Protein 8JYY (pdb70)

Foldseek 3Di:
DADPQLQQKAFDPDQPWAFFDPVCLQQFQTPTQDGFFFKAQDPVPPSDTQVNVGFDGDDPVKDKDKDWDQKYARDWDKDPDWDADPNDIDTDTDTDPLMAGTKMKIFIDDDPVRVVRRCPDPRNVVQQVVCVVVDQGGKMKGFGMWMWGDDDDPPDDCNIGTTITGIWMWIDGPPPVDIDIHGDGND/DADPQLQQKAWDPDFPWQFFDPVCQQQQHTPTQDHFFWKAQDPVCRSHTQSRVGAHGHDPVWDKDKDWDQKHARDWDWDPDWDQDPNDIDTDTDTDPLMAGGKMKIFTDDDPVRVVRRCPDPRNVVVQVVCCVVPVKGKMKGFGMWMWGQPPVHSIGTTITGIWIWMDHPPPVDIDIHGDGD/DADPQLQQWAWDDVCQWAFFDPVCQQQQHTPTQQGFLFKAQDDVDNRRTQSSVGFHGHDPPWDKDKDWDQKYWNKDPQAPVVCVVVVNPVDDSHIDTLMAGTKMKIFTDDDPVRVVRSCPDPRNVVQQVVCVVVHFGGKMKGFGMWMWGVDSIGTTITGIWMWIDGDVPVHIDIGGDGD/DDADPALQQKAWPPPDFWWFFDPVCQQQQHTPTQDHFLFKDQDDVCNRRTQVRVGFHGHDPPWDKDKDWDQKYWNDDPQAPVVCVVVVVPVDDDHDDTLIFGGKMKIFTDDDPVRVVRSCPPPRNVVQQVVCVVVHQGGKMKGFGMWMWGDAPPPRRIGTTITGIKMWIDRPPPPDIDIGGDGD/DPDAPCAQQKAFDDPDFWAAFDQVCQQQFRTPTQDHFFFKDQDPVCNSDTQPSVTAHGHPPQKHKDKDKDAFHKHDPDCDPVNCVVVVHDDDIKTFGMKMKIFIDDDPVRVVRRCPPPRNVVQQVVCVVPHFGGKMKGFGMWMWTDPIVHGIGGGITGIWMWIDGPPDDDIDIGGGTD/DPDAPCAFQKAFDPPPPWAAFDPVCQQQQQTPTQDGFFFKAADPVTRRRTQPNVGAHGHDPVKDKDKDKDAWHKHDDDCVCCVVPVHDPPWIKTAGMKMKIFTDDDPVRVVRRCVPPRNVVQQVVCCVPVVWGKMKGFGMWIKGPDIDICHHIRTTITGIWMWIDGDPNVDIDIGGGTD/DPDAPPFQQKAWDDAPPKFAFDPVQQQQFQTPTQDHFFFKDQDPVCSSPGQVNVGAHGHDPVKDKDKDKDAFHKHDDPQADVNQVVVVHDDGDKMKTAGMKMKIFIDDDPVRVVRRCPDDRNVVQQVVCVVVHQGGKIKGFGMWMKRQQGIFIWDPVIDTDDHDRHIRTTITGIWMWIDGPPPVHIDIGGGTD/DPDAPPFQQWAWDDAPDWFAWDPVQQQQQQTPTQDHFFWKAQDPVCPRDTQCNVGFHGHDPQWDKDKDKDAFHKHDQQDPVVCVVVVHPPVRKMKTAGMKMKIFTDDDPVRVVRRCVDPRNVVQQVVCVVVPFGGKMKGFGMWMKRQQGIFIAHPCGDGPDDDGHMRITITGIWMWIDGDPDDDIDIGGGGD/DVQQKAWDDPPDKQAFDQVCQQQQHTPIQDHFFFKDADPVCSRDTQVSVTFHGHDPVKHWDKDKDPDDPPVCDPVNVVCAIKMKIFIDDDPVRVVRRCVDPRNVVQQVVCVVVHFGGKMKGFGMWMWGDDSIGTTITGIWIWTDGPVNVDIDIGGDGD/DVQQLKDWDDPPQWQAFDQVCQQVQRTPIQDHFFFKAQDPVCNRRTQVSVGADGQPPQWHKDKDFDCDDDHDDPDDPVVCVVVVHDDDRKMKIFTDDDPVRVVRRCPDPRNVVQQVVCVVVHQGGKMKGFGMWMWDVDSIGTTITGIWIWIPGDVNVDIDIGGDGD

B-factor: mean 63.19, std 25.61, range [8.75, 226.92]

GO terms:
  GO:0005886 plasma membrane (C, IDA)
  GO:0022829 wide pore channel activity (F, IDA)
  GO:0005737 cytoplasm (C, EXP)
  GO:0046982 protein heterodimerization activity (F, IPI)

Sequence (1798 aa):
GRPMDNEEWFPLKQTHYPPPTIPSMKTGHPTGPISIGHIIPDLRHLDNVINCKGFEPFPPNMDVFTAHYEQCHFGDHLNSEFVVQAGLHHTNITSDRWEYDSVVEYAVYPTRQYIDRLLESKEVRQYIQASAALLGGWCVYMVTGIMVARGGGRNVTSTDFVCAIRLVKIAKSGLRSSWTMKKVTREGRPMDNEEWFPLKQTHYPPPTIPSMKTGHPTGPISIGHIIPDLRHLDNVINCKGFEPFPPNMDVFTAHYEQCHFGDHLNSEFVVQAGLHHTNITSDRWEYDSVVEYAVYPTRQYIDRLLESKEVRQYIQASAALLGGWCVYMVTGIMVARGGHTTDFVCAIRLVKIAKSGLRSSWTMKKVTRGRPMDNEEWFPLKQTHYPPPTIPSMKTGHPTGPISIGHIIPDLRHLDNVINCKGFEPFPPNMDVFTAHYEQCHFGDHLNSEFVVQAGLHHTNITSDRWEYDSVVEYAVYPTRQYIDRLLESKEVRQYIQASAALLGGWCVYMVTGIMVARGTDFVCAIRLVKIAKSGLRSSWTMKKVTRSGRPMDNEEWFPLKQTHYPPPTIPSMKTGHPTGPISIGHIIPDLRHLDNVINCKGFEPFPPNMDVFTAHYEQCHFGDHLNSEFVVQAGLHHTNITSDRWEYDSVVEYAVYPTRQYIDRLLESKEVRQYIQASAALLGGWCVYMVTGIMVARGGGHTTDFVCAIRLVKIAKSGLRSSWTMKKVTRSGRPMDNEEWFPLKQTHYPPPTIPSMKTGHPTGPISIGHIIPDLRHLDNVINCKGFEPFPPNMDVFTAHYEQCHFGDHLNSEFVVQAGLHSDRWEYDSVVEYAVYPTRQYIDRLLESKEVRQYIQASAALLGGWCVYMVTGIMVARGGGTTDFVCAIRLVKIAKSGLRSSWTMKKVTRSGRPMDNEEWFPLKQTHYPPPTIPSMKTGHPTGPISIGHIIPDLRHLDNVINCKGFEPFPPNMDVFTAHYEQCHFGDHLNSEFVVQAGLHDRWEYDSVVEYAVYPTRQYIDRLLESKEVRQYIQASAALLGGWCVYMVTGIMVARGGGRNTTDFVCAIRLVKIAKSGLRSSWTMKKVTRSGRPMDNEEWFPLKQTHYPPPTIPSMKTGHPTGPISIGHIIPDLRHLDNVINCKGFEPFPPNMDVFTAHYEQCHFGDHLNSEFVVQAGLHHTNDRWEYDSVVEYAVYPTRQYIDRLLESKEVRQYIQASAALLGGWCVYMVTGIMVARGGGRNVTSKTKVNAHHTTDFVCAIRLVKIAKSGLRSSWTMKKVTRSGRPMDNEEWFPLKQTHYPPPTIPSMKTGHPTGPISIGHIIPDLRHLDNVINCKGFEPFPPNMDVFTAHYEQCHFGHLNSEFVVQAGLHHTNDRWEYDSVVEYAVYPTRQYIDRLLESKEVRQYIQASAALLGGWCVYMVTGIMVARGGGRNVTSETKVNAHHTTDFVCAIRLVKIAKSGLRSSWTMKKVTRDNEEWFPLKQTHYPPPTIPSMKTGHPTGPISIGHIIPDLRHLDNVINCKGFEPFPPNMDVFTAHYEQCHFHLNSEFVVQDSVVEYAVYPTRQYIDRLLESKEVRQYIQASAALLGGWCVYMVTGIMVARGTDFVCAIRLVKIAKSGLRSSWTMKKVTRMDNEEWFPLKQTHYPPPTIPSMKTGHPTGPISIGHIIPDLRHLDNVINCKGFEPFPPNMDVFTAHYEQCHFGDHLNSEFVVQAGLHHTSVVEYAVYPTRQYIDRLLESKEVRQYIQASAALLGGWCVYMVTGIMVARGTDFVCAIRLVKIAKSGLRSSWTMKKVTR

Radius of gyration: 39.43 Å; Cα contacts (8 Å, |Δi|>4): 4311; chains: 10; bounding box: 76×112×105 Å

Secondary structure (DSSP, 8-state):
---TTGGGEEEPS-TT-PPPPTGGGTSS--SSSS-TT-EES-TT-TT--TTTT--PPPPTT---EEEEEEEEES-EEE-S--EEETTEEE--EEE-S-EEEEEEEEE----HHHHHHHHTSHHHHHHHHHHHHHSSSEEEEEEEEEEEEPSBTTB-----EEEEEEEEEEEE-TT-SS-EEEE----/---TTGGGEEE-S----PPPPHHHHTTT--SSSS-TT-EESSTT-SS--SSTT--PPPPTT---EEEEEEEEES-EEE-S--EEETTEEEE-EEE-S-EEEEEEEEE----HHHHHHHHTSHHHHHHHHHHHHHHSEEEEEEEEEEEEEEE---S-EEEEEEEEEEEEETT-SS-EEEE---/---TTGGGEEEP-S--PPPPPHHHHHTT--SSSS-TT-EES-SS-TT--S-TT--PPPPTT--EEEEEEEEEE---S--HHHHHHTT-TTSS-PPP--EEEEEEEEE----HHHHHHHTTSHHHHHHHHHHHHHSS-EEEEEEEEEEEE----EEEEEEEEEEEE-SS-SS-EEEE---/----TTGGGEEE--S--BPPPPHHHHHTT--SSSS-TT-EES-TTTSS--SSTT--PPPPTT---EEEEEEEEE---S--HHHHHHHTGGGS-------EEEEEEEEE----HHHHHHHTTSHHHHHHHHHHHHHSSSEEEEEEEEEEEE-----TT-EEEEEEEEEEEE-SS-S--EEEE---/-BB-S--TT-EE--S--PPPPPHHHHHTT--SSSS-TT-EES-TT-SS--SS-S--PPPPTT---EEEEEEEEEE--SS-HHHHHTTT-----EEEEEEEEEE----HHHHHHHTTSHHHHHHHHHHHHHSSSEEEEEEEEEEEEES-----EEEEEEEEEEEE-TT-SS-EEEE---/--B-S--TT-EE--TTTSPPPPGGGGSSS--SSSS-TT-EES-TT-TT--S-TT--PPPPTT---EEEEEEEEEES--HHHHHHHT------EEEEEEEEEE----HHHHHHHTTSHHHHHHHHHHHHHHSSEEEEEEEEEEEEESEEE---EEEEEEEEEEEEE-SS-SS-EEEE---/-BB-S--TT-EE--TTTSPPPPHHHHHTSS-SSSS-TT-EESSTT-TT--TT-S--PPPPTTS--EEEEEEEEE---S--HHHHHHTT------EEEEEEEEEEE----HHHHHHHHTSHHHHHHHHHHHHHSS-EEEEEEEEEEEEEEEEEEEE---EEEEEE-S-EEEEEEEEEEEE-TT-SS-EEEE---/--B-S--TT-EE--TTTSPPPPTTHHHHS--SSSS-TT-EES-SS-SS--TT-S--PPPPTT---EEEEEEEEE-----HHHHHHHT--S---EEEEEEEEEEE----HHHHHHHHTSHHHHHHHHHHHHHSSSEEEEEEEEEEEETT-EEEEE---EEEEEE-S-EEEEEEEEEEEE-TT-SS-EEEE---/-GGGEEE--SS--PPPPHHHHHTT--SSSS-TT-EES-TTTSS--S-TT--PPPPTT---EEEEE--------HHHHH---EEEEE----HHHHHHHTTSHHHHHHHHHHHHHSS-EEEEEEEEEEEE----EEEEEEEEEEEE-SS-SS-EEEE---/-GGGGEEE--S--PPPPPHHHHHTT--SSSS-TT-EES-TT-TT--S-TT--PPPPTT---EEEEESS-----S--HHHHHHHTPPP--EEEEE----HHHHHHHTTSHHHHHHHHHHHHHSSS-EEEEEEEEEEE----EEEEEEEEEEE-TTTTS--EEEE---

Nearest PDB structures (foldseek):
  8jyy-assembly1_C  TM=1.006E+00  e=9.000E-38  Neurospora crassa
  8jyy-assembly1_D  TM=9.971E-01  e=4.250E-34  Neurospora crassa
  8jyy-assembly1_J  TM=9.656E-01  e=2.365E-28  Neurospora crassa
  8jyy-assembly1_A  TM=8.990E-01  e=8.298E-30  Neurospora crassa
  8jyy-assembly1_B  TM=8.971E-01  e=1.736E-29  Neurospora crassa

Solvent-accessible surface area: 78730 Å² total; per-residue (Å²): 35,78,2,92,8,24,112,19,0,26,24,7,110,63,34,116,26,65,36,7,68,115,89,15,1,105,70,0,118,22,89,10,57,3,0,0,0,8,0,0,3,17,31,136,47,28,69,67,22,5,0,91,139,14,14,59,67,19,24,133,67,5,78,30,14,38,12,116,39,130,86,6,24,2,20,36,31,9,36,43,132,27,80,100,119,84,40,11,37,46,9,74,13,38,30,28,191,59,61,12,21,25,1,29,2,26,0,2,40,7,35,99,102,1,0,63,125,0,19,112,28,128,29,0,93,52,15,18,57,0,4,5,0,3,64,19,9,9,42,0,17,0,0,8,0,0,0,13,0,132,20,30,71,183,10,100,88,168,148,68,5,0,0,0,0,14,4,5,79,0,18,43,62,55,31,146,83,57,21,52,13,92,73,14,44,44,146,32,72,4,100,11,21,110,23,2,27,14,2,115,48,78,124,33,40,22,4,63,118,84,10,2,112,60,0,121,24,90,6,66,3,0,0,0,6,0,0,4,24,45,101,47,31,94,55,24,9,0,91,158,16,14,61,62,21,25,136,59,4,82,31,14,35,12,110,36,130,48,3,18,15,32,32,18,5,36,46,132,32,82,91,113,84,38,12,32,42,11,78,15,46,31,29,194,48,72,19,65,56,1,9,1,27,0,2,44,6,43,93,107,2,0,66,132,0,13,115,27,136,36,0,93,54,15,19,74,0,5,4,1,4,60,19,9,12,41,0,19,0,0,9,0,0,0,5,1,151,25,118,210,82,126,23,17,0,0,0,0,13,3,7,69,0,9,46,60,44,25,100,87,64,18,42,18,111,74,14,70,126,43,39,2,38,8,26,63,17,0,22,14,8,111,173,51,106,64,67,37,7,68,26,99,12,0,62,73,0,118,25,92,4,58,0,0,0,0,7,0,0,19,38,58,165,118,29,56,53,22,2,0,65,156,14,14,67,66,16,35,140,106,19,48,0,13,1,1,119,7,132,72,1,33,0,16,30,48,0,66,62,41,7,3,85,30,1,11,1,125,95,29,142,2,67,33,97,170,56,90,31,95,60,1,28,1,32,0,2,34,9,51,102,112,0,0,60,98,0,23,123,21,107,19,0,95,41,36,20,31,1,13,5,0,43,121,36,16,10,38,0,22,0,0,7,0,1,0,10,2,186,74,143,60,29,1,0,0,0,13,2,8,78,0,18,38,64,50,18,146,69,48,20,35,23,117,95,15,85,98,64,10,40,9,48,6,20,82,13,5,27,21,15,125,158,66,104,49,60,35,6,70,28,100,14,0,60,70,0,110,22,97,9,59,2,0,0,0,7,0,0,4,21,69,147,57,30,72,36,23,2,0,84,161,12,12,57,63,15,15,136,114,17,50,0,6,1,0,112,4,124,54,0,36,13,23,37,37,2,74,75,46,6,10,96,31,0,9,2,131,79,24,137,4,73,44,90,175,39,66,30,98,39,1,20,1,32,0,2,28,8,48,94,120,0,0,62,68,0,14,127,24,131,17,0,77,36,20,20,38,0,5,5,0,32,105,42,13,14,37,0,23,0,0,3,0,1,0,11,3,148,30,52,123,172,132,50,24,39,1,0,0,0,12,1,6,84,0,20,40,81,49,31,140,80,39,18,71,30,127,61,15,88,133,11,2,25,14,0,9,65,93,45,12,20,38,2,98,106,76,120,52,72,37,8,70,64,88,10,0,65,70,0,120,28,93,6,62,2,0,2,1,8,0,0,4,14,74,127,30,17,33,12,10,0,1,65,159,17,12,49,70,21,33,142,74,7,69,15,13,32,17,100,39,105,63,0,15,12,8,87,83,43,68,90,72,29,28,109,33,0,39,8,220,126,113,125,133,59,13,80,30,0,0,13,31,2,2,55,8,34,92,111,2,0,66,125,2,16,110,28,128,23,0,68,60,9,18,35,0,5,5,1,16,24,15,11,9,38,0,9,3,0,8,0,0,0,4,0,81,30,58,70,162,104,52,13,0,0,0,0,27,4,5,78,0,20,47,65,28,22,125,94,65,17,64,16,129,85,11,77,124,15,3,28,36,0,26,42,91,58,6,19,49,19,128,27,70,114,27,74,30,4,75,69,88,10,1,74,68,0,117,23,92,10,52,0,0,4,2,7,0,0,0,22,57,158,32,30,57,10,21,1,0,58,142,16,11,63,70,22,33,140,75,8,81,22,8,33,18,113,38,125,88,1,8,16,19,128,89,135,45,47,73,150,19,8,56,28,26,173,218,164,50,51,60,7,112,36,0,6,12,14,2,4,58,10,37,101,124,4,0,63,127,1,19,104,24,123,18,0,103,68,6,20,35,0,6,5,0,14,36,12,17,14,38,0,18,5,0,4,0,0,0,1,0,75,16,33,28,165,105,155,101,47,5,0,0,0,0,21,2,10,76,0,10,30,68,35,28,161,88,70,22,62,21,126,102,14,97,107,19,3,35,41,0,28,56,108,74,5,42,55,27,139,12,53,113,26,76,30,6,69,94,88,10,2,95,65,0,115,24,94,10,56,0,0,0,0,6,3,3,2,37,90,108,25,24,72,3,18,5,1,92,158,16,12,43,74,15,25,128,87,5,53,38,7,34,16,106,40,112,75,0,18,15,30,55,55,9,63,72,36,2,1,108,35,0,32,19,160,108,79,105,127,86,39,20,0,84,32,0,4,10,16,1,2,31,5,30,70,114,0,3,62,100,3,23,101,27,132,30,0,101,69,5,19,43,0,5,6,1,14,70,50,18,12,36,0,21,2,0,8,0,0,0,1,0,64,47,1,6,48,18,2,38,105,225,98,132,77,74,39,128,67,107,87,58,2,0,0,0,4,26,7,3,67,2,17,44,72,49,45,149,92,51,18,59,17,126,90,16,79,79,24,2,35,43,0,37,53,107,53,9,23,50,16,124,27,38,125,26,75,28,4,72,89,100,9,1,78,68,0,117,24,91,17,57,2,0,4,2,8,1,0,4,30,56,152,28,47,71,76,30,28,1,74,146,10,15,53,74,20,22,129,76,3,56,36,11,33,18,97,49,111,76,1,14,14,34,121,31,61,73,38,18,4,117,42,0,32,21,171,38,136,84,136,80,53,38,2,69,38,0,10,10,15,1,6,43,6,27,82,108,3,0,61,93,2,26,142,21,129,30,0,131,81,30,18,49,0,10,8,1,18,72,32,18,7,39,0,20,6,0,6,0,0,0,0,0,60,46,1,6,48,34,5,38,70,175,129,122,72,75,48,128,66,119,81,47,4,0,0,0,0,20,1,8,80,0,7,42,48,57,30,108,92,64,17,65,24,117,92,16,77,88,44,126,100,30,27,22,94,20,148,94,98,116,10,82,45,6,68,79,90,10,2,71,71,0,122,24,95,8,58,2,0,0,0,8,0,0,5,39,73,130,43,25,72,20,33,2,0,80,146,13,15,74,62,17,20,137,69,10,64,17,14,27,9,97,92,149,70,69,196,149,161,49,87,94,40,15,96,121,28,92,41,5,0,4,25,0,1,45,6,31,103,98,1,0,52,135,1,18,97,23,107,16,0,112,54,17,20,64,0,5,6,2,35,108,29,11,17,36,0,14,0,0,0,0,0,16,3,1,95,86,148,49,25,0,19,9,0,5,0,3,73,0,21,48,61,52,32,141,78,49,17,60,17,145,69,12,86,189,99,74,37,68,16,14,8,25,24,143,154,36,113,59,72,38,6,64,84,93,9,1,72,71,0,121,23,90,5,63,2,0,0,0,8,0,0,2,34,51,120,29,28,69,28,15,0,0,73,153,17,13,61,70,18,20,132,83,2,63,22,24,37,9,124,85,118,125,42,137,77,37,53,40,34,69,63,61,10,5,117,40,0,47,20,95,118,105,73,13,24,6,28,0,2,44,5,32,94,110,0,0,59,108,3,21,127,25,122,15,0,94,62,13,20,44,0,5,6,1,27,84,26,12,16,44,0,16,0,0,4,0,2,7,6,14,145,74,147,67,51,0,36,2,0,20,0,6,74,0,21,61,44,24,29,157,72,55,12,54,20,121,84,10,68,126

Structure (mmCIF, N/CA/C/O backbone):
data_8JYY
#
_entry.id   8JYY
#
_cell.length_a   65.550
_cell.length_b   146.706
_cell.length_c   126.076
_cell.angle_alpha   90.000
_cell.angle_beta   104.570
_cell.angle_gamma   90.000
#
_symmetry.space_group_name_H-M   'P 1 21 1'
#
loop_
_atom_site.group_PDB
_atom_site.id
_atom_site.type_symbol
_atom_site.label_atom_id
_atom_site.label_alt_id
_atom_site.label_comp_id
_atom_site.label_asym_id
_atom_site.label_entity_id
_atom_site.label_seq_id
_atom_site.pdbx_PDB_ins_code
_atom_site.Cartn_x
_atom_site.Cartn_y
_atom_site.Cartn_z
_atom_site.occupancy
_atom_site.B_iso_or_equiv
_atom_site.auth_seq_id
_atom_site.auth_comp_id
_atom_site.auth_asym_id
_atom_site.auth_atom_id
_atom_site.pdbx_PDB_model_num
ATOM 1 N N . GLY A 1 2 ? 37.79376 -9.93538 5.17060 1.000 46.52000 -2 GLY A N 1
ATOM 2 C CA . GLY A 1 2 ? 37.31314 -9.25703 3.98070 1.000 51.37000 -2 GLY A CA 1
ATOM 3 C C . GLY A 1 2 ? 36.65894 -7.91949 4.27158 1.000 49.09000 -2 GLY A C 1
ATOM 4 O O . GLY A 1 2 ? 36.41884 -7.57521 5.42927 1.000 39.06000 -2 GLY A O 1
ATOM 5 N N . ARG A 1 3 ? 36.37068 -7.16461 3.21582 1.000 34.09000 -1 ARG A N 1
ATOM 6 C CA . ARG A 1 3 ? 35.74276 -5.85688 3.31912 1.000 38.18000 -1 ARG A CA 1
ATOM 7 C C . ARG A 1 3 ? 34.77916 -5.67301 2.15607 1.000 47.83000 -1 ARG A C 1
ATOM 8 O O . ARG A 1 3 ? 34.96171 -6.28285 1.09498 1.000 38.02000 -1 ARG A O 1
ATOM 16 N N . PRO A 1 4 ? 33.73871 -4.85427 2.32952 1.000 45.50000 0 PRO A N 1
ATOM 17 C CA . PRO A 1 4 ? 32.76694 -4.65846 1.24492 1.000 37.08000 0 PRO A CA 1
ATOM 18 C C . PRO A 1 4 ? 33.41939 -4.05748 0.00863 1.000 44.33000 0 PRO A C 1
ATOM 19 O O . PRO A 1 4 ? 34.32410 -3.22550 0.10199 1.000 47.87000 0 PRO A O 1
ATOM 23 N N . MET A 1 5 ? 32.94283 -4.48794 -1.16299 1.000 35.04000 1 MET A N 1
ATOM 24 C CA . MET A 1 5 ? 33.52943 -4.01737 -2.41352 1.000 50.02000 1 MET A CA 1
ATOM 25 C C . MET A 1 5 ? 33.27330 -2.53176 -2.63361 1.000 47.92000 1 MET A C 1
ATOM 26 O O . MET A 1 5 ? 34.05386 -1.86551 -3.32280 1.000 52.81000 1 MET A O 1
ATOM 31 N N . ASP A 1 6 ? 32.19396 -1.99737 -2.06492 1.000 39.98000 2 ASP A N 1
ATOM 32 C CA . ASP A 1 6 ? 31.90810 -0.57235 -2.16886 1.000 50.06000 2 ASP A CA 1
ATOM 33 C C . ASP A 1 6 ? 32.15771 0.11423 -0.83233 1.000 46.87000 2 ASP A C 1
ATOM 34 O O . ASP A 1 6 ? 31.32203 0.89252 -0.36208 1.000 48.87000 2 ASP A O 1
ATOM 39 N N . ASN A 1 7 ? 33.31259 -0.16413 -0.21975 1.000 41.93000 3 ASN A N 1
ATOM 40 C CA . ASN A 1 7 ? 33.59047 0.34772 1.11906 1.000 41.49000 3 ASN A CA 1
ATOM 41 C C . ASN A 1 7 ? 33.71183 1.86622 1.13563 1.000 39.99000 3 ASN A C 1
ATOM 42 O O . ASN A 1 7 ? 33.41567 2.49713 2.15668 1.000 45.01000 3 ASN A O 1
ATOM 47 N N . GLU A 1 8 ? 34.14343 2.46863 0.02558 1.000 42.44000 4 GLU A N 1
ATOM 48 C CA . GLU A 1 8 ? 34.26752 3.91927 -0.05180 1.000 42.09000 4 GLU A CA 1
ATOM 49 C C . GLU A 1 8 ? 32.92126 4.63027 -0.02469 1.000 46.66000 4 GLU A C 1
ATOM 50 O O . GLU A 1 8 ? 32.89054 5.85061 0.16313 1.000 47.42000 4 GLU A O 1
ATOM 56 N N . GLU A 1 9 ? 31.81869 3.90653 -0.20771 1.000 30.88000 5 GLU A N 1
ATOM 57 C CA . GLU A 1 9 ? 30.49039 4.49622 -0.26922 1.000 28.47000 5 GLU A CA 1
ATOM 58 C C . GLU A 1 9 ? 29.74902 4.42961 1.05916 1.000 29.44000 5 GLU A C 1
ATOM 59 O O . GLU A 1 9 ? 28.55087 4.72427 1.10066 1.000 40.69000 5 GLU A O 1
ATOM 65 N N . TRP A 1 10 ? 30.42382 4.05424 2.14117 1.000 28.92000 6 TRP A N 1
ATOM 66 C CA . TRP A 1 10 ? 29.78997 3.90384 3.44499 1.000 32.61000 6 TRP A CA 1
ATOM 67 C C . TRP A 1 10 ? 30.21171 5.05418 4.34883 1.000 33.94000 6 TRP A C 1
ATOM 68 O O . TRP A 1 10 ? 31.40030 5.21566 4.64685 1.000 47.06000 6 TRP A O 1
ATOM 79 N N . PHE A 1 11 ? 29.23445 5.85109 4.77132 1.000 33.60000 7 PHE A N 1
ATOM 80 C CA . PHE A 1 11 ? 29.47105 6.96094 5.68030 1.000 42.00000 7 PHE A CA 1
ATOM 81 C C . PHE A 1 11 ? 29.28561 6.48343 7.11178 1.000 36.39000 7 PHE A C 1
ATOM 82 O O . PHE A 1 11 ? 28.20037 5.98970 7.45025 1.000 39.93000 7 PHE A O 1
ATOM 90 N N . PRO A 1 12 ? 30.29783 6.58855 7.96861 1.000 40.52000 8 PRO A N 1
ATOM 91 C CA . PRO A 1 12 ? 30.12447 6.18121 9.36598 1.000 47.58000 8 PRO A CA 1
ATOM 92 C C . PRO A 1 12 ? 29.32124 7.20324 10.15426 1.000 39.46000 8 PRO A C 1
ATOM 93 O O . PRO A 1 12 ? 29.47516 8.41532 9.98493 1.000 52.83000 8 PRO A O 1
ATOM 97 N N . LEU A 1 13 ? 28.45022 6.69605 11.02056 1.000 56.45000 9 LEU A N 1
ATOM 98 C CA . LEU A 1 13 ? 27.68698 7.52155 11.94613 1.000 50.36000 9 LEU A CA 1
ATOM 99 C C . LEU A 1 13 ? 28.43655 7.56669 13.27200 1.000 64.52000 9 LEU A C 1
ATOM 100 O O . LEU A 1 13 ? 28.61364 6.53179 13.92421 1.000 90.83000 9 LEU A O 1
ATOM 105 N N . LYS A 1 14 ? 28.87611 8.76552 13.66311 1.000 68.64000 10 LYS A N 1
ATOM 106 C CA . LYS A 1 14 ? 29.73335 8.90575 14.83764 1.000 80.59000 10 LYS A CA 1
ATOM 107 C C . LYS A 1 14 ? 29.04217 8.44312 16.11476 1.000 92.94000 10 LYS A C 1
ATOM 108 O O . LYS A 1 14 ? 29.71120 7.99015 17.05067 1.000 93.23000 10 LYS A O 1
ATOM 114 N N . GLN A 1 15 ? 27.71739 8.53763 16.17381 1.000 99.58000 11 GLN A N 1
ATOM 115 C CA . GLN A 1 15 ? 26.97176 8.22793 17.38646 1.000 85.19000 11 GLN A CA 1
ATOM 116 C C . GLN A 1 15 ? 26.53448 6.76813 17.36808 1.000 81.65000 11 GLN A C 1
ATOM 117 O O . GLN A 1 15 ? 25.81944 6.33817 16.45605 1.000 80.34000 11 GLN A O 1
ATOM 123 N N . THR A 1 16 ? 26.96502 6.01071 18.37686 1.000 76.18000 12 THR A N 1
ATOM 124 C CA . THR A 1 16 ? 26.56742 4.61998 18.54389 1.000 79.74000 12 THR A CA 1
ATOM 125 C C . THR A 1 16 ? 25.23570 4.47330 19.26707 1.000 80.90000 12 THR A C 1
ATOM 126 O O . THR A 1 16 ? 24.93587 3.38928 19.78167 1.000 66.75000 12 THR A O 1
ATOM 130 N N . HIS A 1 17 ? 24.43616 5.53364 19.32726 1.000 55.36000 13 HIS A N 1
ATOM 131 C CA . HIS A 1 17 ? 23.16015 5.49496 20.02450 1.000 55.84000 13 HIS A CA 1
ATOM 132 C C . HIS A 1 17 ? 21.99001 5.18762 19.10172 1.000 52.44000 13 HIS A C 1
ATOM 133 O O . HIS A 1 17 ? 20.84384 5.19173 19.56031 1.000 66.43000 13 HIS A O 1
ATOM 140 N N . TYR A 1 18 ? 22.24648 4.93426 17.82027 1.000 46.49000 14 TYR A N 1
ATOM 141 C CA . TYR A 1 18 ? 21.17915 4.64310 16.87288 1.000 48.12000 14 TYR A CA 1
ATOM 142 C C . TYR A 1 18 ? 20.89636 3.14689 16.84958 1.000 42.03000 14 TYR A C 1
ATOM 143 O O . TYR A 1 18 ? 21.66956 2.37655 16.26635 1.000 41.96000 14 TYR A O 1
ATOM 152 N N . PRO A 1 19 ? 19.80072 2.69790 17.46549 1.000 35.47000 15 PRO A N 1
ATOM 153 C CA . PRO A 1 19 ? 19.51229 1.26975 17.47707 1.000 46.43000 15 PRO A CA 1
ATOM 154 C C . PRO A 1 19 ? 19.11800 0.79479 16.09170 1.000 43.56000 15 PRO A C 1
ATOM 155 O O . PRO A 1 19 ? 18.55193 1.56199 15.29368 1.000 49.08000 15 PRO A O 1
ATOM 159 N N . PRO A 1 20 ? 19.40106 -0.45821 15.75662 1.000 32.60000 16 PRO A N 1
ATOM 160 C CA . PRO A 1 20 ? 19.03201 -0.97327 14.44207 1.000 41.79000 16 PRO A CA 1
ATOM 161 C C . PRO A 1 20 ? 17.54381 -1.25814 14.37615 1.000 44.12000 16 PRO A C 1
ATOM 162 O O . PRO A 1 20 ? 16.88515 -1.41614 15.41556 1.000 39.17000 16 PRO A O 1
ATOM 166 N N . PRO A 1 21 ? 16.97332 -1.32305 13.17827 1.000 30.53000 17 PRO A N 1
ATOM 167 C CA . PRO A 1 21 ? 15.59859 -1.80288 13.04709 1.000 32.12000 17 PRO A CA 1
ATOM 168 C C . PRO A 1 21 ? 15.56497 -3.32029 13.03019 1.000 48.49000 17 PRO A C 1
ATOM 169 O O . PRO A 1 21 ? 16.54346 -3.98576 12.68122 1.000 39.03000 17 PRO A O 1
ATOM 173 N N . THR A 1 22 ? 14.42219 -3.86917 13.43167 1.000 46.61000 18 THR A N 1
ATOM 174 C CA . THR A 1 22 ? 14.24062 -5.30678 13.31895 1.000 29.52000 18 THR A CA 1
ATOM 175 C C . THR A 1 22 ? 14.24733 -5.70690 11.84946 1.000 44.39000 18 THR A C 1
ATOM 176 O O . THR A 1 22 ? 13.82108 -4.94794 10.97409 1.000 34.10000 18 THR A O 1
ATOM 180 N N . ILE A 1 23 ? 14.76705 -6.90492 11.58276 1.000 60.50000 19 ILE A N 1
ATOM 181 C CA . ILE A 1 23 ? 14.82201 -7.40349 10.20787 1.000 52.76000 19 ILE A CA 1
ATOM 182 C C . ILE A 1 23 ? 13.45302 -7.37844 9.52975 1.000 46.71000 19 ILE A C 1
ATOM 183 O O . ILE A 1 23 ? 13.36780 -6.91478 8.38433 1.000 47.74000 19 ILE A O 1
ATOM 188 N N . PRO A 1 24 ? 12.36066 -7.83327 10.15956 1.000 47.29000 20 PRO A N 1
ATOM 189 C CA . PRO A 1 24 ? 11.06649 -7.77185 9.45776 1.000 44.70000 20 PRO A CA 1
ATOM 190 C C . PRO A 1 24 ? 10.58610 -6.35708 9.18506 1.000 53.40000 20 PRO A C 1
ATOM 191 O O . PRO A 1 24 ? 9.98447 -6.11267 8.13191 1.000 60.43000 20 PRO A O 1
ATOM 195 N N . SER A 1 25 ? 10.83784 -5.41145 10.09414 1.000 40.49000 21 SER A N 1
ATOM 196 C CA . SER A 1 25 ? 10.32474 -4.05611 9.91447 1.000 39.00000 21 SER A CA 1
ATOM 197 C C . SER A 1 25 ? 11.08943 -3.25790 8.86749 1.000 43.59000 21 SER A C 1
ATOM 198 O O . SER A 1 25 ? 10.62834 -2.17749 8.48415 1.000 54.25000 21 SER A O 1
ATOM 201 N N . MET A 1 26 ? 12.23822 -3.75172 8.40070 1.000 48.68000 22 MET A N 1
ATOM 202 C CA . MET A 1 26 ? 13.01955 -2.99704 7.42673 1.000 42.20000 22 MET A CA 1
ATOM 203 C C . MET A 1 26 ? 12.33545 -2.94315 6.06719 1.000 42.29000 22 MET A C 1
ATOM 204 O O . MET A 1 26 ? 12.57254 -2.00765 5.29551 1.000 72.10000 22 MET A O 1
ATOM 209 N N . LYS A 1 27 ? 11.48310 -3.92055 5.75797 1.000 52.71000 23 LYS A N 1
ATOM 210 C CA . LYS A 1 27 ? 10.80886 -3.97576 4.46935 1.000 44.38000 23 LYS A CA 1
ATOM 211 C C . LYS A 1 27 ? 9.32864 -3.62488 4.53281 1.000 35.05000 23 LYS A C 1
ATOM 212 O O . LYS A 1 27 ? 8.71329 -3.43431 3.47873 1.000 42.07000 23 LYS A O 1
ATOM 218 N N . THR A 1 28 ? 8.74222 -3.52758 5.72641 1.000 39.63000 24 THR A N 1
ATOM 219 C CA . THR A 1 28 ? 7.32941 -3.19087 5.85386 1.000 30.31000 24 THR A CA 1
ATOM 220 C C . THR A 1 28 ? 7.03991 -1.71622 5.61230 1.000 44.88000 24 THR A C 1
ATOM 221 O O . THR A 1 28 ? 5.86520 -1.33728 5.54794 1.000 38.96000 24 THR A O 1
ATOM 225 N N . GLY A 1 29 ? 8.06896 -0.88110 5.48045 1.000 41.50000 25 GLY A N 1
ATOM 226 C CA . GLY A 1 29 ? 7.88833 0.54521 5.34223 1.000 22.15000 25 GLY A CA 1
ATOM 227 C C . GLY A 1 29 ? 7.84989 1.30724 6.64749 1.000 31.58000 25 GLY A C 1
ATOM 228 O O . GLY A 1 29 ? 7.88232 2.54456 6.62516 1.000 29.97000 25 GLY A O 1
ATOM 229 N N . HIS A 1 30 ? 7.78548 0.61195 7.78226 1.000 33.93000 26 HIS A N 1
ATOM 230 C CA . HIS A 1 30 ? 7.75655 1.23419 9.10570 1.000 35.49000 26 HIS A CA 1
ATOM 231 C C . HIS A 1 30 ? 8.85571 0.62048 9.96222 1.000 42.61000 26 HIS A C 1
ATOM 232 O O . HIS A 1 30 ? 8.58482 -0.20221 10.84832 1.000 36.26000 26 HIS A O 1
ATOM 239 N N . PRO A 1 31 ? 10.11094 1.00283 9.72989 1.000 37.12000 27 PRO A N 1
ATOM 240 C CA . PRO A 1 31 ? 11.20689 0.44029 10.52631 1.000 40.92000 27 PRO A CA 1
ATOM 241 C C . PRO A 1 31 ? 11.13805 0.90780 11.97091 1.000 36.16000 27 PRO A C 1
ATOM 242 O O . PRO A 1 31 ? 10.77517 2.05069 12.25857 1.000 44.25000 27 PRO A O 1
ATOM 246 N N . THR A 1 32 ? 11.49674 0.00733 12.88319 1.000 38.83000 28 THR A N 1
ATOM 247 C CA . THR A 1 32 ? 11.43755 0.29693 14.30964 1.000 31.99000 28 THR A CA 1
ATOM 248 C C . THR A 1 32 ? 12.63068 1.10825 14.80294 1.000 41.58000 28 THR A C 1
ATOM 249 O O . THR A 1 32 ? 12.71040 1.39086 16.00351 1.000 58.75000 28 THR A O 1
ATOM 253 N N . GLY A 1 33 ? 13.54537 1.49863 13.91614 1.000 45.01000 29 GLY A N 1
ATOM 254 C CA . GLY A 1 33 ? 14.70317 2.27201 14.29963 1.000 28.56000 29 GLY A CA 1
ATOM 255 C C . GLY A 1 33 ? 14.75232 3.63122 13.62873 1.000 36.14000 29 GLY A C 1
ATOM 256 O O . GLY A 1 33 ? 14.02341 3.90664 12.67070 1.000 43.42000 29 GLY A O 1
ATOM 257 N N . PRO A 1 34 ? 15.62501 4.51279 14.12532 1.000 28.90000 30 PRO A N 1
ATOM 258 C CA . PRO A 1 34 ? 15.68870 5.87089 13.56124 1.000 29.79000 30 PRO A CA 1
ATOM 259 C C . PRO A 1 34 ? 16.35980 5.93829 12.20068 1.000 37.98000 30 PRO A C 1
ATOM 260 O O . PRO A 1 34 ? 16.05022 6.84449 11.41751 1.000 39.65000 30 PRO A O 1
ATOM 264 N N . ILE A 1 35 ? 17.27500 5.02279 11.89699 1.000 40.13000 31 ILE A N 1
ATOM 265 C CA . ILE A 1 35 ? 17.96709 4.98540 10.61449 1.000 28.80000 31 ILE A CA 1
ATOM 266 C C . ILE A 1 35 ? 17.76461 3.60501 10.00666 1.000 36.83000 31 ILE A C 1
ATOM 267 O O . ILE A 1 35 ? 17.98694 2.58744 10.67410 1.000 37.77000 31 ILE A O 1
ATOM 272 N N . SER A 1 36 ? 17.33141 3.57258 8.74923 1.000 27.00000 32 SER A N 1
ATOM 273 C CA . SER A 1 36 ? 17.02566 2.31599 8.08078 1.000 29.49000 32 SER A CA 1
ATOM 274 C C . SER A 1 36 ? 17.02904 2.54339 6.57622 1.000 28.13000 32 SER A C 1
ATOM 275 O O . SER A 1 36 ? 17.00311 3.67955 6.09748 1.000 31.57000 32 SER A O 1
ATOM 278 N N . ILE A 1 37 ? 17.06375 1.43592 5.83473 1.000 29.86000 33 ILE A N 1
ATOM 279 C CA . ILE A 1 37 ? 17.00195 1.49688 4.38011 1.000 26.65000 33 ILE A CA 1
ATOM 280 C C . ILE A 1 37 ? 15.63028 2.00521 3.95923 1.000 29.79000 33 ILE A C 1
ATOM 281 O O . ILE A 1 37 ? 14.59544 1.49652 4.41025 1.000 36.26000 33 ILE A O 1
ATOM 286 N N . GLY A 1 38 ? 15.61548 3.01520 3.09319 1.000 24.27000 34 GLY A N 1
ATOM 287 C CA . GLY A 1 38 ? 14.38902 3.64929 2.65371 1.000 27.43000 34 GLY A CA 1
ATOM 288 C C . GLY A 1 38 ? 14.16460 5.03318 3.22199 1.000 36.54000 34 GLY A C 1
ATOM 289 O O . GLY A 1 38 ? 13.29701 5.75747 2.71788 1.000 20.61000 34 GLY A O 1
ATOM 290 N N . HIS A 1 39 ? 14.90879 5.42148 4.25328 1.000 19.76000 35 HIS A N 1
ATOM 291 C CA . HIS A 1 39 ? 14.80225 6.76707 4.79109 1.000 26.03000 35 HIS A CA 1
ATOM 292 C C . HIS A 1 39 ? 15.41426 7.77789 3.82764 1.000 31.20000 35 HIS A C 1
ATOM 293 O O . HIS A 1 39 ? 16.40317 7.49925 3.14355 1.000 33.24000 35 HIS A O 1
ATOM 300 N N . ILE A 1 40 ? 14.80828 8.96224 3.77442 1.000 23.01000 36 ILE A N 1
ATOM 301 C CA . ILE A 1 40 ? 15.26048 10.05304 2.91737 1.000 30.00000 36 ILE A CA 1
ATOM 302 C C . ILE A 1 40 ? 15.79145 11.16987 3.80566 1.000 31.01000 36 ILE A C 1
ATOM 303 O O . ILE A 1 40 ? 15.12338 11.58759 4.75999 1.000 32.74000 36 ILE A O 1
ATOM 308 N N . ILE A 1 41 ? 16.99798 11.63682 3.50199 1.000 21.06000 37 ILE A N 1
ATOM 309 C CA . ILE A 1 41 ? 17.64599 12.70018 4.26497 1.000 33.84000 37 ILE A CA 1
ATOM 310 C C . ILE A 1 41 ? 17.82439 13.91164 3.35704 1.000 34.13000 37 ILE A C 1
ATOM 311 O O . ILE A 1 41 ? 17.97024 13.75218 2.13476 1.000 33.29000 37 ILE A O 1
ATOM 316 N N . PRO A 1 42 ? 17.81091 15.13754 3.89822 1.000 40.61000 38 PRO A N 1
ATOM 317 C CA . PRO A 1 42 ? 17.91630 16.32443 3.03660 1.000 24.21000 38 PRO A CA 1
ATOM 318 C C . PRO A 1 42 ? 19.28401 16.48137 2.39005 1.000 30.88000 38 PRO A C 1
ATOM 319 O O . PRO A 1 42 ? 19.37138 16.75803 1.18939 1.000 35.34000 38 PRO A O 1
ATOM 323 N N . ASP A 1 43 ? 20.35499 16.30965 3.16152 1.000 31.73000 39 ASP A N 1
ATOM 324 C CA . ASP A 1 43 ? 21.70346 16.45990 2.62854 1.000 49.72000 39 ASP A CA 1
ATOM 325 C C . ASP A 1 43 ? 22.67490 15.67075 3.49600 1.000 55.18000 39 ASP A C 1
ATOM 326 O O . ASP A 1 43 ? 22.31222 15.13563 4.54654 1.000 40.75000 39 ASP A O 1
ATOM 331 N N . LEU A 1 44 ? 23.92877 15.61378 3.03784 1.000 59.20000 40 LEU A N 1
ATOM 332 C CA . LEU A 1 44 ? 24.96636 14.87019 3.74166 1.000 39.00000 40 LEU A CA 1
ATOM 333 C C . LEU A 1 44 ? 25.34691 15.49879 5.07420 1.000 54.08000 40 LEU A C 1
ATOM 334 O O . LEU A 1 44 ? 26.02385 14.84382 5.87337 1.000 61.57000 40 LEU A O 1
ATOM 339 N N . ARG A 1 45 ? 24.93709 16.74217 5.33189 1.000 64.90000 41 ARG A N 1
ATOM 340 C CA . ARG A 1 45 ? 25.22039 17.36660 6.61841 1.000 55.10000 41 ARG A CA 1
ATOM 341 C C . ARG A 1 45 ? 24.18823 16.98916 7.67271 1.000 71.17000 41 ARG A C 1
ATOM 342 O O . ARG A 1 45 ? 24.51930 16.92220 8.86166 1.000 62.02000 41 ARG A O 1
ATOM 350 N N . HIS A 1 46 ? 22.94583 16.73647 7.26284 1.000 75.09000 42 HIS A N 1
ATOM 351 C CA . HIS A 1 46 ? 21.88632 16.39176 8.20236 1.000 75.57000 42 HIS A CA 1
ATOM 352 C C . HIS A 1 46 ? 21.50378 14.92282 8.07173 1.000 78.92000 42 HIS A C 1
ATOM 353 O O . HIS A 1 46 ? 20.35353 14.59958 7.75713 1.000 65.57000 42 HIS A O 1
ATOM 360 N N . LEU A 1 47 ? 22.46233 14.02592 8.31522 1.000 72.75000 43 LEU A N 1
ATOM 361 C CA . LEU A 1 47 ? 22.19921 12.59439 8.23044 1.000 82.60000 43 LEU A CA 1
ATOM 362 C C . LEU A 1 47 ? 21.26979 12.09832 9.32953 1.000 82.32000 43 LEU A C 1
ATOM 363 O O . LEU A 1 47 ? 20.77747 10.96890 9.23568 1.000 72.84000 43 LEU A O 1
ATOM 368 N N . ASP A 1 48 ? 21.02162 12.90457 10.36109 1.000 81.04000 44 ASP A N 1
ATOM 369 C CA . ASP A 1 48 ? 20.11924 12.52026 11.43689 1.000 79.61000 44 ASP A CA 1
ATOM 370 C C . ASP A 1 48 ? 18.67712 12.92784 11.17556 1.000 77.00000 44 ASP A C 1
ATOM 371 O O . ASP A 1 48 ? 17.77205 12.41180 11.84099 1.000 85.42000 44 ASP A O 1
ATOM 376 N N . ASN A 1 49 ? 18.44377 13.83605 10.23098 1.000 77.50000 45 ASN A N 1
ATOM 377 C CA . ASN A 1 49 ? 17.10209 14.31544 9.91608 1.000 67.90000 45 ASN A CA 1
ATOM 378 C C . ASN A 1 49 ? 16.48951 13.41401 8.85146 1.000 66.48000 45 ASN A C 1
ATOM 379 O O . ASN A 1 49 ? 16.88851 13.45961 7.68360 1.000 85.19000 45 ASN A O 1
ATOM 384 N N . VAL A 1 50 ? 15.52291 12.59812 9.25169 1.000 47.03000 46 VAL A N 1
ATOM 385 C CA . VAL A 1 50 ? 14.78401 11.75648 8.32055 1.000 43.68000 46 VAL A CA 1
ATOM 386 C C . VAL A 1 50 ? 13.51763 12.49169 7.90696 1.000 39.60000 46 VAL A C 1
ATOM 387 O O . VAL A 1 50 ? 12.73078 12.92242 8.75849 1.000 39.21000 46 VAL A O 1
ATOM 391 N N . ILE A 1 51 ? 13.32230 12.64195 6.59755 1.000 40.99000 47 ILE A N 1
ATOM 392 C CA . ILE A 1 51 ? 12.14690 13.34514 6.09520 1.000 32.45000 47 ILE A CA 1
ATOM 393 C C . ILE A 1 51 ? 10.90990 12.45779 6.17779 1.000 39.97000 47 ILE A C 1
ATOM 394 O O . ILE A 1 51 ? 9.85524 12.88427 6.66102 1.000 38.89000 47 ILE A O 1
ATOM 399 N N . ASN A 1 52 ? 11.01512 11.21223 5.71417 1.000 30.82000 48 ASN A N 1
ATOM 400 C CA . ASN A 1 52 ? 9.90797 10.25853 5.81225 1.000 25.89000 48 ASN A CA 1
ATOM 401 C C . ASN A 1 52 ? 9.99460 9.47326 7.12267 1.000 29.79000 48 ASN A C 1
ATOM 402 O O . ASN A 1 52 ? 10.03091 8.24401 7.15549 1.000 32.61000 48 ASN A O 1
ATOM 407 N N . CYS A 1 53 ? 10.02035 10.22628 8.22391 1.000 35.63000 49 CYS A N 1
ATOM 408 C CA . CYS A 1 53 ? 10.16076 9.62650 9.54486 1.000 34.84000 49 CYS A CA 1
ATOM 409 C C . CYS A 1 53 ? 8.88920 8.93154 10.01337 1.000 45.24000 49 CYS A C 1
ATOM 410 O O . CYS A 1 53 ? 8.94614 8.14481 10.96459 1.000 62.06000 49 CYS A O 1
ATOM 413 N N . LYS A 1 54 ? 7.74968 9.19989 9.37686 1.000 32.46000 50 LYS A N 1
ATOM 414 C CA . LYS A 1 54 ? 6.49244 8.57909 9.77084 1.000 48.76000 50 LYS A CA 1
ATOM 415 C C . LYS A 1 54 ? 6.22172 7.25930 9.05875 1.000 51.36000 50 LYS A C 1
ATOM 416 O O . LYS A 1 54 ? 5.30798 6.53317 9.46449 1.000 69.00000 50 LYS A O 1
ATOM 422 N N . GLY A 1 55 ? 6.98055 6.93110 8.02809 1.000 43.51000 51 GLY A N 1
ATOM 423 C CA . GLY A 1 55 ? 6.77937 5.71459 7.26281 1.000 26.27000 51 GLY A CA 1
ATOM 424 C C . GLY A 1 55 ? 6.90979 5.99149 5.77793 1.000 28.30000 51 GLY A C 1
ATOM 425 O O . GLY A 1 55 ? 6.75742 7.11847 5.30622 1.000 50.20000 51 GLY A O 1
ATOM 426 N N . PHE A 1 56 ? 7.19645 4.93580 5.02234 1.000 31.74000 52 PHE A N 1
ATOM 427 C CA . PHE A 1 56 ? 7.40965 5.06659 3.58751 1.000 30.08000 52 PHE A CA 1
ATOM 428 C C . PHE A 1 56 ? 6.88619 3.81360 2.89316 1.000 24.23000 52 PHE A C 1
ATOM 429 O O . PHE A 1 56 ? 6.27920 2.93913 3.51897 1.000 34.72000 52 PHE A O 1
ATOM 437 N N . GLU A 1 57 ? 7.12803 3.73451 1.59231 1.000 24.89000 53 GLU A N 1
ATOM 438 C CA . GLU A 1 57 ? 6.58921 2.64908 0.78189 1.000 23.40000 53 GL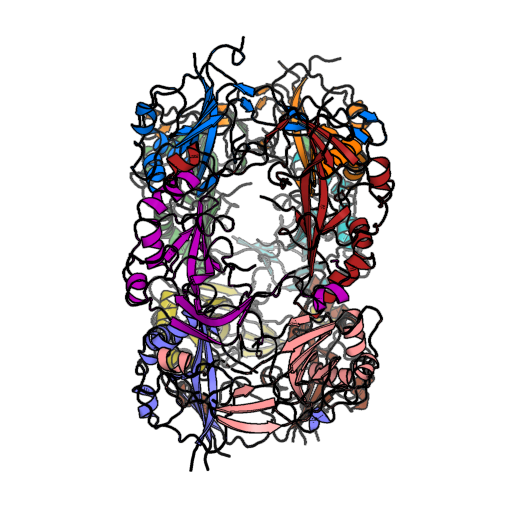U A CA 1
ATOM 439 C C . GLU A 1 57 ? 7.27100 1.32936 1.13294 1.000 33.03000 53 GLU A C 1
ATOM 440 O O . GLU A 1 57 ? 8.50388 1.27589 1.20908 1.000 34.87000 53 GLU A O 1
ATOM 446 N N . PRO A 1 58 ? 6.51647 0.25404 1.35841 1.000 40.03000 54 PRO A N 1
ATOM 447 C CA . PRO A 1 58 ? 7.14413 -1.05153 1.58951 1.000 35.95000 54 PRO A CA 1
ATOM 448 C C . PRO A 1 58 ? 7.90889 -1.51873 0.36009 1.000 27.60000 54 PRO A C 1
ATOM 449 O O . PRO A 1 58 ? 7.62179 -1.12579 -0.77194 1.000 41.31000 54 PRO A O 1
ATOM 453 N N . PHE A 1 59 ? 8.89544 -2.37187 0.59740 1.000 22.98000 55 PHE A N 1
ATOM 454 C CA . PHE A 1 59 ? 9.77118 -2.81228 -0.48232 1.000 30.37000 55 PHE A CA 1
ATOM 455 C C . PHE A 1 59 ? 9.02230 -3.75259 -1.42179 1.000 27.13000 55 PHE A C 1
ATOM 456 O O . PHE A 1 59 ? 8.34629 -4.67751 -0.95743 1.000 30.21000 55 PHE A O 1
ATOM 464 N N . PRO A 1 60 ? 9.11231 -3.55173 -2.73284 1.000 30.00000 56 PRO A N 1
ATOM 465 C CA . PRO A 1 60 ? 8.48445 -4.47687 -3.68134 1.000 27.40000 56 PRO A CA 1
ATOM 466 C C . PRO A 1 60 ? 9.23291 -5.79756 -3.72210 1.000 34.52000 56 PRO A C 1
ATOM 467 O O . PRO A 1 60 ? 10.34164 -5.90391 -3.17610 1.000 35.21000 56 PRO A O 1
ATOM 471 N N . PRO A 1 61 ? 8.66586 -6.83069 -4.35604 1.000 36.35000 57 PRO A N 1
ATOM 472 C CA . PRO A 1 61 ? 9.34701 -8.13825 -4.36412 1.000 37.74000 57 PRO A CA 1
ATOM 473 C C . PRO A 1 61 ? 10.67498 -8.13531 -5.10026 1.000 31.21000 57 PRO A C 1
ATOM 474 O O . PRO A 1 61 ? 11.58466 -8.88000 -4.71509 1.000 37.86000 57 PRO A O 1
ATOM 478 N N . ASN A 1 62 ? 10.82262 -7.32457 -6.14485 1.000 36.71000 58 ASN A N 1
ATOM 479 C CA . ASN A 1 62 ? 12.09114 -7.23396 -6.85784 1.000 37.64000 58 ASN A CA 1
ATOM 480 C C . ASN A 1 62 ? 13.14834 -6.44895 -6.09097 1.000 39.86000 58 ASN A C 1
ATOM 481 O O . ASN A 1 62 ? 14.23643 -6.21840 -6.62933 1.000 34.87000 58 ASN A O 1
ATOM 486 N N . MET A 1 63 ? 12.85816 -6.03597 -4.85324 1.000 33.43000 59 MET A N 1
ATOM 487 C CA . MET A 1 63 ? 13.77234 -5.24540 -4.02548 1.000 25.69000 59 MET A CA 1
ATOM 488 C C . MET A 1 63 ? 13.84427 -5.91226 -2.65456 1.000 26.52000 59 MET A C 1
ATOM 489 O O . MET A 1 63 ? 13.12753 -5.54056 -1.72283 1.000 44.32000 59 MET A O 1
ATOM 494 N N . ASP A 1 64 ? 14.70849 -6.91027 -2.53793 1.000 38.67000 60 ASP A N 1
ATOM 495 C CA . ASP A 1 64 ? 14.89262 -7.63472 -1.29228 1.000 36.99000 60 ASP A CA 1
ATOM 496 C C . ASP A 1 64 ? 16.13946 -7.13440 -0.57299 1.000 31.95000 60 ASP A C 1
ATOM 497 O O . ASP A 1 64 ? 17.00309 -6.47578 -1.15734 1.000 24.39000 60 ASP A O 1
ATOM 502 N N . VAL A 1 65 ? 16.21893 -7.45211 0.71348 1.000 28.63000 61 VAL A N 1
ATOM 503 C CA . VAL A 1 65 ? 17.35011 -7.05920 1.54371 1.000 21.99000 61 VAL A CA 1
ATOM 504 C C . VAL A 1 65 ? 18.38029 -8.17981 1.52597 1.000 36.64000 61 VAL A C 1
ATOM 505 O O . VAL A 1 65 ? 18.04484 -9.34902 1.74938 1.000 35.72000 61 VAL A O 1
ATOM 509 N N . PHE A 1 66 ? 19.63402 -7.82753 1.25605 1.000 31.68000 62 PHE A N 1
ATOM 510 C CA . PHE A 1 66 ? 20.71962 -8.79374 1.17531 1.000 25.18000 62 PHE A CA 1
ATOM 511 C C . PHE A 1 66 ? 21.72517 -8.52545 2.28516 1.000 26.05000 62 PHE A C 1
ATOM 512 O O . PHE A 1 66 ? 21.99959 -7.37021 2.62063 1.000 37.29000 62 PHE A O 1
ATOM 520 N N . THR A 1 67 ? 22.27025 -9.59407 2.85681 1.000 22.07000 63 THR A N 1
ATOM 521 C CA . THR A 1 67 ? 23.12278 -9.49080 4.02949 1.000 23.86000 63 THR A CA 1
ATOM 522 C C . THR A 1 67 ? 24.56006 -9.87094 3.70478 1.000 27.32000 63 THR A C 1
ATOM 523 O O . THR A 1 67 ? 24.83055 -10.66665 2.80129 1.000 37.11000 63 THR A O 1
ATOM 527 N N . ALA A 1 68 ? 25.47605 -9.27228 4.45729 1.000 35.31000 64 ALA A N 1
ATOM 528 C CA . ALA A 1 68 ? 26.87564 -9.66809 4.47308 1.000 31.98000 64 ALA A CA 1
ATOM 529 C C . ALA A 1 68 ? 27.37673 -9.57043 5.90522 1.000 33.14000 64 ALA A C 1
ATOM 530 O O . ALA A 1 68 ? 26.89538 -8.74850 6.68573 1.000 35.55000 64 ALA A O 1
ATOM 532 N N . HIS A 1 69 ? 28.33348 -10.42156 6.25510 1.000 27.97000 65 HIS A N 1
ATOM 533 C CA . HIS A 1 69 ? 28.90349 -10.42851 7.59401 1.000 27.03000 65 HIS A CA 1
ATOM 534 C C . HIS A 1 69 ? 30.39802 -10.15580 7.51868 1.000 37.78000 65 HIS A C 1
ATOM 535 O O . HIS A 1 69 ? 31.08609 -10.66294 6.62636 1.000 29.96000 65 HIS A O 1
ATOM 542 N N . TYR A 1 70 ? 30.89788 -9.34930 8.45529 1.000 33.11000 66 TYR A N 1
ATOM 543 C CA . TYR A 1 70 ? 32.32170 -9.05404 8.52896 1.000 28.96000 66 TYR A CA 1
ATOM 544 C C . TYR A 1 70 ? 32.76027 -9.09580 9.98347 1.000 34.36000 66 TYR A C 1
ATOM 545 O O . TYR A 1 70 ? 32.11332 -8.49352 10.84658 1.000 36.66000 66 TYR A O 1
ATOM 554 N N . GLU A 1 71 ? 33.85220 -9.81799 10.25080 1.000 36.80000 67 GLU A N 1
ATOM 555 C CA . GLU A 1 71 ? 34.37954 -9.87994 11.61004 1.000 44.68000 67 GLU A CA 1
ATOM 556 C C . GLU A 1 71 ? 34.85125 -8.51040 12.07751 1.000 44.99000 67 GLU A C 1
ATOM 557 O O . GLU A 1 71 ? 34.58896 -8.11069 13.21778 1.000 47.35000 67 GLU A O 1
ATOM 563 N N . GLN A 1 72 ? 35.55234 -7.78052 11.21393 1.000 31.99000 68 GLN A N 1
ATOM 564 C CA . GLN A 1 72 ? 35.92532 -6.39958 11.47449 1.000 41.77000 68 GLN A CA 1
ATOM 565 C C . GLN A 1 72 ? 35.53076 -5.54569 10.28058 1.000 35.41000 68 GLN A C 1
ATOM 566 O O . GLN A 1 72 ? 35.43958 -6.03290 9.15016 1.000 32.04000 68 GLN A O 1
ATOM 572 N N . CYS A 1 73 ? 35.29563 -4.26345 10.54373 1.000 49.28000 69 CYS A N 1
ATOM 573 C CA . CYS A 1 73 ? 34.89031 -3.33692 9.49744 1.000 34.47000 69 CYS A CA 1
ATOM 574 C C . CYS A 1 73 ? 35.37125 -1.94356 9.86684 1.000 35.98000 69 CYS A C 1
ATOM 575 O O . CYS A 1 73 ? 35.08217 -1.46080 10.96517 1.000 42.27000 69 CYS A O 1
ATOM 578 N N . HIS A 1 74 ? 36.10594 -1.30565 8.95841 1.000 37.18000 70 HIS A N 1
ATOM 579 C CA . HIS A 1 74 ? 36.54099 0.07097 9.14381 1.000 42.41000 70 HIS A CA 1
ATOM 580 C C . HIS A 1 74 ? 36.25294 0.86709 7.87946 1.000 36.04000 70 HIS A C 1
ATOM 581 O O . HIS A 1 74 ? 36.21297 0.31889 6.77468 1.000 35.15000 70 HIS A O 1
ATOM 588 N N . PHE A 1 75 ? 36.05084 2.16982 8.05144 1.000 46.37000 71 PHE A N 1
ATOM 589 C CA . PHE A 1 75 ? 35.65549 3.05858 6.96157 1.000 52.45000 71 PHE A CA 1
ATOM 590 C C . PHE A 1 75 ? 36.70838 4.15406 6.83353 1.000 46.83000 71 PHE A C 1
ATOM 591 O O . PHE A 1 75 ? 36.60809 5.20903 7.46415 1.000 69.21000 71 PHE A O 1
ATOM 599 N N . GLY A 1 76 ? 37.72546 3.89237 6.01685 1.000 52.73000 72 GLY A N 1
ATOM 600 C CA . GLY A 1 76 ? 38.76580 4.86959 5.77439 1.000 54.62000 72 GLY A CA 1
ATOM 601 C C . GLY A 1 76 ? 40.15186 4.43333 6.20303 1.000 57.47000 72 GLY A C 1
ATOM 602 O O . GLY A 1 76 ? 40.43057 4.29264 7.39754 1.000 53.68000 72 GLY A O 1
ATOM 603 N N . ASP A 1 77 ? 41.02832 4.21100 5.22840 1.000 42.83000 73 ASP A N 1
ATOM 604 C CA . ASP A 1 77 ? 42.44798 3.97059 5.46355 1.000 53.46000 73 ASP A CA 1
ATOM 605 C C . ASP A 1 77 ? 43.20892 5.15496 4.88260 1.000 59.34000 73 ASP A C 1
ATOM 606 O O . ASP A 1 77 ? 43.21193 5.35707 3.66366 1.000 67.30000 73 ASP A O 1
ATOM 611 N N . HIS A 1 78 ? 43.84346 5.94111 5.74730 1.000 57.67000 74 HIS A N 1
ATOM 612 C CA . HIS A 1 78 ? 44.54356 7.14101 5.31868 1.000 58.25000 74 HIS A CA 1
ATOM 613 C C . HIS A 1 78 ? 46.03789 7.00268 5.58081 1.000 48.99000 74 HIS A C 1
ATOM 614 O O . HIS A 1 78 ? 46.46574 6.32985 6.52399 1.000 43.25000 74 HIS A O 1
ATOM 621 N N . LEU A 1 79 ? 46.82570 7.63612 4.71691 1.000 46.74000 75 LEU A N 1
ATOM 622 C CA . LEU A 1 79 ? 48.27892 7.59834 4.79818 1.000 42.83000 75 LEU A CA 1
ATOM 623 C C . LEU A 1 79 ? 48.77442 8.67217 5.75908 1.000 35.02000 75 LEU A C 1
ATOM 624 O O . LEU A 1 79 ? 48.39056 9.84056 5.64543 1.000 47.55000 75 LEU A O 1
ATOM 629 N N . ASN A 1 80 ? 49.62363 8.27411 6.70149 1.000 42.30000 76 ASN A N 1
ATOM 630 C CA . ASN A 1 80 ? 50.18176 9.21635 7.65767 1.000 47.51000 76 ASN A CA 1
ATOM 631 C C . ASN A 1 80 ? 51.30835 10.02672 7.02198 1.000 43.38000 76 ASN A C 1
ATOM 632 O O . ASN A 1 80 ? 51.93652 9.61251 6.04406 1.000 46.86000 76 ASN A O 1
ATOM 637 N N . SER A 1 81 ? 51.55700 11.20425 7.59518 1.000 57.29000 77 SER A N 1
ATOM 638 C CA . SER A 1 81 ? 52.65010 12.05489 7.14400 1.000 51.13000 77 SER A CA 1
ATOM 639 C C . SER A 1 81 ? 54.00194 11.61175 7.68396 1.000 52.29000 77 SER A C 1
ATOM 640 O O . SER A 1 81 ? 55.03127 12.10445 7.21167 1.000 43.41000 77 SER A O 1
ATOM 643 N N . GLU A 1 82 ? 54.02511 10.70053 8.65146 1.000 45.50000 78 GLU A N 1
ATOM 644 C CA . GLU A 1 82 ? 55.27576 10.25065 9.24350 1.000 51.76000 78 GLU A CA 1
ATOM 645 C C . GLU A 1 82 ? 55.90199 9.16372 8.37797 1.000 56.10000 78 GLU A C 1
ATOM 646 O O . GLU A 1 82 ? 55.25547 8.16130 8.05883 1.000 53.28000 78 GLU A O 1
ATOM 652 N N . PHE A 1 83 ? 57.15927 9.36941 7.99288 1.000 45.92000 79 PHE A N 1
ATOM 653 C CA . PHE A 1 83 ? 57.89903 8.42070 7.17484 1.000 43.96000 79 PHE A CA 1
ATOM 654 C C . PHE A 1 83 ? 59.27612 8.19155 7.77851 1.000 42.08000 79 PHE A C 1
ATOM 655 O O . PHE A 1 83 ? 59.95731 9.14173 8.17735 1.000 42.73000 79 PHE A O 1
ATOM 663 N N . VAL A 1 84 ? 59.68020 6.92641 7.84240 1.000 37.56000 80 VAL A N 1
ATOM 664 C CA . VAL A 1 84 ? 60.99071 6.53372 8.34275 1.000 36.13000 80 VAL A CA 1
ATOM 665 C C . VAL A 1 84 ? 61.76019 5.89284 7.19844 1.000 40.50000 80 VAL A C 1
ATOM 666 O O . VAL A 1 84 ? 61.23877 5.00428 6.51465 1.000 33.13000 80 VAL A O 1
ATOM 670 N N . VAL A 1 85 ? 62.98983 6.35012 6.98395 1.000 41.08000 81 VAL A N 1
ATOM 671 C CA . VAL A 1 85 ? 63.86598 5.79870 5.95803 1.000 37.84000 81 VAL A CA 1
ATOM 672 C C . VAL A 1 85 ? 64.88624 4.89131 6.63030 1.000 43.07000 81 VAL A C 1
ATOM 673 O O . VAL A 1 85 ? 65.58341 5.30911 7.56420 1.000 44.66000 81 VAL A O 1
ATOM 677 N N . GLN A 1 86 ? 64.96416 3.64521 6.16687 1.000 39.92000 82 GLN A N 1
ATOM 678 C CA . GLN A 1 86 ? 65.88203 2.67124 6.73932 1.000 33.01000 82 GLN A CA 1
ATOM 679 C C . GLN A 1 86 ? 66.10163 1.55034 5.73320 1.000 44.97000 82 GLN A C 1
ATOM 680 O O . GLN A 1 86 ? 65.22674 1.25156 4.91622 1.000 38.98000 82 GLN A O 1
ATOM 686 N N . ALA A 1 87 ? 67.28648 0.94251 5.79755 1.000 37.64000 83 ALA A N 1
ATOM 687 C CA . ALA A 1 87 ? 67.64778 -0.16407 4.91368 1.000 42.92000 83 ALA A CA 1
ATOM 688 C C . ALA A 1 87 ? 67.30825 0.16374 3.46336 1.000 41.68000 83 ALA A C 1
ATOM 689 O O . ALA A 1 87 ? 66.89069 -0.69865 2.68664 1.000 34.62000 83 ALA A O 1
ATOM 691 N N . GLY A 1 88 ? 67.49221 1.42970 3.09526 1.000 31.26000 84 GLY A N 1
ATOM 692 C CA . GLY A 1 88 ? 67.18795 1.85826 1.74597 1.000 25.63000 84 GLY A CA 1
ATOM 693 C C . GLY A 1 88 ? 65.71863 1.84184 1.40279 1.000 41.85000 84 GLY A C 1
ATOM 694 O O . GLY A 1 88 ? 65.36677 1.87594 0.22093 1.000 46.41000 84 GLY A O 1
ATOM 695 N N . LEU A 1 89 ? 64.84676 1.79324 2.40629 1.000 35.77000 85 LEU A N 1
ATOM 696 C CA . LEU A 1 89 ? 63.40718 1.72620 2.20788 1.000 41.19000 85 LEU A CA 1
ATOM 697 C C . LEU A 1 89 ? 62.73129 2.90681 2.88867 1.000 41.66000 85 LEU A C 1
ATOM 698 O O . LEU A 1 89 ? 63.12354 3.31164 3.98749 1.000 43.26000 85 LEU A O 1
ATOM 703 N N . HIS A 1 90 ? 61.71347 3.45348 2.23034 1.000 38.08000 86 HIS A N 1
ATOM 704 C CA . HIS A 1 90 ? 60.88724 4.51527 2.79242 1.000 29.44000 86 HIS A CA 1
ATOM 705 C C . HIS A 1 90 ? 59.63282 3.87049 3.37205 1.000 27.89000 86 HIS A C 1
ATOM 706 O O . HIS A 1 90 ? 58.76056 3.41190 2.62826 1.000 28.54000 86 HIS A O 1
ATOM 713 N N . HIS A 1 91 ? 59.54857 3.82906 4.69756 1.000 28.29000 87 HIS A N 1
ATOM 714 C CA . HIS A 1 91 ? 58.48652 3.10832 5.38553 1.000 27.15000 87 HIS A CA 1
ATOM 715 C C . HIS A 1 91 ? 57.30243 4.03559 5.63076 1.000 38.58000 87 HIS A C 1
ATOM 716 O O . HIS A 1 91 ? 57.43460 5.05490 6.31777 1.000 36.79000 87 HIS A O 1
ATOM 723 N N . THR A 1 92 ? 56.15224 3.67988 5.06952 1.000 28.43000 88 THR A N 1
ATOM 724 C CA . THR A 1 92 ? 54.90621 4.39064 5.30498 1.000 36.98000 88 THR A CA 1
ATOM 725 C C . THR A 1 92 ? 54.10553 3.68648 6.39431 1.000 31.00000 88 THR A C 1
ATOM 726 O O . THR A 1 92 ? 54.41495 2.56728 6.80738 1.000 46.79000 88 THR A O 1
ATOM 730 N N . ASN A 1 93 ? 53.05789 4.36152 6.85918 1.000 44.77000 89 ASN A N 1
ATOM 731 C CA . ASN A 1 93 ? 52.17513 3.82715 7.89105 1.000 40.87000 89 ASN A CA 1
ATOM 732 C C . ASN A 1 93 ? 50.73504 4.06929 7.46042 1.000 35.15000 89 ASN A C 1
ATOM 733 O O . ASN A 1 93 ? 50.25209 5.20553 7.50355 1.000 56.50000 89 ASN A O 1
ATOM 738 N N . ILE A 1 94 ? 50.05687 3.00779 7.04095 1.000 49.59000 90 ILE A N 1
ATOM 739 C CA . ILE A 1 94 ? 48.66054 3.06976 6.62812 1.000 43.06000 90 ILE A CA 1
ATOM 740 C C . ILE A 1 94 ? 47.81407 2.63862 7.81776 1.000 41.90000 90 ILE A C 1
ATOM 741 O O . ILE A 1 94 ? 47.83281 1.46886 8.21597 1.000 70.33000 90 ILE A O 1
ATOM 746 N N . THR A 1 95 ? 47.07204 3.58052 8.38968 1.000 47.16000 91 THR A N 1
ATOM 747 C CA . THR A 1 95 ? 46.31636 3.35088 9.61027 1.000 53.66000 91 THR A CA 1
ATOM 748 C C . THR A 1 95 ? 44.81834 3.41189 9.34054 1.000 54.70000 91 THR A C 1
ATOM 749 O O . THR A 1 95 ? 44.36266 3.94412 8.32420 1.000 54.19000 91 THR A O 1
ATOM 753 N N . SER A 1 96 ? 44.05585 2.85406 10.27484 1.000 61.24000 92 SER A N 1
ATOM 754 C CA . SER A 1 96 ? 42.60320 2.90087 10.24174 1.000 59.30000 92 SER A CA 1
ATOM 755 C C . SER A 1 96 ? 42.09758 4.02731 11.13365 1.000 60.80000 92 SER A C 1
ATOM 756 O O . SER A 1 96 ? 42.71901 4.37385 12.14154 1.000 57.40000 92 SER A O 1
ATOM 759 N N . ASP A 1 97 ? 40.95687 4.59499 10.75326 1.000 65.81000 93 ASP A N 1
ATOM 760 C CA . ASP A 1 97 ? 40.37580 5.70072 11.49611 1.000 68.18000 93 ASP A CA 1
ATOM 761 C C . ASP A 1 97 ? 39.73068 5.19307 12.78459 1.000 68.37000 93 ASP A C 1
ATOM 762 O O . ASP A 1 97 ? 39.78683 4.00606 13.11938 1.000 67.56000 93 ASP A O 1
ATOM 767 N N . ARG A 1 98 ? 39.10454 6.11362 13.52182 1.000 70.43000 94 ARG A N 1
ATOM 768 C CA . ARG A 1 98 ? 38.39177 5.74133 14.73785 1.000 72.96000 94 ARG A CA 1
ATOM 769 C C . ARG A 1 98 ? 37.15962 4.89645 14.44523 1.000 61.26000 94 ARG A C 1
ATOM 770 O O . ARG A 1 98 ? 36.63685 4.24478 15.35632 1.000 45.33000 94 ARG A O 1
ATOM 778 N N . TRP A 1 99 ? 36.69340 4.88647 13.19718 1.000 46.52000 95 TRP A N 1
ATOM 779 C CA . TRP A 1 99 ? 35.45762 4.19655 12.82940 1.000 58.41000 95 TRP A CA 1
ATOM 780 C C . TRP A 1 99 ? 35.77103 2.75031 12.44353 1.000 45.78000 95 TRP A C 1
ATOM 781 O O . TRP A 1 99 ? 35.74748 2.35396 11.27721 1.000 41.28000 95 TRP A O 1
ATOM 792 N N . GLU A 1 100 ? 36.06935 1.95600 13.46958 1.000 49.16000 96 GLU A N 1
ATOM 793 C CA . GLU A 1 100 ? 36.37962 0.54132 13.31393 1.000 50.29000 96 GLU A CA 1
ATOM 794 C C . GLU A 1 100 ? 35.56745 -0.25304 14.32545 1.000 44.97000 96 GLU A C 1
ATOM 795 O O . GLU A 1 100 ? 35.61657 0.03186 15.52632 1.000 47.47000 96 GLU A O 1
ATOM 801 N N . TYR A 1 101 ? 34.82221 -1.24372 13.83863 1.000 32.47000 97 TYR A N 1
ATOM 802 C CA . TYR A 1 101 ? 33.89608 -1.99896 14.66895 1.000 40.10000 97 TYR A CA 1
ATOM 803 C C . TYR A 1 101 ? 34.04800 -3.48541 14.37583 1.000 37.50000 97 TYR A C 1
ATOM 804 O O . TYR A 1 101 ? 34.55191 -3.88605 13.32314 1.000 31.72000 97 TYR A O 1
ATOM 813 N N . ASP A 1 102 ? 33.60758 -4.30400 15.32754 1.000 38.48000 98 ASP A N 1
ATOM 814 C CA . ASP A 1 102 ? 33.66192 -5.75331 15.20870 1.000 40.52000 98 ASP A CA 1
ATOM 815 C C . ASP A 1 102 ? 32.26383 -6.32146 15.00354 1.000 42.96000 98 ASP A C 1
ATOM 816 O O . ASP A 1 102 ? 31.27112 -5.75331 15.46878 1.000 50.48000 98 ASP A O 1
ATOM 821 N N . SER A 1 103 ? 32.20349 -7.45702 14.30817 1.000 40.93000 99 SER A N 1
ATOM 822 C CA . SER A 1 103 ? 30.95788 -8.17107 14.02646 1.000 35.67000 99 SER A CA 1
ATOM 823 C C . SER A 1 103 ? 29.90763 -7.22573 13.43855 1.000 44.16000 99 SER A C 1
ATOM 824 O O . SER A 1 103 ? 28.88386 -6.91291 14.04670 1.000 35.06000 99 SER A O 1
ATOM 827 N N . VAL A 1 104 ? 30.20040 -6.77259 12.22630 1.000 39.54000 100 VAL A N 1
ATOM 828 C CA . VAL A 1 104 ? 29.34588 -5.82892 11.52151 1.000 36.29000 100 VAL A CA 1
ATOM 829 C C . VAL A 1 104 ? 28.56746 -6.57878 10.45125 1.000 44.53000 100 VAL A C 1
ATOM 830 O O . VAL A 1 104 ? 29.14601 -7.33031 9.65337 1.000 48.80000 100 VAL A O 1
ATOM 834 N N . VAL A 1 105 ? 27.25301 -6.38165 10.44128 1.000 42.43000 101 VAL A N 1
ATOM 835 C CA . VAL A 1 105 ? 26.36112 -6.97818 9.45553 1.000 26.60000 101 VAL A CA 1
ATOM 836 C C . VAL A 1 105 ? 25.87961 -5.87158 8.52691 1.000 24.70000 101 VAL A C 1
ATOM 837 O O . VAL A 1 105 ? 25.31898 -4.86662 8.98252 1.000 31.17000 101 VAL A O 1
ATOM 841 N N . GLU A 1 106 ? 26.10735 -6.05610 7.23083 1.000 20.12000 102 GLU A N 1
ATOM 842 C CA . GLU A 1 106 ? 25.65574 -5.13756 6.19680 1.000 27.22000 102 GLU A CA 1
ATOM 843 C C . GLU A 1 106 ? 24.31631 -5.60108 5.64338 1.000 33.98000 102 GLU A C 1
ATOM 844 O O . GLU A 1 106 ? 24.19314 -6.74335 5.18626 1.000 42.86000 102 GLU A O 1
ATOM 850 N N . TYR A 1 107 ? 23.32318 -4.71502 5.68358 1.000 33.05000 103 TYR A N 1
ATOM 851 C CA . TYR A 1 107 ? 22.04302 -4.91569 5.01584 1.000 22.45000 103 TYR A CA 1
ATOM 852 C C . TYR A 1 107 ? 21.98169 -3.95841 3.83306 1.000 23.70000 103 TYR A C 1
ATOM 853 O O . TYR A 1 107 ? 22.14931 -2.74537 4.00595 1.000 30.75000 103 TYR A O 1
ATOM 862 N N . ALA A 1 108 ? 21.75192 -4.50103 2.63779 1.000 24.66000 104 ALA A N 1
ATOM 863 C CA . ALA A 1 108 ? 21.86848 -3.73982 1.40379 1.000 34.33000 104 ALA A CA 1
ATOM 864 C C . ALA A 1 108 ? 20.65532 -3.97148 0.51267 1.000 32.38000 104 ALA A C 1
ATOM 865 O O . ALA A 1 108 ? 19.97430 -4.99814 0.59808 1.000 38.38000 104 ALA A O 1
ATOM 867 N N . VAL A 1 109 ? 20.41452 -2.99458 -0.36310 1.000 33.69000 105 VAL A N 1
ATOM 868 C CA . VAL A 1 109 ? 19.26476 -2.97868 -1.25928 1.000 29.31000 105 VAL A CA 1
ATOM 869 C C . VAL A 1 109 ? 19.66550 -2.21889 -2.51849 1.000 25.53000 105 VAL A C 1
ATOM 870 O O . VAL A 1 109 ? 20.49475 -1.30680 -2.47302 1.000 32.24000 105 VAL A O 1
ATOM 874 N N . TYR A 1 110 ? 19.09699 -2.62067 -3.65583 1.000 35.67000 106 TYR A N 1
ATOM 875 C CA . TYR A 1 110 ? 19.27309 -1.88750 -4.90599 1.000 36.63000 106 TYR A CA 1
ATOM 876 C C . TYR A 1 110 ? 17.94430 -1.27170 -5.32473 1.000 33.84000 106 TYR A C 1
ATOM 877 O O . TYR A 1 110 ? 17.00792 -2.01070 -5.66800 1.000 38.41000 106 TYR A O 1
ATOM 886 N N . PRO A 1 111 ? 17.80784 0.05174 -5.32189 1.000 51.90000 107 PRO A N 1
ATOM 887 C CA . PRO A 1 111 ? 16.50155 0.66315 -5.58423 1.000 41.83000 107 PRO A CA 1
ATOM 888 C C . PRO A 1 111 ? 16.15671 0.70529 -7.06389 1.000 37.92000 107 PRO A C 1
ATOM 889 O O . PRO A 1 111 ? 17.01795 0.87061 -7.93065 1.000 41.83000 107 PRO A O 1
ATOM 893 N N . THR A 1 112 ? 14.86481 0.56340 -7.33875 1.000 39.56000 108 THR A N 1
ATOM 894 C CA . THR A 1 112 ? 14.31488 0.69987 -8.67834 1.000 35.06000 108 THR A CA 1
ATOM 895 C C . THR A 1 112 ? 13.71042 2.08815 -8.85424 1.000 34.54000 108 THR A C 1
ATOM 896 O O . THR A 1 112 ? 13.41136 2.78815 -7.88369 1.000 32.85000 108 THR A O 1
ATOM 900 N N . ARG A 1 113 ? 13.53518 2.48548 -10.11717 1.000 44.04000 109 ARG A N 1
ATOM 901 C CA . ARG A 1 113 ? 12.91769 3.77983 -10.38652 1.000 29.83000 109 ARG A CA 1
ATOM 902 C C . ARG A 1 113 ? 11.45796 3.80445 -9.95489 1.000 39.88000 109 ARG A C 1
ATOM 903 O O . ARG A 1 113 ? 10.96144 4.85007 -9.52303 1.000 47.66000 109 ARG A O 1
ATOM 911 N N . GLN A 1 114 ? 10.76053 2.67033 -10.05566 1.000 41.03000 110 GLN A N 1
ATOM 912 C CA . GLN A 1 114 ? 9.37405 2.60999 -9.60397 1.000 39.73000 110 GLN A CA 1
ATOM 913 C C . GLN A 1 114 ? 9.27854 2.89068 -8.10970 1.000 31.35000 110 GLN A C 1
ATOM 914 O O . GLN A 1 114 ? 8.43039 3.67263 -7.66104 1.000 43.13000 110 GLN A O 1
ATOM 920 N N . TYR A 1 115 ? 10.16235 2.27602 -7.32232 1.000 23.39000 111 TYR A N 1
ATOM 921 C CA . TYR A 1 115 ? 10.10857 2.46468 -5.87758 1.000 36.02000 111 TYR A CA 1
ATOM 922 C C . TYR A 1 115 ? 10.46026 3.89470 -5.48981 1.000 31.98000 111 TYR A C 1
ATOM 923 O O . TYR A 1 115 ? 9.79225 4.49400 -4.63924 1.000 25.82000 111 TYR A O 1
ATOM 932 N N . ILE A 1 116 ? 11.50641 4.45764 -6.09734 1.000 29.13000 112 ILE A N 1
ATOM 933 C CA . ILE A 1 116 ? 11.88832 5.83054 -5.78104 1.000 32.80000 112 ILE A CA 1
ATOM 934 C C . ILE A 1 116 ? 10.78209 6.79591 -6.18802 1.000 39.85000 112 ILE A C 1
ATOM 935 O O . ILE A 1 116 ? 10.48891 7.76239 -5.47365 1.000 31.66000 112 ILE A O 1
ATOM 940 N N . ASP A 1 117 ? 10.13254 6.53771 -7.32701 1.000 37.62000 113 ASP A N 1
ATOM 941 C CA . ASP A 1 117 ? 8.97834 7.34252 -7.71446 1.000 36.45000 113 ASP A CA 1
ATOM 942 C C . ASP A 1 117 ? 7.86555 7.24183 -6.67942 1.000 40.11000 113 ASP A C 1
ATOM 943 O O . ASP A 1 117 ? 7.18911 8.23507 -6.38724 1.000 44.24000 113 ASP A O 1
ATOM 948 N N . ARG A 1 118 ? 7.65762 6.04860 -6.11520 1.000 40.23000 114 ARG A N 1
ATOM 949 C CA . ARG A 1 118 ? 6.70195 5.91950 -5.01752 1.000 42.65000 114 ARG A CA 1
ATOM 950 C C . ARG A 1 118 ? 7.13591 6.74954 -3.81422 1.000 40.88000 114 ARG A C 1
ATOM 951 O O . ARG A 1 118 ? 6.29836 7.33280 -3.11554 1.000 48.67000 114 ARG A O 1
ATOM 959 N N . LEU A 1 119 ? 8.44511 6.81833 -3.56184 1.000 42.87000 115 LEU A N 1
ATOM 960 C CA . LEU A 1 119 ? 8.94634 7.59185 -2.42966 1.000 41.90000 115 LEU A CA 1
ATOM 961 C C . LEU A 1 119 ? 8.75212 9.08820 -2.64400 1.000 47.42000 115 LEU A C 1
ATOM 962 O O . LEU A 1 119 ? 8.36111 9.80708 -1.71699 1.000 44.26000 115 LEU A O 1
ATOM 967 N N . LEU A 1 120 ? 9.02075 9.57687 -3.85692 1.000 33.49000 116 LEU A N 1
ATOM 968 C CA . LEU A 1 120 ? 8.93436 11.00586 -4.13313 1.000 34.47000 116 LEU A CA 1
ATOM 969 C C . LEU A 1 120 ? 7.50470 11.53153 -4.11106 1.000 41.01000 116 LEU A C 1
ATOM 970 O O . LEU A 1 120 ? 7.31259 12.74953 -4.19370 1.000 46.00000 116 LEU A O 1
ATOM 975 N N . GLU A 1 121 ? 6.50514 10.65569 -4.00478 1.000 51.59000 117 GLU A N 1
ATOM 976 C CA . GLU A 1 121 ? 5.11479 11.07486 -3.89858 1.000 45.01000 117 GLU A CA 1
ATOM 977 C C . GLU A 1 121 ? 4.56587 10.97353 -2.48187 1.000 38.46000 117 GLU A C 1
ATOM 978 O O . GLU A 1 121 ? 3.44501 11.43167 -2.23740 1.000 41.82000 117 GLU A O 1
ATOM 984 N N . SER A 1 122 ? 5.31727 10.38345 -1.55440 1.000 39.96000 118 SER A N 1
ATOM 985 C CA . SER A 1 122 ? 4.93012 10.39403 -0.15076 1.000 25.44000 118 SER A CA 1
ATOM 986 C C . SER A 1 122 ? 4.77340 11.82915 0.34301 1.000 38.92000 118 SER A C 1
ATOM 987 O O . SER A 1 122 ? 5.42758 12.75040 -0.14961 1.000 39.02000 118 SER A O 1
ATOM 990 N N . LYS A 1 123 ? 3.89973 12.00938 1.33809 1.000 26.59000 119 LYS A N 1
ATOM 991 C CA . LYS A 1 123 ? 3.51986 13.35244 1.77300 1.000 46.50000 119 LYS A CA 1
ATOM 992 C C . LYS A 1 123 ? 4.73298 14.17608 2.19416 1.000 38.44000 119 LYS A C 1
ATOM 993 O O . LYS A 1 123 ? 4.94096 15.28934 1.69899 1.000 32.74000 119 LYS A O 1
ATOM 999 N N . GLU A 1 124 ? 5.54646 13.64456 3.10885 1.000 29.08000 120 GLU A N 1
ATOM 1000 C CA . GLU A 1 124 ? 6.67661 14.40711 3.63383 1.000 32.01000 120 GLU A CA 1
ATOM 1001 C C . GLU A 1 124 ? 7.70714 14.69621 2.54631 1.000 32.40000 120 GLU A C 1
ATOM 1002 O O . GLU A 1 124 ? 8.16999 15.83726 2.39548 1.000 40.28000 120 GLU A O 1
ATOM 1008 N N . VAL A 1 125 ? 8.08007 13.67054 1.77995 1.000 24.42000 121 VAL A N 1
ATOM 1009 C CA . VAL A 1 125 ? 9.08459 13.84942 0.73859 1.000 30.54000 121 VAL A CA 1
ATOM 1010 C C . VAL A 1 125 ? 8.56568 14.77787 -0.35141 1.000 33.82000 121 VAL A C 1
ATOM 1011 O O . VAL A 1 125 ? 9.31211 15.60819 -0.88058 1.000 35.33000 121 VAL A O 1
ATOM 1015 N N . ARG A 1 126 ? 7.27991 14.66650 -0.69653 1.000 39.69000 122 ARG A N 1
ATOM 1016 C CA . ARG A 1 126 ? 6.71308 15.56209 -1.70075 1.000 28.05000 122 ARG A CA 1
ATOM 1017 C C . ARG A 1 126 ? 6.70436 17.00468 -1.20970 1.000 34.46000 122 ARG A C 1
ATOM 1018 O O . ARG A 1 126 ? 7.01284 17.92683 -1.97375 1.000 28.77000 122 ARG A O 1
ATOM 1026 N N . GLN A 1 127 ? 6.35612 17.21865 0.06140 1.000 27.78000 123 GLN A N 1
ATOM 1027 C CA . GLN A 1 127 ? 6.41515 18.56032 0.63250 1.000 31.18000 123 GLN A CA 1
ATOM 1028 C C . GLN A 1 127 ? 7.82114 19.13513 0.53047 1.000 37.84000 123 GLN A C 1
ATOM 1029 O O . GLN A 1 127 ? 8.01235 20.26974 0.06847 1.000 45.40000 123 GLN A O 1
ATOM 1035 N N . TYR A 1 128 ? 8.82112 18.36477 0.96922 1.000 30.63000 124 TYR A N 1
ATOM 1036 C CA . TYR A 1 128 ? 10.19232 18.86242 0.92331 1.000 33.07000 124 TYR A CA 1
ATOM 1037 C C . TYR A 1 128 ? 10.62678 19.14465 -0.50889 1.000 34.44000 124 TYR A C 1
ATOM 1038 O O . TYR A 1 128 ? 11.28801 20.15482 -0.77586 1.000 35.71000 124 TYR A O 1
ATOM 1047 N N . ILE A 1 129 ? 10.24999 18.27182 -1.44580 1.000 29.32000 125 ILE A N 1
ATOM 1048 C CA . ILE A 1 129 ? 10.65535 18.44296 -2.83785 1.000 36.98000 125 ILE A CA 1
ATOM 1049 C C . ILE A 1 129 ? 10.04956 19.71390 -3.41683 1.000 39.00000 125 ILE A C 1
ATOM 1050 O O . ILE A 1 129 ? 10.73738 20.50529 -4.07248 1.000 41.17000 125 ILE A O 1
ATOM 1055 N N . GLN A 1 130 ? 8.75134 19.92787 -3.18384 1.000 42.13000 126 GLN A N 1
ATOM 1056 C CA . GLN A 1 130 ? 8.09080 21.12055 -3.70619 1.000 29.90000 126 GLN A CA 1
ATOM 1057 C C . GLN A 1 130 ? 8.69675 22.38611 -3.10963 1.000 36.56000 126 GLN A C 1
ATOM 1058 O O . GLN A 1 130 ? 8.97730 23.35567 -3.82862 1.000 30.72000 126 GLN A O 1
ATOM 1064 N N . ALA A 1 131 ? 8.91003 22.39344 -1.78933 1.000 29.07000 127 ALA A N 1
ATOM 1065 C CA . ALA A 1 131 ? 9.48451 23.57098 -1.14631 1.000 27.34000 127 ALA A CA 1
ATOM 1066 C C . ALA A 1 131 ? 10.88251 23.86536 -1.67480 1.000 39.37000 127 ALA A C 1
ATOM 1067 O O . ALA A 1 131 ? 11.22090 25.02521 -1.94411 1.000 47.20000 127 ALA A O 1
ATOM 1069 N N . SER A 1 132 ? 11.70798 22.82729 -1.83705 1.000 37.26000 128 SER A N 1
ATOM 1070 C CA . SER A 1 132 ? 13.06098 23.03161 -2.34102 1.000 43.68000 128 SER A CA 1
ATOM 1071 C C . SER A 1 132 ? 13.04570 23.52166 -3.78245 1.000 35.65000 128 SER A C 1
ATOM 1072 O O . SER A 1 132 ? 13.82688 24.40643 -4.14965 1.000 36.74000 128 SER A O 1
ATOM 1075 N N . ALA A 1 133 ? 12.16272 22.96257 -4.61381 1.000 37.86000 129 ALA A N 1
ATOM 1076 C CA . ALA A 1 133 ? 12.07477 23.40510 -5.99979 1.000 47.42000 129 ALA A CA 1
ATOM 1077 C C . ALA A 1 133 ? 11.60802 24.85043 -6.09781 1.000 50.30000 129 ALA A C 1
ATOM 1078 O O . ALA A 1 133 ? 12.02345 25.57382 -7.00993 1.000 44.33000 129 ALA A O 1
ATOM 1080 N N . ALA A 1 134 ? 10.75014 25.29069 -5.17632 1.000 39.68000 130 ALA A N 1
ATOM 1081 C CA . ALA A 1 134 ? 10.32246 26.68528 -5.19462 1.000 39.88000 130 ALA A CA 1
ATOM 1082 C C . ALA A 1 134 ? 11.43762 27.60774 -4.71772 1.000 39.74000 130 ALA A C 1
ATOM 1083 O O . ALA A 1 134 ? 11.70356 28.64647 -5.33338 1.000 30.46000 130 ALA A O 1
ATOM 1085 N N . LEU A 1 135 ? 12.10712 27.24055 -3.62295 1.000 37.13000 131 LEU A N 1
ATOM 1086 C CA . LEU A 1 135 ? 13.12035 28.11398 -3.04163 1.000 29.65000 131 LEU A CA 1
ATOM 1087 C C . LEU A 1 135 ? 14.44776 28.05304 -3.78890 1.000 39.80000 131 LEU A C 1
ATOM 1088 O O . LEU A 1 135 ? 15.17629 29.05084 -3.82620 1.000 45.76000 131 LEU A O 1
ATOM 1093 N N . LEU A 1 136 ? 14.78281 26.91190 -4.37681 1.000 35.25000 132 LEU A N 1
ATOM 1094 C CA . LEU A 1 136 ? 16.04164 26.71960 -5.08529 1.000 33.49000 132 LEU A CA 1
ATOM 1095 C C . LEU A 1 136 ? 15.76193 26.42687 -6.55501 1.000 35.63000 132 LEU A C 1
ATOM 1096 O O . LEU A 1 136 ? 14.61883 26.46568 -7.01356 1.000 43.99000 132 LEU A O 1
ATOM 1101 N N . GLY A 1 137 ? 16.82857 26.13300 -7.29932 1.000 34.81000 133 GLY A N 1
ATOM 1102 C CA . GLY A 1 137 ? 16.65357 25.74941 -8.69109 1.000 54.19000 133 GLY A CA 1
ATOM 1103 C C . GLY A 1 137 ? 15.83836 24.47946 -8.83739 1.000 45.64000 133 GLY A C 1
ATOM 1104 O O . GLY A 1 137 ? 14.87324 24.42771 -9.60302 1.000 37.90000 133 GLY A O 1
ATOM 1105 N N . GLY A 1 138 ? 16.21432 23.44015 -8.09769 1.000 49.72000 134 GLY A N 1
ATOM 1106 C CA . GLY A 1 138 ? 15.48732 22.18765 -8.09605 1.000 28.94000 134 GLY A CA 1
ATOM 1107 C C . GLY A 1 138 ? 15.46364 21.56870 -6.71502 1.000 42.65000 134 GLY A C 1
ATOM 1108 O O . GLY A 1 138 ? 15.20558 22.26330 -5.72699 1.000 38.96000 134 GLY A O 1
ATOM 1109 N N . TRP A 1 139 ? 15.74166 20.26927 -6.62641 1.000 30.77000 135 TRP A N 1
ATOM 1110 C CA . TRP A 1 139 ? 15.75788 19.58588 -5.34134 1.000 30.45000 135 TRP A CA 1
ATOM 1111 C C . TRP A 1 139 ? 16.77257 18.45178 -5.38184 1.000 38.58000 135 TRP A C 1
ATOM 1112 O O . TRP A 1 139 ? 17.12494 17.94001 -6.44820 1.000 36.23000 135 TRP A O 1
ATOM 1123 N N . CYS A 1 140 ? 17.23735 18.06348 -4.19637 1.000 33.13000 136 CYS A N 1
ATOM 1124 C CA . CYS A 1 140 ? 18.23746 17.00913 -4.06394 1.000 33.83000 136 CYS A CA 1
ATOM 1125 C C . CYS A 1 140 ? 18.07917 16.35358 -2.70220 1.000 42.78000 136 CYS A C 1
ATOM 1126 O O . CYS A 1 140 ? 18.16203 17.03266 -1.67414 1.000 49.78000 136 CYS A O 1
ATOM 1129 N N . VAL A 1 141 ? 17.85267 15.03986 -2.69802 1.000 28.24000 137 VAL A N 1
ATOM 1130 C CA . VAL A 1 141 ? 17.72045 14.25937 -1.47652 1.000 33.59000 137 VAL A CA 1
ATOM 1131 C C . VAL A 1 141 ? 18.57824 13.00603 -1.60798 1.000 34.33000 137 VAL A C 1
ATOM 1132 O O . VAL A 1 141 ? 19.05308 12.65935 -2.69003 1.000 36.32000 137 VAL A O 1
ATOM 1136 N N . TYR A 1 142 ? 18.77324 12.32472 -0.48034 1.000 32.19000 138 TYR A N 1
ATOM 1137 C CA . TYR A 1 142 ? 19.56467 11.10201 -0.43119 1.000 41.86000 138 TYR A CA 1
ATOM 1138 C C . TYR A 1 142 ? 18.75518 9.99527 0.22829 1.000 30.73000 138 TYR A C 1
ATOM 1139 O O . TYR A 1 142 ? 18.25081 10.17005 1.34222 1.000 33.07000 138 TYR A O 1
ATOM 1148 N N . MET A 1 143 ? 18.64263 8.85846 -0.45439 1.000 26.39000 139 MET A N 1
ATOM 1149 C CA . MET A 1 143 ? 17.93716 7.69200 0.06256 1.000 29.77000 139 MET A CA 1
ATOM 1150 C C . MET A 1 143 ? 18.93065 6.67798 0.61495 1.000 29.20000 139 MET A C 1
ATOM 1151 O O . MET A 1 143 ? 19.88424 6.29685 -0.07257 1.000 26.86000 139 MET A O 1
ATOM 1156 N N . VAL A 1 144 ? 18.69523 6.23545 1.84809 1.000 24.36000 140 VAL A N 1
ATOM 1157 C CA . VAL A 1 144 ? 19.52754 5.21239 2.47547 1.000 26.39000 140 VAL A CA 1
ATOM 1158 C C . VAL A 1 144 ? 19.32600 3.90163 1.72028 1.000 26.50000 140 VAL A C 1
ATOM 1159 O O . VAL A 1 144 ? 18.23071 3.33332 1.72964 1.000 30.60000 140 VAL A O 1
ATOM 1163 N N . THR A 1 145 ? 20.37992 3.41899 1.06140 1.000 27.61000 141 THR A N 1
ATOM 1164 C CA . THR A 1 145 ? 20.33028 2.14109 0.36445 1.000 22.22000 141 THR A CA 1
ATOM 1165 C C . THR A 1 145 ? 20.97808 1.01097 1.14802 1.000 26.79000 141 THR A C 1
ATOM 1166 O O . THR A 1 145 ? 20.86253 -0.14920 0.73720 1.000 30.13000 141 THR A O 1
ATOM 1170 N N . GLY A 1 146 ? 21.66544 1.31502 2.24440 1.000 23.69000 142 GLY A N 1
ATOM 1171 C CA . GLY A 1 146 ? 22.26220 0.26733 3.05127 1.000 22.31000 142 GLY A CA 1
ATOM 1172 C C . GLY A 1 146 ? 22.55019 0.74049 4.45465 1.000 18.48000 142 GLY A C 1
ATOM 1173 O O . GLY A 1 146 ? 22.76505 1.93135 4.69193 1.000 30.73000 142 GLY A O 1
ATOM 1174 N N . ILE A 1 147 ? 22.56493 -0.20667 5.39360 1.000 25.30000 143 ILE A N 1
ATOM 1175 C CA . ILE A 1 147 ? 22.95431 0.06941 6.77035 1.000 24.04000 143 ILE A CA 1
ATOM 1176 C C . ILE A 1 147 ? 23.94955 -0.98872 7.22575 1.000 32.94000 143 ILE A C 1
ATOM 1177 O O . ILE A 1 147 ? 24.04814 -2.07622 6.65301 1.000 38.86000 143 ILE A O 1
ATOM 1182 N N . MET A 1 148 ? 24.70171 -0.64785 8.26996 1.000 29.84000 144 MET A N 1
ATOM 1183 C CA . MET A 1 148 ? 25.63087 -1.57471 8.89993 1.000 29.67000 144 MET A CA 1
ATOM 1184 C C . MET A 1 148 ? 25.38508 -1.57403 10.39852 1.000 32.24000 144 MET A C 1
ATOM 1185 O O . MET A 1 148 ? 25.39491 -0.51479 11.03313 1.000 37.14000 144 MET A O 1
ATOM 1190 N N . VAL A 1 149 ? 25.16364 -2.75887 10.95643 1.000 27.25000 145 VAL A N 1
ATOM 1191 C CA . VAL A 1 149 ? 24.84242 -2.92501 12.36799 1.000 36.44000 145 VAL A CA 1
ATOM 1192 C C . VAL A 1 149 ? 26.01357 -3.62521 13.03869 1.000 31.25000 145 VAL A C 1
ATOM 1193 O O . VAL A 1 149 ? 26.38325 -4.74066 12.65305 1.000 51.50000 145 VAL A O 1
ATOM 1197 N N . ALA A 1 150 ? 26.59945 -2.96850 14.03224 1.000 28.43000 146 ALA A N 1
ATOM 1198 C CA . ALA A 1 150 ? 27.69388 -3.52729 14.80852 1.000 36.52000 146 ALA A CA 1
ATOM 1199 C C . ALA A 1 150 ? 27.16272 -4.03174 16.14206 1.000 42.52000 146 ALA A C 1
ATOM 1200 O O . ALA A 1 150 ? 26.24895 -3.43681 16.72124 1.000 42.31000 146 ALA A O 1
ATOM 1202 N N . ARG A 1 151 ? 27.72972 -5.13634 16.62023 1.000 48.77000 147 ARG A N 1
ATOM 1203 C CA . ARG A 1 151 ? 27.30354 -5.68842 17.89781 1.000 60.70000 147 ARG A CA 1
ATOM 1204 C C . ARG A 1 151 ? 27.69473 -4.75104 19.03408 1.000 49.24000 147 ARG A C 1
ATOM 1205 O O . ARG A 1 151 ? 28.75566 -4.12123 19.00745 1.000 42.14000 147 ARG A O 1
ATOM 1213 N N . GLY A 1 152 ? 26.82071 -4.64837 20.03137 1.000 57.46000 148 GLY A N 1
ATOM 1214 C CA . GLY A 1 152 ? 27.08248 -3.80636 21.18412 1.000 55.21000 148 GLY A CA 1
ATOM 1215 C C . GLY A 1 152 ? 27.90767 -4.53903 22.22960 1.000 68.18000 148 GLY A C 1
ATOM 1216 O O . GLY A 1 152 ? 27.72230 -5.73061 22.46480 1.000 67.31000 148 GLY A O 1
ATOM 1217 N N . GLY A 1 153 ? 28.81953 -3.80451 22.85593 1.000 68.04000 149 GLY A N 1
ATOM 1218 C CA . GLY A 1 153 ? 29.71555 -4.36379 23.84521 1.000 60.50000 149 GLY A CA 1
ATOM 1219 C C . GLY A 1 153 ? 31.05546 -4.76478 23.25209 1.000 62.61000 149 GLY A C 1
ATOM 1220 O O . GLY A 1 153 ? 31.24981 -4.83091 22.03593 1.000 70.76000 149 GLY A O 1
ATOM 1221 N N . GLY A 1 154 ? 31.99479 -5.04560 24.14487 1.000 67.68000 150 GLY A N 1
ATOM 1222 C CA . GLY A 1 154 ? 33.32957 -5.42232 23.70726 1.000 67.08000 150 GLY A CA 1
ATOM 1223 C C . GLY A 1 154 ? 34.09678 -4.21781 23.21640 1.000 72.28000 150 GLY A C 1
ATOM 1224 O O . GLY A 1 154 ? 34.13100 -3.17597 23.87914 1.000 75.27000 150 GLY A O 1
ATOM 1225 N N . ARG A 1 155 ? 34.71438 -4.34978 22.04317 1.000 68.07000 151 ARG A N 1
ATOM 1226 C CA . ARG A 1 155 ? 35.47200 -3.25658 21.44978 1.000 74.19000 151 ARG A CA 1
ATOM 1227 C C . ARG A 1 155 ? 34.59002 -2.23039 20.74876 1.000 65.31000 151 ARG A C 1
ATOM 1228 O O . ARG A 1 155 ? 35.10759 -1.20886 20.28299 1.000 72.94000 151 ARG A O 1
ATOM 1236 N N . ASN A 1 156 ? 33.28731 -2.47120 20.66187 1.000 67.59000 152 ASN A N 1
ATOM 1237 C CA . ASN A 1 156 ? 32.34241 -1.52450 20.06685 1.000 73.37000 152 ASN A CA 1
ATOM 1238 C C . ASN A 1 156 ? 31.63057 -0.71332 21.14340 1.000 81.18000 152 ASN A C 1
ATOM 1239 O O . ASN A 1 156 ? 30.40233 -0.64632 21.19510 1.000 85.20000 152 ASN A O 1
ATOM 1244 N N . VAL A 1 157 ? 32.40952 -0.08997 22.02494 1.000 86.31000 153 VAL A N 1
ATOM 1245 C CA . VAL A 1 157 ? 31.88878 0.69600 23.13709 1.000 95.12000 153 VAL A CA 1
ATOM 1246 C C . VAL A 1 157 ? 32.51211 2.08276 23.07631 1.000 95.97000 153 VAL A C 1
ATOM 1247 O O . VAL A 1 157 ? 33.72794 2.21391 22.89530 1.000 81.59000 153 VAL A O 1
ATOM 1251 N N . THR A 1 158 ? 31.68211 3.11294 23.22433 1.000 105.49000 154 THR A N 1
ATOM 1252 C CA . THR A 1 158 ? 32.13646 4.49551 23.22054 1.000 117.51000 154 THR A CA 1
ATOM 1253 C C . THR A 1 158 ? 31.66586 5.18894 24.49001 1.000 111.71000 154 THR A C 1
ATOM 1254 O O . THR A 1 158 ? 30.53631 4.97768 24.94215 1.000 97.53000 154 THR A O 1
ATOM 1258 N N . SER A 1 159 ? 32.53801 6.01356 25.06101 1.000 113.09000 155 SER A N 1
ATOM 1259 C CA . SER A 1 159 ? 32.21334 6.75282 26.27510 1.000 109.27000 155 SER A CA 1
ATOM 1260 C C . SER A 1 159 ? 31.88129 8.20638 25.95610 1.000 83.16000 155 SER A C 1
ATOM 1261 O O . SER A 1 159 ? 31.60093 8.99996 26.85379 1.000 80.36000 155 SER A O 1
ATOM 1264 N N . THR A 1 187 ? 22.26988 -3.95454 22.55537 1.000 57.25000 183 THR A N 1
ATOM 1265 C CA . THR A 1 187 ? 23.13007 -2.77805 22.51261 1.000 60.38000 183 THR A CA 1
ATOM 1266 C C . THR A 1 187 ? 23.72507 -2.57744 21.12332 1.000 61.27000 183 THR A C 1
ATOM 1267 O O . THR A 1 187 ? 24.59149 -1.72389 20.92937 1.000 57.20000 183 THR A O 1
ATOM 1271 N N . ASP A 1 188 ? 23.25897 -3.37202 20.16182 1.000 46.93000 184 ASP A N 1
ATOM 1272 C CA . ASP A 1 188 ? 23.68601 -3.20417 18.78138 1.000 48.04000 184 ASP A CA 1
ATOM 1273 C C . ASP A 1 188 ? 23.28387 -1.82258 18.27128 1.000 41.00000 184 ASP A C 1
ATOM 1274 O O . ASP A 1 188 ? 22.35152 -1.19101 18.77552 1.000 43.46000 184 ASP A O 1
ATOM 1279 N N . PHE A 1 189 ? 24.00687 -1.34776 17.25952 1.000 33.50000 185 PHE A N 1
ATOM 1280 C CA . PHE A 1 189 ? 23.80870 0.01097 16.77861 1.000 42.13000 185 PHE A CA 1
ATOM 1281 C C . PHE A 1 189 ? 24.21908 0.11133 15.31801 1.000 40.43000 185 PHE A C 1
ATOM 1282 O O . PHE A 1 189 ? 25.07587 -0.63894 14.84357 1.000 32.74000 185 PHE A O 1
ATOM 1290 N N . VAL A 1 190 ? 23.60197 1.05616 14.61469 1.000 33.36000 186 VAL A N 1
ATOM 1291 C CA . VAL A 1 190 ? 23.95446 1.33736 13.22753 1.000 33.31000 186 VAL A CA 1
ATOM 1292 C C . VAL A 1 190 ? 25.24772 2.14189 13.21372 1.000 38.17000 186 VAL A C 1
ATOM 1293 O O . VAL A 1 190 ? 25.29965 3.26228 13.73216 1.000 46.93000 186 VAL A O 1
ATOM 1297 N N . CYS A 1 191 ? 26.29676 1.57079 12.62251 1.000 30.19000 187 CYS A N 1
ATOM 1298 C CA . CYS A 1 191 ? 27.59868 2.22216 12.59201 1.000 42.33000 187 CYS A CA 1
ATOM 1299 C C . CYS A 1 191 ? 27.87609 2.96398 11.29222 1.000 39.77000 187 CYS A C 1
ATOM 1300 O O . CYS A 1 191 ? 28.67572 3.90634 11.29740 1.000 39.98000 187 CYS A O 1
ATOM 1303 N N . ALA A 1 192 ? 27.24088 2.57485 10.18897 1.000 30.46000 188 ALA A N 1
ATOM 1304 C CA . ALA A 1 192 ? 27.46076 3.24978 8.91896 1.000 29.66000 188 ALA A CA 1
ATOM 1305 C C . ALA A 1 192 ? 26.23697 3.07867 8.03318 1.000 32.72000 188 ALA A C 1
ATOM 1306 O O . ALA A 1 192 ? 25.42678 2.16692 8.22416 1.000 25.21000 188 ALA A O 1
ATOM 1308 N N . ILE A 1 193 ? 26.11632 3.97672 7.05311 1.000 21.33000 189 ILE A N 1
ATOM 1309 C CA . ILE A 1 193 ? 25.01457 3.95792 6.10051 1.000 15.73000 189 ILE A CA 1
ATOM 1310 C C . ILE A 1 193 ? 25.56368 4.13471 4.69045 1.000 30.51000 189 ILE A C 1
ATOM 1311 O O . ILE A 1 193 ? 26.66694 4.63976 4.48168 1.000 23.09000 189 ILE A O 1
ATOM 1316 N N . ARG A 1 194 ? 24.77071 3.70591 3.71317 1.000 20.94000 190 ARG A N 1
ATOM 1317 C CA . ARG A 1 194 ? 25.10552 3.84771 2.30241 1.000 27.48000 190 ARG A CA 1
ATOM 1318 C C . ARG A 1 194 ? 23.92530 4.49102 1.59571 1.000 29.31000 190 ARG A C 1
ATOM 1319 O O . ARG A 1 194 ? 22.78938 4.02153 1.73524 1.000 30.21000 190 ARG A O 1
ATOM 1327 N N . LEU A 1 195 ? 24.20708 5.53619 0.81788 1.000 26.34000 191 LEU A N 1
ATOM 1328 C CA . LEU A 1 195 ? 23.19588 6.42655 0.27226 1.000 31.55000 191 LEU A CA 1
ATOM 1329 C C . LEU A 1 195 ? 23.26601 6.47709 -1.24762 1.000 27.92000 191 LEU A C 1
ATOM 1330 O O . LEU A 1 195 ? 24.32646 6.28352 -1.84948 1.000 34.88000 191 LEU A O 1
ATOM 1335 N N . VAL A 1 196 ? 22.11775 6.75174 -1.85678 1.000 33.71000 192 VAL A N 1
ATOM 1336 C CA . VAL A 1 196 ? 22.03041 7.14600 -3.25593 1.000 37.89000 192 VAL A CA 1
ATOM 1337 C C . VAL A 1 196 ? 21.56108 8.59566 -3.29461 1.000 44.99000 192 VAL A C 1
ATOM 1338 O O . VAL A 1 196 ? 20.84166 9.05733 -2.40215 1.000 28.00000 192 VAL A O 1
ATOM 1342 N N . LYS A 1 197 ? 21.99064 9.32483 -4.32049 1.000 37.10000 193 LYS A N 1
ATOM 1343 C CA . LYS A 1 197 ? 21.65801 10.73226 -4.48623 1.000 34.02000 193 LYS A CA 1
ATOM 1344 C C . LYS A 1 197 ? 20.57664 10.86266 -5.54895 1.000 28.55000 193 LYS A C 1
ATOM 1345 O O . LYS A 1 197 ? 20.78945 10.47701 -6.70323 1.000 22.09000 193 LYS A O 1
ATOM 1351 N N . ILE A 1 198 ? 19.42530 11.39884 -5.15242 1.000 37.67000 194 ILE A N 1
ATOM 1352 C CA . ILE A 1 198 ? 18.28804 11.62716 -6.03655 1.000 21.50000 194 ILE A CA 1
ATOM 1353 C C . ILE A 1 198 ? 18.14928 13.13207 -6.21539 1.000 35.36000 194 ILE A C 1
ATOM 1354 O O . ILE A 1 198 ? 18.02676 13.87003 -5.22925 1.000 26.26000 194 ILE A O 1
ATOM 1359 N N . ALA A 1 199 ? 18.17206 13.59305 -7.46480 1.000 23.10000 195 ALA A N 1
ATOM 1360 C CA . ALA A 1 199 ? 18.19894 15.02843 -7.71075 1.000 25.07000 195 ALA A CA 1
ATOM 1361 C C . ALA A 1 199 ? 17.54259 15.36130 -9.04063 1.000 36.73000 195 ALA A C 1
ATOM 1362 O O . ALA A 1 199 ? 17.74536 14.66199 -10.03492 1.000 48.77000 195 ALA A O 1
ATOM 1364 N N . LYS A 1 200 ? 16.76591 16.44292 -9.04886 1.000 35.97000 196 LYS A N 1
ATOM 1365 C CA . LYS A 1 200 ? 16.18155 16.99175 -10.26669 1.000 49.89000 196 LYS A CA 1
ATOM 1366 C C . LYS A 1 200 ? 16.50149 18.47690 -10.30817 1.000 45.98000 196 LYS A C 1
ATOM 1367 O O . LYS A 1 200 ? 16.12218 19.21938 -9.39678 1.000 59.00000 196 LYS A O 1
ATOM 1373 N N . SER A 1 201 ? 17.20203 18.90693 -11.35480 1.000 65.15000 197 SER A N 1
ATOM 1374 C CA . SER A 1 201 ? 17.66075 20.28359 -11.45681 1.000 67.44000 197 SER A CA 1
ATOM 1375 C C . SER A 1 201 ? 17.51431 20.76442 -12.89243 1.000 64.68000 197 SER A C 1
ATOM 1376 O O . SER A 1 201 ? 17.36616 19.97061 -13.82361 1.000 77.34000 197 SER A O 1
ATOM 1379 N N . GLY A 1 202 ? 17.55572 22.08457 -13.05908 1.000 84.50000 198 GLY A N 1
ATOM 1380 C CA . GLY A 1 202 ? 17.46751 22.67435 -14.38006 1.000 88.33000 198 GLY A CA 1
ATOM 1381 C C . GLY A 1 202 ? 16.13960 22.49428 -15.07691 1.000 97.44000 198 GLY A C 1
ATOM 1382 O O . GLY A 1 202 ? 16.09279 22.52933 -16.31002 1.000 101.21000 198 GLY A O 1
ATOM 1383 N N . LEU A 1 203 ? 15.05578 22.30153 -14.31987 1.000 68.41000 199 LEU A N 1
ATOM 1384 C CA . LEU A 1 203 ? 13.71430 22.11505 -14.87970 1.000 85.92000 199 LEU A CA 1
ATOM 1385 C C . LEU A 1 203 ? 13.67995 20.95604 -15.87364 1.000 101.56000 199 LEU A C 1
ATOM 1386 O O . LEU A 1 203 ? 12.99713 21.01246 -16.89873 1.000 88.69000 199 LEU A O 1
ATOM 1391 N N . ARG A 1 204 ? 14.42829 19.89354 -15.56856 1.000 106.69000 200 ARG A N 1
ATOM 1392 C CA . ARG A 1 204 ? 14.47750 18.73600 -16.45413 1.000 102.90000 200 ARG A CA 1
ATOM 1393 C C . ARG A 1 204 ? 13.21774 17.88588 -16.37423 1.000 85.45000 200 ARG A C 1
ATOM 1394 O O . ARG A 1 204 ? 12.94874 17.11719 -17.30390 1.000 87.46000 200 ARG A O 1
ATOM 1402 N N . SER A 1 205 ? 12.44784 18.00612 -15.28925 1.000 97.30000 201 SER A N 1
ATOM 1403 C CA . SER A 1 205 ? 11.25306 17.19130 -15.05573 1.000 111.76000 201 SER A CA 1
ATOM 1404 C C . SER A 1 205 ? 11.57101 15.69807 -15.09534 1.000 103.94000 201 SER A C 1
ATOM 1405 O O . SER A 1 205 ? 10.70530 14.87486 -15.40245 1.000 110.82000 201 SER A O 1
ATOM 1408 N N . SER A 1 206 ? 12.81625 15.34120 -14.78394 1.000 91.55000 202 SER A N 1
ATOM 1409 C CA . SER A 1 206 ? 13.24855 13.94552 -14.77079 1.000 77.88000 202 SER A CA 1
ATOM 1410 C C . SER A 1 206 ? 14.40544 13.83424 -13.78922 1.000 51.33000 202 SER A C 1
ATOM 1411 O O . SER A 1 206 ? 15.48905 14.36635 -14.04792 1.000 69.60000 202 SER A O 1
ATOM 1414 N N . TRP A 1 207 ? 14.17975 13.15003 -12.67204 1.000 29.62000 203 TRP A N 1
ATOM 1415 C CA . TRP A 1 207 ? 15.19941 13.05032 -11.63982 1.000 44.39000 203 TRP A CA 1
ATOM 1416 C C . TRP A 1 207 ? 16.24118 11.99622 -11.99858 1.000 45.20000 203 TRP A C 1
ATOM 1417 O O . TRP A 1 207 ? 15.96295 11.02686 -12.71059 1.000 43.36000 203 TRP A O 1
ATOM 1428 N N . THR A 1 208 ? 17.45454 12.20048 -11.49415 1.000 34.47000 204 THR A N 1
ATOM 1429 C CA . THR A 1 208 ? 18.56020 11.27704 -11.68155 1.000 30.42000 204 THR A CA 1
ATOM 1430 C C . THR A 1 208 ? 19.02138 10.74612 -10.33176 1.000 35.72000 204 THR A C 1
ATOM 1431 O O . THR A 1 208 ? 18.88891 11.41616 -9.29988 1.000 37.38000 204 THR A O 1
ATOM 1435 N N . MET A 1 209 ? 19.56945 9.53343 -10.35317 1.000 32.81000 205 MET A N 1
ATOM 1436 C CA . MET A 1 209 ? 20.14197 8.89830 -9.17591 1.000 43.49000 205 MET A CA 1
ATOM 1437 C C . MET A 1 209 ? 21.61055 8.58775 -9.43244 1.000 32.47000 205 MET A C 1
ATOM 1438 O O . MET A 1 209 ? 21.99006 8.19730 -10.54098 1.000 41.26000 205 MET A O 1
ATOM 1443 N N . LYS A 1 210 ? 22.43274 8.78167 -8.40454 1.000 29.19000 206 LYS A N 1
ATOM 1444 C CA . LYS A 1 210 ? 23.87384 8.60037 -8.52449 1.000 38.81000 206 LYS A CA 1
ATOM 1445 C C . LYS A 1 210 ? 24.43558 8.03831 -7.22602 1.000 51.31000 206 LYS A C 1
ATOM 1446 O O . LYS A 1 210 ? 23.97275 8.38803 -6.13951 1.000 48.40000 206 LYS A O 1
ATOM 1452 N N . LYS A 1 211 ? 25.43270 7.16592 -7.34367 1.000 52.47000 207 LYS A N 1
ATOM 1453 C CA . LYS A 1 211 ? 26.11381 6.66424 -6.15925 1.000 47.25000 207 LYS A CA 1
ATOM 1454 C C . LYS A 1 211 ? 26.88991 7.78625 -5.47929 1.000 32.21000 207 LYS A C 1
ATOM 1455 O O . LYS A 1 211 ? 27.38642 8.71077 -6.12759 1.000 36.21000 207 LYS A O 1
ATOM 1461 N N . VAL A 1 212 ? 26.98906 7.69883 -4.15588 1.000 39.19000 208 VAL A N 1
ATOM 1462 C CA . VAL A 1 212 ? 27.67741 8.69649 -3.34425 1.000 32.61000 208 VAL A CA 1
ATOM 1463 C C . VAL A 1 212 ? 28.85093 8.01580 -2.65579 1.000 39.94000 208 VAL A C 1
ATOM 1464 O O . VAL A 1 212 ? 28.66162 7.05800 -1.89527 1.000 47.84000 208 VAL A O 1
ATOM 1468 N N . THR A 1 213 ? 30.05645 8.50654 -2.92176 1.000 45.76000 209 THR A N 1
ATOM 1469 C CA . THR A 1 213 ? 31.26737 7.99319 -2.29924 1.000 51.92000 209 THR A CA 1
ATOM 1470 C C . THR A 1 213 ? 31.72817 8.94765 -1.20689 1.000 56.62000 209 THR A C 1
ATOM 1471 O O . THR A 1 213 ? 31.58678 10.16749 -1.33393 1.000 47.23000 209 THR A O 1
ATOM 1475 N N . ARG A 1 214 ? 32.27462 8.38621 -0.13185 1.000 44.84000 210 ARG A N 1
ATOM 1476 C CA . ARG A 1 214 ? 32.79080 9.20188 0.95925 1.000 45.91000 210 ARG A CA 1
ATOM 1477 C C . ARG A 1 214 ? 34.10678 9.84492 0.53881 1.000 68.41000 210 ARG A C 1
ATOM 1478 O O . ARG A 1 214 ? 35.09734 9.14770 0.29533 1.000 75.77000 210 ARG A O 1
ATOM 1486 N N . GLU A 1 215 ? 34.11634 11.17093 0.45027 1.000 72.94000 211 GLU A N 1
ATOM 1487 C CA . GLU A 1 215 ? 35.30692 11.90335 0.03572 1.000 75.44000 211 GLU A CA 1
ATOM 1488 C C . GLU A 1 215 ? 35.67489 12.97150 1.05958 1.000 83.13000 211 GLU A C 1
ATOM 1489 O O . GLU A 1 215 ? 35.15284 14.08590 1.02214 1.000 70.41000 211 GLU A O 1
ATOM 1495 N N . GLY B 1 2 ? 26.71832 41.34069 4.10055 1.000 38.53000 -2 GLY B N 1
ATOM 1496 C CA . GLY B 1 2 ? 26.69458 40.39234 3.00164 1.000 52.04000 -2 GLY B CA 1
ATOM 1497 C C . GLY B 1 2 ? 27.41557 39.09027 3.29996 1.000 56.40000 -2 GLY B C 1
ATOM 1498 O O . GLY B 1 2 ? 27.71508 38.78531 4.45459 1.000 45.79000 -2 GLY B O 1
ATOM 1499 N N . ARG B 1 3 ? 27.69021 38.32026 2.25580 1.000 30.98000 -1 ARG B N 1
ATOM 1500 C CA . ARG B 1 3 ? 28.40133 37.05696 2.36041 1.000 34.62000 -1 ARG B CA 1
ATOM 1501 C C . ARG B 1 3 ? 29.38701 36.95858 1.20757 1.000 35.34000 -1 ARG B C 1
ATOM 1502 O O . ARG B 1 3 ? 29.20243 37.60285 0.16928 1.000 30.17000 -1 ARG B O 1
ATOM 1510 N N . PRO B 1 4 ? 30.45181 36.17128 1.36337 1.000 34.56000 0 PRO B N 1
ATOM 1511 C CA . PRO B 1 4 ? 31.37897 35.96532 0.24447 1.000 30.50000 0 PRO B CA 1
ATOM 1512 C C . PRO B 1 4 ? 30.69454 35.26695 -0.92073 1.000 44.33000 0 PRO B C 1
ATOM 1513 O O . PRO B 1 4 ? 29.77671 34.46343 -0.74056 1.000 58.66000 0 PRO B O 1
ATOM 1517 N N . MET B 1 5 ? 31.15523 35.58601 -2.13358 1.000 38.68000 1 MET B N 1
ATOM 1518 C CA . MET B 1 5 ? 30.60975 34.93363 -3.32029 1.000 48.28000 1 MET B CA 1
ATOM 1519 C C . MET B 1 5 ? 30.90792 33.44094 -3.32682 1.000 45.13000 1 MET B C 1
ATOM 1520 O O . MET B 1 5 ? 30.09861 32.64828 -3.82141 1.000 59.52000 1 MET B O 1
ATOM 1525 N N . ASP B 1 6 ? 32.05721 33.04081 -2.78933 1.000 51.18000 2 ASP B N 1
ATOM 1526 C CA . ASP B 1 6 ? 32.44994 31.63634 -2.70557 1.000 41.75000 2 ASP B CA 1
ATOM 1527 C C . ASP B 1 6 ? 32.15068 31.04724 -1.33410 1.000 46.65000 2 ASP B C 1
ATOM 1528 O O . ASP B 1 6 ? 32.89591 30.19828 -0.83927 1.000 45.21000 2 ASP B O 1
ATOM 1533 N N . ASN B 1 7 ? 31.04985 31.47959 -0.70990 1.000 47.65000 3 ASN B N 1
ATOM 1534 C CA . ASN B 1 7 ? 30.73747 31.05327 0.65206 1.000 49.79000 3 ASN B CA 1
ATOM 1535 C C . ASN B 1 7 ? 30.58312 29.54059 0.75611 1.000 37.60000 3 ASN B C 1
ATOM 1536 O O . ASN B 1 7 ? 30.81239 28.96738 1.82656 1.000 48.82000 3 ASN B O 1
ATOM 1541 N N . GLU B 1 8 ? 30.20813 28.87703 -0.33952 1.000 44.84000 4 GLU B N 1
ATOM 1542 C CA . GLU B 1 8 ? 30.05640 27.42655 -0.32086 1.000 50.18000 4 GLU B CA 1
ATOM 1543 C C . GLU B 1 8 ? 31.39263 26.70201 -0.18977 1.000 50.29000 4 GLU B C 1
ATOM 1544 O O . GLU B 1 8 ? 31.41976 25.55361 0.26699 1.000 50.95000 4 GLU B O 1
ATOM 1550 N N . GLU B 1 9 ? 32.49709 27.34603 -0.56210 1.000 38.28000 5 GLU B N 1
ATOM 1551 C CA . GLU B 1 9 ? 33.81068 26.71643 -0.56342 1.000 31.26000 5 GLU B CA 1
ATOM 1552 C C . GLU B 1 9 ? 34.52106 26.80317 0.78196 1.000 30.26000 5 GLU B C 1
ATOM 1553 O O . GLU B 1 9 ? 35.68844 26.40894 0.87612 1.000 45.16000 5 GLU B O 1
ATOM 1559 N N . TRP B 1 10 ? 33.85598 27.30344 1.81936 1.000 26.16000 6 TRP B N 1
ATOM 1560 C CA . TRP B 1 10 ? 34.49329 27.54788 3.10867 1.000 28.86000 6 TRP B CA 1
ATOM 1561 C C . TRP B 1 10 ? 34.11714 26.43601 4.08096 1.000 35.03000 6 TRP B C 1
ATOM 1562 O O . TRP B 1 10 ? 32.95742 26.31837 4.49076 1.000 41.24000 6 TRP B O 1
ATOM 1573 N N . PHE B 1 11 ? 35.10329 25.62586 4.43908 1.000 49.49000 7 PHE B N 1
ATOM 1574 C CA . PHE B 1 11 ? 34.91979 24.57865 5.43140 1.000 44.19000 7 PHE B CA 1
ATOM 1575 C C . PHE B 1 11 ? 35.08806 25.17119 6.82392 1.000 36.55000 7 PHE B C 1
ATOM 1576 O O . PHE B 1 11 ? 36.17078 25.67480 7.14228 1.000 38.42000 7 PHE B O 1
ATOM 1584 N N . PRO B 1 12 ? 34.06116 25.14940 7.66857 1.000 42.65000 8 PRO B N 1
ATOM 1585 C CA . PRO B 1 12 ? 34.21624 25.68231 9.02558 1.000 36.85000 8 PRO B CA 1
ATOM 1586 C C . PRO B 1 12 ? 35.00816 24.73678 9.91378 1.000 48.06000 8 PRO B C 1
ATOM 1587 O O . PRO B 1 12 ? 34.80837 23.51950 9.89828 1.000 43.60000 8 PRO B O 1
ATOM 1591 N N . LEU B 1 13 ? 35.92388 25.31319 10.68852 1.000 51.28000 9 LEU B N 1
ATOM 1592 C CA . LEU B 1 13 ? 36.65625 24.56020 11.70047 1.000 54.48000 9 LEU B CA 1
ATOM 1593 C C . LEU B 1 13 ? 35.79185 24.48286 12.95181 1.000 69.34000 9 LEU B C 1
ATOM 1594 O O . LEU B 1 13 ? 35.52426 25.50458 13.59310 1.000 81.37000 9 LEU B O 1
ATOM 1599 N N . LYS B 1 14 ? 35.34229 23.27282 13.29324 1.000 79.53000 10 LYS B N 1
ATOM 1600 C CA . LYS B 1 14 ? 34.49318 23.10413 14.46790 1.000 91.61000 10 LYS B CA 1
ATOM 1601 C C . LYS B 1 14 ? 35.21484 23.51858 15.74259 1.000 99.39000 10 LYS B C 1
ATOM 1602 O O . LYS B 1 14 ? 34.58359 24.01814 16.68130 1.000 80.14000 10 LYS B O 1
ATOM 1608 N N . GLN B 1 15 ? 36.52962 23.32910 15.79100 1.000 105.87000 11 GLN B N 1
ATOM 1609 C CA . GLN B 1 15 ? 37.31368 23.70014 16.95889 1.000 91.85000 11 GLN B CA 1
ATOM 1610 C C . GLN B 1 15 ? 37.59240 25.19922 16.94697 1.000 83.24000 11 GLN B C 1
ATOM 1611 O O . GLN B 1 15 ? 38.08501 25.74358 15.95337 1.000 87.91000 11 GLN B O 1
ATOM 1617 N N . THR B 1 16 ? 37.26564 25.86815 18.05340 1.000 74.75000 12 THR B N 1
ATOM 1618 C CA . THR B 1 16 ? 37.40968 27.31400 18.17079 1.000 83.66000 12 THR B CA 1
ATOM 1619 C C . THR B 1 16 ? 38.62951 27.71184 18.99443 1.000 78.49000 12 THR B C 1
ATOM 1620 O O . THR B 1 16 ? 38.60332 28.73596 19.68599 1.000 71.70000 12 THR B O 1
ATOM 1624 N N . HIS B 1 17 ? 39.70300 26.92509 18.93376 1.000 71.08000 13 HIS B N 1
ATOM 1625 C CA . HIS B 1 17 ? 40.89234 27.19642 19.72586 1.000 82.21000 13 HIS B CA 1
ATOM 1626 C C . HIS B 1 17 ? 42.13609 27.45451 18.88796 1.000 64.70000 13 HIS B C 1
ATOM 1627 O O . HIS B 1 17 ? 43.20284 27.70546 19.45968 1.000 77.74000 13 HIS B O 1
ATOM 1634 N N . TYR B 1 18 ? 42.03733 27.40646 17.56053 1.000 52.48000 14 TYR B N 1
ATOM 1635 C CA . TYR B 1 18 ? 43.19075 27.66367 16.70719 1.000 56.83000 14 TYR B CA 1
ATOM 1636 C C . TYR B 1 18 ? 43.40708 29.16344 16.55354 1.000 47.93000 14 TYR B C 1
ATOM 1637 O O . TYR B 1 18 ? 42.60460 29.84190 15.90004 1.000 46.77000 14 TYR B O 1
ATOM 1646 N N . PRO B 1 19 ? 44.47632 29.71742 17.12960 1.000 48.86000 15 PRO B N 1
ATOM 1647 C CA . PRO B 1 19 ? 44.70980 31.14995 16.99172 1.000 47.12000 15 PRO B CA 1
ATOM 1648 C C . PRO B 1 19 ? 45.16783 31.48190 15.58446 1.000 47.09000 15 PRO B C 1
ATOM 1649 O O . PRO B 1 19 ? 45.85640 30.67695 14.93359 1.000 55.72000 15 PRO B O 1
ATOM 1653 N N . PRO B 1 20 ? 44.80737 32.65145 15.06921 1.000 31.32000 16 PRO B N 1
ATOM 1654 C CA . PRO B 1 20 ? 45.21700 33.02242 13.71705 1.000 42.17000 16 PRO B CA 1
ATOM 1655 C C . PRO B 1 20 ? 46.68863 33.38683 13.68236 1.000 33.40000 16 PRO B C 1
ATOM 1656 O O . PRO B 1 20 ? 47.27434 33.74374 14.71562 1.000 39.27000 16 PRO B O 1
ATOM 1660 N N . PRO B 1 21 ? 47.32519 33.30363 12.52019 1.000 27.02000 17 PRO B N 1
ATOM 1661 C CA . PRO B 1 21 ? 48.68908 33.81626 12.39485 1.000 42.06000 17 PRO B CA 1
ATOM 1662 C C . PRO B 1 21 ? 48.68444 35.33276 12.32725 1.000 45.75000 17 PRO B C 1
ATOM 1663 O O . PRO B 1 21 ? 47.70609 35.95742 11.91039 1.000 52.05000 17 PRO B O 1
ATOM 1667 N N . THR B 1 22 ? 49.79374 35.92653 12.75985 1.000 43.40000 18 THR B N 1
ATOM 1668 C CA . THR B 1 22 ? 49.93745 37.36849 12.63042 1.000 35.58000 18 THR B CA 1
ATOM 1669 C C . THR B 1 22 ? 49.93494 37.74998 11.15483 1.000 44.68000 18 THR B C 1
ATOM 1670 O O . THR B 1 22 ? 50.37196 36.98285 10.29246 1.000 50.59000 18 THR B O 1
ATOM 1674 N N . ILE B 1 23 ? 49.40874 38.94201 10.86617 1.000 51.48000 19 ILE B N 1
ATOM 1675 C CA . ILE B 1 23 ? 49.30457 39.38966 9.47541 1.000 59.38000 19 ILE B CA 1
ATOM 1676 C C . ILE B 1 23 ? 50.65484 39.38223 8.76437 1.000 52.10000 19 ILE B C 1
ATOM 1677 O O . ILE B 1 23 ? 50.72349 38.89252 7.62500 1.000 60.73000 19 ILE B O 1
ATOM 1682 N N . PRO B 1 24 ? 51.74979 39.88392 9.35252 1.000 56.20000 20 PRO B N 1
ATOM 1683 C CA . PRO B 1 24 ? 53.04076 39.80450 8.64832 1.000 64.73000 20 PRO B CA 1
ATOM 1684 C C . PRO B 1 24 ? 53.56980 38.38701 8.47559 1.000 53.15000 20 PRO B C 1
ATOM 1685 O O . PRO B 1 24 ? 54.33826 38.14882 7.53619 1.000 50.86000 20 PRO B O 1
ATOM 1689 N N . SER B 1 25 ? 53.18973 37.44114 9.33760 1.000 44.37000 21 SER B N 1
ATOM 1690 C CA . SER B 1 25 ? 53.71835 36.08394 9.24850 1.000 41.30000 21 SER B CA 1
ATOM 1691 C C . SER B 1 25 ? 53.05193 35.24310 8.16678 1.000 40.46000 21 SER B C 1
ATOM 1692 O O . SER B 1 25 ? 53.57973 34.17888 7.82670 1.000 49.69000 21 SER B O 1
ATOM 1695 N N . MET B 1 26 ? 51.91306 35.68114 7.62507 1.000 49.45000 22 MET B N 1
ATOM 1696 C CA . MET B 1 26 ? 51.22103 34.88117 6.61848 1.000 52.99000 22 MET B CA 1
ATOM 1697 C C . MET B 1 26 ? 52.03297 34.77779 5.33368 1.000 46.25000 22 MET B C 1
ATOM 1698 O O . MET B 1 26 ? 52.03951 33.72819 4.67966 1.000 58.76000 22 MET B O 1
ATOM 1703 N N . LYS B 1 27 ? 52.72528 35.85123 4.95930 1.000 34.95000 23 LYS B N 1
ATOM 1704 C CA . LYS B 1 27 ? 53.42703 35.92810 3.68598 1.000 24.14000 23 LYS B CA 1
ATOM 1705 C C . LYS B 1 27 ? 54.90263 35.56384 3.78409 1.000 27.69000 23 LYS B C 1
ATOM 1706 O O . LYS B 1 27 ? 55.59886 35.59026 2.76468 1.000 40.29000 23 LYS B O 1
ATOM 1712 N N . THR B 1 28 ? 55.39630 35.22138 4.97319 1.000 27.52000 24 THR B N 1
ATOM 1713 C CA . THR B 1 28 ? 56.79689 34.85861 5.14585 1.000 25.21000 24 THR B CA 1
ATOM 1714 C C . THR B 1 28 ? 57.05322 33.36357 5.01383 1.000 40.64000 24 THR B C 1
ATOM 1715 O O . THR B 1 28 ? 58.21772 32.94891 5.01747 1.000 40.94000 24 THR B O 1
ATOM 1719 N N . GLY B 1 29 ? 56.00860 32.54811 4.90052 1.000 33.64000 25 GLY B N 1
ATOM 1720 C CA . GLY B 1 29 ? 56.17182 31.11195 4.91652 1.000 25.30000 25 GLY B CA 1
ATOM 1721 C C . GLY B 1 29 ? 56.33265 30.50958 6.29347 1.000 30.55000 25 GLY B C 1
ATOM 1722 O O . GLY B 1 29 ? 56.49218 29.28611 6.40190 1.000 26.38000 25 GLY B O 1
ATOM 1723 N N . HIS B 1 30 ? 56.30264 31.32436 7.34620 1.000 21.83000 26 HIS B N 1
ATOM 1724 C CA . HIS B 1 30 ? 56.38061 30.85385 8.72867 1.000 36.52000 26 HIS B CA 1
ATOM 1725 C C . HIS B 1 30 ? 55.27283 31.51485 9.53739 1.000 36.48000 26 HIS B C 1
ATOM 1726 O O . HIS B 1 30 ? 55.52647 32.41057 10.35197 1.000 39.01000 26 HIS B O 1
ATOM 1733 N N . PRO B 1 31 ? 54.02468 31.09808 9.33219 1.000 38.75000 27 PRO B N 1
ATOM 1734 C CA . PRO B 1 31 ? 52.92279 31.69549 10.09224 1.000 35.48000 27 PRO B CA 1
ATOM 1735 C C . PRO B 1 31 ? 52.95509 31.25617 11.54662 1.000 34.14000 27 PRO B C 1
ATOM 1736 O O . PRO B 1 31 ? 53.28478 30.11087 11.86350 1.000 49.46000 27 PRO B O 1
ATOM 1740 N N . THR B 1 32 ? 52.60518 32.18697 12.43456 1.000 37.03000 28 THR B N 1
ATOM 1741 C CA . THR B 1 32 ? 52.59707 31.92116 13.86806 1.000 26.94000 28 THR B CA 1
ATOM 1742 C C . THR B 1 32 ? 51.42040 31.06177 14.31001 1.000 44.55000 28 THR B C 1
ATOM 1743 O O . THR B 1 32 ? 51.30933 30.77475 15.50713 1.000 49.67000 28 THR B O 1
ATOM 1747 N N . GLY B 1 33 ? 50.54674 30.65057 13.39340 1.000 42.66000 29 GLY B N 1
ATOM 1748 C CA . GLY B 1 33 ? 49.39239 29.85875 13.74230 1.000 31.88000 29 GLY B CA 1
ATOM 1749 C C . GLY B 1 33 ? 49.42223 28.47776 13.12128 1.000 32.97000 29 GLY B C 1
ATOM 1750 O O . GLY B 1 33 ? 50.03398 28.25406 12.07219 1.000 40.29000 29 GLY B O 1
ATOM 1751 N N . PRO B 1 34 ? 48.74586 27.51944 13.76150 1.000 29.94000 30 PRO B N 1
ATOM 1752 C CA . PRO B 1 34 ? 48.76804 26.13945 13.25087 1.000 32.23000 30 PRO B CA 1
ATOM 1753 C C . PRO B 1 34 ? 48.08107 25.96921 11.90742 1.000 36.46000 30 PRO B C 1
ATOM 1754 O O . PRO B 1 34 ? 48.40072 25.01440 11.18850 1.000 52.88000 30 PRO B O 1
ATOM 1758 N N . ILE B 1 35 ? 47.15072 26.84813 11.54462 1.000 34.73000 31 ILE B N 1
ATOM 1759 C CA . ILE B 1 35 ? 46.46638 26.78313 10.25936 1.000 25.64000 31 ILE B CA 1
ATOM 1760 C C . ILE B 1 35 ? 46.50770 28.16869 9.62582 1.000 39.80000 31 ILE B C 1
ATOM 1761 O O . ILE B 1 35 ? 46.16819 29.16542 10.27455 1.000 37.58000 31 ILE B O 1
ATOM 1766 N N . SER B 1 36 ? 46.94281 28.23229 8.36905 1.000 23.62000 32 SER B N 1
ATOM 1767 C CA . SER B 1 36 ? 47.14430 29.50521 7.68880 1.000 26.66000 32 SER B CA 1
ATOM 1768 C C . SER B 1 36 ? 47.25783 29.25344 6.19228 1.000 24.01000 32 SER B C 1
ATOM 1769 O O . SER B 1 36 ? 47.44044 28.11954 5.74579 1.000 31.14000 32 SER B O 1
ATOM 1772 N N . ILE B 1 37 ? 47.15538 30.33931 5.42051 1.000 25.30000 33 ILE B N 1
ATOM 1773 C CA . ILE B 1 37 ? 47.25216 30.24228 3.96870 1.000 15.71000 33 ILE B CA 1
ATOM 1774 C C . ILE B 1 37 ? 48.62033 29.70198 3.58535 1.000 26.43000 33 ILE B C 1
ATOM 1775 O O . ILE B 1 37 ? 49.65328 30.15703 4.09247 1.000 33.86000 33 ILE B O 1
ATOM 1780 N N . GLY B 1 38 ? 48.63278 28.71778 2.68910 1.000 32.42000 34 GLY B N 1
ATOM 1781 C CA . GLY B 1 38 ? 49.84669 28.06359 2.25272 1.000 33.50000 34 GLY B CA 1
ATOM 1782 C C . GLY B 1 38 ? 50.03736 26.67211 2.81593 1.000 41.30000 34 GLY B C 1
ATOM 1783 O O . GLY B 1 38 ? 50.87230 25.91686 2.29884 1.000 27.88000 34 GLY B O 1
ATOM 1784 N N . HIS B 1 39 ? 49.29071 26.30952 3.85437 1.000 26.19000 35 HIS B N 1
ATOM 1785 C CA . HIS B 1 39 ? 49.42114 24.98307 4.43476 1.000 35.25000 35 HIS B CA 1
ATOM 1786 C C . HIS B 1 39 ? 48.84121 23.92428 3.50251 1.000 25.45000 35 HIS B C 1
ATOM 1787 O O . HIS B 1 39 ? 47.90882 24.17754 2.73594 1.000 27.68000 35 HIS B O 1
ATOM 1794 N N . ILE B 1 40 ? 49.41711 22.72749 3.56747 1.000 32.92000 36 ILE B N 1
ATOM 1795 C CA . ILE B 1 40 ? 49.00920 21.59824 2.73966 1.000 26.69000 36 ILE B CA 1
ATOM 1796 C C . ILE B 1 40 ? 48.45585 20.52201 3.66082 1.000 27.54000 36 ILE B C 1
ATOM 1797 O O . ILE B 1 40 ? 49.14588 20.07604 4.58606 1.000 31.20000 36 ILE B O 1
ATOM 1802 N N . ILE B 1 41 ? 47.21656 20.11017 3.41560 1.000 22.43000 37 ILE B N 1
ATOM 1803 C CA . ILE B 1 41 ? 46.60145 19.04437 4.20171 1.000 35.33000 37 ILE B CA 1
ATOM 1804 C C . ILE B 1 41 ? 46.44519 17.81723 3.31060 1.000 35.18000 37 ILE B C 1
ATOM 1805 O O . ILE B 1 41 ? 46.27235 17.95552 2.09002 1.000 27.97000 37 ILE B O 1
ATOM 1810 N N . PRO B 1 42 ? 46.51058 16.60365 3.86679 1.000 36.25000 38 PRO B N 1
ATOM 1811 C CA . PRO B 1 42 ? 46.41489 15.41249 3.00648 1.000 34.76000 38 PRO B CA 1
ATOM 1812 C C . PRO B 1 42 ? 45.03147 15.19701 2.41867 1.000 36.35000 38 PRO B C 1
ATOM 1813 O O . PRO B 1 42 ? 44.91927 14.84373 1.23829 1.000 39.73000 38 PRO B O 1
ATOM 1817 N N . ASP B 1 43 ? 43.97346 15.39408 3.20174 1.000 36.88000 39 ASP B N 1
ATOM 1818 C CA . ASP B 1 43 ? 42.61733 15.16509 2.71918 1.000 53.57000 39 ASP B CA 1
ATOM 1819 C C . ASP B 1 43 ? 41.64801 15.98931 3.55539 1.000 47.86000 39 ASP B C 1
ATOM 1820 O O . ASP B 1 43 ? 42.01989 16.58706 4.56790 1.000 37.73000 39 ASP B O 1
ATOM 1825 N N . LEU B 1 44 ? 40.38527 15.99801 3.11959 1.000 46.62000 40 LEU B N 1
ATOM 1826 C CA . LEU B 1 44 ? 39.35470 16.81657 3.74861 1.000 48.29000 40 LEU B CA 1
ATOM 1827 C C . LEU B 1 44 ? 38.95491 16.32326 5.13283 1.000 53.00000 40 LEU B C 1
ATOM 1828 O O . LEU B 1 44 ? 38.24174 17.04201 5.84160 1.000 58.19000 40 LEU B O 1
ATOM 1833 N N . ARG B 1 45 ? 39.38432 15.12776 5.53363 1.000 47.56000 41 ARG B N 1
ATOM 1834 C CA . ARG B 1 45 ? 39.01999 14.59052 6.83713 1.000 55.99000 41 ARG B CA 1
ATOM 1835 C C . ARG B 1 45 ? 39.97009 15.01659 7.94573 1.000 50.05000 41 ARG B C 1
ATOM 1836 O O . ARG B 1 45 ? 39.60089 14.93717 9.12267 1.000 50.65000 41 ARG B O 1
ATOM 1844 N N . HIS B 1 46 ? 41.17379 15.46694 7.60450 1.000 68.36000 42 HIS B N 1
ATOM 1845 C CA . HIS B 1 46 ? 42.19786 15.82273 8.58364 1.000 71.97000 42 HIS B CA 1
ATOM 1846 C C . HIS B 1 46 ? 42.62793 17.26608 8.33022 1.000 75.50000 42 HIS B C 1
ATOM 1847 O O . HIS B 1 46 ? 43.60217 17.52246 7.61844 1.000 55.46000 42 HIS B O 1
ATOM 1854 N N . LEU B 1 47 ? 41.89274 18.21123 8.91927 1.000 72.82000 43 LEU B N 1
ATOM 1855 C CA . LEU B 1 47 ? 42.25317 19.61922 8.80107 1.000 66.72000 43 LEU B CA 1
ATOM 1856 C C . LEU B 1 47 ? 43.34352 20.00842 9.79047 1.000 70.58000 43 LEU B C 1
ATOM 1857 O O . LEU B 1 47 ? 44.13429 20.91587 9.51009 1.000 73.17000 43 LEU B O 1
ATOM 1862 N N . ASP B 1 48 ? 43.40027 19.34048 10.94509 1.000 82.50000 44 ASP B N 1
ATOM 1863 C CA . ASP B 1 48 ? 44.48836 19.56436 11.88830 1.000 87.18000 44 ASP B CA 1
ATOM 1864 C C . ASP B 1 48 ? 45.82226 19.07295 11.34629 1.000 79.87000 44 ASP B C 1
ATOM 1865 O O . ASP B 1 48 ? 46.87348 19.54818 11.78925 1.000 75.10000 44 ASP B O 1
ATOM 1870 N N . ASN B 1 49 ? 45.79909 18.13876 10.39967 1.000 72.36000 45 ASN B N 1
ATOM 1871 C CA . ASN B 1 49 ? 47.00933 17.50077 9.89009 1.000 64.70000 45 ASN B CA 1
ATOM 1872 C C . ASN B 1 49 ? 47.59808 18.37934 8.79374 1.000 46.56000 45 ASN B C 1
ATOM 1873 O O . ASN B 1 49 ? 47.12840 18.37237 7.65417 1.000 60.52000 45 ASN B O 1
ATOM 1878 N N . VAL B 1 50 ? 48.62610 19.14952 9.13935 1.000 34.40000 46 VAL B N 1
ATOM 1879 C CA . VAL B 1 50 ? 49.33741 19.99467 8.18767 1.000 39.63000 46 VAL B CA 1
ATOM 1880 C C . VAL B 1 50 ? 50.62883 19.29230 7.79804 1.000 44.45000 46 VAL B C 1
ATOM 1881 O O . VAL B 1 50 ? 51.41799 18.89915 8.66667 1.000 38.82000 46 VAL B O 1
ATOM 1885 N N . ILE B 1 51 ? 50.84407 19.12889 6.49414 1.000 47.27000 47 ILE B N 1
ATOM 1886 C CA . ILE B 1 51 ? 52.05269 18.46584 6.01373 1.000 37.58000 47 ILE B CA 1
ATOM 1887 C C . ILE B 1 51 ? 53.25336 19.39967 6.11438 1.000 46.68000 47 ILE B C 1
ATOM 1888 O O . ILE B 1 51 ? 54.24628 19.09176 6.78378 1.000 53.14000 47 ILE B O 1
ATOM 1893 N N . ASN B 1 52 ? 53.17881 20.55996 5.45846 1.000 41.90000 48 ASN B N 1
ATOM 1894 C CA . ASN B 1 52 ? 54.25563 21.55002 5.51312 1.000 36.83000 48 ASN B CA 1
ATOM 1895 C C . ASN B 1 52 ? 54.16961 22.36082 6.80957 1.000 38.86000 48 ASN B C 1
ATOM 1896 O O . ASN B 1 52 ? 54.04035 23.58465 6.81821 1.000 33.70000 48 ASN B O 1
ATOM 1901 N N . CYS B 1 53 ? 54.25510 21.63665 7.92678 1.000 48.11000 49 CYS B N 1
ATOM 1902 C CA . CYS B 1 53 ? 54.10955 22.26384 9.23569 1.000 43.10000 49 CYS B CA 1
ATOM 1903 C C . CYS B 1 53 ? 55.31767 23.12573 9.58187 1.000 50.94000 49 CYS B C 1
ATOM 1904 O O . CYS B 1 53 ? 55.17077 24.19744 10.18085 1.000 59.26000 49 CYS B O 1
ATOM 1907 N N . LYS B 1 54 ? 56.51613 22.68105 9.20995 1.000 48.26000 50 LYS B N 1
ATOM 1908 C CA . LYS B 1 54 ? 57.74481 23.36132 9.59825 1.000 63.92000 50 LYS B CA 1
ATOM 1909 C C . LYS B 1 54 ? 58.05140 24.58900 8.74870 1.000 52.47000 50 LYS B C 1
ATOM 1910 O O . LYS B 1 54 ? 59.09993 25.21132 8.94931 1.000 59.29000 50 LYS B O 1
ATOM 1916 N N . GLY B 1 55 ? 57.17488 24.95671 7.81855 1.000 44.49000 51 GLY B N 1
ATOM 1917 C CA . GLY B 1 55 ? 57.41170 26.11393 6.97831 1.000 22.98000 51 GLY B CA 1
ATOM 1918 C C . GLY B 1 55 ? 57.20547 25.82940 5.50595 1.000 33.60000 51 GLY B C 1
ATOM 1919 O O . GLY B 1 55 ? 57.29052 24.67626 5.07180 1.000 39.55000 51 GLY B O 1
ATOM 1920 N N . PHE B 1 56 ? 56.93290 26.87062 4.72394 1.000 24.06000 52 PHE B N 1
ATOM 1921 C CA . PHE B 1 56 ? 56.71218 26.71097 3.29506 1.000 29.80000 52 PHE B CA 1
ATOM 1922 C C . PHE B 1 56 ? 57.26855 27.93014 2.57198 1.000 17.78000 52 PHE B C 1
ATOM 1923 O O . PHE B 1 56 ? 57.87627 28.81675 3.17893 1.000 28.72000 52 PHE B O 1
ATOM 1931 N N . GLU B 1 57 ? 57.05512 27.96298 1.26414 1.000 22.37000 53 GLU B N 1
ATOM 1932 C CA . GLU B 1 57 ? 57.60797 29.02711 0.43548 1.000 29.00000 53 GLU B CA 1
ATOM 1933 C C . GLU B 1 57 ? 56.92558 30.35452 0.74900 1.000 29.85000 53 GLU B C 1
ATOM 1934 O O . GLU B 1 57 ? 55.69194 30.41228 0.80689 1.000 44.39000 53 GLU B O 1
ATOM 1940 N N . PRO B 1 58 ? 57.67941 31.43092 0.96174 1.000 38.95000 54 PRO B N 1
ATOM 1941 C CA . PRO B 1 58 ? 57.05073 32.74294 1.14615 1.000 41.43000 54 PRO B CA 1
ATOM 1942 C C . PRO B 1 58 ? 56.35900 33.20157 -0.12743 1.000 28.84000 54 PRO B C 1
ATOM 1943 O O . PRO B 1 58 ? 56.77802 32.87833 -1.24166 1.000 38.55000 54 PRO B O 1
ATOM 1947 N N . PHE B 1 59 ? 55.28667 33.96693 0.05135 1.000 26.55000 55 PHE B N 1
ATOM 1948 C CA . PHE B 1 59 ? 54.47004 34.37137 -1.08433 1.000 39.44000 55 PHE B CA 1
ATOM 1949 C C . PHE B 1 59 ? 55.26967 35.27938 -2.01709 1.000 25.67000 55 PHE B C 1
ATOM 1950 O O . PHE B 1 59 ? 55.98831 36.17050 -1.55348 1.000 33.61000 55 PHE B O 1
ATOM 1958 N N . PRO B 1 60 ? 55.16953 35.07873 -3.32723 1.000 30.92000 56 PRO B N 1
ATOM 1959 C CA . PRO B 1 60 ? 55.78953 36.00920 -4.27497 1.000 37.51000 56 PRO B CA 1
ATOM 1960 C C . PRO B 1 60 ? 55.05322 37.33689 -4.27784 1.000 40.65000 56 PRO B C 1
ATOM 1961 O O . PRO B 1 60 ? 53.91720 37.42187 -3.78681 1.000 41.58000 56 PRO B O 1
ATOM 1965 N N . PRO B 1 61 ? 55.66234 38.39860 -4.81562 1.000 49.35000 57 PRO B N 1
ATOM 1966 C CA . PRO B 1 61 ? 55.00249 39.71673 -4.78266 1.000 40.00000 57 PRO B CA 1
ATOM 1967 C C . PRO B 1 61 ? 53.66920 39.76355 -5.51196 1.000 45.65000 57 PRO B C 1
ATOM 1968 O O . PRO B 1 61 ? 52.85142 40.64275 -5.21442 1.000 46.17000 57 PRO B O 1
ATOM 1972 N N . ASN B 1 62 ? 53.41936 38.85324 -6.45036 1.000 46.68000 58 ASN B N 1
ATOM 1973 C CA . ASN B 1 62 ? 52.14509 38.80822 -7.15619 1.000 40.40000 58 ASN B CA 1
ATOM 1974 C C . ASN B 1 62 ? 51.07136 38.03575 -6.39926 1.000 49.79000 58 ASN B C 1
ATOM 1975 O O . ASN B 1 62 ? 49.93402 37.96249 -6.87651 1.000 54.07000 58 ASN B O 1
ATOM 1980 N N . MET B 1 63 ? 51.39715 37.46289 -5.24460 1.000 46.17000 59 MET B N 1
ATOM 1981 C CA . MET B 1 63 ? 50.43736 36.72852 -4.42596 1.000 35.81000 59 MET B CA 1
ATOM 1982 C C . MET B 1 63 ? 50.20807 37.47754 -3.11705 1.000 39.24000 59 MET B C 1
ATOM 1983 O O . MET B 1 63 ? 50.55533 37.00972 -2.03064 1.000 36.05000 59 MET B O 1
ATOM 1988 N N . ASP B 1 64 ? 49.60722 38.65646 -3.23062 1.000 29.66000 60 ASP B N 1
ATOM 1989 C CA . ASP B 1 64 ? 49.27692 39.43987 -2.05370 1.000 34.41000 60 ASP B CA 1
ATOM 1990 C C . ASP B 1 64 ? 48.02747 38.87802 -1.37907 1.000 33.73000 60 ASP B C 1
ATOM 1991 O O . ASP B 1 64 ? 47.20125 38.20455 -2.00149 1.000 31.83000 60 ASP B O 1
ATOM 1996 N N . VAL B 1 65 ? 47.90284 39.15272 -0.08483 1.000 24.25000 61 VAL B N 1
ATOM 1997 C CA . VAL B 1 65 ? 46.74091 38.73133 0.68977 1.000 21.06000 61 VAL B CA 1
ATOM 1998 C C . VAL B 1 65 ? 45.67978 39.81974 0.60656 1.000 35.86000 61 VAL B C 1
ATOM 1999 O O . VAL B 1 65 ? 45.97873 41.00692 0.78089 1.000 32.40000 61 VAL B O 1
ATOM 2003 N N . PHE B 1 66 ? 44.44243 39.42092 0.33221 1.000 24.18000 62 PHE B N 1
ATOM 2004 C CA . PHE B 1 66 ? 43.32738 40.34833 0.23570 1.000 21.57000 62 PHE B CA 1
ATOM 2005 C C . PHE B 1 66 ? 42.34367 40.09079 1.36825 1.000 27.54000 62 PHE B C 1
ATOM 2006 O O . PHE B 1 66 ? 42.17479 38.95698 1.81866 1.000 33.40000 62 PHE B O 1
ATOM 2014 N N . THR B 1 67 ? 41.70217 41.15393 1.83919 1.000 25.56000 63 THR B N 1
ATOM 2015 C CA . THR B 1 67 ? 40.85689 41.07051 3.01864 1.000 33.65000 63 THR B CA 1
ATOM 2016 C C . THR B 1 67 ? 39.41001 41.40027 2.68188 1.000 32.68000 63 THR B C 1
ATOM 2017 O O . THR B 1 67 ? 39.11921 42.13675 1.73484 1.000 38.38000 63 THR B O 1
ATOM 2021 N N . ALA B 1 68 ? 38.50872 40.82500 3.47029 1.000 30.68000 64 ALA B N 1
ATOM 2022 C CA . ALA B 1 68 ? 37.10049 41.19086 3.45889 1.000 31.35000 64 ALA B CA 1
ATOM 2023 C C . ALA B 1 68 ? 36.57953 41.11985 4.88533 1.000 42.23000 64 ALA B C 1
ATOM 2024 O O . ALA B 1 68 ? 37.09241 40.35870 5.70626 1.000 33.66000 64 ALA B O 1
ATOM 2026 N N . HIS B 1 69 ? 35.56750 41.92534 5.18555 1.000 24.64000 65 HIS B N 1
ATOM 2027 C CA . HIS B 1 69 ? 35.00302 41.97070 6.52617 1.000 28.76000 65 HIS B CA 1
ATOM 2028 C C . HIS B 1 69 ? 33.51141 41.68503 6.47390 1.000 34.56000 65 HIS B C 1
ATOM 2029 O O . HIS B 1 69 ? 32.79690 42.21488 5.61753 1.000 26.61000 65 HIS B O 1
ATOM 2036 N N . TYR B 1 70 ? 33.04741 40.84036 7.39195 1.000 31.84000 66 TYR B N 1
ATOM 2037 C CA . TYR B 1 70 ? 31.63821 40.49059 7.48134 1.000 30.85000 66 TYR B CA 1
ATOM 2038 C C . TYR B 1 70 ? 31.20195 40.56312 8.93532 1.000 34.17000 66 TYR B C 1
ATOM 2039 O O . TYR B 1 70 ? 31.86730 40.00793 9.81591 1.000 42.45000 66 TYR B O 1
ATOM 2048 N N . GLU B 1 71 ? 30.09257 41.26392 9.18247 1.000 41.30000 67 GLU B N 1
ATOM 2049 C CA . GLU B 1 71 ? 29.56315 41.36050 10.53771 1.000 50.71000 67 GLU B CA 1
ATOM 2050 C C . GLU B 1 71 ? 29.10188 40.00377 11.05335 1.000 49.27000 67 GLU B C 1
ATOM 2051 O O . GLU B 1 71 ? 29.13583 39.75627 12.26428 1.000 54.65000 67 GLU B O 1
ATOM 2057 N N . GLN B 1 72 ? 28.68707 39.11148 10.15771 1.000 37.83000 68 GLN B N 1
ATOM 2058 C CA . GLN B 1 72 ? 28.23482 37.78632 10.55471 1.000 40.85000 68 GLN B CA 1
ATOM 2059 C C . GLN B 1 72 ? 28.47707 36.82406 9.40321 1.000 53.07000 68 GLN B C 1
ATOM 2060 O O . GLN B 1 72 ? 28.12666 37.12360 8.25801 1.000 47.20000 68 GLN B O 1
ATOM 2066 N N . CYS B 1 73 ? 29.08231 35.67887 9.71017 1.000 45.64000 69 CYS B N 1
ATOM 2067 C CA . CYS B 1 73 ? 29.40951 34.66569 8.71399 1.000 46.06000 69 CYS B CA 1
ATOM 2068 C C . CYS B 1 73 ? 28.93837 33.31123 9.21536 1.000 48.97000 69 CYS B C 1
ATOM 2069 O O . CYS B 1 73 ? 29.36977 32.85997 10.28003 1.000 56.62000 69 CYS B O 1
ATOM 2072 N N . HIS B 1 74 ? 28.05880 32.66529 8.45602 1.000 39.90000 70 HIS B N 1
ATOM 2073 C CA . HIS B 1 74 ? 27.68611 31.28509 8.72132 1.000 42.38000 70 HIS B CA 1
ATOM 2074 C C . HIS B 1 74 ? 27.86042 30.46581 7.45235 1.000 40.96000 70 HIS B C 1
ATOM 2075 O O . HIS B 1 74 ? 27.75189 30.98406 6.33777 1.000 34.61000 70 HIS B O 1
ATOM 2082 N N . PHE B 1 75 ? 28.14100 29.17833 7.63412 1.000 43.16000 71 PHE B N 1
ATOM 2083 C CA . PHE B 1 75 ? 28.46953 28.27147 6.53560 1.000 45.46000 71 PHE B CA 1
ATOM 2084 C C . PHE B 1 75 ? 27.44867 27.14154 6.53420 1.000 40.31000 71 PHE B C 1
ATOM 2085 O O . PHE B 1 75 ? 27.67920 26.06950 7.09640 1.000 54.02000 71 PHE B O 1
ATOM 2093 N N . GLY B 1 76 ? 26.30766 27.39474 5.89972 1.000 61.43000 72 GLY B N 1
ATOM 2094 C CA . GLY B 1 76 ? 25.25339 26.40614 5.81716 1.000 68.72000 72 GLY B CA 1
ATOM 2095 C C . GLY B 1 76 ? 23.88874 26.93736 6.20343 1.000 69.29000 72 GLY B C 1
ATOM 2096 O O . GLY B 1 76 ? 23.59236 27.11013 7.38908 1.000 63.51000 72 GLY B O 1
ATOM 2097 N N . ASP B 1 77 ? 23.05060 27.20988 5.20817 1.000 65.21000 73 ASP B N 1
ATOM 2098 C CA . ASP B 1 77 ? 21.65392 27.57327 5.42196 1.000 69.27000 73 ASP B CA 1
ATOM 2099 C C . ASP B 1 77 ? 20.80076 26.40451 4.94430 1.000 61.38000 73 ASP B C 1
ATOM 2100 O O . ASP B 1 77 ? 20.75821 26.10860 3.74539 1.000 62.12000 73 ASP B O 1
ATOM 2105 N N . HIS B 1 78 ? 20.13040 25.74068 5.88080 1.000 41.73000 74 HIS B N 1
ATOM 2106 C CA . HIS B 1 78 ? 19.41468 24.50292 5.61128 1.000 53.68000 74 HIS B CA 1
ATOM 2107 C C . HIS B 1 78 ? 17.90956 24.73588 5.61039 1.000 39.63000 74 HIS B C 1
ATOM 2108 O O . HIS B 1 78 ? 17.39142 25.53028 6.40160 1.000 42.93000 74 HIS B O 1
ATOM 2115 N N . LEU B 1 79 ? 17.21559 24.03776 4.71435 1.000 36.99000 75 LEU B N 1
ATOM 2116 C CA . LEU B 1 79 ? 15.75935 24.05716 4.65739 1.000 33.36000 75 LEU B CA 1
ATOM 2117 C C . LEU B 1 79 ? 15.20896 22.99964 5.60733 1.000 39.03000 75 LEU B C 1
ATOM 2118 O O . LEU B 1 79 ? 15.51526 21.81101 5.46383 1.000 43.18000 75 LEU B O 1
ATOM 2123 N N . ASN B 1 80 ? 14.39843 23.42906 6.57040 1.000 44.92000 76 ASN B N 1
ATOM 2124 C CA . ASN B 1 80 ? 13.83145 22.50029 7.53545 1.000 40.83000 76 ASN B CA 1
ATOM 2125 C C . ASN B 1 80 ? 12.71523 21.67082 6.90503 1.000 40.18000 76 ASN B C 1
ATOM 2126 O O . ASN B 1 80 ? 12.07724 22.07011 5.92685 1.000 41.51000 76 ASN B O 1
ATOM 2131 N N . SER B 1 81 ? 12.48686 20.49214 7.48529 1.000 46.73000 77 SER B N 1
ATOM 2132 C CA . SER B 1 81 ? 11.38698 19.63377 7.06789 1.000 41.90000 77 SER B CA 1
ATOM 2133 C C . SER B 1 81 ? 10.04151 20.10428 7.59993 1.000 41.82000 77 SER B C 1
ATOM 2134 O O . SER B 1 81 ? 9.00486 19.62483 7.12975 1.000 58.17000 77 SER B O 1
ATOM 2137 N N . GLU B 1 82 ? 10.03313 21.02270 8.56049 1.000 47.17000 78 GLU B N 1
ATOM 2138 C CA . GLU B 1 82 ? 8.79282 21.50171 9.15145 1.000 57.71000 78 GLU B CA 1
ATOM 2139 C C . GLU B 1 82 ? 8.18273 22.58969 8.27518 1.000 54.09000 78 GLU B C 1
ATOM 2140 O O . GLU B 1 82 ? 8.85126 23.56891 7.92949 1.000 48.95000 78 GLU B O 1
ATOM 2146 N N . PHE B 1 83 ? 6.91468 22.41109 7.90907 1.000 38.84000 79 PHE B N 1
ATOM 2147 C CA . PHE B 1 83 ? 6.19180 23.37067 7.08831 1.000 39.91000 79 PHE B CA 1
ATOM 2148 C C . PHE B 1 83 ? 4.83471 23.65788 7.71326 1.000 32.55000 79 PHE B C 1
ATOM 2149 O O . PHE B 1 83 ? 4.27737 22.82801 8.43637 1.000 46.61000 79 PHE B O 1
ATOM 2157 N N . VAL B 1 84 ? 4.30970 24.84840 7.43305 1.000 44.98000 80 VAL B N 1
ATOM 2158 C CA . VAL B 1 84 ? 3.01412 25.28255 7.94448 1.000 36.79000 80 VAL B CA 1
ATOM 2159 C C . VAL B 1 84 ? 2.23646 25.90636 6.79507 1.000 40.88000 80 VAL B C 1
ATOM 2160 O O . VAL B 1 84 ? 2.69834 26.87824 6.18525 1.000 36.96000 80 VAL B O 1
ATOM 2164 N N . VAL B 1 85 ? 1.06271 25.35591 6.50319 1.000 27.80000 81 VAL B N 1
ATOM 2165 C CA . VAL B 1 85 ? 0.17949 25.90046 5.47761 1.000 38.65000 81 VAL B CA 1
ATOM 2166 C C . VAL B 1 85 ? -0.77335 26.88939 6.13768 1.000 37.32000 81 VAL B C 1
ATOM 2167 O O . VAL B 1 85 ? -1.48107 26.54068 7.08915 1.000 45.76000 81 VAL B O 1
ATOM 2171 N N . GLN B 1 86 ? -0.79162 28.12339 5.63477 1.000 33.55000 82 GLN B N 1
ATOM 2172 C CA . GLN B 1 86 ? -1.61885 29.17355 6.21277 1.000 40.73000 82 GLN B CA 1
ATOM 2173 C C . GLN B 1 86 ? -1.86289 30.25644 5.17030 1.000 38.76000 82 GLN B C 1
ATOM 2174 O O . GLN B 1 86 ? -0.97640 30.56998 4.37225 1.000 40.87000 82 GLN B O 1
ATOM 2180 N N . ALA B 1 87 ? -3.07261 30.81624 5.18423 1.000 27.61000 83 ALA B N 1
ATOM 2181 C CA . ALA B 1 87 ? -3.43790 31.92557 4.30475 1.000 44.48000 83 ALA B CA 1
ATOM 2182 C C . ALA B 1 87 ? -3.05629 31.63133 2.85834 1.000 37.22000 83 ALA B C 1
ATOM 2183 O O . ALA B 1 87 ? -2.66943 32.52409 2.09992 1.000 49.81000 83 ALA B O 1
ATOM 2185 N N . GLY B 1 88 ? -3.17339 30.36390 2.47035 1.000 32.42000 84 GLY B N 1
ATOM 2186 C CA . GLY B 1 88 ? -2.83442 29.94140 1.12917 1.000 32.20000 84 GLY B CA 1
ATOM 2187 C C . GLY B 1 88 ? -1.35279 29.84870 0.84564 1.000 46.77000 84 GLY B C 1
ATOM 2188 O O . GLY B 1 88 ? -0.97393 29.50890 -0.28357 1.000 46.84000 84 GLY B O 1
ATOM 2189 N N . LEU B 1 89 ? -0.50522 30.13662 1.82749 1.000 33.79000 85 LEU B N 1
ATOM 2190 C CA . LEU B 1 89 ? 0.93885 30.08903 1.67400 1.000 37.48000 85 LEU B CA 1
ATOM 2191 C C . LEU B 1 89 ? 1.50095 28.86464 2.38409 1.000 47.47000 85 LEU B C 1
ATOM 2192 O O . LEU B 1 89 ? 0.93718 28.38317 3.37097 1.000 51.93000 85 LEU B O 1
ATOM 2197 N N . HIS B 1 90 ? 2.61654 28.36132 1.86759 1.000 37.34000 86 HIS B N 1
ATOM 2198 C CA . HIS B 1 90 ? 3.36346 27.27591 2.49585 1.000 22.93000 86 HIS B CA 1
ATOM 2199 C C . HIS B 1 90 ? 4.61117 27.89427 3.11745 1.000 23.82000 86 HIS B C 1
ATOM 2200 O O . HIS B 1 90 ? 5.56436 28.23541 2.41199 1.000 31.42000 86 HIS B O 1
ATOM 2207 N N . HIS B 1 91 ? 4.59798 28.04282 4.43875 1.000 25.88000 87 HIS B N 1
ATOM 2208 C CA . HIS B 1 91 ? 5.68569 28.70804 5.14144 1.000 24.89000 87 HIS B CA 1
ATOM 2209 C C . HIS B 1 91 ? 6.82711 27.73445 5.40949 1.000 34.74000 87 HIS B C 1
ATOM 2210 O O . HIS B 1 91 ? 6.62212 26.66693 5.99645 1.000 46.48000 87 HIS B O 1
ATOM 2217 N N . THR B 1 92 ? 8.02843 28.10709 4.97865 1.000 21.85000 88 THR B N 1
ATOM 2218 C CA . THR B 1 92 ? 9.23826 27.34000 5.22759 1.000 31.72000 88 THR B CA 1
ATOM 2219 C C . THR B 1 92 ? 10.10217 28.05561 6.25813 1.000 31.03000 88 THR B C 1
ATOM 2220 O O . THR B 1 92 ? 9.95096 29.25538 6.50451 1.000 49.68000 88 THR B O 1
ATOM 2224 N N . ASN B 1 93 ? 11.01906 27.30164 6.86086 1.000 34.97000 89 ASN B N 1
ATOM 2225 C CA . ASN B 1 93 ? 11.92199 27.82533 7.88524 1.000 35.54000 89 ASN B CA 1
ATOM 2226 C C . ASN B 1 93 ? 13.35629 27.51864 7.46449 1.000 32.99000 89 ASN B C 1
ATOM 2227 O O . ASN B 1 93 ? 13.81437 26.37755 7.57474 1.000 41.74000 89 ASN B O 1
ATOM 2232 N N . ILE B 1 94 ? 14.05917 28.53713 6.98179 1.000 40.20000 90 ILE B N 1
ATOM 2233 C CA . ILE B 1 94 ? 15.45776 28.40964 6.59067 1.000 38.88000 90 ILE B CA 1
ATOM 2234 C C . ILE B 1 94 ? 16.31010 28.81324 7.78803 1.000 37.33000 90 ILE B C 1
ATOM 2235 O O . ILE B 1 94 ? 16.32648 29.98094 8.18591 1.000 66.59000 90 ILE B O 1
ATOM 2240 N N . THR B 1 95 ? 17.01463 27.84669 8.36701 1.000 48.04000 91 THR B N 1
ATOM 2241 C CA . THR B 1 95 ? 17.80428 28.06316 9.56854 1.000 59.66000 91 THR B CA 1
ATOM 2242 C C . THR B 1 95 ? 19.29151 27.99498 9.24842 1.000 56.35000 91 THR B C 1
ATOM 2243 O O . THR B 1 95 ? 19.72080 27.25957 8.35458 1.000 48.02000 91 THR B O 1
ATOM 2247 N N . SER B 1 96 ? 20.07399 28.76836 9.99456 1.000 58.70000 92 SER B N 1
ATOM 2248 C CA . SER B 1 96 ? 21.51764 28.77595 9.82357 1.000 70.21000 92 SER B CA 1
ATOM 2249 C C . SER B 1 96 ? 22.15222 27.59268 10.54249 1.000 71.89000 92 SER B C 1
ATOM 2250 O O . SER B 1 96 ? 21.65864 27.12316 11.57212 1.000 61.94000 92 SER B O 1
ATOM 2253 N N . ASP B 1 97 ? 23.25968 27.11186 9.98509 1.000 89.17000 93 ASP B N 1
ATOM 2254 C CA . ASP B 1 97 ? 24.02599 26.06302 10.63549 1.000 99.59000 93 ASP B CA 1
ATOM 2255 C C . ASP B 1 97 ? 24.67097 26.60237 11.90976 1.000 93.14000 93 ASP B C 1
ATOM 2256 O O . ASP B 1 97 ? 24.78434 27.81445 12.11569 1.000 85.11000 93 ASP B O 1
ATOM 2261 N N . ARG B 1 98 ? 25.09345 25.67892 12.77774 1.000 88.17000 94 ARG B N 1
ATOM 2262 C CA . ARG B 1 98 ? 25.70683 26.08621 14.03800 1.000 85.11000 94 ARG B CA 1
ATOM 2263 C C . ARG B 1 98 ? 26.98227 26.88575 13.81057 1.000 79.72000 94 ARG B C 1
ATOM 2264 O O . ARG B 1 98 ? 27.33883 27.73296 14.63732 1.000 70.03000 94 ARG B O 1
ATOM 2272 N N . TRP B 1 99 ? 27.67718 26.63870 12.70018 1.000 78.74000 95 TRP B N 1
ATOM 2273 C CA . TRP B 1 99 ? 28.90769 27.35692 12.37319 1.000 69.57000 95 TRP B CA 1
ATOM 2274 C C . TRP B 1 99 ? 28.53992 28.78584 11.98692 1.000 54.87000 95 TRP B C 1
ATOM 2275 O O . TRP B 1 99 ? 28.42424 29.14124 10.81258 1.000 45.68000 95 TRP B O 1
ATOM 2286 N N . GLU B 1 100 ? 28.34816 29.61909 13.00705 1.000 56.86000 96 GLU B N 1
ATOM 2287 C CA . GLU B 1 100 ? 27.96817 31.01536 12.83087 1.000 54.50000 96 GLU B CA 1
ATOM 2288 C C . GLU B 1 100 ? 28.84224 31.86783 13.73696 1.000 43.44000 96 GLU B C 1
ATOM 2289 O O . GLU B 1 100 ? 28.87967 31.64831 14.95192 1.000 42.07000 96 GLU B O 1
ATOM 2295 N N . TYR B 1 101 ? 29.54173 32.83425 13.14863 1.000 37.43000 97 TYR B N 1
ATOM 2296 C CA . TYR B 1 101 ? 30.52579 33.63463 13.85835 1.000 53.22000 97 TYR B CA 1
ATOM 2297 C C . TYR B 1 101 ? 30.31050 35.10794 13.53927 1.000 48.85000 97 TYR B C 1
ATOM 2298 O O . TYR B 1 101 ? 29.67008 35.46455 12.54639 1.000 56.05000 97 TYR B O 1
ATOM 2307 N N . ASP B 1 102 ? 30.85614 35.96494 14.39794 1.000 47.09000 98 ASP B N 1
ATOM 2308 C CA . ASP B 1 102 ? 30.64170 37.40057 14.31391 1.000 42.20000 98 ASP B CA 1
ATOM 2309 C C . ASP B 1 102 ? 31.97345 38.13043 14.20306 1.000 40.60000 98 ASP B C 1
ATOM 2310 O O . ASP B 1 102 ? 32.99543 37.67352 14.72498 1.000 47.37000 98 ASP B O 1
ATOM 2315 N N . SER B 1 103 ? 31.94329 39.27731 13.51952 1.000 42.75000 99 SER B N 1
ATOM 2316 C CA . SER B 1 103 ? 33.12314 40.11359 13.29255 1.000 39.77000 99 SER B CA 1
ATOM 2317 C C . SER B 1 103 ? 34.24245 39.30470 12.63538 1.000 44.87000 99 SER B C 1
ATOM 2318 O O . SER B 1 103 ? 35.34109 39.14902 13.17262 1.000 46.49000 99 SER B O 1
ATOM 2321 N N . VAL B 1 104 ? 33.93862 38.78998 11.44862 1.000 46.26000 100 VAL B N 1
ATOM 2322 C CA . VAL B 1 104 ? 34.81592 37.86439 10.74459 1.000 41.09000 100 VAL B CA 1
ATOM 2323 C C . VAL B 1 104 ? 35.63163 38.63175 9.71497 1.000 38.94000 100 VAL B C 1
ATOM 2324 O O . VAL B 1 104 ? 35.09656 39.47360 8.97911 1.000 39.86000 100 VAL B O 1
ATOM 2328 N N . VAL B 1 105 ? 36.93099 38.35042 9.67806 1.000 36.78000 101 VAL B N 1
ATOM 2329 C CA . VAL B 1 105 ? 37.84036 38.87978 8.67040 1.000 33.96000 101 VAL B CA 1
ATOM 2330 C C . VAL B 1 105 ? 38.30789 37.71267 7.81150 1.000 29.82000 101 VAL B C 1
ATOM 2331 O O . VAL B 1 105 ? 38.86990 36.73793 8.32589 1.000 31.96000 101 VAL B O 1
ATOM 2335 N N . GLU B 1 106 ? 38.06039 37.80757 6.51023 1.000 30.35000 102 GLU B N 1
ATOM 2336 C CA . GLU B 1 106 ? 38.49332 36.82046 5.53388 1.000 25.99000 102 GLU B CA 1
ATOM 2337 C C . GLU B 1 106 ? 39.79926 37.27584 4.90100 1.000 35.37000 102 GLU B C 1
ATOM 2338 O O . GLU B 1 106 ? 39.88346 38.39572 4.38276 1.000 35.67000 102 GLU B O 1
ATOM 2344 N N . TYR B 1 107 ? 40.81064 36.41119 4.95660 1.000 30.14000 103 TYR B N 1
ATOM 2345 C CA . TYR B 1 107 ? 42.07422 36.60191 4.25705 1.000 21.99000 103 TYR B CA 1
ATOM 2346 C C . TYR B 1 107 ? 42.12238 35.60214 3.11057 1.000 23.84000 103 TYR B C 1
ATOM 2347 O O . TYR B 1 107 ? 41.96891 34.39528 3.32881 1.000 35.35000 103 TYR B O 1
ATOM 2356 N N . ALA B 1 108 ? 42.33121 36.10316 1.89649 1.000 23.49000 104 ALA B N 1
ATOM 2357 C CA . ALA B 1 108 ? 42.20439 35.30641 0.68897 1.000 26.63000 104 ALA B CA 1
ATOM 2358 C C . ALA B 1 108 ? 43.40834 35.52124 -0.21469 1.000 31.75000 104 ALA B C 1
ATOM 2359 O O . ALA B 1 108 ? 43.98469 36.61121 -0.26972 1.000 28.54000 104 ALA B O 1
ATOM 2361 N N . VAL B 1 109 ? 43.76974 34.46150 -0.93380 1.000 41.98000 105 VAL B N 1
ATOM 2362 C CA . VAL B 1 109 ? 44.91253 34.45459 -1.83428 1.000 27.72000 105 VAL B CA 1
ATOM 2363 C C . VAL B 1 109 ? 44.51993 33.68210 -3.08679 1.000 25.97000 105 VAL B C 1
ATOM 2364 O O . VAL B 1 109 ? 43.70059 32.76024 -3.03551 1.000 38.03000 105 VAL B O 1
ATOM 2368 N N . TYR B 1 110 ? 45.08078 34.08389 -4.22208 1.000 22.31000 106 TYR B N 1
ATOM 2369 C CA . TYR B 1 110 ? 44.98430 33.29982 -5.45307 1.000 38.95000 106 TYR B CA 1
ATOM 2370 C C . TYR B 1 110 ? 46.36726 32.79085 -5.83739 1.000 36.63000 106 TYR B C 1
ATOM 2371 O O . TYR B 1 110 ? 47.25281 33.60431 -6.16432 1.000 46.54000 106 TYR B O 1
ATOM 2380 N N . PRO B 1 111 ? 46.60740 31.48140 -5.83050 1.000 42.28000 107 PRO B N 1
ATOM 2381 C CA . PRO B 1 111 ? 47.95655 30.96606 -6.07381 1.000 33.43000 107 PRO B CA 1
ATOM 2382 C C . PRO B 1 111 ? 48.26421 30.76148 -7.54843 1.000 32.27000 107 PRO B C 1
ATOM 2383 O O . PRO B 1 111 ? 47.39679 30.44547 -8.36482 1.000 34.34000 107 PRO B O 1
ATOM 2387 N N . THR B 1 112 ? 49.53894 30.94580 -7.87703 1.000 33.42000 108 THR B N 1
ATOM 2388 C CA . THR B 1 112 ? 50.05758 30.71242 -9.21576 1.000 31.95000 108 THR B CA 1
ATOM 2389 C C . THR B 1 112 ? 50.65599 29.31404 -9.31400 1.000 34.33000 108 THR B C 1
ATOM 2390 O O . THR B 1 112 ? 50.96778 28.67204 -8.30746 1.000 31.07000 108 THR B O 1
ATOM 2394 N N . ARG B 1 113 ? 50.80913 28.84226 -10.55462 1.000 41.24000 109 ARG B N 1
ATOM 2395 C CA . ARG B 1 113 ? 51.42861 27.53789 -10.76624 1.000 27.31000 109 ARG B CA 1
ATOM 2396 C C . ARG B 1 113 ? 52.89749 27.54218 -10.36436 1.000 35.57000 109 ARG B C 1
ATOM 2397 O O . ARG B 1 113 ? 53.42139 26.50924 -9.93526 1.000 41.41000 109 ARG B O 1
ATOM 2405 N N . GLN B 1 114 ? 53.57495 28.68477 -10.49237 1.000 31.62000 110 GLN B N 1
ATOM 2406 C CA . GLN B 1 114 ? 54.96367 28.77400 -10.05271 1.000 35.64000 110 GLN B CA 1
ATOM 2407 C C . GLN B 1 114 ? 55.06811 28.55492 -8.54824 1.000 31.47000 110 GLN B C 1
ATOM 2408 O O . GLN B 1 114 ? 55.89255 27.76128 -8.07443 1.000 33.97000 110 GLN B O 1
ATOM 2414 N N . TYR B 1 115 ? 54.21021 29.23098 -7.78150 1.000 27.71000 111 TYR B N 1
ATOM 2415 C CA . TYR B 1 115 ? 54.25370 29.10171 -6.32994 1.000 31.34000 111 TYR B CA 1
ATOM 2416 C C . TYR B 1 115 ? 53.87525 27.69478 -5.88440 1.000 31.99000 111 TYR B C 1
ATOM 2417 O O . TYR B 1 115 ? 54.45998 27.16244 -4.93491 1.000 26.85000 111 TYR B O 1
ATOM 2426 N N . ILE B 1 116 ? 52.90506 27.07326 -6.55788 1.000 37.75000 112 ILE B N 1
ATOM 2427 C CA . ILE B 1 116 ? 52.49635 25.72349 -6.17968 1.000 40.32000 112 ILE B CA 1
ATOM 2428 C C . ILE B 1 116 ? 53.58787 24.71654 -6.52287 1.000 42.38000 112 ILE B C 1
ATOM 2429 O O . ILE B 1 116 ? 53.91119 23.83625 -5.71599 1.000 30.54000 112 ILE B O 1
ATOM 2434 N N . ASP B 1 117 ? 54.17142 24.82399 -7.72194 1.000 34.13000 113 ASP B N 1
ATOM 2435 C CA . ASP B 1 117 ? 55.31760 23.98792 -8.06359 1.000 37.47000 113 ASP B CA 1
ATOM 2436 C C . ASP B 1 117 ? 56.44383 24.15492 -7.05521 1.000 31.19000 113 ASP B C 1
ATOM 2437 O O . ASP B 1 117 ? 57.15840 23.19206 -6.75516 1.000 41.82000 113 ASP B O 1
ATOM 2442 N N . ARG B 1 118 ? 56.61496 25.36456 -6.51894 1.000 38.06000 114 ARG B N 1
ATOM 2443 C CA . ARG B 1 118 ? 57.58552 25.55205 -5.44847 1.000 42.18000 114 ARG B CA 1
ATOM 2444 C C . ARG B 1 118 ? 57.12603 24.88634 -4.15528 1.000 34.79000 114 ARG B C 1
ATOM 2445 O O . ARG B 1 118 ? 57.95955 24.42429 -3.36849 1.000 48.69000 114 ARG B O 1
ATOM 2453 N N . LEU B 1 119 ? 55.81150 24.82098 -3.92315 1.000 44.27000 115 LEU B N 1
ATOM 2454 C CA . LEU B 1 119 ? 55.29711 24.16049 -2.72578 1.000 34.46000 115 LEU B CA 1
ATOM 2455 C C . LEU B 1 119 ? 55.44145 22.64618 -2.81688 1.000 39.79000 115 LEU B C 1
ATOM 2456 O O . LEU B 1 119 ? 55.76296 21.98743 -1.82094 1.000 31.25000 115 LEU B O 1
ATOM 2461 N N . LEU B 1 120 ? 55.19519 22.07458 -3.99868 1.000 32.27000 116 LEU B N 1
ATOM 2462 C CA . LEU B 1 120 ? 55.26780 20.62710 -4.15952 1.000 35.54000 116 LEU B CA 1
ATOM 2463 C C . LEU B 1 120 ? 56.68986 20.09673 -4.03474 1.000 42.00000 116 LEU B C 1
ATOM 2464 O O . LEU B 1 120 ? 56.86995 18.89457 -3.81438 1.000 45.42000 116 LEU B O 1
ATOM 2469 N N . GLU B 1 121 ? 57.69761 20.95536 -4.17381 1.000 48.56000 117 GLU B N 1
ATOM 2470 C CA . GLU B 1 121 ? 59.08773 20.55117 -4.01442 1.000 38.37000 117 GLU B CA 1
ATOM 2471 C C . GLU B 1 121 ? 59.58606 20.69494 -2.58351 1.000 36.58000 117 GLU B C 1
ATOM 2472 O O . GLU B 1 121 ? 60.74544 20.36571 -2.31241 1.000 33.09000 117 GLU B O 1
ATOM 2478 N N . SER B 1 122 ? 58.74891 21.18390 -1.67120 1.000 42.27000 118 SER B N 1
ATOM 2479 C CA . SER B 1 122 ? 59.10398 21.19809 -0.25939 1.000 37.59000 118 SER B CA 1
ATOM 2480 C C . SER B 1 122 ? 59.38498 19.78001 0.22630 1.000 32.78000 118 SER B C 1
ATOM 2481 O O . SER B 1 122 ? 58.82141 18.80762 -0.27833 1.000 31.42000 118 SER B O 1
ATOM 2484 N N . LYS B 1 123 ? 60.26990 19.67119 1.22004 1.000 27.29000 119 LYS B N 1
ATOM 2485 C CA . LYS B 1 123 ? 60.69112 18.36741 1.72617 1.000 46.77000 119 LYS B CA 1
ATOM 2486 C C . LYS B 1 123 ? 59.49567 17.51266 2.13930 1.000 48.95000 119 LYS B C 1
ATOM 2487 O O . LYS B 1 123 ? 59.30355 16.39669 1.63963 1.000 29.09000 119 LYS B O 1
ATOM 2493 N N . GLU B 1 124 ? 58.67250 18.03621 3.04984 1.000 37.53000 120 GLU B N 1
ATOM 2494 C CA . GLU B 1 124 ? 57.55483 17.26422 3.58470 1.000 41.54000 120 GLU B CA 1
ATOM 2495 C C . GLU B 1 124 ? 56.53433 16.93764 2.49895 1.000 40.59000 120 GLU B C 1
ATOM 2496 O O . GLU B 1 124 ? 56.08118 15.79154 2.37720 1.000 44.20000 120 GLU B O 1
ATOM 2502 N N . VAL B 1 125 ? 56.16764 17.93461 1.69122 1.000 29.49000 121 VAL B N 1
ATOM 2503 C CA . VAL B 1 125 ? 55.14819 17.72052 0.66934 1.000 33.30000 121 VAL B CA 1
ATOM 2504 C C . VAL B 1 125 ? 55.66234 16.78598 -0.41875 1.000 38.55000 121 VAL B C 1
ATOM 2505 O O . VAL B 1 125 ? 54.92783 15.91442 -0.90012 1.000 31.81000 121 VAL B O 1
ATOM 2509 N N . ARG B 1 126 ? 56.92587 16.94636 -0.82587 1.000 37.92000 122 ARG B N 1
ATOM 2510 C CA . ARG B 1 126 ? 57.48528 16.04830 -1.83248 1.000 40.32000 122 ARG B CA 1
ATOM 2511 C C . ARG B 1 126 ? 57.53006 14.61678 -1.31811 1.000 38.47000 122 ARG B C 1
ATOM 2512 O O . ARG B 1 126 ? 57.19955 13.67640 -2.04898 1.000 24.75000 122 ARG B O 1
ATOM 2520 N N . GLN B 1 127 ? 57.92726 14.43259 -0.05761 1.000 24.98000 123 GLN B N 1
ATOM 2521 C CA . GLN B 1 127 ? 57.95111 13.09308 0.51963 1.000 27.22000 123 GLN B CA 1
ATOM 2522 C C . GLN B 1 127 ? 56.55477 12.48142 0.52826 1.000 32.90000 123 GLN B C 1
ATOM 2523 O O . GLN B 1 127 ? 56.36251 11.32523 0.12015 1.000 37.62000 123 GLN B O 1
ATOM 2529 N N . TYR B 1 128 ? 55.55988 13.25782 0.97266 1.000 32.75000 124 TYR B N 1
ATOM 2530 C CA . TYR B 1 128 ? 54.19501 12.74555 1.02945 1.000 32.90000 124 TYR B CA 1
ATOM 2531 C C . TYR B 1 128 ? 53.68031 12.37499 -0.35588 1.000 31.80000 124 TYR B C 1
ATOM 2532 O O . TYR B 1 128 ? 53.06112 11.31895 -0.52903 1.000 27.96000 124 TYR B O 1
ATOM 2541 N N . ILE B 1 129 ? 53.92238 13.22592 -1.35742 1.000 23.50000 125 ILE B N 1
ATOM 2542 C CA . ILE B 1 129 ? 53.36707 12.94148 -2.67686 1.000 23.38000 125 ILE B CA 1
ATOM 2543 C C . ILE B 1 129 ? 54.10792 11.78994 -3.34276 1.000 28.18000 125 ILE B C 1
ATOM 2544 O O . ILE B 1 129 ? 53.50351 11.01961 -4.09395 1.000 44.48000 125 ILE B O 1
ATOM 2549 N N . GLN B 1 130 ? 55.40768 11.62817 -3.07406 1.000 37.95000 126 GLN B N 1
ATOM 2550 C CA . GLN B 1 130 ? 56.12022 10.46190 -3.58961 1.000 32.25000 126 GLN B CA 1
ATOM 2551 C C . GLN B 1 130 ? 55.55220 9.17701 -2.99759 1.000 29.93000 126 GLN B C 1
ATOM 2552 O O . GLN B 1 130 ? 55.29828 8.20056 -3.71928 1.000 31.68000 126 GLN B O 1
ATOM 2558 N N . ALA B 1 131 ? 55.34253 9.16277 -1.67618 1.000 23.31000 127 ALA B N 1
ATOM 2559 C CA . ALA B 1 131 ? 54.74139 7.99366 -1.04041 1.000 26.17000 127 ALA B CA 1
ATOM 2560 C C . ALA B 1 131 ? 53.35448 7.70920 -1.60233 1.000 32.55000 127 ALA B C 1
ATOM 2561 O O . ALA B 1 131 ? 53.01791 6.55429 -1.89427 1.000 38.97000 127 ALA B O 1
ATOM 2563 N N . SER B 1 132 ? 52.53692 8.75155 -1.76541 1.000 27.64000 128 SER B N 1
ATOM 2564 C CA . SER B 1 132 ? 51.18732 8.55668 -2.28196 1.000 42.06000 128 SER B CA 1
ATOM 2565 C C . SER B 1 132 ? 51.21383 8.03526 -3.71291 1.000 40.42000 128 SER B C 1
ATOM 2566 O O . SER B 1 132 ? 50.41270 7.16794 -4.07874 1.000 37.62000 128 SER B O 1
ATOM 2569 N N . ALA B 1 133 ? 52.13259 8.54604 -4.53630 1.000 30.14000 129 ALA B N 1
ATOM 2570 C CA . ALA B 1 133 ? 52.22851 8.08170 -5.91453 1.000 43.68000 129 ALA B CA 1
ATOM 2571 C C . ALA B 1 133 ? 52.63858 6.61839 -5.97111 1.000 44.93000 129 ALA B C 1
ATOM 2572 O O . ALA B 1 133 ? 52.10661 5.84768 -6.77905 1.000 32.36000 129 ALA B O 1
ATOM 2574 N N . ALA B 1 134 ? 53.58201 6.21350 -5.11822 1.000 34.04000 130 ALA B N 1
ATOM 2575 C CA . ALA B 1 134 ? 53.99385 4.81363 -5.11548 1.000 34.54000 130 ALA B CA 1
ATOM 2576 C C . ALA B 1 134 ? 52.87290 3.90724 -4.62149 1.000 34.79000 130 ALA B C 1
ATOM 2577 O O . ALA B 1 134 ? 52.64167 2.83190 -5.18660 1.000 36.11000 130 ALA B O 1
ATOM 2579 N N . LEU B 1 135 ? 52.15715 4.32800 -3.57814 1.000 31.45000 131 LEU B N 1
ATOM 2580 C CA . LEU B 1 135 ? 51.12304 3.48458 -2.99353 1.000 30.68000 131 LEU B CA 1
ATOM 2581 C C . LEU B 1 135 ? 49.78392 3.57617 -3.71656 1.000 37.24000 131 LEU B C 1
ATOM 2582 O O . LEU B 1 135 ? 48.92871 2.70914 -3.50783 1.000 32.56000 131 LEU B O 1
ATOM 2587 N N . LEU B 1 136 ? 49.57365 4.59289 -4.55703 1.000 34.90000 132 LEU B N 1
ATOM 2588 C CA . LEU B 1 136 ? 48.26192 4.79877 -5.15728 1.000 26.90000 132 LEU B CA 1
ATOM 2589 C C . LEU B 1 136 ? 48.28680 5.11699 -6.64540 1.000 26.41000 132 LEU B C 1
ATOM 2590 O O . LEU B 1 136 ? 47.21238 5.25339 -7.23888 1.000 31.19000 132 LEU B O 1
ATOM 2595 N N . GLY B 1 137 ? 49.45537 5.23303 -7.26927 1.000 19.85000 133 GLY B N 1
ATOM 2596 C CA . GLY B 1 137 ? 49.49992 5.64387 -8.66029 1.000 25.12000 133 GLY B CA 1
ATOM 2597 C C . GLY B 1 137 ? 49.08715 7.08145 -8.87761 1.000 42.47000 133 GLY B C 1
ATOM 2598 O O . GLY B 1 137 ? 48.57956 7.42246 -9.95055 1.000 48.42000 133 GLY B O 1
ATOM 2599 N N . GLY B 1 138 ? 49.29164 7.93078 -7.88334 1.000 37.54000 134 GLY B N 1
ATOM 2600 C CA . GLY B 1 138 ? 48.87912 9.31758 -7.94914 1.000 29.35000 134 GLY B CA 1
ATOM 2601 C C . GLY B 1 138 ? 48.78364 9.89825 -6.55950 1.000 44.01000 134 GLY B C 1
ATOM 2602 O O . GLY B 1 138 ? 48.83692 9.18879 -5.55436 1.000 40.65000 134 GLY B O 1
ATOM 2603 N N . TRP B 1 139 ? 48.64436 11.22045 -6.51236 1.000 23.20000 135 TRP B N 1
ATOM 2604 C CA . TRP B 1 139 ? 48.57697 11.92174 -5.23994 1.000 29.56000 135 TRP B CA 1
ATOM 2605 C C . TRP B 1 139 ? 47.51468 13.00845 -5.30444 1.000 36.09000 135 TRP B C 1
ATOM 2606 O O . TRP B 1 139 ? 47.08252 13.43023 -6.38043 1.000 24.81000 135 TRP B O 1
ATOM 2617 N N . CYS B 1 140 ? 47.10094 13.45845 -4.12402 1.000 31.20000 136 CYS B N 1
ATOM 2618 C CA . CYS B 1 140 ? 46.03422 14.44306 -4.00354 1.000 24.04000 136 CYS B CA 1
ATOM 2619 C C . CYS B 1 140 ? 46.23842 15.20595 -2.70623 1.000 31.08000 136 CYS B C 1
ATOM 2620 O O . CYS B 1 140 ? 46.19067 14.60920 -1.62627 1.000 41.90000 136 CYS B O 1
ATOM 2623 N N . VAL B 1 141 ? 46.47653 16.51471 -2.81208 1.000 27.46000 137 VAL B N 1
ATOM 2624 C CA . VAL B 1 141 ? 46.67659 17.37139 -1.65182 1.000 30.10000 137 VAL B CA 1
ATOM 2625 C C . VAL B 1 141 ? 45.77343 18.59044 -1.77686 1.000 34.32000 137 VAL B C 1
ATOM 2626 O O . VAL B 1 141 ? 45.30842 18.94285 -2.86299 1.000 39.15000 137 VAL B O 1
ATOM 2630 N N . TYR B 1 142 ? 45.53133 19.23869 -0.63968 1.000 35.65000 138 TYR B N 1
ATOM 2631 C CA . TYR B 1 142 ? 44.68226 20.42210 -0.56942 1.000 27.07000 138 TYR B CA 1
ATOM 2632 C C . TYR B 1 142 ? 45.47325 21.56950 0.04226 1.000 21.85000 138 TYR B C 1
ATOM 2633 O O . TYR B 1 142 ? 45.99918 21.44219 1.15307 1.000 35.34000 138 TYR B O 1
ATOM 2642 N N . MET B 1 143 ? 45.55283 22.68451 -0.67889 1.000 25.74000 139 MET B N 1
ATOM 2643 C CA . MET B 1 143 ? 46.22508 23.88714 -0.20228 1.000 27.33000 139 MET B CA 1
ATOM 2644 C C . MET B 1 143 ? 45.18046 24.89202 0.26414 1.000 30.56000 139 MET B C 1
ATOM 2645 O O . MET B 1 143 ? 44.29789 25.27893 -0.50921 1.000 21.72000 139 MET B O 1
ATOM 2650 N N . VAL B 1 144 ? 45.28399 25.31755 1.52015 1.000 24.46000 140 VAL B N 1
ATOM 2651 C CA . VAL B 1 144 ? 44.36086 26.31651 2.04828 1.000 24.89000 140 VAL B CA 1
ATOM 2652 C C . VAL B 1 144 ? 44.70814 27.66128 1.41626 1.000 31.30000 140 VAL B C 1
ATOM 2653 O O . VAL B 1 144 ? 45.79374 28.20595 1.63685 1.000 25.92000 140 VAL B O 1
ATOM 2657 N N . THR B 1 145 ? 43.79602 28.18217 0.59995 1.000 38.70000 141 THR B N 1
ATOM 2658 C CA . THR B 1 145 ? 43.98149 29.46333 -0.06238 1.000 27.36000 141 THR B CA 1
ATOM 2659 C C . THR B 1 145 ? 43.25813 30.59796 0.64506 1.000 30.59000 141 THR B C 1
ATOM 2660 O O . THR B 1 145 ? 43.35830 31.74771 0.20492 1.000 32.28000 141 THR B O 1
ATOM 2664 N N . GLY B 1 146 ? 42.52587 30.30696 1.71604 1.000 23.11000 142 GLY B N 1
ATOM 2665 C CA . GLY B 1 146 ? 41.88739 31.36331 2.47809 1.000 25.20000 142 GLY B CA 1
ATOM 2666 C C . GLY B 1 146 ? 41.61331 30.93700 3.89932 1.000 28.84000 142 GLY B C 1
ATOM 2667 O O . GLY B 1 146 ? 41.40289 29.75459 4.17850 1.000 26.11000 142 GLY B O 1
ATOM 2668 N N . ILE B 1 147 ? 41.60292 31.91499 4.80584 1.000 24.59000 143 ILE B N 1
ATOM 2669 C CA . ILE B 1 147 ? 41.22708 31.68191 6.19418 1.000 32.07000 143 ILE B CA 1
ATOM 2670 C C . ILE B 1 147 ? 40.21933 32.74212 6.61825 1.000 38.28000 143 ILE B C 1
ATOM 2671 O O . ILE B 1 147 ? 40.11485 33.81336 6.01803 1.000 36.39000 143 ILE B O 1
ATOM 2676 N N . MET B 1 148 ? 39.45820 32.42141 7.66197 1.000 28.75000 144 MET B N 1
ATOM 2677 C CA . MET B 1 148 ? 38.51228 33.35938 8.24863 1.000 30.04000 144 MET B CA 1
ATOM 2678 C C . MET B 1 148 ? 38.72048 33.39800 9.75168 1.000 42.59000 144 MET B C 1
ATOM 2679 O O . MET B 1 148 ? 38.70989 32.35455 10.41286 1.000 33.86000 144 MET B O 1
ATOM 2684 N N . VAL B 1 149 ? 38.90495 34.60213 10.28251 1.000 36.89000 145 VAL B N 1
ATOM 2685 C CA . VAL B 1 149 ? 39.22580 34.81772 11.68610 1.000 32.87000 145 VAL B CA 1
ATOM 2686 C C . VAL B 1 149 ? 38.04751 35.51920 12.34384 1.000 35.15000 145 VAL B C 1
ATOM 2687 O O . VAL B 1 149 ? 37.59947 36.57023 11.86945 1.000 48.44000 145 VAL B O 1
ATOM 2691 N N . ALA B 1 150 ? 37.54892 34.94028 13.43356 1.000 37.35000 146 ALA B N 1
ATOM 2692 C CA . ALA B 1 150 ? 36.39926 35.47246 14.15673 1.000 40.55000 146 ALA B CA 1
ATOM 2693 C C . ALA B 1 150 ? 36.90070 36.31786 15.32239 1.000 42.67000 146 ALA B C 1
ATOM 2694 O O . ALA B 1 150 ? 37.41768 35.78311 16.30877 1.000 48.68000 146 ALA B O 1
ATOM 2696 N N . ARG B 1 151 ? 36.74448 37.63590 15.20925 1.000 44.49000 147 ARG B N 1
ATOM 2697 C CA . ARG B 1 151 ? 37.15997 38.56061 16.25656 1.000 50.11000 147 ARG B CA 1
ATOM 2698 C C . ARG B 1 151 ? 36.11977 38.70737 17.35940 1.000 45.55000 147 ARG B C 1
ATOM 2699 O O . ARG B 1 151 ? 36.25768 39.59395 18.20831 1.000 44.21000 147 ARG B O 1
ATOM 2707 N N . GLY B 1 152 ? 35.09512 37.86692 17.36456 1.000 74.08000 148 GLY B N 1
ATOM 2708 C CA . GLY B 1 152 ? 34.09811 37.88989 18.41812 1.000 70.00000 148 GLY B CA 1
ATOM 2709 C C . GLY B 1 152 ? 33.61783 36.48869 18.72692 1.000 71.32000 148 GLY B C 1
ATOM 2710 O O . GLY B 1 152 ? 33.52936 35.62988 17.84623 1.000 64.24000 148 GLY B O 1
ATOM 2711 N N . GLY B 1 153 ? 33.31023 36.26398 20.00036 1.000 70.05000 149 GLY B N 1
ATOM 2712 C CA . GLY B 1 153 ? 32.81449 34.97514 20.44846 1.000 81.38000 149 GLY B CA 1
ATOM 2713 C C . GLY B 1 153 ? 33.90292 34.03782 20.93430 1.000 87.28000 149 GLY B C 1
ATOM 2714 O O . GLY B 1 153 ? 33.61994 33.00416 21.54130 1.000 78.81000 149 GLY B O 1
ATOM 2715 N N . HIS B 1 185 ? 49.74765 37.62395 20.92724 1.000 69.63000 181 HIS B N 1
ATOM 2716 C CA . HIS B 1 185 ? 48.58858 36.75974 21.11132 1.000 67.56000 181 HIS B CA 1
ATOM 2717 C C . HIS B 1 185 ? 47.30199 37.57537 21.03806 1.000 67.29000 181 HIS B C 1
ATOM 2718 O O . HIS B 1 185 ? 47.28920 38.75936 21.37373 1.000 69.47000 181 HIS B O 1
ATOM 2725 N N . THR B 1 186 ? 46.22207 36.94046 20.58721 1.000 70.35000 182 THR B N 1
ATOM 2726 C CA . THR B 1 186 ? 44.91883 37.58313 20.50619 1.000 65.42000 182 THR B CA 1
ATOM 2727 C C . THR B 1 186 ? 43.85426 36.61700 21.00186 1.000 67.71000 182 THR B C 1
ATOM 2728 O O . THR B 1 186 ? 44.11195 35.43202 21.23305 1.000 64.08000 182 THR B O 1
ATOM 2732 N N . THR B 1 187 ? 42.64433 37.14188 21.16515 1.000 54.14000 183 THR B N 1
ATOM 2733 C CA . THR B 1 187 ? 41.48333 36.32910 21.49229 1.000 52.97000 183 THR B CA 1
ATOM 2734 C C . THR B 1 187 ? 40.78575 35.78696 20.25386 1.000 42.83000 183 THR B C 1
ATOM 2735 O O . THR B 1 187 ? 39.83362 35.01087 20.38332 1.000 37.00000 183 THR B O 1
ATOM 2739 N N . ASP B 1 188 ? 41.23512 36.17990 19.06580 1.000 40.17000 184 ASP B N 1
ATOM 2740 C CA . ASP B 1 188 ? 40.62932 35.73050 17.82578 1.000 39.60000 184 ASP B CA 1
ATOM 2741 C C . ASP B 1 188 ? 40.95540 34.25887 17.57430 1.000 46.25000 184 ASP B C 1
ATOM 2742 O O . ASP B 1 188 ? 41.84157 33.67051 18.20128 1.000 57.87000 184 ASP B O 1
ATOM 2747 N N . PHE B 1 189 ? 40.22328 33.66112 16.63567 1.000 45.84000 185 PHE B N 1
ATOM 2748 C CA . PHE B 1 189 ? 40.43519 32.26457 16.28523 1.000 40.18000 185 PHE B CA 1
ATOM 2749 C C . PHE B 1 189 ? 39.99481 32.02779 14.84816 1.000 47.27000 185 PHE B C 1
ATOM 2750 O O . PHE B 1 189 ? 39.09078 32.69742 14.34072 1.000 50.33000 185 PHE B O 1
ATOM 2758 N N . VAL B 1 190 ? 40.64259 31.06336 14.20101 1.000 36.77000 186 VAL B N 1
ATOM 2759 C CA . VAL B 1 190 ? 40.29403 30.68066 12.83658 1.000 36.73000 186 VAL B CA 1
ATOM 2760 C C . VAL B 1 190 ? 39.02051 29.84504 12.87801 1.000 41.14000 186 VAL B C 1
ATOM 2761 O O . VAL B 1 190 ? 38.96964 28.80359 13.54052 1.000 48.87000 186 VAL B O 1
ATOM 2765 N N . CYS B 1 191 ? 37.98829 30.29962 12.16795 1.000 37.52000 187 CYS B N 1
ATOM 2766 C CA . CYS B 1 191 ? 36.69831 29.62389 12.17577 1.000 35.45000 187 CYS B CA 1
ATOM 2767 C C . CYS B 1 191 ? 36.41985 28.82642 10.90976 1.000 33.33000 187 CYS B C 1
ATOM 2768 O O . CYS B 1 191 ? 35.60027 27.90280 10.95139 1.000 43.70000 187 CYS B O 1
ATOM 2771 N N . ALA B 1 192 ? 37.07393 29.15019 9.79668 1.000 33.62000 188 ALA B N 1
ATOM 2772 C CA . ALA B 1 192 ? 36.84383 28.43476 8.54905 1.000 36.82000 188 ALA B CA 1
ATOM 2773 C C . ALA B 1 192 ? 38.03955 28.63410 7.63016 1.000 36.34000 188 ALA B C 1
ATOM 2774 O O . ALA B 1 192 ? 38.80136 29.59483 7.76854 1.000 27.16000 188 ALA B O 1
ATOM 2776 N N . ILE B 1 193 ? 38.19142 27.70560 6.68528 1.000 34.95000 189 ILE B N 1
ATOM 2777 C CA . ILE B 1 193 ? 39.27175 27.74249 5.70912 1.000 29.14000 189 ILE B CA 1
ATOM 2778 C C . ILE B 1 193 ? 38.69630 27.50391 4.31756 1.000 28.74000 189 ILE B C 1
ATOM 2779 O O . ILE B 1 193 ? 37.55640 27.07410 4.15175 1.000 29.05000 189 ILE B O 1
ATOM 2784 N N . ARG B 1 194 ? 39.50893 27.80618 3.30936 1.000 21.61000 190 ARG B N 1
ATOM 2785 C CA . ARG B 1 194 ? 39.13877 27.62928 1.91173 1.000 26.92000 190 ARG B CA 1
ATOM 2786 C C . ARG B 1 194 ? 40.32580 27.02472 1.18403 1.000 28.36000 190 ARG B C 1
ATOM 2787 O O . ARG B 1 194 ? 41.42943 27.58011 1.23454 1.000 36.01000 190 ARG B O 1
ATOM 2795 N N . LEU B 1 195 ? 40.08132 25.91528 0.48900 1.000 27.47000 191 LEU B N 1
ATOM 2796 C CA . LEU B 1 195 ? 41.12128 25.03912 -0.02420 1.000 31.74000 191 LEU B CA 1
ATOM 2797 C C . LEU B 1 195 ? 41.07298 24.95699 -1.54446 1.000 19.01000 191 LEU B C 1
ATOM 2798 O O . LEU B 1 195 ? 40.07418 25.30294 -2.18049 1.000 39.74000 191 LEU B O 1
ATOM 2803 N N . VAL B 1 196 ? 42.17818 24.48656 -2.11849 1.000 30.15000 192 VAL B N 1
ATOM 2804 C CA . VAL B 1 196 ? 42.25753 24.13199 -3.52955 1.000 31.08000 192 VAL B CA 1
ATOM 2805 C C . VAL B 1 196 ? 42.81882 22.71780 -3.62571 1.000 33.64000 192 VAL B C 1
ATOM 2806 O O . VAL B 1 196 ? 43.72447 22.34482 -2.87200 1.000 29.22000 192 VAL B O 1
ATOM 2810 N N . LYS B 1 197 ? 42.25743 21.92348 -4.53246 1.000 30.98000 193 LYS B N 1
ATOM 2811 C CA . LYS B 1 197 ? 42.61839 20.52224 -4.69800 1.000 36.05000 193 LYS B CA 1
ATOM 2812 C C . LYS B 1 197 ? 43.68922 20.40897 -5.77570 1.000 31.87000 193 LYS B C 1
ATOM 2813 O O . LYS B 1 197 ? 43.43899 20.74322 -6.93923 1.000 34.35000 193 LYS B O 1
ATOM 2819 N N . ILE B 1 198 ? 44.87755 19.95463 -5.38242 1.000 33.01000 194 ILE B N 1
ATOM 2820 C CA . ILE B 1 198 ? 46.01076 19.76185 -6.28226 1.000 28.04000 194 ILE B CA 1
ATOM 2821 C C . ILE B 1 198 ? 46.20652 18.26251 -6.45128 1.000 28.92000 194 ILE B C 1
ATOM 2822 O O . ILE B 1 198 ? 46.37003 17.53815 -5.46117 1.000 33.80000 194 ILE B O 1
ATOM 2827 N N . ALA B 1 199 ? 46.19290 17.79128 -7.69679 1.000 30.21000 195 ALA B N 1
ATOM 2828 C CA . ALA B 1 199 ? 46.18387 16.35207 -7.91988 1.000 35.60000 195 ALA B CA 1
ATOM 2829 C C . ALA B 1 199 ? 46.89396 15.99684 -9.21780 1.000 41.52000 195 ALA B C 1
ATOM 2830 O O . ALA B 1 199 ? 46.86933 16.75703 -10.18743 1.000 38.81000 195 ALA B O 1
ATOM 2832 N N . LYS B 1 200 ? 47.52204 14.82129 -9.22125 1.000 37.46000 196 LYS B N 1
ATOM 2833 C CA . LYS B 1 200 ? 48.11042 14.22706 -10.41540 1.000 55.11000 196 LYS B CA 1
ATOM 2834 C C . LYS B 1 200 ? 47.71342 12.75907 -10.45732 1.000 58.28000 196 LYS B C 1
ATOM 2835 O O . LYS B 1 200 ? 47.85900 12.04772 -9.45793 1.000 50.35000 196 LYS B O 1
ATOM 2841 N N . SER B 1 201 ? 47.20897 12.30845 -11.60519 1.000 68.99000 197 SER B N 1
ATOM 2842 C CA . SER B 1 201 ? 46.66194 10.96513 -11.72561 1.000 54.41000 197 SER B CA 1
ATOM 2843 C C . SER B 1 201 ? 46.99769 10.38156 -13.08967 1.000 71.29000 197 SER B C 1
ATOM 2844 O O . SER B 1 201 ? 47.14568 11.10818 -14.07497 1.000 71.54000 197 SER B O 1
ATOM 2847 N N . GLY B 1 202 ? 47.11060 9.05488 -13.13407 1.000 78.73000 198 GLY B N 1
ATOM 2848 C CA . GLY B 1 202 ? 47.35658 8.35735 -14.38282 1.000 72.53000 198 GLY B CA 1
ATOM 2849 C C . GLY B 1 202 ? 48.66183 8.70226 -15.05878 1.000 82.00000 198 GLY B C 1
ATOM 2850 O O . GLY B 1 202 ? 48.79700 8.48853 -16.26685 1.000 81.74000 198 GLY B O 1
ATOM 2851 N N . LEU B 1 203 ? 49.63193 9.22910 -14.30853 1.000 82.04000 199 LEU B N 1
ATOM 2852 C CA . LEU B 1 203 ? 50.92404 9.65188 -14.85147 1.000 97.35000 199 LEU B CA 1
ATOM 2853 C C . LEU B 1 203 ? 50.74048 10.65525 -15.99095 1.000 102.13000 199 LEU B C 1
ATOM 2854 O O . LEU B 1 203 ? 51.36532 10.55268 -17.04915 1.000 91.56000 199 LEU B O 1
ATOM 2859 N N . ARG B 1 204 ? 49.86864 11.63799 -15.76582 1.000 97.03000 200 ARG B N 1
ATOM 2860 C CA . ARG B 1 204 ? 49.64205 12.68770 -16.75139 1.000 92.86000 200 ARG B CA 1
ATOM 2861 C C . ARG B 1 204 ? 50.76085 13.72145 -16.78245 1.000 97.67000 200 ARG B C 1
ATOM 2862 O O . ARG B 1 204 ? 50.69536 14.65427 -17.59095 1.000 97.36000 200 ARG B O 1
ATOM 2870 N N . SER B 1 205 ? 51.77308 13.58066 -15.92599 1.000 96.04000 201 SER B N 1
ATOM 2871 C CA . SER B 1 205 ? 52.97238 14.41535 -15.89027 1.000 103.36000 201 SER B CA 1
ATOM 2872 C C . SER B 1 205 ? 52.67221 15.89295 -15.66382 1.000 94.40000 201 SER B C 1
ATOM 2873 O O . SER B 1 205 ? 53.56701 16.73215 -15.82430 1.000 106.46000 201 SER B O 1
ATOM 2876 N N . SER B 1 206 ? 51.44200 16.23702 -15.29098 1.000 89.65000 202 SER B N 1
ATOM 2877 C CA . SER B 1 206 ? 51.07126 17.62581 -15.04136 1.000 72.91000 202 SER B CA 1
ATOM 2878 C C . SER B 1 206 ? 49.93075 17.64213 -14.03848 1.000 56.05000 202 SER B C 1
ATOM 2879 O O . SER B 1 206 ? 48.85417 17.10548 -14.31719 1.000 53.23000 202 SER B O 1
ATOM 2882 N N . TRP B 1 207 ? 50.16477 18.25045 -12.87976 1.000 43.27000 203 TRP B N 1
ATOM 2883 C CA . TRP B 1 207 ? 49.12483 18.32923 -11.86669 1.000 41.22000 203 TRP B CA 1
ATOM 2884 C C . TRP B 1 207 ? 48.07439 19.36456 -12.25239 1.000 35.49000 203 TRP B C 1
ATOM 2885 O O . TRP B 1 207 ? 48.35277 20.33919 -12.95545 1.000 35.44000 203 TRP B O 1
ATOM 2896 N N . THR B 1 208 ? 46.85234 19.13311 -11.78975 1.000 40.97000 204 THR B N 1
ATOM 2897 C CA . THR B 1 208 ? 45.73994 20.05018 -11.96088 1.000 26.59000 204 THR B CA 1
ATOM 2898 C C . THR B 1 208 ? 45.30802 20.58865 -10.60367 1.000 35.71000 204 THR B C 1
ATOM 2899 O O . THR B 1 208 ? 45.59790 20.00518 -9.55205 1.000 38.52000 204 THR B O 1
ATOM 2903 N N . MET B 1 209 ? 44.61077 21.72105 -10.64317 1.000 40.17000 205 MET B N 1
ATOM 2904 C CA . MET B 1 209 ? 44.06366 22.35412 -9.45391 1.000 32.40000 205 MET B CA 1
ATOM 2905 C C . MET B 1 209 ? 42.59188 22.66059 -9.68578 1.000 35.63000 205 MET B C 1
ATOM 2906 O O . MET B 1 209 ? 42.19861 23.08110 -10.77781 1.000 44.00000 205 MET B O 1
ATOM 2911 N N . LYS B 1 210 ? 41.78179 22.42335 -8.65759 1.000 38.90000 206 LYS B N 1
ATOM 2912 C CA . LYS B 1 210 ? 40.33975 22.61267 -8.73894 1.000 34.04000 206 LYS B CA 1
ATOM 2913 C C . LYS B 1 210 ? 39.83392 23.24051 -7.44903 1.000 35.85000 206 LYS B C 1
ATOM 2914 O O . LYS B 1 210 ? 40.43158 23.07459 -6.38617 1.000 33.89000 206 LYS B O 1
ATOM 2920 N N . LYS B 1 211 ? 38.72257 23.96121 -7.54479 1.000 52.27000 207 LYS B N 1
ATOM 2921 C CA . LYS B 1 211 ? 38.07341 24.46242 -6.34382 1.000 48.62000 207 LYS B CA 1
ATOM 2922 C C . LYS B 1 211 ? 37.25275 23.35424 -5.69459 1.000 36.19000 207 LYS B C 1
ATOM 2923 O O . LYS B 1 211 ? 36.69274 22.48942 -6.37328 1.000 38.34000 207 LYS B O 1
ATOM 2929 N N . VAL B 1 212 ? 37.19251 23.38005 -4.36581 1.000 34.55000 208 VAL B N 1
ATOM 2930 C CA . VAL B 1 212 ? 36.42336 22.41280 -3.59194 1.000 42.55000 208 VAL B CA 1
ATOM 2931 C C . VAL B 1 212 ? 35.25130 23.13123 -2.93755 1.000 49.67000 208 VAL B C 1
ATOM 2932 O O . VAL B 1 212 ? 35.39923 24.24459 -2.41948 1.000 36.56000 208 VAL B O 1
ATOM 2936 N N . THR B 1 213 ? 34.08397 22.49908 -2.97471 1.000 42.04000 209 THR B N 1
ATOM 2937 C CA . THR B 1 213 ? 32.86476 23.05453 -2.40791 1.000 48.89000 209 THR B CA 1
ATOM 2938 C C . THR B 1 213 ? 32.45736 22.25842 -1.17189 1.000 52.40000 209 THR B C 1
ATOM 2939 O O . THR B 1 213 ? 33.13548 21.31172 -0.76095 1.000 39.95000 209 THR B O 1
ATOM 2943 N N . ARG B 1 214 ? 31.33165 22.65926 -0.58417 1.000 74.66000 210 ARG B N 1
ATOM 2944 C CA . ARG B 1 214 ? 30.81658 22.06241 0.64726 1.000 74.97000 210 ARG B CA 1
ATOM 2945 C C . ARG B 1 214 ? 31.81659 22.18992 1.79367 1.000 63.75000 210 ARG B C 1
ATOM 2946 O O . ARG B 1 214 ? 31.45763 22.59373 2.90097 1.000 49.86000 210 ARG B O 1
ATOM 2954 N N . GLY C 1 2 ? 19.47055 32.91309 9.42995 1.000 30.35000 -2 GLY C N 1
ATOM 2955 C CA . GLY C 1 2 ? 19.02641 32.47350 8.12008 1.000 42.44000 -2 GLY C CA 1
ATOM 2956 C C . GLY C 1 2 ? 19.17381 33.53634 7.04880 1.000 43.07000 -2 GLY C C 1
ATOM 2957 O O . GLY C 1 2 ? 18.94103 34.71926 7.29849 1.000 63.17000 -2 GLY C O 1
ATOM 2958 N N . ARG C 1 3 ? 19.56317 33.11217 5.85457 1.000 37.26000 -1 ARG C N 1
ATOM 2959 C CA . ARG C 1 3 ? 19.75090 33.99011 4.71118 1.000 48.76000 -1 ARG C CA 1
ATOM 2960 C C . ARG C 1 3 ? 19.17972 33.30867 3.47909 1.000 42.63000 -1 ARG C C 1
ATOM 2961 O O . ARG C 1 3 ? 19.01496 32.08393 3.46184 1.000 32.84000 -1 ARG C O 1
ATOM 2969 N N . PRO C 1 4 ? 18.85454 34.07485 2.43678 1.000 38.31000 0 PRO C N 1
ATOM 2970 C CA . PRO C 1 4 ? 18.40619 33.45350 1.18485 1.000 34.98000 0 PRO C CA 1
ATOM 2971 C C . PRO C 1 4 ? 19.47415 32.53131 0.61349 1.000 36.02000 0 PRO C C 1
ATOM 2972 O O . PRO C 1 4 ? 20.66096 32.86316 0.58752 1.000 56.76000 0 PRO C O 1
ATOM 2976 N N . MET C 1 5 ? 19.03747 31.35706 0.15438 1.000 38.14000 1 MET C N 1
ATOM 2977 C CA . MET C 1 5 ? 19.97287 30.37242 -0.37565 1.000 36.10000 1 MET C CA 1
ATOM 2978 C C . MET C 1 5 ? 20.36089 30.66547 -1.81784 1.000 41.20000 1 MET C C 1
ATOM 2979 O O . MET C 1 5 ? 21.44820 30.27165 -2.25401 1.000 58.97000 1 MET C O 1
ATOM 2984 N N . ASP C 1 6 ? 19.49082 31.33350 -2.57174 1.000 27.49000 2 ASP C N 1
ATOM 2985 C CA . ASP C 1 6 ? 19.81195 31.72483 -3.93799 1.000 37.91000 2 ASP C CA 1
ATOM 2986 C C . ASP C 1 6 ? 20.02896 33.23113 -4.01126 1.000 41.51000 2 ASP C C 1
ATOM 2987 O O . ASP C 1 6 ? 19.46349 33.90492 -4.87829 1.000 51.04000 2 ASP C O 1
ATOM 2992 N N . ASN C 1 7 ? 20.86636 33.75851 -3.11187 1.000 34.08000 3 ASN C N 1
ATOM 2993 C CA . ASN C 1 7 ? 20.98534 35.20499 -2.94570 1.000 46.84000 3 ASN C CA 1
ATOM 2994 C C . ASN C 1 7 ? 21.52435 35.88944 -4.19724 1.000 42.14000 3 ASN C C 1
ATOM 2995 O O . ASN C 1 7 ? 21.22552 37.06550 -4.43531 1.000 60.86000 3 ASN C O 1
ATOM 3000 N N . GLU C 1 8 ? 22.30904 35.18129 -5.00776 1.000 39.53000 4 GLU C N 1
ATOM 3001 C CA . GLU C 1 8 ? 22.86259 35.76017 -6.22613 1.000 41.84000 4 GLU C CA 1
ATOM 3002 C C . GLU C 1 8 ? 21.85206 35.83880 -7.36310 1.000 38.76000 4 GLU C C 1
ATOM 3003 O O . GLU C 1 8 ? 22.18403 36.37328 -8.42615 1.000 45.91000 4 GLU C O 1
ATOM 3009 N N . GLU C 1 9 ? 20.64064 35.32007 -7.17682 1.000 42.91000 5 GLU C N 1
ATOM 3010 C CA . GLU C 1 9 ? 19.62016 35.32938 -8.21505 1.000 52.44000 5 GLU C CA 1
ATOM 3011 C C . GLU C 1 9 ? 18.56142 36.39925 -7.98538 1.000 36.45000 5 GLU C C 1
ATOM 3012 O O . GLU C 1 9 ? 17.56866 36.44227 -8.71910 1.000 36.79000 5 GLU C O 1
ATOM 3018 N N . TRP C 1 10 ? 18.75110 37.26305 -6.99283 1.000 25.41000 6 TRP C N 1
ATOM 3019 C CA . TRP C 1 10 ? 17.76737 38.27862 -6.62525 1.000 47.75000 6 TRP C CA 1
ATOM 3020 C C . TRP C 1 10 ? 18.25746 39.64241 -7.10235 1.000 37.87000 6 TRP C C 1
ATOM 3021 O O . TRP C 1 10 ? 19.13482 40.25159 -6.48471 1.000 43.94000 6 TRP C O 1
ATOM 3032 N N . PHE C 1 11 ? 17.67667 40.11570 -8.19844 1.000 31.99000 7 PHE C N 1
ATOM 3033 C CA . PHE C 1 11 ? 17.99555 41.42907 -8.74605 1.000 34.18000 7 PHE C CA 1
ATOM 3034 C C . PHE C 1 11 ? 17.23955 42.50088 -7.96690 1.000 24.69000 7 PHE C C 1
ATOM 3035 O O . PHE C 1 11 ? 16.01535 42.40724 -7.82139 1.000 36.29000 7 PHE C O 1
ATOM 3043 N N . PRO C 1 12 ? 17.92843 43.51315 -7.43713 1.000 37.20000 8 PRO C N 1
ATOM 3044 C CA . PRO C 1 12 ? 17.28344 44.47396 -6.52879 1.000 44.58000 8 PRO C CA 1
ATOM 3045 C C . PRO C 1 12 ? 16.53479 45.55793 -7.28827 1.000 36.54000 8 PRO C C 1
ATOM 3046 O O . PRO C 1 12 ? 17.12853 46.29516 -8.07719 1.000 37.82000 8 PRO C O 1
ATOM 3050 N N . LEU C 1 13 ? 15.23397 45.66063 -7.03899 1.000 39.20000 9 LEU C N 1
ATOM 3051 C CA . LEU C 1 13 ? 14.50489 46.86975 -7.38304 1.000 33.39000 9 LEU C CA 1
ATOM 3052 C C . LEU C 1 13 ? 14.87824 47.94186 -6.36802 1.000 50.53000 9 LEU C C 1
ATOM 3053 O O . LEU C 1 13 ? 14.98268 47.66638 -5.17154 1.000 63.57000 9 LEU C O 1
ATOM 3058 N N . LYS C 1 14 ? 15.11546 49.16720 -6.84307 1.000 25.36000 10 LYS C N 1
ATOM 3059 C CA . LYS C 1 14 ? 15.83790 50.14796 -6.04823 1.000 34.86000 10 LYS C CA 1
ATOM 3060 C C . LYS C 1 14 ? 14.87809 51.23054 -5.58757 1.000 46.58000 10 LYS C C 1
ATOM 3061 O O . LYS C 1 14 ? 14.21370 51.06248 -4.54605 1.000 42.30000 10 LYS C O 1
ATOM 3067 N N . GLN C 1 15 ? 14.78957 52.36518 -6.27616 1.000 40.34000 11 GLN C N 1
ATOM 3068 C CA . GLN C 1 15 ? 13.85299 53.40363 -5.88098 1.000 44.08000 11 GLN C CA 1
ATOM 3069 C C . GLN C 1 15 ? 12.43437 53.09342 -6.31960 1.000 36.87000 11 GLN C C 1
ATOM 3070 O O . GLN C 1 15 ? 11.51017 53.79890 -5.90649 1.000 43.00000 11 GLN C O 1
ATOM 3076 N N . THR C 1 16 ? 12.24716 52.06851 -7.14768 1.000 34.88000 12 THR C N 1
ATOM 3077 C CA . THR C 1 16 ? 10.91277 51.58940 -7.47368 1.000 30.74000 12 THR C CA 1
ATOM 3078 C C . THR C 1 16 ? 10.31983 50.91478 -6.24681 1.000 37.93000 12 THR C C 1
ATOM 3079 O O . THR C 1 16 ? 10.44958 49.69779 -6.08108 1.000 68.59000 12 THR C O 1
ATOM 3083 N N . HIS C 1 17 ? 9.69978 51.69644 -5.36717 1.000 27.16000 13 HIS C N 1
ATOM 3084 C CA . HIS C 1 17 ? 9.07095 51.15227 -4.16468 1.000 33.32000 13 HIS C CA 1
ATOM 3085 C C . HIS C 1 17 ? 7.63488 50.71976 -4.46968 1.000 35.77000 13 HIS C C 1
ATOM 3086 O O . HIS C 1 17 ? 6.66403 51.20061 -3.88291 1.000 33.83000 13 HIS C O 1
ATOM 3093 N N . TYR C 1 18 ? 7.52198 49.78406 -5.41197 1.000 32.15000 14 TYR C N 1
ATOM 3094 C CA . TYR C 1 18 ? 6.22211 49.26941 -5.80928 1.000 34.66000 14 TYR C CA 1
ATOM 3095 C C . TYR C 1 18 ? 5.58326 48.48919 -4.66087 1.000 28.39000 14 TYR C C 1
ATOM 3096 O O . TYR C 1 18 ? 6.27897 47.81145 -3.89750 1.000 24.98000 14 TYR C O 1
ATOM 3105 N N . PRO C 1 19 ? 4.26257 48.56766 -4.52049 1.000 24.28000 15 PRO C N 1
ATOM 3106 C CA . PRO C 1 19 ? 3.57809 47.82455 -3.46024 1.000 33.88000 15 PRO C CA 1
ATOM 3107 C C . PRO C 1 19 ? 3.53001 46.34359 -3.78312 1.000 22.29000 15 PRO C C 1
ATOM 3108 O O . PRO C 1 19 ? 3.53654 45.95426 -4.96060 1.000 20.80000 15 PRO C O 1
ATOM 3112 N N . PRO C 1 20 ? 3.48112 45.48758 -2.76963 1.000 24.25000 16 PRO C N 1
ATOM 3113 C CA . PRO C 1 20 ? 3.36621 44.05336 -3.01740 1.000 31.26000 16 PRO C CA 1
ATOM 3114 C C . PRO C 1 20 ? 1.94037 43.68757 -3.38129 1.000 35.08000 16 PRO C C 1
ATOM 3115 O O . PRO C 1 20 ? 0.98375 44.29174 -2.87219 1.000 34.41000 16 PRO C O 1
ATOM 3119 N N . PRO C 1 21 ? 1.75335 42.71101 -4.26160 1.000 33.26000 17 PRO C N 1
ATOM 3120 C CA . PRO C 1 21 ? 0.39780 42.23640 -4.54566 1.000 27.12000 17 PRO C CA 1
ATOM 3121 C C . PRO C 1 21 ? -0.16057 41.48346 -3.35238 1.000 29.32000 17 PRO C C 1
ATOM 3122 O O . PRO C 1 21 ? 0.58069 40.91718 -2.54513 1.000 34.01000 17 PRO C O 1
ATOM 3126 N N . THR C 1 22 ? -1.48481 41.49264 -3.23524 1.000 22.48000 18 THR C N 1
ATOM 3127 C CA . THR C 1 22 ? -2.13004 40.61902 -2.26786 1.000 31.16000 18 THR C CA 1
ATOM 3128 C C . THR C 1 22 ? -1.95177 39.17317 -2.70835 1.000 31.42000 18 THR C C 1
ATOM 3129 O O . THR C 1 22 ? -1.99467 38.86340 -3.90243 1.000 32.35000 18 THR C O 1
ATOM 3133 N N . ILE C 1 23 ? -1.72835 38.28697 -1.73550 1.000 31.51000 19 ILE C N 1
ATOM 3134 C CA . ILE C 1 23 ? -1.50331 36.87583 -2.06038 1.000 43.30000 19 ILE C CA 1
ATOM 3135 C C . ILE C 1 23 ? -2.67474 36.26995 -2.81999 1.000 37.25000 19 ILE C C 1
ATOM 3136 O O . ILE C 1 23 ? -2.43676 35.53898 -3.79383 1.000 39.78000 19 ILE C O 1
ATOM 3141 N N . PRO C 1 24 ? -3.94217 36.50942 -2.45593 1.000 30.71000 20 PRO C N 1
ATOM 3142 C CA . PRO C 1 24 ? -5.03736 35.98554 -3.29061 1.000 27.92000 20 PRO C CA 1
ATOM 3143 C C . PRO C 1 24 ? -5.00713 36.48597 -4.72563 1.000 39.94000 20 PRO C C 1
ATOM 3144 O O . PRO C 1 24 ? -5.45049 35.76375 -5.62718 1.000 44.37000 20 PRO C O 1
ATOM 3148 N N . SER C 1 25 ? -4.49504 37.69613 -4.97037 1.000 33.30000 21 SER C N 1
ATOM 3149 C CA . SER C 1 25 ? -4.46362 38.23545 -6.32532 1.000 39.23000 21 SER C CA 1
ATOM 3150 C C . SER C 1 25 ? -3.36054 37.62574 -7.18279 1.000 41.74000 21 SER C C 1
ATOM 3151 O O . SER C 1 25 ? -3.48845 37.61960 -8.41269 1.000 47.83000 21 SER C O 1
ATOM 3154 N N . MET C 1 26 ? -2.28427 37.12262 -6.57198 1.000 32.95000 22 MET C N 1
ATOM 3155 C CA . MET C 1 26 ? -1.22338 36.48179 -7.34427 1.000 47.98000 22 MET C CA 1
ATOM 3156 C C . MET C 1 26 ? -1.75629 35.27942 -8.11286 1.000 40.79000 22 MET C C 1
ATOM 3157 O O . MET C 1 26 ? -1.62600 35.19811 -9.33932 1.000 39.71000 22 MET C O 1
ATOM 3162 N N . LYS C 1 27 ? -2.36650 34.33213 -7.39716 1.000 44.10000 23 LYS C N 1
ATOM 3163 C CA . LYS C 1 27 ? -2.79015 33.07416 -8.00110 1.000 39.78000 23 LYS C CA 1
ATOM 3164 C C . LYS C 1 27 ? -3.86681 33.26349 -9.06109 1.000 40.18000 23 LYS C C 1
ATOM 3165 O O . LYS C 1 27 ? -4.05318 32.37710 -9.90121 1.000 40.69000 23 LYS C O 1
ATOM 3171 N N . THR C 1 28 ? -4.57452 34.39186 -9.04716 1.000 37.23000 24 THR C N 1
ATOM 3172 C CA . THR C 1 28 ? -5.63985 34.63991 -10.01107 1.000 48.05000 24 THR C CA 1
ATOM 3173 C C . THR C 1 28 ? -5.13030 35.15606 -11.34939 1.000 40.78000 24 THR C C 1
ATOM 3174 O O . THR C 1 28 ? -5.93901 35.36195 -12.26102 1.000 38.95000 24 THR C O 1
ATOM 3178 N N . GLY C 1 29 ? -3.82537 35.37316 -11.49377 1.000 28.86000 25 GLY C N 1
ATOM 3179 C CA . GLY C 1 29 ? -3.29546 35.95530 -12.70747 1.000 27.51000 25 GLY C CA 1
ATOM 3180 C C . GLY C 1 29 ? -3.56293 37.43298 -12.87972 1.000 34.12000 25 GLY C C 1
ATOM 3181 O O . GLY C 1 29 ? -3.16771 37.99919 -13.90586 1.000 42.24000 25 GLY C O 1
ATOM 3182 N N . HIS C 1 30 ? -4.22773 38.07518 -11.91901 1.000 36.19000 26 HIS C N 1
ATOM 3183 C CA . HIS C 1 30 ? -4.46986 39.51811 -11.93364 1.000 40.56000 26 HIS C CA 1
ATOM 3184 C C . HIS C 1 30 ? -4.00609 40.08628 -10.60022 1.000 39.10000 26 HIS C C 1
ATOM 3185 O O . HIS C 1 30 ? -4.82480 40.41731 -9.73193 1.000 30.96000 26 HIS C O 1
ATOM 3192 N N . PRO C 1 31 ? -2.69695 40.20905 -10.40033 1.000 43.50000 27 PRO C N 1
ATOM 3193 C CA . PRO C 1 31 ? -2.19662 40.71267 -9.11904 1.000 38.45000 27 PRO C CA 1
ATOM 3194 C C . PRO C 1 31 ? -2.52001 42.18483 -8.93330 1.000 42.66000 27 PRO C C 1
ATOM 3195 O O . PRO C 1 31 ? -2.59625 42.95753 -9.89160 1.000 37.51000 27 PRO C O 1
ATOM 3199 N N . THR C 1 32 ? -2.71673 42.56734 -7.67026 1.000 35.08000 28 THR C N 1
ATOM 3200 C CA . THR C 1 32 ? -2.95315 43.96841 -7.34904 1.000 17.48000 28 THR C CA 1
ATOM 3201 C C . THR C 1 32 ? -1.67981 44.79893 -7.42867 1.000 28.52000 28 THR C C 1
ATOM 3202 O O . THR C 1 32 ? -1.76173 46.02820 -7.50997 1.000 39.31000 28 THR C O 1
ATOM 3206 N N . GLY C 1 33 ? -0.51283 44.15977 -7.40507 1.000 34.98000 29 GLY C N 1
ATOM 3207 C CA . GLY C 1 33 ? 0.74442 44.85697 -7.51465 1.000 23.61000 29 GLY C CA 1
ATOM 3208 C C . GLY C 1 33 ? 1.26776 44.85508 -8.93588 1.000 31.14000 29 GLY C C 1
ATOM 3209 O O . GLY C 1 33 ? 0.99247 43.94444 -9.72304 1.000 30.79000 29 GLY C O 1
ATOM 3210 N N . PRO C 1 34 ? 2.03707 45.88710 -9.29516 1.000 34.43000 30 PRO C N 1
ATOM 3211 C CA . PRO C 1 34 ? 2.55001 45.98531 -10.66885 1.000 28.24000 30 PRO C CA 1
ATOM 3212 C C . PRO C 1 34 ? 3.76451 45.11511 -10.95660 1.000 24.69000 30 PRO C C 1
ATOM 3213 O O . PRO C 1 34 ? 4.19567 45.06170 -12.11649 1.000 29.34000 30 PRO C O 1
ATOM 3217 N N . ILE C 1 35 ? 4.33595 44.44306 -9.95822 1.000 21.69000 31 ILE C N 1
ATOM 3218 C CA . ILE C 1 35 ? 5.44093 43.51178 -10.17642 1.000 39.10000 31 ILE C CA 1
ATOM 3219 C C . ILE C 1 35 ? 5.16758 42.26675 -9.33613 1.000 27.77000 31 ILE C C 1
ATOM 3220 O O . ILE C 1 35 ? 5.25016 42.31307 -8.10331 1.000 32.50000 31 ILE C O 1
ATOM 3225 N N . SER C 1 36 ? 4.83200 41.15946 -9.99509 1.000 27.16000 32 SER C N 1
ATOM 3226 C CA . SER C 1 36 ? 4.39121 39.96399 -9.29205 1.000 34.53000 32 SER C CA 1
ATOM 3227 C C . SER C 1 36 ? 4.92264 38.71614 -9.98042 1.000 21.16000 32 SER C C 1
ATOM 3228 O O . SER C 1 36 ? 5.37150 38.75207 -11.12881 1.000 24.08000 32 SER C O 1
ATOM 3231 N N . ILE C 1 37 ? 4.85864 37.60192 -9.24730 1.000 31.67000 33 ILE C N 1
ATOM 3232 C CA . ILE C 1 37 ? 5.21048 36.30621 -9.81067 1.000 20.15000 33 ILE C CA 1
ATOM 3233 C C . ILE C 1 37 ? 4.33097 36.01920 -11.01842 1.000 19.49000 33 ILE C C 1
ATOM 3234 O O . ILE C 1 37 ? 3.11479 36.24899 -10.99821 1.000 35.28000 33 ILE C O 1
ATOM 3239 N N . GLY C 1 38 ? 4.94797 35.51738 -12.08572 1.000 17.77000 34 GLY C N 1
ATOM 3240 C CA . GLY C 1 38 ? 4.24732 35.26291 -13.32245 1.000 25.34000 34 GLY C CA 1
ATOM 3241 C C . GLY C 1 38 ? 4.30351 36.39382 -14.32257 1.000 30.17000 34 GLY C C 1
ATOM 3242 O O . GLY C 1 38 ? 3.90744 36.19812 -15.47895 1.000 35.17000 34 GLY C O 1
ATOM 3243 N N . HIS C 1 39 ? 4.77570 37.56853 -13.91730 1.000 37.76000 35 HIS C N 1
ATOM 3244 C CA . HIS C 1 39 ? 4.94476 38.66806 -14.85233 1.000 28.36000 35 HIS C CA 1
ATOM 3245 C C . HIS C 1 39 ? 6.12675 38.40389 -15.77739 1.000 31.07000 35 HIS C C 1
ATOM 3246 O O . HIS C 1 39 ? 7.10819 37.75608 -15.40310 1.000 28.58000 35 HIS C O 1
ATOM 3253 N N . ILE C 1 40 ? 6.02171 38.91545 -17.00022 1.000 31.26000 36 ILE C N 1
ATOM 3254 C CA . ILE C 1 40 ? 7.01923 38.70155 -18.04144 1.000 28.29000 36 ILE C CA 1
ATOM 3255 C C . ILE C 1 40 ? 7.56469 40.05711 -18.46772 1.000 43.10000 36 ILE C C 1
ATOM 3256 O O . ILE C 1 40 ? 6.80058 40.93588 -18.88655 1.000 43.18000 36 ILE C O 1
ATOM 3261 N N . ILE C 1 41 ? 8.88021 40.22471 -18.35921 1.000 38.95000 37 ILE C N 1
ATOM 3262 C CA . ILE C 1 41 ? 9.55443 41.45559 -18.76745 1.000 35.74000 37 ILE C CA 1
ATOM 3263 C C . ILE C 1 41 ? 10.44360 41.14416 -19.96792 1.000 43.01000 37 ILE C C 1
ATOM 3264 O O . ILE C 1 41 ? 10.85113 39.98742 -20.14689 1.000 45.03000 37 ILE C O 1
ATOM 3269 N N . PRO C 1 42 ? 10.76986 42.12813 -20.82045 1.000 55.18000 38 PRO C N 1
ATOM 3270 C CA . PRO C 1 42 ? 11.48744 41.80981 -22.06161 1.000 45.32000 38 PRO C CA 1
ATOM 3271 C C . PRO C 1 42 ? 12.99296 41.68349 -21.88776 1.000 40.24000 38 PRO C C 1
ATOM 3272 O O . PRO C 1 42 ? 13.64697 40.97715 -22.66178 1.000 41.13000 38 PRO C O 1
ATOM 3276 N N . ASP C 1 43 ? 13.55736 42.36267 -20.89257 1.000 37.86000 39 ASP C N 1
ATOM 3277 C CA . ASP C 1 43 ? 14.99927 42.33796 -20.68879 1.000 33.45000 39 ASP C CA 1
ATOM 3278 C C . ASP C 1 43 ? 15.30802 42.75848 -19.25980 1.000 46.80000 39 ASP C C 1
ATOM 3279 O O . ASP C 1 43 ? 14.43114 43.20227 -18.51449 1.000 43.42000 39 ASP C O 1
ATOM 3284 N N . LEU C 1 44 ? 16.58215 42.61690 -18.89245 1.000 50.43000 40 LEU C N 1
ATOM 3285 C CA . LEU C 1 44 ? 17.05162 42.95154 -17.55460 1.000 52.40000 40 LEU C CA 1
ATOM 3286 C C . LEU C 1 44 ? 17.36247 44.43123 -17.37866 1.000 60.34000 40 LEU C C 1
ATOM 3287 O O . LEU C 1 44 ? 17.64726 44.85323 -16.25273 1.000 62.59000 40 LEU C O 1
ATOM 3292 N N . ARG C 1 45 ? 17.32319 45.22499 -18.45225 1.000 71.46000 41 ARG C N 1
ATOM 3293 C CA . ARG C 1 45 ? 17.62546 46.64674 -18.32245 1.000 64.17000 41 ARG C CA 1
ATOM 3294 C C . ARG C 1 45 ? 16.50856 47.39809 -17.61022 1.000 66.38000 41 ARG C C 1
ATOM 3295 O O . ARG C 1 45 ? 16.78003 48.35073 -16.87108 1.000 60.78000 41 ARG C O 1
ATOM 3303 N N . HIS C 1 46 ? 15.25708 46.99110 -17.81285 1.000 70.28000 42 HIS C N 1
ATOM 3304 C CA . HIS C 1 46 ? 14.10924 47.60467 -17.14602 1.000 67.04000 42 HIS C CA 1
ATOM 3305 C C . HIS C 1 46 ? 13.26101 46.49059 -16.53970 1.000 59.89000 42 HIS C C 1
ATOM 3306 O O . HIS C 1 46 ? 12.49234 45.82885 -17.24408 1.000 51.84000 42 HIS C O 1
ATOM 3313 N N . LEU C 1 47 ? 13.39958 46.29650 -15.22872 1.000 44.65000 43 LEU C N 1
ATOM 3314 C CA . LEU C 1 47 ? 12.75381 45.19921 -14.51994 1.000 45.37000 43 LEU C CA 1
ATOM 3315 C C . LEU C 1 47 ? 11.28876 45.46553 -14.19451 1.000 45.13000 43 LEU C C 1
ATOM 3316 O O . LEU C 1 47 ? 10.64940 44.61333 -13.56885 1.000 50.07000 43 LEU C O 1
ATOM 3321 N N . ASP C 1 48 ? 10.73978 46.61495 -14.59138 1.000 50.63000 44 ASP C N 1
ATOM 3322 C CA . ASP C 1 48 ? 9.33599 46.92791 -14.34631 1.000 48.84000 44 ASP C CA 1
ATOM 3323 C C . ASP C 1 48 ? 8.56269 47.14253 -15.64232 1.000 51.21000 44 ASP C C 1
ATOM 3324 O O . ASP C 1 48 ? 7.46805 47.71474 -15.62240 1.000 47.76000 44 ASP C O 1
ATOM 3329 N N . ASN C 1 49 ? 9.11147 46.69608 -16.77004 1.000 41.99000 45 ASN C N 1
ATOM 3330 C CA . ASN C 1 49 ? 8.42013 46.77951 -18.05556 1.000 54.10000 45 ASN C CA 1
ATOM 3331 C C . ASN C 1 49 ? 7.68332 45.46214 -18.30745 1.000 53.93000 45 ASN C C 1
ATOM 3332 O O . ASN C 1 49 ? 8.08015 44.62516 -19.11821 1.000 42.16000 45 ASN C O 1
ATOM 3337 N N . VAL C 1 50 ? 6.58299 45.28964 -17.58098 1.000 48.06000 46 VAL C N 1
ATOM 3338 C CA . VAL C 1 50 ? 5.81282 44.05290 -17.65165 1.000 45.62000 46 VAL C CA 1
ATOM 3339 C C . VAL C 1 50 ? 4.98523 44.04751 -18.93044 1.000 35.66000 46 VAL C C 1
ATOM 3340 O O . VAL C 1 50 ? 4.27916 45.01522 -19.23488 1.000 55.20000 46 VAL C O 1
ATOM 3344 N N . ILE C 1 51 ? 5.07813 42.95460 -19.69093 1.000 43.58000 47 ILE C N 1
ATOM 3345 C CA . ILE C 1 51 ? 4.31034 42.84287 -20.92688 1.000 36.89000 47 ILE C CA 1
ATOM 3346 C C . ILE C 1 51 ? 2.90566 42.32948 -20.63641 1.000 41.30000 47 ILE C C 1
ATOM 3347 O O . ILE C 1 51 ? 1.92976 42.78333 -21.24346 1.000 51.44000 47 ILE C O 1
ATOM 3352 N N . ASN C 1 52 ? 2.77591 41.38703 -19.70244 1.000 53.28000 48 ASN C N 1
ATOM 3353 C CA . ASN C 1 52 ? 1.46193 40.90937 -19.26820 1.000 49.59000 48 ASN C CA 1
ATOM 3354 C C . ASN C 1 52 ? 0.80886 41.85883 -18.27244 1.000 52.00000 48 ASN C C 1
ATOM 3355 O O . ASN C 1 52 ? 0.17428 41.42472 -17.30463 1.000 55.01000 48 ASN C O 1
ATOM 3360 N N . CYS C 1 53 ? 0.95356 43.16750 -18.50600 1.000 51.71000 49 CYS C N 1
ATOM 3361 C CA . CYS C 1 53 ? 0.43343 44.18187 -17.59641 1.000 49.22000 49 CYS C CA 1
ATOM 3362 C C . CYS C 1 53 ? -1.07891 44.11277 -17.43859 1.000 52.72000 49 CYS C C 1
ATOM 3363 O O . CYS C 1 53 ? -1.61923 44.69701 -16.49287 1.000 69.20000 49 CYS C O 1
ATOM 3366 N N . LYS C 1 54 ? -1.77328 43.42405 -18.34060 1.000 58.78000 50 LYS C N 1
ATOM 3367 C CA . LYS C 1 54 ? -3.22627 43.35057 -18.31690 1.000 55.24000 50 LYS C CA 1
ATOM 3368 C C . LYS C 1 54 ? -3.73574 42.03160 -17.75223 1.000 56.14000 50 LYS C C 1
ATOM 3369 O O . LYS C 1 54 ? -4.93830 41.76081 -17.82989 1.000 54.92000 50 LYS C O 1
ATOM 3375 N N . GLY C 1 55 ? -2.85389 41.21273 -17.18112 1.000 41.51000 51 GLY C N 1
ATOM 3376 C CA . GLY C 1 55 ? -3.25834 39.94138 -16.61211 1.000 48.97000 51 GLY C CA 1
ATOM 3377 C C . GLY C 1 55 ? -2.65216 38.74942 -17.32282 1.000 47.46000 51 GLY C C 1
ATOM 3378 O O . GLY C 1 55 ? -2.19307 38.86859 -18.46251 1.000 51.17000 51 GLY C O 1
ATOM 3379 N N . PHE C 1 56 ? -2.64444 37.59279 -16.66410 1.000 38.69000 52 PHE C N 1
ATOM 3380 C CA . PHE C 1 56 ? -2.07208 36.38592 -17.24304 1.000 41.96000 52 PHE C CA 1
ATOM 3381 C C . PHE C 1 56 ? -2.83948 35.17612 -16.72312 1.000 43.97000 52 PHE C C 1
ATOM 3382 O O . PHE C 1 56 ? -3.82198 35.30533 -15.98739 1.000 54.05000 52 PHE C O 1
ATOM 3390 N N . GLU C 1 57 ? -2.38172 33.99332 -17.12360 1.000 46.11000 53 GLU C N 1
ATOM 3391 C CA . GLU C 1 57 ? -3.05233 32.75631 -16.75122 1.000 38.07000 53 GLU C CA 1
ATOM 3392 C C . GLU C 1 57 ? -2.94924 32.52830 -15.24433 1.000 37.56000 53 GLU C C 1
ATOM 3393 O O . GLU C 1 57 ? -1.88359 32.73772 -14.65563 1.000 45.01000 53 GLU C O 1
ATOM 3399 N N . PRO C 1 58 ? -4.03308 32.10445 -14.59423 1.000 41.09000 54 PRO C N 1
ATOM 3400 C CA . PRO C 1 58 ? -3.96485 31.81467 -13.15850 1.000 29.19000 54 PRO C CA 1
ATOM 3401 C C . PRO C 1 58 ? -3.00383 30.67207 -12.87155 1.000 34.96000 54 PRO C C 1
ATOM 3402 O O . PRO C 1 58 ? -2.69157 29.85257 -13.73833 1.000 44.53000 54 PRO C O 1
ATOM 3406 N N . PHE C 1 59 ? -2.52821 30.62975 -11.63147 1.000 42.34000 55 PHE C N 1
ATOM 3407 C CA . PHE C 1 59 ? -1.68388 29.52273 -11.21269 1.000 37.86000 55 PHE C CA 1
ATOM 3408 C C . PHE C 1 59 ? -2.45977 28.21569 -11.34395 1.000 43.85000 55 PHE C C 1
ATOM 3409 O O . PHE C 1 59 ? -3.67654 28.19293 -11.12105 1.000 49.70000 55 PHE C O 1
ATOM 3417 N N . PRO C 1 60 ? -1.80351 27.12024 -11.71977 1.000 52.46000 56 PRO C N 1
ATOM 3418 C CA . PRO C 1 60 ? -2.45679 25.82209 -11.62589 1.000 41.23000 56 PRO C CA 1
ATOM 3419 C C . PRO C 1 60 ? -2.84875 25.53828 -10.19052 1.000 46.23000 56 PRO C C 1
ATOM 3420 O O . PRO C 1 60 ? -2.18689 26.00545 -9.24428 1.000 37.20000 56 PRO C O 1
ATOM 3424 N N . PRO C 1 61 ? -3.93344 24.78862 -9.97698 1.000 54.50000 57 PRO C N 1
ATOM 3425 C CA . PRO C 1 61 ? -4.37090 24.51569 -8.59642 1.000 42.29000 57 PRO C CA 1
ATOM 3426 C C . PRO C 1 61 ? -3.30870 23.83966 -7.74696 1.000 42.53000 57 PRO C C 1
ATOM 3427 O O . PRO C 1 61 ? -3.30443 24.01355 -6.52147 1.000 34.77000 57 PRO C O 1
ATOM 3431 N N . ASN C 1 62 ? -2.40210 23.08107 -8.36233 1.000 36.70000 58 ASN C N 1
ATOM 3432 C CA . ASN C 1 62 ? -1.33875 22.39423 -7.64312 1.000 53.75000 58 ASN C CA 1
ATOM 3433 C C . ASN C 1 62 ? -0.08375 23.24111 -7.46961 1.000 42.48000 58 ASN C C 1
ATOM 3434 O O . ASN C 1 62 ? 0.78434 22.87212 -6.67140 1.000 57.71000 58 ASN C O 1
ATOM 3439 N N . MET C 1 63 ? 0.04039 24.35306 -8.19211 1.000 43.66000 59 MET C N 1
ATOM 3440 C CA . MET C 1 63 ? 1.19124 25.23624 -8.04060 1.000 57.56000 59 MET C CA 1
ATOM 3441 C C . MET C 1 63 ? 1.01965 26.08179 -6.78508 1.000 50.63000 59 MET C C 1
ATOM 3442 O O . MET C 1 63 ? 0.08754 26.88878 -6.69442 1.000 43.33000 59 MET C O 1
ATOM 3447 N N . ASP C 1 64 ? 1.91695 25.90042 -5.82245 1.000 35.91000 60 ASP C N 1
ATOM 3448 C CA . ASP C 1 64 ? 1.83049 26.56822 -4.53464 1.000 35.74000 60 ASP C CA 1
ATOM 3449 C C . ASP C 1 64 ? 2.90052 27.64327 -4.41237 1.000 38.51000 60 ASP C C 1
ATOM 3450 O O . ASP C 1 64 ? 3.93913 27.60493 -5.07793 1.000 46.95000 60 ASP C O 1
ATOM 3455 N N . VAL C 1 65 ? 2.62534 28.61019 -3.54386 1.000 36.81000 61 VAL C N 1
ATOM 3456 C CA . VAL C 1 65 ? 3.54939 29.69388 -3.24202 1.000 19.67000 61 VAL C CA 1
ATOM 3457 C C . VAL C 1 65 ? 4.17290 29.41927 -1.88292 1.000 27.59000 61 VAL C C 1
ATOM 3458 O O . VAL C 1 65 ? 3.46011 29.16978 -0.90226 1.000 18.64000 61 VAL C O 1
ATOM 3462 N N . PHE C 1 66 ? 5.50005 29.45872 -1.82455 1.000 28.04000 62 PHE C N 1
ATOM 3463 C CA . PHE C 1 66 ? 6.24875 29.16894 -0.61284 1.000 24.97000 62 PHE C CA 1
ATOM 3464 C C . PHE C 1 66 ? 6.87451 30.44575 -0.06482 1.000 24.77000 62 PHE C C 1
ATOM 3465 O O . PHE C 1 66 ? 7.25886 31.34561 -0.81854 1.000 28.77000 62 PHE C O 1
ATOM 3473 N N . THR C 1 67 ? 6.97616 30.50531 1.26204 1.000 24.02000 63 THR C N 1
ATOM 3474 C CA . THR C 1 67 ? 7.29566 31.72254 1.99186 1.000 19.81000 63 THR C CA 1
ATOM 3475 C C . THR C 1 67 ? 8.49889 31.50037 2.89483 1.000 41.41000 63 THR C C 1
ATOM 3476 O O . THR C 1 67 ? 8.58606 30.48391 3.59013 1.000 34.44000 63 THR C O 1
ATOM 3480 N N . ALA C 1 68 ? 9.42193 32.46098 2.88537 1.000 29.35000 64 ALA C N 1
ATOM 3481 C CA . ALA C 1 68 ? 10.58880 32.42794 3.76436 1.000 27.49000 64 ALA C CA 1
ATOM 3482 C C . ALA C 1 68 ? 10.79780 33.80400 4.37975 1.000 31.88000 64 ALA C C 1
ATOM 3483 O O . ALA C 1 68 ? 10.93308 34.79214 3.65620 1.000 37.47000 64 ALA C O 1
ATOM 3485 N N . HIS C 1 69 ? 10.83467 33.87024 5.70683 1.000 28.14000 65 HIS C N 1
ATOM 3486 C CA . HIS C 1 69 ? 11.06082 35.12197 6.41876 1.000 27.32000 65 HIS C CA 1
ATOM 3487 C C . HIS C 1 69 ? 12.53140 35.23378 6.80570 1.000 40.50000 65 HIS C C 1
ATOM 3488 O O . HIS C 1 69 ? 13.09442 34.30790 7.39966 1.000 35.05000 65 HIS C O 1
ATOM 3495 N N . TYR C 1 70 ? 13.14870 36.36374 6.46595 1.000 30.99000 66 TYR C N 1
ATOM 3496 C CA . TYR C 1 70 ? 14.54526 36.63104 6.77708 1.000 34.01000 66 TYR C CA 1
ATOM 3497 C C . TYR C 1 70 ? 14.65291 37.89263 7.61971 1.000 35.27000 66 TYR C C 1
ATOM 3498 O O . TYR C 1 70 ? 13.99354 38.89906 7.33702 1.000 34.27000 66 TYR C O 1
ATOM 3507 N N . GLU C 1 71 ? 15.49441 37.83439 8.65345 1.000 40.64000 67 GLU C N 1
ATOM 3508 C CA . GLU C 1 71 ? 15.72255 39.01269 9.48237 1.000 35.58000 67 GLU C CA 1
ATOM 3509 C C . GLU C 1 71 ? 16.40434 40.12033 8.68721 1.000 48.41000 67 GLU C C 1
ATOM 3510 O O . GLU C 1 71 ? 16.03657 41.29541 8.80709 1.000 47.66000 67 GLU C O 1
ATOM 3516 N N . GLN C 1 72 ? 17.39118 39.76733 7.86447 1.000 34.78000 68 GLN C N 1
ATOM 3517 C CA . GLN C 1 72 ? 18.08557 40.73459 7.02750 1.000 43.66000 68 GLN C CA 1
ATOM 3518 C C . GLN C 1 72 ? 18.38350 40.11241 5.67202 1.000 31.98000 68 GLN C C 1
ATOM 3519 O O . GLN C 1 72 ? 18.55739 38.89733 5.55237 1.000 42.01000 68 GLN C O 1
ATOM 3525 N N . CYS C 1 73 ? 18.43376 40.96347 4.65019 1.000 35.89000 69 CYS C N 1
ATOM 3526 C CA . CYS C 1 73 ? 18.77899 40.54789 3.29815 1.000 26.52000 69 CYS C CA 1
ATOM 3527 C C . CYS C 1 73 ? 19.72393 41.56846 2.68615 1.000 36.37000 69 CYS C C 1
ATOM 3528 O O . CYS C 1 73 ? 19.53059 42.77618 2.84617 1.000 40.55000 69 CYS C O 1
ATOM 3531 N N . HIS C 1 74 ? 20.74151 41.07560 1.98269 1.000 38.67000 70 HIS C N 1
ATOM 3532 C CA . HIS C 1 74 ? 21.74841 41.91158 1.33546 1.000 32.89000 70 HIS C CA 1
ATOM 3533 C C . HIS C 1 74 ? 21.78030 41.55597 -0.14512 1.000 32.50000 70 HIS C C 1
ATOM 3534 O O . HIS C 1 74 ? 22.27266 40.48676 -0.52041 1.000 45.97000 70 HIS C O 1
ATOM 3541 N N . PHE C 1 75 ? 21.26093 42.44924 -0.98436 1.000 35.62000 71 PHE C N 1
ATOM 3542 C CA . PHE C 1 75 ? 21.24922 42.24689 -2.42584 1.000 34.47000 71 PHE C CA 1
ATOM 3543 C C . PHE C 1 75 ? 22.28804 43.09867 -3.14318 1.000 40.78000 71 PHE C C 1
ATOM 3544 O O . PHE C 1 75 ? 22.25802 43.18961 -4.37512 1.000 27.35000 71 PHE C O 1
ATOM 3552 N N . GLY C 1 76 ? 23.20605 43.71695 -2.40273 1.000 49.64000 72 GLY C N 1
ATOM 3553 C CA . GLY C 1 76 ? 24.20868 44.55746 -3.01899 1.000 41.44000 72 GLY C CA 1
ATOM 3554 C C . GLY C 1 76 ? 25.17307 43.77715 -3.89088 1.000 41.39000 72 GLY C C 1
ATOM 3555 O O . GLY C 1 76 ? 25.34458 42.56442 -3.76524 1.000 44.49000 72 GLY C O 1
ATOM 3556 N N . ASP C 1 77 ? 25.81744 44.50626 -4.79671 1.000 60.71000 73 ASP C N 1
ATOM 3557 C CA . ASP C 1 77 ? 26.77111 43.91498 -5.71938 1.000 45.36000 73 ASP C CA 1
ATOM 3558 C C . ASP C 1 77 ? 28.04213 43.49875 -4.97747 1.000 45.90000 73 ASP C C 1
ATOM 3559 O O . ASP C 1 77 ? 28.23030 43.78493 -3.79175 1.000 45.90000 73 ASP C O 1
ATOM 3564 N N . HIS C 1 78 ? 28.92313 42.80129 -5.69447 1.000 52.66000 74 HIS C N 1
ATOM 3565 C CA . HIS C 1 78 ? 30.23428 42.46464 -5.15699 1.000 46.27000 74 HIS C CA 1
ATOM 3566 C C . HIS C 1 78 ? 31.19059 43.64815 -5.17498 1.000 48.58000 74 HIS C C 1
ATOM 3567 O O . HIS C 1 78 ? 32.29141 43.54584 -4.62291 1.000 45.58000 74 HIS C O 1
ATOM 3574 N N . LEU C 1 79 ? 30.79807 44.76015 -5.79475 1.000 55.33000 75 LEU C N 1
ATOM 3575 C CA . LEU C 1 79 ? 31.63012 45.95368 -5.85446 1.000 42.04000 75 LEU C CA 1
ATOM 3576 C C . LEU C 1 79 ? 31.46322 46.79446 -4.59555 1.000 51.81000 75 LEU C C 1
ATOM 3577 O O . LEU C 1 79 ? 31.25642 48.01001 -4.67486 1.000 45.40000 75 LEU C O 1
ATOM 3582 N N . ASN C 1 80 ? 31.54863 46.15610 -3.43118 1.000 32.05000 76 ASN C N 1
ATOM 3583 C CA . ASN C 1 80 ? 31.49642 46.87679 -2.17061 1.000 42.56000 76 ASN C CA 1
ATOM 3584 C C . ASN C 1 80 ? 32.74181 47.75078 -2.02058 1.000 54.23000 76 ASN C C 1
ATOM 3585 O O . ASN C 1 80 ? 33.66373 47.72105 -2.84094 1.000 42.00000 76 ASN C O 1
ATOM 3590 N N . SER C 1 81 ? 32.76952 48.54084 -0.94625 1.000 51.26000 77 SER C N 1
ATOM 3591 C CA . SER C 1 81 ? 33.83560 49.52448 -0.78800 1.000 51.34000 77 SER C CA 1
ATOM 3592 C C . SER C 1 81 ? 35.19134 48.86071 -0.57891 1.000 51.10000 77 SER C C 1
ATOM 3593 O O . SER C 1 81 ? 36.19970 49.32434 -1.12020 1.000 42.86000 77 SER C O 1
ATOM 3596 N N . GLU C 1 82 ? 35.24243 47.77691 0.19858 1.000 41.15000 78 GLU C N 1
ATOM 3597 C CA . GLU C 1 82 ? 36.53234 47.15935 0.49433 1.000 39.13000 78 GLU C CA 1
ATOM 3598 C C . GLU C 1 82 ? 37.12532 46.49297 -0.74203 1.000 33.23000 78 GLU C C 1
ATOM 3599 O O . GLU C 1 82 ? 38.33765 46.58183 -0.98424 1.000 36.66000 78 GLU C O 1
ATOM 3605 N N . PHE C 1 83 ? 36.28881 45.82434 -1.53955 1.000 31.83000 79 PHE C N 1
ATOM 3606 C CA . PHE C 1 83 ? 36.78117 45.24359 -2.78315 1.000 39.17000 79 PHE C CA 1
ATOM 3607 C C . PHE C 1 83 ? 37.23168 46.32949 -3.74890 1.000 38.38000 79 PHE C C 1
ATOM 3608 O O . PHE C 1 83 ? 38.24650 46.17660 -4.43829 1.000 44.01000 79 PHE C O 1
ATOM 3616 N N . VAL C 1 84 ? 36.48339 47.43242 -3.81478 1.000 37.61000 80 VAL C N 1
ATOM 3617 C CA . VAL C 1 84 ? 36.86843 48.55175 -4.66931 1.000 37.48000 80 VAL C CA 1
ATOM 3618 C C . VAL C 1 84 ? 38.21700 49.11246 -4.23640 1.000 38.66000 80 VAL C C 1
ATOM 3619 O O . VAL C 1 84 ? 39.07087 49.43691 -5.07154 1.000 29.59000 80 VAL C O 1
ATOM 3623 N N . VAL C 1 85 ? 38.43703 49.21487 -2.92546 1.000 30.20000 81 VAL C N 1
ATOM 3624 C CA . VAL C 1 85 ? 39.70020 49.73747 -2.41653 1.000 39.30000 81 VAL C CA 1
ATOM 3625 C C . VAL C 1 85 ? 40.84831 48.80569 -2.78019 1.000 41.03000 81 VAL C C 1
ATOM 3626 O O . VAL C 1 85 ? 41.87419 49.23960 -3.31765 1.000 43.31000 81 VAL C O 1
ATOM 3630 N N . GLN C 1 86 ? 40.69271 47.50921 -2.49935 1.000 43.32000 82 GLN C N 1
ATOM 3631 C CA . GLN C 1 86 ? 41.78906 46.57519 -2.73511 1.000 35.41000 82 GLN C CA 1
ATOM 3632 C C . GLN C 1 86 ? 42.03890 46.32210 -4.21622 1.000 33.51000 82 GLN C C 1
ATOM 3633 O O . GLN C 1 86 ? 43.15629 45.94578 -4.58550 1.000 44.67000 82 GLN C O 1
ATOM 3639 N N . ALA C 1 87 ? 41.03803 46.52563 -5.06932 1.000 31.82000 83 ALA C N 1
ATOM 3640 C CA . ALA C 1 87 ? 41.23364 46.44298 -6.50997 1.000 35.14000 83 ALA C CA 1
ATOM 3641 C C . ALA C 1 87 ? 41.76815 47.73854 -7.10738 1.000 41.74000 83 ALA C C 1
ATOM 3642 O O . ALA C 1 87 ? 42.00590 47.79104 -8.31875 1.000 38.34000 83 ALA C O 1
ATOM 3644 N N . GLY C 1 88 ? 41.95821 48.77713 -6.29698 1.000 37.64000 84 GLY C N 1
ATOM 3645 C CA . GLY C 1 88 ? 42.51192 50.02336 -6.79174 1.000 34.63000 84 GLY C CA 1
ATOM 3646 C C . GLY C 1 88 ? 41.56337 50.85303 -7.62659 1.000 36.28000 84 GLY C C 1
ATOM 3647 O O . GLY C 1 88 ? 42.01285 51.60559 -8.49481 1.000 41.09000 84 GLY C O 1
ATOM 3648 N N . LEU C 1 89 ? 40.25701 50.73586 -7.39078 1.000 35.56000 85 LEU C N 1
ATOM 3649 C CA . LEU C 1 89 ? 39.25368 51.51098 -8.10956 1.000 43.26000 85 LEU C CA 1
ATOM 3650 C C . LEU C 1 89 ? 38.59697 52.56001 -7.21694 1.000 56.87000 85 LEU C C 1
ATOM 3651 O O . LEU C 1 89 ? 37.42722 52.90124 -7.40473 1.000 54.48000 85 LEU C O 1
ATOM 3656 N N . HIS C 1 90 ? 39.34138 53.07879 -6.23928 1.000 48.35000 86 HIS C N 1
ATOM 3657 C CA . HIS C 1 90 ? 38.80558 54.10575 -5.35515 1.000 56.80000 86 HIS C CA 1
ATOM 3658 C C . HIS C 1 90 ? 38.66300 55.45442 -6.04802 1.000 57.92000 86 HIS C C 1
ATOM 3659 O O . HIS C 1 90 ? 37.88395 56.29481 -5.58619 1.000 50.36000 86 HIS C O 1
ATOM 3666 N N . HIS C 1 91 ? 39.38987 55.67875 -7.13991 1.000 59.20000 87 HIS C N 1
ATOM 3667 C CA . HIS C 1 91 ? 39.35049 56.94359 -7.86219 1.000 56.38000 87 HIS C CA 1
ATOM 3668 C C . HIS C 1 91 ? 38.16712 57.05091 -8.81763 1.000 51.19000 87 HIS C C 1
ATOM 3669 O O . HIS C 1 91 ? 38.16954 57.93381 -9.68195 1.000 61.51000 87 HIS C O 1
ATOM 3676 N N . THR C 1 92 ? 37.16528 56.18250 -8.69006 1.000 61.38000 88 THR C N 1
ATOM 3677 C CA . THR C 1 92 ? 35.98254 56.22841 -9.53744 1.000 67.14000 88 THR C CA 1
ATOM 3678 C C . THR C 1 92 ? 34.74806 56.02936 -8.66555 1.000 64.86000 88 THR C C 1
ATOM 3679 O O . THR C 1 92 ? 34.84278 55.86845 -7.44465 1.000 64.59000 88 THR C O 1
ATOM 3683 N N . ASN C 1 93 ? 33.57616 56.04387 -9.30228 1.000 54.93000 89 ASN C N 1
ATOM 3684 C CA . ASN C 1 93 ? 32.29910 55.94940 -8.60737 1.000 67.66000 89 ASN C CA 1
ATOM 3685 C C . ASN C 1 93 ? 31.69147 54.55303 -8.68351 1.000 68.75000 89 ASN C C 1
ATOM 3686 O O . ASN C 1 93 ? 30.47086 54.40646 -8.55705 1.000 62.52000 89 ASN C O 1
ATOM 3691 N N . ILE C 1 94 ? 32.51881 53.52332 -8.87592 1.000 65.93000 90 ILE C N 1
ATOM 3692 C CA . ILE C 1 94 ? 32.01145 52.17016 -9.07018 1.000 70.99000 90 ILE C CA 1
ATOM 3693 C C . ILE C 1 94 ? 31.51280 51.53022 -7.78257 1.000 73.54000 90 ILE C C 1
ATOM 3694 O O . ILE C 1 94 ? 30.89324 50.46081 -7.83389 1.000 81.75000 90 ILE C O 1
ATOM 3699 N N . THR C 1 95 ? 31.75443 52.15586 -6.63151 1.000 64.80000 91 THR C N 1
ATOM 3700 C CA . THR C 1 95 ? 31.31708 51.58974 -5.36016 1.000 55.60000 91 THR C CA 1
ATOM 3701 C C . THR C 1 95 ? 29.80111 51.43234 -5.34093 1.000 51.42000 91 THR C C 1
ATOM 3702 O O . THR C 1 95 ? 29.06297 52.41070 -5.48965 1.000 66.27000 91 THR C O 1
ATOM 3706 N N . SER C 1 96 ? 29.34129 50.19883 -5.16322 1.000 67.92000 92 SER C N 1
ATOM 3707 C CA . SER C 1 96 ? 27.91945 49.89681 -5.14760 1.000 62.80000 92 SER C CA 1
ATOM 3708 C C . SER C 1 96 ? 27.36339 49.98646 -3.73153 1.000 67.81000 92 SER C C 1
ATOM 3709 O O . SER C 1 96 ? 28.08136 49.82938 -2.74033 1.000 46.78000 92 SER C O 1
ATOM 3712 N N . ASP C 1 97 ? 26.06185 50.24397 -3.65158 1.000 61.16000 93 ASP C N 1
ATOM 3713 C CA . ASP C 1 97 ? 25.37955 50.33045 -2.37134 1.000 52.53000 93 ASP C CA 1
ATOM 3714 C C . ASP C 1 97 ? 25.03435 48.94154 -1.85128 1.000 53.83000 93 ASP C C 1
ATOM 3715 O O . ASP C 1 97 ? 24.76637 48.01324 -2.61952 1.000 38.66000 93 ASP C O 1
ATOM 3720 N N . ARG C 1 98 ? 25.05186 48.80381 -0.52903 1.000 43.68000 94 ARG C N 1
ATOM 3721 C CA . ARG C 1 98 ? 24.56238 47.59170 0.11477 1.000 49.85000 94 ARG C CA 1
ATOM 3722 C C . ARG C 1 98 ? 23.04539 47.69547 0.22382 1.000 69.21000 94 ARG C C 1
ATOM 3723 O O . ARG C 1 98 ? 22.52053 48.56191 0.93159 1.000 80.73000 94 ARG C O 1
ATOM 3731 N N . TRP C 1 99 ? 22.33532 46.83346 -0.49914 1.000 54.27000 95 TRP C N 1
ATOM 3732 C CA . TRP C 1 99 ? 20.87334 46.83870 -0.47772 1.000 37.85000 95 TRP C CA 1
ATOM 3733 C C . TRP C 1 99 ? 20.36212 45.98814 0.68536 1.000 36.43000 95 TRP C C 1
ATOM 3734 O O . TRP C 1 99 ? 19.65213 44.99774 0.51888 1.000 53.53000 95 TRP C O 1
ATOM 3745 N N . GLU C 1 100 ? 20.75021 46.40528 1.88704 1.000 34.91000 96 GLU C N 1
ATOM 3746 C CA . GLU C 1 100 ? 20.42049 45.68512 3.10811 1.000 41.02000 96 GLU C CA 1
ATOM 3747 C C . GLU C 1 100 ? 19.04776 46.12291 3.60196 1.000 43.11000 96 GLU C C 1
ATOM 3748 O O . GLU C 1 100 ? 18.84861 47.28883 3.96097 1.000 35.56000 96 GLU C O 1
ATOM 3754 N N . TYR C 1 101 ? 18.10794 45.18562 3.61215 1.000 41.02000 97 TYR C N 1
ATOM 3755 C CA . TYR C 1 101 ? 16.77107 45.40998 4.13547 1.000 25.95000 97 TYR C CA 1
ATOM 3756 C C . TYR C 1 101 ? 16.54342 44.51997 5.34913 1.000 32.81000 97 TYR C C 1
ATOM 3757 O O . TYR C 1 101 ? 17.11310 43.42930 5.45595 1.000 52.39000 97 TYR C O 1
ATOM 3766 N N . ASP C 1 102 ? 15.70752 44.99815 6.26576 1.000 32.16000 98 ASP C N 1
ATOM 3767 C CA . ASP C 1 102 ? 15.35554 44.26902 7.47412 1.000 42.55000 98 ASP C CA 1
ATOM 3768 C C . ASP C 1 102 ? 13.93327 43.73317 7.36631 1.000 43.15000 98 ASP C C 1
ATOM 3769 O O . ASP C 1 102 ? 13.06888 44.34561 6.73171 1.000 43.09000 98 ASP C O 1
ATOM 3774 N N . SER C 1 103 ? 13.70306 42.58085 7.99421 1.000 41.47000 99 SER C N 1
ATOM 3775 C CA . SER C 1 103 ? 12.38381 41.95148 8.07034 1.000 47.08000 99 SER C CA 1
ATOM 3776 C C . SER C 1 103 ? 11.77927 41.76964 6.67458 1.000 44.81000 99 SER C C 1
ATOM 3777 O O . SER C 1 103 ? 10.78970 42.39781 6.29726 1.000 41.94000 99 SER C O 1
ATOM 3780 N N . VAL C 1 104 ? 12.41082 40.87984 5.91668 1.000 33.10000 100 VAL C N 1
ATOM 3781 C CA . VAL C 1 104 ? 12.02846 40.61401 4.53568 1.000 29.17000 100 VAL C CA 1
ATOM 3782 C C . VAL C 1 104 ? 11.25384 39.30466 4.47779 1.000 34.92000 100 VAL C C 1
ATOM 3783 O O . VAL C 1 104 ? 11.48276 38.38352 5.26814 1.000 33.91000 100 VAL C O 1
ATOM 3787 N N . VAL C 1 105 ? 10.31021 39.22892 3.54331 1.000 26.04000 101 VAL C N 1
ATOM 3788 C CA . VAL C 1 105 ? 9.53430 38.02230 3.28779 1.000 29.17000 101 VAL C CA 1
ATOM 3789 C C . VAL C 1 105 ? 9.68456 37.66859 1.81502 1.000 35.73000 101 VAL C C 1
ATOM 3790 O O . VAL C 1 105 ? 9.54807 38.53618 0.94605 1.000 21.75000 101 VAL C O 1
ATOM 3794 N N . GLU C 1 106 ? 9.96308 36.39949 1.53836 1.000 31.08000 102 GLU C N 1
ATOM 3795 C CA . GLU C 1 106 ? 10.18097 35.89812 0.19031 1.000 26.89000 102 GLU C CA 1
ATOM 3796 C C . GLU C 1 106 ? 9.01216 35.01488 -0.21348 1.000 24.80000 102 GLU C C 1
ATOM 3797 O O . GLU C 1 106 ? 8.66012 34.07974 0.51715 1.000 42.97000 102 GLU C O 1
ATOM 3803 N N . TYR C 1 107 ? 8.42240 35.31700 -1.36940 1.000 22.57000 103 TYR C N 1
ATOM 3804 C CA . TYR C 1 107 ? 7.40824 34.48230 -1.99983 1.000 26.99000 103 TYR C CA 1
ATOM 3805 C C . TYR C 1 107 ? 7.99601 33.88557 -3.27025 1.000 24.46000 103 TYR C C 1
ATOM 3806 O O . TYR C 1 107 ? 8.49718 34.62068 -4.13038 1.000 23.43000 103 TYR C O 1
ATOM 3815 N N . ALA C 1 108 ? 7.93975 32.55788 -3.38274 1.000 28.31000 104 ALA C N 1
ATOM 3816 C CA . ALA C 1 108 ? 8.58797 31.85174 -4.47879 1.000 27.85000 104 ALA C CA 1
ATOM 3817 C C . ALA C 1 108 ? 7.68886 30.73834 -4.99408 1.000 30.35000 104 ALA C C 1
ATOM 3818 O O . ALA C 1 108 ? 6.87776 30.17910 -4.25293 1.000 26.09000 104 ALA C O 1
ATOM 3820 N N . VAL C 1 109 ? 7.84034 30.42375 -6.27916 1.000 21.79000 105 VAL C N 1
ATOM 3821 C CA . VAL C 1 109 ? 7.15545 29.31077 -6.91780 1.000 30.81000 105 VAL C CA 1
ATOM 3822 C C . VAL C 1 109 ? 8.15760 28.56211 -7.78834 1.000 34.30000 105 VAL C C 1
ATOM 3823 O O . VAL C 1 109 ? 9.30983 28.97367 -7.94620 1.000 36.07000 105 VAL C O 1
ATOM 3827 N N . TYR C 1 110 ? 7.69967 27.45906 -8.36633 1.000 42.74000 106 TYR C N 1
ATOM 3828 C CA . TYR C 1 110 ? 8.49867 26.65084 -9.28507 1.000 36.35000 106 TYR C CA 1
ATOM 3829 C C . TYR C 1 110 ? 7.80266 26.61035 -10.63602 1.000 33.29000 106 TYR C C 1
ATOM 3830 O O . TYR C 1 110 ? 6.71834 26.00773 -10.75235 1.000 42.93000 106 TYR C O 1
ATOM 3839 N N . PRO C 1 111 ? 8.36252 27.22811 -11.67320 1.000 28.97000 107 PRO C N 1
ATOM 3840 C CA . PRO C 1 111 ? 7.67350 27.25916 -12.96845 1.000 37.74000 107 PRO C CA 1
ATOM 3841 C C . PRO C 1 111 ? 7.69145 25.89995 -13.64971 1.000 45.07000 107 PRO C C 1
ATOM 3842 O O . PRO C 1 111 ? 8.68582 25.17187 -13.60594 1.000 60.54000 107 PRO C O 1
ATOM 3846 N N . THR C 1 112 ? 6.57554 25.56705 -14.28775 1.000 42.13000 108 THR C N 1
ATOM 3847 C CA . THR C 1 112 ? 6.45975 24.37549 -15.11151 1.000 46.23000 108 THR C CA 1
ATOM 3848 C C . THR C 1 112 ? 6.37479 24.77945 -16.57732 1.000 48.10000 108 THR C C 1
ATOM 3849 O O . THR C 1 112 ? 6.03738 25.91917 -16.90979 1.000 42.35000 108 THR C O 1
ATOM 3853 N N . ARG C 1 113 ? 6.69467 23.82850 -17.45900 1.000 42.57000 109 ARG C N 1
ATOM 3854 C CA . ARG C 1 113 ? 6.63708 24.11223 -18.88975 1.000 46.81000 109 ARG C CA 1
ATOM 3855 C C . ARG C 1 113 ? 5.21732 24.44870 -19.32644 1.000 56.16000 109 ARG C C 1
ATOM 3856 O O . ARG C 1 113 ? 5.01157 25.31082 -20.18891 1.000 65.38000 109 ARG C O 1
ATOM 3864 N N . GLN C 1 114 ? 4.22449 23.78708 -18.73049 1.000 43.89000 110 GLN C N 1
ATOM 3865 C CA . GLN C 1 114 ? 2.83318 24.04528 -19.08573 1.000 48.09000 110 GLN C CA 1
ATOM 3866 C C . GLN C 1 114 ? 2.42167 25.46321 -18.70205 1.000 48.23000 110 GLN C C 1
ATOM 3867 O O . GLN C 1 114 ? 1.82872 26.19265 -19.50970 1.000 43.70000 110 GLN C O 1
ATOM 3873 N N . TYR C 1 115 ? 2.74362 25.88008 -17.47449 1.000 34.83000 111 TYR C N 1
ATOM 3874 C CA . TYR C 1 115 ? 2.36043 27.21844 -17.03877 1.000 45.00000 111 TYR C CA 1
ATOM 3875 C C . TYR C 1 115 ? 3.08790 28.29123 -17.83696 1.000 47.56000 111 TYR C C 1
ATOM 3876 O O . TYR C 1 115 ? 2.50847 29.33685 -18.14715 1.000 41.67000 111 TYR C O 1
ATOM 3885 N N . ILE C 1 116 ? 4.35498 28.05352 -18.18046 1.000 46.66000 112 ILE C N 1
ATOM 3886 C CA . ILE C 1 116 ? 5.09057 29.02585 -18.98206 1.000 41.22000 112 ILE C CA 1
ATOM 3887 C C . ILE C 1 116 ? 4.50685 29.11149 -20.38671 1.000 42.99000 112 ILE C C 1
ATOM 3888 O O . ILE C 1 116 ? 4.37341 30.20474 -20.95022 1.000 52.70000 112 ILE C O 1
ATOM 3893 N N . ASP C 1 117 ? 4.14204 27.96696 -20.97251 1.000 40.66000 113 ASP C N 1
ATOM 3894 C CA . ASP C 1 117 ? 3.44444 27.98874 -22.25451 1.000 49.65000 113 ASP C CA 1
ATOM 3895 C C . ASP C 1 117 ? 2.15618 28.79380 -22.16123 1.000 44.99000 113 ASP C C 1
ATOM 3896 O O . ASP C 1 117 ? 1.78116 29.49421 -23.10838 1.000 40.42000 113 ASP C O 1
ATOM 3901 N N . ARG C 1 118 ? 1.46478 28.70593 -21.02351 1.000 51.99000 114 ARG C N 1
ATOM 3902 C CA . ARG C 1 118 ? 0.26279 29.51358 -20.83729 1.000 54.39000 114 ARG C CA 1
ATOM 3903 C C . ARG C 1 118 ? 0.59533 30.99175 -20.65351 1.000 57.28000 114 ARG C C 1
ATOM 3904 O O . ARG C 1 118 ? -0.22173 31.85517 -20.99367 1.000 53.85000 114 ARG C O 1
ATOM 3912 N N . LEU C 1 119 ? 1.77992 31.30407 -20.12169 1.000 53.94000 115 LEU C N 1
ATOM 3913 C CA . LEU C 1 119 ? 2.19042 32.69789 -19.98284 1.000 40.23000 115 LEU C CA 1
ATOM 3914 C C . LEU C 1 119 ? 2.66118 33.28586 -21.30566 1.000 56.01000 115 LEU C C 1
ATOM 3915 O O . LEU C 1 119 ? 2.59882 34.50625 -21.49493 1.000 51.22000 115 LEU C O 1
ATOM 3920 N N . LEU C 1 120 ? 3.13898 32.44409 -22.22131 1.000 39.12000 116 LEU C N 1
ATOM 3921 C CA . LEU C 1 120 ? 3.56101 32.90569 -23.53565 1.000 40.58000 116 LEU C CA 1
ATOM 3922 C C . LEU C 1 120 ? 2.39648 33.09620 -24.49698 1.000 55.23000 116 LEU C C 1
ATOM 3923 O O . LEU C 1 120 ? 2.60868 33.59175 -25.60918 1.000 59.47000 116 LEU C O 1
ATOM 3928 N N . GLU C 1 121 ? 1.18096 32.72545 -24.09914 1.000 58.29000 117 GLU C N 1
ATOM 3929 C CA . GLU C 1 121 ? 0.02214 32.77996 -24.97837 1.000 55.23000 117 GLU C CA 1
ATOM 3930 C C . GLU C 1 121 ? -0.88051 33.97821 -24.71713 1.000 53.04000 117 GLU C C 1
ATOM 3931 O O . GLU C 1 121 ? -1.90075 34.12365 -25.39779 1.000 56.92000 117 GLU C O 1
ATOM 3937 N N . SER C 1 122 ? -0.54260 34.83285 -23.75579 1.000 41.88000 118 SER C N 1
ATOM 3938 C CA . SER C 1 122 ? -1.27835 36.07723 -23.59378 1.000 49.13000 118 SER C CA 1
ATOM 3939 C C . SER C 1 122 ? -1.05465 36.97262 -24.80689 1.000 55.96000 118 SER C C 1
ATOM 3940 O O . SER C 1 122 ? -0.02617 36.89185 -25.48376 1.000 60.15000 118 SER C O 1
ATOM 3943 N N . LYS C 1 123 ? -2.03955 37.83257 -25.07906 1.000 64.28000 119 LYS C N 1
ATOM 3944 C CA . LYS C 1 123 ? -2.00134 38.65272 -26.28714 1.000 63.91000 119 LYS C CA 1
ATOM 3945 C C . LYS C 1 123 ? -0.74852 39.51840 -26.34101 1.000 54.20000 119 LYS C C 1
ATOM 3946 O O . LYS C 1 123 ? -0.12748 39.65916 -27.40113 1.000 52.85000 119 LYS C O 1
ATOM 3952 N N . GLU C 1 124 ? -0.35247 40.09518 -25.20609 1.000 39.33000 120 GLU C N 1
ATOM 3953 C CA . GLU C 1 124 ? 0.78479 41.00876 -25.20770 1.000 51.07000 120 GLU C CA 1
ATOM 3954 C C . GLU C 1 124 ? 2.10351 40.25431 -25.31808 1.000 54.23000 120 GLU C C 1
ATOM 3955 O O . GLU C 1 124 ? 3.01332 40.68699 -26.03536 1.000 57.12000 120 GLU C O 1
ATOM 3961 N N . VAL C 1 125 ? 2.23281 39.13139 -24.60905 1.000 55.82000 121 VAL C N 1
ATOM 3962 C CA . VAL C 1 125 ? 3.46968 38.36052 -24.68035 1.000 46.10000 121 VAL C CA 1
ATOM 3963 C C . VAL C 1 125 ? 3.61494 37.71098 -26.05033 1.000 52.18000 121 VAL C C 1
ATOM 3964 O O . VAL C 1 125 ? 4.69750 37.73065 -26.64781 1.000 53.09000 121 VAL C O 1
ATOM 3968 N N . ARG C 1 126 ? 2.52751 37.14143 -26.57756 1.000 45.90000 122 ARG C N 1
ATOM 3969 C CA . ARG C 1 126 ? 2.58346 36.52284 -27.89904 1.000 52.89000 122 ARG C CA 1
ATOM 3970 C C . ARG C 1 126 ? 2.96636 37.53721 -28.97021 1.000 55.18000 122 ARG C C 1
ATOM 3971 O O . ARG C 1 126 ? 3.74306 37.22619 -29.88128 1.000 58.36000 122 ARG C O 1
ATOM 3979 N N . GLN C 1 127 ? 2.44259 38.76061 -28.87184 1.000 57.62000 123 GLN C N 1
ATOM 3980 C CA . GLN C 1 127 ? 2.77077 39.77818 -29.86406 1.000 60.20000 123 GLN C CA 1
ATOM 3981 C C . GLN C 1 127 ? 4.23291 40.19746 -29.76084 1.000 54.86000 123 GLN C C 1
ATOM 3982 O O . GLN C 1 127 ? 4.88063 40.46640 -30.77959 1.000 50.79000 123 GLN C O 1
ATOM 3988 N N . TYR C 1 128 ? 4.77075 40.25945 -28.54000 1.000 40.23000 124 TYR C N 1
ATOM 3989 C CA . TYR C 1 128 ? 6.19391 40.53845 -28.37879 1.000 48.90000 124 TYR C CA 1
ATOM 3990 C C . TYR C 1 128 ? 7.04009 39.40752 -28.94978 1.000 47.66000 124 TYR C C 1
ATOM 3991 O O . TYR C 1 128 ? 8.11186 39.65041 -29.51522 1.000 51.02000 124 TYR C O 1
ATOM 4000 N N . ILE C 1 129 ? 6.57161 38.16652 -28.81679 1.000 43.68000 125 ILE C N 1
ATOM 4001 C CA . ILE C 1 129 ? 7.35720 37.01951 -29.26214 1.000 53.79000 125 ILE C CA 1
ATOM 4002 C C . ILE C 1 129 ? 7.38829 36.94911 -30.78392 1.000 46.28000 125 ILE C C 1
ATOM 4003 O O . ILE C 1 129 ? 8.45383 36.79910 -31.39347 1.000 42.52000 125 ILE C O 1
ATOM 4008 N N . GLN C 1 130 ? 6.21967 37.05736 -31.41958 1.000 39.53000 126 GLN C N 1
ATOM 4009 C CA . GLN C 1 130 ? 6.14651 36.89967 -32.86864 1.000 46.54000 126 GLN C CA 1
ATOM 4010 C C . GLN C 1 130 ? 6.87507 38.02639 -33.59090 1.000 55.22000 126 GLN C C 1
ATOM 4011 O O . GLN C 1 130 ? 7.51904 37.79524 -34.62121 1.000 52.39000 126 GLN C O 1
ATOM 4017 N N . ALA C 1 131 ? 6.79105 39.25063 -33.06555 1.000 48.72000 127 ALA C N 1
ATOM 4018 C CA . ALA C 1 131 ? 7.45697 40.37474 -33.71517 1.000 51.25000 127 ALA C CA 1
ATOM 4019 C C . ALA C 1 131 ? 8.96280 40.33221 -33.49128 1.000 47.69000 127 ALA C C 1
ATOM 4020 O O . ALA C 1 131 ? 9.74012 40.66471 -34.39367 1.000 43.01000 127 ALA C O 1
ATOM 4022 N N . SER C 1 132 ? 9.39529 39.93361 -32.29421 1.000 42.65000 128 SER C N 1
ATOM 4023 C CA . SER C 1 132 ? 10.82538 39.80799 -32.04084 1.000 46.78000 128 SER C CA 1
ATOM 4024 C C . SER C 1 132 ? 11.43055 38.65910 -32.83364 1.000 52.05000 128 SER C C 1
ATOM 4025 O O . SER C 1 132 ? 12.62269 38.68887 -33.15706 1.000 51.80000 128 SER C O 1
ATOM 4028 N N . ALA C 1 133 ? 10.63040 37.64686 -33.16324 1.000 47.84000 129 ALA C N 1
ATOM 4029 C CA . ALA C 1 133 ? 11.15105 36.51549 -33.92005 1.000 55.39000 129 ALA C CA 1
ATOM 4030 C C . ALA C 1 133 ? 11.13668 36.77597 -35.41777 1.000 54.57000 129 ALA C C 1
ATOM 4031 O O . ALA C 1 133 ? 11.94117 36.19391 -36.15213 1.000 58.56000 129 ALA C O 1
ATOM 4033 N N . ALA C 1 134 ? 10.24192 37.64145 -35.88771 1.000 56.64000 130 ALA C N 1
ATOM 4034 C CA . ALA C 1 134 ? 10.17856 37.93268 -37.31404 1.000 57.70000 130 ALA C CA 1
ATOM 4035 C C . ALA C 1 134 ? 11.16257 39.03051 -37.69871 1.000 54.31000 130 ALA C C 1
ATOM 4036 O O . ALA C 1 134 ? 11.88549 38.90874 -38.69390 1.000 53.03000 130 ALA C O 1
ATOM 4038 N N . LEU C 1 135 ? 11.20864 40.10586 -36.91393 1.000 44.10000 131 LEU C N 1
ATOM 4039 C CA . LEU C 1 135 ? 12.09800 41.21726 -37.22697 1.000 48.06000 131 LEU C CA 1
ATOM 4040 C C . LEU C 1 135 ? 13.53635 40.91370 -36.82423 1.000 49.10000 131 LEU C C 1
ATOM 4041 O O . LEU C 1 135 ? 14.47413 41.25733 -37.55267 1.000 64.98000 131 LEU C O 1
ATOM 4046 N N . LEU C 1 136 ? 13.72830 40.27231 -35.67869 1.000 48.85000 132 LEU C N 1
ATOM 4047 C CA . LEU C 1 136 ? 15.03790 39.84586 -35.21089 1.000 54.28000 132 LEU C CA 1
ATOM 4048 C C . LEU C 1 136 ? 15.15570 38.33196 -35.36055 1.000 51.56000 132 LEU C C 1
ATOM 4049 O O . LEU C 1 136 ? 14.22782 37.65564 -35.81145 1.000 70.22000 132 LEU C O 1
ATOM 4054 N N . GLY C 1 137 ? 16.31375 37.80001 -34.97848 1.000 47.34000 133 GLY C N 1
ATOM 4055 C CA . GLY C 1 137 ? 16.55844 36.37295 -35.08134 1.000 76.06000 133 GLY C CA 1
ATOM 4056 C C . GLY C 1 137 ? 15.56934 35.52917 -34.30235 1.000 62.53000 133 GLY C C 1
ATOM 4057 O O . GLY C 1 137 ? 14.77948 34.78298 -34.88868 1.000 62.69000 133 GLY C O 1
ATOM 4058 N N . GLY C 1 138 ? 15.60571 35.63929 -32.97736 1.000 71.67000 134 GLY C N 1
ATOM 4059 C CA . GLY C 1 138 ? 14.66824 34.93400 -32.12602 1.000 66.17000 134 GLY C CA 1
ATOM 4060 C C . GLY C 1 138 ? 14.05494 35.84453 -31.08347 1.000 61.25000 134 GLY C C 1
ATOM 4061 O O . GLY C 1 138 ? 14.00236 37.06288 -31.27537 1.000 63.40000 134 GLY C O 1
ATOM 4062 N N . TRP C 1 139 ? 13.58998 35.27615 -29.97407 1.000 63.95000 135 TRP C N 1
ATOM 4063 C CA . TRP C 1 139 ? 13.00460 36.06287 -28.90072 1.000 57.11000 135 TRP C CA 1
ATOM 4064 C C . TRP C 1 139 ? 13.59866 35.64964 -27.56229 1.000 44.45000 135 TRP C C 1
ATOM 4065 O O . TRP C 1 139 ? 14.20520 34.58434 -27.42315 1.000 57.90000 135 TRP C O 1
ATOM 4076 N N . CYS C 1 140 ? 13.41071 36.52101 -26.57461 1.000 50.97000 136 CYS C N 1
ATOM 4077 C CA . CYS C 1 140 ? 13.97528 36.32226 -25.24321 1.000 44.27000 136 CYS C CA 1
ATOM 4078 C C . CYS C 1 140 ? 13.15758 37.13586 -24.25497 1.000 46.34000 136 CYS C C 1
ATOM 4079 O O . CYS C 1 140 ? 13.04371 38.35664 -24.40594 1.000 46.29000 136 CYS C O 1
ATOM 4082 N N . VAL C 1 141 ? 12.58423 36.46701 -23.25503 1.000 47.81000 137 VAL C N 1
ATOM 4083 C CA . VAL C 1 141 ? 11.81220 37.11989 -22.20797 1.000 45.46000 137 VAL C CA 1
ATOM 4084 C C . VAL C 1 141 ? 12.26836 36.57995 -20.85883 1.000 49.49000 137 VAL C C 1
ATOM 4085 O O . VAL C 1 141 ? 13.02116 35.60947 -20.77103 1.000 51.73000 137 VAL C O 1
ATOM 4089 N N . TYR C 1 142 ? 11.79451 37.22813 -19.79807 1.000 48.28000 138 TYR C N 1
ATOM 4090 C CA . TYR C 1 142 ? 12.15215 36.86727 -18.43422 1.000 27.73000 138 TYR C CA 1
ATOM 4091 C C . TYR C 1 142 ? 10.89250 36.81428 -17.58557 1.000 41.30000 138 TYR C C 1
ATOM 4092 O O . TYR C 1 142 ? 10.12644 37.78227 -17.54449 1.000 40.12000 138 TYR C O 1
ATOM 4101 N N . MET C 1 143 ? 10.68162 35.68476 -16.91612 1.000 47.24000 139 MET C N 1
ATOM 4102 C CA . MET C 1 143 ? 9.52887 35.48175 -16.04974 1.000 29.43000 139 MET C CA 1
ATOM 4103 C C . MET C 1 143 ? 9.93731 35.69505 -14.59878 1.000 28.02000 139 MET C C 1
ATOM 4104 O O . MET C 1 143 ? 10.97707 35.19188 -14.16213 1.000 39.48000 139 MET C O 1
ATOM 4109 N N . VAL C 1 144 ? 9.12127 36.44098 -13.85950 1.000 29.28000 140 VAL C N 1
ATOM 4110 C CA . VAL C 1 144 ? 9.35331 36.66067 -12.43567 1.000 35.08000 140 VAL C CA 1
ATOM 4111 C C . VAL C 1 144 ? 8.93028 35.39810 -11.69271 1.000 25.43000 140 VAL C C 1
ATOM 4112 O O . VAL C 1 144 ? 7.74735 35.05120 -11.66308 1.000 31.95000 140 VAL C O 1
ATOM 4116 N N . THR C 1 145 ? 9.89704 34.70544 -11.09263 1.000 25.15000 141 THR C N 1
ATOM 4117 C CA . THR C 1 145 ? 9.61074 33.49795 -10.33176 1.000 15.02000 141 THR C CA 1
ATOM 4118 C C . THR C 1 145 ? 9.57764 33.73291 -8.82844 1.000 18.43000 141 THR C C 1
ATOM 4119 O O . THR C 1 145 ? 9.12801 32.84931 -8.09172 1.000 27.66000 141 THR C O 1
ATOM 4123 N N . GLY C 1 146 ? 10.03868 34.88638 -8.35333 1.000 32.80000 142 GLY C N 1
ATOM 4124 C CA . GLY C 1 146 ? 9.94490 35.16721 -6.93167 1.000 27.57000 142 GLY C CA 1
ATOM 4125 C C . GLY C 1 146 ? 10.02514 36.64590 -6.63682 1.000 31.49000 142 GLY C C 1
ATOM 4126 O O . GLY C 1 146 ? 10.54855 37.42951 -7.43353 1.000 29.87000 142 GLY C O 1
ATOM 4127 N N . ILE C 1 147 ? 9.51272 37.02338 -5.46488 1.000 21.85000 143 ILE C N 1
ATOM 4128 C CA . ILE C 1 147 ? 9.59145 38.40767 -5.01226 1.000 19.72000 143 ILE C CA 1
ATOM 4129 C C . ILE C 1 147 ? 10.00922 38.45549 -3.54896 1.000 19.86000 143 ILE C C 1
ATOM 4130 O O . ILE C 1 147 ? 9.70461 37.55598 -2.75741 1.000 33.61000 143 ILE C O 1
ATOM 4135 N N . MET C 1 148 ? 10.72947 39.51967 -3.19985 1.000 24.71000 144 MET C N 1
ATOM 4136 C CA . MET C 1 148 ? 11.08555 39.84496 -1.82766 1.000 31.31000 144 MET C CA 1
ATOM 4137 C C . MET C 1 148 ? 10.35963 41.12102 -1.42811 1.000 22.80000 144 MET C C 1
ATOM 4138 O O . MET C 1 148 ? 10.27853 42.06911 -2.21456 1.000 27.08000 144 MET C O 1
ATOM 4143 N N . VAL C 1 149 ? 9.83269 41.14252 -0.20799 1.000 21.77000 145 VAL C N 1
ATOM 4144 C CA . VAL C 1 149 ? 9.02870 42.25165 0.28882 1.000 25.30000 145 VAL C CA 1
ATOM 4145 C C . VAL C 1 149 ? 9.59541 42.67654 1.63467 1.000 22.42000 145 VAL C C 1
ATOM 4146 O O . VAL C 1 149 ? 9.66475 41.86434 2.56423 1.000 25.42000 145 VAL C O 1
ATOM 4150 N N . ALA C 1 150 ? 9.99987 43.93798 1.73933 1.000 25.01000 146 ALA C N 1
ATOM 4151 C CA . ALA C 1 150 ? 10.50823 44.49631 2.98246 1.000 18.71000 146 ALA C CA 1
ATOM 4152 C C . ALA C 1 150 ? 9.39742 45.23565 3.71504 1.000 30.39000 146 ALA C C 1
ATOM 4153 O O . ALA C 1 150 ? 8.51735 45.83951 3.09668 1.000 31.14000 146 ALA C O 1
ATOM 4155 N N . ARG C 1 151 ? 9.44552 45.18396 5.04310 1.000 32.95000 147 ARG C N 1
ATOM 4156 C CA . ARG C 1 151 ? 8.43972 45.86644 5.84270 1.000 39.38000 147 ARG C CA 1
ATOM 4157 C C . ARG C 1 151 ? 8.63364 47.37789 5.76868 1.000 44.52000 147 ARG C C 1
ATOM 4158 O O . ARG C 1 151 ? 9.73760 47.87598 5.53224 1.000 41.02000 147 ARG C O 1
ATOM 4166 N N . GLY C 1 152 ? 7.53978 48.10830 5.96454 1.000 49.80000 148 GLY C N 1
ATOM 4167 C CA . GLY C 1 152 ? 7.57434 49.55900 5.93353 1.000 42.71000 148 GLY C CA 1
ATOM 4168 C C . GLY C 1 152 ? 7.78940 50.19135 7.29487 1.000 52.37000 148 GLY C C 1
ATOM 4169 O O . GLY C 1 152 ? 7.78800 51.41630 7.42716 1.000 78.26000 148 GLY C O 1
ATOM 4170 N N . THR C 1 187 ? 4.42163 50.84050 5.30135 1.000 35.76000 183 THR C N 1
ATOM 4171 C CA . THR C 1 187 ? 3.86064 50.10326 4.17417 1.000 38.60000 183 THR C CA 1
ATOM 4172 C C . THR C 1 187 ? 4.92644 49.24645 3.49814 1.000 48.01000 183 THR C C 1
ATOM 4173 O O . THR C 1 187 ? 5.99738 49.73678 3.13994 1.000 50.10000 183 THR C O 1
ATOM 4177 N N . ASP C 1 188 ? 4.62116 47.96433 3.32278 1.000 43.24000 184 ASP C N 1
ATOM 4178 C CA . ASP C 1 188 ? 5.57664 47.03539 2.74021 1.000 28.51000 184 ASP C CA 1
ATOM 4179 C C . ASP C 1 188 ? 5.78228 47.32548 1.25673 1.000 27.97000 184 ASP C C 1
ATOM 4180 O O . ASP C 1 188 ? 4.91325 47.88274 0.58194 1.000 23.10000 184 ASP C O 1
ATOM 4185 N N . PHE C 1 189 ? 6.95235 46.94020 0.74929 1.000 23.02000 185 PHE C N 1
ATOM 4186 C CA . PHE C 1 189 ? 7.30867 47.22470 -0.63297 1.000 21.56000 185 PHE C CA 1
ATOM 4187 C C . PHE C 1 189 ? 8.24633 46.14442 -1.14882 1.000 26.75000 185 PHE C C 1
ATOM 4188 O O . PHE C 1 189 ? 8.97341 45.51118 -0.37878 1.000 32.95000 185 PHE C O 1
ATOM 4196 N N . VAL C 1 190 ? 8.22465 45.94610 -2.46317 1.000 26.68000 186 VAL C N 1
ATOM 4197 C CA . VAL C 1 190 ? 9.04737 44.92334 -3.10137 1.000 24.44000 186 VAL C CA 1
ATOM 4198 C C . VAL C 1 190 ? 10.45754 45.46997 -3.29301 1.000 26.86000 186 VAL C C 1
ATOM 4199 O O . VAL C 1 190 ? 10.65134 46.49851 -3.94972 1.000 35.10000 186 VAL C O 1
ATOM 4203 N N . CYS C 1 191 ? 11.44844 44.77301 -2.72937 1.000 25.65000 187 CYS C N 1
ATOM 4204 C CA . CYS C 1 191 ? 12.83545 45.21084 -2.79271 1.000 25.85000 187 CYS C CA 1
ATOM 4205 C C . CYS C 1 191 ? 13.70439 44.41134 -3.75470 1.000 34.77000 187 CYS C C 1
ATOM 4206 O O . CYS C 1 191 ? 14.78185 44.89094 -4.12150 1.000 33.54000 187 CYS C O 1
ATOM 4209 N N . ALA C 1 192 ? 13.27929 43.21711 -4.16646 1.000 31.42000 188 ALA C N 1
ATOM 4210 C CA . ALA C 1 192 ? 14.07831 42.40618 -5.07686 1.000 33.38000 188 ALA C CA 1
ATOM 4211 C C . ALA C 1 192 ? 13.17919 41.39948 -5.77849 1.000 33.83000 188 ALA C C 1
ATOM 4212 O O . ALA C 1 192 ? 12.12934 41.01662 -5.25560 1.000 32.23000 188 ALA C O 1
ATOM 4214 N N . ILE C 1 193 ? 13.60707 40.96883 -6.96593 1.000 30.31000 189 ILE C N 1
ATOM 4215 C CA . ILE C 1 193 ? 12.86234 39.98789 -7.74590 1.000 23.24000 189 ILE C CA 1
ATOM 4216 C C . ILE C 1 193 ? 13.80103 38.88416 -8.21389 1.000 47.46000 189 ILE C C 1
ATOM 4217 O O . ILE C 1 193 ? 14.99567 39.10414 -8.43269 1.000 38.82000 189 ILE C O 1
ATOM 4222 N N . ARG C 1 194 ? 13.24482 37.68604 -8.37499 1.000 38.99000 190 ARG C N 1
ATOM 4223 C CA . ARG C 1 194 ? 13.96384 36.52928 -8.88882 1.000 31.56000 190 ARG C CA 1
ATOM 4224 C C . ARG C 1 194 ? 13.32542 36.11108 -10.20314 1.000 37.87000 190 ARG C C 1
ATOM 4225 O O . ARG C 1 194 ? 12.11703 35.84557 -10.25003 1.000 36.95000 190 ARG C O 1
ATOM 4233 N N . LEU C 1 195 ? 14.14562 36.02922 -11.24981 1.000 30.26000 191 LEU C N 1
ATOM 4234 C CA . LEU C 1 195 ? 13.69748 35.85428 -12.62122 1.000 37.58000 191 LEU C CA 1
ATOM 4235 C C . LEU C 1 195 ? 14.29480 34.59449 -13.23266 1.000 33.86000 191 LEU C C 1
ATOM 4236 O O . LEU C 1 195 ? 15.26669 34.02640 -12.72682 1.000 43.03000 191 LEU C O 1
ATOM 4241 N N . VAL C 1 196 ? 13.70538 34.17992 -14.35078 1.000 27.06000 192 VAL C N 1
ATOM 4242 C CA . VAL C 1 196 ? 14.21165 33.07514 -15.15486 1.000 35.70000 192 VAL C CA 1
ATOM 4243 C C . VAL C 1 196 ? 14.12831 33.49163 -16.61933 1.000 37.15000 192 VAL C C 1
ATOM 4244 O O . VAL C 1 196 ? 13.19322 34.19037 -17.02433 1.000 36.24000 192 VAL C O 1
ATOM 4248 N N . LYS C 1 197 ? 15.12400 33.09432 -17.40775 1.000 35.69000 193 LYS C N 1
ATOM 4249 C CA . LYS C 1 197 ? 15.24244 33.50491 -18.80046 1.000 34.17000 193 LYS C CA 1
ATOM 4250 C C . LYS C 1 197 ? 14.64593 32.42962 -19.69888 1.000 40.57000 193 LYS C C 1
ATOM 4251 O O . LYS C 1 197 ? 15.09916 31.27960 -19.68340 1.000 54.62000 193 LYS C O 1
ATOM 4257 N N . ILE C 1 198 ? 13.63385 32.80792 -20.47371 1.000 35.92000 194 ILE C N 1
ATOM 4258 C CA . ILE C 1 198 ? 12.98841 31.93157 -21.44401 1.000 39.68000 194 ILE C CA 1
ATOM 4259 C C . ILE C 1 198 ? 13.36885 32.43400 -22.82858 1.000 48.37000 194 ILE C C 1
ATOM 4260 O O . ILE C 1 198 ? 13.12633 33.60171 -23.15846 1.000 45.27000 194 ILE C O 1
ATOM 4265 N N . ALA C 1 199 ? 13.96934 31.56433 -23.63820 1.000 50.73000 195 ALA C N 1
ATOM 4266 C CA . ALA C 1 199 ? 14.49114 32.00621 -24.92577 1.000 54.26000 195 ALA C CA 1
ATOM 4267 C C . ALA C 1 199 ? 14.42398 30.88294 -25.94736 1.000 59.39000 195 ALA C C 1
ATOM 4268 O O . ALA C 1 199 ? 14.88226 29.76918 -25.67968 1.000 67.66000 195 ALA C O 1
ATOM 4270 N N . LYS C 1 200 ? 13.86483 31.18654 -27.11764 1.000 57.99000 196 LYS C N 1
ATOM 4271 C CA . LYS C 1 200 ? 13.87334 30.28434 -28.26517 1.000 71.87000 196 LYS C CA 1
ATOM 4272 C C . LYS C 1 200 ? 14.51604 31.02625 -29.42882 1.000 71.66000 196 LYS C C 1
ATOM 4273 O O . LYS C 1 200 ? 13.89549 31.91428 -30.02351 1.000 76.56000 196 LYS C O 1
ATOM 4279 N N . SER C 1 201 ? 15.75756 30.66992 -29.74591 1.000 78.48000 197 SER C N 1
ATOM 4280 C CA . SER C 1 201 ? 16.51058 31.32465 -30.80282 1.000 93.04000 197 SER C CA 1
ATOM 4281 C C . SER C 1 201 ? 17.13735 30.27614 -31.71030 1.000 96.34000 197 SER C C 1
ATOM 4282 O O . SER C 1 201 ? 17.30816 29.11460 -31.33124 1.000 91.82000 197 SER C O 1
ATOM 4285 N N . GLY C 1 202 ? 17.48034 30.70568 -32.92214 1.000 103.74000 198 GLY C N 1
ATOM 4286 C CA . GLY C 1 202 ? 18.07742 29.81141 -33.89132 1.000 89.95000 198 GLY C CA 1
ATOM 4287 C C . GLY C 1 202 ? 17.12307 28.83085 -34.52864 1.000 97.20000 198 GLY C C 1
ATOM 4288 O O . GLY C 1 202 ? 17.56197 27.77016 -34.98386 1.000 98.86000 198 GLY C O 1
ATOM 4289 N N . LEU C 1 203 ? 15.82705 29.15237 -34.57397 1.000 97.64000 199 LEU C N 1
ATOM 4290 C CA . LEU C 1 203 ? 14.81557 28.28615 -35.18352 1.000 93.99000 199 LEU C CA 1
ATOM 4291 C C . LEU C 1 203 ? 14.80463 26.90748 -34.52518 1.000 105.45000 199 LEU C C 1
ATOM 4292 O O . LEU C 1 203 ? 14.69857 25.87642 -35.19265 1.000 109.12000 199 LEU C O 1
ATOM 4297 N N . ARG C 1 204 ? 14.91139 26.89589 -33.19523 1.000 104.86000 200 ARG C N 1
ATOM 4298 C CA . ARG C 1 204 ? 15.02202 25.65731 -32.43521 1.000 107.88000 200 ARG C CA 1
ATOM 4299 C C . ARG C 1 204 ? 13.68570 24.94135 -32.26970 1.000 116.79000 200 ARG C C 1
ATOM 4300 O O . ARG C 1 204 ? 13.67529 23.73874 -31.98059 1.000 108.55000 200 ARG C O 1
ATOM 4308 N N . SER C 1 205 ? 12.56786 25.64682 -32.45831 1.000 115.06000 201 SER C N 1
ATOM 4309 C CA . SER C 1 205 ? 11.21235 25.11117 -32.33315 1.000 118.36000 201 SER C CA 1
ATOM 4310 C C . SER C 1 205 ? 10.87265 24.68575 -30.90904 1.000 112.38000 201 SER C C 1
ATOM 4311 O O . SER C 1 205 ? 9.90732 23.94394 -30.69798 1.000 102.26000 201 SER C O 1
ATOM 4314 N N . SER C 1 206 ? 11.64238 25.14525 -29.92367 1.000 111.53000 202 SER C N 1
ATOM 4315 C CA . SER C 1 206 ? 11.36981 24.85073 -28.52200 1.000 98.30000 202 SER C CA 1
ATOM 4316 C C . SER C 1 206 ? 12.16238 25.82739 -27.66926 1.000 86.94000 202 SER C C 1
ATOM 4317 O O . SER C 1 206 ? 13.36938 25.98758 -27.87420 1.000 94.02000 202 SER C O 1
ATOM 4320 N N . TRP C 1 207 ? 11.49071 26.47700 -26.72370 1.000 68.49000 203 TRP C N 1
ATOM 4321 C CA . TRP C 1 207 ? 12.16892 27.44685 -25.87968 1.000 61.90000 203 TRP C CA 1
ATOM 4322 C C . TRP C 1 207 ? 12.92526 26.75201 -24.75428 1.000 57.81000 203 TRP C C 1
ATOM 4323 O O . TRP C 1 207 ? 12.58387 25.64290 -24.33288 1.000 53.89000 203 TRP C O 1
ATOM 4334 N N . THR C 1 208 ? 13.97005 27.42057 -24.27565 1.000 51.99000 204 THR C N 1
ATOM 4335 C CA . THR C 1 208 ? 14.80139 26.92958 -23.19018 1.000 42.54000 204 THR C CA 1
ATOM 4336 C C . THR C 1 208 ? 14.71677 27.88291 -22.00640 1.000 46.10000 204 THR C C 1
ATOM 4337 O O . THR C 1 208 ? 14.55048 29.09685 -22.17198 1.000 58.02000 204 THR C O 1
ATOM 4341 N N . MET C 1 209 ? 14.84581 27.31589 -20.80980 1.000 51.92000 205 MET C N 1
ATOM 4342 C CA . MET C 1 209 ? 14.68163 28.03619 -19.55534 1.000 46.01000 205 MET C CA 1
ATOM 4343 C C . MET C 1 209 ? 15.97121 27.94927 -18.75206 1.000 44.14000 205 MET C C 1
ATOM 4344 O O . MET C 1 209 ? 16.47441 26.84990 -18.49833 1.000 58.89000 205 MET C O 1
ATOM 4349 N N . LYS C 1 210 ? 16.50034 29.10421 -18.35138 1.000 44.31000 206 LYS C N 1
ATOM 4350 C CA . LYS C 1 210 ? 17.76488 29.17919 -17.62754 1.000 46.53000 206 LYS C CA 1
ATOM 4351 C C . LYS C 1 210 ? 17.61048 30.08998 -16.41795 1.000 49.73000 206 LYS C C 1
ATOM 4352 O O . LYS C 1 210 ? 17.08745 31.20079 -16.53932 1.000 48.45000 206 LYS C O 1
ATOM 4358 N N . LYS C 1 211 ? 18.07331 29.62996 -15.25762 1.000 41.76000 207 LYS C N 1
ATOM 4359 C CA . LYS C 1 211 ? 18.08846 30.49089 -14.08177 1.000 36.62000 207 LYS C CA 1
ATOM 4360 C C . LYS C 1 211 ? 19.00798 31.68291 -14.31691 1.000 38.85000 207 LYS C C 1
ATOM 4361 O O . LYS C 1 211 ? 20.09177 31.54898 -14.89074 1.000 44.68000 207 LYS C O 1
ATOM 4367 N N . VAL C 1 212 ? 18.56548 32.85784 -13.87689 1.000 47.78000 208 VAL C N 1
ATOM 4368 C CA . VAL C 1 212 ? 19.28471 34.10654 -14.10095 1.000 31.23000 208 VAL C CA 1
ATOM 4369 C C . VAL C 1 212 ? 19.99313 34.50351 -12.81453 1.000 38.60000 208 VAL C C 1
ATOM 4370 O O . VAL C 1 212 ? 19.37211 34.56146 -11.74554 1.000 44.73000 208 VAL C O 1
ATOM 4374 N N . THR C 1 213 ? 21.29065 34.77552 -12.91519 1.000 56.23000 209 THR C N 1
ATOM 4375 C CA . THR C 1 213 ? 22.09844 35.23165 -11.79412 1.000 66.92000 209 THR C CA 1
ATOM 4376 C C . THR C 1 213 ? 22.70246 36.59250 -12.11949 1.000 65.77000 209 THR C C 1
ATOM 4377 O O . THR C 1 213 ? 22.64975 37.06814 -13.25707 1.000 58.68000 209 THR C O 1
ATOM 4381 N N . ARG C 1 214 ? 23.28325 37.21942 -11.10062 1.000 74.72000 210 ARG C N 1
ATOM 4382 C CA . ARG C 1 214 ? 23.94741 38.50884 -11.27316 1.000 80.95000 210 ARG C CA 1
ATOM 4383 C C . ARG C 1 214 ? 25.26064 38.56638 -10.49591 1.000 70.29000 210 ARG C C 1
ATOM 4384 O O . ARG C 1 214 ? 25.49870 37.75784 -9.59813 1.000 67.84000 210 ARG C O 1
ATOM 4392 N N . SER D 1 1 ? 43.04303 -2.81955 12.02182 1.000 70.18000 -3 SER D N 1
ATOM 4393 C CA . SER D 1 1 ? 44.33301 -2.61736 11.37289 1.000 76.46000 -3 SER D CA 1
ATOM 4394 C C . SER D 1 1 ? 44.16201 -1.99260 9.99306 1.000 75.09000 -3 SER D C 1
ATOM 4395 O O . SER D 1 1 ? 43.12990 -2.17016 9.34448 1.000 61.67000 -3 SER D O 1
ATOM 4398 N N . GLY D 1 2 ? 45.17855 -1.25587 9.55147 1.000 68.02000 -2 GLY D N 1
ATOM 4399 C CA . GLY D 1 2 ? 45.15340 -0.70321 8.21297 1.000 51.59000 -2 GLY D CA 1
ATOM 4400 C C . GLY D 1 2 ? 45.18962 -1.78902 7.15441 1.000 49.35000 -2 GLY D C 1
ATOM 4401 O O . GLY D 1 2 ? 45.68673 -2.89400 7.37351 1.000 59.60000 -2 GLY D O 1
ATOM 4402 N N . ARG D 1 3 ? 44.64750 -1.46468 5.98960 1.000 33.11000 -1 ARG D N 1
ATOM 4403 C CA . ARG D 1 3 ? 44.56110 -2.38769 4.87061 1.000 41.83000 -1 ARG D CA 1
ATOM 4404 C C . ARG D 1 3 ? 44.96249 -1.65546 3.60086 1.000 42.42000 -1 ARG D C 1
ATOM 4405 O O . ARG D 1 3 ? 44.94152 -0.42060 3.55868 1.000 33.17000 -1 ARG D O 1
ATOM 4413 N N . PRO D 1 4 ? 45.35679 -2.38742 2.55624 1.000 42.92000 0 PRO D N 1
ATOM 4414 C CA . PRO D 1 4 ? 45.78769 -1.72689 1.31711 1.000 39.37000 0 PRO D CA 1
ATOM 4415 C C . PRO D 1 4 ? 44.69793 -0.83677 0.73597 1.000 34.32000 0 PRO D C 1
ATOM 4416 O O . PRO D 1 4 ? 43.51690 -1.18983 0.72453 1.000 40.42000 0 PRO D O 1
ATOM 4420 N N . MET D 1 5 ? 45.11076 0.33472 0.25278 1.000 33.82000 1 MET D N 1
ATOM 4421 C CA . MET D 1 5 ? 44.18440 1.26953 -0.37090 1.000 36.82000 1 MET D CA 1
ATOM 4422 C C . MET D 1 5 ? 43.95043 0.97199 -1.84476 1.000 39.75000 1 MET D C 1
ATOM 4423 O O . MET D 1 5 ? 43.08819 1.60748 -2.46083 1.000 55.66000 1 MET D O 1
ATOM 4428 N N . ASP D 1 6 ? 44.69638 0.03505 -2.41987 1.000 34.88000 2 ASP D N 1
ATOM 4429 C CA . ASP D 1 6 ? 44.52483 -0.40045 -3.79873 1.000 28.78000 2 ASP D CA 1
ATOM 4430 C C . ASP D 1 6 ? 44.34474 -1.90949 -3.85225 1.000 35.96000 2 ASP D C 1
ATOM 4431 O O . ASP D 1 6 ? 44.83025 -2.58125 -4.76825 1.000 38.37000 2 ASP D O 1
ATOM 4436 N N . ASN D 1 7 ? 43.63032 -2.46081 -2.86382 1.000 38.56000 3 ASN D N 1
ATOM 4437 C CA . ASN D 1 7 ? 43.52805 -3.90976 -2.70979 1.000 53.00000 3 ASN D CA 1
ATOM 4438 C C . ASN D 1 7 ? 42.86665 -4.58063 -3.90657 1.000 33.61000 3 ASN D C 1
ATOM 4439 O O . ASN D 1 7 ? 43.05036 -5.78579 -4.10555 1.000 50.94000 3 ASN D O 1
ATOM 4444 N N . GLU D 1 8 ? 42.10550 -3.83624 -4.70641 1.000 49.35000 4 GLU D N 1
ATOM 4445 C CA . GLU D 1 8 ? 41.51643 -4.39597 -5.91438 1.000 48.19000 4 GLU D CA 1
ATOM 4446 C C . GLU D 1 8 ? 42.52549 -4.54662 -7.04489 1.000 43.35000 4 GLU D C 1
ATOM 4447 O O . GLU D 1 8 ? 42.19178 -5.14397 -8.07380 1.000 42.50000 4 GLU D O 1
ATOM 4453 N N . GLU D 1 9 ? 43.74039 -4.02339 -6.88230 1.000 41.46000 5 GLU D N 1
ATOM 4454 C CA . GLU D 1 9 ? 44.76466 -4.06626 -7.91652 1.000 38.09000 5 GLU D CA 1
ATOM 4455 C C . GLU D 1 9 ? 45.84270 -5.10370 -7.63307 1.000 39.93000 5 GLU D C 1
ATOM 4456 O O . GLU D 1 9 ? 46.85305 -5.14326 -8.34337 1.000 39.97000 5 GLU D O 1
ATOM 4462 N N . TRP D 1 10 ? 45.65511 -5.93973 -6.61590 1.000 31.78000 6 TRP D N 1
ATOM 4463 C CA . TRP D 1 10 ? 46.64533 -6.93276 -6.21452 1.000 35.93000 6 TRP D CA 1
ATOM 4464 C C . TRP D 1 10 ? 46.15712 -8.31476 -6.62722 1.000 38.84000 6 TRP D C 1
ATOM 4465 O O . TRP D 1 10 ? 45.18585 -8.83121 -6.06406 1.000 38.20000 6 TRP D O 1
ATOM 4476 N N . PHE D 1 11 ? 46.83603 -8.90864 -7.60999 1.000 38.90000 7 PHE D N 1
ATOM 4477 C CA . PHE D 1 11 ? 46.53939 -10.25682 -8.07613 1.000 37.81000 7 PHE D CA 1
ATOM 4478 C C . PHE D 1 11 ? 47.30332 -11.26737 -7.23198 1.000 30.73000 7 PHE D C 1
ATOM 4479 O O . PHE D 1 11 ? 48.53430 -11.17127 -7.12816 1.000 30.81000 7 PHE D O 1
ATOM 4487 N N . PRO D 1 12 ? 46.61840 -12.22602 -6.61116 1.000 40.09000 8 PRO D N 1
ATOM 4488 C CA . PRO D 1 12 ? 47.31464 -13.19938 -5.76427 1.000 45.42000 8 PRO D CA 1
ATOM 4489 C C . PRO D 1 12 ? 48.09220 -14.20383 -6.59546 1.000 32.69000 8 PRO D C 1
ATOM 4490 O O . PRO D 1 12 ? 47.73350 -14.52096 -7.73221 1.000 40.62000 8 PRO D O 1
ATOM 4494 N N . LEU D 1 13 ? 49.17563 -14.70307 -6.01050 1.000 51.00000 9 LEU D N 1
ATOM 4495 C CA . LEU D 1 13 ? 49.96323 -15.75917 -6.62643 1.000 51.45000 9 LEU D CA 1
ATOM 4496 C C . LEU D 1 13 ? 49.46586 -17.15250 -6.25466 1.000 35.49000 9 LEU D C 1
ATOM 4497 O O . LEU D 1 13 ? 50.01132 -18.14034 -6.76139 1.000 55.34000 9 LEU D O 1
ATOM 4502 N N . LYS D 1 14 ? 48.45630 -17.24603 -5.38445 1.000 55.35000 10 LYS D N 1
ATOM 4503 C CA . LYS D 1 14 ? 47.82568 -18.50921 -5.02274 1.000 75.47000 10 LYS D CA 1
ATOM 4504 C C . LYS D 1 14 ? 48.82726 -19.45698 -4.36494 1.000 80.62000 10 LYS D C 1
ATOM 4505 O O . LYS D 1 14 ? 49.82539 -19.01445 -3.78573 1.000 79.78000 10 LYS D O 1
ATOM 4511 N N . GLN D 1 15 ? 48.57014 -20.76519 -4.43088 1.000 68.91000 11 GLN D N 1
ATOM 4512 C CA . GLN D 1 15 ? 49.34526 -21.73380 -3.65225 1.000 54.59000 11 GLN D CA 1
ATOM 4513 C C . GLN D 1 15 ? 50.67457 -22.00590 -4.35195 1.000 63.25000 11 GLN D C 1
ATOM 4514 O O . GLN D 1 15 ? 50.87541 -23.02795 -5.01275 1.000 61.18000 11 GLN D O 1
ATOM 4520 N N . THR D 1 16 ? 51.60796 -21.07094 -4.18031 1.000 59.90000 12 THR D N 1
ATOM 4521 C CA . THR D 1 16 ? 52.96216 -21.20080 -4.70257 1.000 44.58000 12 THR D CA 1
ATOM 4522 C C . THR D 1 16 ? 53.94356 -20.72343 -3.63909 1.000 36.76000 12 THR D C 1
ATOM 4523 O O . THR D 1 16 ? 53.55525 -20.35536 -2.52607 1.000 45.01000 12 THR D O 1
ATOM 4527 N N . HIS D 1 17 ? 55.23985 -20.73247 -3.98598 1.000 29.77000 13 HIS D N 1
ATOM 4528 C CA . HIS D 1 17 ? 56.28479 -20.18307 -3.11606 1.000 37.02000 13 HIS D CA 1
ATOM 4529 C C . HIS D 1 17 ? 57.32139 -19.49137 -4.00171 1.000 31.11000 13 HIS D C 1
ATOM 4530 O O . HIS D 1 17 ? 58.37467 -20.04680 -4.32270 1.000 32.56000 13 HIS D O 1
ATOM 4537 N N . TYR D 1 18 ? 57.01507 -18.26196 -4.40000 1.000 43.14000 14 TYR D N 1
ATOM 4538 C CA . TYR D 1 18 ? 57.98877 -17.42968 -5.08828 1.000 36.51000 14 TYR D CA 1
ATOM 4539 C C . TYR D 1 18 ? 58.79576 -16.65768 -4.05521 1.000 31.21000 14 TYR D C 1
ATOM 4540 O O . TYR D 1 18 ? 58.21995 -15.84269 -3.32207 1.000 37.58000 14 TYR D O 1
ATOM 4549 N N . PRO D 1 19 ? 60.09968 -16.88773 -3.94396 1.000 40.11000 15 PRO D N 1
ATOM 4550 C CA . PRO D 1 19 ? 60.89550 -16.18865 -2.93053 1.000 40.33000 15 PRO D CA 1
ATOM 4551 C C . PRO D 1 19 ? 60.98603 -14.70661 -3.24136 1.000 23.67000 15 PRO D C 1
ATOM 4552 O O . PRO D 1 19 ? 61.17113 -14.31752 -4.40470 1.000 25.03000 15 PRO D O 1
ATOM 4556 N N . PRO D 1 20 ? 60.85461 -13.84900 -2.23391 1.000 31.02000 16 PRO D N 1
ATOM 4557 C CA . PRO D 1 20 ? 60.98267 -12.40900 -2.46199 1.000 35.15000 16 PRO D CA 1
ATOM 4558 C C . PRO D 1 20 ? 62.42889 -12.02893 -2.71201 1.000 30.57000 16 PRO D C 1
ATOM 4559 O O . PRO D 1 20 ? 63.34207 -12.55097 -2.05479 1.000 28.33000 16 PRO D O 1
ATOM 4563 N N . PRO D 1 21 ? 62.67940 -11.12274 -3.64992 1.000 38.92000 17 PRO D N 1
ATOM 4564 C CA . PRO D 1 21 ? 64.05533 -10.68774 -3.89667 1.000 26.41000 17 PRO D CA 1
ATOM 4565 C C . PRO D 1 21 ? 64.58135 -9.88211 -2.72381 1.000 38.21000 17 PRO D C 1
ATOM 4566 O O . PRO D 1 21 ? 63.82406 -9.23569 -1.99513 1.000 37.04000 17 PRO D O 1
ATOM 4570 N N . THR D 1 22 ? 65.89696 -9.93427 -2.53679 1.000 23.97000 18 THR D N 1
ATOM 4571 C CA . THR D 1 22 ? 66.52433 -9.00829 -1.60841 1.000 34.67000 18 THR D CA 1
ATOM 4572 C C . THR D 1 22 ? 66.30466 -7.58744 -2.10786 1.000 28.92000 18 THR D C 1
ATOM 4573 O O . THR D 1 22 ? 66.30626 -7.32967 -3.31509 1.000 26.11000 18 THR D O 1
ATOM 4577 N N . ILE D 1 23 ? 66.08488 -6.66430 -1.17124 1.000 31.84000 19 ILE D N 1
ATOM 4578 C CA . ILE D 1 23 ? 65.82261 -5.27556 -1.55418 1.000 32.28000 19 ILE D CA 1
ATOM 4579 C C . ILE D 1 23 ? 66.99096 -4.66201 -2.31231 1.000 34.05000 19 ILE D C 1
ATOM 4580 O O . ILE D 1 23 ? 66.75158 -3.98560 -3.32410 1.000 39.83000 19 ILE D O 1
ATOM 4585 N N . PRO D 1 24 ? 68.25874 -4.83582 -1.90551 1.000 21.81000 20 PRO D N 1
ATOM 4586 C CA . PRO D 1 24 ? 69.35196 -4.27047 -2.71943 1.000 20.58000 20 PRO D CA 1
ATOM 4587 C C . PRO D 1 24 ? 69.38024 -4.78113 -4.15075 1.000 36.39000 20 PRO D C 1
ATOM 4588 O O . PRO D 1 24 ? 69.67552 -4.00676 -5.06968 1.000 39.97000 20 PRO D O 1
ATOM 4592 N N . SER D 1 25 ? 69.08121 -6.06443 -4.37178 1.000 36.59000 21 SER D N 1
ATOM 4593 C CA . SER D 1 25 ? 69.08880 -6.59200 -5.73320 1.000 35.68000 21 SER D CA 1
ATOM 4594 C C . SER D 1 25 ? 67.93604 -6.03750 -6.56068 1.000 43.74000 21 SER D C 1
ATOM 4595 O O . SER D 1 25 ? 68.03545 -5.97064 -7.79158 1.000 42.77000 21 SER D O 1
ATOM 4598 N N . MET D 1 26 ? 66.84204 -5.63877 -5.90777 1.000 37.79000 22 MET D N 1
ATOM 4599 C CA . MET D 1 26 ? 65.67986 -5.13294 -6.63194 1.000 52.01000 22 MET D CA 1
ATOM 4600 C C . MET D 1 26 ? 66.02774 -3.87855 -7.42362 1.000 50.82000 22 MET D C 1
ATOM 4601 O O . MET D 1 26 ? 65.72099 -3.77661 -8.61714 1.000 50.85000 22 MET D O 1
ATOM 4606 N N . LYS D 1 27 ? 66.67959 -2.91274 -6.77284 1.000 46.07000 23 LYS D N 1
ATOM 4607 C CA . LYS D 1 27 ? 66.99997 -1.65031 -7.42659 1.000 37.41000 23 LYS D CA 1
ATOM 4608 C C . LYS D 1 27 ? 68.07600 -1.80017 -8.49212 1.000 33.25000 23 LYS D C 1
ATOM 4609 O O . LYS D 1 27 ? 68.17111 -0.94744 -9.38123 1.000 36.88000 23 LYS D O 1
ATOM 4615 N N . THR D 1 28 ? 68.88466 -2.85584 -8.42552 1.000 28.03000 24 THR D N 1
ATOM 4616 C CA . THR D 1 28 ? 69.97462 -3.04764 -9.37396 1.000 39.76000 24 THR D CA 1
ATOM 4617 C C . THR D 1 28 ? 69.50676 -3.54257 -10.73413 1.000 38.25000 24 THR D C 1
ATOM 4618 O O . THR D 1 28 ? 70.34013 -3.70555 -11.63201 1.000 38.98000 24 THR D O 1
ATOM 4622 N N . GLY D 1 29 ? 68.20958 -3.78164 -10.91258 1.000 39.17000 25 GLY D N 1
ATOM 4623 C CA . GLY D 1 29 ? 67.73577 -4.38085 -12.14195 1.000 28.55000 25 GLY D CA 1
ATOM 4624 C C . GLY D 1 29 ? 68.04425 -5.85190 -12.28120 1.000 40.42000 25 GLY D C 1
ATOM 4625 O O . GLY D 1 29 ? 67.79952 -6.42414 -13.34793 1.000 40.76000 25 GLY D O 1
ATOM 4626 N N . HIS D 1 30 ? 68.58537 -6.47849 -11.23787 1.000 39.34000 26 HIS D N 1
ATOM 4627 C CA . HIS D 1 30 ? 68.86441 -7.91453 -11.22720 1.000 41.90000 26 HIS D CA 1
ATOM 4628 C C . HIS D 1 30 ? 68.39616 -8.48421 -9.89832 1.000 37.44000 26 HIS D C 1
ATOM 4629 O O . HIS D 1 30 ? 69.20314 -8.78750 -9.01073 1.000 36.63000 26 HIS D O 1
ATOM 4636 N N . PRO D 1 31 ? 67.08708 -8.64218 -9.72211 1.000 30.17000 27 PRO D N 1
ATOM 4637 C CA . PRO D 1 31 ? 66.57959 -9.17883 -8.45723 1.000 23.63000 27 PRO D CA 1
ATOM 4638 C C . PRO D 1 31 ? 66.91954 -10.65167 -8.30177 1.000 41.56000 27 PRO D C 1
ATOM 4639 O O . PRO D 1 31 ? 66.99767 -11.40571 -9.27484 1.000 33.09000 27 PRO D O 1
ATOM 4643 N N . THR D 1 32 ? 67.12431 -11.05679 -7.05169 1.000 27.14000 28 THR D N 1
ATOM 4644 C CA . THR D 1 32 ? 67.41339 -12.44829 -6.73835 1.000 28.48000 28 THR D CA 1
ATOM 4645 C C . THR D 1 32 ? 66.17002 -13.32768 -6.74633 1.000 41.53000 28 THR D C 1
ATOM 4646 O O . THR D 1 32 ? 66.28388 -14.53267 -6.50033 1.000 50.77000 28 THR D O 1
ATOM 4650 N N . GLY D 1 33 ? 64.99674 -12.76387 -7.02063 1.000 42.70000 29 GLY D N 1
ATOM 4651 C CA . GLY D 1 33 ? 63.76815 -13.51936 -7.02230 1.000 27.10000 29 GLY D CA 1
ATOM 4652 C C . GLY D 1 33 ? 63.18472 -13.67792 -8.41177 1.000 47.71000 29 GLY D C 1
ATOM 4653 O O . GLY D 1 33 ? 63.51471 -12.93468 -9.34234 1.000 42.36000 29 GLY D O 1
ATOM 4654 N N . PRO D 1 34 ? 62.29646 -14.66273 -8.57641 1.000 37.82000 30 PRO D N 1
ATOM 4655 C CA . PRO D 1 34 ? 61.70416 -14.88544 -9.90655 1.000 33.40000 30 PRO D CA 1
ATOM 4656 C C . PRO D 1 34 ? 60.78737 -13.76145 -10.35765 1.000 35.39000 30 PRO D C 1
ATOM 4657 O O . PRO D 1 34 ? 60.78283 -13.41641 -11.54596 1.000 30.63000 30 PRO D O 1
ATOM 4661 N N . ILE D 1 35 ? 60.00616 -13.18056 -9.45029 1.000 22.92000 31 ILE D N 1
ATOM 4662 C CA . ILE D 1 35 ? 59.08190 -12.10053 -9.77654 1.000 34.22000 31 ILE D CA 1
ATOM 4663 C C . ILE D 1 35 ? 59.41055 -10.90512 -8.88920 1.000 30.07000 31 ILE D C 1
ATOM 4664 O O . ILE D 1 35 ? 59.59319 -11.05648 -7.67518 1.000 34.39000 31 ILE D O 1
ATOM 4669 N N . SER D 1 36 ? 59.50175 -9.72351 -9.49587 1.000 24.54000 32 SER D N 1
ATOM 4670 C CA . SER D 1 36 ? 59.95112 -8.53785 -8.77764 1.000 40.48000 32 SER D CA 1
ATOM 4671 C C . SER D 1 36 ? 59.46807 -7.29159 -9.50539 1.000 30.32000 32 SER D C 1
ATOM 4672 O O . SER D 1 36 ? 59.04871 -7.34473 -10.66412 1.000 24.40000 32 SER D O 1
ATOM 4675 N N . ILE D 1 37 ? 59.54300 -6.15861 -8.80062 1.000 38.02000 33 ILE D N 1
ATOM 4676 C CA . ILE D 1 37 ? 59.19939 -4.87543 -9.40032 1.000 25.41000 33 ILE D CA 1
ATOM 4677 C C . ILE D 1 37 ? 60.14589 -4.58642 -10.55503 1.000 25.53000 33 ILE D C 1
ATOM 4678 O O . ILE D 1 37 ? 61.37121 -4.69549 -10.42019 1.000 28.66000 33 ILE D O 1
ATOM 4683 N N . GLY D 1 38 ? 59.57862 -4.21509 -11.70148 1.000 21.83000 34 GLY D N 1
ATOM 4684 C CA . GLY D 1 38 ? 60.33836 -4.00502 -12.91442 1.000 24.14000 34 GLY D CA 1
ATOM 4685 C C . GLY D 1 38 ? 60.25860 -5.14095 -13.91291 1.000 32.50000 34 GLY D C 1
ATOM 4686 O O . GLY D 1 38 ? 60.64923 -4.95419 -15.07190 1.000 31.34000 34 GLY D O 1
ATOM 4687 N N . HIS D 1 39 ? 59.76615 -6.30627 -13.50280 1.000 31.93000 35 HIS D N 1
ATOM 4688 C CA . HIS D 1 39 ? 59.63832 -7.42746 -14.42225 1.000 39.58000 35 HIS D CA 1
ATOM 4689 C C . HIS D 1 39 ? 58.49011 -7.19857 -15.39651 1.000 38.62000 35 HIS D C 1
ATOM 4690 O O . HIS D 1 39 ? 57.44651 -6.64626 -15.03749 1.000 29.66000 35 HIS D O 1
ATOM 4697 N N . ILE D 1 40 ? 58.68850 -7.63561 -16.63645 1.000 35.31000 36 ILE D N 1
ATOM 4698 C CA . ILE D 1 40 ? 57.71000 -7.47980 -17.70565 1.000 25.45000 36 ILE D CA 1
ATOM 4699 C C . ILE D 1 40 ? 57.15473 -8.85685 -18.04359 1.000 47.91000 36 ILE D C 1
ATOM 4700 O O . ILE D 1 40 ? 57.91286 -9.77261 -18.38658 1.000 52.98000 36 ILE D O 1
ATOM 4705 N N . ILE D 1 41 ? 55.83711 -9.00557 -17.94537 1.000 43.49000 37 ILE D N 1
ATOM 4706 C CA . ILE D 1 41 ? 55.16962 -10.24532 -18.33537 1.000 42.92000 37 ILE D CA 1
ATOM 4707 C C . ILE D 1 41 ? 54.30012 -9.96112 -19.55560 1.000 44.83000 37 ILE D C 1
ATOM 4708 O O . ILE D 1 41 ? 53.83040 -8.82708 -19.73026 1.000 41.50000 37 ILE D O 1
ATOM 4713 N N . PRO D 1 42 ? 54.06450 -10.94569 -20.42640 1.000 54.16000 38 PRO D N 1
ATOM 4714 C CA . PRO D 1 42 ? 53.34067 -10.66822 -21.67425 1.000 46.98000 38 PRO D CA 1
ATOM 4715 C C . PRO D 1 42 ? 51.83048 -10.58309 -21.50948 1.000 51.76000 38 PRO D C 1
ATOM 4716 O O . PRO D 1 42 ? 51.15839 -9.91830 -22.30499 1.000 37.86000 38 PRO D O 1
ATOM 4720 N N . ASP D 1 43 ? 51.28126 -11.24958 -20.49837 1.000 34.99000 39 ASP D N 1
ATOM 4721 C CA . ASP D 1 43 ? 49.83525 -11.29646 -20.32237 1.000 42.63000 39 ASP D CA 1
ATOM 4722 C C . ASP D 1 43 ? 49.52200 -11.62742 -18.86858 1.000 56.15000 39 ASP D C 1
ATOM 4723 O O . ASP D 1 43 ? 50.41891 -11.84700 -18.04946 1.000 41.61000 39 ASP D O 1
ATOM 4728 N N . LEU D 1 44 ? 48.22622 -11.67359 -18.56134 1.000 61.37000 40 LEU D N 1
ATOM 4729 C CA . LEU D 1 44 ? 47.74075 -11.94207 -17.21513 1.000 66.51000 40 LEU D CA 1
ATOM 4730 C C . LEU D 1 44 ? 47.46093 -13.41624 -16.95910 1.000 66.68000 40 LEU D C 1
ATOM 4731 O O . LEU D 1 44 ? 47.13347 -13.77865 -15.82404 1.000 72.93000 40 LEU D O 1
ATOM 4736 N N . ARG D 1 45 ? 47.57157 -14.26868 -17.97459 1.000 83.23000 41 ARG D N 1
ATOM 4737 C CA . ARG D 1 45 ? 47.39983 -15.70525 -17.80283 1.000 75.12000 41 ARG D CA 1
ATOM 4738 C C . ARG D 1 45 ? 48.68698 -16.40155 -17.38002 1.000 64.07000 41 ARG D C 1
ATOM 4739 O O . ARG D 1 45 ? 48.70068 -17.63040 -17.27049 1.000 80.27000 41 ARG D O 1
ATOM 4747 N N . HIS D 1 46 ? 49.76300 -15.64718 -17.14655 1.000 70.76000 42 HIS D N 1
ATOM 4748 C CA . HIS D 1 46 ? 51.04178 -16.22053 -16.73354 1.000 81.72000 42 HIS D CA 1
ATOM 4749 C C . HIS D 1 46 ? 51.44051 -15.71234 -15.35375 1.000 75.06000 42 HIS D C 1
ATOM 4750 O O . HIS D 1 46 ? 51.52636 -16.50902 -14.41482 1.000 96.07000 42 HIS D O 1
ATOM 4757 N N . LEU D 1 47 ? 51.71630 -14.41444 -15.21027 1.000 63.27000 43 LEU D N 1
ATOM 4758 C CA . LEU D 1 47 ? 52.11614 -13.77746 -13.95673 1.000 71.49000 43 LEU D CA 1
ATOM 4759 C C . LEU D 1 47 ? 53.45785 -14.28953 -13.44407 1.000 68.31000 43 LEU D C 1
ATOM 4760 O O . LEU D 1 47 ? 53.92703 -13.84853 -12.39021 1.000 75.94000 43 LEU D O 1
ATOM 4765 N N . ASP D 1 48 ? 54.08630 -15.21280 -14.17285 1.000 64.73000 44 ASP D N 1
ATOM 4766 C CA . ASP D 1 48 ? 55.42451 -15.67989 -13.82592 1.000 46.29000 44 ASP D CA 1
ATOM 4767 C C . ASP D 1 48 ? 56.35222 -15.79384 -15.02384 1.000 53.43000 44 ASP D C 1
ATOM 4768 O O . ASP D 1 48 ? 57.54816 -16.02736 -14.82691 1.000 75.45000 44 ASP D O 1
ATOM 4773 N N . ASN D 1 49 ? 55.85170 -15.64266 -16.25085 1.000 56.54000 45 ASN D N 1
ATOM 4774 C CA . ASN D 1 49 ? 56.67652 -15.71205 -17.45573 1.000 64.82000 45 ASN D CA 1
ATOM 4775 C C . ASN D 1 49 ? 57.27422 -14.32940 -17.70632 1.000 61.37000 45 ASN D C 1
ATOM 4776 O O . ASN D 1 49 ? 56.79711 -13.54293 -18.52678 1.000 63.52000 45 ASN D O 1
ATOM 4781 N N . VAL D 1 50 ? 58.34400 -14.03230 -16.97573 1.000 47.17000 46 VAL D N 1
ATOM 4782 C CA . VAL D 1 50 ? 59.00355 -12.73611 -17.08955 1.000 57.14000 46 VAL D CA 1
ATOM 4783 C C . VAL D 1 50 ? 59.81029 -12.69551 -18.38071 1.000 53.39000 46 VAL D C 1
ATOM 4784 O O . VAL D 1 50 ? 60.60244 -13.60162 -18.66660 1.000 57.82000 46 VAL D O 1
ATOM 4788 N N . ILE D 1 51 ? 59.59949 -11.64444 -19.17328 1.000 52.98000 47 ILE D N 1
ATOM 4789 C CA . ILE D 1 51 ? 60.32078 -11.50876 -20.43434 1.000 48.25000 47 ILE D CA 1
ATOM 4790 C C . ILE D 1 51 ? 61.76599 -11.10062 -20.17680 1.000 54.69000 47 ILE D C 1
ATOM 4791 O O . ILE D 1 51 ? 62.70577 -11.74691 -20.65382 1.000 68.27000 47 ILE D O 1
ATOM 4796 N N . ASN D 1 52 ? 61.96660 -10.03189 -19.40477 1.000 56.62000 48 ASN D N 1
ATOM 4797 C CA . ASN D 1 52 ? 63.30759 -9.56224 -19.05708 1.000 52.10000 48 ASN D CA 1
ATOM 4798 C C . ASN D 1 52 ? 63.88235 -10.37724 -17.89369 1.000 48.28000 48 ASN D C 1
ATOM 4799 O O . ASN D 1 52 ? 64.29178 -9.84989 -16.86021 1.000 49.56000 48 ASN D O 1
ATOM 4804 N N . CYS D 1 53 ? 63.91815 -11.69804 -18.08901 1.000 53.57000 49 CYS D N 1
ATOM 4805 C CA . CYS D 1 53 ? 64.37078 -12.59742 -17.03374 1.000 62.19000 49 CYS D CA 1
ATOM 4806 C C . CYS D 1 53 ? 65.87894 -12.54974 -16.83004 1.000 62.70000 49 CYS D C 1
ATOM 4807 O O . CYS D 1 53 ? 66.35534 -12.91755 -15.75114 1.000 65.11000 49 CYS D O 1
ATOM 4810 N N . LYS D 1 54 ? 66.63741 -12.11341 -17.83285 1.000 57.27000 50 LYS D N 1
ATOM 4811 C CA . LYS D 1 54 ? 68.08188 -11.96752 -17.70562 1.000 53.44000 50 LYS D CA 1
ATOM 4812 C C . LYS D 1 54 ? 68.48627 -10.66052 -17.03554 1.000 57.93000 50 LYS D C 1
ATOM 4813 O O . LYS D 1 54 ? 69.68248 -10.35581 -16.97611 1.000 68.51000 50 LYS D O 1
ATOM 4819 N N . GLY D 1 55 ? 67.53002 -9.89219 -16.53615 1.000 60.10000 51 GLY D N 1
ATOM 4820 C CA . GLY D 1 55 ? 67.78945 -8.59398 -15.95035 1.000 49.20000 51 GLY D CA 1
ATOM 4821 C C . GLY D 1 55 ? 67.15933 -7.47301 -16.76046 1.000 56.86000 51 GLY D C 1
ATOM 4822 O O . GLY D 1 55 ? 66.66994 -7.65923 -17.87527 1.000 58.60000 51 GLY D O 1
ATOM 4823 N N . PHE D 1 56 ? 67.18062 -6.28249 -16.16513 1.000 51.27000 52 PHE D N 1
ATOM 4824 C CA . PHE D 1 56 ? 66.60896 -5.10145 -16.79551 1.000 45.21000 52 PHE D CA 1
ATOM 4825 C C . PHE D 1 56 ? 67.32727 -3.86418 -16.27021 1.000 47.87000 52 PHE D C 1
ATOM 4826 O O . PHE D 1 56 ? 68.27391 -3.95583 -15.48341 1.000 44.74000 52 PHE D O 1
ATOM 4834 N N . GLU D 1 57 ? 66.86470 -2.70165 -16.71992 1.000 51.24000 53 GLU D N 1
ATOM 4835 C CA . GLU D 1 57 ? 67.49917 -1.44278 -16.35829 1.000 34.67000 53 GLU D CA 1
ATOM 4836 C C . GLU D 1 57 ? 67.44083 -1.23345 -14.84605 1.000 44.37000 53 GLU D C 1
ATOM 4837 O O . GLU D 1 57 ? 66.41565 -1.52434 -14.21788 1.000 43.27000 53 GLU D O 1
ATOM 4843 N N . PRO D 1 58 ? 68.51769 -0.74496 -14.22938 1.000 41.89000 54 PRO D N 1
ATOM 4844 C CA . PRO D 1 58 ? 68.47686 -0.45467 -12.79242 1.000 36.43000 54 PRO D CA 1
ATOM 4845 C C . PRO D 1 58 ? 67.47261 0.64326 -12.47815 1.000 37.17000 54 PRO D C 1
ATOM 4846 O O . PRO D 1 58 ? 67.10588 1.45261 -13.33266 1.000 30.65000 54 PRO D O 1
ATOM 4850 N N . PHE D 1 59 ? 67.02648 0.65971 -11.22639 1.000 41.25000 55 PHE D N 1
ATOM 4851 C CA . PHE D 1 59 ? 66.14686 1.72568 -10.77470 1.000 46.28000 55 PHE D CA 1
ATOM 4852 C C . PHE D 1 59 ? 66.86500 3.06750 -10.88661 1.000 44.74000 55 PHE D C 1
ATOM 4853 O O . PHE D 1 59 ? 68.07974 3.14180 -10.66368 1.000 54.44000 55 PHE D O 1
ATOM 4861 N N . PRO D 1 60 ? 66.15946 4.13887 -11.24121 1.000 43.85000 56 PRO D N 1
ATOM 4862 C CA . PRO D 1 60 ? 66.76093 5.46158 -11.14191 1.000 44.83000 56 PRO D CA 1
ATOM 4863 C C . PRO D 1 60 ? 67.10728 5.76922 -9.70072 1.000 44.58000 56 PRO D C 1
ATOM 4864 O O . PRO D 1 60 ? 66.41793 5.31542 -8.76729 1.000 55.64000 56 PRO D O 1
ATOM 4868 N N . PRO D 1 61 ? 68.18357 6.52220 -9.46494 1.000 47.50000 57 PRO D N 1
ATOM 4869 C CA . PRO D 1 61 ? 68.54772 6.84686 -8.07650 1.000 37.53000 57 PRO D CA 1
ATOM 4870 C C . PRO D 1 61 ? 67.48559 7.65820 -7.35523 1.000 54.30000 57 PRO D C 1
ATOM 4871 O O . PRO D 1 61 ? 67.37365 7.56409 -6.12607 1.000 45.54000 57 PRO D O 1
ATOM 4875 N N . ASN D 1 62 ? 66.69448 8.44840 -8.08419 1.000 35.46000 58 ASN D N 1
ATOM 4876 C CA . ASN D 1 62 ? 65.61032 9.20420 -7.47173 1.000 43.61000 58 ASN D CA 1
ATOM 4877 C C . ASN D 1 62 ? 64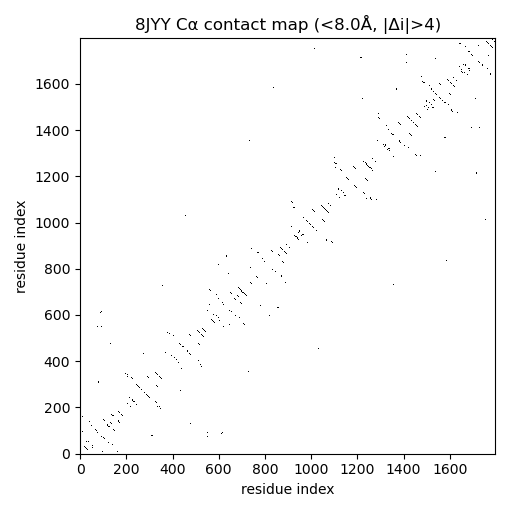.35672 8.36566 -7.26215 1.000 34.75000 58 ASN D C 1
ATOM 4878 O O . ASN D 1 62 ? 63.46778 8.78372 -6.51248 1.000 46.97000 58 ASN D O 1
ATOM 4883 N N . MET D 1 63 ? 64.26248 7.20264 -7.90369 1.000 48.36000 59 MET D N 1
ATOM 4884 C CA . MET D 1 63 ? 63.12866 6.30835 -7.70402 1.000 47.55000 59 MET D CA 1
ATOM 4885 C C . MET D 1 63 ? 63.31337 5.54406 -6.39977 1.000 38.29000 59 MET D C 1
ATOM 4886 O O . MET D 1 63 ? 64.32054 4.85190 -6.21507 1.000 43.23000 59 MET D O 1
ATOM 4891 N N . ASP D 1 64 ? 62.34548 5.66987 -5.49910 1.000 32.31000 60 ASP D N 1
ATOM 4892 C CA . ASP D 1 64 ? 62.41861 5.07053 -4.17738 1.000 30.92000 60 ASP D CA 1
ATOM 4893 C C . ASP D 1 64 ? 61.38069 3.96666 -4.03440 1.000 28.68000 60 ASP D C 1
ATOM 4894 O O . ASP D 1 64 ? 60.34070 3.97474 -4.69916 1.000 38.70000 60 ASP D O 1
ATOM 4899 N N . VAL D 1 65 ? 61.67754 3.01651 -3.15503 1.000 32.23000 61 VAL D N 1
ATOM 4900 C CA . VAL D 1 65 ? 60.78558 1.90435 -2.85680 1.000 18.79000 61 VAL D CA 1
ATOM 4901 C C . VAL D 1 65 ? 60.11836 2.18698 -1.51907 1.000 24.61000 61 VAL D C 1
ATOM 4902 O O . VAL D 1 65 ? 60.79940 2.36433 -0.50132 1.000 20.41000 61 VAL D O 1
ATOM 4906 N N . PHE D 1 66 ? 58.78992 2.23049 -1.51898 1.000 23.25000 62 PHE D N 1
ATOM 4907 C CA . PHE D 1 66 ? 58.01248 2.50573 -0.32120 1.000 22.26000 62 PHE D CA 1
ATOM 4908 C C . PHE D 1 66 ? 57.42396 1.21578 0.23895 1.000 26.41000 62 PHE D C 1
ATOM 4909 O O . PHE D 1 66 ? 57.09609 0.28537 -0.50285 1.000 25.13000 62 PHE D O 1
ATOM 4917 N N . THR D 1 67 ? 57.29091 1.17402 1.56455 1.000 26.25000 63 THR D N 1
ATOM 4918 C CA . THR D 1 67 ? 56.96953 -0.04829 2.28980 1.000 21.25000 63 THR D CA 1
ATOM 4919 C C . THR D 1 67 ? 55.77979 0.17692 3.21055 1.000 33.72000 63 THR D C 1
ATOM 4920 O O . THR D 1 67 ? 55.73840 1.16256 3.95344 1.000 42.84000 63 THR D O 1
ATOM 4924 N N . ALA D 1 68 ? 54.82175 -0.74335 3.15924 1.000 40.34000 64 ALA D N 1
ATOM 4925 C CA . ALA D 1 68 ? 53.68738 -0.76268 4.07223 1.000 33.72000 64 ALA D CA 1
ATOM 4926 C C . ALA D 1 68 ? 53.65401 -2.09112 4.81713 1.000 34.85000 64 ALA D C 1
ATOM 4927 O O . ALA D 1 68 ? 54.11753 -3.11227 4.30924 1.000 39.22000 64 ALA D O 1
ATOM 4929 N N . HIS D 1 69 ? 53.10230 -2.07636 6.02746 1.000 32.23000 65 HIS D N 1
ATOM 4930 C CA . HIS D 1 69 ? 53.01147 -3.27092 6.86361 1.000 30.52000 65 HIS D CA 1
ATOM 4931 C C . HIS D 1 69 ? 51.55486 -3.48139 7.25589 1.000 51.06000 65 HIS D C 1
ATOM 4932 O O . HIS D 1 69 ? 50.99711 -2.69788 8.03257 1.000 29.08000 65 HIS D O 1
ATOM 4939 N N . TYR D 1 70 ? 50.94084 -4.53667 6.72810 1.000 33.37000 66 TYR D N 1
ATOM 4940 C CA . TYR D 1 70 ? 49.55230 -4.86104 7.01945 1.000 26.38000 66 TYR D CA 1
ATOM 4941 C C . TYR D 1 70 ? 49.49289 -6.08521 7.92078 1.000 42.05000 66 TYR D C 1
ATOM 4942 O O . TYR D 1 70 ? 50.12339 -7.10941 7.63187 1.000 42.48000 66 TYR D O 1
ATOM 4951 N N . GLU D 1 71 ? 48.73457 -5.96985 9.01273 1.000 41.79000 67 GLU D N 1
ATOM 4952 C CA . GLU D 1 71 ? 48.53572 -7.10303 9.90798 1.000 43.86000 67 GLU D CA 1
ATOM 4953 C C . GLU D 1 71 ? 47.85736 -8.26493 9.19361 1.000 46.09000 67 GLU D C 1
ATOM 4954 O O . GLU D 1 71 ? 48.07790 -9.42862 9.55041 1.000 42.54000 67 GLU D O 1
ATOM 4960 N N . GLN D 1 72 ? 47.04780 -7.97389 8.17664 1.000 43.27000 68 GLN D N 1
ATOM 4961 C CA . GLN D 1 72 ? 46.34498 -9.00530 7.42720 1.000 44.88000 68 GLN D CA 1
ATOM 4962 C C . GLN D 1 72 ? 45.90086 -8.42478 6.09171 1.000 26.81000 68 GLN D C 1
ATOM 4963 O O . GLN D 1 72 ? 45.55513 -7.24426 6.00740 1.000 57.75000 68 GLN D O 1
ATOM 4969 N N . CYS D 1 73 ? 45.92456 -9.25964 5.05424 1.000 25.29000 69 CYS D N 1
ATOM 4970 C CA . CYS D 1 73 ? 45.46365 -8.88834 3.72385 1.000 28.56000 69 CYS D CA 1
ATOM 4971 C C . CYS D 1 73 ? 44.51783 -9.95557 3.19570 1.000 37.99000 69 CYS D C 1
ATOM 4972 O O . CYS D 1 73 ? 44.71300 -11.14820 3.44400 1.000 37.32000 69 CYS D O 1
ATOM 4975 N N . HIS D 1 74 ? 43.49534 -9.51912 2.46287 1.000 39.20000 70 HIS D N 1
ATOM 4976 C CA . HIS D 1 74 ? 42.50489 -10.40878 1.86201 1.000 32.05000 70 HIS D CA 1
ATOM 4977 C C . HIS D 1 74 ? 42.44313 -10.09648 0.37368 1.000 26.76000 70 HIS D C 1
ATOM 4978 O O . HIS D 1 74 ? 42.01613 -9.00499 -0.01520 1.000 43.60000 70 HIS D O 1
ATOM 4985 N N . PHE D 1 75 ? 42.86823 -11.04629 -0.46008 1.000 35.07000 71 PHE D N 1
ATOM 4986 C CA . PHE D 1 75 ? 42.96360 -10.82681 -1.89828 1.000 37.99000 71 PHE D CA 1
ATOM 4987 C C . PHE D 1 75 ? 41.98401 -11.68914 -2.68757 1.000 45.84000 71 PHE D C 1
ATOM 4988 O O . PHE D 1 75 ? 42.18424 -11.90839 -3.88639 1.000 47.35000 71 PHE D O 1
ATOM 4996 N N . GLY D 1 76 ? 40.92821 -12.18372 -2.04125 1.000 54.55000 72 GLY D N 1
ATOM 4997 C CA . GLY D 1 76 ? 39.95783 -13.03026 -2.70278 1.000 60.58000 72 GLY D CA 1
ATOM 4998 C C . GLY D 1 76 ? 38.84667 -12.23650 -3.37165 1.000 48.38000 72 GLY D C 1
ATOM 4999 O O . GLY D 1 76 ? 38.76295 -11.01440 -3.26501 1.000 68.81000 72 GLY D O 1
ATOM 5000 N N . ASP D 1 77 ? 37.96743 -12.96198 -4.06336 1.000 56.42000 73 ASP D N 1
ATOM 5001 C CA . ASP D 1 77 ? 36.86308 -12.33579 -4.77611 1.000 50.37000 73 ASP D CA 1
ATOM 5002 C C . ASP D 1 77 ? 35.67520 -12.14695 -3.83462 1.000 58.33000 73 ASP D C 1
ATOM 5003 O O . ASP D 1 77 ? 35.75926 -12.39397 -2.62885 1.000 68.95000 73 ASP D O 1
ATOM 5008 N N . HIS D 1 78 ? 34.54479 -11.71987 -4.39390 1.000 51.76000 74 HIS D N 1
ATOM 5009 C CA . HIS D 1 78 ? 33.31515 -11.52455 -3.64046 1.000 53.65000 74 HIS D CA 1
ATOM 5010 C C . HIS D 1 78 ? 32.43904 -12.76447 -3.60849 1.000 60.64000 74 HIS D C 1
ATOM 5011 O O . HIS D 1 78 ? 31.47021 -12.79956 -2.84267 1.000 45.05000 74 HIS D O 1
ATOM 5018 N N . LEU D 1 79 ? 32.74435 -13.77009 -4.42631 1.000 45.84000 75 LEU D N 1
ATOM 5019 C CA . LEU D 1 79 ? 31.91394 -14.96354 -4.50747 1.000 47.75000 75 LEU D CA 1
ATOM 5020 C C . LEU D 1 79 ? 32.10199 -15.83232 -3.27013 1.000 58.50000 75 LEU D C 1
ATOM 5021 O O . LEU D 1 79 ? 32.46913 -17.00637 -3.37886 1.000 49.56000 75 LEU D O 1
ATOM 5026 N N . ASN D 1 80 ? 31.84864 -15.26112 -2.09318 1.000 51.56000 76 ASN D N 1
ATOM 5027 C CA . ASN D 1 80 ? 31.91006 -16.00094 -0.84252 1.000 39.29000 76 ASN D CA 1
ATOM 5028 C C . ASN D 1 80 ? 30.64666 -16.83839 -0.67639 1.000 42.83000 76 ASN D C 1
ATOM 5029 O O . ASN D 1 80 ? 29.72296 -16.77915 -1.48968 1.000 41.57000 76 ASN D O 1
ATOM 5034 N N . SER D 1 81 ? 30.59186 -17.60494 0.41519 1.000 29.49000 77 SER D N 1
ATOM 5035 C CA . SER D 1 81 ? 29.46686 -18.51076 0.62920 1.000 28.38000 77 SER D CA 1
ATOM 5036 C C . SER D 1 81 ? 28.15877 -17.74895 0.81434 1.000 29.62000 77 SER D C 1
ATOM 5037 O O . SER D 1 81 ? 27.11655 -18.15527 0.28730 1.000 19.90000 77 SER D O 1
ATOM 5040 N N . GLU D 1 82 ? 28.19248 -16.64094 1.55820 1.000 41.95000 78 GLU D N 1
ATOM 5041 C CA . GLU D 1 82 ? 26.97566 -15.87028 1.79862 1.000 35.38000 78 GLU D CA 1
ATOM 5042 C C . GLU D 1 82 ? 26.43635 -15.26794 0.50492 1.000 27.92000 78 GLU D C 1
ATOM 5043 O O . GLU D 1 82 ? 25.22598 -15.32263 0.24062 1.000 33.97000 78 GLU D O 1
ATOM 5049 N N . PHE D 1 83 ? 27.31888 -14.69233 -0.31563 1.000 28.42000 79 PHE D N 1
ATOM 5050 C CA . PHE D 1 83 ? 26.88534 -14.17128 -1.60693 1.000 39.22000 79 PHE D CA 1
ATOM 5051 C C . PHE D 1 83 ? 26.37412 -15.29136 -2.50045 1.000 40.04000 79 PHE D C 1
ATOM 5052 O O . PHE D 1 83 ? 25.43441 -15.09313 -3.27807 1.000 48.04000 79 PHE D O 1
ATOM 5060 N N . VAL D 1 84 ? 26.98300 -16.47570 -2.40529 1.000 39.33000 80 VAL D N 1
ATOM 5061 C CA . VAL D 1 84 ? 26.52879 -17.61376 -3.20049 1.000 43.53000 80 VAL D CA 1
ATOM 5062 C C . VAL D 1 84 ? 25.10311 -17.98904 -2.81830 1.000 38.85000 80 VAL D C 1
ATOM 5063 O O . VAL D 1 84 ? 24.24148 -18.19123 -3.68258 1.000 38.99000 80 VAL D O 1
ATOM 5067 N N . VAL D 1 85 ? 24.83186 -18.07748 -1.51426 1.000 38.71000 81 VAL D N 1
ATOM 5068 C CA . VAL D 1 85 ? 23.48129 -18.39681 -1.05559 1.000 49.28000 81 VAL D CA 1
ATOM 5069 C C . VAL D 1 85 ? 22.49366 -17.34016 -1.53292 1.000 51.20000 81 VAL D C 1
ATOM 5070 O O . VAL D 1 85 ? 21.44216 -17.65887 -2.10073 1.000 44.57000 81 VAL D O 1
ATOM 5074 N N . GLN D 1 86 ? 22.81881 -16.06391 -1.31685 1.000 40.35000 82 GLN D N 1
ATOM 5075 C CA . GLN D 1 86 ? 21.88116 -14.99876 -1.65299 1.000 43.49000 82 GLN D CA 1
ATOM 5076 C C . GLN D 1 86 ? 21.77696 -14.73019 -3.14998 1.000 49.46000 82 GLN D C 1
ATOM 5077 O O . GLN D 1 86 ? 20.89291 -13.97184 -3.56301 1.000 58.55000 82 GLN D O 1
ATOM 5083 N N . ALA D 1 87 ? 22.64211 -15.32435 -3.96771 1.000 50.62000 83 ALA D N 1
ATOM 5084 C CA . ALA D 1 87 ? 22.54742 -15.21211 -5.41587 1.000 43.08000 83 ALA D CA 1
ATOM 5085 C C . ALA D 1 87 ? 21.88355 -16.42241 -6.05702 1.000 55.39000 83 ALA D C 1
ATOM 5086 O O . ALA D 1 87 ? 21.67855 -16.42688 -7.27491 1.000 57.51000 83 ALA D O 1
ATOM 5088 N N . GLY D 1 88 ? 21.54549 -17.44365 -5.27050 1.000 56.48000 84 GLY D N 1
ATOM 5089 C CA . GLY D 1 88 ? 20.94838 -18.65654 -5.78648 1.000 63.44000 84 GLY D CA 1
ATOM 5090 C C . GLY D 1 88 ? 21.90146 -19.60407 -6.48108 1.000 69.65000 84 GLY D C 1
ATOM 5091 O O . GLY D 1 88 ? 21.44757 -20.61375 -7.03358 1.000 77.85000 84 GLY D O 1
ATOM 5092 N N . LEU D 1 89 ? 23.20429 -19.31927 -6.47207 1.000 62.26000 85 LEU D N 1
ATOM 5093 C CA . LEU D 1 89 ? 24.19419 -20.14246 -7.15205 1.000 70.12000 85 LEU D CA 1
ATOM 5094 C C . LEU D 1 89 ? 24.76665 -21.23852 -6.26180 1.000 74.90000 85 LEU D C 1
ATOM 5095 O O . LEU D 1 89 ? 25.86560 -21.73585 -6.53475 1.000 78.21000 85 LEU D O 1
ATOM 5100 N N . HIS D 1 90 ? 24.04869 -21.62623 -5.20684 1.000 63.96000 86 HIS D N 1
ATOM 5101 C CA . HIS D 1 90 ? 24.50273 -22.72127 -4.36003 1.000 69.91000 86 HIS D CA 1
ATOM 5102 C C . HIS D 1 90 ? 24.48189 -24.05789 -5.08779 1.000 96.03000 86 HIS D C 1
ATOM 5103 O O . HIS D 1 90 ? 25.13247 -25.00647 -4.63645 1.000 88.66000 86 HIS D O 1
ATOM 5110 N N . HIS D 1 91 ? 23.75199 -24.15097 -6.20144 1.000 100.64000 87 HIS D N 1
ATOM 5111 C CA . HIS D 1 91 ? 23.68252 -25.39259 -6.96075 1.000 91.97000 87 HIS D CA 1
ATOM 5112 C C . HIS D 1 91 ? 24.97275 -25.69207 -7.71249 1.000 75.57000 87 HIS D C 1
ATOM 5113 O O . HIS D 1 91 ? 25.20649 -26.84888 -8.07562 1.000 94.59000 87 HIS D O 1
ATOM 5120 N N . THR D 1 92 ? 25.80776 -24.68649 -7.95886 1.000 88.76000 88 THR D N 1
ATOM 5121 C CA . THR D 1 92 ? 27.05648 -24.86407 -8.68283 1.000 94.69000 88 THR D CA 1
ATOM 5122 C C . THR D 1 92 ? 28.23508 -24.50248 -7.78932 1.000 102.86000 88 THR D C 1
ATOM 5123 O O . THR D 1 92 ? 28.12625 -23.65167 -6.90051 1.000 110.88000 88 THR D O 1
ATOM 5127 N N . ASN D 1 93 ? 29.36384 -25.16465 -8.03089 1.000 87.61000 89 ASN D N 1
ATOM 5128 C CA . ASN D 1 93 ? 30.59720 -24.89959 -7.29278 1.000 89.07000 89 ASN D CA 1
ATOM 5129 C C . ASN D 1 93 ? 31.23522 -23.63904 -7.86222 1.000 95.35000 89 ASN D C 1
ATOM 5130 O O . ASN D 1 93 ? 31.91356 -23.67929 -8.89048 1.000 106.14000 89 ASN D O 1
ATOM 5135 N N . ILE D 1 94 ? 31.02046 -22.51117 -7.19146 1.000 93.64000 90 ILE D N 1
ATOM 5136 C CA . ILE D 1 94 ? 31.50651 -21.22814 -7.67890 1.000 87.78000 90 ILE D CA 1
ATOM 5137 C C . ILE D 1 94 ? 32.36191 -20.48602 -6.65909 1.000 92.77000 90 ILE D C 1
ATOM 5138 O O . ILE D 1 94 ? 33.15866 -19.61686 -7.05441 1.000 97.80000 90 ILE D O 1
ATOM 5143 N N . THR D 1 95 ? 32.26158 -20.80666 -5.36995 1.000 93.38000 91 THR D N 1
ATOM 5144 C CA . THR D 1 95 ? 32.99512 -20.07067 -4.34717 1.000 95.88000 91 THR D CA 1
ATOM 5145 C C . THR D 1 95 ? 34.49860 -20.19326 -4.56060 1.000 81.64000 91 THR D C 1
ATOM 5146 O O . THR D 1 95 ? 35.02053 -21.28515 -4.80457 1.000 82.75000 91 THR D O 1
ATOM 5150 N N . SER D 1 96 ? 35.19110 -19.06167 -4.47538 1.000 73.41000 92 SER D N 1
ATOM 5151 C CA . SER D 1 96 ? 36.63843 -19.01417 -4.57066 1.000 74.95000 92 SER D CA 1
ATOM 5152 C C . SER D 1 96 ? 37.24403 -19.01128 -3.16950 1.000 73.53000 92 SER D C 1
ATOM 5153 O O . SER D 1 96 ? 36.54082 -19.01430 -2.15588 1.000 65.89000 92 SER D O 1
ATOM 5156 N N . ASP D 1 97 ? 38.57122 -19.00104 -3.11588 1.000 71.91000 93 ASP D N 1
ATOM 5157 C CA . ASP D 1 97 ? 39.28875 -18.99734 -1.85140 1.000 63.31000 93 ASP D CA 1
ATOM 5158 C C . ASP D 1 97 ? 39.46242 -17.57909 -1.32785 1.000 61.27000 93 ASP D C 1
ATOM 5159 O O . ASP D 1 97 ? 39.55818 -16.61633 -2.09452 1.000 48.35000 93 ASP D O 1
ATOM 5164 N N . ARG D 1 98 ? 39.49787 -17.45985 -0.00398 1.000 63.25000 94 ARG D N 1
ATOM 5165 C CA . ARG D 1 98 ? 39.95569 -16.23169 0.62766 1.000 64.53000 94 ARG D CA 1
ATOM 5166 C C . ARG D 1 98 ? 41.47768 -16.27585 0.70216 1.000 76.24000 94 ARG D C 1
ATOM 5167 O O . ARG D 1 98 ? 42.05282 -17.17624 1.32390 1.000 93.74000 94 ARG D O 1
ATOM 5175 N N . TRP D 1 99 ? 42.13461 -15.33512 0.03225 1.000 68.40000 95 TRP D N 1
ATOM 5176 C CA . TRP D 1 99 ? 43.59373 -15.26743 0.06464 1.000 46.64000 95 TRP D CA 1
ATOM 5177 C C . TRP D 1 99 ? 44.04491 -14.38017 1.22478 1.000 45.74000 95 TRP D C 1
ATOM 5178 O O . TRP D 1 99 ? 44.70721 -13.35703 1.05908 1.000 49.60000 95 TRP D O 1
ATOM 5189 N N . GLU D 1 100 ? 43.65031 -14.80098 2.42483 1.000 34.81000 96 GLU D N 1
ATOM 5190 C CA . GLU D 1 100 ? 43.96021 -14.06624 3.64524 1.000 35.96000 96 GLU D CA 1
ATOM 5191 C C . GLU D 1 100 ? 45.35552 -14.44766 4.11828 1.000 40.81000 96 GLU D C 1
ATOM 5192 O O . GLU D 1 100 ? 45.58576 -15.57378 4.56991 1.000 56.18000 96 GLU D O 1
ATOM 5198 N N . TYR D 1 101 ? 46.28271 -13.50540 4.01587 1.000 45.19000 97 TYR D N 1
ATOM 5199 C CA . TYR D 1 101 ? 47.64345 -13.67924 4.49574 1.000 27.55000 97 TYR D CA 1
ATOM 5200 C C . TYR D 1 101 ? 47.88259 -12.77683 5.69842 1.000 32.46000 97 TYR D C 1
ATOM 5201 O O . TYR D 1 101 ? 47.39098 -11.64520 5.74597 1.000 47.17000 97 TYR D O 1
ATOM 5210 N N . ASP D 1 102 ? 48.63322 -13.28257 6.67090 1.000 22.06000 98 ASP D N 1
ATOM 5211 C CA . ASP D 1 102 ? 48.96585 -12.53015 7.87095 1.000 47.12000 98 ASP D CA 1
ATOM 5212 C C . ASP D 1 102 ? 50.38615 -11.98352 7.78148 1.000 38.55000 98 ASP D C 1
ATOM 5213 O O . ASP D 1 102 ? 51.26212 -12.58161 7.15068 1.000 41.92000 98 ASP D O 1
ATOM 5218 N N . SER D 1 103 ? 50.60063 -10.83675 8.42607 1.000 29.90000 99 SER D N 1
ATOM 5219 C CA . SER D 1 103 ? 51.89364 -10.15178 8.45835 1.000 34.90000 99 SER D CA 1
ATOM 5220 C C . SER D 1 103 ? 52.45180 -9.96567 7.04456 1.000 37.07000 99 SER D C 1
ATOM 5221 O O . SER D 1 103 ? 53.44813 -10.56774 6.64467 1.000 42.20000 99 SER D O 1
ATOM 5224 N N . VAL D 1 104 ? 51.77273 -9.10401 6.29565 1.000 36.37000 100 VAL D N 1
ATOM 5225 C CA . VAL D 1 104 ? 52.12095 -8.83167 4.90654 1.000 30.40000 100 VAL D CA 1
ATOM 5226 C C . VAL D 1 104 ? 52.90413 -7.52876 4.84069 1.000 32.14000 100 VAL D C 1
ATOM 5227 O O . VAL D 1 104 ? 52.64615 -6.59256 5.60788 1.000 36.04000 100 VAL D O 1
ATOM 5231 N N . VAL D 1 105 ? 53.87589 -7.47224 3.93341 1.000 27.69000 101 VAL D N 1
ATOM 5232 C CA . VAL D 1 105 ? 54.68404 -6.27938 3.71207 1.000 23.85000 101 VAL D CA 1
ATOM 5233 C C . VAL D 1 105 ? 54.60178 -5.92035 2.23463 1.000 31.69000 101 VAL D C 1
ATOM 5234 O O . VAL D 1 105 ? 54.89728 -6.75368 1.37119 1.000 25.10000 101 VAL D O 1
ATOM 5238 N N . GLU D 1 106 ? 54.19869 -4.68865 1.94691 1.000 28.05000 102 GLU D N 1
ATOM 5239 C CA . GLU D 1 106 ? 54.05337 -4.19473 0.58464 1.000 33.85000 102 GLU D CA 1
ATOM 5240 C C . GLU D 1 106 ? 55.27327 -3.37011 0.19963 1.000 24.71000 102 GLU D C 1
ATOM 5241 O O . GLU D 1 106 ? 55.67634 -2.47162 0.94698 1.000 30.78000 102 GLU D O 1
ATOM 5247 N N . TYR D 1 107 ? 55.85177 -3.68146 -0.95967 1.000 15.76000 103 TYR D N 1
ATOM 5248 C CA . TYR D 1 107 ? 56.89339 -2.87844 -1.58510 1.000 16.85000 103 TYR D CA 1
ATOM 5249 C C . TYR D 1 107 ? 56.33478 -2.31028 -2.88103 1.000 24.23000 103 TYR D C 1
ATOM 5250 O O . TYR D 1 107 ? 55.84813 -3.06361 -3.73375 1.000 22.59000 103 TYR D O 1
ATOM 5259 N N . ALA D 1 108 ? 56.39085 -0.98693 -3.02151 1.000 25.15000 104 ALA D N 1
ATOM 5260 C CA . ALA D 1 108 ? 55.75025 -0.31402 -4.14131 1.000 30.75000 104 ALA D CA 1
ATOM 5261 C C . ALA D 1 108 ? 56.64489 0.79603 -4.66959 1.000 32.62000 104 ALA D C 1
ATOM 5262 O O . ALA D 1 108 ? 57.41862 1.40092 -3.92382 1.000 32.33000 104 ALA D O 1
ATOM 5264 N N . VAL D 1 109 ? 56.53394 1.05140 -5.97395 1.000 27.01000 105 VAL D N 1
ATOM 5265 C CA . VAL D 1 109 ? 57.21678 2.15692 -6.62945 1.000 28.31000 105 VAL D CA 1
ATOM 5266 C C . VAL D 1 109 ? 56.21526 2.88220 -7.51848 1.000 30.85000 105 VAL D C 1
ATOM 5267 O O . VAL D 1 109 ? 55.09123 2.42755 -7.73183 1.000 37.29000 105 VAL D O 1
ATOM 5271 N N . TYR D 1 110 ? 56.64705 4.02427 -8.04323 1.000 39.30000 106 TYR D N 1
ATOM 5272 C CA . TYR D 1 110 ? 55.84963 4.79304 -8.98987 1.000 33.38000 106 TYR D CA 1
ATOM 5273 C C . TYR D 1 110 ? 56.55121 4.79872 -10.33889 1.000 33.17000 106 TYR D C 1
ATOM 5274 O O . TYR D 1 110 ? 57.65631 5.35230 -10.45277 1.000 45.16000 106 TYR D O 1
ATOM 5283 N N . PRO D 1 111 ? 55.96884 4.20245 -11.37639 1.000 33.31000 107 PRO D N 1
ATOM 5284 C CA . PRO D 1 111 ? 56.66641 4.12479 -12.66458 1.000 44.17000 107 PRO D CA 1
ATOM 5285 C C . PRO D 1 111 ? 56.69344 5.47081 -13.37095 1.000 49.87000 107 PRO D C 1
ATOM 5286 O O . PRO D 1 111 ? 55.71941 6.22685 -13.34877 1.000 68.55000 107 PRO D O 1
ATOM 5290 N N . THR D 1 112 ? 57.82664 5.76382 -14.00081 1.000 43.64000 108 THR D N 1
ATOM 5291 C CA . THR D 1 112 ? 57.97991 6.93532 -14.84808 1.000 52.47000 108 THR D CA 1
ATOM 5292 C C . THR D 1 112 ? 58.04842 6.49743 -16.30495 1.000 53.46000 108 THR D C 1
ATOM 5293 O O . THR D 1 112 ? 58.42226 5.36128 -16.61020 1.000 50.68000 108 THR D O 1
ATOM 5297 N N . ARG D 1 113 ? 57.67683 7.40960 -17.20705 1.000 49.46000 109 ARG D N 1
ATOM 5298 C CA . ARG D 1 113 ? 57.69490 7.07758 -18.62821 1.000 49.49000 109 ARG D CA 1
ATOM 5299 C C . ARG D 1 113 ? 59.10998 6.78469 -19.10952 1.000 51.10000 109 ARG D C 1
ATOM 5300 O O . ARG D 1 113 ? 59.31317 5.91885 -19.96825 1.000 56.70000 109 ARG D O 1
ATOM 5308 N N . GLN D 1 114 ? 60.10343 7.49023 -18.56372 1.000 42.45000 110 GLN D N 1
ATOM 5309 C CA . GLN D 1 114 ? 61.48415 7.25963 -18.97906 1.000 48.26000 110 GLN D CA 1
ATOM 5310 C C . GLN D 1 114 ? 61.97327 5.88158 -18.54436 1.000 46.03000 110 GLN D C 1
ATOM 5311 O O . GLN D 1 114 ? 62.61481 5.16478 -19.32610 1.000 44.55000 110 GLN D O 1
ATOM 5317 N N . TYR D 1 115 ? 61.67373 5.48574 -17.30496 1.000 38.23000 111 TYR D N 1
ATOM 5318 C CA . TYR D 1 115 ? 62.11185 4.17352 -16.84482 1.000 41.30000 111 TYR D CA 1
ATOM 5319 C C . TYR D 1 115 ? 61.39621 3.05890 -17.59437 1.000 34.07000 111 TYR D C 1
ATOM 5320 O O . TYR D 1 115 ? 61.99243 2.01461 -17.87127 1.000 43.12000 111 TYR D O 1
ATOM 5329 N N . ILE D 1 116 ? 60.12036 3.25743 -17.93127 1.000 37.11000 112 ILE D N 1
ATOM 5330 C CA . ILE D 1 116 ? 59.41227 2.26096 -18.72859 1.000 35.86000 112 ILE D CA 1
ATOM 5331 C C . ILE D 1 116 ? 60.01404 2.17454 -20.12542 1.000 40.92000 112 ILE D C 1
ATOM 5332 O O . ILE D 1 116 ? 60.17819 1.07976 -20.67802 1.000 50.11000 112 ILE D O 1
ATOM 5337 N N . ASP D 1 117 ? 60.35662 3.32299 -20.71674 1.000 38.90000 113 ASP D N 1
ATOM 5338 C CA . ASP D 1 117 ? 61.05911 3.31424 -21.99589 1.000 49.14000 113 ASP D CA 1
ATOM 5339 C C . ASP D 1 117 ? 62.34357 2.50282 -21.90831 1.000 43.98000 113 ASP D C 1
ATOM 5340 O O . ASP D 1 117 ? 62.65792 1.72226 -22.81368 1.000 52.21000 113 ASP D O 1
ATOM 5345 N N . ARG D 1 118 ? 63.09553 2.66882 -20.81935 1.000 42.90000 114 ARG D N 1
ATOM 5346 C CA . ARG D 1 118 ? 64.32133 1.89177 -20.65745 1.000 64.45000 114 ARG D CA 1
ATOM 5347 C C . ARG D 1 118 ? 64.03086 0.41192 -20.42202 1.000 57.71000 114 ARG D C 1
ATOM 5348 O O . ARG D 1 118 ? 64.83377 -0.44339 -20.81225 1.000 47.02000 114 ARG D O 1
ATOM 5356 N N . LEU D 1 119 ? 62.89789 0.08940 -19.79179 1.000 38.80000 115 LEU D N 1
ATOM 5357 C CA . LEU D 1 119 ? 62.53156 -1.30947 -19.59593 1.000 39.49000 115 LEU D CA 1
ATOM 5358 C C . LEU D 1 119 ? 62.13716 -1.97258 -20.90708 1.000 56.27000 115 LEU D C 1
ATOM 5359 O O . LEU D 1 119 ? 62.32534 -3.18374 -21.07069 1.000 60.69000 115 LEU D O 1
ATOM 5364 N N . LEU D 1 120 ? 61.59162 -1.20183 -21.84444 1.000 47.18000 116 LEU D N 1
ATOM 5365 C CA . LEU D 1 120 ? 61.15313 -1.72585 -23.13025 1.000 39.61000 116 LEU D CA 1
ATOM 5366 C C . LEU D 1 120 ? 62.29762 -1.93480 -24.11305 1.000 48.08000 116 LEU D C 1
ATOM 5367 O O . LEU D 1 120 ? 62.04189 -2.32482 -25.25736 1.000 51.29000 116 LEU D O 1
ATOM 5372 N N . GLU D 1 121 ? 63.54431 -1.69377 -23.70327 1.000 57.10000 117 GLU D N 1
ATOM 5373 C CA . GLU D 1 121 ? 64.68022 -1.76589 -24.61016 1.000 57.79000 117 GLU D CA 1
ATOM 5374 C C . GLU D 1 121 ? 65.59809 -2.95290 -24.36002 1.000 54.08000 117 GLU D C 1
ATOM 5375 O O . GLU D 1 121 ? 66.51804 -3.17388 -25.15512 1.000 57.34000 117 GLU D O 1
ATOM 5381 N N . SER D 1 122 ? 65.38984 -3.71119 -23.28674 1.000 41.63000 118 SER D N 1
ATOM 5382 C CA . SER D 1 122 ? 66.14542 -4.94216 -23.10775 1.000 53.22000 118 SER D CA 1
ATOM 5383 C C . SER D 1 122 ? 65.86848 -5.88709 -24.27099 1.000 69.23000 118 SER D C 1
ATOM 5384 O O . SER D 1 122 ? 64.76036 -5.92452 -24.81220 1.000 62.57000 118 SER D O 1
ATOM 5387 N N . LYS D 1 123 ? 66.89905 -6.64895 -24.65886 1.000 55.32000 119 LYS D N 1
ATOM 5388 C CA . LYS D 1 123 ? 66.80835 -7.50518 -25.84008 1.000 67.61000 119 LYS D CA 1
ATOM 5389 C C . LYS D 1 123 ? 65.55516 -8.37118 -25.83355 1.000 71.44000 119 LYS D C 1
ATOM 5390 O O . LYS D 1 123 ? 64.96234 -8.61396 -26.89026 1.000 71.84000 119 LYS D O 1
ATOM 5396 N N . GLU D 1 124 ? 65.12449 -8.82712 -24.65711 1.000 50.39000 120 GLU D N 1
ATOM 5397 C CA . GLU D 1 124 ? 63.95475 -9.69272 -24.58261 1.000 64.75000 120 GLU D CA 1
ATOM 5398 C C . GLU D 1 124 ? 62.65777 -8.91775 -24.79204 1.000 63.24000 120 GLU D C 1
ATOM 5399 O O . GLU D 1 124 ? 61.77240 -9.37715 -25.52189 1.000 66.36000 120 GLU D O 1
ATOM 5405 N N . VAL D 1 125 ? 62.52464 -7.74591 -24.16568 1.000 54.92000 121 VAL D N 1
ATOM 5406 C CA . VAL D 1 125 ? 61.26042 -7.01749 -24.22497 1.000 48.67000 121 VAL D CA 1
ATOM 5407 C C . VAL D 1 125 ? 61.03416 -6.43524 -25.61573 1.000 57.08000 121 VAL D C 1
ATOM 5408 O O . VAL D 1 125 ? 59.93176 -6.53132 -26.16869 1.000 53.40000 121 VAL D O 1
ATOM 5412 N N . ARG D 1 126 ? 62.06377 -5.82133 -26.20540 1.000 52.42000 122 ARG D N 1
ATOM 5413 C CA . ARG D 1 126 ? 61.90926 -5.29013 -27.55617 1.000 50.62000 122 ARG D CA 1
ATOM 5414 C C . ARG D 1 126 ? 61.70676 -6.40456 -28.57484 1.000 60.88000 122 ARG D C 1
ATOM 5415 O O . ARG D 1 126 ? 61.07996 -6.18230 -29.61633 1.000 66.26000 122 ARG D O 1
ATOM 5423 N N . GLN D 1 127 ? 62.21655 -7.60514 -28.29209 1.000 63.90000 123 GLN D N 1
ATOM 5424 C CA . GLN D 1 127 ? 61.97048 -8.73889 -29.17665 1.000 63.31000 123 GLN D CA 1
ATOM 5425 C C . GLN D 1 127 ? 60.50094 -9.14002 -29.14678 1.000 60.64000 123 GLN D C 1
ATOM 5426 O O . GLN D 1 127 ? 59.88193 -9.35147 -30.19623 1.000 56.90000 123 GLN D O 1
ATOM 5432 N N . TYR D 1 128 ? 59.92497 -9.24775 -27.94592 1.000 38.74000 124 TYR D N 1
ATOM 5433 C CA . TYR D 1 128 ? 58.51206 -9.59018 -27.82668 1.000 45.83000 124 TYR D CA 1
ATOM 5434 C C . TYR D 1 128 ? 57.61626 -8.48362 -28.36889 1.000 56.44000 124 TYR D C 1
ATOM 5435 O O . TYR D 1 128 ? 56.52435 -8.76563 -28.87431 1.000 64.73000 124 TYR D O 1
ATOM 5444 N N . ILE D 1 129 ? 58.05447 -7.22859 -28.27550 1.000 57.23000 125 ILE D N 1
ATOM 5445 C CA . ILE D 1 129 ? 57.23913 -6.11335 -28.74582 1.000 51.62000 125 ILE D CA 1
ATOM 5446 C C . ILE D 1 129 ? 57.25145 -6.03728 -30.26737 1.000 51.85000 125 ILE D C 1
ATOM 5447 O O . ILE D 1 129 ? 56.20363 -5.87302 -30.90283 1.000 50.68000 125 ILE D O 1
ATOM 5452 N N . GLN D 1 130 ? 58.43469 -6.15903 -30.87490 1.000 51.07000 126 GLN D N 1
ATOM 5453 C CA . GLN D 1 130 ? 58.52870 -6.09253 -32.33044 1.000 55.05000 126 GLN D CA 1
ATOM 5454 C C . GLN D 1 130 ? 57.82450 -7.27341 -32.98789 1.000 56.27000 126 GLN D C 1
ATOM 5455 O O . GLN D 1 130 ? 57.13846 -7.10620 -34.00340 1.000 50.00000 126 GLN D O 1
ATOM 5461 N N . ALA D 1 131 ? 57.98220 -8.47415 -32.42500 1.000 51.60000 127 ALA D N 1
ATOM 5462 C CA . ALA D 1 131 ? 57.31218 -9.64478 -32.98204 1.000 48.32000 127 ALA D CA 1
ATOM 5463 C C . ALA D 1 131 ? 55.79940 -9.53021 -32.84812 1.000 56.56000 127 ALA D C 1
ATOM 5464 O O . ALA D 1 131 ? 55.06137 -9.83882 -33.79152 1.000 50.89000 127 ALA D O 1
ATOM 5466 N N . SER D 1 132 ? 55.31957 -9.08729 -31.68362 1.000 48.73000 128 SER D N 1
ATOM 5467 C CA . SER D 1 132 ? 53.88492 -8.90644 -31.49927 1.000 47.50000 128 SER D CA 1
ATOM 5468 C C . SER D 1 132 ? 53.34154 -7.79302 -32.38542 1.000 50.22000 128 SER D C 1
ATOM 5469 O O . SER D 1 132 ? 52.19260 -7.86602 -32.83233 1.000 56.80000 128 SER D O 1
ATOM 5472 N N . ALA D 1 133 ? 54.14542 -6.76256 -32.65550 1.000 53.79000 129 ALA D N 1
ATOM 5473 C CA . ALA D 1 133 ? 53.68700 -5.66954 -33.50442 1.000 61.63000 129 ALA D CA 1
ATOM 5474 C C . ALA D 1 133 ? 53.63983 -6.06422 -34.97504 1.000 61.86000 129 ALA D C 1
ATOM 5475 O O . ALA D 1 133 ? 52.77550 -5.57881 -35.71335 1.000 74.50000 129 ALA D O 1
ATOM 5477 N N . ALA D 1 134 ? 54.54831 -6.93441 -35.41896 1.000 53.53000 130 ALA D N 1
ATOM 5478 C CA . ALA D 1 134 ? 54.57512 -7.32553 -36.82410 1.000 52.77000 130 ALA D CA 1
ATOM 5479 C C . ALA D 1 134 ? 53.56452 -8.42793 -37.11705 1.000 56.22000 130 ALA D C 1
ATOM 5480 O O . ALA D 1 134 ? 52.79561 -8.33539 -38.08008 1.000 51.82000 130 ALA D O 1
ATOM 5482 N N . LEU D 1 135 ? 53.55396 -9.48064 -36.29823 1.000 51.07000 131 LEU D N 1
ATOM 5483 C CA . LEU D 1 135 ? 52.65853 -10.60484 -36.54621 1.000 55.59000 131 LEU D CA 1
ATOM 5484 C C . LEU D 1 135 ? 51.21804 -10.27145 -36.17598 1.000 60.16000 131 LEU D C 1
ATOM 5485 O O . LEU D 1 135 ? 50.28362 -10.70699 -36.85768 1.000 62.91000 131 LEU D O 1
ATOM 5490 N N . LEU D 1 136 ? 51.01854 -9.50640 -35.10951 1.000 62.01000 132 LEU D N 1
ATOM 5491 C CA . LEU D 1 136 ? 49.69667 -9.09906 -34.65696 1.000 57.18000 132 LEU D CA 1
ATOM 5492 C C . LEU D 1 136 ? 49.51000 -7.60559 -34.91208 1.000 63.98000 132 LEU D C 1
ATOM 5493 O O . LEU D 1 136 ? 50.35892 -6.94130 -35.51279 1.000 62.02000 132 LEU D O 1
ATOM 5498 N N . GLY D 1 137 ? 48.37994 -7.07684 -34.45162 1.000 65.80000 133 GLY D N 1
ATOM 5499 C CA . GLY D 1 137 ? 48.08786 -5.66790 -34.63318 1.000 69.91000 133 GLY D CA 1
ATOM 5500 C C . GLY D 1 137 ? 49.07071 -4.76873 -33.91337 1.000 77.38000 133 GLY D C 1
ATOM 5501 O O . GLY D 1 137 ? 49.87586 -4.08586 -34.55270 1.000 68.04000 133 GLY D O 1
ATOM 5502 N N . GLY D 1 138 ? 49.01826 -4.76312 -32.58319 1.000 80.99000 134 GLY D N 1
ATOM 5503 C CA . GLY D 1 138 ? 49.96442 -4.00740 -31.78990 1.000 67.27000 134 GLY D CA 1
ATOM 5504 C C . GLY D 1 138 ? 50.65551 -4.88676 -30.77033 1.000 61.60000 134 GLY D C 1
ATOM 5505 O O . GLY D 1 138 ? 50.83266 -6.08724 -30.99470 1.000 62.25000 134 GLY D O 1
ATOM 5506 N N . TRP D 1 139 ? 51.04385 -4.30338 -29.64025 1.000 66.56000 135 TRP D N 1
ATOM 5507 C CA . TRP D 1 139 ? 51.68097 -5.06164 -28.57448 1.000 48.64000 135 TRP D CA 1
ATOM 5508 C C . TRP D 1 139 ? 51.14067 -4.60539 -27.22689 1.000 42.15000 135 TRP D C 1
ATOM 5509 O O . TRP D 1 139 ? 50.65818 -3.48132 -27.07251 1.000 63.01000 135 TRP D O 1
ATOM 5520 N N . CYS D 1 140 ? 51.23675 -5.49840 -26.24471 1.000 50.57000 136 CYS D N 1
ATOM 5521 C CA . CYS D 1 140 ? 50.73625 -5.23123 -24.90257 1.000 41.60000 136 CYS D CA 1
ATOM 5522 C C . CYS D 1 140 ? 51.57763 -6.00474 -23.89973 1.000 42.93000 136 CYS D C 1
ATOM 5523 O O . CYS D 1 140 ? 51.73135 -7.22253 -24.02828 1.000 61.29000 136 CYS D O 1
ATOM 5526 N N . VAL D 1 141 ? 52.12702 -5.29658 -22.91326 1.000 45.87000 137 VAL D N 1
ATOM 5527 C CA . VAL D 1 141 ? 52.91439 -5.90206 -21.84885 1.000 43.41000 137 VAL D CA 1
ATOM 5528 C C . VAL D 1 141 ? 52.41511 -5.36610 -20.51280 1.000 37.18000 137 VAL D C 1
ATOM 5529 O O . VAL D 1 141 ? 51.66266 -4.39399 -20.44716 1.000 37.33000 137 VAL D O 1
ATOM 5533 N N . TYR D 1 142 ? 52.84572 -6.02161 -19.43808 1.000 44.45000 138 TYR D N 1
ATOM 5534 C CA . TYR D 1 142 ? 52.44971 -5.65234 -18.08692 1.000 30.52000 138 TYR D CA 1
ATOM 5535 C C . TYR D 1 142 ? 53.68667 -5.55903 -17.20885 1.000 41.82000 138 TYR D C 1
ATOM 5536 O O . TYR D 1 142 ? 54.46650 -6.51284 -17.12516 1.000 50.21000 138 TYR D O 1
ATOM 5545 N N . MET D 1 143 ? 53.85948 -4.41200 -16.55931 1.000 35.46000 139 MET D N 1
ATOM 5546 C CA . MET D 1 143 ? 54.99726 -4.15574 -15.68694 1.000 31.16000 139 MET D CA 1
ATOM 5547 C C . MET D 1 143 ? 54.58305 -4.34098 -14.23272 1.000 35.52000 139 MET D C 1
ATOM 5548 O O . MET D 1 143 ? 53.52289 -3.85964 -13.81771 1.000 30.99000 139 MET D O 1
ATOM 5553 N N . VAL D 1 144 ? 55.41725 -5.03710 -13.46518 1.000 25.85000 140 VAL D N 1
ATOM 5554 C CA . VAL D 1 144 ? 55.16406 -5.24283 -12.04246 1.000 37.79000 140 VAL D CA 1
ATOM 5555 C C . VAL D 1 144 ? 55.55433 -3.96401 -11.30918 1.000 26.50000 140 VAL D C 1
ATOM 5556 O O . VAL D 1 144 ? 56.72838 -3.58793 -11.27986 1.000 33.13000 140 VAL D O 1
ATOM 5560 N N . THR D 1 145 ? 54.56896 -3.29611 -10.70984 1.000 30.24000 141 THR D N 1
ATOM 5561 C CA . THR D 1 145 ? 54.80942 -2.06938 -9.96294 1.000 20.58000 141 THR D CA 1
ATOM 5562 C C . THR D 1 145 ? 54.83699 -2.28359 -8.45694 1.000 27.29000 141 THR D C 1
ATOM 5563 O O . THR D 1 145 ? 55.30394 -1.39795 -7.73384 1.000 30.54000 141 THR D O 1
ATOM 5567 N N . GLY D 1 146 ? 54.34559 -3.41825 -7.96463 1.000 21.37000 142 GLY D N 1
ATOM 5568 C CA . GLY D 1 146 ? 54.41446 -3.67408 -6.53690 1.000 19.93000 142 GLY D CA 1
ATOM 5569 C C . GLY D 1 146 ? 54.35509 -5.14974 -6.22037 1.000 37.37000 142 GLY D C 1
ATOM 5570 O O . GLY D 1 146 ? 53.83044 -5.95026 -6.99920 1.000 31.47000 142 GLY D O 1
ATOM 5571 N N . ILE D 1 147 ? 54.88484 -5.50413 -5.05036 1.000 20.13000 143 ILE D N 1
ATOM 5572 C CA . ILE D 1 147 ? 54.83892 -6.88342 -4.57341 1.000 21.10000 143 ILE D CA 1
ATOM 5573 C C . ILE D 1 147 ? 54.44435 -6.90465 -3.10230 1.000 27.90000 143 ILE D C 1
ATOM 5574 O O . ILE D 1 147 ? 54.91602 -6.08857 -2.30233 1.000 32.53000 143 ILE D O 1
ATOM 5579 N N . MET D 1 148 ? 53.57286 -7.84538 -2.74960 1.000 25.48000 144 MET D N 1
ATOM 5580 C CA . MET D 1 148 ? 53.25722 -8.16184 -1.36575 1.000 27.45000 144 MET D CA 1
ATOM 5581 C C . MET D 1 148 ? 54.04468 -9.39820 -0.95344 1.000 32.59000 144 MET D C 1
ATOM 5582 O O . MET D 1 148 ? 54.18141 -10.34676 -1.73164 1.000 33.58000 144 MET D O 1
ATOM 5587 N N . VAL D 1 149 ? 54.56298 -9.38330 0.26955 1.000 24.94000 145 VAL D N 1
ATOM 5588 C CA . VAL D 1 149 ? 55.36280 -10.47661 0.80551 1.000 27.22000 145 VAL D CA 1
ATOM 5589 C C . VAL D 1 149 ? 54.71698 -10.93486 2.10258 1.000 24.95000 145 VAL D C 1
ATOM 5590 O O . VAL D 1 149 ? 54.56060 -10.14013 3.03770 1.000 29.28000 145 VAL D O 1
ATOM 5594 N N . ALA D 1 150 ? 54.33608 -12.20750 2.15543 1.000 32.68000 146 ALA D N 1
ATOM 5595 C CA . ALA D 1 150 ? 53.77955 -12.79525 3.36317 1.000 21.61000 146 ALA D CA 1
ATOM 5596 C C . ALA D 1 150 ? 54.89351 -13.40642 4.19975 1.000 25.25000 146 ALA D C 1
ATOM 5597 O O . ALA D 1 150 ? 55.86598 -13.94544 3.66348 1.000 29.48000 146 ALA D O 1
ATOM 5599 N N . ARG D 1 151 ? 54.74506 -13.31606 5.51769 1.000 27.07000 147 ARG D N 1
ATOM 5600 C CA . ARG D 1 151 ? 55.74106 -13.84943 6.43487 1.000 42.16000 147 ARG D CA 1
ATOM 5601 C C . ARG D 1 151 ? 55.57217 -15.35556 6.59765 1.000 43.18000 147 ARG D C 1
ATOM 5602 O O . ARG D 1 151 ? 54.45062 -15.87017 6.63831 1.000 43.73000 147 ARG D O 1
ATOM 5610 N N . GLY D 1 152 ? 56.69420 -16.05891 6.68547 1.000 35.39000 148 GLY D N 1
ATOM 5611 C CA . GLY D 1 152 ? 56.70932 -17.49159 6.91216 1.000 40.94000 148 GLY D CA 1
ATOM 5612 C C . GLY D 1 152 ? 56.82541 -17.84383 8.37908 1.000 46.07000 148 GLY D C 1
ATOM 5613 O O . GLY D 1 152 ? 56.33957 -17.12435 9.25740 1.000 64.99000 148 GLY D O 1
ATOM 5614 N N . GLY D 1 153 ? 57.48646 -18.96948 8.65193 1.000 40.61000 149 GLY D N 1
ATOM 5615 C CA . GLY D 1 153 ? 57.66303 -19.44678 10.00411 1.000 35.29000 149 GLY D CA 1
ATOM 5616 C C . GLY D 1 153 ? 59.03357 -19.12123 10.57242 1.000 44.79000 149 GLY D C 1
ATOM 5617 O O . GLY D 1 153 ? 59.97929 -18.82847 9.84569 1.000 38.28000 149 GLY D O 1
ATOM 5618 N N . GLY D 1 154 ? 59.12829 -19.18007 11.89735 1.000 43.58000 150 GLY D N 1
ATOM 5619 C CA . GLY D 1 154 ? 60.37519 -18.89891 12.58660 1.000 43.69000 150 GLY D CA 1
ATOM 5620 C C . GLY D 1 154 ? 61.39438 -20.01829 12.48762 1.000 55.32000 150 GLY D C 1
ATOM 5621 O O . GLY D 1 154 ? 61.14595 -21.14033 12.93097 1.000 76.87000 150 GLY D O 1
ATOM 5622 N N . HIS D 1 185 ? 62.90452 -13.48163 6.57934 1.000 80.97000 181 HIS D N 1
ATOM 5623 C CA . HIS D 1 185 ? 63.57802 -14.76932 6.45156 1.000 79.59000 181 HIS D CA 1
ATOM 5624 C C . HIS D 1 185 ? 63.43442 -15.34099 5.04604 1.000 62.55000 181 HIS D C 1
ATOM 5625 O O . HIS D 1 185 ? 62.69057 -14.81154 4.22021 1.000 57.93000 181 HIS D O 1
ATOM 5632 N N . THR D 1 186 ? 64.15834 -16.43091 4.78154 1.000 69.49000 182 THR D N 1
ATOM 5633 C CA . THR D 1 186 ? 64.02076 -17.12722 3.50864 1.000 59.58000 182 THR D CA 1
ATOM 5634 C C . THR D 1 186 ? 62.68273 -17.84345 3.38746 1.000 60.14000 182 THR D C 1
ATOM 5635 O O . THR D 1 186 ? 62.29695 -18.22784 2.27817 1.000 75.14000 182 THR D O 1
ATOM 5639 N N . THR D 1 187 ? 61.97032 -18.03154 4.49972 1.000 39.49000 183 THR D N 1
ATOM 5640 C CA . THR D 1 187 ? 60.66233 -18.67155 4.46492 1.000 47.17000 183 THR D CA 1
ATOM 5641 C C . THR D 1 187 ? 59.56401 -17.73848 3.97067 1.000 48.38000 183 THR D C 1
ATOM 5642 O O . THR D 1 187 ? 58.49644 -18.21906 3.57494 1.000 36.69000 183 THR D O 1
ATOM 5646 N N . ASP D 1 188 ? 59.79493 -16.42658 3.98892 1.000 42.72000 184 ASP D N 1
ATOM 5647 C CA . ASP D 1 188 ? 58.82607 -15.48985 3.44099 1.000 30.28000 184 ASP D CA 1
ATOM 5648 C C . ASP D 1 188 ? 58.66399 -15.72019 1.94065 1.000 32.68000 184 ASP D C 1
ATOM 5649 O O . ASP D 1 188 ? 59.54976 -16.25312 1.26811 1.000 44.99000 184 ASP D O 1
ATOM 5654 N N . PHE D 1 189 ? 57.5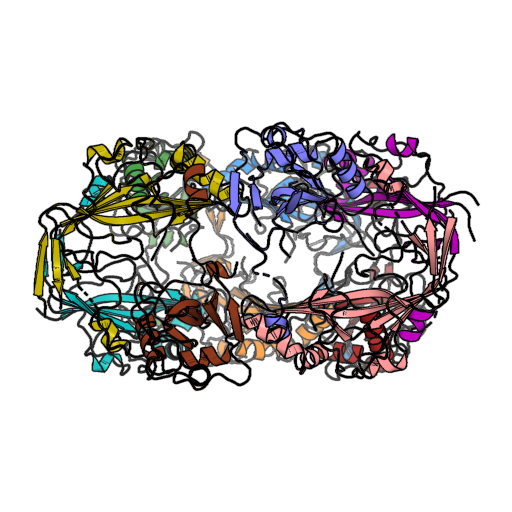0887 -15.31757 1.41440 1.000 22.65000 185 PHE D N 1
ATOM 5655 C CA . PHE D 1 189 ? 57.20978 -15.55472 0.00980 1.000 26.98000 185 PHE D CA 1
ATOM 5656 C C . PHE D 1 189 ? 56.30816 -14.44891 -0.51617 1.000 32.33000 185 PHE D C 1
ATOM 5657 O O . PHE D 1 189 ? 55.62328 -13.76033 0.24498 1.000 33.02000 185 PHE D O 1
ATOM 5665 N N . VAL D 1 190 ? 56.31231 -14.29557 -1.83709 1.000 20.19000 186 VAL D N 1
ATOM 5666 C CA . VAL D 1 190 ? 55.47985 -13.29833 -2.50146 1.000 31.96000 186 VAL D CA 1
ATOM 5667 C C . VAL D 1 190 ? 54.07631 -13.86802 -2.66626 1.000 26.76000 186 VAL D C 1
ATOM 5668 O O . VAL D 1 190 ? 53.89319 -14.92280 -3.28281 1.000 39.54000 186 VAL D O 1
ATOM 5672 N N . CYS D 1 191 ? 53.07959 -13.16590 -2.12081 1.000 39.12000 187 CYS D N 1
ATOM 5673 C CA . CYS D 1 191 ? 51.69757 -13.61995 -2.17840 1.000 34.80000 187 CYS D CA 1
ATOM 5674 C C . CYS D 1 191 ? 50.83542 -12.87030 -3.18478 1.000 36.92000 187 CYS D C 1
ATOM 5675 O O . CYS D 1 191 ? 49.77237 -13.37908 -3.55370 1.000 40.69000 187 CYS D O 1
ATOM 5678 N N . ALA D 1 192 ? 51.25322 -11.68797 -3.63511 1.000 36.70000 188 ALA D N 1
ATOM 5679 C CA . ALA D 1 192 ? 50.44102 -10.91035 -4.56212 1.000 39.37000 188 ALA D CA 1
ATOM 5680 C C . ALA D 1 192 ? 51.32037 -9.91148 -5.29890 1.000 35.45000 188 ALA D C 1
ATOM 5681 O O . ALA D 1 192 ? 52.36101 -9.48603 -4.79160 1.000 33.26000 188 ALA D O 1
ATOM 5683 N N . ILE D 1 193 ? 50.88206 -9.53520 -6.49815 1.000 36.70000 189 ILE D N 1
ATOM 5684 C CA . ILE D 1 193 ? 51.59875 -8.56190 -7.31240 1.000 26.37000 189 ILE D CA 1
ATOM 5685 C C . ILE D 1 193 ? 50.63106 -7.49656 -7.80602 1.000 37.68000 189 ILE D C 1
ATOM 5686 O O . ILE D 1 193 ? 49.44883 -7.76122 -8.04352 1.000 33.77000 189 ILE D O 1
ATOM 5691 N N . ARG D 1 194 ? 51.14606 -6.27949 -7.95540 1.000 31.82000 190 ARG D N 1
ATOM 5692 C CA . ARG D 1 194 ? 50.41294 -5.16022 -8.52914 1.000 25.92000 190 ARG D CA 1
ATOM 5693 C C . ARG D 1 194 ? 51.08850 -4.76102 -9.83169 1.000 27.15000 190 ARG D C 1
ATOM 5694 O O . ARG D 1 194 ? 52.29922 -4.50063 -9.84935 1.000 34.73000 190 ARG D O 1
ATOM 5702 N N . LEU D 1 195 ? 50.29709 -4.68944 -10.89998 1.000 24.75000 191 LEU D N 1
ATOM 5703 C CA . LEU D 1 195 ? 50.76924 -4.57274 -12.27027 1.000 24.83000 191 LEU D CA 1
ATOM 5704 C C . LEU D 1 195 ? 50.23481 -3.30576 -12.92615 1.000 37.87000 191 LEU D C 1
ATOM 5705 O O . LEU D 1 195 ? 49.40287 -2.58235 -12.37232 1.000 37.97000 191 LEU D O 1
ATOM 5710 N N . VAL D 1 196 ? 50.71577 -3.06626 -14.14256 1.000 32.37000 192 VAL D N 1
ATOM 5711 C CA . VAL D 1 196 ? 50.32961 -1.90796 -14.94085 1.000 34.06000 192 VAL D CA 1
ATOM 5712 C C . VAL D 1 196 ? 50.40452 -2.30717 -16.40970 1.000 33.30000 192 VAL D C 1
ATOM 5713 O O . VAL D 1 196 ? 51.38162 -2.92454 -16.84436 1.000 28.24000 192 VAL D O 1
ATOM 5717 N N . LYS D 1 197 ? 49.35980 -1.98064 -17.16763 1.000 31.46000 193 LYS D N 1
ATOM 5718 C CA . LYS D 1 197 ? 49.25751 -2.34936 -18.57245 1.000 32.19000 193 LYS D CA 1
ATOM 5719 C C . LYS D 1 197 ? 49.90684 -1.27132 -19.43124 1.000 32.71000 193 LYS D C 1
ATOM 5720 O O . LYS D 1 197 ? 49.53160 -0.09376 -19.35394 1.000 48.11000 193 LYS D O 1
ATOM 5726 N N . ILE D 1 198 ? 50.87647 -1.68294 -20.24329 1.000 32.60000 194 ILE D N 1
ATOM 5727 C CA . ILE D 1 198 ? 51.60722 -0.81435 -21.15780 1.000 33.00000 194 ILE D CA 1
ATOM 5728 C C . ILE D 1 198 ? 51.30365 -1.31392 -22.56188 1.000 43.83000 194 ILE D C 1
ATOM 5729 O O . ILE D 1 198 ? 51.74594 -2.40511 -22.94418 1.000 43.00000 194 ILE D O 1
ATOM 5734 N N . ALA D 1 199 ? 50.55232 -0.53014 -23.33309 1.000 39.57000 195 ALA D N 1
ATOM 5735 C CA . ALA D 1 199 ? 50.02290 -1.03030 -24.59436 1.000 39.03000 195 ALA D CA 1
ATOM 5736 C C . ALA D 1 199 ? 50.14829 0.01136 -25.69495 1.000 57.08000 195 ALA D C 1
ATOM 5737 O O . ALA D 1 199 ? 50.11756 1.21552 -25.44126 1.000 51.11000 195 ALA D O 1
ATOM 5739 N N . LYS D 1 200 ? 50.28476 -0.47337 -26.92784 1.000 60.59000 196 LYS D N 1
ATOM 5740 C CA . LYS D 1 200 ? 50.21431 0.38139 -28.11101 1.000 66.85000 196 LYS D CA 1
ATOM 5741 C C . LYS D 1 200 ? 49.66057 -0.46349 -29.24838 1.000 85.63000 196 LYS D C 1
ATOM 5742 O O . LYS D 1 200 ? 50.34536 -1.36540 -29.73947 1.000 85.75000 196 LYS D O 1
ATOM 5748 N N . SER D 1 201 ? 48.42818 -0.17575 -29.66337 1.000 94.58000 197 SER D N 1
ATOM 5749 C CA . SER D 1 201 ? 47.77311 -0.94200 -30.71650 1.000 108.19000 197 SER D CA 1
ATOM 5750 C C . SER D 1 201 ? 47.22186 -0.09947 -31.85653 1.000 112.26000 197 SER D C 1
ATOM 5751 O O . SER D 1 201 ? 46.90644 -0.66437 -32.91062 1.000 109.89000 197 SER D O 1
ATOM 5754 N N . GLY D 1 202 ? 47.09352 1.21299 -31.69346 1.000 114.19000 198 GLY D N 1
ATOM 5755 C CA . GLY D 1 202 ? 46.56015 2.06962 -32.72986 1.000 127.23000 198 GLY D CA 1
ATOM 5756 C C . GLY D 1 202 ? 47.57607 2.61387 -33.70863 1.000 129.64000 198 GLY D C 1
ATOM 5757 O O . GLY D 1 202 ? 47.24410 3.52499 -34.47482 1.000 129.12000 198 GLY D O 1
ATOM 5758 N N . LEU D 1 203 ? 48.80196 2.08297 -33.70933 1.000 120.72000 199 LEU D N 1
ATOM 5759 C CA . LEU D 1 203 ? 49.88127 2.56611 -34.57348 1.000 105.55000 199 LEU D CA 1
ATOM 5760 C C . LEU D 1 203 ? 50.12288 4.06086 -34.38250 1.000 115.77000 199 LEU D C 1
ATOM 5761 O O . LEU D 1 203 ? 50.49775 4.76760 -35.32119 1.000 116.29000 199 LEU D O 1
ATOM 5766 N N . ARG D 1 204 ? 49.91053 4.54742 -33.16203 1.000 127.47000 200 ARG D N 1
ATOM 5767 C CA . ARG D 1 204 ? 49.98577 5.96646 -32.84588 1.000 128.25000 200 ARG D CA 1
ATOM 5768 C C . ARG D 1 204 ? 51.36869 6.40278 -32.37722 1.000 120.93000 200 ARG D C 1
ATOM 5769 O O . ARG D 1 204 ? 51.53087 7.55696 -31.96682 1.000 115.25000 200 ARG D O 1
ATOM 5777 N N . SER D 1 205 ? 52.35961 5.51049 -32.42374 1.000 118.79000 201 SER D N 1
ATOM 5778 C CA . SER D 1 205 ? 53.73839 5.80393 -32.03227 1.000 115.69000 201 SER D CA 1
ATOM 5779 C C . SER D 1 205 ? 53.84704 6.29156 -30.59111 1.000 102.39000 201 SER D C 1
ATOM 5780 O O . SER D 1 205 ? 54.80901 6.98034 -30.23693 1.000 121.92000 201 SER D O 1
ATOM 5783 N N . SER D 1 206 ? 52.87901 5.94309 -29.74704 1.000 92.55000 202 SER D N 1
ATOM 5784 C CA . SER D 1 206 ? 52.87651 6.38538 -28.35524 1.000 88.57000 202 SER D CA 1
ATOM 5785 C C . SER D 1 206 ? 52.23006 5.29442 -27.51615 1.000 85.55000 202 SER D C 1
ATOM 5786 O O . SER D 1 206 ? 51.02773 5.04590 -27.64707 1.000 92.12000 202 SER D O 1
ATOM 5789 N N . TRP D 1 207 ? 53.01684 4.64567 -26.66190 1.000 61.23000 203 TRP D N 1
ATOM 5790 C CA . TRP D 1 207 ? 52.46140 3.64218 -25.76805 1.000 60.39000 203 TRP D CA 1
ATOM 5791 C C . TRP D 1 207 ? 51.74626 4.31792 -24.60656 1.000 59.46000 203 TRP D C 1
ATOM 5792 O O . TRP D 1 207 ? 52.17448 5.36612 -24.11466 1.000 48.82000 203 TRP D O 1
ATOM 5803 N N . THR D 1 208 ? 50.64253 3.71497 -24.18250 1.000 49.24000 204 THR D N 1
ATOM 5804 C CA . THR D 1 208 ? 49.82311 4.21831 -23.09527 1.000 46.07000 204 THR D CA 1
ATOM 5805 C C . THR D 1 208 ? 49.92873 3.29371 -21.89006 1.000 47.43000 204 THR D C 1
ATOM 5806 O O . THR D 1 208 ? 50.15460 2.08474 -22.02330 1.000 49.75000 204 THR D O 1
ATOM 5810 N N . MET D 1 209 ? 49.75255 3.88513 -20.71181 1.000 53.89000 205 MET D N 1
ATOM 5811 C CA . MET D 1 209 ? 49.89646 3.20717 -19.43381 1.000 37.21000 205 MET D CA 1
ATOM 5812 C C . MET D 1 209 ? 48.58804 3.29654 -18.66239 1.000 37.93000 205 MET D C 1
ATOM 5813 O O . MET D 1 209 ? 47.96827 4.36271 -18.60007 1.000 56.94000 205 MET D O 1
ATOM 5818 N N . LYS D 1 210 ? 48.16627 2.17932 -18.07418 1.000 41.53000 206 LYS D N 1
ATOM 5819 C CA . LYS D 1 210 ? 46.93490 2.18318 -17.29505 1.000 41.78000 206 LYS D CA 1
ATOM 5820 C C . LYS D 1 210 ? 47.00966 1.14108 -16.18847 1.000 35.93000 206 LYS D C 1
ATOM 5821 O O . LYS D 1 210 ? 47.51387 0.03828 -16.39787 1.000 37.90000 206 LYS D O 1
ATOM 5827 N N . LYS D 1 211 ? 46.49612 1.49313 -15.01400 1.000 41.87000 207 LYS D N 1
ATOM 5828 C CA . LYS D 1 211 ? 46.47431 0.55104 -13.90583 1.000 43.87000 207 LYS D CA 1
ATOM 5829 C C . LYS D 1 211 ? 45.46066 -0.55856 -14.16753 1.000 44.73000 207 LYS D C 1
ATOM 5830 O O . LYS D 1 211 ? 44.44414 -0.35941 -14.83749 1.000 61.24000 207 LYS D O 1
ATOM 5836 N N . VAL D 1 212 ? 45.75308 -1.74216 -13.63603 1.000 53.50000 208 VAL D N 1
ATOM 5837 C CA . VAL D 1 212 ? 44.90682 -2.91482 -13.81519 1.000 42.44000 208 VAL D CA 1
ATOM 5838 C C . VAL D 1 212 ? 44.19064 -3.21266 -12.50505 1.000 40.27000 208 VAL D C 1
ATOM 5839 O O . VAL D 1 212 ? 44.72746 -2.99309 -11.41310 1.000 48.58000 208 VAL D O 1
ATOM 5843 N N . THR D 1 213 ? 42.96306 -3.71499 -12.61903 1.000 51.75000 209 THR D N 1
ATOM 5844 C CA . THR D 1 213 ? 42.11685 -3.98510 -11.46616 1.000 50.15000 209 THR D CA 1
ATOM 5845 C C . THR D 1 213 ? 41.61160 -5.42074 -11.51364 1.000 46.76000 209 THR D C 1
ATOM 5846 O O . THR D 1 213 ? 41.82611 -6.15034 -12.48564 1.000 52.88000 209 THR D O 1
ATOM 5850 N N . ARG D 1 214 ? 40.93183 -5.81164 -10.43711 1.000 66.25000 210 ARG D N 1
ATOM 5851 C CA . ARG D 1 214 ? 40.33512 -7.13944 -10.29521 1.000 54.43000 210 ARG D CA 1
ATOM 5852 C C . ARG D 1 214 ? 41.35852 -8.25545 -10.49497 1.000 73.20000 210 ARG D C 1
ATOM 5853 O O . ARG D 1 214 ? 41.85845 -8.83283 -9.52773 1.000 66.05000 210 ARG D O 1
ATOM 5861 N N . SER E 1 1 ? 46.89168 -28.12088 -40.46406 1.000 85.82000 -3 SER E N 1
ATOM 5862 C CA . SER E 1 1 ? 45.64369 -27.84712 -39.76273 1.000 71.36000 -3 SER E CA 1
ATOM 5863 C C . SER E 1 1 ? 45.22328 -26.38798 -39.92154 1.000 62.14000 -3 SER E C 1
ATOM 5864 O O . SER E 1 1 ? 44.30014 -25.92305 -39.25246 1.000 60.92000 -3 SER E O 1
ATOM 5867 N N . GLY E 1 2 ? 45.91078 -25.67385 -40.80971 1.000 62.51000 -2 GLY E N 1
ATOM 5868 C CA . GLY E 1 2 ? 45.55053 -24.29520 -41.09407 1.000 65.79000 -2 GLY E CA 1
ATOM 5869 C C . GLY E 1 2 ? 45.68329 -23.40757 -39.87412 1.000 55.74000 -2 GLY E C 1
ATOM 5870 O O . GLY E 1 2 ? 46.62302 -23.52765 -39.08022 1.000 49.32000 -2 GLY E O 1
ATOM 5871 N N . ARG E 1 3 ? 44.72587 -22.49273 -39.72223 1.000 57.10000 -1 ARG E N 1
ATOM 5872 C CA . ARG E 1 3 ? 44.71640 -21.59788 -38.57768 1.000 55.36000 -1 ARG E CA 1
ATOM 5873 C C . ARG E 1 3 ? 43.97463 -22.23554 -37.40817 1.000 57.41000 -1 ARG E C 1
ATOM 5874 O O . ARG E 1 3 ? 43.00012 -22.96856 -37.60742 1.000 55.98000 -1 ARG E O 1
ATOM 5882 N N . PRO E 1 4 ? 44.42436 -21.97669 -36.18314 1.000 58.21000 0 PRO E N 1
ATOM 5883 C CA . PRO E 1 4 ? 43.81072 -22.62371 -35.01960 1.000 63.32000 0 PRO E CA 1
ATOM 5884 C C . PRO E 1 4 ? 42.36849 -22.18540 -34.82030 1.000 52.92000 0 PRO E C 1
ATOM 5885 O O . PRO E 1 4 ? 41.93238 -21.13117 -35.28711 1.000 66.83000 0 PRO E O 1
ATOM 5889 N N . MET E 1 5 ? 41.62345 -23.02948 -34.10628 1.000 48.00000 1 MET E N 1
ATOM 5890 C CA . MET E 1 5 ? 40.22368 -22.75117 -33.81986 1.000 62.73000 1 MET E CA 1
ATOM 5891 C C . MET E 1 5 ? 40.03995 -21.77143 -32.66922 1.000 62.90000 1 MET E C 1
ATOM 5892 O O . MET E 1 5 ? 39.01013 -21.08943 -32.61359 1.000 49.12000 1 MET E O 1
ATOM 5897 N N . ASP E 1 6 ? 41.00666 -21.68798 -31.75249 1.000 67.46000 2 ASP E N 1
ATOM 5898 C CA . ASP E 1 6 ? 40.89722 -20.82616 -30.57432 1.000 67.36000 2 ASP E CA 1
ATOM 5899 C C . ASP E 1 6 ? 41.13647 -19.36809 -30.97294 1.000 66.58000 2 ASP E C 1
ATOM 5900 O O . ASP E 1 6 ? 42.15015 -18.74545 -30.64981 1.000 70.57000 2 ASP E O 1
ATOM 5905 N N . ASN E 1 7 ? 40.15471 -18.81929 -31.68252 1.000 67.76000 3 ASN E N 1
ATOM 5906 C CA . ASN E 1 7 ? 40.19223 -17.42872 -32.10404 1.000 46.67000 3 ASN E CA 1
ATOM 5907 C C . ASN E 1 7 ? 40.02076 -16.51386 -30.88831 1.000 64.00000 3 ASN E C 1
ATOM 5908 O O . ASN E 1 7 ? 39.87827 -16.96428 -29.74780 1.000 60.73000 3 ASN E O 1
ATOM 5913 N N . GLU E 1 8 ? 40.04546 -15.20159 -31.13245 1.000 71.43000 4 GLU E N 1
ATOM 5914 C CA . GLU E 1 8 ? 39.79268 -14.25033 -30.05719 1.000 66.93000 4 GLU E CA 1
ATOM 5915 C C . GLU E 1 8 ? 38.33941 -14.27028 -29.60474 1.000 67.38000 4 GLU E C 1
ATOM 5916 O O . GLU E 1 8 ? 38.04512 -13.83525 -28.48695 1.000 62.00000 4 GLU E O 1
ATOM 5922 N N . GLU E 1 9 ? 37.43041 -14.76457 -30.44334 1.000 70.21000 5 GLU E N 1
ATOM 5923 C CA . GLU E 1 9 ? 36.01440 -14.83080 -30.11317 1.000 66.63000 5 GLU E CA 1
ATOM 5924 C C . GLU E 1 9 ? 35.62942 -16.10199 -29.36848 1.000 57.85000 5 GLU E C 1
ATOM 5925 O O . GLU E 1 9 ? 34.51450 -16.17504 -28.84109 1.000 58.48000 5 GLU E O 1
ATOM 5931 N N . TRP E 1 10 ? 36.51499 -17.09490 -29.30289 1.000 46.45000 6 TRP E N 1
ATOM 5932 C CA . TRP E 1 10 ? 36.18068 -18.41684 -28.77999 1.000 47.13000 6 TRP E CA 1
ATOM 5933 C C . TRP E 1 10 ? 37.06679 -18.73675 -27.58298 1.000 47.21000 6 TRP E C 1
ATOM 5934 O O . TRP E 1 10 ? 38.28456 -18.89098 -27.72714 1.000 46.56000 6 TRP E O 1
ATOM 5945 N N . PHE E 1 11 ? 36.45157 -18.83970 -26.40962 1.000 40.60000 7 PHE E N 1
ATOM 5946 C CA . PHE E 1 11 ? 37.15495 -19.24967 -25.20335 1.000 51.23000 7 PHE E CA 1
ATOM 5947 C C . PHE E 1 11 ? 37.20630 -20.77109 -25.14500 1.000 57.38000 7 PHE E C 1
ATOM 5948 O O . PHE E 1 11 ? 36.15224 -21.41670 -25.19327 1.000 64.18000 7 PHE E O 1
ATOM 5956 N N . PRO E 1 12 ? 38.38670 -21.37895 -25.04757 1.000 42.47000 8 PRO E N 1
ATOM 5957 C CA . PRO E 1 12 ? 38.46252 -22.84368 -25.03253 1.000 61.04000 8 PRO E CA 1
ATOM 5958 C C . PRO E 1 12 ? 38.08889 -23.41952 -23.67588 1.000 54.84000 8 PRO E C 1
ATOM 5959 O O . PRO E 1 12 ? 38.51240 -22.92798 -22.62671 1.000 49.56000 8 PRO E O 1
ATOM 5963 N N . LEU E 1 13 ? 37.28159 -24.47663 -23.70775 1.000 62.92000 9 LEU E N 1
ATOM 5964 C CA . LEU E 1 13 ? 36.91606 -25.21466 -22.50090 1.000 66.89000 9 LEU E CA 1
ATOM 5965 C C . LEU E 1 13 ? 37.90951 -26.35650 -22.33434 1.000 69.79000 9 LEU E C 1
ATOM 5966 O O . LEU E 1 13 ? 37.83986 -27.36490 -23.04099 1.000 82.10000 9 LEU E O 1
ATOM 5971 N N . LYS E 1 14 ? 38.84377 -26.19783 -21.39842 1.000 69.87000 10 LYS E N 1
ATOM 5972 C CA . LYS E 1 14 ? 39.86577 -27.20349 -21.15329 1.000 87.84000 10 LYS E CA 1
ATOM 5973 C C . LYS E 1 14 ? 39.79128 -27.80776 -19.75961 1.000 91.17000 10 LYS E C 1
ATOM 5974 O O . LYS E 1 14 ? 40.66456 -28.60642 -19.40071 1.000 100.92000 10 LYS E O 1
ATOM 5980 N N . GLN E 1 15 ? 38.77995 -27.45489 -18.96541 1.000 97.72000 11 GLN E N 1
ATOM 5981 C CA . GLN E 1 15 ? 38.62395 -28.06247 -17.64855 1.000 107.35000 11 GLN E CA 1
ATOM 5982 C C . GLN E 1 15 ? 38.16975 -29.51166 -17.77201 1.000 111.78000 11 GLN E C 1
ATOM 5983 O O . GLN E 1 15 ? 38.85186 -30.43402 -17.31087 1.000 106.62000 11 GLN E O 1
ATOM 5989 N N . THR E 1 16 ? 37.01749 -29.72969 -18.40097 1.000 102.69000 12 THR E N 1
ATOM 5990 C CA . THR E 1 16 ? 36.44858 -31.06120 -18.54232 1.000 94.71000 12 THR E CA 1
ATOM 5991 C C . THR E 1 16 ? 35.73243 -31.15098 -19.88153 1.000 90.07000 12 THR E C 1
ATOM 5992 O O . THR E 1 16 ? 35.09465 -30.18780 -20.31604 1.000 85.15000 12 THR E O 1
ATOM 5996 N N . HIS E 1 17 ? 35.85456 -32.30682 -20.53496 1.000 76.17000 13 HIS E N 1
ATOM 5997 C CA . HIS E 1 17 ? 35.14539 -32.56244 -21.78144 1.000 79.01000 13 HIS E CA 1
ATOM 5998 C C . HIS E 1 17 ? 33.65756 -32.77139 -21.52456 1.000 66.82000 13 HIS E C 1
ATOM 5999 O O . HIS E 1 17 ? 33.21485 -33.90190 -21.29706 1.000 73.04000 13 HIS E O 1
ATOM 6006 N N . TYR E 1 18 ? 32.88179 -31.69306 -21.55165 1.000 65.97000 14 TYR E N 1
ATOM 6007 C CA . TYR E 1 18 ? 31.43650 -31.80859 -21.39073 1.000 57.37000 14 TYR E CA 1
ATOM 6008 C C . TYR E 1 18 ? 30.81030 -32.29761 -22.69191 1.000 58.02000 14 TYR E C 1
ATOM 6009 O O . TYR E 1 18 ? 31.14111 -31.77959 -23.76234 1.000 56.64000 14 TYR E O 1
ATOM 6018 N N . PRO E 1 19 ? 29.90970 -33.28164 -22.64337 1.000 57.33000 15 PRO E N 1
ATOM 6019 C CA . PRO E 1 19 ? 29.29543 -33.76374 -23.87778 1.000 48.57000 15 PRO E CA 1
ATOM 6020 C C . PRO E 1 19 ? 28.35661 -32.72161 -24.45639 1.000 49.60000 15 PRO E C 1
ATOM 6021 O O . PRO E 1 19 ? 27.73564 -31.94210 -23.71323 1.000 43.81000 15 PRO E O 1
ATOM 6025 N N . PRO E 1 20 ? 28.21435 -32.67274 -25.77697 1.000 41.32000 16 PRO E N 1
ATOM 6026 C CA . PRO E 1 20 ? 27.39984 -31.63031 -26.40100 1.000 41.80000 16 PRO E CA 1
ATOM 6027 C C . PRO E 1 20 ? 25.92007 -31.91277 -26.22585 1.000 46.66000 16 PRO E C 1
ATOM 6028 O O . PRO E 1 20 ? 25.52394 -33.05341 -25.94427 1.000 61.34000 16 PRO E O 1
ATOM 6032 N N . PRO E 1 21 ? 25.07047 -30.90113 -26.37894 1.000 60.86000 17 PRO E N 1
ATOM 6033 C CA . PRO E 1 21 ? 23.62610 -31.13361 -26.36316 1.000 56.23000 17 PRO E CA 1
ATOM 6034 C C . PRO E 1 21 ? 23.10101 -31.47342 -27.74753 1.000 64.13000 17 PRO E C 1
ATOM 6035 O O . PRO E 1 21 ? 23.67149 -31.09848 -28.77366 1.000 64.91000 17 PRO E O 1
ATOM 6039 N N . THR E 1 22 ? 21.99255 -32.20863 -27.76326 1.000 61.76000 18 THR E N 1
ATOM 6040 C CA . THR E 1 22 ? 21.32244 -32.48258 -29.02484 1.000 61.54000 18 THR E CA 1
ATOM 6041 C C . THR E 1 22 ? 20.80451 -31.18045 -29.62235 1.000 57.25000 18 THR E C 1
ATOM 6042 O O . THR E 1 22 ? 20.41381 -30.25499 -28.90560 1.000 68.16000 18 THR E O 1
ATOM 6046 N N . ILE E 1 23 ? 20.81817 -31.11111 -30.95435 1.000 65.12000 19 ILE E N 1
ATOM 6047 C CA . ILE E 1 23 ? 20.45059 -29.86826 -31.63718 1.000 87.43000 19 ILE E CA 1
ATOM 6048 C C . ILE E 1 23 ? 19.03796 -29.40834 -31.28819 1.000 71.28000 19 ILE E C 1
ATOM 6049 O O . ILE E 1 23 ? 18.85246 -28.20923 -31.02375 1.000 61.58000 19 ILE E O 1
ATOM 6054 N N . PRO E 1 24 ? 18.01403 -30.27261 -31.26769 1.000 73.77000 20 PRO E N 1
ATOM 6055 C CA . PRO E 1 24 ? 16.68190 -29.78304 -30.87642 1.000 65.02000 20 PRO E CA 1
ATOM 6056 C C . PRO E 1 24 ? 16.60459 -29.32203 -29.43132 1.000 65.34000 20 PRO E C 1
ATOM 6057 O O . PRO E 1 24 ? 15.84492 -28.39152 -29.13530 1.000 63.91000 20 PRO E O 1
ATOM 6061 N N . SER E 1 25 ? 17.36669 -29.93547 -28.52172 1.000 60.61000 21 SER E N 1
ATOM 6062 C CA . SER E 1 25 ? 17.31374 -29.53211 -27.12086 1.000 60.12000 21 SER E CA 1
ATOM 6063 C C . SER E 1 25 ? 17.85478 -28.12587 -26.90075 1.000 66.60000 21 SER E C 1
ATOM 6064 O O . SER E 1 25 ? 17.53764 -27.50635 -25.87965 1.000 68.53000 21 SER E O 1
ATOM 6067 N N . MET E 1 26 ? 18.65929 -27.60857 -27.83106 1.000 57.82000 22 MET E N 1
ATOM 6068 C CA . MET E 1 26 ? 19.17317 -26.25148 -27.68542 1.000 65.24000 22 MET E CA 1
ATOM 6069 C C . MET E 1 26 ? 18.07974 -25.21955 -27.93024 1.000 66.99000 22 MET E C 1
ATOM 6070 O O . MET E 1 26 ? 18.01388 -24.19961 -27.23440 1.000 70.53000 22 MET E O 1
ATOM 6075 N N . LYS E 1 27 ? 17.20982 -25.46832 -28.91117 1.000 66.73000 23 LYS E N 1
ATOM 6076 C CA . LYS E 1 27 ? 16.12719 -24.54076 -29.21240 1.000 52.78000 23 LYS E CA 1
ATOM 6077 C C . LYS E 1 27 ? 14.99195 -24.60657 -28.20026 1.000 67.49000 23 LYS E C 1
ATOM 6078 O O . LYS E 1 27 ? 14.25805 -23.62391 -28.05207 1.000 62.18000 23 LYS E O 1
ATOM 6084 N N . THR E 1 28 ? 14.82581 -25.73576 -27.50954 1.000 63.45000 24 THR E N 1
ATOM 6085 C CA . THR E 1 28 ? 13.71332 -25.90832 -26.58355 1.000 61.57000 24 THR E CA 1
ATOM 6086 C C . THR E 1 28 ? 13.94726 -25.24989 -25.23101 1.000 64.38000 24 THR E C 1
ATOM 6087 O O . THR E 1 28 ? 13.01110 -25.17986 -24.42752 1.000 74.25000 24 THR E O 1
ATOM 6091 N N . GLY E 1 29 ? 15.15712 -24.76948 -24.95751 1.000 61.93000 25 GLY E N 1
ATOM 6092 C CA . GLY E 1 29 ? 15.46034 -24.17865 -23.67297 1.000 64.12000 25 GLY E CA 1
ATOM 6093 C C . GLY E 1 29 ? 15.81288 -25.16518 -22.58346 1.000 66.95000 25 GLY E C 1
ATOM 6094 O O . GLY E 1 29 ? 16.12938 -24.74021 -21.46457 1.000 62.93000 25 GLY E O 1
ATOM 6095 N N . HIS E 1 30 ? 15.76496 -26.46480 -22.86736 1.000 52.40000 26 HIS E N 1
ATOM 6096 C CA . HIS E 1 30 ? 16.13181 -27.50874 -21.91203 1.000 65.97000 26 HIS E CA 1
ATOM 6097 C C . HIS E 1 30 ? 17.16806 -28.40089 -22.58040 1.000 57.03000 26 HIS E C 1
ATOM 6098 O O . HIS E 1 30 ? 16.85737 -29.51735 -23.01739 1.000 62.88000 26 HIS E O 1
ATOM 6105 N N . PRO E 1 31 ? 18.41229 -27.93818 -22.68008 1.000 62.16000 27 PRO E N 1
ATOM 6106 C CA . PRO E 1 31 ? 19.43048 -28.71539 -23.39314 1.000 54.79000 27 PRO E CA 1
ATOM 6107 C C . PRO E 1 31 ? 19.81793 -29.97616 -22.63848 1.000 50.35000 27 PRO E C 1
ATOM 6108 O O . PRO E 1 31 ? 19.72782 -30.05168 -21.41062 1.000 46.56000 27 PRO E O 1
ATOM 6112 N N . THR E 1 32 ? 20.25737 -30.97913 -23.40106 1.000 49.79000 28 THR E N 1
ATOM 6113 C CA . THR E 1 32 ? 20.70905 -32.22874 -22.80160 1.000 52.92000 28 THR E CA 1
ATOM 6114 C C . THR E 1 32 ? 22.14093 -32.13045 -22.29256 1.000 56.87000 28 THR E C 1
ATOM 6115 O O . THR E 1 32 ? 22.52375 -32.87592 -21.38396 1.000 61.90000 28 THR E O 1
ATOM 6119 N N . GLY E 1 33 ? 22.93846 -31.22818 -22.85760 1.000 55.74000 29 GLY E N 1
ATOM 6120 C CA . GLY E 1 33 ? 24.30224 -31.04023 -22.42837 1.000 45.82000 29 GLY E CA 1
ATOM 6121 C C . GLY E 1 33 ? 24.41724 -29.98453 -21.34822 1.000 45.11000 29 GLY E C 1
ATOM 6122 O O . GLY E 1 33 ? 23.58506 -29.07818 -21.23883 1.000 49.38000 29 GLY E O 1
ATOM 6123 N N . PRO E 1 34 ? 25.45819 -30.08841 -20.51792 1.000 55.01000 30 PRO E N 1
ATOM 6124 C CA . PRO E 1 34 ? 25.63473 -29.10354 -19.43782 1.000 46.72000 30 PRO E CA 1
ATOM 6125 C C . PRO E 1 34 ? 26.03428 -27.71841 -19.92231 1.000 53.41000 30 PRO E C 1
ATOM 6126 O O . PRO E 1 34 ? 25.89117 -26.75475 -19.15943 1.000 52.79000 30 PRO E O 1
ATOM 6130 N N . ILE E 1 35 ? 26.52764 -27.58205 -21.15155 1.000 56.64000 31 ILE E N 1
ATOM 6131 C CA . ILE E 1 35 ? 26.92297 -26.29216 -21.70917 1.000 51.25000 31 ILE E CA 1
ATOM 6132 C C . ILE E 1 35 ? 26.27230 -26.14991 -23.07706 1.000 31.64000 31 ILE E C 1
ATOM 6133 O O . ILE E 1 35 ? 26.51816 -26.96768 -23.97179 1.000 59.05000 31 ILE E O 1
ATOM 6138 N N . SER E 1 36 ? 25.45301 -25.11422 -23.24320 1.000 45.94000 32 SER E N 1
ATOM 6139 C CA . SER E 1 36 ? 24.74061 -24.90182 -24.49417 1.000 56.93000 32 SER E CA 1
ATOM 6140 C C . SER E 1 36 ? 24.54011 -23.41087 -24.72016 1.000 44.65000 32 SER E C 1
ATOM 6141 O O . SER E 1 36 ? 24.79445 -22.58387 -23.84090 1.000 50.49000 32 SER E O 1
ATOM 6144 N N . ILE E 1 37 ? 24.07647 -23.07895 -25.92750 1.000 44.60000 33 ILE E N 1
ATOM 6145 C CA . ILE E 1 37 ? 23.71644 -21.70300 -26.23787 1.000 40.21000 33 ILE E CA 1
ATOM 6146 C C . ILE E 1 37 ? 22.54093 -21.28357 -25.36759 1.000 44.90000 33 ILE E C 1
ATOM 6147 O O . ILE E 1 37 ? 21.63075 -22.07582 -25.09130 1.000 55.33000 33 ILE E O 1
ATOM 6152 N N . GLY E 1 38 ? 22.56081 -20.03028 -24.92070 1.000 43.83000 34 GLY E N 1
ATOM 6153 C CA . GLY E 1 38 ? 21.52843 -19.51326 -24.05185 1.000 46.70000 34 GLY E CA 1
ATOM 6154 C C . GLY E 1 38 ? 21.82782 -19.62571 -22.57556 1.000 47.37000 34 GLY E C 1
ATOM 6155 O O . GLY E 1 38 ? 21.02524 -19.15386 -21.75958 1.000 42.85000 34 GLY E O 1
ATOM 6156 N N . HIS E 1 39 ? 22.94973 -20.23528 -22.20495 1.000 39.85000 35 HIS E N 1
ATOM 6157 C CA . HIS E 1 39 ? 23.32433 -20.34858 -20.80461 1.000 49.15000 35 HIS E CA 1
ATOM 6158 C C . HIS E 1 39 ? 24.00505 -19.07307 -20.32724 1.000 44.68000 35 HIS E C 1
ATOM 6159 O O . HIS E 1 39 ? 24.80965 -18.47136 -21.04448 1.000 44.08000 35 HIS E O 1
ATOM 6166 N N . ILE E 1 40 ? 23.67145 -18.66410 -19.10741 1.000 42.37000 36 ILE E N 1
ATOM 6167 C CA . ILE E 1 40 ? 24.24867 -17.48538 -18.47486 1.000 37.08000 36 ILE E CA 1
ATOM 6168 C C . ILE E 1 40 ? 25.31297 -17.94331 -17.48912 1.000 41.72000 36 ILE E C 1
ATOM 6169 O O . ILE E 1 40 ? 25.07029 -18.84552 -16.67739 1.000 38.26000 36 ILE E O 1
ATOM 6174 N N . ILE E 1 41 ? 26.49201 -17.33290 -17.56200 1.000 36.04000 37 ILE E N 1
ATOM 6175 C CA . ILE E 1 41 ? 27.57486 -17.63914 -16.63036 1.000 46.70000 37 ILE E CA 1
ATOM 6176 C C . ILE E 1 41 ? 27.92980 -16.36866 -15.86495 1.000 40.62000 37 ILE E C 1
ATOM 6177 O O . ILE E 1 41 ? 27.69706 -15.25987 -16.36841 1.000 37.04000 37 ILE E O 1
ATOM 6182 N N . PRO E 1 42 ? 28.47973 -16.47404 -14.64786 1.000 41.09000 38 PRO E N 1
ATOM 6183 C CA . PRO E 1 42 ? 28.73541 -15.26855 -13.84554 1.000 40.20000 38 PRO E CA 1
ATOM 6184 C C . PRO E 1 42 ? 29.87973 -14.41031 -14.36643 1.000 50.95000 38 PRO E C 1
ATOM 6185 O O . PRO E 1 42 ? 29.73312 -13.18930 -14.48297 1.000 51.94000 38 PRO E O 1
ATOM 6189 N N . ASP E 1 43 ? 31.02210 -15.02196 -14.67310 1.000 52.72000 39 ASP E N 1
ATOM 6190 C CA . ASP E 1 43 ? 32.17992 -14.26839 -15.13245 1.000 55.17000 39 ASP E CA 1
ATOM 6191 C C . ASP E 1 43 ? 33.03526 -15.14976 -16.03211 1.000 54.45000 39 ASP E C 1
ATOM 6192 O O . ASP E 1 43 ? 32.77551 -16.34394 -16.20230 1.000 44.43000 39 ASP E O 1
ATOM 6197 N N . LEU E 1 44 ? 34.07518 -14.53845 -16.60368 1.000 50.46000 40 LEU E N 1
ATOM 6198 C CA . LEU E 1 44 ? 34.97664 -15.23564 -17.51292 1.000 44.41000 40 LEU E CA 1
ATOM 6199 C C . LEU E 1 44 ? 35.84871 -16.26530 -16.80699 1.000 60.26000 40 LEU E C 1
ATOM 6200 O O . LEU E 1 44 ? 36.46266 -17.09805 -17.48292 1.000 59.61000 40 LEU E O 1
ATOM 6205 N N . ARG E 1 45 ? 35.92255 -16.22750 -15.47783 1.000 68.42000 41 ARG E N 1
ATOM 6206 C CA . ARG E 1 45 ? 36.71202 -17.17379 -14.70274 1.000 56.20000 41 ARG E CA 1
ATOM 6207 C C . ARG E 1 45 ? 35.88273 -18.34082 -14.18168 1.000 59.78000 41 ARG E C 1
ATOM 6208 O O . ARG E 1 45 ? 36.39317 -19.15297 -13.40389 1.000 60.61000 41 ARG E O 1
ATOM 6216 N N . HIS E 1 46 ? 34.61731 -18.44053 -14.59067 1.000 64.75000 42 HIS E N 1
ATOM 6217 C CA . HIS E 1 46 ? 33.75221 -19.55905 -14.23308 1.000 61.73000 42 HIS E CA 1
ATOM 6218 C C . HIS E 1 46 ? 32.90902 -19.93416 -15.45385 1.000 59.20000 42 HIS E C 1
ATOM 6219 O O . HIS E 1 46 ? 31.68727 -19.81317 -15.47062 1.000 57.63000 42 HIS E O 1
ATOM 6226 N N . LEU E 1 47 ? 33.58399 -20.40267 -16.50641 1.000 55.10000 43 LEU E N 1
ATOM 6227 C CA . LEU E 1 47 ? 32.89156 -20.71611 -17.75213 1.000 57.30000 43 LEU E CA 1
ATOM 6228 C C . LEU E 1 47 ? 31.99350 -21.94046 -17.61294 1.000 62.28000 43 LEU E C 1
ATOM 6229 O O . LEU E 1 47 ? 31.01117 -22.07075 -18.35185 1.000 63.55000 43 LEU E O 1
ATOM 6234 N N . ASP E 1 48 ? 32.30655 -22.84272 -16.67911 1.000 61.53000 44 ASP E N 1
ATOM 6235 C CA . ASP E 1 48 ? 31.47088 -24.02061 -16.46977 1.000 55.15000 44 ASP E CA 1
ATOM 6236 C C . ASP E 1 48 ? 30.22643 -23.70551 -15.65142 1.000 54.15000 44 ASP E C 1
ATOM 6237 O O . ASP E 1 48 ? 29.16942 -24.30252 -15.88369 1.000 75.08000 44 ASP E O 1
ATOM 6242 N N . ASN E 1 49 ? 30.33205 -22.78290 -14.69961 1.000 61.28000 45 ASN E N 1
ATOM 6243 C CA . ASN E 1 49 ? 29.24151 -22.51105 -13.77224 1.000 57.76000 45 ASN E CA 1
ATOM 6244 C C . ASN E 1 49 ? 28.09075 -21.82514 -14.49718 1.000 57.51000 45 ASN E C 1
ATOM 6245 O O . ASN E 1 49 ? 28.23422 -20.69854 -14.98290 1.000 61.48000 45 ASN E O 1
ATOM 6250 N N . VAL E 1 50 ? 26.94984 -22.50372 -14.56711 1.000 55.69000 46 VAL E N 1
ATOM 6251 C CA . VAL E 1 50 ? 25.76809 -21.99741 -15.25289 1.000 45.36000 46 VAL E CA 1
ATOM 6252 C C . VAL E 1 50 ? 24.77423 -21.50362 -14.21317 1.000 41.61000 46 VAL E C 1
ATOM 6253 O O . VAL E 1 50 ? 24.46958 -22.21331 -13.24611 1.000 54.23000 46 VAL E O 1
ATOM 6257 N N . ILE E 1 51 ? 24.26923 -20.28664 -14.40970 1.000 35.06000 47 ILE E N 1
ATOM 6258 C CA . ILE E 1 51 ? 23.26662 -19.73896 -13.50306 1.000 35.51000 47 ILE E CA 1
ATOM 6259 C C . ILE E 1 51 ? 21.90060 -20.35166 -13.78051 1.000 41.92000 47 ILE E C 1
ATOM 6260 O O . ILE E 1 51 ? 21.23093 -20.85194 -12.86967 1.000 48.18000 47 ILE E O 1
ATOM 6265 N N . ASN E 1 52 ? 21.46937 -20.32418 -15.04055 1.000 35.48000 48 ASN E N 1
ATOM 6266 C CA . ASN E 1 52 ? 20.17453 -20.87879 -15.43631 1.000 38.09000 48 ASN E CA 1
ATOM 6267 C C . ASN E 1 52 ? 20.32254 -22.34987 -15.83146 1.000 47.44000 48 ASN E C 1
ATOM 6268 O O . ASN E 1 52 ? 20.05610 -22.76202 -16.96007 1.000 42.67000 48 ASN E O 1
ATOM 6273 N N . CYS E 1 53 ? 20.76226 -23.14852 -14.85769 1.000 51.28000 49 CYS E N 1
ATOM 6274 C CA . CYS E 1 53 ? 20.97794 -24.57137 -15.08482 1.000 55.22000 49 CYS E CA 1
ATOM 6275 C C . CYS E 1 53 ? 19.68250 -25.37008 -15.08964 1.000 47.14000 49 CYS E C 1
ATOM 6276 O O . CYS E 1 53 ? 19.66585 -26.49334 -15.60419 1.000 66.27000 49 CYS E O 1
ATOM 6279 N N . LYS E 1 54 ? 18.60325 -24.82187 -14.53023 1.000 54.37000 50 LYS E N 1
ATOM 6280 C CA . LYS E 1 54 ? 17.32199 -25.51470 -14.52685 1.000 50.82000 50 LYS E CA 1
ATOM 6281 C C . LYS E 1 54 ? 16.59255 -25.40406 -15.85862 1.000 68.66000 50 LYS E C 1
ATOM 6282 O O . LYS E 1 54 ? 15.72645 -26.23725 -16.14644 1.000 91.56000 50 LYS E O 1
ATOM 6288 N N . GLY E 1 55 ? 16.92060 -24.41333 -16.66840 1.000 64.83000 51 GLY E N 1
ATOM 6289 C CA . GLY E 1 55 ? 16.29454 -24.22031 -17.96281 1.000 54.57000 51 GLY E CA 1
ATOM 6290 C C . GLY E 1 55 ? 16.13725 -22.74435 -18.26971 1.000 48.80000 51 GLY E C 1
ATOM 6291 O O . GLY E 1 55 ? 16.17599 -21.88450 -17.38940 1.000 59.67000 51 GLY E O 1
ATOM 6292 N N . PHE E 1 56 ? 15.95788 -22.44534 -19.55478 1.000 48.94000 52 PHE E N 1
ATOM 6293 C CA . PHE E 1 56 ? 15.77645 -21.07932 -20.02164 1.000 57.32000 52 PHE E CA 1
ATOM 6294 C C . PHE E 1 56 ? 14.69595 -21.06989 -21.09594 1.000 55.05000 52 PHE E C 1
ATOM 6295 O O . PHE E 1 56 ? 14.12362 -22.10855 -21.44115 1.000 60.43000 52 PHE E O 1
ATOM 6303 N N . GLU E 1 57 ? 14.41641 -19.88206 -21.62346 1.000 54.03000 53 GLU E N 1
ATOM 6304 C CA . GLU E 1 57 ? 13.34446 -19.73054 -22.59569 1.000 59.36000 53 GLU E CA 1
ATOM 6305 C C . GLU E 1 57 ? 13.70150 -20.44060 -23.90033 1.000 63.15000 53 GLU E C 1
ATOM 6306 O O . GLU E 1 57 ? 14.85464 -20.38954 -24.34035 1.000 64.29000 53 GLU E O 1
ATOM 6312 N N . PRO E 1 58 ? 12.74248 -21.11732 -24.53440 1.000 67.47000 54 PRO E N 1
ATOM 6313 C CA . PRO E 1 58 ? 13.00017 -21.68089 -25.86358 1.000 67.35000 54 PRO E CA 1
ATOM 6314 C C . PRO E 1 58 ? 13.31328 -20.58287 -26.86813 1.000 59.58000 54 PRO E C 1
ATOM 6315 O O . PRO E 1 58 ? 12.87585 -19.43860 -26.72730 1.000 56.33000 54 PRO E O 1
ATOM 6319 N N . PHE E 1 59 ? 14.08103 -20.94327 -27.88943 1.000 58.09000 55 PHE E N 1
ATOM 6320 C CA . PHE E 1 59 ? 14.51306 -19.95666 -28.87291 1.000 60.32000 55 PHE E CA 1
ATOM 6321 C C . PHE E 1 59 ? 13.32027 -19.48214 -29.69548 1.000 68.66000 55 PHE E C 1
ATOM 6322 O O . PHE E 1 59 ? 12.59846 -20.30766 -30.26775 1.000 67.11000 55 PHE E O 1
ATOM 6330 N N . PRO E 1 60 ? 13.07690 -18.17790 -29.77229 1.000 64.41000 56 PRO E N 1
ATOM 6331 C CA . PRO E 1 60 ? 11.97547 -17.66507 -30.59358 1.000 65.06000 56 PRO E CA 1
ATOM 6332 C C . PRO E 1 60 ? 12.24396 -17.90435 -32.06885 1.000 66.25000 56 PRO E C 1
ATOM 6333 O O . PRO E 1 60 ? 13.37032 -18.25639 -32.45185 1.000 61.52000 56 PRO E O 1
ATOM 6337 N N . PRO E 1 61 ? 11.23540 -17.73592 -32.93089 1.000 80.74000 57 PRO E N 1
ATOM 6338 C CA . PRO E 1 61 ? 11.43809 -18.03006 -34.36108 1.000 65.52000 57 PRO E CA 1
ATOM 6339 C C . PRO E 1 61 ? 12.47732 -17.15262 -35.04345 1.000 75.94000 57 PRO E C 1
ATOM 6340 O O . PRO E 1 61 ? 12.95661 -17.52280 -36.12234 1.000 70.55000 57 PRO E O 1
ATOM 6344 N N . ASN E 1 62 ? 12.84435 -16.00956 -34.46367 1.000 75.23000 58 ASN E N 1
ATOM 6345 C CA . ASN E 1 62 ? 13.86423 -15.14492 -35.04213 1.000 72.74000 58 ASN E CA 1
ATOM 6346 C C . ASN E 1 62 ? 15.26989 -15.47967 -34.54892 1.000 79.20000 58 ASN E C 1
ATOM 6347 O O . ASN E 1 62 ? 16.18287 -14.65951 -34.70195 1.000 74.74000 58 ASN E O 1
ATOM 6352 N N . MET E 1 63 ? 15.46500 -16.67359 -33.96491 1.000 69.18000 59 MET E N 1
ATOM 6353 C CA . MET E 1 63 ? 16.75919 -17.09893 -33.42063 1.000 64.65000 59 MET E CA 1
ATOM 6354 C C . MET E 1 63 ? 16.97921 -18.56791 -33.78898 1.000 68.63000 59 MET E C 1
ATOM 6355 O O . MET E 1 63 ? 16.75646 -19.47415 -32.98303 1.000 66.98000 59 MET E O 1
ATOM 6360 N N . ASP E 1 64 ? 17.42879 -18.80184 -35.01681 1.000 45.15000 60 ASP E N 1
ATOM 6361 C CA . ASP E 1 64 ? 17.76091 -20.14497 -35.46329 1.000 56.86000 60 ASP E CA 1
ATOM 6362 C C . ASP E 1 64 ? 19.25029 -20.40412 -35.27112 1.000 64.38000 60 ASP E C 1
ATOM 6363 O O . ASP E 1 64 ? 20.07545 -19.49161 -35.36447 1.000 71.11000 60 ASP E O 1
ATOM 6368 N N . VAL E 1 65 ? 19.58873 -21.65867 -34.98805 1.000 58.12000 61 VAL E N 1
ATOM 6369 C CA . VAL E 1 65 ? 20.98368 -22.03618 -34.78878 1.000 56.15000 61 VAL E CA 1
ATOM 6370 C C . VAL E 1 65 ? 21.63799 -22.25551 -36.14670 1.000 62.72000 61 VAL E C 1
ATOM 6371 O O . VAL E 1 65 ? 21.08909 -22.94464 -37.01527 1.000 58.88000 61 VAL E O 1
ATOM 6375 N N . PHE E 1 66 ? 22.80358 -21.64932 -36.34397 1.000 47.97000 62 PHE E N 1
ATOM 6376 C CA . PHE E 1 66 ? 23.54895 -21.78876 -37.58436 1.000 49.36000 62 PHE E CA 1
ATOM 6377 C C . PHE E 1 66 ? 24.83632 -22.55986 -37.32741 1.000 56.47000 62 PHE E C 1
ATOM 6378 O O . PHE E 1 66 ? 25.37629 -22.54706 -36.21875 1.000 49.26000 62 PHE E O 1
ATOM 6386 N N . THR E 1 67 ? 25.32133 -23.24035 -38.36046 1.000 53.07000 63 THR E N 1
ATOM 6387 C CA . THR E 1 67 ? 26.41243 -24.18798 -38.21006 1.000 55.07000 63 THR E CA 1
ATOM 6388 C C . THR E 1 67 ? 27.59646 -23.80660 -39.08862 1.000 49.25000 63 THR E C 1
ATOM 6389 O O . THR E 1 67 ? 27.45716 -23.12265 -40.10650 1.000 47.17000 63 THR E O 1
ATOM 6393 N N . ALA E 1 68 ? 28.77319 -24.26012 -38.66375 1.000 47.15000 64 ALA E N 1
ATOM 6394 C CA . ALA E 1 68 ? 29.99664 -24.10062 -39.44461 1.000 41.82000 64 ALA E CA 1
ATOM 6395 C C . ALA E 1 68 ? 30.89705 -25.29518 -39.17294 1.000 52.74000 64 ALA E C 1
ATOM 6396 O O . ALA E 1 68 ? 31.31811 -25.50154 -38.03247 1.000 58.57000 64 ALA E O 1
ATOM 6398 N N . HIS E 1 69 ? 31.19209 -26.07660 -40.20796 1.000 48.45000 65 HIS E N 1
ATOM 6399 C CA . HIS E 1 69 ? 31.97590 -27.29598 -40.06281 1.000 46.92000 65 HIS E CA 1
ATOM 6400 C C . HIS E 1 69 ? 33.42312 -27.06398 -40.48034 1.000 42.21000 65 HIS E C 1
ATOM 6401 O O . HIS E 1 69 ? 33.69659 -26.34952 -41.44930 1.000 51.50000 65 HIS E O 1
ATOM 6408 N N . TYR E 1 70 ? 34.34704 -27.67788 -39.74109 1.000 46.38000 66 TYR E N 1
ATOM 6409 C CA . TYR E 1 70 ? 35.77372 -27.57413 -40.00206 1.000 41.61000 66 TYR E CA 1
ATOM 6410 C C . TYR E 1 70 ? 36.40408 -28.94622 -39.80925 1.000 49.79000 66 TYR E C 1
ATOM 6411 O O . TYR E 1 70 ? 35.95212 -29.74070 -38.97897 1.000 50.74000 66 TYR E O 1
ATOM 6420 N N . GLU E 1 71 ? 37.45827 -29.21654 -40.57748 1.000 59.89000 67 GLU E N 1
ATOM 6421 C CA . GLU E 1 71 ? 38.15999 -30.49043 -40.51777 1.000 56.22000 67 GLU E CA 1
ATOM 6422 C C . GLU E 1 71 ? 39.64660 -30.25808 -40.29090 1.000 60.98000 67 GLU E C 1
ATOM 6423 O O . GLU E 1 71 ? 40.19575 -29.22414 -40.68180 1.000 76.20000 67 GLU E O 1
ATOM 6429 N N . GLN E 1 72 ? 40.29033 -31.24304 -39.66392 1.000 64.08000 68 GLN E N 1
ATOM 6430 C CA . GLN E 1 72 ? 41.71432 -31.19999 -39.32659 1.000 71.10000 68 GLN E CA 1
ATOM 6431 C C . GLN E 1 72 ? 42.05879 -29.89970 -38.59576 1.000 69.39000 68 GLN E C 1
ATOM 6432 O O . GLN E 1 72 ? 42.77136 -29.02974 -39.09365 1.000 68.84000 68 GLN E O 1
ATOM 6438 N N . CYS E 1 73 ? 41.51642 -29.79676 -37.38946 1.000 67.03000 69 CYS E N 1
ATOM 6439 C CA . CYS E 1 73 ? 41.64354 -28.61122 -36.56163 1.000 63.79000 69 CYS E CA 1
ATOM 6440 C C . CYS E 1 73 ? 42.61628 -28.86708 -35.41937 1.000 65.02000 69 CYS E C 1
ATOM 6441 O O . CYS E 1 73 ? 42.83650 -30.00693 -35.00096 1.000 70.47000 69 CYS E O 1
ATOM 6444 N N . HIS E 1 74 ? 43.19543 -27.78281 -34.91194 1.000 67.06000 70 HIS E N 1
ATOM 6445 C CA . HIS E 1 74 ? 44.11771 -27.86053 -33.79137 1.000 71.62000 70 HIS E CA 1
ATOM 6446 C C . HIS E 1 74 ? 43.85763 -26.69616 -32.84851 1.000 79.32000 70 HIS E C 1
ATOM 6447 O O . HIS E 1 74 ? 43.20932 -25.70970 -33.20771 1.000 61.07000 70 HIS E O 1
ATOM 6454 N N . PHE E 1 75 ? 44.37701 -26.82275 -31.63073 1.000 79.17000 71 PHE E N 1
ATOM 6455 C CA . PHE E 1 75 ? 44.22068 -25.80692 -30.59311 1.000 79.10000 71 PHE E CA 1
ATOM 6456 C C . PHE E 1 75 ? 45.60366 -25.40019 -30.09465 1.000 85.95000 71 PHE E C 1
ATOM 6457 O O . PHE E 1 75 ? 46.24846 -26.14223 -29.34714 1.000 96.30000 71 PHE E O 1
ATOM 6465 N N . GLY E 1 76 ? 46.05205 -24.21923 -30.51201 1.000 89.74000 72 GLY E N 1
ATOM 6466 C CA . GLY E 1 76 ? 47.32138 -23.67652 -30.07241 1.000 91.90000 72 GLY E CA 1
ATOM 6467 C C . GLY E 1 76 ? 47.28439 -22.16619 -29.96680 1.000 120.68000 72 GLY E C 1
ATOM 6468 O O . GLY E 1 76 ? 46.57700 -21.61708 -29.11590 1.000 131.18000 72 GLY E O 1
ATOM 6469 N N . ASP E 1 77 ? 48.06196 -21.48897 -30.81554 1.000 128.33000 73 ASP E N 1
ATOM 6470 C CA . ASP E 1 77 ? 48.05279 -20.03293 -30.93684 1.000 118.82000 73 ASP E CA 1
ATOM 6471 C C . ASP E 1 77 ? 48.51640 -19.33427 -29.66188 1.000 123.48000 73 ASP E C 1
ATOM 6472 O O . ASP E 1 77 ? 48.48347 -18.10184 -29.58331 1.000 131.81000 73 ASP E O 1
ATOM 6477 N N . HIS E 1 78 ? 48.95451 -20.09781 -28.66401 1.000 126.41000 74 HIS E N 1
ATOM 6478 C CA . HIS E 1 78 ? 49.40620 -19.54731 -27.38690 1.000 137.31000 74 HIS E CA 1
ATOM 6479 C C . HIS E 1 78 ? 50.91421 -19.77828 -27.27997 1.000 143.45000 74 HIS E C 1
ATOM 6480 O O . HIS E 1 78 ? 51.37086 -20.82851 -26.82469 1.000 144.55000 74 HIS E O 1
ATOM 6487 N N . LEU E 1 79 ? 51.68425 -18.78083 -27.71227 1.000 138.67000 75 LEU E N 1
ATOM 6488 C CA . LEU E 1 79 ? 53.14564 -18.81384 -27.66771 1.000 137.26000 75 LEU E CA 1
ATOM 6489 C C . LEU E 1 79 ? 53.68355 -20.08292 -28.33599 1.000 140.54000 75 LEU E C 1
ATOM 6490 O O . LEU E 1 79 ? 54.27019 -20.96176 -27.70405 1.000 148.50000 75 LEU E O 1
ATOM 6495 N N . ASN E 1 80 ? 53.45715 -20.15225 -29.64566 1.000 133.32000 76 ASN E N 1
ATOM 6496 C CA . ASN E 1 80 ? 53.88610 -21.30622 -30.41941 1.000 123.03000 76 ASN E CA 1
ATOM 6497 C C . ASN E 1 80 ? 55.41183 -21.38730 -30.45908 1.000 120.83000 76 ASN E C 1
ATOM 6498 O O . ASN E 1 80 ? 56.12581 -20.47700 -30.02807 1.000 130.23000 76 ASN E O 1
ATOM 6503 N N . SER E 1 81 ? 55.91042 -22.50726 -30.99028 1.000 123.45000 77 SER E N 1
ATOM 6504 C CA . SER E 1 81 ? 57.35250 -22.72898 -31.03461 1.000 126.33000 77 SER E CA 1
ATOM 6505 C C . SER E 1 81 ? 58.06329 -21.66262 -31.85653 1.000 118.04000 77 SER E C 1
ATOM 6506 O O . SER E 1 81 ? 59.19227 -21.27815 -31.53018 1.000 104.27000 77 SER E O 1
ATOM 6509 N N . GLU E 1 82 ? 57.42426 -21.17123 -32.91917 1.000 122.37000 78 GLU E N 1
ATOM 6510 C CA . GLU E 1 82 ? 58.04663 -20.13564 -33.73475 1.000 114.29000 78 GLU E CA 1
ATOM 6511 C C . GLU E 1 82 ? 57.92998 -18.76456 -33.08202 1.000 108.38000 78 GLU E C 1
ATOM 6512 O O . GLU E 1 82 ? 58.88814 -17.98582 -33.10159 1.000 101.67000 78 GLU E O 1
ATOM 6518 N N . PHE E 1 83 ? 56.77142 -18.45473 -32.49369 1.000 97.88000 79 PHE E N 1
ATOM 6519 C CA . PHE E 1 83 ? 56.59972 -17.15774 -31.84745 1.000 101.80000 79 PHE E CA 1
ATOM 6520 C C . PHE E 1 83 ? 57.53298 -16.99706 -30.65547 1.000 93.46000 79 PHE E C 1
ATOM 6521 O O . PHE E 1 83 ? 57.98425 -15.88385 -30.36766 1.000 84.21000 79 PHE E O 1
ATOM 6529 N N . VAL E 1 84 ? 57.84391 -18.09302 -29.96210 1.000 97.83000 80 VAL E N 1
ATOM 6530 C CA . VAL E 1 84 ? 58.69312 -18.01066 -28.77839 1.000 93.38000 80 VAL E CA 1
ATOM 6531 C C . VAL E 1 84 ? 60.13611 -17.70598 -29.16573 1.000 89.32000 80 VAL E C 1
ATOM 6532 O O . VAL E 1 84 ? 60.79959 -16.87552 -28.53242 1.000 93.03000 80 VAL E O 1
ATOM 6536 N N . VAL E 1 85 ? 60.64306 -18.35748 -30.21551 1.000 89.82000 81 VAL E N 1
ATOM 6537 C CA . VAL E 1 85 ? 62.05406 -18.20225 -30.55730 1.000 94.36000 81 VAL E CA 1
ATOM 6538 C C . VAL E 1 85 ? 62.32940 -16.82475 -31.15426 1.000 88.58000 81 VAL E C 1
ATOM 6539 O O . VAL E 1 85 ? 63.40909 -16.25776 -30.94407 1.000 67.31000 81 VAL E O 1
ATOM 6543 N N . GLN E 1 86 ? 61.37369 -16.25320 -31.88512 1.000 88.75000 82 GLN E N 1
ATOM 6544 C CA . GLN E 1 86 ? 61.55722 -14.92770 -32.46169 1.000 95.37000 82 GLN E CA 1
ATOM 6545 C C . GLN E 1 86 ? 61.05649 -13.81299 -31.55222 1.000 82.92000 82 GLN E C 1
ATOM 6546 O O . GLN E 1 86 ? 61.13224 -12.64043 -31.93247 1.000 76.06000 82 GLN E O 1
ATOM 6552 N N . ALA E 1 87 ? 60.55062 -14.14735 -30.36629 1.000 82.79000 83 ALA E N 1
ATOM 6553 C CA . ALA E 1 87 ? 60.25213 -13.16284 -29.33626 1.000 70.65000 83 ALA E CA 1
ATOM 6554 C C . ALA E 1 87 ? 61.19598 -13.26277 -28.14747 1.000 98.78000 83 ALA E C 1
ATOM 6555 O O . ALA E 1 87 ? 61.11952 -12.42821 -27.23976 1.000 95.61000 83 ALA E O 1
ATOM 6557 N N . GLY E 1 88 ? 62.08247 -14.25636 -28.13065 1.000 105.35000 84 GLY E N 1
ATOM 6558 C CA . GLY E 1 88 ? 63.04583 -14.40713 -27.06224 1.000 93.16000 84 GLY E CA 1
ATOM 6559 C C . GLY E 1 88 ? 62.51541 -15.03446 -25.79475 1.000 99.85000 84 GLY E C 1
ATOM 6560 O O . GLY E 1 88 ? 63.22810 -15.04234 -24.78485 1.000 109.27000 84 GLY E O 1
ATOM 6561 N N . LEU E 1 89 ? 61.29392 -15.56127 -25.80956 1.000 104.81000 85 LEU E N 1
ATOM 6562 C CA . LEU E 1 89 ? 60.71304 -16.16262 -24.62057 1.000 106.62000 85 LEU E CA 1
ATOM 6563 C C . LEU E 1 89 ? 61.26847 -17.56890 -24.40051 1.000 118.17000 85 LEU E C 1
ATOM 6564 O O . LEU E 1 89 ? 61.98066 -18.12631 -25.23992 1.000 123.15000 85 LEU E O 1
ATOM 6569 N N . HIS E 1 90 ? 60.93228 -18.13741 -23.24419 1.000 110.78000 86 HIS E N 1
ATOM 6570 C CA . HIS E 1 90 ? 61.27135 -19.51992 -22.90854 1.000 110.78000 86 HIS E CA 1
ATOM 6571 C C . HIS E 1 90 ? 60.54206 -19.95891 -21.64302 1.000 104.02000 86 HIS E C 1
ATOM 6572 O O . HIS E 1 90 ? 60.44574 -21.15135 -21.35207 1.000 93.42000 86 HIS E O 1
ATOM 6579 N N . SER E 1 96 ? 53.95497 -26.92264 -24.93231 1.000 118.10000 92 SER E N 1
ATOM 6580 C CA . SER E 1 96 ? 52.54085 -27.23224 -25.10661 1.000 120.17000 92 SER E CA 1
ATOM 6581 C C . SER E 1 96 ? 52.33278 -28.25417 -26.21971 1.000 123.84000 92 SER E C 1
ATOM 6582 O O . SER E 1 96 ? 52.80695 -28.07012 -27.34081 1.000 125.16000 92 SER E O 1
ATOM 6585 N N . ASP E 1 97 ? 51.62119 -29.33304 -25.90175 1.000 119.03000 93 ASP E N 1
ATOM 6586 C CA . ASP E 1 97 ? 51.31361 -30.38059 -26.86991 1.000 125.30000 93 ASP E CA 1
ATOM 6587 C C . ASP E 1 97 ? 49.98211 -30.05104 -27.53536 1.000 125.41000 93 ASP E C 1
ATOM 6588 O O . ASP E 1 97 ? 48.92642 -30.12131 -26.89746 1.000 128.01000 93 ASP E O 1
ATOM 6593 N N . ARG E 1 98 ? 50.03237 -29.68910 -28.81456 1.000 119.15000 94 ARG E N 1
ATOM 6594 C CA . ARG E 1 98 ? 48.81955 -29.34960 -29.54488 1.000 111.61000 94 ARG E CA 1
ATOM 6595 C C . ARG E 1 98 ? 47.95534 -30.58797 -29.75084 1.000 121.18000 94 ARG E C 1
ATOM 6596 O O . ARG E 1 98 ? 48.45356 -31.66774 -30.08240 1.000 121.12000 94 ARG E O 1
ATOM 6604 N N . TRP E 1 99 ? 46.65220 -30.43091 -29.53810 1.000 117.82000 95 TRP E N 1
ATOM 6605 C CA . TRP E 1 99 ? 45.69281 -31.50574 -29.74935 1.000 112.95000 95 TRP E CA 1
ATOM 6606 C C . TRP E 1 99 ? 45.06840 -31.35530 -31.12897 1.000 106.92000 95 TRP E C 1
ATOM 6607 O O . TRP E 1 99 ? 44.62549 -30.26313 -31.50038 1.000 94.05000 95 TRP E O 1
ATOM 6618 N N . GLU E 1 100 ? 45.03819 -32.45097 -31.88227 1.000 93.00000 96 GLU E N 1
ATOM 6619 C CA . GLU E 1 100 ? 44.55692 -32.45921 -33.25921 1.000 83.47000 96 GLU E CA 1
ATOM 6620 C C . GLU E 1 100 ? 43.21498 -33.17936 -33.31020 1.000 88.35000 96 GLU E C 1
ATOM 6621 O O . GLU E 1 100 ? 43.15266 -34.40078 -33.13395 1.000 100.76000 96 GLU E O 1
ATOM 6627 N N . TYR E 1 101 ? 42.14830 -32.42543 -33.55188 1.000 80.23000 97 TYR E N 1
ATOM 6628 C CA . TYR E 1 101 ? 40.82266 -32.98826 -33.75293 1.000 76.12000 97 TYR E CA 1
ATOM 6629 C C . TYR E 1 101 ? 40.51421 -33.04512 -35.24469 1.000 67.43000 97 TYR E C 1
ATOM 6630 O O . TYR E 1 101 ? 41.08173 -32.30239 -36.04745 1.000 69.95000 97 TYR E O 1
ATOM 6639 N N . ASP E 1 102 ? 39.60928 -33.94930 -35.61517 1.000 66.92000 98 ASP E N 1
ATOM 6640 C CA . ASP E 1 102 ? 39.34697 -34.19818 -37.02595 1.000 71.35000 98 ASP E CA 1
ATOM 6641 C C . ASP E 1 102 ? 38.06297 -33.55584 -37.53243 1.000 66.56000 98 ASP E C 1
ATOM 6642 O O . ASP E 1 102 ? 37.94926 -33.30982 -38.73826 1.000 52.64000 98 ASP E O 1
ATOM 6647 N N . SER E 1 103 ? 37.10286 -33.27777 -36.65417 1.000 67.25000 99 SER E N 1
ATOM 6648 C CA . SER E 1 103 ? 35.85506 -32.63812 -37.05862 1.000 65.16000 99 SER E CA 1
ATOM 6649 C C . SER E 1 103 ? 35.39779 -31.72380 -35.93478 1.000 63.38000 99 SER E C 1
ATOM 6650 O O . SER E 1 103 ? 35.16595 -32.18958 -34.81533 1.000 63.59000 99 SER E O 1
ATOM 6653 N N . VAL E 1 104 ? 35.27281 -30.43115 -36.22850 1.000 52.20000 100 VAL E N 1
ATOM 6654 C CA . VAL E 1 104 ? 34.85308 -29.43709 -35.24755 1.000 52.35000 100 VAL E CA 1
ATOM 6655 C C . VAL E 1 104 ? 33.70007 -28.63526 -35.83342 1.000 43.73000 100 VAL E C 1
ATOM 6656 O O . VAL E 1 104 ? 33.80560 -28.10938 -36.94626 1.000 44.88000 100 VAL E O 1
ATOM 6660 N N . VAL E 1 105 ? 32.60667 -28.52950 -35.08329 1.000 48.29000 101 VAL E N 1
ATOM 6661 C CA . VAL E 1 105 ? 31.40554 -27.84215 -35.54229 1.000 43.89000 101 VAL E CA 1
ATOM 6662 C C . VAL E 1 105 ? 31.11522 -26.67472 -34.60979 1.000 50.84000 101 VAL E C 1
ATOM 6663 O O . VAL E 1 105 ? 31.08673 -26.84189 -33.38431 1.000 46.52000 101 VAL E O 1
ATOM 6667 N N . GLU E 1 106 ? 30.90261 -25.49801 -35.19440 1.000 45.56000 102 GLU E N 1
ATOM 6668 C CA . GLU E 1 106 ? 30.46283 -24.31238 -34.47304 1.000 48.24000 102 GLU E CA 1
ATOM 6669 C C . GLU E 1 106 ? 28.95730 -24.16230 -34.63176 1.000 49.96000 102 GLU E C 1
ATOM 6670 O O . GLU E 1 106 ? 28.44540 -24.17849 -35.75691 1.000 53.75000 102 GLU E O 1
ATOM 6676 N N . TYR E 1 107 ? 28.25901 -24.01458 -33.50962 1.000 41.67000 103 TYR E N 1
ATOM 6677 C CA . TYR E 1 107 ? 26.83881 -23.69227 -33.48167 1.000 41.05000 103 TYR E CA 1
ATOM 6678 C C . TYR E 1 107 ? 26.69638 -22.28924 -32.90875 1.000 50.16000 103 TYR E C 1
ATOM 6679 O O . TYR E 1 107 ? 27.16713 -22.02139 -31.79769 1.000 50.18000 103 TYR E O 1
ATOM 6688 N N . ALA E 1 108 ? 26.05635 -21.39998 -33.66581 1.000 46.41000 104 ALA E N 1
ATOM 6689 C CA . ALA E 1 108 ? 26.02142 -19.98184 -33.34415 1.000 37.94000 104 ALA E CA 1
ATOM 6690 C C . ALA E 1 108 ? 24.59898 -19.44513 -33.41852 1.000 50.34000 104 ALA E C 1
ATOM 6691 O O . ALA E 1 108 ? 23.75795 -19.95452 -34.16614 1.000 59.95000 104 ALA E O 1
ATOM 6693 N N . VAL E 1 109 ? 24.35268 -18.39327 -32.64056 1.000 53.15000 105 VAL E N 1
ATOM 6694 C CA . VAL E 1 109 ? 23.04521 -17.75232 -32.54085 1.000 44.11000 105 VAL E CA 1
ATOM 6695 C C . VAL E 1 109 ? 23.26353 -16.26455 -32.29991 1.000 51.79000 105 VAL E C 1
ATOM 6696 O O . VAL E 1 109 ? 24.16913 -15.87137 -31.55904 1.000 50.50000 105 VAL E O 1
ATOM 6700 N N . TYR E 1 110 ? 22.44087 -15.43293 -32.94388 1.000 47.11000 106 TYR E N 1
ATOM 6701 C CA . TYR E 1 110 ? 22.47040 -13.99916 -32.69858 1.000 49.95000 106 TYR E CA 1
ATOM 6702 C C . TYR E 1 110 ? 21.30942 -13.62695 -31.78992 1.000 58.53000 106 TYR E C 1
ATOM 6703 O O . TYR E 1 110 ? 20.14893 -13.70458 -32.22222 1.000 53.28000 106 TYR E O 1
ATOM 6712 N N . PRO E 1 111 ? 21.55613 -13.22105 -30.54805 1.000 64.00000 107 PRO E N 1
ATOM 6713 C CA . PRO E 1 111 ? 20.45192 -12.94060 -29.62685 1.000 62.91000 107 PRO E CA 1
ATOM 6714 C C . PRO E 1 111 ? 19.77330 -11.61424 -29.92629 1.000 64.90000 107 PRO E C 1
ATOM 6715 O O . PRO E 1 111 ? 20.40181 -10.63909 -30.34550 1.000 58.85000 107 PRO E O 1
ATOM 6719 N N . THR E 1 112 ? 18.46400 -11.59487 -29.70054 1.000 66.27000 108 THR E N 1
ATOM 6720 C CA . THR E 1 112 ? 17.66822 -10.38082 -29.78238 1.000 56.69000 108 THR E CA 1
ATOM 6721 C C . THR E 1 112 ? 17.52298 -9.77227 -28.39310 1.000 65.80000 108 THR E C 1
ATOM 6722 O O . THR E 1 112 ? 17.56009 -10.47871 -27.38189 1.000 68.14000 108 THR E O 1
ATOM 6726 N N . ARG E 1 113 ? 17.36340 -8.44537 -28.35192 1.000 68.73000 109 ARG E N 1
ATOM 6727 C CA . ARG E 1 113 ? 17.20080 -7.76526 -27.06991 1.000 61.91000 109 ARG E CA 1
ATOM 6728 C C . ARG E 1 113 ? 15.98353 -8.27600 -26.31334 1.000 60.85000 109 ARG E C 1
ATOM 6729 O O . ARG E 1 113 ? 15.99346 -8.31589 -25.07888 1.000 59.47000 109 ARG E O 1
ATOM 6737 N N . GLN E 1 114 ? 14.92971 -8.66627 -27.03140 1.000 66.07000 110 GLN E N 1
ATOM 6738 C CA . GLN E 1 114 ? 13.73954 -9.19788 -26.37673 1.000 51.42000 110 GLN E CA 1
ATOM 6739 C C . GLN E 1 114 ? 14.03965 -10.51730 -25.67495 1.000 59.41000 110 GLN E C 1
ATOM 6740 O O . GLN E 1 114 ? 13.61351 -10.73391 -24.53194 1.000 67.35000 110 GLN E O 1
ATOM 6746 N N . TYR E 1 115 ? 14.78692 -11.40387 -26.33786 1.000 62.43000 111 TYR E N 1
ATOM 6747 C CA . TYR E 1 115 ? 15.13511 -12.68166 -25.72692 1.000 55.76000 111 TYR E CA 1
ATOM 6748 C C . TYR E 1 115 ? 16.00565 -12.48269 -24.49334 1.000 56.86000 111 TYR E C 1
ATOM 6749 O O . TYR E 1 115 ? 15.85758 -13.20136 -23.49845 1.000 65.58000 111 TYR E O 1
ATOM 6758 N N . ILE E 1 116 ? 16.91429 -11.50659 -24.53459 1.000 51.59000 112 ILE E N 1
ATOM 6759 C CA . ILE E 1 116 ? 17.74770 -11.22264 -23.37026 1.000 50.81000 112 ILE E CA 1
ATOM 6760 C C . ILE E 1 116 ? 16.90119 -10.65595 -22.23773 1.000 57.59000 112 ILE E C 1
ATOM 6761 O O . ILE E 1 116 ? 17.03616 -11.06318 -21.07778 1.000 53.01000 112 ILE E O 1
ATOM 6766 N N . ASP E 1 117 ? 16.01702 -9.70569 -22.55880 1.000 52.06000 113 ASP E N 1
ATOM 6767 C CA . ASP E 1 117 ? 15.10755 -9.15729 -21.55754 1.000 49.04000 113 ASP E CA 1
ATOM 6768 C C . ASP E 1 117 ? 14.31278 -10.26018 -20.87450 1.000 53.66000 113 ASP E C 1
ATOM 6769 O O . ASP E 1 117 ? 14.09309 -10.21845 -19.65846 1.000 62.84000 113 ASP E O 1
ATOM 6774 N N . ARG E 1 118 ? 13.87912 -11.26240 -21.64089 1.000 55.30000 114 ARG E N 1
ATOM 6775 C CA . ARG E 1 118 ? 13.16944 -12.38239 -21.03049 1.000 69.22000 114 ARG E CA 1
ATOM 6776 C C . ARG E 1 118 ? 14.10845 -13.24730 -20.19548 1.000 61.17000 114 ARG E C 1
ATOM 6777 O O . ARG E 1 118 ? 13.72294 -13.73312 -19.12558 1.000 62.65000 114 ARG E O 1
ATOM 6785 N N . LEU E 1 119 ? 15.34475 -13.44932 -20.66343 1.000 58.58000 115 LEU E N 1
ATOM 6786 C CA . LEU E 1 119 ? 16.29434 -14.26697 -19.91283 1.000 57.49000 115 LEU E CA 1
ATOM 6787 C C . LEU E 1 119 ? 16.68962 -13.61416 -18.59569 1.000 55.42000 115 LEU E C 1
ATOM 6788 O O . LEU E 1 119 ? 16.91773 -14.31557 -17.60350 1.000 59.92000 115 LEU E O 1
ATOM 6793 N N . LEU E 1 120 ? 16.77868 -12.28455 -18.56246 1.000 45.58000 116 LEU E N 1
ATOM 6794 C CA . LEU E 1 120 ? 17.09800 -11.58546 -17.32399 1.000 48.20000 116 LEU E CA 1
ATOM 6795 C C . LEU E 1 120 ? 15.94752 -11.59732 -16.32715 1.000 56.31000 116 LEU E C 1
ATOM 6796 O O . LEU E 1 120 ? 16.06969 -10.98082 -15.26249 1.000 59.18000 116 LEU E O 1
ATOM 6801 N N . GLU E 1 121 ? 14.84102 -12.27289 -16.64248 1.000 57.82000 117 GLU E N 1
ATOM 6802 C CA . GLU E 1 121 ? 13.70753 -12.38179 -15.73828 1.000 49.55000 117 GLU E CA 1
ATOM 6803 C C . GLU E 1 121 ? 13.50039 -13.78803 -15.19637 1.000 54.56000 117 GLU E C 1
ATOM 6804 O O . GLU E 1 121 ? 12.63469 -13.97679 -14.33460 1.000 65.96000 117 GLU E O 1
ATOM 6810 N N . SER E 1 122 ? 14.25426 -14.77419 -15.67810 1.000 46.50000 118 SER E N 1
ATOM 6811 C CA . SER E 1 122 ? 14.19299 -16.10545 -15.09351 1.000 41.19000 118 SER E CA 1
ATOM 6812 C C . SER E 1 122 ? 14.64802 -16.05154 -13.64016 1.000 51.51000 118 SER E C 1
ATOM 6813 O O . SER E 1 122 ? 15.44227 -15.19299 -13.24928 1.000 49.64000 118 SER E O 1
ATOM 6816 N N . LYS E 1 123 ? 14.13552 -16.98776 -12.83771 1.000 46.90000 119 LYS E N 1
ATOM 6817 C CA . LYS E 1 123 ? 14.31258 -16.91321 -11.38912 1.000 63.79000 119 LYS E CA 1
ATOM 6818 C C . LYS E 1 123 ? 15.78835 -16.86535 -11.00429 1.000 55.43000 119 LYS E C 1
ATOM 6819 O O . LYS E 1 123 ? 16.20904 -16.00909 -10.21722 1.000 47.81000 119 LYS E O 1
ATOM 6825 N N . GLU E 1 124 ? 16.59388 -17.76884 -11.56511 1.000 48.28000 120 GLU E N 1
ATOM 6826 C CA . GLU E 1 124 ? 17.99734 -17.86350 -11.17239 1.000 55.32000 120 GLU E CA 1
ATOM 6827 C C . GLU E 1 124 ? 18.77831 -16.62846 -11.60756 1.000 52.28000 120 GLU E C 1
ATOM 6828 O O . GLU E 1 124 ? 19.51954 -16.03346 -10.81186 1.000 56.31000 120 GLU E O 1
ATOM 6834 N N . VAL E 1 125 ? 18.62787 -16.23260 -12.87362 1.000 38.89000 121 VAL E N 1
ATOM 6835 C CA . VAL E 1 125 ? 19.34092 -15.06309 -13.37722 1.000 39.45000 121 VAL E CA 1
ATOM 6836 C C . VAL E 1 125 ? 18.87391 -13.80404 -12.65928 1.000 46.79000 121 VAL E C 1
ATOM 6837 O O . VAL E 1 125 ? 19.68450 -12.93833 -12.30588 1.000 36.58000 121 VAL E O 1
ATOM 6841 N N . ARG E 1 126 ? 17.56257 -13.68236 -12.42746 1.000 44.44000 122 ARG E N 1
ATOM 6842 C CA . ARG E 1 126 ? 17.04774 -12.51469 -11.71887 1.000 38.67000 122 ARG E CA 1
ATOM 6843 C C . ARG E 1 126 ? 17.61191 -12.43908 -10.30709 1.000 53.59000 122 ARG E C 1
ATOM 6844 O O . ARG E 1 126 ? 17.98711 -11.35829 -9.83903 1.000 44.10000 122 ARG E O 1
ATOM 6852 N N . GLN E 1 127 ? 17.69009 -13.57940 -9.61536 1.000 42.64000 123 GLN E N 1
ATOM 6853 C CA . GLN E 1 127 ? 18.20324 -13.57325 -8.24982 1.000 38.76000 123 GLN E CA 1
ATOM 6854 C C . GLN E 1 127 ? 19.68523 -13.22399 -8.21834 1.000 52.72000 123 GLN E C 1
ATOM 6855 O O . GLN E 1 127 ? 20.12351 -12.43331 -7.37161 1.000 48.60000 123 GLN E O 1
ATOM 6861 N N . TYR E 1 128 ? 20.47351 -13.79851 -9.13260 1.000 42.73000 124 TYR E N 1
ATOM 6862 C CA . TYR E 1 128 ? 21.88851 -13.44468 -9.19184 1.000 47.22000 124 TYR E CA 1
ATOM 6863 C C . TYR E 1 128 ? 22.07036 -11.95981 -9.47521 1.000 41.43000 124 TYR E C 1
ATOM 6864 O O . TYR E 1 128 ? 22.89419 -11.29285 -8.83538 1.000 37.64000 124 TYR E O 1
ATOM 6873 N N . ILE E 1 129 ? 21.30248 -11.42528 -10.42835 1.000 39.70000 125 ILE E N 1
ATOM 6874 C CA . ILE E 1 129 ? 21.42666 -10.01934 -10.79864 1.000 43.79000 125 ILE E CA 1
ATOM 6875 C C . ILE E 1 129 ? 21.04842 -9.11982 -9.62974 1.000 45.54000 125 ILE E C 1
ATOM 6876 O O . ILE E 1 129 ? 21.72863 -8.12686 -9.34918 1.000 40.45000 125 ILE E O 1
ATOM 6881 N N . GLN E 1 130 ? 19.96694 -9.45521 -8.92247 1.000 41.22000 126 GLN E N 1
ATOM 6882 C CA . GLN E 1 130 ? 19.53804 -8.62787 -7.79993 1.000 44.74000 126 GLN E CA 1
ATOM 6883 C C . GLN E 1 130 ? 20.54942 -8.66974 -6.66102 1.000 41.38000 126 GLN E C 1
ATOM 6884 O O . GLN E 1 130 ? 20.85010 -7.63330 -6.05453 1.000 36.89000 126 GLN E O 1
ATOM 6890 N N . ALA E 1 131 ? 21.09161 -9.85312 -6.35901 1.000 46.54000 127 ALA E N 1
ATOM 6891 C CA . ALA E 1 131 ? 22.11682 -9.94829 -5.32443 1.000 37.39000 127 ALA E CA 1
ATOM 6892 C C . ALA E 1 131 ? 23.34221 -9.12357 -5.69515 1.000 34.75000 127 ALA E C 1
ATOM 6893 O O . ALA E 1 131 ? 23.87765 -8.37337 -4.86776 1.000 36.72000 127 ALA E O 1
ATOM 6895 N N . SER E 1 132 ? 23.79519 -9.24325 -6.94614 1.000 31.84000 128 SER E N 1
ATOM 6896 C CA . SER E 1 132 ? 24.97257 -8.49952 -7.37863 1.000 39.30000 128 SER E CA 1
ATOM 6897 C C . SER E 1 132 ? 24.71464 -6.99785 -7.36021 1.000 47.60000 128 SER E C 1
ATOM 6898 O O . SER E 1 132 ? 25.61061 -6.20994 -7.03718 1.000 43.29000 128 SER E O 1
ATOM 6901 N N . ALA E 1 133 ? 23.49189 -6.58135 -7.69236 1.000 41.90000 129 ALA E N 1
ATOM 6902 C CA . ALA E 1 133 ? 23.17876 -5.15770 -7.70080 1.000 44.88000 129 ALA E CA 1
ATOM 6903 C C . ALA E 1 133 ? 23.11486 -4.59822 -6.28624 1.000 38.67000 129 ALA E C 1
ATOM 6904 O O . ALA E 1 133 ? 23.58844 -3.48499 -6.03158 1.000 37.10000 129 ALA E O 1
ATOM 6906 N N . ALA E 1 134 ? 22.54582 -5.35923 -5.34915 1.000 33.81000 130 ALA E N 1
ATOM 6907 C CA . ALA E 1 134 ? 22.40265 -4.85426 -3.98812 1.000 27.43000 130 ALA E CA 1
ATOM 6908 C C . ALA E 1 134 ? 23.73420 -4.85553 -3.24476 1.000 31.55000 130 ALA E C 1
ATOM 6909 O O . ALA E 1 134 ? 24.05702 -3.89049 -2.54222 1.000 30.46000 130 ALA E O 1
ATOM 6911 N N . LEU E 1 135 ? 24.52216 -5.92263 -3.38333 1.000 34.55000 131 LEU E N 1
ATOM 6912 C CA . LEU E 1 135 ? 25.76087 -6.03113 -2.61931 1.000 37.43000 131 LEU E CA 1
ATOM 6913 C C . LEU E 1 135 ? 26.93973 -5.34974 -3.30606 1.000 35.02000 131 LEU E C 1
ATOM 6914 O O . LEU E 1 135 ? 27.79850 -4.77123 -2.63098 1.000 30.65000 131 LEU E O 1
ATOM 6919 N N . LEU E 1 136 ? 26.99974 -5.40011 -4.63057 1.000 39.69000 132 LEU E N 1
ATOM 6920 C CA . LEU E 1 136 ? 28.07146 -4.78564 -5.39504 1.000 45.73000 132 LEU E CA 1
ATOM 6921 C C . LEU E 1 136 ? 27.55526 -3.51255 -6.06462 1.000 50.86000 132 LEU E C 1
ATOM 6922 O O . LEU E 1 136 ? 26.44711 -3.04016 -5.78462 1.000 50.27000 132 LEU E O 1
ATOM 6927 N N . GLY E 1 137 ? 28.36676 -2.95241 -6.95705 1.000 34.84000 133 GLY E N 1
ATOM 6928 C CA . GLY E 1 137 ? 27.95919 -1.77954 -7.70423 1.000 70.07000 133 GLY E CA 1
ATOM 6929 C C . GLY E 1 137 ? 26.75729 -2.03733 -8.58992 1.000 64.70000 133 GLY E C 1
ATOM 6930 O O . GLY E 1 137 ? 25.66158 -1.53240 -8.32800 1.000 64.27000 133 GLY E O 1
ATOM 6931 N N . GLY E 1 138 ? 26.95468 -2.82260 -9.64506 1.000 67.78000 134 GLY E N 1
ATOM 6932 C CA . GLY E 1 138 ? 25.90055 -3.23855 -10.54100 1.000 50.33000 134 GLY E CA 1
ATOM 6933 C C . GLY E 1 138 ? 25.87914 -4.75003 -10.67414 1.000 44.12000 134 GLY E C 1
ATOM 6934 O O . GLY E 1 138 ? 26.16221 -5.48508 -9.72745 1.000 51.24000 134 GLY E O 1
ATOM 6935 N N . TRP E 1 139 ? 25.53812 -5.20882 -11.87606 1.000 44.96000 135 TRP E N 1
ATOM 6936 C CA . TRP E 1 139 ? 25.55373 -6.63129 -12.18048 1.000 50.67000 135 TRP E CA 1
ATOM 6937 C C . TRP E 1 139 ? 26.17734 -6.84704 -13.55040 1.000 41.69000 135 TRP E C 1
ATOM 6938 O O . TRP E 1 139 ? 26.26276 -5.93096 -14.37154 1.000 46.41000 135 TRP E O 1
ATOM 6949 N N . CYS E 1 140 ? 26.61121 -8.08201 -13.78750 1.000 56.67000 136 CYS E N 1
ATOM 6950 C CA . CYS E 1 140 ? 27.29579 -8.42482 -15.03025 1.000 43.39000 136 CYS E CA 1
ATOM 6951 C C . CYS E 1 140 ? 27.17892 -9.92338 -15.24841 1.000 39.13000 136 CYS E C 1
ATOM 6952 O O . CYS E 1 140 ? 27.58446 -10.70644 -14.38320 1.000 49.52000 136 CYS E O 1
ATOM 6955 N N . VAL E 1 141 ? 26.62396 -10.32224 -16.39379 1.000 43.37000 137 VAL E N 1
ATOM 6956 C CA . VAL E 1 141 ? 26.50754 -11.72526 -16.76493 1.000 41.75000 137 VAL E CA 1
ATOM 6957 C C . VAL E 1 141 ? 27.01823 -11.89829 -18.18846 1.000 38.88000 137 VAL E C 1
ATOM 6958 O O . VAL E 1 141 ? 27.14618 -10.93850 -18.95168 1.000 47.09000 137 VAL E O 1
ATOM 6962 N N . TYR E 1 142 ? 27.31041 -13.14861 -18.53925 1.000 40.07000 138 TYR E N 1
ATOM 6963 C CA . TYR E 1 142 ? 27.77481 -13.50419 -19.87327 1.000 41.35000 138 TYR E CA 1
ATOM 6964 C C . TYR E 1 142 ? 26.86919 -14.58744 -20.43837 1.000 43.53000 138 TYR E C 1
ATOM 6965 O O . TYR E 1 142 ? 26.59993 -15.58793 -19.76575 1.000 42.01000 138 TYR E O 1
ATOM 6974 N N . MET E 1 143 ? 26.40024 -14.38604 -21.66665 1.000 35.75000 139 MET E N 1
ATOM 6975 C CA . MET E 1 143 ? 25.51541 -15.33172 -22.33344 1.000 38.06000 139 MET E CA 1
ATOM 6976 C C . MET E 1 143 ? 26.28538 -16.10907 -23.39093 1.000 41.98000 139 MET E C 1
ATOM 6977 O O . MET E 1 143 ? 26.99363 -15.51559 -24.21111 1.000 38.65000 139 MET E O 1
ATOM 6982 N N . VAL E 1 144 ? 26.13601 -17.43184 -23.37350 1.000 33.36000 140 VAL E N 1
ATOM 6983 C CA . VAL E 1 144 ? 26.75836 -18.28909 -24.37812 1.000 30.36000 140 VAL E CA 1
ATOM 6984 C C . VAL E 1 144 ? 26.00668 -18.09724 -25.69197 1.000 41.30000 140 VAL E C 1
ATOM 6985 O O . VAL E 1 144 ? 24.86079 -18.533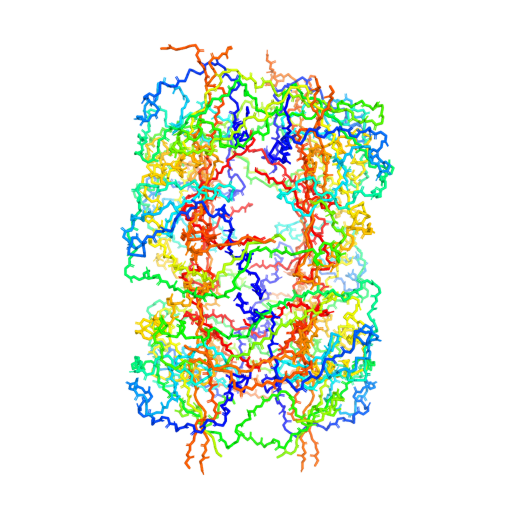57 -25.83015 1.000 44.51000 140 VAL E O 1
ATOM 6989 N N . THR E 1 145 ? 26.64304 -17.43644 -26.65680 1.000 31.55000 141 THR E N 1
ATOM 6990 C CA . THR E 1 145 ? 26.04735 -17.25600 -27.97292 1.000 38.37000 141 THR E CA 1
ATOM 6991 C C . THR E 1 145 ? 26.49391 -18.31112 -28.97243 1.000 38.98000 141 THR E C 1
ATOM 6992 O O . THR E 1 145 ? 25.88440 -18.42507 -30.04105 1.000 44.47000 141 THR E O 1
ATOM 6996 N N . GLY E 1 146 ? 27.53561 -19.07549 -28.65842 1.000 45.91000 142 GLY E N 1
ATOM 6997 C CA . GLY E 1 146 ? 27.95311 -20.14817 -29.54241 1.000 38.11000 142 GLY E CA 1
ATOM 6998 C C . GLY E 1 146 ? 28.71670 -21.21660 -28.79716 1.000 42.69000 142 GLY E C 1
ATOM 6999 O O . GLY E 1 146 ? 29.29601 -20.96679 -27.73731 1.000 40.80000 142 GLY E O 1
ATOM 7000 N N . ILE E 1 147 ? 28.72365 -22.41756 -29.37245 1.000 40.86000 143 ILE E N 1
ATOM 7001 C CA . ILE E 1 147 ? 29.48521 -23.53729 -28.82751 1.000 37.54000 143 ILE E CA 1
ATOM 7002 C C . ILE E 1 147 ? 30.24693 -24.23240 -29.94885 1.000 35.81000 143 ILE E C 1
ATOM 7003 O O . ILE E 1 147 ? 29.73343 -24.39767 -31.06054 1.000 31.20000 143 ILE E O 1
ATOM 7008 N N . MET E 1 148 ? 31.47639 -24.64070 -29.64847 1.000 36.60000 144 MET E N 1
ATOM 7009 C CA . MET E 1 148 ? 32.32910 -25.39600 -30.55539 1.000 40.66000 144 MET E CA 1
ATOM 7010 C C . MET E 1 148 ? 32.47402 -26.80864 -30.01196 1.000 52.69000 144 MET E C 1
ATOM 7011 O O . MET E 1 148 ? 33.02069 -27.00198 -28.91561 1.000 50.97000 144 MET E O 1
ATOM 7016 N N . VAL E 1 149 ? 31.99319 -27.78168 -30.78543 1.000 50.09000 145 VAL E N 1
ATOM 7017 C CA . VAL E 1 149 ? 31.98154 -29.19074 -30.41029 1.000 54.66000 145 VAL E CA 1
ATOM 7018 C C . VAL E 1 149 ? 33.00553 -29.92455 -31.26366 1.000 46.05000 145 VAL E C 1
ATOM 7019 O O . VAL E 1 149 ? 33.00499 -29.79668 -32.49495 1.000 44.16000 145 VAL E O 1
ATOM 7023 N N . ALA E 1 150 ? 33.86740 -30.70006 -30.61340 1.000 45.88000 146 ALA E N 1
ATOM 7024 C CA . ALA E 1 150 ? 34.91863 -31.45088 -31.28516 1.000 66.51000 146 ALA E CA 1
ATOM 7025 C C . ALA E 1 150 ? 34.54562 -32.92630 -31.33649 1.000 63.56000 146 ALA E C 1
ATOM 7026 O O . ALA E 1 150 ? 34.23236 -33.52831 -30.30406 1.000 64.78000 146 ALA E O 1
ATOM 7028 N N . ARG E 1 151 ? 34.57789 -33.50175 -32.53536 1.000 68.34000 147 ARG E N 1
ATOM 7029 C CA . ARG E 1 151 ? 34.34345 -34.92483 -32.74139 1.000 77.86000 147 ARG E CA 1
ATOM 7030 C C . ARG E 1 151 ? 35.67394 -35.60992 -33.02203 1.000 95.41000 147 ARG E C 1
ATOM 7031 O O . ARG E 1 151 ? 36.43571 -35.15955 -33.88433 1.000 96.53000 147 ARG E O 1
ATOM 7039 N N . GLY E 1 152 ? 35.95204 -36.69169 -32.29700 1.000 88.44000 148 GLY E N 1
ATOM 7040 C CA . GLY E 1 152 ? 37.21874 -37.38305 -32.44174 1.000 91.68000 148 GLY E CA 1
ATOM 7041 C C . GLY E 1 152 ? 38.33995 -36.66521 -31.72219 1.000 94.77000 148 GLY E C 1
ATOM 7042 O O . GLY E 1 152 ? 38.16430 -35.52014 -31.29645 1.000 85.43000 148 GLY E O 1
ATOM 7043 N N . GLY E 1 153 ? 39.49183 -37.32117 -31.57491 1.000 81.54000 149 GLY E N 1
ATOM 7044 C CA . GLY E 1 153 ? 40.61177 -36.71944 -30.87987 1.000 83.50000 149 GLY E CA 1
ATOM 7045 C C . GLY E 1 153 ? 41.93242 -37.18333 -31.45517 1.000 100.96000 149 GLY E C 1
ATOM 7046 O O . GLY E 1 153 ? 41.98507 -38.05292 -32.32672 1.000 109.03000 149 GLY E O 1
ATOM 7047 N N . GLY E 1 154 ? 43.00901 -36.58447 -30.95317 1.000 88.73000 150 GLY E N 1
ATOM 7048 C CA . GLY E 1 154 ? 44.35007 -36.92409 -31.39580 1.000 83.50000 150 GLY E CA 1
ATOM 7049 C C . GLY E 1 154 ? 45.41919 -36.42846 -30.44181 1.000 90.96000 150 GLY E C 1
ATOM 7050 O O . GLY E 1 154 ? 45.12522 -35.67475 -29.51262 1.000 95.44000 150 GLY E O 1
ATOM 7051 N N . THR E 1 186 ? 36.97236 -39.99486 -27.37334 1.000 79.42000 182 THR E N 1
ATOM 7052 C CA . THR E 1 186 ? 36.30559 -40.41888 -28.59886 1.000 99.15000 182 THR E CA 1
ATOM 7053 C C . THR E 1 186 ? 34.93217 -39.76798 -28.71243 1.000 95.83000 182 THR E C 1
ATOM 7054 O O . THR E 1 186 ? 34.50467 -39.37870 -29.79975 1.000 101.31000 182 THR E O 1
ATOM 7058 N N . THR E 1 187 ? 34.24571 -39.65704 -27.57865 1.000 85.43000 183 THR E N 1
ATOM 7059 C CA . THR E 1 187 ? 32.93321 -39.03031 -27.55158 1.000 91.53000 183 THR E CA 1
ATOM 7060 C C . THR E 1 187 ? 33.05378 -37.53538 -27.83035 1.000 83.91000 183 THR E C 1
ATOM 7061 O O . THR E 1 187 ? 34.03224 -36.88668 -27.45005 1.000 84.92000 183 THR E O 1
ATOM 7065 N N . ASP E 1 188 ? 32.04955 -36.99516 -28.51851 1.000 66.44000 184 ASP E N 1
ATOM 7066 C CA . ASP E 1 188 ? 32.00718 -35.56641 -28.79448 1.000 65.45000 184 ASP E CA 1
ATOM 7067 C C . ASP E 1 188 ? 32.01716 -34.77015 -27.49471 1.000 73.50000 184 ASP E C 1
ATOM 7068 O O . ASP E 1 188 ? 31.59343 -35.25201 -26.44043 1.000 72.22000 184 ASP E O 1
ATOM 7073 N N . PHE E 1 189 ? 32.50754 -33.53560 -27.57589 1.000 64.20000 185 PHE E N 1
ATOM 7074 C CA . PHE E 1 189 ? 32.54970 -32.67466 -26.40341 1.000 58.67000 185 PHE E CA 1
ATOM 7075 C C . PHE E 1 189 ? 32.60719 -31.22009 -26.84583 1.000 47.80000 185 PHE E C 1
ATOM 7076 O O . PHE E 1 189 ? 33.19985 -30.89358 -27.87751 1.000 41.01000 185 PHE E O 1
ATOM 7084 N N . VAL E 1 190 ? 31.97835 -30.35464 -26.05300 1.000 54.81000 186 VAL E N 1
ATOM 7085 C CA . VAL E 1 190 ? 32.01748 -28.91478 -26.29621 1.000 53.54000 186 VAL E CA 1
ATOM 7086 C C . VAL E 1 190 ? 33.42985 -28.42602 -25.99046 1.000 50.74000 186 VAL E C 1
ATOM 7087 O O . VAL E 1 190 ? 33.83463 -28.36419 -24.82643 1.000 56.00000 186 VAL E O 1
ATOM 7091 N N . CYS E 1 191 ? 34.18573 -28.07955 -27.03213 1.000 53.09000 187 CYS E N 1
ATOM 7092 C CA . CYS E 1 191 ? 35.56981 -27.66834 -26.84393 1.000 52.68000 187 CYS E CA 1
ATOM 7093 C C . CYS E 1 191 ? 35.73473 -26.16575 -26.66730 1.000 58.68000 187 CYS E C 1
ATOM 7094 O O . CYS E 1 191 ? 36.75450 -25.73576 -26.11551 1.000 56.53000 187 CYS E O 1
ATOM 7097 N N . ALA E 1 192 ? 34.77305 -25.35495 -27.10857 1.000 52.09000 188 ALA E N 1
ATOM 7098 C CA . ALA E 1 192 ? 34.90524 -23.91637 -26.90747 1.000 52.46000 188 ALA E CA 1
ATOM 7099 C C . ALA E 1 192 ? 33.53116 -23.27887 -26.77151 1.000 45.18000 188 ALA E C 1
ATOM 7100 O O . ALA E 1 192 ? 32.51278 -23.87569 -27.12006 1.000 41.54000 188 ALA E O 1
ATOM 7102 N N . ILE E 1 193 ? 33.51550 -22.04476 -26.26608 1.000 49.44000 189 ILE E N 1
ATOM 7103 C CA . ILE E 1 193 ? 32.28482 -21.26902 -26.15346 1.000 55.41000 189 ILE E CA 1
ATOM 7104 C C . ILE E 1 193 ? 32.53498 -19.84129 -26.62154 1.000 49.44000 189 ILE E C 1
ATOM 7105 O O . ILE E 1 193 ? 33.62786 -19.29296 -26.46088 1.000 51.36000 189 ILE E O 1
ATOM 7110 N N . ARG E 1 194 ? 31.50093 -19.23744 -27.19960 1.000 44.79000 190 ARG E N 1
ATOM 7111 C CA . ARG E 1 194 ? 31.51701 -17.84798 -27.63515 1.000 39.53000 190 ARG E CA 1
ATOM 7112 C C . ARG E 1 194 ? 30.45231 -17.09477 -26.85427 1.000 40.20000 190 ARG E C 1
ATOM 7113 O O . ARG E 1 194 ? 29.27857 -17.48593 -26.87166 1.000 44.31000 190 ARG E O 1
ATOM 7121 N N . LEU E 1 195 ? 30.86191 -16.00996 -26.19711 1.000 49.08000 191 LEU E N 1
ATOM 7122 C CA . LEU E 1 195 ? 30.05754 -15.32511 -25.19803 1.000 46.91000 191 LEU E CA 1
ATOM 7123 C C . LEU E 1 195 ? 29.74949 -13.89293 -25.61703 1.000 41.58000 191 LEU E C 1
ATOM 7124 O O . LEU E 1 195 ? 30.37895 -13.32915 -26.51616 1.000 40.00000 191 LEU E O 1
ATOM 7129 N N . VAL E 1 196 ? 28.76273 -13.31237 -24.93772 1.000 46.95000 192 VAL E N 1
ATOM 7130 C CA . VAL E 1 196 ? 28.45681 -11.88969 -25.01511 1.000 46.61000 192 VAL E CA 1
ATOM 7131 C C . VAL E 1 196 ? 28.26542 -11.38783 -23.58954 1.000 46.36000 192 VAL E C 1
ATOM 7132 O O . VAL E 1 196 ? 27.76509 -12.11933 -22.72778 1.000 45.50000 192 VAL E O 1
ATOM 7136 N N . LYS E 1 197 ? 28.69099 -10.15445 -23.33081 1.000 48.08000 193 LYS E N 1
ATOM 7137 C CA . LYS E 1 197 ? 28.68878 -9.58403 -21.99018 1.000 39.38000 193 LYS E CA 1
ATOM 7138 C C . LYS E 1 197 ? 27.50535 -8.63750 -21.84426 1.000 45.70000 193 LYS E C 1
ATOM 7139 O O . LYS E 1 197 ? 27.38152 -7.67198 -22.60533 1.000 44.90000 193 LYS E O 1
ATOM 7145 N N . ILE E 1 198 ? 26.64423 -8.91939 -20.86982 1.000 41.19000 194 ILE E N 1
ATOM 7146 C CA . ILE E 1 198 ? 25.48204 -8.09687 -20.55509 1.000 46.12000 194 ILE E CA 1
ATOM 7147 C C . ILE E 1 198 ? 25.72892 -7.44325 -19.20349 1.000 42.18000 194 ILE E C 1
ATOM 7148 O O . ILE E 1 198 ? 26.03860 -8.13226 -18.22370 1.000 47.85000 194 ILE E O 1
ATOM 7153 N N . ALA E 1 199 ? 25.59814 -6.11894 -19.14818 1.000 53.25000 195 ALA E N 1
ATOM 7154 C CA . ALA E 1 199 ? 25.97293 -5.38982 -17.94451 1.000 53.45000 195 ALA E CA 1
ATOM 7155 C C . ALA E 1 199 ? 25.03960 -4.20863 -17.72380 1.000 53.12000 195 ALA E C 1
ATOM 7156 O O . ALA E 1 199 ? 24.37756 -3.72721 -18.64667 1.000 51.15000 195 ALA E O 1
ATOM 7158 N N . LYS E 1 200 ? 25.00368 -3.74821 -16.47331 1.000 50.82000 196 LYS E N 1
ATOM 7159 C CA . LYS E 1 200 ? 24.24684 -2.55850 -16.08915 1.000 57.09000 196 LYS E CA 1
ATOM 7160 C C . LYS E 1 200 ? 24.90262 -1.99339 -14.83730 1.000 64.55000 196 LYS E C 1
ATOM 7161 O O . LYS E 1 200 ? 24.83728 -2.61269 -13.77107 1.000 65.54000 196 LYS E O 1
ATOM 7167 N N . SER E 1 201 ? 25.53904 -0.83121 -14.96600 1.000 80.88000 197 SER E N 1
ATOM 7168 C CA . SER E 1 201 ? 26.23958 -0.20553 -13.85450 1.000 94.66000 197 SER E CA 1
ATOM 7169 C C . SER E 1 201 ? 25.95231 1.28884 -13.85732 1.000 90.83000 197 SER E C 1
ATOM 7170 O O . SER E 1 201 ? 25.32426 1.82313 -14.77542 1.000 81.78000 197 SER E O 1
ATOM 7173 N N . GLY E 1 202 ? 26.42328 1.96390 -12.81048 1.000 86.27000 198 GLY E N 1
ATOM 7174 C CA . GLY E 1 202 ? 26.21262 3.39377 -12.68915 1.000 97.27000 198 GLY E CA 1
ATOM 7175 C C . GLY E 1 202 ? 24.76796 3.80288 -12.53184 1.000 105.37000 198 GLY E C 1
ATOM 7176 O O . GLY E 1 202 ? 24.41447 4.93672 -12.86723 1.000 103.46000 198 GLY E O 1
ATOM 7177 N N . LEU E 1 203 ? 23.91744 2.90180 -12.03780 1.000 105.09000 199 LEU E N 1
ATOM 7178 C CA . LEU E 1 203 ? 22.49322 3.15145 -11.82071 1.000 100.87000 199 LEU E CA 1
ATOM 7179 C C . LEU E 1 203 ? 21.75092 3.47444 -13.11399 1.000 99.48000 199 LEU E C 1
ATOM 7180 O O . LEU E 1 203 ? 20.68139 4.09250 -13.08108 1.000 79.48000 199 LEU E O 1
ATOM 7185 N N . ARG E 1 204 ? 22.29522 3.06472 -14.25698 1.000 103.46000 200 ARG E N 1
ATOM 7186 C CA . ARG E 1 204 ? 21.59740 3.24338 -15.51922 1.000 97.80000 200 ARG E CA 1
ATOM 7187 C C . ARG E 1 204 ? 20.41582 2.28078 -15.60914 1.000 94.54000 200 ARG E C 1
ATOM 7188 O O . ARG E 1 204 ? 20.37687 1.23586 -14.95362 1.000 87.47000 200 ARG E O 1
ATOM 7196 N N . SER E 1 205 ? 19.43952 2.64839 -16.43707 1.000 101.86000 201 SER E N 1
ATOM 7197 C CA . SER E 1 205 ? 18.21228 1.87030 -16.55037 1.000 103.66000 201 SER E CA 1
ATOM 7198 C C . SER E 1 205 ? 18.28903 0.78437 -17.61439 1.000 101.39000 201 SER E C 1
ATOM 7199 O O . SER E 1 205 ? 17.63812 -0.25747 -17.47150 1.000 89.32000 201 SER E O 1
ATOM 7202 N N . SER E 1 206 ? 19.06513 0.99739 -18.67203 1.000 95.83000 202 SER E N 1
ATOM 7203 C CA . SER E 1 206 ? 19.15842 0.05603 -19.77938 1.000 87.33000 202 SER E CA 1
ATOM 7204 C C . SER E 1 206 ? 20.45632 -0.73437 -19.68220 1.000 83.74000 202 SER E C 1
ATOM 7205 O O . SER E 1 206 ? 21.52801 -0.15498 -19.47456 1.000 74.41000 202 SER E O 1
ATOM 7208 N N . TRP E 1 207 ? 20.35617 -2.05269 -19.82911 1.000 56.99000 203 TRP E N 1
ATOM 7209 C CA . TRP E 1 207 ? 21.54188 -2.89241 -19.87951 1.000 49.48000 203 TRP E CA 1
ATOM 7210 C C . TRP E 1 207 ? 22.16768 -2.83629 -21.26754 1.000 51.79000 203 TRP E C 1
ATOM 7211 O O . TRP E 1 207 ? 21.49479 -2.56435 -22.26620 1.000 52.01000 203 TRP E O 1
ATOM 7222 N N . THR E 1 208 ? 23.47242 -3.09166 -21.32113 1.000 41.42000 204 THR E N 1
ATOM 7223 C CA . THR E 1 208 ? 24.22968 -3.07785 -22.56401 1.000 47.17000 204 THR E CA 1
ATOM 7224 C C . THR E 1 208 ? 24.86057 -4.44332 -22.79780 1.000 59.39000 204 THR E C 1
ATOM 7225 O O . THR E 1 208 ? 25.34049 -5.08557 -21.85721 1.000 61.55000 204 THR E O 1
ATOM 7229 N N . MET E 1 209 ? 24.85795 -4.88065 -24.05567 1.000 52.31000 205 MET E N 1
ATOM 7230 C CA . MET E 1 209 ? 25.49017 -6.12682 -24.46398 1.000 50.95000 205 MET E CA 1
ATOM 7231 C C . MET E 1 209 ? 26.62917 -5.82731 -25.42969 1.000 56.45000 205 MET E C 1
ATOM 7232 O O . MET E 1 209 ? 26.49958 -4.97725 -26.31586 1.000 55.16000 205 MET E O 1
ATOM 7237 N N . LYS E 1 210 ? 27.75070 -6.52037 -25.24255 1.000 59.31000 206 LYS E N 1
ATOM 7238 C CA . LYS E 1 210 ? 28.95365 -6.28581 -26.03160 1.000 51.87000 206 LYS E CA 1
ATOM 7239 C C . LYS E 1 210 ? 29.66725 -7.60221 -26.30064 1.000 58.51000 206 LYS E C 1
ATOM 7240 O O . LYS E 1 210 ? 29.69354 -8.48887 -25.44455 1.000 67.62000 206 LYS E O 1
ATOM 7246 N N . LYS E 1 211 ? 30.25310 -7.72320 -27.48815 1.000 61.36000 207 LYS E N 1
ATOM 7247 C CA . LYS E 1 211 ? 31.04284 -8.90433 -27.80406 1.000 50.44000 207 LYS E CA 1
ATOM 7248 C C . LYS E 1 211 ? 32.28701 -8.96186 -26.92525 1.000 55.04000 207 LYS E C 1
ATOM 7249 O O . LYS E 1 211 ? 32.87629 -7.93623 -26.57469 1.000 69.43000 207 LYS E O 1
ATOM 7255 N N . VAL E 1 212 ? 32.68508 -10.17876 -26.56630 1.000 57.44000 208 VAL E N 1
ATOM 7256 C CA . VAL E 1 212 ? 33.86166 -10.40932 -25.73796 1.000 53.36000 208 VAL E CA 1
ATOM 7257 C C . VAL E 1 212 ? 34.97641 -10.95857 -26.61586 1.000 56.70000 208 VAL E C 1
ATOM 7258 O O . VAL E 1 212 ? 34.72307 -11.70570 -27.56855 1.000 63.72000 208 VAL E O 1
ATOM 7262 N N . THR E 1 213 ? 36.21072 -10.56727 -26.30565 1.000 61.29000 209 THR E N 1
ATOM 7263 C CA . THR E 1 213 ? 37.38709 -11.05075 -27.01251 1.000 56.80000 209 THR E CA 1
ATOM 7264 C C . THR E 1 213 ? 38.46455 -11.39347 -25.99408 1.000 48.41000 209 THR E C 1
ATOM 7265 O O . THR E 1 213 ? 38.35444 -11.07343 -24.80759 1.000 61.15000 209 THR E O 1
ATOM 7269 N N . ARG E 1 214 ? 39.51645 -12.05128 -26.46939 1.000 59.24000 210 ARG E N 1
ATOM 7270 C CA . ARG E 1 214 ? 40.60059 -12.48033 -25.59437 1.000 57.60000 210 ARG E CA 1
ATOM 7271 C C . ARG E 1 214 ? 41.94522 -12.43854 -26.31377 1.000 47.99000 210 ARG E C 1
ATOM 7272 O O . ARG E 1 214 ? 42.27904 -11.45241 -26.97083 1.000 66.99000 210 ARG E O 1
ATOM 7280 N N . SER F 1 1 ? 19.68960 58.96576 -39.60292 1.000 53.75000 -3 SER F N 1
ATOM 7281 C CA . SER F 1 1 ? 18.82943 58.31886 -40.58664 1.000 64.50000 -3 SER F CA 1
ATOM 7282 C C . SER F 1 1 ? 19.35367 56.93114 -40.94950 1.000 60.90000 -3 SER F C 1
ATOM 7283 O O . SER F 1 1 ? 20.37533 56.48717 -40.42381 1.000 59.18000 -3 SER F O 1
ATOM 7286 N N . GLY F 1 2 ? 18.64579 56.25214 -41.84917 1.000 66.51000 -2 GLY F N 1
ATOM 7287 C CA . GLY F 1 2 ? 19.03241 54.91826 -42.26188 1.000 53.02000 -2 GLY F CA 1
ATOM 7288 C C . GLY F 1 2 ? 18.96019 53.93351 -41.11034 1.000 56.87000 -2 GLY F C 1
ATOM 7289 O O . GLY F 1 2 ? 18.09738 54.01686 -40.23013 1.000 67.68000 -2 GLY F O 1
ATOM 7290 N N . ARG F 1 3 ? 19.88685 52.97976 -41.11734 1.000 57.30000 -1 ARG F N 1
ATOM 7291 C CA . ARG F 1 3 ? 19.96199 52.02249 -40.02355 1.000 56.16000 -1 ARG F CA 1
ATOM 7292 C C . ARG F 1 3 ? 20.67803 52.65449 -38.83048 1.000 50.64000 -1 ARG F C 1
ATOM 7293 O O . ARG F 1 3 ? 21.68248 53.34863 -39.00812 1.000 48.87000 -1 ARG F O 1
ATOM 7301 N N . PRO F 1 4 ? 20.18299 52.43663 -37.61187 1.000 55.48000 0 PRO F N 1
ATOM 7302 C CA . PRO F 1 4 ? 20.77271 53.10880 -36.44761 1.000 57.73000 0 PRO F CA 1
ATOM 7303 C C . PRO F 1 4 ? 22.20754 52.66494 -36.20344 1.000 60.82000 0 PRO F C 1
ATOM 7304 O O . PRO F 1 4 ? 22.61238 51.55913 -36.56781 1.000 62.70000 0 PRO F O 1
ATOM 7308 N N . MET F 1 5 ? 22.97978 53.55282 -35.57201 1.000 55.98000 1 MET F N 1
ATOM 7309 C CA . MET F 1 5 ? 24.39070 53.27988 -35.32160 1.000 59.94000 1 MET F CA 1
ATOM 7310 C C . MET F 1 5 ? 24.60306 52.39379 -34.10107 1.000 68.59000 1 MET F C 1
ATOM 7311 O O . MET F 1 5 ? 25.58648 51.64654 -34.04974 1.000 71.07000 1 MET F O 1
ATOM 7316 N N . ASP F 1 6 ? 23.70823 52.46303 -33.11368 1.000 64.32000 2 ASP F N 1
ATOM 7317 C CA . ASP F 1 6 ? 23.85309 51.69290 -31.87738 1.000 63.03000 2 ASP F CA 1
ATOM 7318 C C . ASP F 1 6 ? 23.31145 50.27675 -32.08645 1.000 57.83000 2 ASP F C 1
ATOM 7319 O O . ASP F 1 6 ? 22.28529 49.86867 -31.53838 1.000 60.64000 2 ASP F O 1
ATOM 7324 N N . ASN F 1 7 ? 24.03793 49.51561 -32.90056 1.000 52.47000 3 ASN F N 1
ATOM 7325 C CA . ASN F 1 7 ? 23.69790 48.12273 -33.15718 1.000 51.66000 3 ASN F CA 1
ATOM 7326 C C . ASN F 1 7 ? 24.16835 47.26522 -31.98226 1.000 58.31000 3 ASN F C 1
ATOM 7327 O O . ASN F 1 7 ? 24.56723 47.77174 -30.92993 1.000 61.22000 3 ASN F O 1
ATOM 7332 N N . GLU F 1 8 ? 24.12942 45.94238 -32.15133 1.000 58.16000 4 GLU F N 1
ATOM 7333 C CA . GLU F 1 8 ? 24.51515 45.04079 -31.07280 1.000 57.78000 4 GLU F CA 1
ATOM 7334 C C . GLU F 1 8 ? 26.01821 45.01866 -30.83192 1.000 63.43000 4 GLU F C 1
ATOM 7335 O O . GLU F 1 8 ? 26.45574 44.48833 -29.80539 1.000 63.46000 4 GLU F O 1
ATOM 7341 N N . GLU F 1 9 ? 26.81207 45.57995 -31.74160 1.000 53.86000 5 GLU F N 1
ATOM 7342 C CA . GLU F 1 9 ? 28.26119 45.57258 -31.60804 1.000 51.49000 5 GLU F CA 1
ATOM 7343 C C . GLU F 1 9 ? 28.79320 46.78188 -30.85008 1.000 58.53000 5 GLU F C 1
ATOM 7344 O O . GLU F 1 9 ? 29.94601 46.75815 -30.40298 1.000 48.55000 5 GLU F O 1
ATOM 7350 N N . TRP F 1 10 ? 27.98302 47.82515 -30.68188 1.000 52.91000 6 TRP F N 1
ATOM 7351 C CA . TRP F 1 10 ? 28.41188 49.07041 -30.05929 1.000 52.35000 6 TRP F CA 1
ATOM 7352 C C . TRP F 1 10 ? 27.52068 49.39043 -28.86762 1.000 52.62000 6 TRP F C 1
ATOM 7353 O O . TRP F 1 10 ? 26.29186 49.30700 -28.96392 1.000 65.59000 6 TRP F O 1
ATOM 7364 N N . PHE F 1 11 ? 28.14659 49.76057 -27.74955 1.000 45.79000 7 PHE F N 1
ATOM 7365 C CA . PHE F 1 11 ? 27.44483 50.14699 -26.53747 1.000 44.98000 7 PHE F CA 1
ATOM 7366 C C . PHE F 1 11 ? 27.42379 51.66193 -26.44222 1.000 51.69000 7 PHE F C 1
ATOM 7367 O O . PHE F 1 11 ? 28.49690 52.28655 -26.48261 1.000 52.38000 7 PHE F O 1
ATOM 7375 N N . PRO F 1 12 ? 26.25882 52.29181 -26.32947 1.000 58.72000 8 PRO F N 1
ATOM 7376 C CA . PRO F 1 12 ? 26.21352 53.75290 -26.23122 1.000 44.67000 8 PRO F CA 1
ATOM 7377 C C . PRO F 1 12 ? 26.52442 54.24675 -24.82712 1.000 47.62000 8 PRO F C 1
ATOM 7378 O O . PRO F 1 12 ? 26.20175 53.60563 -23.82435 1.000 46.89000 8 PRO F O 1
ATOM 7382 N N . LEU F 1 13 ? 27.16272 55.41269 -24.77166 1.000 60.48000 9 LEU F N 1
ATOM 7383 C CA . LEU F 1 13 ? 27.51146 56.06814 -23.52293 1.000 57.93000 9 LEU F CA 1
ATOM 7384 C C . LEU F 1 13 ? 26.53943 57.21523 -23.25403 1.000 51.94000 9 LEU F C 1
ATOM 7385 O O . LEU F 1 13 ? 25.55968 57.41502 -23.97886 1.000 46.15000 9 LEU F O 1
ATOM 7390 N N . LYS F 1 14 ? 26.80870 57.98097 -22.19869 1.000 58.36000 10 LYS F N 1
ATOM 7391 C CA . LYS F 1 14 ? 26.09291 59.23042 -21.97485 1.000 63.51000 10 LYS F CA 1
ATOM 7392 C C . LYS F 1 14 ? 26.51035 60.23824 -23.03813 1.000 75.15000 10 LYS F C 1
ATOM 7393 O O . LYS F 1 14 ? 27.69222 60.58332 -23.14437 1.000 78.21000 10 LYS F O 1
ATOM 7399 N N . GLN F 1 15 ? 25.54745 60.70777 -23.82487 1.000 83.63000 11 GLN F N 1
ATOM 7400 C CA . GLN F 1 15 ? 25.86086 61.59998 -24.93058 1.000 86.12000 11 GLN F CA 1
ATOM 7401 C C . GLN F 1 15 ? 26.27519 62.97711 -24.42070 1.000 80.72000 11 GLN F C 1
ATOM 7402 O O . GLN F 1 15 ? 25.85759 63.42098 -23.34728 1.000 82.28000 11 GLN F O 1
ATOM 7408 N N . THR F 1 16 ? 27.12031 63.64648 -25.20846 1.000 92.75000 12 THR F N 1
ATOM 7409 C CA . THR F 1 16 ? 27.60925 65.00256 -24.94782 1.000 82.55000 12 THR F CA 1
ATOM 7410 C C . THR F 1 16 ? 28.39589 65.11164 -23.64383 1.000 83.41000 12 THR F C 1
ATOM 7411 O O . THR F 1 16 ? 28.57655 66.21466 -23.11959 1.000 92.88000 12 THR F O 1
ATOM 7415 N N . HIS F 1 17 ? 28.88454 63.99594 -23.10799 1.000 80.04000 13 HIS F N 1
ATOM 7416 C CA . HIS F 1 17 ? 29.61774 63.99814 -21.84660 1.000 66.72000 13 HIS F CA 1
ATOM 7417 C C . HIS F 1 17 ? 31.09813 63.69121 -21.99985 1.000 65.99000 13 HIS F C 1
ATOM 7418 O O . HIS F 1 17 ? 31.92766 64.36486 -21.38523 1.000 69.00000 13 HIS F O 1
ATOM 7425 N N . TYR F 1 18 ? 31.45523 62.69357 -22.80802 1.000 65.50000 14 TYR F N 1
ATOM 7426 C CA . TYR F 1 18 ? 32.82826 62.21700 -22.87253 1.000 70.41000 14 TYR F CA 1
ATOM 7427 C C . TYR F 1 18 ? 33.53430 62.81573 -24.07607 1.000 67.46000 14 TYR F C 1
ATOM 7428 O O . TYR F 1 18 ? 33.11327 62.56706 -25.21593 1.000 65.53000 14 TYR F O 1
ATOM 7437 N N . PRO F 1 19 ? 34.59770 63.58892 -23.88171 1.000 66.86000 15 PRO F N 1
ATOM 7438 C CA . PRO F 1 19 ? 35.29773 64.19920 -25.01383 1.000 58.40000 15 PRO F CA 1
ATOM 7439 C C . PRO F 1 19 ? 36.15807 63.17758 -25.73256 1.000 53.80000 15 PRO F C 1
ATOM 7440 O O . PRO F 1 19 ? 36.63485 62.21078 -25.11943 1.000 67.01000 15 PRO F O 1
ATOM 7444 N N . PRO F 1 20 ? 36.38686 63.35816 -27.02862 1.000 58.78000 16 PRO F N 1
ATOM 7445 C CA . PRO F 1 20 ? 37.20605 62.40656 -27.77788 1.000 47.03000 16 PRO F CA 1
ATOM 7446 C C . PRO F 1 20 ? 38.67715 62.59426 -27.46170 1.000 58.28000 16 PRO F C 1
ATOM 7447 O O . PRO F 1 20 ? 39.09873 63.68209 -27.04113 1.000 73.55000 16 PRO F O 1
ATOM 7451 N N . PRO F 1 21 ? 39.48997 61.55917 -27.64482 1.000 63.10000 17 PRO F N 1
ATOM 7452 C CA . PRO F 1 21 ? 40.94073 61.73003 -27.56710 1.000 55.15000 17 PRO F CA 1
ATOM 7453 C C . PRO F 1 21 ? 41.50865 62.16575 -28.90655 1.000 61.11000 17 PRO F C 1
ATOM 7454 O O . PRO F 1 21 ? 41.00545 61.81193 -29.97443 1.000 80.76000 17 PRO F O 1
ATOM 7458 N N . THR F 1 22 ? 42.57039 62.96392 -28.83719 1.000 62.37000 18 THR F N 1
ATOM 7459 C CA . THR F 1 22 ? 43.26187 63.35905 -30.05539 1.000 66.06000 18 THR F CA 1
ATOM 7460 C C . THR F 1 22 ? 43.81114 62.12001 -30.74825 1.000 66.28000 18 THR F C 1
ATOM 7461 O O . THR F 1 22 ? 44.40232 61.24728 -30.10528 1.000 72.60000 18 THR F O 1
ATOM 7465 N N . ILE F 1 23 ? 43.59215 62.04009 -32.05769 1.000 57.62000 19 ILE F N 1
ATOM 7466 C CA . ILE F 1 23 ? 43.95603 60.87631 -32.86715 1.000 69.95000 19 ILE F CA 1
ATOM 7467 C C . ILE F 1 23 ? 45.40737 60.45927 -32.62901 1.000 74.99000 19 ILE F C 1
ATOM 7468 O O . ILE F 1 23 ? 45.66783 59.25546 -32.48211 1.000 75.50000 19 ILE F O 1
ATOM 7473 N N . PRO F 1 24 ? 46.38218 61.37864 -32.56811 1.000 76.53000 20 PRO F N 1
ATOM 7474 C CA . PRO F 1 24 ? 47.75526 60.93453 -32.26982 1.000 68.86000 20 PRO F CA 1
ATOM 7475 C C . PRO F 1 24 ? 47.90774 60.28237 -30.90552 1.000 71.98000 20 PRO F C 1
ATOM 7476 O O . PRO F 1 24 ? 48.74827 59.38741 -30.75186 1.000 71.55000 20 PRO F O 1
ATOM 7480 N N . SER F 1 25 ? 47.12102 60.69406 -29.90997 1.000 67.37000 21 SER F N 1
ATOM 7481 C CA . SER F 1 25 ? 47.27167 60.16227 -28.56073 1.000 67.65000 21 SER F CA 1
ATOM 7482 C C . SER F 1 25 ? 46.66524 58.77572 -28.38669 1.000 71.55000 21 SER F C 1
ATOM 7483 O O . SER F 1 25 ? 46.91190 58.13870 -27.35672 1.000 72.08000 21 SER F O 1
ATOM 7486 N N . MET F 1 26 ? 45.88487 58.29133 -29.35561 1.000 58.32000 22 MET F N 1
ATOM 7487 C CA . MET F 1 26 ? 45.26895 56.97704 -29.20624 1.000 75.27000 22 MET F CA 1
ATOM 7488 C C . MET F 1 26 ? 46.28643 55.85231 -29.35011 1.000 69.58000 22 MET F C 1
ATOM 7489 O O . MET F 1 26 ? 46.08546 54.76519 -28.79746 1.000 77.73000 22 MET F O 1
ATOM 7494 N N . LYS F 1 27 ? 47.37659 56.08707 -30.07912 1.000 68.31000 23 LYS F N 1
ATOM 7495 C CA . LYS F 1 27 ? 48.40037 55.07227 -30.28573 1.000 64.20000 23 LYS F CA 1
ATOM 7496 C C . LYS F 1 27 ? 49.61428 55.25250 -29.38459 1.000 57.87000 23 LYS F C 1
ATOM 7497 O O . LYS F 1 27 ? 50.48643 54.37706 -29.36599 1.000 54.85000 23 LYS F O 1
ATOM 7503 N N . THR F 1 28 ? 49.69070 56.35538 -28.63941 1.000 59.99000 24 THR F N 1
ATOM 7504 C CA . THR F 1 28 ? 50.81275 56.59853 -27.74245 1.000 66.65000 24 THR F CA 1
ATOM 7505 C C . THR F 1 28 ? 50.64664 55.93154 -26.38448 1.000 62.33000 24 THR F C 1
ATOM 7506 O O . THR F 1 28 ? 51.57983 55.97374 -25.57605 1.000 69.35000 24 THR F O 1
ATOM 7510 N N . GLY F 1 29 ? 49.49319 55.32398 -26.11175 1.000 65.65000 25 GLY F N 1
ATOM 7511 C CA . GLY F 1 29 ? 49.23179 54.72981 -24.82004 1.000 61.45000 25 GLY F CA 1
ATOM 7512 C C . GLY F 1 29 ? 48.77968 55.69659 -23.74967 1.000 61.19000 25 GLY F C 1
ATOM 7513 O O . GLY F 1 29 ? 48.43485 55.25433 -22.64591 1.000 56.77000 25 GLY F O 1
ATOM 7514 N N . HIS F 1 30 ? 48.77453 56.99896 -24.03002 1.000 47.93000 26 HIS F N 1
ATOM 7515 C CA . HIS F 1 30 ? 48.29576 58.01984 -23.09857 1.000 61.04000 26 HIS F CA 1
ATOM 7516 C C . HIS F 1 30 ? 47.29104 58.89515 -23.83465 1.000 61.43000 26 HIS F C 1
ATOM 7517 O O . HIS F 1 30 ? 47.62512 59.99640 -24.29278 1.000 54.73000 26 HIS F O 1
ATOM 7524 N N . PRO F 1 31 ? 46.05024 58.43556 -23.97264 1.000 66.85000 27 PRO F N 1
ATOM 7525 C CA . PRO F 1 31 ? 45.04799 59.23678 -24.68131 1.000 65.34000 27 PRO F CA 1
ATOM 7526 C C . PRO F 1 31 ? 44.64299 60.46403 -23.88145 1.000 56.45000 27 PRO F C 1
ATOM 7527 O O . PRO F 1 31 ? 44.58249 60.44402 -22.64955 1.000 61.80000 27 PRO F O 1
ATOM 7531 N N . THR F 1 32 ? 44.36590 61.54688 -24.60492 1.000 53.43000 28 THR F N 1
ATOM 7532 C CA . THR F 1 32 ? 43.90722 62.78766 -23.99324 1.000 69.10000 28 THR F CA 1
ATOM 7533 C C . THR F 1 32 ? 42.41447 62.77628 -23.68895 1.000 72.82000 28 THR F C 1
ATOM 7534 O O . THR F 1 32 ? 41.86119 63.82095 -23.32845 1.000 55.27000 28 THR F O 1
ATOM 7538 N N . GLY F 1 33 ? 41.75627 61.62889 -23.83291 1.000 65.27000 29 GLY F N 1
ATOM 7539 C CA . GLY F 1 33 ? 40.35845 61.49936 -23.50411 1.000 56.92000 29 GLY F CA 1
ATOM 7540 C C . GLY F 1 33 ? 40.14213 60.49965 -22.38763 1.000 55.81000 29 GLY F C 1
ATOM 7541 O O . GLY F 1 33 ? 41.04228 59.73607 -22.02409 1.000 54.52000 29 GLY F O 1
ATOM 7542 N N . PRO F 1 34 ? 38.93955 60.48844 -21.81459 1.000 53.89000 30 PRO F N 1
ATOM 7543 C CA . PRO F 1 34 ? 38.65851 59.55483 -20.71601 1.000 52.07000 30 PRO F CA 1
ATOM 7544 C C . PRO F 1 34 ? 38.40571 58.13198 -21.19303 1.000 51.13000 30 PRO F C 1
ATOM 7545 O O . PRO F 1 34 ? 38.74974 57.17224 -20.49682 1.000 54.69000 30 PRO F O 1
ATOM 7549 N N . ILE F 1 35 ? 37.80045 57.98066 -22.36970 1.000 45.64000 31 ILE F N 1
ATOM 7550 C CA . ILE F 1 35 ? 37.45900 56.67492 -22.92575 1.000 35.29000 31 ILE F CA 1
ATOM 7551 C C . ILE F 1 35 ? 38.07994 56.57888 -24.31209 1.000 36.94000 31 ILE F C 1
ATOM 7552 O O . ILE F 1 35 ? 37.73980 57.36763 -25.20188 1.000 52.27000 31 ILE F O 1
ATOM 7557 N N . SER F 1 36 ? 38.97800 55.61400 -24.50035 1.000 43.29000 32 SER F N 1
ATOM 7558 C CA . SER F 1 36 ? 39.67332 55.46040 -25.77010 1.000 48.47000 32 SER F CA 1
ATOM 7559 C C . SER F 1 36 ? 39.97498 53.98823 -26.01028 1.000 42.53000 32 SER F C 1
ATOM 7560 O O . SER F 1 36 ? 39.77055 53.13769 -25.14069 1.000 43.82000 32 SER F O 1
ATOM 7563 N N . ILE F 1 37 ? 40.47013 53.69848 -27.21435 1.000 36.57000 33 ILE F N 1
ATOM 7564 C CA . ILE F 1 37 ? 40.88922 52.34464 -27.55406 1.000 32.31000 33 ILE F CA 1
ATOM 7565 C C . ILE F 1 37 ? 42.10868 51.97415 -26.72312 1.000 40.40000 33 ILE F C 1
ATOM 7566 O O . ILE F 1 37 ? 43.08740 52.72918 -26.65436 1.000 52.21000 33 ILE F O 1
ATOM 7571 N N . GLY F 1 38 ? 42.05735 50.80504 -26.09030 1.000 35.77000 34 GLY F N 1
ATOM 7572 C CA . GLY F 1 38 ? 43.09871 50.34496 -25.19893 1.000 40.32000 34 GLY F CA 1
ATOM 7573 C C . GLY F 1 38 ? 42.72322 50.40102 -23.73501 1.000 44.28000 34 GLY F C 1
ATOM 7574 O O . GLY F 1 38 ? 43.38713 49.75489 -22.91315 1.000 39.19000 34 GLY F O 1
ATOM 7575 N N . HIS F 1 39 ? 41.68277 51.15308 -23.38557 1.000 46.18000 35 HIS F N 1
ATOM 7576 C CA . HIS F 1 39 ? 41.23428 51.21741 -22.00351 1.000 43.22000 35 HIS F CA 1
ATOM 7577 C C . HIS F 1 39 ? 40.54719 49.91798 -21.60058 1.000 34.19000 35 HIS F C 1
ATOM 7578 O O . HIS F 1 39 ? 39.91847 49.23842 -22.41648 1.000 37.58000 35 HIS F O 1
ATOM 7585 N N . ILE F 1 40 ? 40.67884 49.57585 -20.32246 1.000 37.38000 36 ILE F N 1
ATOM 7586 C CA . ILE F 1 40 ? 40.08276 48.37637 -19.74830 1.000 40.42000 36 ILE F CA 1
ATOM 7587 C C . ILE F 1 40 ? 39.01288 48.80839 -18.75644 1.000 42.10000 36 ILE F C 1
ATOM 7588 O O . ILE F 1 40 ? 39.27052 49.64719 -17.88415 1.000 39.68000 36 ILE F O 1
ATOM 7593 N N . ILE F 1 41 ? 37.81678 48.24309 -18.88961 1.000 39.43000 37 ILE F N 1
ATOM 7594 C CA . ILE F 1 41 ? 36.71389 48.56663 -17.98730 1.000 46.84000 37 ILE F CA 1
ATOM 7595 C C . ILE F 1 41 ? 36.36362 47.32409 -17.17532 1.000 37.68000 37 ILE F C 1
ATOM 7596 O O . ILE F 1 41 ? 36.59514 46.19747 -17.63804 1.000 47.42000 37 ILE F O 1
ATOM 7601 N N . PRO F 1 42 ? 35.81533 47.47364 -15.96413 1.000 44.55000 38 PRO F N 1
ATOM 7602 C CA . PRO F 1 42 ? 35.55018 46.29800 -15.12230 1.000 42.96000 38 PRO F CA 1
ATOM 7603 C C . PRO F 1 42 ? 34.31263 45.51624 -15.53762 1.000 50.80000 38 PRO F C 1
ATOM 7604 O O . PRO F 1 42 ? 34.35908 44.28641 -15.64225 1.000 52.54000 38 PRO F O 1
ATOM 7608 N N . ASP F 1 43 ? 33.20121 46.21257 -15.76888 1.000 61.52000 39 ASP F N 1
ATOM 7609 C CA . ASP F 1 43 ? 31.93558 45.57276 -16.09749 1.000 62.88000 39 ASP F CA 1
ATOM 7610 C C . ASP F 1 43 ? 31.27048 46.32225 -17.24159 1.000 59.72000 39 ASP F C 1
ATOM 7611 O O . ASP F 1 43 ? 31.65981 47.43761 -17.59743 1.000 50.56000 39 ASP F O 1
ATOM 7616 N N . LEU F 1 44 ? 30.25063 45.68898 -17.81950 1.000 55.14000 40 LEU F N 1
ATOM 7617 C CA . LEU F 1 44 ? 29.43134 46.32860 -18.83828 1.000 55.44000 40 LEU F CA 1
ATOM 7618 C C . LEU F 1 44 ? 28.47226 47.35473 -18.25467 1.000 55.51000 40 LEU F C 1
ATOM 7619 O O . LEU F 1 44 ? 27.92331 48.16806 -19.00610 1.000 52.74000 40 LEU F O 1
ATOM 7624 N N . ARG F 1 45 ? 28.26297 47.33886 -16.94259 1.000 55.22000 41 ARG F N 1
ATOM 7625 C CA . ARG F 1 45 ? 27.39891 48.29632 -16.26963 1.000 68.46000 41 ARG F CA 1
ATOM 7626 C C . ARG F 1 45 ? 28.16525 49.49308 -15.71798 1.000 52.67000 41 ARG F C 1
ATOM 7627 O O . ARG F 1 45 ? 27.57410 50.32592 -15.02359 1.000 60.60000 41 ARG F O 1
ATOM 7635 N N . HIS F 1 46 ? 29.47463 49.59344 -16.00963 1.000 53.09000 42 HIS F N 1
ATOM 7636 C CA . HIS F 1 46 ? 30.32318 50.70015 -15.56904 1.000 47.38000 42 HIS F CA 1
ATOM 7637 C C . HIS F 1 46 ? 31.29551 51.00751 -16.71457 1.000 51.58000 42 HIS F C 1
ATOM 7638 O O . HIS F 1 46 ? 32.51107 50.84060 -16.60945 1.000 58.11000 42 HIS F O 1
ATOM 7645 N N . LEU F 1 47 ? 30.73768 51.46493 -17.83833 1.000 48.66000 43 LEU F N 1
ATOM 7646 C CA . LEU F 1 47 ? 31.50626 51.62077 -19.06751 1.000 49.33000 43 LEU F CA 1
ATOM 7647 C C . LEU F 1 47 ? 32.53293 52.74599 -18.99667 1.000 62.14000 43 LEU F C 1
ATOM 7648 O O . LEU F 1 47 ? 33.48712 52.73987 -19.78151 1.000 68.35000 43 LEU F O 1
ATOM 7653 N N . ASP F 1 48 ? 32.36803 53.70951 -18.09227 1.000 60.69000 44 ASP F N 1
ATOM 7654 C CA . ASP F 1 48 ? 33.28389 54.84075 -18.01043 1.000 67.56000 44 ASP F CA 1
ATOM 7655 C C . ASP F 1 48 ? 34.30763 54.70483 -16.89126 1.000 59.48000 44 ASP F C 1
ATOM 7656 O O . ASP F 1 48 ? 35.13003 55.60821 -16.71042 1.000 66.57000 44 ASP F O 1
ATOM 7661 N N . ASN F 1 49 ? 34.28274 53.60291 -16.14135 1.000 54.76000 45 ASN F N 1
ATOM 7662 C CA . ASN F 1 49 ? 35.20899 53.39724 -15.02795 1.000 50.47000 45 ASN F CA 1
ATOM 7663 C C . ASN F 1 49 ? 36.48358 52.75776 -15.57011 1.000 47.50000 45 ASN F C 1
ATOM 7664 O O . ASN F 1 49 ? 36.69792 51.54816 -15.49042 1.000 42.52000 45 ASN F O 1
ATOM 7669 N N . VAL F 1 50 ? 37.34955 53.59861 -16.13430 1.000 52.11000 46 VAL F N 1
ATOM 7670 C CA . VAL F 1 50 ? 38.58685 53.10305 -16.72383 1.000 42.65000 46 VAL F CA 1
ATOM 7671 C C . VAL F 1 50 ? 39.52177 52.62359 -15.62169 1.000 47.81000 46 VAL F C 1
ATOM 7672 O O . VAL F 1 50 ? 39.78831 53.34279 -14.64970 1.000 50.97000 46 VAL F O 1
ATOM 7676 N N . ILE F 1 51 ? 40.01480 51.39310 -15.76344 1.000 37.97000 47 ILE F N 1
ATOM 7677 C CA . ILE F 1 51 ? 40.92435 50.83015 -14.77104 1.000 38.78000 47 ILE F CA 1
ATOM 7678 C C . ILE F 1 51 ? 42.34565 51.32645 -15.00346 1.000 37.87000 47 ILE F C 1
ATOM 7679 O O . ILE F 1 51 ? 43.02487 51.77238 -14.07186 1.000 29.13000 47 ILE F O 1
ATOM 7684 N N . ASN F 1 52 ? 42.81457 51.25947 -16.24797 1.000 35.14000 48 ASN F N 1
ATOM 7685 C CA . ASN F 1 52 ? 44.15848 51.71606 -16.60042 1.000 34.21000 48 ASN F CA 1
ATOM 7686 C C . ASN F 1 52 ? 44.12472 53.18568 -17.02614 1.000 50.03000 48 ASN F C 1
ATOM 7687 O O . ASN F 1 52 ? 44.47954 53.56101 -18.14363 1.000 45.66000 48 ASN F O 1
ATOM 7692 N N . CYS F 1 53 ? 43.68362 54.02543 -16.08921 1.000 47.91000 49 CYS F N 1
ATOM 7693 C CA . CYS F 1 53 ? 43.54027 55.45352 -16.33696 1.000 47.11000 49 CYS F CA 1
ATOM 7694 C C . CYS F 1 53 ? 44.86159 56.20841 -16.27852 1.000 50.84000 49 CYS F C 1
ATOM 7695 O O . CYS F 1 53 ? 44.89108 57.39414 -16.62477 1.000 64.89000 49 CYS F O 1
ATOM 7698 N N . LYS F 1 54 ? 45.94597 55.56154 -15.85071 1.000 56.71000 50 LYS F N 1
ATOM 7699 C CA . LYS F 1 54 ? 47.26716 56.17352 -15.82197 1.000 38.94000 50 LYS F CA 1
ATOM 7700 C C . LYS F 1 54 ? 48.08949 55.83273 -17.05927 1.000 56.26000 50 LYS F C 1
ATOM 7701 O O . LYS F 1 54 ? 49.32253 55.90843 -17.01913 1.000 57.02000 50 LYS F O 1
ATOM 7707 N N . GLY F 1 55 ? 47.43757 55.45945 -18.14675 1.000 48.50000 51 GLY F N 1
ATOM 7708 C CA . GLY F 1 55 ? 48.13443 55.12117 -19.36917 1.000 46.84000 51 GLY F CA 1
ATOM 7709 C C . GLY F 1 55 ? 48.36054 53.62753 -19.50599 1.000 47.74000 51 GLY F C 1
ATOM 7710 O O . GLY F 1 55 ? 48.41266 52.88091 -18.52185 1.000 58.69000 51 GLY F O 1
ATOM 7711 N N . PHE F 1 56 ? 48.49580 53.18110 -20.75092 1.000 43.54000 52 PHE F N 1
ATOM 7712 C CA . PHE F 1 56 ? 48.74120 51.78588 -21.08064 1.000 41.36000 52 PHE F CA 1
ATOM 7713 C C . PHE F 1 56 ? 49.86113 51.71599 -22.11206 1.000 44.25000 52 PHE F C 1
ATOM 7714 O O . PHE F 1 56 ? 50.41466 52.73778 -22.52935 1.000 56.33000 52 PHE F O 1
ATOM 7722 N N . GLU F 1 57 ? 50.19902 50.49984 -22.52047 1.000 61.04000 53 GLU F N 1
ATOM 7723 C CA . GLU F 1 57 ? 51.28799 50.31252 -23.47232 1.000 64.99000 53 GLU F CA 1
ATOM 7724 C C . GLU F 1 57 ? 50.90628 50.89134 -24.83057 1.000 62.90000 53 GLU F C 1
ATOM 7725 O O . GLU F 1 57 ? 49.78663 50.66200 -25.30344 1.000 58.83000 53 GLU F O 1
ATOM 7731 N N . PRO F 1 58 ? 51.79358 51.64618 -25.47969 1.000 73.27000 54 PRO F N 1
ATOM 7732 C CA . PRO F 1 58 ? 51.47584 52.18836 -26.80527 1.000 65.54000 54 PRO F CA 1
ATOM 7733 C C . PRO F 1 58 ? 51.25974 51.07636 -27.82106 1.000 59.53000 54 PRO F C 1
ATOM 7734 O O . PRO F 1 58 ? 51.75533 49.95699 -27.67637 1.000 62.62000 54 PRO F O 1
ATOM 7738 N N . PHE F 1 59 ? 50.50802 51.40201 -28.86385 1.000 48.51000 55 PHE F N 1
ATOM 7739 C CA . PHE F 1 59 ? 50.13236 50.39520 -29.84961 1.000 57.54000 55 PHE F CA 1
ATOM 7740 C C . PHE F 1 59 ? 51.36388 49.91354 -30.61002 1.000 69.44000 55 PHE F C 1
ATOM 7741 O O . PHE F 1 59 ? 52.13915 50.73715 -31.11083 1.000 62.46000 55 PHE F O 1
ATOM 7749 N N . PRO F 1 60 ? 51.58235 48.60516 -30.71174 1.000 65.31000 56 PRO F N 1
ATOM 7750 C CA . PRO F 1 60 ? 52.70330 48.09070 -31.50656 1.000 52.84000 56 PRO F CA 1
ATOM 7751 C C . PRO F 1 60 ? 52.49573 48.37944 -32.98264 1.000 59.53000 56 PRO F C 1
ATOM 7752 O O . PRO F 1 60 ? 51.37366 48.69478 -33.40799 1.000 47.35000 56 PRO F O 1
ATOM 7756 N N . PRO F 1 61 ? 53.55054 48.28492 -33.79916 1.000 74.27000 57 PRO F N 1
ATOM 7757 C CA . PRO F 1 61 ? 53.41609 48.66584 -35.21653 1.000 66.34000 57 PRO F CA 1
ATOM 7758 C C . PRO F 1 61 ? 52.44053 47.80771 -36.00442 1.000 61.21000 57 PRO F C 1
ATOM 7759 O O . PRO F 1 61 ? 51.98123 48.24455 -37.06676 1.000 69.17000 57 PRO F O 1
ATOM 7763 N N . ASN F 1 62 ? 52.10819 46.60932 -35.53127 1.000 65.87000 58 ASN F N 1
ATOM 7764 C CA . ASN F 1 62 ? 51.13845 45.75585 -36.20409 1.000 57.26000 58 ASN F CA 1
ATOM 7765 C C . ASN F 1 62 ? 49.71618 45.96793 -35.69754 1.000 68.46000 58 ASN F C 1
ATOM 7766 O O . ASN F 1 62 ? 48.83580 45.15510 -35.99831 1.000 68.14000 58 ASN F O 1
ATOM 7771 N N . MET F 1 63 ? 49.47257 47.04238 -34.94102 1.000 64.98000 59 MET F N 1
ATOM 7772 C CA . MET F 1 63 ? 48.14996 47.36413 -34.40597 1.000 67.90000 59 MET F CA 1
ATOM 7773 C C . MET F 1 63 ? 47.81125 48.80975 -34.77849 1.000 65.14000 59 MET F C 1
ATOM 7774 O O . MET F 1 63 ? 47.83042 49.70897 -33.93536 1.000 53.95000 59 MET F O 1
ATOM 7779 N N . ASP F 1 64 ? 47.49602 49.02786 -36.05053 1.000 51.78000 60 ASP F N 1
ATOM 7780 C CA . ASP F 1 64 ? 47.13624 50.35211 -36.53033 1.000 61.30000 60 ASP F CA 1
ATOM 7781 C C . ASP F 1 64 ? 45.63451 50.57316 -36.39044 1.000 62.03000 60 ASP F C 1
ATOM 7782 O O . ASP F 1 64 ? 44.84252 49.62714 -36.40542 1.000 52.65000 60 ASP F O 1
ATOM 7787 N N . VAL F 1 65 ? 45.25126 51.83710 -36.24618 1.000 58.14000 61 VAL F N 1
ATOM 7788 C CA . VAL F 1 65 ? 43.85457 52.22106 -36.07715 1.000 51.06000 61 VAL F CA 1
ATOM 7789 C C . VAL F 1 65 ? 43.22444 52.41958 -37.44833 1.000 46.63000 61 VAL F C 1
ATOM 7790 O O . VAL F 1 65 ? 43.82478 53.02532 -38.34374 1.000 53.72000 61 VAL F O 1
ATOM 7794 N N . PHE F 1 66 ? 42.01340 51.89619 -37.62247 1.000 48.27000 62 PHE F N 1
ATOM 7795 C CA . PHE F 1 66 ? 41.28903 52.00885 -38.87902 1.000 52.45000 62 PHE F CA 1
ATOM 7796 C C . PHE F 1 66 ? 39.97079 52.73632 -38.64802 1.000 54.37000 62 PHE F C 1
ATOM 7797 O O . PHE F 1 66 ? 39.37022 52.64089 -37.57519 1.000 54.73000 62 PHE F O 1
ATOM 7805 N N . THR F 1 67 ? 39.52458 53.47373 -39.66090 1.000 45.44000 63 THR F N 1
ATOM 7806 C CA . THR F 1 67 ? 38.41466 54.40050 -39.50431 1.000 51.66000 63 THR F CA 1
ATOM 7807 C C . THR F 1 67 ? 37.24378 54.02532 -40.40499 1.000 52.50000 63 THR F C 1
ATOM 7808 O O . THR F 1 67 ? 37.38580 53.28228 -41.38028 1.000 50.18000 63 THR F O 1
ATOM 7812 N N . ALA F 1 68 ? 36.07405 54.55367 -40.04853 1.000 49.59000 64 ALA F N 1
ATOM 7813 C CA . ALA F 1 68 ? 34.86411 54.38484 -40.85050 1.000 42.55000 64 ALA F CA 1
ATOM 7814 C C . ALA F 1 68 ? 33.95560 55.58461 -40.62543 1.000 55.38000 64 ALA F C 1
ATOM 7815 O O . ALA F 1 68 ? 33.48605 55.80060 -39.50511 1.000 57.04000 64 ALA F O 1
ATOM 7817 N N . HIS F 1 69 ? 33.70691 56.35858 -41.67973 1.000 53.47000 65 HIS F N 1
ATOM 7818 C CA . HIS F 1 69 ? 32.89029 57.56125 -41.57945 1.000 46.26000 65 HIS F CA 1
ATOM 7819 C C . HIS F 1 69 ? 31.43659 57.27176 -41.93606 1.000 48.39000 65 HIS F C 1
ATOM 7820 O O . HIS F 1 69 ? 31.13768 56.40501 -42.76204 1.000 51.27000 65 HIS F O 1
ATOM 7827 N N . TYR F 1 70 ? 30.53021 58.01703 -41.30253 1.000 42.03000 66 TYR F N 1
ATOM 7828 C CA . TYR F 1 70 ? 29.10170 57.90254 -41.55406 1.000 46.78000 66 TYR F CA 1
ATOM 7829 C C . TYR F 1 70 ? 28.47265 59.28446 -41.45516 1.000 50.10000 66 TYR F C 1
ATOM 7830 O O . TYR F 1 70 ? 28.87718 60.09878 -40.62032 1.000 49.69000 66 TYR F O 1
ATOM 7839 N N . GLU F 1 71 ? 27.47822 59.54222 -42.30077 1.000 66.18000 67 GLU F N 1
ATOM 7840 C CA . GLU F 1 71 ? 26.79977 60.82884 -42.34478 1.000 66.70000 67 GLU F CA 1
ATOM 7841 C C . GLU F 1 71 ? 25.31868 60.65447 -42.03575 1.000 59.96000 67 GLU F C 1
ATOM 7842 O O . GLU F 1 71 ? 24.71208 59.63810 -42.38628 1.000 72.61000 67 GLU F O 1
ATOM 7848 N N . GLN F 1 72 ? 24.74495 61.66263 -41.37788 1.000 67.42000 68 GLN F N 1
ATOM 7849 C CA . GLN F 1 72 ? 23.33033 61.68487 -40.99850 1.000 68.72000 68 GLN F CA 1
ATOM 7850 C C . GLN F 1 72 ? 22.95825 60.43184 -40.20057 1.000 72.07000 68 GLN F C 1
ATOM 7851 O O . GLN F 1 72 ? 22.16590 59.59081 -40.62585 1.000 65.53000 68 GLN F O 1
ATOM 7857 N N . CYS F 1 73 ? 23.55324 60.34158 -39.01868 1.000 69.44000 69 CYS F N 1
ATOM 7858 C CA . CYS F 1 73 ? 23.40462 59.18633 -38.14853 1.000 59.00000 69 CYS F CA 1
ATOM 7859 C C . CYS F 1 73 ? 22.42106 59.48194 -37.02465 1.000 48.65000 69 CYS F C 1
ATOM 7860 O O . CYS F 1 73 ? 22.18861 60.63516 -36.65941 1.000 69.46000 69 CYS F O 1
ATOM 7863 N N . HIS F 1 74 ? 21.85141 58.41556 -36.46718 1.000 66.85000 70 HIS F N 1
ATOM 7864 C CA . HIS F 1 74 ? 20.95706 58.53677 -35.32719 1.000 63.63000 70 HIS F CA 1
ATOM 7865 C C . HIS F 1 74 ? 21.15210 57.34265 -34.40353 1.000 60.64000 70 HIS F C 1
ATOM 7866 O O . HIS F 1 74 ? 21.68351 56.30208 -34.79937 1.000 61.49000 70 HIS F O 1
ATOM 7873 N N . PHE F 1 75 ? 20.71180 57.51075 -33.15814 1.000 65.01000 71 PHE F N 1
ATOM 7874 C CA . PHE F 1 75 ? 20.88752 56.51874 -32.10394 1.000 61.13000 71 PHE F CA 1
ATOM 7875 C C . PHE F 1 75 ? 19.52911 56.15293 -31.52283 1.000 68.81000 71 PHE F C 1
ATOM 7876 O O . PHE F 1 75 ? 18.82367 57.02033 -30.99651 1.000 88.73000 71 PHE F O 1
ATOM 7884 N N . GLY F 1 76 ? 19.16938 54.88009 -31.61102 1.000 72.23000 72 GLY F N 1
ATOM 7885 C CA . GLY F 1 76 ? 17.99327 54.35711 -30.94555 1.000 82.71000 72 GLY F CA 1
ATOM 7886 C C . GLY F 1 76 ? 16.93283 53.88097 -31.92364 1.000 107.50000 72 GLY F C 1
ATOM 7887 O O . GLY F 1 76 ? 16.96988 54.15531 -33.12181 1.000 112.20000 72 GLY F O 1
ATOM 7888 N N . ASP F 1 77 ? 15.97335 53.14752 -31.36587 1.000 122.71000 73 ASP F N 1
ATOM 7889 C CA . ASP F 1 77 ? 14.81908 52.64578 -32.09638 1.000 115.98000 73 ASP F CA 1
ATOM 7890 C C . ASP F 1 77 ? 13.58551 53.48745 -31.77838 1.000 123.37000 73 ASP F C 1
ATOM 7891 O O . ASP F 1 77 ? 13.59197 54.33605 -30.88372 1.000 126.25000 73 ASP F O 1
ATOM 7896 N N . HIS F 1 78 ? 12.51555 53.24124 -32.52795 1.000 126.72000 74 HIS F N 1
ATOM 7897 C CA . HIS F 1 78 ? 11.29965 54.04389 -32.46000 1.000 122.30000 74 HIS F CA 1
ATOM 7898 C C . HIS F 1 78 ? 10.13479 53.20513 -31.94130 1.000 109.17000 74 HIS F C 1
ATOM 7899 O O . HIS F 1 78 ? 10.28904 52.03924 -31.56902 1.000 121.51000 74 HIS F O 1
ATOM 7906 N N . LEU F 1 79 ? 8.95282 53.82245 -31.92598 1.000 100.75000 75 LEU F N 1
ATOM 7907 C CA . LEU F 1 79 ? 7.73771 53.17691 -31.44594 1.000 100.90000 75 LEU F CA 1
ATOM 7908 C C . LEU F 1 79 ? 7.08298 52.28375 -32.49121 1.000 107.35000 75 LEU F C 1
ATOM 7909 O O . LEU F 1 79 ? 6.01464 51.72519 -32.21884 1.000 113.53000 75 LEU F O 1
ATOM 7914 N N . ASN F 1 80 ? 7.68281 52.14337 -33.67660 1.000 106.25000 76 ASN F N 1
ATOM 7915 C CA . ASN F 1 80 ? 7.15252 51.20575 -34.66033 1.000 95.68000 76 ASN F CA 1
ATOM 7916 C C . ASN F 1 80 ? 7.24848 49.77198 -34.15720 1.000 101.82000 76 ASN F C 1
ATOM 7917 O O . ASN F 1 80 ? 6.46754 48.91021 -34.57749 1.000 94.41000 76 ASN F O 1
ATOM 7922 N N . SER F 1 81 ? 8.19076 49.50149 -33.25178 1.000 96.35000 77 SER F N 1
ATOM 7923 C CA . SER F 1 81 ? 8.30579 48.17512 -32.65788 1.000 94.76000 77 SER F CA 1
ATOM 7924 C C . SER F 1 81 ? 7.29707 47.98546 -31.53123 1.000 86.19000 77 SER F C 1
ATOM 7925 O O . SER F 1 81 ? 6.62282 46.95356 -31.46263 1.000 94.68000 77 SER F O 1
ATOM 7928 N N . GLU F 1 82 ? 7.17150 48.98057 -30.64800 1.000 78.52000 78 GLU F N 1
ATOM 7929 C CA . GLU F 1 82 ? 6.28509 48.86402 -29.49425 1.000 82.92000 78 GLU F CA 1
ATOM 7930 C C . GLU F 1 82 ? 4.83269 48.64029 -29.89391 1.000 72.89000 78 GLU F C 1
ATOM 7931 O O . GLU F 1 82 ? 4.05963 48.09409 -29.09908 1.000 68.16000 78 GLU F O 1
ATOM 7937 N N . PHE F 1 83 ? 4.44546 49.04203 -31.10449 1.000 74.86000 79 PHE F N 1
ATOM 7938 C CA . PHE F 1 83 ? 3.07648 48.81982 -31.55563 1.000 82.01000 79 PHE F CA 1
ATOM 7939 C C . PHE F 1 83 ? 2.88371 47.39188 -32.05981 1.000 90.11000 79 PHE F C 1
ATOM 7940 O O . PHE F 1 83 ? 1.90323 46.72815 -31.70359 1.000 87.41000 79 PHE F O 1
ATOM 7948 N N . VAL F 1 84 ? 3.82013 46.89704 -32.87635 1.000 93.56000 80 VAL F N 1
ATOM 7949 C CA . VAL F 1 84 ? 3.71801 45.56949 -33.47511 1.000 81.24000 80 VAL F CA 1
ATOM 7950 C C . VAL F 1 84 ? 4.10668 44.52750 -32.43667 1.000 74.56000 80 VAL F C 1
ATOM 7951 O O . VAL F 1 84 ? 4.04574 43.32172 -32.69982 1.000 78.35000 80 VAL F O 1
ATOM 7955 N N . VAL F 1 85 ? 4.50904 44.98366 -31.25267 1.000 73.01000 81 VAL F N 1
ATOM 7956 C CA . VAL F 1 85 ? 4.92440 44.08838 -30.18091 1.000 68.61000 81 VAL F CA 1
ATOM 7957 C C . VAL F 1 85 ? 3.92305 44.03788 -29.02868 1.000 83.14000 81 VAL F C 1
ATOM 7958 O O . VAL F 1 85 ? 3.87514 43.01861 -28.32008 1.000 85.52000 81 VAL F O 1
ATOM 7962 N N . GLN F 1 86 ? 3.09062 45.06811 -28.85776 1.000 97.37000 82 GLN F N 1
ATOM 7963 C CA . GLN F 1 86 ? 2.23720 45.23567 -27.67806 1.000 98.74000 82 GLN F CA 1
ATOM 7964 C C . GLN F 1 86 ? 3.08926 45.43440 -26.42569 1.000 95.15000 82 GLN F C 1
ATOM 7965 O O . GLN F 1 86 ? 2.91188 44.76539 -25.40534 1.000 85.85000 82 GLN F O 1
ATOM 7971 N N . ALA F 1 87 ? 4.03213 46.36664 -26.51959 1.000 79.32000 83 ALA F N 1
ATOM 7972 C CA . ALA F 1 87 ? 4.82808 46.78357 -25.37862 1.000 81.55000 83 ALA F CA 1
ATOM 7973 C C . ALA F 1 87 ? 4.15705 47.95866 -24.67323 1.000 91.39000 83 ALA F C 1
ATOM 7974 O O . ALA F 1 87 ? 3.20588 48.56197 -25.17553 1.000 77.85000 83 ALA F O 1
ATOM 7976 N N . GLY F 1 88 ? 4.67005 48.28285 -23.49019 1.000 80.52000 84 GLY F N 1
ATOM 7977 C CA . GLY F 1 88 ? 4.08916 49.36041 -22.71160 1.000 52.09000 84 GLY F CA 1
ATOM 7978 C C . GLY F 1 88 ? 4.29887 50.70909 -23.37768 1.000 100.83000 84 GLY F C 1
ATOM 7979 O O . GLY F 1 88 ? 5.35493 50.99185 -23.94604 1.000 97.97000 84 GLY F O 1
ATOM 7980 N N . LEU F 1 89 ? 3.26627 51.55108 -23.30659 1.000 106.79000 85 LEU F N 1
ATOM 7981 C CA . LEU F 1 89 ? 3.36405 52.90933 -23.82407 1.000 97.62000 85 LEU F CA 1
ATOM 7982 C C . LEU F 1 89 ? 4.28595 53.78723 -22.98931 1.000 109.61000 85 LEU F C 1
ATOM 7983 O O . LEU F 1 89 ? 4.57877 54.91503 -23.40048 1.000 112.80000 85 LEU F O 1
ATOM 7988 N N . HIS F 1 90 ? 4.74438 53.30274 -21.83946 1.000 121.19000 86 HIS F N 1
ATOM 7989 C CA . HIS F 1 90 ? 5.63842 54.06403 -20.97758 1.000 111.43000 86 HIS F CA 1
ATOM 7990 C C . HIS F 1 90 ? 7.01727 54.19364 -21.61587 1.000 86.57000 86 HIS F C 1
ATOM 7991 O O . HIS F 1 90 ? 7.91912 54.80990 -21.04984 1.000 77.92000 86 HIS F O 1
ATOM 7998 N N . ASP F 1 97 ? 11.93785 60.89995 -30.33832 1.000 79.75000 93 ASP F N 1
ATOM 7999 C CA . ASP F 1 97 ? 12.92369 61.25043 -29.32250 1.000 92.01000 93 ASP F CA 1
ATOM 8000 C C . ASP F 1 97 ? 14.20797 60.44780 -29.50903 1.000 104.83000 93 ASP F C 1
ATOM 8001 O O . ASP F 1 97 ? 14.39464 59.40224 -28.88584 1.000 122.36000 93 ASP F O 1
ATOM 8006 N N . ARG F 1 98 ? 15.09223 60.94301 -30.37258 1.000 93.13000 94 ARG F N 1
ATOM 8007 C CA . ARG F 1 98 ? 16.35185 60.27324 -30.65636 1.000 85.09000 94 ARG F CA 1
ATOM 8008 C C . ARG F 1 98 ? 17.45266 61.31136 -30.81710 1.000 87.57000 94 ARG F C 1
ATOM 8009 O O . ARG F 1 98 ? 17.19237 62.50226 -31.00615 1.000 88.14000 94 ARG F O 1
ATOM 8017 N N . TRP F 1 99 ? 18.69334 60.83975 -30.73725 1.000 82.43000 95 TRP F N 1
ATOM 8018 C CA . TRP F 1 99 ? 19.87168 61.67450 -30.92709 1.000 78.30000 95 TRP F CA 1
ATOM 8019 C C . TRP F 1 99 ? 20.34618 61.56396 -32.36928 1.000 76.88000 95 TRP F C 1
ATOM 8020 O O . TRP F 1 99 ? 20.52294 60.45576 -32.88408 1.000 79.22000 95 TRP F O 1
ATOM 8031 N N . GLU F 1 100 ? 20.55483 62.70936 -33.01397 1.000 72.77000 96 GLU F N 1
ATOM 8032 C CA . GLU F 1 100 ? 20.98448 62.76303 -34.40390 1.000 68.62000 96 GLU F CA 1
ATOM 8033 C C . GLU F 1 100 ? 22.30568 63.51099 -34.51385 1.000 80.00000 96 GLU F C 1
ATOM 8034 O O . GLU F 1 100 ? 22.54388 64.48552 -33.79385 1.000 78.40000 96 GLU F O 1
ATOM 8040 N N . TYR F 1 101 ? 23.15967 63.04903 -35.42295 1.000 72.30000 97 TYR F N 1
ATOM 8041 C CA . TYR F 1 101 ? 24.46733 63.64378 -35.64497 1.000 62.47000 97 TYR F CA 1
ATOM 8042 C C . TYR F 1 101 ? 24.71654 63.74290 -37.14180 1.000 68.18000 97 TYR F C 1
ATOM 8043 O O . TYR F 1 101 ? 24.20363 62.94052 -37.92574 1.000 67.45000 97 TYR F O 1
ATOM 8052 N N . ASP F 1 102 ? 25.50694 64.74050 -37.53367 1.000 64.29000 98 ASP F N 1
ATOM 8053 C CA . ASP F 1 102 ? 25.80906 64.94780 -38.94401 1.000 62.71000 98 ASP F CA 1
ATOM 8054 C C . ASP F 1 102 ? 26.98314 64.10963 -39.42578 1.000 55.49000 98 ASP F C 1
ATOM 8055 O O . ASP F 1 102 ? 27.01337 63.71748 -40.59820 1.000 55.17000 98 ASP F O 1
ATOM 8060 N N . SER F 1 103 ? 27.94640 63.82242 -38.55427 1.000 51.30000 99 SER F N 1
ATOM 8061 C CA . SER F 1 103 ? 29.10564 63.02292 -38.93476 1.000 64.69000 99 SER F CA 1
ATOM 8062 C C . SER F 1 103 ? 29.54178 62.19518 -37.73833 1.000 66.52000 99 SER F C 1
ATOM 8063 O O . SER F 1 103 ? 29.81345 62.74677 -36.66756 1.000 59.60000 99 SER F O 1
ATOM 8066 N N . VAL F 1 104 ? 29.60924 60.87959 -37.92386 1.000 49.94000 100 VAL F N 1
ATOM 8067 C CA . VAL F 1 104 ? 30.01668 59.94903 -36.87977 1.000 48.43000 100 VAL F CA 1
ATOM 8068 C C . VAL F 1 104 ? 31.16045 59.10038 -37.41639 1.000 42.12000 100 VAL F C 1
ATOM 8069 O O . VAL F 1 104 ? 31.04712 58.50695 -38.49467 1.000 50.78000 100 VAL F O 1
ATOM 8073 N N . VAL F 1 105 ? 32.25819 59.03995 -36.66785 1.000 42.36000 101 VAL F N 1
ATOM 8074 C CA . VAL F 1 105 ? 33.45773 58.32579 -37.08522 1.000 51.51000 101 VAL F CA 1
ATOM 8075 C C . VAL F 1 105 ? 33.70743 57.17888 -36.11642 1.000 59.62000 101 VAL F C 1
ATOM 8076 O O . VAL F 1 105 ? 33.72480 57.38034 -34.89617 1.000 54.39000 101 VAL F O 1
ATOM 8080 N N . GLU F 1 106 ? 33.89414 55.98045 -36.66149 1.000 52.07000 102 GLU F N 1
ATOM 8081 C CA . GLU F 1 106 ? 34.30529 54.81443 -35.89445 1.000 42.48000 102 GLU F CA 1
ATOM 8082 C C . GLU F 1 106 ? 35.81058 54.63943 -36.02786 1.000 46.10000 102 GLU F C 1
ATOM 8083 O O . GLU F 1 106 ? 36.34561 54.67669 -37.14160 1.000 42.61000 102 GLU F O 1
ATOM 8089 N N . TYR F 1 107 ? 36.48418 54.45586 -34.89513 1.000 45.42000 103 TYR F N 1
ATOM 8090 C CA . TYR F 1 107 ? 37.89606 54.10578 -34.84673 1.000 50.23000 103 TYR F CA 1
ATOM 8091 C C . TYR F 1 107 ? 38.00800 52.72172 -34.22637 1.000 52.78000 103 TYR F C 1
ATOM 8092 O O . TYR F 1 107 ? 37.44524 52.47593 -33.15421 1.000 49.11000 103 TYR F O 1
ATOM 8101 N N . ALA F 1 108 ? 38.72418 51.82120 -34.89880 1.000 52.06000 104 ALA F N 1
ATOM 8102 C CA . ALA F 1 108 ? 38.73661 50.41477 -34.52700 1.000 48.89000 104 ALA F CA 1
ATOM 8103 C C . ALA F 1 108 ? 40.15165 49.85895 -34.59453 1.000 49.02000 104 ALA F C 1
ATOM 8104 O O . ALA F 1 108 ? 40.97781 50.30395 -35.39774 1.000 52.13000 104 ALA F O 1
ATOM 8106 N N . VAL F 1 109 ? 40.41137 48.86943 -33.73993 1.000 44.08000 105 VAL F N 1
ATOM 8107 C CA . VAL F 1 109 ? 41.70325 48.19877 -33.63595 1.000 39.49000 105 VAL F CA 1
ATOM 8108 C C . VAL F 1 109 ? 41.44967 46.71811 -33.37836 1.000 48.49000 105 VAL F C 1
ATOM 8109 O O . VAL F 1 109 ? 40.50640 46.35613 -32.66718 1.000 48.16000 105 VAL F O 1
ATOM 8113 N N . TYR F 1 110 ? 42.28188 45.85722 -33.97084 1.000 50.89000 106 TYR F N 1
ATOM 8114 C CA . TYR F 1 110 ? 42.22933 44.43006 -33.68455 1.000 49.79000 106 TYR F CA 1
ATOM 8115 C C . TYR F 1 110 ? 43.33211 44.07357 -32.70211 1.000 53.06000 106 TYR F C 1
ATOM 8116 O O . TYR F 1 110 ? 44.51783 44.21502 -33.04150 1.000 52.75000 106 TYR F O 1
ATOM 8125 N N . PRO F 1 111 ? 43.00793 43.61402 -31.49705 1.000 59.77000 107 PRO F N 1
ATOM 8126 C CA . PRO F 1 111 ? 44.04881 43.35240 -30.49909 1.000 57.94000 107 PRO F CA 1
ATOM 8127 C C . PRO F 1 111 ? 44.79809 42.05834 -30.77168 1.000 70.97000 107 PRO F C 1
ATOM 8128 O O . PRO F 1 111 ? 44.26384 41.10218 -31.33797 1.000 60.68000 107 PRO F O 1
ATOM 8132 N N . THR F 1 112 ? 46.05661 42.04112 -30.34617 1.000 67.31000 108 THR F N 1
ATOM 8133 C CA . THR F 1 112 ? 46.90606 40.86402 -30.42634 1.000 60.57000 108 THR F CA 1
ATOM 8134 C C . THR F 1 112 ? 47.09396 40.26710 -29.03707 1.000 63.79000 108 THR F C 1
ATOM 8135 O O . THR F 1 112 ? 46.92771 40.94562 -28.02007 1.000 62.25000 108 THR F O 1
ATOM 8139 N N . ARG F 1 113 ? 47.44461 38.97785 -29.00236 1.000 56.24000 109 ARG F N 1
ATOM 8140 C CA . ARG F 1 113 ? 47.60641 38.30026 -27.71905 1.000 53.49000 109 ARG F CA 1
ATOM 8141 C C . ARG F 1 113 ? 48.77192 38.86758 -26.91821 1.000 51.67000 109 ARG F C 1
ATOM 8142 O O . ARG F 1 113 ? 48.69972 38.92770 -25.68605 1.000 52.47000 109 ARG F O 1
ATOM 8150 N N . GLN F 1 114 ? 49.84778 39.28653 -27.58929 1.000 49.46000 110 GLN F N 1
ATOM 8151 C CA . GLN F 1 114 ? 50.96729 39.89079 -26.87391 1.000 54.30000 110 GLN F CA 1
ATOM 8152 C C . GLN F 1 114 ? 50.55835 41.20665 -26.22578 1.000 59.06000 110 GLN F C 1
ATOM 8153 O O . GLN F 1 114 ? 50.89612 41.46969 -25.06436 1.000 59.02000 110 GLN F O 1
ATOM 8159 N N . TYR F 1 115 ? 49.82793 42.04665 -26.96216 1.000 51.59000 111 TYR F N 1
ATOM 8160 C CA . TYR F 1 115 ? 49.40898 43.33159 -26.41551 1.000 49.92000 111 TYR F CA 1
ATOM 8161 C C . TYR F 1 115 ? 48.46816 43.14623 -25.23233 1.000 53.42000 111 TYR F C 1
ATOM 8162 O O . TYR F 1 115 ? 48.53123 43.90123 -24.25500 1.000 65.61000 111 TYR F O 1
ATOM 8171 N N . ILE F 1 116 ? 47.59482 42.13959 -25.29515 1.000 42.67000 112 ILE F N 1
ATOM 8172 C CA . ILE F 1 116 ? 46.69060 41.88554 -24.17883 1.000 54.51000 112 ILE F CA 1
ATOM 8173 C C . ILE F 1 116 ? 47.46016 41.33744 -22.98363 1.000 61.40000 112 ILE F C 1
ATOM 8174 O O . ILE F 1 116 ? 47.23215 41.75179 -21.84099 1.000 63.26000 112 ILE F O 1
ATOM 8179 N N . ASP F 1 117 ? 48.39108 40.40894 -23.22542 1.000 52.26000 113 ASP F N 1
ATOM 8180 C CA . ASP F 1 117 ? 49.22575 39.89558 -22.14361 1.000 54.19000 113 ASP F CA 1
ATOM 8181 C C . ASP F 1 117 ? 50.02461 41.00593 -21.47528 1.000 60.43000 113 ASP F C 1
ATOM 8182 O O . ASP F 1 117 ? 50.29971 40.93408 -20.27222 1.000 75.94000 113 ASP F O 1
ATOM 8187 N N . ARG F 1 118 ? 50.40557 42.03627 -22.23234 1.000 55.29000 114 ARG F N 1
ATOM 8188 C CA . ARG F 1 118 ? 51.11975 43.15895 -21.63354 1.000 59.57000 114 ARG F CA 1
ATOM 8189 C C . ARG F 1 118 ? 50.18049 44.12830 -20.92609 1.000 57.65000 114 ARG F C 1
ATOM 8190 O O . ARG F 1 118 ? 50.57616 44.75116 -19.93446 1.000 71.47000 114 ARG F O 1
ATOM 8198 N N . LEU F 1 119 ? 48.94382 44.27102 -21.40929 1.000 66.00000 115 LEU F N 1
ATOM 8199 C CA . LEU F 1 119 ? 47.97849 45.10696 -20.70292 1.000 52.70000 115 LEU F CA 1
ATOM 8200 C C . LEU F 1 119 ? 47.51018 44.45029 -19.41135 1.000 60.94000 115 LEU F C 1
ATOM 8201 O O . LEU F 1 119 ? 47.17010 45.14978 -18.44999 1.000 50.05000 115 LEU F O 1
ATOM 8206 N N . LEU F 1 120 ? 47.48748 43.11657 -19.36599 1.000 49.46000 116 LEU F N 1
ATOM 8207 C CA . LEU F 1 120 ? 47.14494 42.41905 -18.13386 1.000 40.42000 116 LEU F CA 1
ATOM 8208 C C . LEU F 1 120 ? 48.25509 42.49238 -17.09449 1.000 58.30000 116 LEU F C 1
ATOM 8209 O O . LEU F 1 120 ? 48.02508 42.11419 -15.94090 1.000 55.22000 116 LEU F O 1
ATOM 8214 N N . GLU F 1 121 ? 49.44344 42.96233 -17.47091 1.000 66.05000 117 GLU F N 1
ATOM 8215 C CA . GLU F 1 121 ? 50.53958 43.16525 -16.53504 1.000 58.26000 117 GLU F CA 1
ATOM 8216 C C . GLU F 1 121 ? 50.67923 44.61771 -16.10175 1.000 59.82000 117 GLU F C 1
ATOM 8217 O O . GLU F 1 121 ? 51.55082 44.92457 -15.28208 1.000 60.97000 117 GLU F O 1
ATOM 8223 N N . SER F 1 122 ? 49.85399 45.51407 -16.63979 1.000 56.88000 118 SER F N 1
ATOM 8224 C CA . SER F 1 122 ? 49.78405 46.87649 -16.13093 1.000 46.75000 118 SER F CA 1
ATOM 8225 C C . SER F 1 122 ? 49.41869 46.86481 -14.65142 1.000 54.34000 118 SER F C 1
ATOM 8226 O O . SER F 1 122 ? 48.67737 45.99888 -14.18312 1.000 60.65000 118 SER F O 1
ATOM 8229 N N . LYS F 1 123 ? 49.94290 47.84795 -13.91449 1.000 47.69000 119 LYS F N 1
ATOM 8230 C CA . LYS F 1 123 ? 49.80818 47.84415 -12.45923 1.000 55.84000 119 LYS F CA 1
ATOM 8231 C C . LYS F 1 123 ? 48.34436 47.82091 -12.03336 1.000 51.17000 119 LYS F C 1
ATOM 8232 O O . LYS F 1 123 ? 47.93531 46.98552 -11.21805 1.000 51.49000 119 LYS F O 1
ATOM 8238 N N . GLU F 1 124 ? 47.53776 48.72924 -12.58456 1.000 41.43000 120 GLU F N 1
ATOM 8239 C CA . GLU F 1 124 ? 46.14452 48.84639 -12.16461 1.000 45.97000 120 GLU F CA 1
ATOM 8240 C C . GLU F 1 124 ? 45.33734 47.62019 -12.57725 1.000 41.62000 120 GLU F C 1
ATOM 8241 O O . GLU F 1 124 ? 44.57214 47.06577 -11.77493 1.000 47.74000 120 GLU F O 1
ATOM 8247 N N . VAL F 1 125 ? 45.48942 47.18921 -13.83257 1.000 38.90000 121 VAL F N 1
ATOM 8248 C CA . VAL F 1 125 ? 44.78214 46.00259 -14.30574 1.000 44.89000 121 VAL F CA 1
ATOM 8249 C C . VAL F 1 125 ? 45.22332 44.77462 -13.52072 1.000 47.45000 121 VAL F C 1
ATOM 8250 O O . VAL F 1 125 ? 44.40231 43.92228 -13.15873 1.000 31.09000 121 VAL F O 1
ATOM 8254 N N . ARG F 1 126 ? 46.52539 44.66767 -13.24008 1.000 47.12000 122 ARG F N 1
ATOM 8255 C CA . ARG F 1 126 ? 47.02244 43.54154 -12.45720 1.000 34.61000 122 ARG F CA 1
ATOM 8256 C C . ARG F 1 126 ? 46.41712 43.53068 -11.06104 1.000 41.01000 122 ARG F C 1
ATOM 8257 O O . ARG F 1 126 ? 46.02425 42.47312 -10.55928 1.000 57.34000 122 ARG F O 1
ATOM 8265 N N . GLN F 1 127 ? 46.33486 44.69600 -10.41488 1.000 42.30000 123 GLN F N 1
ATOM 8266 C CA . GLN F 1 127 ? 45.76833 44.74375 -9.07047 1.000 49.20000 123 GLN F CA 1
ATOM 8267 C C . GLN F 1 127 ? 44.29056 44.37359 -9.08092 1.000 43.17000 123 GLN F C 1
ATOM 8268 O O . GLN F 1 127 ? 43.82966 43.61001 -8.22118 1.000 34.13000 123 GLN F O 1
ATOM 8274 N N . TYR F 1 128 ? 43.53284 44.90272 -10.04647 1.000 33.00000 124 TYR F N 1
ATOM 8275 C CA . TYR F 1 128 ? 42.12091 44.54499 -10.14546 1.000 37.60000 124 TYR F CA 1
ATOM 8276 C C . TYR F 1 128 ? 41.94946 43.04656 -10.36483 1.000 40.34000 124 TYR F C 1
ATOM 8277 O O . TYR F 1 128 ? 41.10927 42.40662 -9.71824 1.000 34.27000 124 TYR F O 1
ATOM 8286 N N . ILE F 1 129 ? 42.75468 42.46726 -11.25870 1.000 42.86000 125 ILE F N 1
ATOM 8287 C CA . ILE F 1 129 ? 42.64070 41.04564 -11.56579 1.000 41.11000 125 ILE F CA 1
ATOM 8288 C C . ILE F 1 129 ? 43.02150 40.19732 -10.35877 1.000 41.34000 125 ILE F C 1
ATOM 8289 O O . ILE F 1 129 ? 42.36638 39.19254 -10.06318 1.000 42.04000 125 ILE F O 1
ATOM 8294 N N . GLN F 1 130 ? 44.07715 40.58522 -9.63841 1.000 40.41000 126 GLN F N 1
ATOM 8295 C CA . GLN F 1 130 ? 44.48707 39.82253 -8.46394 1.000 35.55000 126 GLN F CA 1
ATOM 8296 C C . GLN F 1 130 ? 43.42499 39.87306 -7.37463 1.000 43.39000 126 GLN F C 1
ATOM 8297 O O . GLN F 1 130 ? 43.11693 38.84690 -6.75610 1.000 43.61000 126 GLN F O 1
ATOM 8303 N N . ALA F 1 131 ? 42.85575 41.05611 -7.12231 1.000 33.93000 127 ALA F N 1
ATOM 8304 C CA . ALA F 1 131 ? 41.78824 41.15802 -6.13221 1.000 31.17000 127 ALA F CA 1
ATOM 8305 C C . ALA F 1 131 ? 40.58722 40.31099 -6.53107 1.000 40.93000 127 ALA F C 1
ATOM 8306 O O . ALA F 1 131 ? 40.02235 39.58678 -5.69950 1.000 30.02000 127 ALA F O 1
ATOM 8308 N N . SER F 1 132 ? 40.18983 40.37999 -7.80522 1.000 38.81000 128 SER F N 1
ATOM 8309 C CA . SER F 1 132 ? 39.04619 39.60191 -8.26725 1.000 40.56000 128 SER F CA 1
ATOM 8310 C C . SER F 1 132 ? 39.31094 38.10519 -8.15192 1.000 45.97000 128 SER F C 1
ATOM 8311 O O . SER F 1 132 ? 38.41959 37.33593 -7.77423 1.000 41.81000 128 SER F O 1
ATOM 8314 N N . ALA F 1 133 ? 40.53463 37.67386 -8.46167 1.000 42.31000 129 ALA F N 1
ATOM 8315 C CA . ALA F 1 133 ? 40.85296 36.25215 -8.40831 1.000 40.06000 129 ALA F CA 1
ATOM 8316 C C . ALA F 1 133 ? 40.92092 35.75254 -6.97155 1.000 40.75000 129 ALA F C 1
ATOM 8317 O O . ALA F 1 133 ? 40.47977 34.63598 -6.67555 1.000 38.48000 129 ALA F O 1
ATOM 8319 N N . ALA F 1 134 ? 41.46271 36.56442 -6.06274 1.000 31.35000 130 ALA F N 1
ATOM 8320 C CA . ALA F 1 134 ? 41.60282 36.12515 -4.68052 1.000 30.88000 130 ALA F CA 1
ATOM 8321 C C . ALA F 1 134 ? 40.27160 36.14604 -3.93861 1.000 25.92000 130 ALA F C 1
ATOM 8322 O O . ALA F 1 134 ? 40.01792 35.27724 -3.09791 1.000 31.08000 130 ALA F O 1
ATOM 8324 N N . LEU F 1 135 ? 39.40582 37.11490 -4.23341 1.000 36.11000 131 LEU F N 1
ATOM 8325 C CA . LEU F 1 135 ? 38.17663 37.27465 -3.46572 1.000 36.82000 131 LEU F CA 1
ATOM 8326 C C . LEU F 1 135 ? 36.94726 36.67800 -4.13483 1.000 29.36000 131 LEU F C 1
ATOM 8327 O O . LEU F 1 135 ? 36.03513 36.23187 -3.43149 1.000 46.03000 131 LEU F O 1
ATOM 8332 N N . LEU F 1 136 ? 36.89383 36.65047 -5.46832 1.000 36.85000 132 LEU F N 1
ATOM 8333 C CA . LEU F 1 136 ? 35.69763 36.21359 -6.17537 1.000 42.31000 132 LEU F CA 1
ATOM 8334 C C . LEU F 1 136 ? 35.82440 34.84635 -6.83349 1.000 52.49000 132 LEU F C 1
ATOM 8335 O O . LEU F 1 136 ? 34.79919 34.26147 -7.19608 1.000 57.05000 132 LEU F O 1
ATOM 8340 N N . GLY F 1 137 ? 37.04261 34.32231 -6.99666 1.000 46.49000 133 GLY F N 1
ATOM 8341 C CA . GLY F 1 137 ? 37.28000 33.03601 -7.61837 1.000 41.57000 133 GLY F CA 1
ATOM 8342 C C . GLY F 1 137 ? 37.82609 33.13071 -9.03030 1.000 48.73000 133 GLY F C 1
ATOM 8343 O O . GLY F 1 137 ? 38.57301 32.24145 -9.45797 1.000 53.68000 133 GLY F O 1
ATOM 8344 N N . GLY F 1 138 ? 37.46548 34.18220 -9.76030 1.000 44.85000 134 GLY F N 1
ATOM 8345 C CA . GLY F 1 138 ? 37.98283 34.40868 -11.09523 1.000 39.97000 134 GLY F CA 1
ATOM 8346 C C . GLY F 1 138 ? 38.07285 35.88735 -11.40700 1.000 43.00000 134 GLY F C 1
ATOM 8347 O O . GLY F 1 138 ? 37.86334 36.72035 -10.52081 1.000 35.51000 134 GLY F O 1
ATOM 8348 N N . TRP F 1 139 ? 38.38546 36.23601 -12.65244 1.000 43.90000 135 TRP F N 1
ATOM 8349 C CA . TRP F 1 139 ? 38.43769 37.63404 -13.04918 1.000 46.61000 135 TRP F CA 1
ATOM 8350 C C . TRP F 1 139 ? 37.87148 37.78787 -14.45244 1.000 47.27000 135 TRP F C 1
ATOM 8351 O O . TRP F 1 139 ? 37.81519 36.83609 -15.23518 1.000 46.41000 135 TRP F O 1
ATOM 8362 N N . CYS F 1 140 ? 37.44822 39.01205 -14.75689 1.000 52.68000 136 CYS F N 1
ATOM 8363 C CA . CYS F 1 140 ? 36.80228 39.31100 -16.03134 1.000 45.23000 136 CYS F CA 1
ATOM 8364 C C . CYS F 1 140 ? 36.90088 40.80578 -16.27918 1.000 50.20000 136 CYS F C 1
ATOM 8365 O O . CYS F 1 140 ? 36.44471 41.60035 -15.45057 1.000 58.90000 136 CYS F O 1
ATOM 8368 N N . VAL F 1 141 ? 37.49547 41.18867 -17.40882 1.000 36.25000 137 VAL F N 1
ATOM 8369 C CA . VAL F 1 141 ? 37.61462 42.58550 -17.79809 1.000 34.20000 137 VAL F CA 1
ATOM 8370 C C . VAL F 1 141 ? 37.22405 42.72039 -19.26278 1.000 35.00000 137 VAL F C 1
ATOM 8371 O O . VAL F 1 141 ? 37.14686 41.73937 -20.00508 1.000 41.97000 137 VAL F O 1
ATOM 8375 N N . TYR F 1 142 ? 36.97611 43.96189 -19.67297 1.000 42.90000 138 TYR F N 1
ATOM 8376 C CA . TYR F 1 142 ? 36.55669 44.27245 -21.03281 1.000 39.02000 138 TYR F CA 1
ATOM 8377 C C . TYR F 1 142 ? 37.47607 45.34118 -21.60354 1.000 48.49000 138 TYR F C 1
ATOM 8378 O O . TYR F 1 142 ? 37.72141 46.36318 -20.95463 1.000 43.52000 138 TYR F O 1
ATOM 8387 N N . MET F 1 143 ? 37.98237 45.10397 -22.81084 1.000 49.12000 139 MET F N 1
ATOM 8388 C CA . MET F 1 143 ? 38.89441 46.02574 -23.47468 1.000 45.91000 139 MET F CA 1
ATOM 8389 C C . MET F 1 143 ? 38.15088 46.81795 -24.53965 1.000 44.49000 139 MET F C 1
ATOM 8390 O O . MET F 1 143 ? 37.47451 46.23565 -25.39429 1.000 36.01000 139 MET F O 1
ATOM 8395 N N . VAL F 1 144 ? 38.28589 48.14116 -24.48938 1.000 36.86000 140 VAL F N 1
ATOM 8396 C CA . VAL F 1 144 ? 37.72602 49.00413 -25.52449 1.000 36.13000 140 VAL F CA 1
ATOM 8397 C C . VAL F 1 144 ? 38.51929 48.77113 -26.80617 1.000 36.55000 140 VAL F C 1
ATOM 8398 O O . VAL F 1 144 ? 39.67731 49.18373 -26.91285 1.000 38.79000 140 VAL F O 1
ATOM 8402 N N . THR F 1 145 ? 37.90496 48.09816 -27.77720 1.000 37.42000 141 THR F N 1
ATOM 8403 C CA . THR F 1 145 ? 38.53847 47.86459 -29.06624 1.000 39.21000 141 THR F CA 1
ATOM 8404 C C . THR F 1 145 ? 38.07242 48.83780 -30.13824 1.000 45.27000 141 THR F C 1
ATOM 8405 O O . THR F 1 145 ? 38.65537 48.86037 -31.22748 1.000 43.85000 141 THR F O 1
ATOM 8409 N N . GLY F 1 146 ? 37.04650 49.62947 -29.86305 1.000 42.97000 142 GLY F N 1
ATOM 8410 C CA . GLY F 1 146 ? 36.62431 50.65790 -30.79926 1.000 39.16000 142 GLY F CA 1
ATOM 8411 C C . GLY F 1 146 ? 35.93157 51.79423 -30.08504 1.000 49.88000 142 GLY F C 1
ATOM 8412 O O . GLY F 1 146 ? 35.33570 51.60821 -29.02143 1.000 51.93000 142 GLY F O 1
ATOM 8413 N N . ILE F 1 147 ? 35.99865 52.98110 -30.68309 1.000 45.38000 143 ILE F N 1
ATOM 8414 C CA . ILE F 1 147 ? 35.27483 54.14428 -30.18117 1.000 46.01000 143 ILE F CA 1
ATOM 8415 C C . ILE F 1 147 ? 34.51746 54.79936 -31.32772 1.000 46.93000 143 ILE F C 1
ATOM 8416 O O . ILE F 1 147 ? 35.04524 54.95654 -32.43452 1.000 44.43000 143 ILE F O 1
ATOM 8421 N N . MET F 1 148 ? 33.27471 55.17932 -31.05689 1.000 46.58000 144 MET F N 1
ATOM 8422 C CA . MET F 1 148 ? 32.41795 55.87292 -32.00504 1.000 58.05000 144 MET F CA 1
ATOM 8423 C C . MET F 1 148 ? 32.25288 57.30446 -31.51445 1.000 53.68000 144 MET F C 1
ATOM 8424 O O . MET F 1 148 ? 31.71984 57.52931 -30.41869 1.000 56.45000 144 MET F O 1
ATOM 8429 N N . VAL F 1 149 ? 32.71712 58.25933 -32.32082 1.000 37.83000 145 VAL F N 1
ATOM 8430 C CA . VAL F 1 149 ? 32.81545 59.66410 -31.94287 1.000 59.40000 145 VAL F CA 1
ATOM 8431 C C . VAL F 1 149 ? 31.94011 60.48560 -32.87832 1.000 50.49000 145 VAL F C 1
ATOM 8432 O O . VAL F 1 149 ? 32.03500 60.35076 -34.10349 1.000 55.57000 145 VAL F O 1
ATOM 8436 N N . ALA F 1 150 ? 31.10325 61.34413 -32.30330 1.000 54.07000 146 ALA F N 1
ATOM 8437 C CA . ALA F 1 150 ? 30.24573 62.23807 -33.06998 1.000 65.29000 146 ALA F CA 1
ATOM 8438 C C . ALA F 1 150 ? 30.87844 63.62156 -33.13714 1.000 67.39000 146 ALA F C 1
ATOM 8439 O O . ALA F 1 150 ? 31.32649 64.15466 -32.11660 1.000 74.83000 146 ALA F O 1
ATOM 8441 N N . ARG F 1 151 ? 30.91330 64.19728 -34.33740 1.000 69.39000 147 ARG F N 1
ATOM 8442 C CA . ARG F 1 151 ? 31.45479 65.53876 -34.55706 1.000 83.97000 147 ARG F CA 1
ATOM 8443 C C . ARG F 1 151 ? 30.27837 66.51117 -34.56877 1.000 93.44000 147 ARG F C 1
ATOM 8444 O O . ARG F 1 151 ? 29.72644 66.83708 -35.62036 1.000 100.15000 147 ARG F O 1
ATOM 8452 N N . GLY F 1 152 ? 29.89573 66.97984 -33.38257 1.000 86.10000 148 GLY F N 1
ATOM 8453 C CA . GLY F 1 152 ? 28.71394 67.80867 -33.24320 1.000 72.99000 148 GLY F CA 1
ATOM 8454 C C . GLY F 1 152 ? 27.45857 66.97342 -33.09275 1.000 99.97000 148 GLY F C 1
ATOM 8455 O O . GLY F 1 152 ? 27.26515 66.00274 -33.83126 1.000 91.75000 148 GLY F O 1
ATOM 8456 N N . GLY F 1 153 ? 26.59164 67.33692 -32.14139 1.000 93.94000 149 GLY F N 1
ATOM 8457 C CA . GLY F 1 153 ? 25.42584 66.54086 -31.83207 1.000 76.28000 149 GLY F CA 1
ATOM 8458 C C . GLY F 1 153 ? 24.14302 67.35010 -31.91779 1.000 87.33000 149 GLY F C 1
ATOM 8459 O O . GLY F 1 153 ? 24.15695 68.57441 -32.06959 1.000 105.92000 149 GLY F O 1
ATOM 8460 N N . GLY F 1 154 ? 23.02658 66.63046 -31.81414 1.000 82.32000 150 GLY F N 1
ATOM 8461 C CA . GLY F 1 154 ? 21.70448 67.22630 -31.85134 1.000 79.44000 150 GLY F CA 1
ATOM 8462 C C . GLY F 1 154 ? 20.62293 66.23737 -31.46444 1.000 79.17000 150 GLY F C 1
ATOM 8463 O O . GLY F 1 154 ? 20.63079 65.09262 -31.92528 1.000 89.62000 150 GLY F O 1
ATOM 8464 N N . ARG F 1 155 ? 19.68676 66.65886 -30.62037 1.000 81.52000 151 ARG F N 1
ATOM 8465 C CA . ARG F 1 155 ? 18.65707 65.77689 -30.09275 1.000 94.98000 151 ARG F CA 1
ATOM 8466 C C . ARG F 1 155 ? 17.30768 66.08473 -30.72951 1.000 98.06000 151 ARG F C 1
ATOM 8467 O O . ARG F 1 155 ? 17.01253 67.23095 -31.07943 1.000 93.49000 151 ARG F O 1
ATOM 8475 N N . ASN F 1 156 ? 16.49087 65.04553 -30.87556 1.000 95.47000 152 ASN F N 1
ATOM 8476 C CA . ASN F 1 156 ? 15.13247 65.19652 -31.38565 1.000 89.07000 152 ASN F CA 1
ATOM 8477 C C . ASN F 1 156 ? 14.17878 64.23569 -30.68609 1.000 77.83000 152 ASN F C 1
ATOM 8478 O O . ASN F 1 156 ? 13.11594 63.90984 -31.21370 1.000 83.66000 152 ASN F O 1
ATOM 8483 N N . THR F 1 186 ? 27.67595 70.86146 -31.01702 1.000 75.63000 182 THR F N 1
ATOM 8484 C CA . THR F 1 186 ? 28.79074 71.76121 -31.28980 1.000 84.83000 182 THR F CA 1
ATOM 8485 C C . THR F 1 186 ? 30.12751 71.04260 -31.13289 1.000 94.12000 182 THR F C 1
ATOM 8486 O O . THR F 1 186 ? 30.80003 70.73893 -32.11860 1.000 94.33000 182 THR F O 1
ATOM 8490 N N . THR F 1 187 ? 30.50672 70.77359 -29.88716 1.000 83.87000 183 THR F N 1
ATOM 8491 C CA . THR F 1 187 ? 31.76133 70.09552 -29.60965 1.000 70.88000 183 THR F CA 1
ATOM 8492 C C . THR F 1 187 ? 31.63442 68.59769 -29.87859 1.000 73.46000 183 THR F C 1
ATOM 8493 O O . THR F 1 187 ? 30.53979 68.02736 -29.88525 1.000 67.78000 183 THR F O 1
ATOM 8497 N N . ASP F 1 188 ? 32.78027 67.96265 -30.10561 1.000 73.19000 184 ASP F N 1
ATOM 8498 C CA . ASP F 1 188 ? 32.81852 66.53885 -30.39543 1.000 78.19000 184 ASP F CA 1
ATOM 8499 C C . ASP F 1 188 ? 32.77894 65.72629 -29.10338 1.000 62.44000 184 ASP F C 1
ATOM 8500 O O . ASP F 1 188 ? 33.12675 66.21062 -28.02263 1.000 59.69000 184 ASP F O 1
ATOM 8505 N N . PHE F 1 189 ? 32.35053 64.47067 -29.22712 1.000 57.80000 185 PHE F N 1
ATOM 8506 C CA . PHE F 1 189 ? 32.24004 63.59967 -28.06465 1.000 72.16000 185 PHE F CA 1
ATOM 8507 C C . PHE F 1 189 ? 32.14680 62.14704 -28.51278 1.000 59.77000 185 PHE F C 1
ATOM 8508 O O . PHE F 1 189 ? 31.69484 61.85128 -29.62209 1.000 50.51000 185 PHE F O 1
ATOM 8516 N N . VAL F 1 190 ? 32.58215 61.24839 -27.63309 1.000 56.39000 186 VAL F N 1
ATOM 8517 C CA . VAL F 1 190 ? 32.51702 59.81300 -27.89180 1.000 53.04000 186 VAL F CA 1
ATOM 8518 C C . VAL F 1 190 ? 31.09978 59.33382 -27.61071 1.000 45.18000 186 VAL F C 1
ATOM 8519 O O . VAL F 1 190 ? 30.60879 59.44591 -26.48270 1.000 52.70000 186 VAL F O 1
ATOM 8523 N N . CYS F 1 191 ? 30.44042 58.78962 -28.63239 1.000 44.03000 187 CYS F N 1
ATOM 8524 C CA . CYS F 1 191 ? 29.05647 58.36618 -28.47970 1.000 48.53000 187 CYS F CA 1
ATOM 8525 C C . CYS F 1 191 ? 28.89086 56.86883 -28.25609 1.000 51.40000 187 CYS F C 1
ATOM 8526 O O . CYS F 1 191 ? 27.83600 56.45415 -27.76293 1.000 41.49000 187 CYS F O 1
ATOM 8529 N N . ALA F 1 192 ? 29.88723 56.04677 -28.58652 1.000 51.98000 188 ALA F N 1
ATOM 8530 C CA . ALA F 1 192 ? 29.75313 54.61533 -28.33894 1.000 54.37000 188 ALA F CA 1
ATOM 8531 C C . ALA F 1 192 ? 31.12629 53.97996 -28.17096 1.000 48.78000 188 ALA F C 1
ATOM 8532 O O . ALA F 1 192 ? 32.15296 54.56760 -28.51174 1.000 49.68000 188 ALA F O 1
ATOM 8534 N N . ILE F 1 193 ? 31.13069 52.75414 -27.64551 1.000 42.49000 189 ILE F N 1
ATOM 8535 C CA . ILE F 1 193 ? 32.35291 51.96848 -27.51112 1.000 44.76000 189 ILE F CA 1
ATOM 8536 C C . ILE F 1 193 ? 32.08328 50.53401 -27.94641 1.000 52.39000 189 ILE F C 1
ATOM 8537 O O . ILE F 1 193 ? 30.98936 49.99858 -27.75436 1.000 53.23000 189 ILE F O 1
ATOM 8542 N N . ARG F 1 194 ? 33.09669 49.91149 -28.53840 1.000 51.06000 190 ARG F N 1
ATOM 8543 C CA . ARG F 1 194 ? 33.06437 48.50544 -28.92095 1.000 51.63000 190 ARG F CA 1
ATOM 8544 C C . ARG F 1 194 ? 34.06822 47.76110 -28.05359 1.000 35.99000 190 ARG F C 1
ATOM 8545 O O . ARG F 1 194 ? 35.26013 48.09367 -28.06435 1.000 44.10000 190 ARG F O 1
ATOM 8553 N N . LEU F 1 195 ? 33.58618 46.75020 -27.33004 1.000 38.17000 191 LEU F N 1
ATOM 8554 C CA . LEU F 1 195 ? 34.32474 46.08723 -26.26635 1.000 38.94000 191 LEU F CA 1
ATOM 8555 C C . LEU F 1 195 ? 34.57897 44.62189 -26.59927 1.000 39.06000 191 LEU F C 1
ATOM 8556 O O . LEU F 1 195 ? 33.92033 44.02702 -27.45698 1.000 38.61000 191 LEU F O 1
ATOM 8561 N N . VAL F 1 196 ? 35.54042 44.04229 -25.88403 1.000 42.52000 192 VAL F N 1
ATOM 8562 C CA . VAL F 1 196 ? 35.90373 42.63611 -26.01974 1.000 41.83000 192 VAL F CA 1
ATOM 8563 C C . VAL F 1 196 ? 36.18420 42.08095 -24.62918 1.000 45.56000 192 VAL F C 1
ATOM 8564 O O . VAL F 1 196 ? 36.94317 42.67768 -23.85855 1.000 52.53000 192 VAL F O 1
ATOM 8568 N N . LYS F 1 197 ? 35.57180 40.94262 -24.30951 1.000 47.51000 193 LYS F N 1
ATOM 8569 C CA . LYS F 1 197 ? 35.65655 40.34497 -22.98296 1.000 50.68000 193 LYS F CA 1
ATOM 8570 C C . LYS F 1 197 ? 36.88712 39.44903 -22.89190 1.000 42.81000 193 LYS F C 1
ATOM 8571 O O . LYS F 1 197 ? 37.03790 38.50707 -23.67959 1.000 48.05000 193 LYS F O 1
ATOM 8577 N N . ILE F 1 198 ? 37.75979 39.74760 -21.93196 1.000 37.65000 194 ILE F N 1
ATOM 8578 C CA . ILE F 1 198 ? 38.94765 38.95256 -21.63685 1.000 34.57000 194 ILE F CA 1
ATOM 8579 C C . ILE F 1 198 ? 38.75527 38.36420 -20.24687 1.000 39.25000 194 ILE F C 1
ATOM 8580 O O . ILE F 1 198 ? 38.56290 39.10680 -19.27661 1.000 43.67000 194 ILE F O 1
ATOM 8585 N N . ALA F 1 199 ? 38.79696 37.03708 -20.14155 1.000 59.23000 195 ALA F N 1
ATOM 8586 C CA . ALA F 1 199 ? 38.41597 36.40587 -18.88370 1.000 55.31000 195 ALA F CA 1
ATOM 8587 C C . ALA F 1 199 ? 39.25068 35.16204 -18.61572 1.000 53.75000 195 ALA F C 1
ATOM 8588 O O . ALA F 1 199 ? 39.88584 34.60857 -19.51261 1.000 45.56000 195 ALA F O 1
ATOM 8590 N N . LYS F 1 200 ? 39.24545 34.73894 -17.35086 1.000 53.96000 196 LYS F N 1
ATOM 8591 C CA . LYS F 1 200 ? 39.87289 33.48289 -16.93993 1.000 56.89000 196 LYS F CA 1
ATOM 8592 C C . LYS F 1 200 ? 39.17335 33.03018 -15.66461 1.000 68.61000 196 LYS F C 1
ATOM 8593 O O . LYS F 1 200 ? 39.29737 33.69014 -14.62753 1.000 64.02000 196 LYS F O 1
ATOM 8599 N N . SER F 1 201 ? 38.44566 31.91563 -15.73878 1.000 90.33000 197 SER F N 1
ATOM 8600 C CA . SER F 1 201 ? 37.63213 31.45010 -14.62547 1.000 95.75000 197 SER F CA 1
ATOM 8601 C C . SER F 1 201 ? 37.96653 30.00511 -14.28818 1.000 87.02000 197 SER F C 1
ATOM 8602 O O . SER F 1 201 ? 38.37941 29.22877 -15.15161 1.000 100.61000 197 SER F O 1
ATOM 8605 N N . GLY F 1 202 ? 37.77691 29.65039 -13.02122 1.000 86.89000 198 GLY F N 1
ATOM 8606 C CA . GLY F 1 202 ? 37.96906 28.26854 -12.60314 1.000 91.59000 198 GLY F CA 1
ATOM 8607 C C . GLY F 1 202 ? 39.35824 27.72294 -12.84784 1.000 100.29000 198 GLY F C 1
ATOM 8608 O O . GLY F 1 202 ? 39.50828 26.53943 -13.17947 1.000 110.32000 198 GLY F O 1
ATOM 8609 N N . LEU F 1 203 ? 40.38246 28.56324 -12.68279 1.000 99.70000 199 LEU F N 1
ATOM 8610 C CA . LEU F 1 203 ? 41.78716 28.16440 -12.80340 1.000 84.72000 199 LEU F CA 1
ATOM 8611 C C . LEU F 1 203 ? 42.08816 27.66444 -14.21832 1.000 93.67000 199 LEU F C 1
ATOM 8612 O O . LEU F 1 203 ? 42.43169 26.50015 -14.43569 1.000 100.08000 199 LEU F O 1
ATOM 8617 N N . ARG F 1 204 ? 41.93608 28.57077 -15.18845 1.000 84.77000 200 ARG F N 1
ATOM 8618 C CA . ARG F 1 204 ? 42.18421 28.23676 -16.58891 1.000 98.42000 200 ARG F CA 1
ATOM 8619 C C . ARG F 1 204 ? 43.65045 28.36021 -16.98204 1.000 105.56000 200 ARG F C 1
ATOM 8620 O O . ARG F 1 204 ? 44.06222 27.73632 -17.96640 1.000 107.63000 200 ARG F O 1
ATOM 8628 N N . SER F 1 205 ? 44.43106 29.16876 -16.25711 1.000 95.59000 201 SER F N 1
ATOM 8629 C CA . SER F 1 205 ? 45.84821 29.41345 -16.52830 1.000 104.14000 201 SER F CA 1
ATOM 8630 C C . SER F 1 205 ? 46.07200 30.15872 -17.84333 1.000 107.48000 201 SER F C 1
ATOM 8631 O O . SER F 1 205 ? 47.18475 30.62277 -18.11397 1.000 105.11000 201 SER F O 1
ATOM 8634 N N . SER F 1 206 ? 45.02976 30.28498 -18.66290 1.000 107.59000 202 SER F N 1
ATOM 8635 C CA . SER F 1 206 ? 45.09638 31.01603 -19.92012 1.000 89.17000 202 SER F CA 1
ATOM 8636 C C . SER F 1 206 ? 43.80204 31.79145 -20.10299 1.000 83.34000 202 SER F C 1
ATOM 8637 O O . SER F 1 206 ? 42.71534 31.26022 -19.85753 1.000 77.27000 202 SER F O 1
ATOM 8640 N N . TRP F 1 207 ? 43.91806 33.04403 -20.53192 1.000 75.70000 203 TRP F N 1
ATOM 8641 C CA . TRP F 1 207 ? 42.74616 33.88960 -20.68792 1.000 66.71000 203 TRP F CA 1
ATOM 8642 C C . TRP F 1 207 ? 42.10982 33.68802 -22.05683 1.000 52.56000 203 TRP F C 1
ATOM 8643 O O . TRP F 1 207 ? 42.78976 33.44457 -23.05741 1.000 48.25000 203 TRP F O 1
ATOM 8654 N N . THR F 1 208 ? 40.78515 33.77493 -22.08014 1.000 50.86000 204 THR F N 1
ATOM 8655 C CA . THR F 1 208 ? 39.99578 33.69216 -23.29740 1.000 56.63000 204 THR F CA 1
ATOM 8656 C C . THR F 1 208 ? 39.50486 35.08154 -23.68300 1.000 62.09000 204 THR F C 1
ATOM 8657 O O . THR F 1 208 ? 39.20856 35.91368 -22.81818 1.000 59.32000 204 THR F O 1
ATOM 8661 N N . MET F 1 209 ? 39.42970 35.32458 -24.98929 1.000 66.16000 205 MET F N 1
ATOM 8662 C CA . MET F 1 209 ? 39.04659 36.61638 -25.54425 1.000 45.96000 205 MET F CA 1
ATOM 8663 C C . MET F 1 209 ? 37.87527 36.40946 -26.49119 1.000 51.15000 205 MET F C 1
ATOM 8664 O O . MET F 1 209 ? 37.98689 35.65194 -27.46043 1.000 66.53000 205 MET F O 1
ATOM 8669 N N . LYS F 1 210 ? 36.75814 37.08001 -26.21706 1.000 51.37000 206 LYS F N 1
ATOM 8670 C CA . LYS F 1 210 ? 35.55516 36.90360 -27.01936 1.000 52.11000 206 LYS F CA 1
ATOM 8671 C C . LYS F 1 210 ? 34.90104 38.25151 -27.28732 1.000 51.61000 206 LYS F C 1
ATOM 8672 O O . LYS F 1 210 ? 35.09199 39.21894 -26.54939 1.000 53.48000 206 LYS F O 1
ATOM 8678 N N . LYS F 1 211 ? 34.13373 38.30870 -28.37070 1.000 51.79000 207 LYS F N 1
ATOM 8679 C CA . LYS F 1 211 ? 33.41341 39.52337 -28.71851 1.000 52.12000 207 LYS F CA 1
ATOM 8680 C C . LYS F 1 211 ? 32.20230 39.69754 -27.81016 1.000 50.37000 207 LYS F C 1
ATOM 8681 O O . LYS F 1 211 ? 31.66051 38.72997 -27.26815 1.000 49.62000 207 LYS F O 1
ATOM 8687 N N . VAL F 1 212 ? 31.78034 40.94837 -27.64385 1.000 45.64000 208 VAL F N 1
ATOM 8688 C CA . VAL F 1 212 ? 30.67137 41.29776 -26.76443 1.000 43.68000 208 VAL F CA 1
ATOM 8689 C C . VAL F 1 212 ? 29.54041 41.86345 -27.61048 1.000 51.09000 208 VAL F C 1
ATOM 8690 O O . VAL F 1 212 ? 29.74399 42.81672 -28.37182 1.000 48.09000 208 VAL F O 1
ATOM 8694 N N . THR F 1 213 ? 28.35341 41.27803 -27.47421 1.000 58.51000 209 THR F N 1
ATOM 8695 C CA . THR F 1 213 ? 27.16026 41.74142 -28.16361 1.000 54.11000 209 THR F CA 1
ATOM 8696 C C . THR F 1 213 ? 26.11747 42.18247 -27.14466 1.000 61.37000 209 THR F C 1
ATOM 8697 O O . THR F 1 213 ? 26.21272 41.87655 -25.95278 1.000 67.76000 209 THR F O 1
ATOM 8701 N N . ARG F 1 214 ? 25.11643 42.90980 -27.62937 1.000 64.42000 210 ARG F N 1
ATOM 8702 C CA . ARG F 1 214 ? 24.03422 43.38829 -26.77671 1.000 54.66000 210 ARG F CA 1
ATOM 8703 C C . ARG F 1 214 ? 22.69471 43.31391 -27.50075 1.000 55.99000 210 ARG F C 1
ATOM 8704 O O . ARG F 1 214 ? 21.71730 42.79180 -26.96437 1.000 85.42000 210 ARG F O 1
ATOM 8712 N N . SER G 1 1 ? 23.05398 59.09535 -43.90138 1.000 80.64000 -3 SER G N 1
ATOM 8713 C CA . SER G 1 1 ? 22.24515 57.92453 -44.21267 1.000 69.03000 -3 SER G CA 1
ATOM 8714 C C . SER G 1 1 ? 22.49459 56.79291 -43.21783 1.000 63.48000 -3 SER G C 1
ATOM 8715 O O . SER G 1 1 ? 21.98829 55.68329 -43.38759 1.000 67.80000 -3 SER G O 1
ATOM 8718 N N . GLY G 1 2 ? 23.27572 57.08545 -42.18028 1.000 62.86000 -2 GLY G N 1
ATOM 8719 C CA . GLY G 1 2 ? 23.54922 56.12962 -41.12472 1.000 61.70000 -2 GLY G CA 1
ATOM 8720 C C . GLY G 1 2 ? 24.28219 54.90477 -41.63827 1.000 66.86000 -2 GLY G C 1
ATOM 8721 O O . GLY G 1 2 ? 25.10178 54.97064 -42.56086 1.000 61.11000 -2 GLY G O 1
ATOM 8722 N N . ARG G 1 3 ? 23.98016 53.75736 -41.02290 1.000 61.58000 -1 ARG G N 1
ATOM 8723 C CA . ARG G 1 3 ? 24.57423 52.50660 -41.46308 1.000 48.66000 -1 ARG G CA 1
ATOM 8724 C C . ARG G 1 3 ? 23.86755 51.99888 -42.71827 1.000 44.13000 -1 ARG G C 1
ATOM 8725 O O . ARG G 1 3 ? 22.66531 52.21650 -42.89337 1.000 53.21000 -1 ARG G O 1
ATOM 8733 N N . PRO G 1 4 ? 24.59573 51.32699 -43.60918 1.000 40.70000 0 PRO G N 1
ATOM 8734 C CA . PRO G 1 4 ? 23.96808 50.80923 -44.82959 1.000 51.06000 0 PRO G CA 1
ATOM 8735 C C . PRO G 1 4 ? 22.89896 49.77558 -44.51160 1.000 61.03000 0 PRO G C 1
ATOM 8736 O O . PRO G 1 4 ? 22.92836 49.11501 -43.47076 1.000 71.16000 0 PRO G O 1
ATOM 8740 N N . MET G 1 5 ? 21.94048 49.64535 -45.42875 1.000 48.02000 1 MET G N 1
ATOM 8741 C CA . MET G 1 5 ? 20.89050 48.64538 -45.29247 1.000 73.35000 1 MET G CA 1
ATOM 8742 C C . MET G 1 5 ? 21.33818 47.25687 -45.72790 1.000 68.36000 1 MET G C 1
ATOM 8743 O O . MET G 1 5 ? 20.58170 46.29661 -45.54837 1.000 66.75000 1 MET G O 1
ATOM 8748 N N . ASP G 1 6 ? 22.54155 47.12742 -46.29021 1.000 78.23000 2 ASP G N 1
ATOM 8749 C CA . ASP G 1 6 ? 23.05085 45.84213 -46.76934 1.000 73.70000 2 ASP G CA 1
ATOM 8750 C C . ASP G 1 6 ? 23.67717 45.06942 -45.60864 1.000 72.90000 2 ASP G C 1
ATOM 8751 O O . ASP G 1 6 ? 24.88665 44.84032 -45.54205 1.000 85.20000 2 ASP G O 1
ATOM 8756 N N . ASN G 1 7 ? 22.82148 44.66261 -44.67658 1.000 78.06000 3 ASN G N 1
ATOM 8757 C CA . ASN G 1 7 ? 23.28028 43.79301 -43.60754 1.000 63.37000 3 ASN G CA 1
ATOM 8758 C C . ASN G 1 7 ? 23.62855 42.41574 -44.16282 1.000 67.19000 3 ASN G C 1
ATOM 8759 O O . ASN G 1 7 ? 23.25964 42.05368 -45.28379 1.000 72.96000 3 ASN G O 1
ATOM 8764 N N . GLU G 1 8 ? 24.35595 41.64164 -43.35552 1.000 68.41000 4 GLU G N 1
ATOM 8765 C CA . GLU G 1 8 ? 24.76566 40.30812 -43.77797 1.000 71.84000 4 GLU G CA 1
ATOM 8766 C C . GLU G 1 8 ? 23.57645 39.38940 -44.01957 1.000 68.97000 4 GLU G C 1
ATOM 8767 O O . GLU G 1 8 ? 23.72115 38.37461 -44.70851 1.000 69.57000 4 GLU G O 1
ATOM 8773 N N . GLU G 1 9 ? 22.40764 39.72508 -43.47967 1.000 69.88000 5 GLU G N 1
ATOM 8774 C CA . GLU G 1 9 ? 21.21198 38.90728 -43.61545 1.000 65.91000 5 GLU G CA 1
ATOM 8775 C C . GLU G 1 9 ? 20.29716 39.36580 -44.74327 1.000 47.30000 5 GLU G C 1
ATOM 8776 O O . GLU G 1 9 ? 19.23123 38.77341 -44.93406 1.000 48.76000 5 GLU G O 1
ATOM 8782 N N . TRP G 1 10 ? 20.68351 40.39329 -45.49756 1.000 54.24000 6 TRP G N 1
ATOM 8783 C CA . TRP G 1 10 ? 19.85517 40.94407 -46.56715 1.000 47.44000 6 TRP G CA 1
ATOM 8784 C C . TRP G 1 10 ? 20.63582 40.90827 -47.87449 1.000 50.06000 6 TRP G C 1
ATOM 8785 O O . TRP G 1 10 ? 21.59410 41.66803 -48.05213 1.000 64.63000 6 TRP G O 1
ATOM 8796 N N . PHE G 1 11 ? 20.22613 40.03003 -48.78347 1.000 53.39000 7 PHE G N 1
ATOM 8797 C CA . PHE G 1 11 ? 20.83077 39.96567 -50.10675 1.000 51.22000 7 PHE G CA 1
ATOM 8798 C C . PHE G 1 11 ? 20.17474 40.99659 -51.01645 1.000 54.30000 7 PHE G C 1
ATOM 8799 O O . PHE G 1 11 ? 18.94945 40.97316 -51.17571 1.000 56.70000 7 PHE G O 1
ATOM 8807 N N . PRO G 1 12 ? 20.93193 41.90680 -51.61979 1.000 59.57000 8 PRO G N 1
ATOM 8808 C CA . PRO G 1 12 ? 20.32588 42.89239 -52.51759 1.000 57.38000 8 PRO G CA 1
ATOM 8809 C C . PRO G 1 12 ? 20.02709 42.30302 -53.88658 1.000 51.57000 8 PRO G C 1
ATOM 8810 O O . PRO G 1 12 ? 20.68107 41.36509 -54.34820 1.000 57.39000 8 PRO G O 1
ATOM 8814 N N . LEU G 1 13 ? 19.01917 42.87429 -54.53610 1.000 53.74000 9 LEU G N 1
ATOM 8815 C CA . LEU G 1 13 ? 18.58051 42.45198 -55.85764 1.000 63.36000 9 LEU G CA 1
ATOM 8816 C C . LEU G 1 13 ? 18.94572 43.51528 -56.88943 1.000 67.71000 9 LEU G C 1
ATOM 8817 O O . LEU G 1 13 ? 19.57208 44.53288 -56.57899 1.000 62.23000 9 LEU G O 1
ATOM 8822 N N . LYS G 1 14 ? 18.54730 43.26680 -58.13519 1.000 82.56000 10 LYS G N 1
ATOM 8823 C CA . LYS G 1 14 ? 18.71616 44.25262 -59.19306 1.000 72.75000 10 LYS G CA 1
ATOM 8824 C C . LYS G 1 14 ? 17.64596 45.32757 -59.05920 1.000 74.54000 10 LYS G C 1
ATOM 8825 O O . LYS G 1 14 ? 16.45077 45.02264 -58.99202 1.000 74.32000 10 LYS G O 1
ATOM 8831 N N . GLN G 1 15 ? 18.07792 46.58446 -59.02461 1.000 84.78000 11 GLN G N 1
ATOM 8832 C CA . GLN G 1 15 ? 17.16971 47.68167 -58.72458 1.000 82.22000 11 GLN G CA 1
ATOM 8833 C C . GLN G 1 15 ? 16.20559 47.93025 -59.87902 1.000 72.66000 11 GLN G C 1
ATOM 8834 O O . GLN G 1 15 ? 16.56904 47.81367 -61.05282 1.000 77.64000 11 GLN G O 1
ATOM 8840 N N . THR G 1 16 ? 14.96443 48.26894 -59.52875 1.000 74.64000 12 THR G N 1
ATOM 8841 C CA . THR G 1 16 ? 13.88572 48.64506 -60.44165 1.000 84.04000 12 THR G CA 1
ATOM 8842 C C . THR G 1 16 ? 13.44565 47.51022 -61.36023 1.000 83.87000 12 THR G C 1
ATOM 8843 O O . THR G 1 16 ? 12.67605 47.74722 -62.29897 1.000 80.12000 12 THR G O 1
ATOM 8847 N N . HIS G 1 17 ? 13.89795 46.28136 -61.11752 1.000 79.68000 13 HIS G N 1
ATOM 8848 C CA . HIS G 1 17 ? 13.47158 45.14861 -61.92914 1.000 86.39000 13 HIS G CA 1
ATOM 8849 C C . HIS G 1 17 ? 12.35204 44.34087 -61.29152 1.000 83.84000 13 HIS G C 1
ATOM 8850 O O . HIS G 1 17 ? 11.54384 43.74860 -62.01350 1.000 93.53000 13 HIS G O 1
ATOM 8857 N N . TYR G 1 18 ? 12.27569 44.30895 -59.96470 1.000 76.26000 14 TYR G N 1
ATOM 8858 C CA . TYR G 1 18 ? 11.27107 43.50920 -59.27519 1.000 62.26000 14 TYR G CA 1
ATOM 8859 C C . TYR G 1 18 ? 10.24213 44.41764 -58.62002 1.000 62.55000 14 TYR G C 1
ATOM 8860 O O . TYR G 1 18 ? 10.56374 45.09901 -57.63336 1.000 67.59000 14 TYR G O 1
ATOM 8869 N N . PRO G 1 19 ? 9.01109 44.47814 -59.13185 1.000 67.45000 15 PRO G N 1
ATOM 8870 C CA . PRO G 1 19 ? 7.99829 45.31006 -58.49008 1.000 66.69000 15 PRO G CA 1
ATOM 8871 C C . PRO G 1 19 ? 7.56314 44.69855 -57.17122 1.000 63.51000 15 PRO G C 1
ATOM 8872 O O . PRO G 1 19 ? 7.54735 43.46492 -57.01802 1.000 60.64000 15 PRO G O 1
ATOM 8876 N N . PRO G 1 20 ? 7.20231 45.52215 -56.18535 1.000 65.35000 16 PRO G N 1
ATOM 8877 C CA . PRO G 1 20 ? 6.78146 44.97165 -54.90290 1.000 53.36000 16 PRO G CA 1
ATOM 8878 C C . PRO G 1 20 ? 5.38800 44.38044 -55.00336 1.000 56.48000 16 PRO G C 1
ATOM 8879 O O . PRO G 1 20 ? 4.59527 44.76966 -55.87685 1.000 61.10000 16 PRO G O 1
ATOM 8883 N N . PRO G 1 21 ? 5.05186 43.42255 -54.14764 1.000 70.56000 17 PRO G N 1
ATOM 8884 C CA . PRO G 1 21 ? 3.66955 42.95002 -54.07897 1.000 63.45000 17 PRO G CA 1
ATOM 8885 C C . PRO G 1 21 ? 2.83766 43.85581 -53.18806 1.000 66.35000 17 PRO G C 1
ATOM 8886 O O . PRO G 1 21 ? 3.35112 44.53306 -52.29436 1.000 69.23000 17 PRO G O 1
ATOM 8890 N N . THR G 1 22 ? 1.53507 43.87104 -53.45135 1.000 54.80000 18 THR G N 1
ATOM 8891 C CA . THR G 1 22 ? 0.63640 44.66793 -52.63264 1.000 67.82000 18 THR G CA 1
ATOM 8892 C C . THR G 1 22 ? 0.60642 44.12726 -51.20766 1.000 68.60000 18 THR G C 1
ATOM 8893 O O . THR G 1 22 ? 0.88002 42.94949 -50.96032 1.000 81.68000 18 THR G O 1
ATOM 8897 N N . ILE G 1 23 ? 0.28332 45.01398 -50.26290 1.000 73.48000 19 ILE G N 1
ATOM 8898 C CA . ILE G 1 23 ? 0.26096 44.62160 -48.85181 1.000 71.69000 19 ILE G CA 1
ATOM 8899 C C . ILE G 1 23 ? -0.65172 43.42546 -48.59877 1.000 74.88000 19 ILE G C 1
ATOM 8900 O O . ILE G 1 23 ? -0.21308 42.47481 -47.93049 1.000 84.87000 19 ILE G O 1
ATOM 8905 N N . PRO G 1 24 ? -1.89730 43.38814 -49.09175 1.000 79.69000 20 PRO G N 1
ATOM 8906 C CA . PRO G 1 24 ? -2.73504 42.21227 -48.80729 1.000 70.63000 20 PRO G CA 1
ATOM 8907 C C . PRO G 1 24 ? -2.28824 40.95291 -49.53025 1.000 78.33000 20 PRO G C 1
ATOM 8908 O O . PRO G 1 24 ? -2.45418 39.85535 -48.98424 1.000 82.09000 20 PRO G O 1
ATOM 8912 N N . SER G 1 25 ? -1.71906 41.07016 -50.73276 1.000 66.64000 21 SER G N 1
ATOM 8913 C CA . SER G 1 25 ? -1.38555 39.88929 -51.52300 1.000 72.80000 21 SER G CA 1
ATOM 8914 C C . SER G 1 25 ? -0.21891 39.09179 -50.95434 1.000 79.59000 21 SER G C 1
ATOM 8915 O O . SER G 1 25 ? 0.03233 37.97956 -51.43058 1.000 83.52000 21 SER G O 1
ATOM 8918 N N . MET G 1 26 ? 0.49787 39.62138 -49.96135 1.000 78.13000 22 MET G N 1
ATOM 8919 C CA . MET G 1 26 ? 1.62660 38.88666 -49.39854 1.000 87.98000 22 MET G CA 1
ATOM 8920 C C . MET G 1 26 ? 1.15402 37.68917 -48.58300 1.000 90.47000 22 MET G C 1
ATOM 8921 O O . MET G 1 26 ? 1.69519 36.58452 -48.71164 1.000 87.67000 22 MET G O 1
ATOM 8926 N N . LYS G 1 27 ? 0.14118 37.88726 -47.74154 1.000 79.25000 23 LYS G N 1
ATOM 8927 C CA . LYS G 1 27 ? -0.33234 36.84286 -46.84374 1.000 85.88000 23 LYS G CA 1
ATOM 8928 C C . LYS G 1 27 ? -1.36415 35.91783 -47.47796 1.000 80.80000 23 LYS G C 1
ATOM 8929 O O . LYS G 1 27 ? -1.70943 34.89715 -46.87260 1.000 76.37000 23 LYS G O 1
ATOM 8935 N N . THR G 1 28 ? -1.85613 36.23727 -48.67732 1.000 78.22000 24 THR G N 1
ATOM 8936 C CA . THR G 1 28 ? -2.86444 35.39825 -49.31561 1.000 71.94000 24 THR G CA 1
ATOM 8937 C C . THR G 1 28 ? -2.28279 34.11187 -49.88469 1.000 76.49000 24 THR G C 1
ATOM 8938 O O . THR G 1 28 ? -3.04190 33.18469 -50.18551 1.000 86.82000 24 THR G O 1
ATOM 8942 N N . GLY G 1 29 ? -0.96343 34.03121 -50.03897 1.000 69.23000 25 GLY G N 1
ATOM 8943 C CA . GLY G 1 29 ? -0.34214 32.91672 -50.71573 1.000 62.70000 25 GLY G CA 1
ATOM 8944 C C . GLY G 1 29 ? -0.19019 33.09488 -52.20996 1.000 73.45000 25 GLY G C 1
ATOM 8945 O O . GLY G 1 29 ? 0.48887 32.28109 -52.84976 1.000 71.37000 25 GLY G O 1
ATOM 8946 N N . HIS G 1 30 ? -0.80215 34.13227 -52.78702 1.000 76.49000 26 HIS G N 1
ATOM 8947 C CA . HIS G 1 30 ? -0.68906 34.45546 -54.20756 1.000 77.82000 26 HIS G CA 1
ATOM 8948 C C . HIS G 1 30 ? -0.19585 35.89345 -54.31936 1.000 83.67000 26 HIS G C 1
ATOM 8949 O O . HIS G 1 30 ? -0.99716 36.82698 -54.47993 1.000 68.66000 26 HIS G O 1
ATOM 8956 N N . PRO G 1 31 ? 1.11502 36.11096 -54.23605 1.000 80.62000 27 PRO G N 1
ATOM 8957 C CA . PRO G 1 31 ? 1.63514 37.48216 -54.27185 1.000 71.91000 27 PRO G CA 1
ATOM 8958 C C . PRO G 1 31 ? 1.53615 38.08735 -55.66320 1.000 72.68000 27 PRO G C 1
ATOM 8959 O O . PRO G 1 31 ? 1.75623 37.41432 -56.67309 1.000 68.99000 27 PRO G O 1
ATOM 8963 N N . THR G 1 32 ? 1.20490 39.38020 -55.70446 1.000 63.09000 28 THR G N 1
ATOM 8964 C CA . THR G 1 32 ? 1.11342 40.10189 -56.96821 1.000 75.26000 28 THR G CA 1
ATOM 8965 C C . THR G 1 32 ? 2.47669 40.42919 -57.56338 1.000 71.12000 28 THR G C 1
ATOM 8966 O O . THR G 1 32 ? 2.53453 40.92228 -58.69503 1.000 66.81000 28 THR G O 1
ATOM 8970 N N . GLY G 1 33 ? 3.56362 40.16979 -56.84030 1.000 69.51000 29 GLY G N 1
ATOM 8971 C CA . GLY G 1 33 ? 4.89018 40.46719 -57.32351 1.000 62.83000 29 GLY G CA 1
ATOM 8972 C C . GLY G 1 33 ? 5.66656 39.22063 -57.69478 1.000 55.74000 29 GLY G C 1
ATOM 8973 O O . GLY G 1 33 ? 5.24028 38.09176 -57.43198 1.000 67.74000 29 GLY G O 1
ATOM 8974 N N . PRO G 1 34 ? 6.83039 39.40463 -58.32115 1.000 48.73000 30 PRO G N 1
ATOM 8975 C CA . PRO G 1 34 ? 7.64112 38.24899 -58.72840 1.000 45.23000 30 PRO G CA 1
ATOM 8976 C C . PRO G 1 34 ? 8.37474 37.60261 -57.56413 1.000 47.16000 30 PRO G C 1
ATOM 8977 O O . PRO G 1 34 ? 8.66449 36.40252 -57.59544 1.000 57.52000 30 PRO G O 1
ATOM 8981 N N . ILE G 1 35 ? 8.68469 38.38847 -56.53546 1.000 59.08000 31 ILE G N 1
ATOM 8982 C CA . ILE G 1 35 ? 9.39126 37.90819 -55.35387 1.000 65.12000 31 ILE G CA 1
ATOM 8983 C C . ILE G 1 35 ? 8.69239 38.45492 -54.11841 1.000 68.03000 31 ILE G C 1
ATOM 8984 O O . ILE G 1 35 ? 8.47512 39.66681 -54.00712 1.000 69.64000 31 ILE G O 1
ATOM 8989 N N . SER G 1 36 ? 8.34374 37.56360 -53.19368 1.000 56.17000 32 SER G N 1
ATOM 8990 C CA . SER G 1 36 ? 7.64919 37.95356 -51.97725 1.000 45.93000 32 SER G CA 1
ATOM 8991 C C . SER G 1 36 ? 7.93925 36.93396 -50.88658 1.000 50.50000 32 SER G C 1
ATOM 8992 O O . SER G 1 36 ? 8.57075 35.90004 -51.12007 1.000 43.01000 32 SER G O 1
ATOM 8995 N N . ILE G 1 37 ? 7.46024 37.24335 -49.68039 1.000 45.49000 33 ILE G N 1
ATOM 8996 C CA . ILE G 1 37 ? 7.62551 36.33562 -48.55447 1.000 38.78000 33 ILE G CA 1
ATOM 8997 C C . ILE G 1 37 ? 6.86919 35.04562 -48.82970 1.000 45.02000 33 ILE G C 1
ATOM 8998 O O . ILE G 1 37 ? 5.70499 35.06375 -49.24944 1.000 49.31000 33 ILE G O 1
ATOM 9003 N N . GLY G 1 38 ? 7.53174 33.91390 -48.59725 1.000 40.52000 34 GLY G N 1
ATOM 9004 C CA . GLY G 1 38 ? 6.95140 32.60894 -48.81432 1.000 42.56000 34 GLY G CA 1
ATOM 9005 C C . GLY G 1 38 ? 7.41986 31.90854 -50.07358 1.000 49.87000 34 GLY G C 1
ATOM 9006 O O . GLY G 1 38 ? 7.18883 30.70201 -50.21598 1.000 56.90000 34 GLY G O 1
ATOM 9007 N N . HIS G 1 39 ? 8.06099 32.62876 -50.98928 1.000 52.66000 35 HIS G N 1
ATOM 9008 C CA . HIS G 1 39 ? 8.58307 32.00782 -52.19781 1.000 52.21000 35 HIS G CA 1
ATOM 9009 C C . HIS G 1 39 ? 9.76568 31.10813 -51.86570 1.000 45.97000 35 HIS G C 1
ATOM 9010 O O . HIS G 1 39 ? 10.57897 31.41977 -50.99164 1.000 54.56000 35 HIS G O 1
ATOM 9017 N N . ILE G 1 40 ? 9.85532 29.98236 -52.56750 1.000 51.04000 36 ILE G N 1
ATOM 9018 C CA . ILE G 1 40 ? 10.97076 29.05229 -52.43773 1.000 47.53000 36 ILE G CA 1
ATOM 9019 C C . ILE G 1 40 ? 11.81196 29.16240 -53.70177 1.000 50.26000 36 ILE G C 1
ATOM 9020 O O . ILE G 1 40 ? 11.30430 28.97177 -54.81433 1.000 63.34000 36 ILE G O 1
ATOM 9025 N N . ILE G 1 41 ? 13.08955 29.48784 -53.53327 1.000 55.54000 37 ILE G N 1
ATOM 9026 C CA . ILE G 1 41 ? 14.02238 29.57796 -54.65349 1.000 65.96000 37 ILE G CA 1
ATOM 9027 C C . ILE G 1 41 ? 14.98659 28.40079 -54.56305 1.000 53.75000 37 ILE G C 1
ATOM 9028 O O . ILE G 1 41 ? 15.21460 27.87484 -53.46389 1.000 59.22000 37 ILE G O 1
ATOM 9033 N N . PRO G 1 42 ? 15.56617 27.94528 -55.67776 1.000 62.07000 38 PRO G N 1
ATOM 9034 C CA . PRO G 1 42 ? 16.44919 26.77229 -55.61739 1.000 68.51000 38 PRO G CA 1
ATOM 9035 C C . PRO G 1 42 ? 17.81620 27.07850 -55.02412 1.000 72.45000 38 PRO G C 1
ATOM 9036 O O . PRO G 1 42 ? 18.28193 26.36373 -54.13100 1.000 64.53000 38 PRO G O 1
ATOM 9040 N N . ASP G 1 43 ? 18.46969 28.13270 -55.51094 1.000 82.06000 39 ASP G N 1
ATOM 9041 C CA . ASP G 1 43 ? 19.81522 28.48267 -55.08057 1.000 69.29000 39 ASP G CA 1
ATOM 9042 C C . ASP G 1 43 ? 19.88263 29.98252 -54.83142 1.000 81.86000 39 ASP G C 1
ATOM 9043 O O . ASP G 1 43 ? 18.89962 30.71029 -55.00374 1.000 79.91000 39 ASP G O 1
ATOM 9048 N N . LEU G 1 44 ? 21.06373 30.44494 -54.42668 1.000 89.13000 40 LEU G N 1
ATOM 9049 C CA . LEU G 1 44 ? 21.31110 31.86559 -54.22303 1.000 87.09000 40 LEU G CA 1
ATOM 9050 C C . LEU G 1 44 ? 21.61062 32.60361 -55.52043 1.000 107.41000 40 LEU G C 1
ATOM 9051 O O . LEU G 1 44 ? 21.92825 33.79659 -55.47621 1.000 109.19000 40 LEU G O 1
ATOM 9056 N N . ARG G 1 45 ? 21.51847 31.92968 -56.66626 1.000 107.71000 41 ARG G N 1
ATOM 9057 C CA . ARG G 1 45 ? 21.81850 32.53347 -57.95524 1.000 101.11000 41 ARG G CA 1
ATOM 9058 C C . ARG G 1 45 ? 20.62652 32.54676 -58.90030 1.000 83.71000 41 ARG G C 1
ATOM 9059 O O . ARG G 1 45 ? 20.73514 33.10061 -60.00016 1.000 76.75000 41 ARG G O 1
ATOM 9067 N N . HIS G 1 46 ? 19.49542 31.95601 -58.50972 1.000 95.39000 42 HIS G N 1
ATOM 9068 C CA . HIS G 1 46 ? 18.33908 31.79122 -59.38865 1.000 101.21000 42 HIS G CA 1
ATOM 9069 C C . HIS G 1 46 ? 17.11115 32.39314 -58.70079 1.000 98.17000 42 HIS G C 1
ATOM 9070 O O . HIS G 1 46 ? 16.16389 31.68802 -58.34824 1.000 96.87000 42 HIS G O 1
ATOM 9077 N N . LEU G 1 47 ? 17.13903 33.71409 -58.51253 1.000 101.73000 43 LEU G N 1
ATOM 9078 C CA . LEU G 1 47 ? 16.02368 34.39008 -57.86030 1.000 89.89000 43 LEU G CA 1
ATOM 9079 C C . LEU G 1 47 ? 14.75243 34.29702 -58.69399 1.000 89.99000 43 LEU G C 1
ATOM 9080 O O . LEU G 1 47 ? 13.66573 34.04515 -58.15921 1.000 81.81000 43 LEU G O 1
ATOM 9085 N N . ASP G 1 48 ? 14.86857 34.49896 -60.00777 1.000 100.89000 44 ASP G N 1
ATOM 9086 C CA . ASP G 1 48 ? 13.70153 34.46973 -60.88108 1.000 104.66000 44 ASP G CA 1
ATOM 9087 C C . ASP G 1 48 ? 13.08019 33.08302 -60.98399 1.000 116.50000 44 ASP G C 1
ATOM 9088 O O . ASP G 1 48 ? 11.92981 32.96508 -61.41948 1.000 116.70000 44 ASP G O 1
ATOM 9093 N N . ASN G 1 49 ? 13.80686 32.03741 -60.59533 1.000 113.75000 45 ASN G N 1
ATOM 9094 C CA . ASN G 1 49 ? 13.31295 30.66464 -60.70228 1.000 108.82000 45 ASN G CA 1
ATOM 9095 C C . ASN G 1 49 ? 12.48482 30.29011 -59.47117 1.000 90.40000 45 ASN G C 1
ATOM 9096 O O . ASN G 1 49 ? 12.82860 29.39987 -58.69566 1.000 89.45000 45 ASN G O 1
ATOM 9101 N N . VAL G 1 50 ? 11.36740 30.99444 -59.30270 1.000 77.62000 46 VAL G N 1
ATOM 9102 C CA . VAL G 1 50 ? 10.45670 30.69568 -58.20307 1.000 74.25000 46 VAL G CA 1
ATOM 9103 C C . VAL G 1 50 ? 9.80536 29.34219 -58.45693 1.000 79.42000 46 VAL G C 1
ATOM 9104 O O . VAL G 1 50 ? 9.12652 29.14070 -59.47084 1.000 86.01000 46 VAL G O 1
ATOM 9108 N N . ILE G 1 51 ? 10.01932 28.40176 -57.53624 1.000 77.58000 47 ILE G N 1
ATOM 9109 C CA . ILE G 1 51 ? 9.47135 27.05989 -57.70518 1.000 71.31000 47 ILE G CA 1
ATOM 9110 C C . ILE G 1 51 ? 7.96300 27.07066 -57.48836 1.000 72.50000 47 ILE G C 1
ATOM 9111 O O . ILE G 1 51 ? 7.19812 26.53977 -58.30224 1.000 77.23000 47 ILE G O 1
ATOM 9116 N N . ASN G 1 52 ? 7.51222 27.68129 -56.39379 1.000 70.82000 48 ASN G N 1
ATOM 9117 C CA . ASN G 1 52 ? 6.08309 27.79173 -56.09839 1.000 79.09000 48 ASN G CA 1
ATOM 9118 C C . ASN G 1 52 ? 5.48683 29.01879 -56.79286 1.000 70.85000 48 ASN G C 1
ATOM 9119 O O . ASN G 1 52 ? 4.89369 29.90326 -56.17546 1.000 52.84000 48 ASN G O 1
ATOM 9124 N N . CYS G 1 53 ? 5.65544 29.04919 -58.11769 1.000 61.68000 49 CYS G N 1
ATOM 9125 C CA . CYS G 1 53 ? 5.18170 30.18291 -58.90431 1.000 71.21000 49 CYS G CA 1
ATOM 9126 C C . CYS G 1 53 ? 3.66101 30.27562 -58.91009 1.000 80.95000 49 CYS G C 1
ATOM 9127 O O . CYS G 1 53 ? 3.11087 31.38250 -58.94302 1.000 84.12000 49 CYS G O 1
ATOM 9130 N N . LYS G 1 54 ? 2.96766 29.13489 -58.88191 1.000 77.66000 50 LYS G N 1
ATOM 9131 C CA . LYS G 1 54 ? 1.50827 29.15887 -58.87073 1.000 78.73000 50 LYS G CA 1
ATOM 9132 C C . LYS G 1 54 ? 0.97449 29.76371 -57.57887 1.000 85.72000 50 LYS G C 1
ATOM 9133 O O . LYS G 1 54 ? -0.00051 30.52419 -57.59782 1.000 89.65000 50 LYS G O 1
ATOM 9139 N N . GLY G 1 55 ? 1.59459 29.44201 -56.45860 1.000 75.72000 51 GLY G N 1
ATOM 9140 C CA . GLY G 1 55 ? 1.14185 29.92716 -55.16955 1.000 67.61000 51 GLY G CA 1
ATOM 9141 C C . GLY G 1 55 ? 1.54946 28.97549 -54.06739 1.000 70.07000 51 GLY G C 1
ATOM 9142 O O . GLY G 1 55 ? 2.02566 27.86744 -54.30539 1.000 71.83000 51 GLY G O 1
ATOM 9143 N N . PHE G 1 56 ? 1.35086 29.43438 -52.83436 1.000 60.83000 52 PHE G N 1
ATOM 9144 C CA . PHE G 1 56 ? 1.71799 28.67023 -51.65275 1.000 65.65000 52 PHE G CA 1
ATOM 9145 C C . PHE G 1 56 ? 0.62658 28.83605 -50.60439 1.000 58.86000 52 PHE G C 1
ATOM 9146 O O . PHE G 1 56 ? -0.35896 29.55138 -50.81083 1.000 59.14000 52 PHE G O 1
ATOM 9154 N N . GLU G 1 57 ? 0.80334 28.16056 -49.47499 1.000 71.15000 53 GLU G N 1
ATOM 9155 C CA . GLU G 1 57 ? -0.19895 28.20191 -48.42134 1.000 74.26000 53 GLU G CA 1
ATOM 9156 C C . GLU G 1 57 ? -0.32100 29.61986 -47.87323 1.000 65.50000 53 GLU G C 1
ATOM 9157 O O . GLU G 1 57 ? 0.70243 30.27206 -47.62270 1.000 67.34000 53 GLU G O 1
ATOM 9163 N N . PRO G 1 58 ? -1.53577 30.13488 -47.68694 1.000 77.49000 54 PRO G N 1
ATOM 9164 C CA . PRO G 1 58 ? -1.68667 31.44808 -47.05237 1.000 75.41000 54 PRO G CA 1
ATOM 9165 C C . PRO G 1 58 ? -1.08910 31.44827 -45.65419 1.000 69.46000 54 PRO G C 1
ATOM 9166 O O . PRO G 1 58 ? -0.99896 30.41198 -44.99180 1.000 65.15000 54 PRO G O 1
ATOM 9170 N N . PHE G 1 59 ? -0.66858 32.62439 -45.21477 1.000 64.97000 55 PHE G N 1
ATOM 9171 C CA . PHE G 1 59 ? -0.04981 32.75102 -43.90132 1.000 72.27000 55 PHE G CA 1
ATOM 9172 C C . PHE G 1 59 ? -1.07790 32.45700 -42.81849 1.000 74.08000 55 PHE G C 1
ATOM 9173 O O . PHE G 1 59 ? -2.12464 33.11711 -42.77648 1.000 83.54000 55 PHE G O 1
ATOM 9181 N N . PRO G 1 60 ? -0.83940 31.48670 -41.94245 1.000 76.03000 56 PRO G N 1
ATOM 9182 C CA . PRO G 1 60 ? -1.75928 31.24933 -40.82960 1.000 79.42000 56 PRO G CA 1
ATOM 9183 C C . PRO G 1 60 ? -1.75753 32.43055 -39.87757 1.000 89.65000 56 PRO G C 1
ATOM 9184 O O . PRO G 1 60 ? -0.80232 33.22222 -39.86433 1.000 86.89000 56 PRO G O 1
ATOM 9188 N N . PRO G 1 61 ? -2.80912 32.59182 -39.06939 1.000 88.02000 57 PRO G N 1
ATOM 9189 C CA . PRO G 1 61 ? -2.82237 33.70182 -38.10124 1.000 83.03000 57 PRO G CA 1
ATOM 9190 C C . PRO G 1 61 ? -1.66794 33.65917 -37.11546 1.000 89.17000 57 PRO G C 1
ATOM 9191 O O . PRO G 1 61 ? -1.39187 34.67310 -36.46220 1.000 93.36000 57 PRO G O 1
ATOM 9195 N N . ASN G 1 62 ? -0.98343 32.52023 -36.98891 1.000 85.14000 58 ASN G N 1
ATOM 9196 C CA . ASN G 1 62 ? 0.21379 32.44877 -36.16240 1.000 87.88000 58 ASN G CA 1
ATOM 9197 C C . ASN G 1 62 ? 1.38258 33.20726 -36.77933 1.000 88.71000 58 ASN G C 1
ATOM 9198 O O . ASN G 1 62 ? 2.34794 33.51608 -36.07268 1.000 89.92000 58 ASN G O 1
ATOM 9203 N N . MET G 1 63 ? 1.31433 33.51884 -38.07317 1.000 82.56000 59 MET G N 1
ATOM 9204 C CA . MET G 1 63 ? 2.38147 34.21197 -38.78958 1.000 78.74000 59 MET G CA 1
ATOM 9205 C C . MET G 1 63 ? 1.82538 35.50946 -39.36206 1.000 81.93000 59 MET G C 1
ATOM 9206 O O . MET G 1 63 ? 1.01060 35.48470 -40.29091 1.000 95.14000 59 MET G O 1
ATOM 9211 N N . ASP G 1 64 ? 2.26611 36.63731 -38.81361 1.000 70.81000 60 ASP G N 1
ATOM 9212 C CA . ASP G 1 64 ? 1.87086 37.95294 -39.29109 1.000 68.02000 60 ASP G CA 1
ATOM 9213 C C . ASP G 1 64 ? 3.05931 38.65844 -39.93007 1.000 63.63000 60 ASP G C 1
ATOM 9214 O O . ASP G 1 64 ? 4.21747 38.38504 -39.60306 1.000 54.90000 60 ASP G O 1
ATOM 9219 N N . VAL G 1 65 ? 2.75919 39.57179 -40.84610 1.000 61.94000 61 VAL G N 1
ATOM 9220 C CA . VAL G 1 65 ? 3.78018 40.36963 -41.51576 1.000 50.19000 61 VAL G CA 1
ATOM 9221 C C . VAL G 1 65 ? 4.09442 41.58245 -40.64832 1.000 52.81000 61 VAL G C 1
ATOM 9222 O O . VAL G 1 65 ? 3.23287 42.43916 -40.42237 1.000 66.19000 61 VAL G O 1
ATOM 9226 N N . PHE G 1 66 ? 5.32309 41.64743 -40.14743 1.000 50.01000 62 PHE G N 1
ATOM 9227 C CA . PHE G 1 66 ? 5.76699 42.75002 -39.30898 1.000 49.79000 62 PHE G CA 1
ATOM 9228 C C . PHE G 1 66 ? 6.62370 43.70922 -40.12450 1.000 50.82000 62 PHE G C 1
ATOM 9229 O O . PHE G 1 66 ? 7.42982 43.28583 -40.95867 1.000 48.02000 62 PHE G O 1
ATOM 9237 N N . THR G 1 67 ? 6.44371 45.00319 -39.88001 1.000 55.54000 63 THR G N 1
ATOM 9238 C CA . THR G 1 67 ? 7.04784 46.04250 -40.69743 1.000 55.09000 63 THR G CA 1
ATOM 9239 C C . THR G 1 67 ? 8.11400 46.80322 -39.92010 1.000 49.91000 63 THR G C 1
ATOM 9240 O O . THR G 1 67 ? 8.11356 46.84741 -38.68678 1.000 54.90000 63 THR G O 1
ATOM 9244 N N . ALA G 1 68 ? 9.03435 47.39954 -40.67334 1.000 45.51000 64 ALA G N 1
ATOM 9245 C CA . ALA G 1 68 ? 10.04062 48.29171 -40.10305 1.000 54.15000 64 ALA G CA 1
ATOM 9246 C C . ALA G 1 68 ? 10.37725 49.35976 -41.13227 1.000 51.61000 64 ALA G C 1
ATOM 9247 O O . ALA G 1 68 ? 10.78784 49.03299 -42.24828 1.000 53.94000 64 ALA G O 1
ATOM 9249 N N . HIS G 1 69 ? 10.20972 50.62708 -40.76440 1.000 53.17000 65 HIS G N 1
ATOM 9250 C CA . HIS G 1 69 ? 10.41764 51.73729 -41.68531 1.000 58.66000 65 HIS G CA 1
ATOM 9251 C C . HIS G 1 69 ? 11.75496 52.41738 -41.41840 1.000 51.85000 65 HIS G C 1
ATOM 9252 O O . HIS G 1 69 ? 12.16430 52.57848 -40.26487 1.000 51.32000 65 HIS G O 1
ATOM 9259 N N . TYR G 1 70 ? 12.43074 52.81670 -42.49596 1.000 46.38000 66 TYR G N 1
ATOM 9260 C CA . TYR G 1 70 ? 13.69468 53.53227 -42.41784 1.000 67.22000 66 TYR G CA 1
ATOM 9261 C C . TYR G 1 70 ? 13.67091 54.66956 -43.42945 1.000 65.16000 66 TYR G C 1
ATOM 9262 O O . TYR G 1 70 ? 13.00844 54.58186 -44.46740 1.000 61.40000 66 TYR G O 1
ATOM 9271 N N . GLU G 1 71 ? 14.40355 55.73817 -43.12247 1.000 58.59000 67 GLU G N 1
ATOM 9272 C CA . GLU G 1 71 ? 14.37718 56.95423 -43.92305 1.000 72.48000 67 GLU G CA 1
ATOM 9273 C C . GLU G 1 71 ? 15.79257 57.38079 -44.28350 1.000 66.44000 67 GLU G C 1
ATOM 9274 O O . GLU G 1 71 ? 16.71836 57.23347 -43.47954 1.000 63.38000 67 GLU G O 1
ATOM 9280 N N . GLN G 1 72 ? 15.94396 57.91921 -45.49399 1.000 64.50000 68 GLN G N 1
ATOM 9281 C CA . GLN G 1 72 ? 17.23187 58.35283 -46.03747 1.000 68.35000 68 GLN G CA 1
ATOM 9282 C C . GLN G 1 72 ? 18.27791 57.24491 -45.91468 1.000 59.67000 68 GLN G C 1
ATOM 9283 O O . GLN G 1 72 ? 19.30276 57.38244 -45.24679 1.000 60.02000 68 GLN G O 1
ATOM 9289 N N . CYS G 1 73 ? 17.99620 56.13297 -46.58226 1.000 65.90000 69 CYS G N 1
ATOM 9290 C CA . CYS G 1 73 ? 18.82964 54.94299 -46.51986 1.000 57.80000 69 CYS G CA 1
ATOM 9291 C C . CYS G 1 73 ? 19.78771 54.89616 -47.70481 1.000 52.20000 69 CYS G C 1
ATOM 9292 O O . CYS G 1 73 ? 19.70506 55.69603 -48.63930 1.000 61.32000 69 CYS G O 1
ATOM 9295 N N . HIS G 1 74 ? 20.70608 53.93343 -47.65838 1.000 62.19000 70 HIS G N 1
ATOM 9296 C CA . HIS G 1 74 ? 21.65608 53.75335 -48.74657 1.000 56.06000 70 HIS G CA 1
ATOM 9297 C C . HIS G 1 74 ? 22.15849 52.31751 -48.74432 1.000 56.33000 70 HIS G C 1
ATOM 9298 O O . HIS G 1 74 ? 22.08537 51.61252 -47.73415 1.000 56.79000 70 HIS G O 1
ATOM 9305 N N . PHE G 1 75 ? 22.66412 51.89621 -49.89994 1.000 74.81000 71 PHE G N 1
ATOM 9306 C CA . PHE G 1 75 ? 23.26406 50.58424 -50.08242 1.000 69.51000 71 PHE G CA 1
ATOM 9307 C C . PHE G 1 75 ? 24.76936 50.72123 -50.26444 1.000 77.56000 71 PHE G C 1
ATOM 9308 O O . PHE G 1 75 ? 25.25601 51.70419 -50.82868 1.000 87.67000 71 PHE G O 1
ATOM 9316 N N . GLY G 1 76 ? 25.50501 49.72051 -49.79135 1.000 79.39000 72 GLY G N 1
ATOM 9317 C CA . GLY G 1 76 ? 26.94578 49.73817 -49.93779 1.000 82.73000 72 GLY G CA 1
ATOM 9318 C C . GLY G 1 76 ? 27.63073 48.48541 -49.43640 1.000 107.07000 72 GLY G C 1
ATOM 9319 O O . GLY G 1 76 ? 27.42800 48.07265 -48.29036 1.000 102.20000 72 GLY G O 1
ATOM 9320 N N . ASP G 1 77 ? 28.44460 47.86960 -50.28971 1.000 102.84000 73 ASP G N 1
ATOM 9321 C CA . ASP G 1 77 ? 29.23614 46.72114 -49.88426 1.000 116.91000 73 ASP G CA 1
ATOM 9322 C C . ASP G 1 77 ? 30.44503 47.19319 -49.07717 1.000 124.69000 73 ASP G C 1
ATOM 9323 O O . ASP G 1 77 ? 30.67202 48.39194 -48.88822 1.000 98.50000 73 ASP G O 1
ATOM 9328 N N . HIS G 1 78 ? 31.23750 46.23609 -48.59079 1.000 120.99000 74 HIS G N 1
ATOM 9329 C CA . HIS G 1 78 ? 32.37437 46.57695 -47.74477 1.000 113.21000 74 HIS G CA 1
ATOM 9330 C C . HIS G 1 78 ? 33.47924 47.29383 -48.51040 1.000 112.50000 74 HIS G C 1
ATOM 9331 O O . HIS G 1 78 ? 34.27082 48.01660 -47.89574 1.000 109.60000 74 HIS G O 1
ATOM 9338 N N . LEU G 1 79 ? 33.54951 47.11868 -49.83128 1.000 118.13000 75 LEU G N 1
ATOM 9339 C CA . LEU G 1 79 ? 34.58223 47.75971 -50.64653 1.000 109.95000 75 LEU G CA 1
ATOM 9340 C C . LEU G 1 79 ? 34.14716 49.18342 -50.99909 1.000 107.98000 75 LEU G C 1
ATOM 9341 O O . LEU G 1 79 ? 33.75691 49.49900 -52.12518 1.000 109.12000 75 LEU G O 1
ATOM 9346 N N . ASN G 1 80 ? 34.22344 50.05522 -49.99904 1.000 104.46000 76 ASN G N 1
ATOM 9347 C CA . ASN G 1 80 ? 33.94050 51.46791 -50.17762 1.000 94.65000 76 ASN G CA 1
ATOM 9348 C C . ASN G 1 80 ? 35.25558 52.23001 -50.33758 1.000 100.03000 76 ASN G C 1
ATOM 9349 O O . ASN G 1 80 ? 36.33690 51.63954 -50.41608 1.000 94.54000 76 ASN G O 1
ATOM 9354 N N . SER G 1 81 ? 35.16881 53.56102 -50.38689 1.000 107.20000 77 SER G N 1
ATOM 9355 C CA . SER G 1 81 ? 36.36539 54.36896 -50.60291 1.000 107.79000 77 SER G CA 1
ATOM 9356 C C . SER G 1 81 ? 37.29847 54.31600 -49.39971 1.000 101.58000 77 SER G C 1
ATOM 9357 O O . SER G 1 81 ? 38.51622 54.16669 -49.55684 1.000 94.82000 77 SER G O 1
ATOM 9360 N N . GLU G 1 82 ? 36.74590 54.43191 -48.19032 1.000 103.24000 78 GLU G N 1
ATOM 9361 C CA . GLU G 1 82 ? 37.58375 54.50015 -46.99855 1.000 91.20000 78 GLU G CA 1
ATOM 9362 C C . GLU G 1 82 ? 38.20439 53.15061 -46.66054 1.000 82.46000 78 GLU G C 1
ATOM 9363 O O . GLU G 1 82 ? 39.31545 53.10178 -46.12346 1.000 72.40000 78 GLU G O 1
ATOM 9369 N N . PHE G 1 83 ? 37.51326 52.04981 -46.96246 1.000 84.43000 79 PHE G N 1
ATOM 9370 C CA . PHE G 1 83 ? 38.07266 50.73485 -46.66670 1.000 79.99000 79 PHE G CA 1
ATOM 9371 C C . PHE G 1 83 ? 39.18578 50.37282 -47.64216 1.000 83.27000 79 PHE G C 1
ATOM 9372 O O . PHE G 1 83 ? 40.20335 49.79655 -47.24243 1.000 79.72000 79 PHE G O 1
ATOM 9380 N N . VAL G 1 84 ? 39.01710 50.71468 -48.92122 1.000 83.59000 80 VAL G N 1
ATOM 9381 C CA . VAL G 1 84 ? 39.97551 50.29694 -49.94073 1.000 84.35000 80 VAL G CA 1
ATOM 9382 C C . VAL G 1 84 ? 41.32450 50.97823 -49.73495 1.000 79.95000 80 VAL G C 1
ATOM 9383 O O . VAL G 1 84 ? 42.37967 50.35060 -49.88993 1.000 82.98000 80 VAL G O 1
ATOM 9387 N N . VAL G 1 85 ? 41.31791 52.26282 -49.37170 1.000 68.85000 81 VAL G N 1
ATOM 9388 C CA . VAL G 1 85 ? 42.57251 53.00293 -49.26485 1.000 75.79000 81 VAL G CA 1
ATOM 9389 C C . VAL G 1 85 ? 43.43251 52.45371 -48.13049 1.000 82.82000 81 VAL G C 1
ATOM 9390 O O . VAL G 1 85 ? 44.65988 52.36043 -48.25604 1.000 77.29000 81 VAL G O 1
ATOM 9394 N N . GLN G 1 86 ? 42.81276 52.06626 -47.01758 1.000 79.54000 82 GLN G N 1
ATOM 9395 C CA . GLN G 1 86 ? 43.55308 51.52305 -45.88658 1.000 74.61000 82 GLN G CA 1
ATOM 9396 C C . GLN G 1 86 ? 43.62253 50.00121 -45.89750 1.000 73.11000 82 GLN G C 1
ATOM 9397 O O . GLN G 1 86 ? 44.15322 49.41306 -44.94939 1.000 73.92000 82 GLN G O 1
ATOM 9403 N N . ALA G 1 87 ? 43.10387 49.35289 -46.93912 1.000 72.53000 83 ALA G N 1
ATOM 9404 C CA . ALA G 1 87 ? 43.30334 47.92691 -47.15274 1.000 64.77000 83 ALA G CA 1
ATOM 9405 C C . ALA G 1 87 ? 44.40930 47.64743 -48.16033 1.000 83.90000 83 ALA G C 1
ATOM 9406 O O . ALA G 1 87 ? 44.55388 46.50525 -48.60849 1.000 89.04000 83 ALA G O 1
ATOM 9408 N N . GLY G 1 88 ? 45.18980 48.66599 -48.52739 1.000 72.67000 84 GLY G N 1
ATOM 9409 C CA . GLY G 1 88 ? 46.23187 48.52927 -49.51996 1.000 77.63000 84 GLY G CA 1
ATOM 9410 C C . GLY G 1 88 ? 45.76118 48.55270 -50.95687 1.000 80.96000 84 GLY G C 1
ATOM 9411 O O . GLY G 1 88 ? 46.58121 48.76635 -51.85804 1.000 82.44000 84 GLY G O 1
ATOM 9412 N N . LEU G 1 89 ? 44.47077 48.34658 -51.20391 1.000 82.88000 85 LEU G N 1
ATOM 9413 C CA . LEU G 1 89 ? 43.94543 48.30075 -52.55696 1.000 80.39000 85 LEU G CA 1
ATOM 9414 C C . LEU G 1 89 ? 43.80720 49.71028 -53.12845 1.000 96.49000 85 LEU G C 1
ATOM 9415 O O . LEU G 1 89 ? 43.86843 50.71444 -52.41386 1.000 98.21000 85 LEU G O 1
ATOM 9420 N N . HIS G 1 90 ? 43.61652 49.77482 -54.44648 1.000 105.03000 86 HIS G N 1
ATOM 9421 C CA . HIS G 1 90 ? 43.38766 51.03733 -55.13262 1.000 116.02000 86 HIS G CA 1
ATOM 9422 C C . HIS G 1 90 ? 42.17008 51.01797 -56.04471 1.000 116.00000 86 HIS G C 1
ATOM 9423 O O . HIS G 1 90 ? 41.79141 52.07724 -56.55724 1.000 106.34000 86 HIS G O 1
ATOM 9430 N N . HIS G 1 91 ? 41.54275 49.86183 -56.25590 1.000 118.92000 87 HIS G N 1
ATOM 9431 C CA . HIS G 1 91 ? 40.38414 49.74333 -57.13991 1.000 112.04000 87 HIS G CA 1
ATOM 9432 C C . HIS G 1 91 ? 39.12708 49.90583 -56.29517 1.000 112.42000 87 HIS G C 1
ATOM 9433 O O . HIS G 1 91 ? 38.57476 48.93973 -55.76681 1.000 109.97000 87 HIS G O 1
ATOM 9440 N N . THR G 1 92 ? 38.67030 51.14873 -56.16727 1.000 120.28000 88 THR G N 1
ATOM 9441 C CA . THR G 1 92 ? 37.50962 51.45995 -55.34977 1.000 113.39000 88 THR G CA 1
ATOM 9442 C C . THR G 1 92 ? 36.21919 51.07574 -56.07268 1.000 108.88000 88 THR G C 1
ATOM 9443 O O . THR G 1 92 ? 36.19987 50.80657 -57.27689 1.000 105.44000 88 THR G O 1
ATOM 9447 N N . ASN G 1 93 ? 35.12720 51.05427 -55.31418 1.000 104.43000 89 ASN G N 1
ATOM 9448 C CA . ASN G 1 93 ? 33.81841 50.70545 -55.85627 1.000 102.24000 89 ASN G CA 1
ATOM 9449 C C . ASN G 1 93 ? 32.73876 51.64885 -55.33626 1.000 92.34000 89 ASN G C 1
ATOM 9450 O O . ASN G 1 93 ? 32.60372 52.77638 -55.81175 1.000 98.72000 89 ASN G O 1
ATOM 9455 N N . ASP G 1 97 ? 29.31546 52.25434 -57.58727 1.000 108.01000 93 ASP G N 1
ATOM 9456 C CA . ASP G 1 97 ? 28.01388 52.91275 -57.59954 1.000 110.07000 93 ASP G CA 1
ATOM 9457 C C . ASP G 1 97 ? 27.24014 52.63387 -56.31471 1.000 98.81000 93 ASP G C 1
ATOM 9458 O O . ASP G 1 97 ? 27.18255 51.49703 -55.84483 1.000 94.21000 93 ASP G O 1
ATOM 9463 N N . ARG G 1 98 ? 26.64364 53.68317 -55.75543 1.000 93.10000 94 ARG G N 1
ATOM 9464 C CA . ARG G 1 98 ? 25.88231 53.60227 -54.51788 1.000 85.37000 94 ARG G CA 1
ATOM 9465 C C . ARG G 1 98 ? 24.42779 53.95875 -54.78956 1.000 83.06000 94 ARG G C 1
ATOM 9466 O O . ARG G 1 98 ? 24.13812 54.90540 -55.52774 1.000 87.93000 94 ARG G O 1
ATOM 9474 N N . TRP G 1 99 ? 23.51587 53.19314 -54.19876 1.000 64.65000 95 TRP G N 1
ATOM 9475 C CA . TRP G 1 99 ? 22.08500 53.43257 -54.32313 1.000 63.59000 95 TRP G CA 1
ATOM 9476 C C . TRP G 1 99 ? 21.55101 53.99834 -53.01552 1.000 65.03000 95 TRP G C 1
ATOM 9477 O O . TRP G 1 99 ? 21.85084 53.47325 -51.93850 1.000 65.25000 95 TRP G O 1
ATOM 9488 N N . GLU G 1 100 ? 20.76765 55.06833 -53.11428 1.000 66.63000 96 GLU G N 1
ATOM 9489 C CA . GLU G 1 100 ? 20.15206 55.70868 -51.96329 1.000 55.07000 96 GLU G CA 1
ATOM 9490 C C . GLU G 1 100 ? 18.64057 55.72868 -52.14188 1.000 58.83000 96 GLU G C 1
ATOM 9491 O O . GLU G 1 100 ? 18.13542 55.77538 -53.26589 1.000 63.09000 96 GLU G O 1
ATOM 9497 N N . TYR G 1 101 ? 17.92016 55.69500 -51.02303 1.000 53.21000 97 TYR G N 1
ATOM 9498 C CA . TYR G 1 101 ? 16.46580 55.67429 -51.04224 1.000 46.07000 97 TYR G CA 1
ATOM 9499 C C . TYR G 1 101 ? 15.93173 56.58819 -49.95003 1.000 63.56000 97 TYR G C 1
ATOM 9500 O O . TYR G 1 101 ? 16.51991 56.70103 -48.87111 1.000 66.97000 97 TYR G O 1
ATOM 9509 N N . ASP G 1 102 ? 14.80498 57.24095 -50.24095 1.000 59.18000 98 ASP G N 1
ATOM 9510 C CA . ASP G 1 102 ? 14.18883 58.12866 -49.26079 1.000 65.96000 98 ASP G CA 1
ATOM 9511 C C . ASP G 1 102 ? 13.46396 57.35971 -48.16395 1.000 61.88000 98 ASP G C 1
ATOM 9512 O O . ASP G 1 102 ? 13.44648 57.80390 -47.01038 1.000 59.19000 98 ASP G O 1
ATOM 9517 N N . SER G 1 103 ? 12.86684 56.21771 -48.49540 1.000 54.31000 99 SER G N 1
ATOM 9518 C CA . SER G 1 103 ? 12.16309 55.40957 -47.50923 1.000 68.29000 99 SER G CA 1
ATOM 9519 C C . SER G 1 103 ? 12.27261 53.94545 -47.90229 1.000 62.71000 99 SER G C 1
ATOM 9520 O O . SER G 1 103 ? 11.99000 53.58742 -49.04939 1.000 59.49000 99 SER G O 1
ATOM 9523 N N . VAL G 1 104 ? 12.68659 53.10807 -46.95419 1.000 60.35000 100 VAL G N 1
ATOM 9524 C CA . VAL G 1 104 ? 12.80280 51.67052 -47.16658 1.000 63.69000 100 VAL G CA 1
ATOM 9525 C C . VAL G 1 104 ? 12.00021 50.96036 -46.08749 1.000 58.37000 100 VAL G C 1
ATOM 9526 O O . VAL G 1 104 ? 12.17715 51.23113 -44.89488 1.000 60.48000 100 VAL G O 1
ATOM 9530 N N . VAL G 1 105 ? 11.12437 50.05108 -46.50250 1.000 61.95000 101 VAL G N 1
ATOM 9531 C CA . VAL G 1 105 ? 10.26578 49.31259 -45.58673 1.000 61.52000 101 VAL G CA 1
ATOM 9532 C C . VAL G 1 105 ? 10.63352 47.83831 -45.65608 1.000 57.48000 101 VAL G C 1
ATOM 9533 O O . VAL G 1 105 ? 10.65325 47.24642 -46.74289 1.000 56.21000 101 VAL G O 1
ATOM 9537 N N . GLU G 1 106 ? 10.93814 47.25788 -44.49738 1.000 62.51000 102 GLU G N 1
ATOM 9538 C CA . GLU G 1 106 ? 11.14232 45.82402 -44.36232 1.000 54.10000 102 GLU G CA 1
ATOM 9539 C C . GLU G 1 106 ? 9.83232 45.16972 -43.95229 1.000 49.98000 102 GLU G C 1
ATOM 9540 O O . GLU G 1 106 ? 9.18268 45.61695 -42.99995 1.000 50.40000 102 GLU G O 1
ATOM 9546 N N . TYR G 1 107 ? 9.45240 44.11755 -44.67143 1.000 55.29000 103 TYR G N 1
ATOM 9547 C CA . TYR G 1 107 ? 8.36226 43.23254 -44.28583 1.000 45.00000 103 TYR G CA 1
ATOM 9548 C C . TYR G 1 107 ? 8.97036 41.87766 -43.95860 1.000 48.28000 103 TYR G C 1
ATOM 9549 O O . TYR G 1 107 ? 9.66458 41.28946 -44.79653 1.000 59.25000 103 TYR G O 1
ATOM 9558 N N . ALA G 1 108 ? 8.71835 41.39022 -42.74550 1.000 48.44000 104 ALA G N 1
ATOM 9559 C CA . ALA G 1 108 ? 9.34533 40.17398 -42.25519 1.000 47.65000 104 ALA G CA 1
ATOM 9560 C C . ALA G 1 108 ? 8.31224 39.27368 -41.59535 1.000 51.94000 104 ALA G C 1
ATOM 9561 O O . ALA G 1 108 ? 7.29351 39.73977 -41.07796 1.000 48.14000 104 ALA G O 1
ATOM 9563 N N . VAL G 1 109 ? 8.59375 37.96982 -41.62015 1.000 47.68000 105 VAL G N 1
ATOM 9564 C CA . VAL G 1 109 ? 7.77156 36.96537 -40.96015 1.000 47.18000 105 VAL G CA 1
ATOM 9565 C C . VAL G 1 109 ? 8.69842 35.91468 -40.36338 1.000 52.11000 105 VAL G C 1
ATOM 9566 O O . VAL G 1 109 ? 9.85938 35.78031 -40.75690 1.000 48.16000 105 VAL G O 1
ATOM 9570 N N . TYR G 1 110 ? 8.17459 35.17245 -39.38917 1.000 60.29000 106 TYR G N 1
ATOM 9571 C CA . TYR G 1 110 ? 8.91385 34.07307 -38.78649 1.000 53.52000 106 TYR G CA 1
ATOM 9572 C C . TYR G 1 110 ? 8.23933 32.76118 -39.14791 1.000 46.71000 106 TYR G C 1
ATOM 9573 O O . TYR G 1 110 ? 7.07958 32.54246 -38.76723 1.000 54.30000 106 TYR G O 1
ATOM 9582 N N . PRO G 1 111 ? 8.91455 31.86593 -39.86343 1.000 56.67000 107 PRO G N 1
ATOM 9583 C CA . PRO G 1 111 ? 8.25606 30.64040 -40.32314 1.000 46.12000 107 PRO G CA 1
ATOM 9584 C C . PRO G 1 111 ? 8.22770 29.57277 -39.24186 1.000 44.16000 107 PRO G C 1
ATOM 9585 O O . PRO G 1 111 ? 9.20735 29.35395 -38.52483 1.000 49.53000 107 PRO G O 1
ATOM 9589 N N . THR G 1 112 ? 7.08372 28.90674 -39.13145 1.000 57.83000 108 THR G N 1
ATOM 9590 C CA . THR G 1 112 ? 6.93540 27.76602 -38.24253 1.000 56.64000 108 THR G CA 1
ATOM 9591 C C . THR G 1 112 ? 7.27871 26.48308 -38.98864 1.000 61.44000 108 THR G C 1
ATOM 9592 O O . THR G 1 112 ? 7.17249 26.41061 -40.21590 1.000 61.18000 108 THR G O 1
ATOM 9596 N N . ARG G 1 113 ? 7.69689 25.46444 -38.23161 1.000 70.42000 109 ARG G N 1
ATOM 9597 C CA . ARG G 1 113 ? 8.03841 24.18528 -38.84736 1.000 67.08000 109 ARG G CA 1
ATOM 9598 C C . ARG G 1 113 ? 6.84062 23.56097 -39.55120 1.000 66.12000 109 ARG G C 1
ATOM 9599 O O . ARG G 1 113 ? 7.00458 22.89056 -40.57683 1.000 58.61000 109 ARG G O 1
ATOM 9607 N N . GLN G 1 114 ? 5.63312 23.77146 -39.02248 1.000 60.83000 110 GLN G N 1
ATOM 9608 C CA . GLN G 1 114 ? 4.43896 23.23356 -39.66581 1.000 64.70000 110 GLN G CA 1
ATOM 9609 C C . GLN G 1 114 ? 4.18080 23.91559 -41.00347 1.000 58.30000 110 GLN G C 1
ATOM 9610 O O . GLN G 1 114 ? 3.82726 23.25398 -41.98773 1.000 61.71000 110 GLN G O 1
ATOM 9616 N N . TYR G 1 115 ? 4.35275 25.23844 -41.05945 1.000 65.32000 111 TYR G N 1
ATOM 9617 C CA . TYR G 1 115 ? 4.19378 25.94694 -42.32366 1.000 64.93000 111 TYR G CA 1
ATOM 9618 C C . TYR G 1 115 ? 5.24128 25.51615 -43.34121 1.000 65.08000 111 TYR G C 1
ATOM 9619 O O . TYR G 1 115 ? 4.94385 25.44150 -44.53792 1.000 59.89000 111 TYR G O 1
ATOM 9628 N N . ILE G 1 116 ? 6.46038 25.21675 -42.88829 1.000 60.45000 112 ILE G N 1
ATOM 9629 C CA . ILE G 1 116 ? 7.48353 24.70153 -43.79275 1.000 64.64000 112 ILE G CA 1
ATOM 9630 C C . ILE G 1 116 ? 7.08299 23.32688 -44.31476 1.000 73.13000 112 ILE G C 1
ATOM 9631 O O . ILE G 1 116 ? 7.16403 23.05618 -45.51832 1.000 71.50000 112 ILE G O 1
ATOM 9636 N N . ASP G 1 117 ? 6.64677 22.43825 -43.41440 1.000 74.39000 113 ASP G N 1
ATOM 9637 C CA . ASP G 1 117 ? 6.20014 21.10984 -43.82789 1.000 71.36000 113 ASP G CA 1
ATOM 9638 C C . ASP G 1 117 ? 5.07987 21.19820 -44.85547 1.000 73.05000 113 ASP G C 1
ATOM 9639 O O . ASP G 1 117 ? 5.04803 20.42585 -45.82090 1.000 76.76000 113 ASP G O 1
ATOM 9644 N N . ARG G 1 118 ? 4.14994 22.13480 -44.66421 1.000 68.99000 114 ARG G N 1
ATOM 9645 C CA . ARG G 1 118 ? 3.07367 22.31131 -45.63055 1.000 79.87000 114 ARG G CA 1
ATOM 9646 C C . ARG G 1 118 ? 3.54726 22.99684 -46.90703 1.000 85.62000 114 ARG G C 1
ATOM 9647 O O . ARG G 1 118 ? 2.89731 22.85436 -47.94818 1.000 86.36000 114 ARG G O 1
ATOM 9655 N N . LEU G 1 119 ? 4.65979 23.73282 -46.85482 1.000 78.29000 115 LEU G N 1
ATOM 9656 C CA . LEU G 1 119 ? 5.25465 24.25299 -48.08129 1.000 68.67000 115 LEU G CA 1
ATOM 9657 C C . LEU G 1 119 ? 6.08661 23.19087 -48.78763 1.000 78.05000 115 LEU G C 1
ATOM 9658 O O . LEU G 1 119 ? 6.10209 23.13081 -50.02218 1.000 78.58000 115 LEU G O 1
ATOM 9663 N N . LEU G 1 120 ? 6.78739 22.35000 -48.02325 1.000 73.58000 116 LEU G N 1
ATOM 9664 C CA . LEU G 1 120 ? 7.58070 21.27945 -48.61345 1.000 79.69000 116 LEU G CA 1
ATOM 9665 C C . LEU G 1 120 ? 6.72318 20.16597 -49.19744 1.000 90.30000 116 LEU G C 1
ATOM 9666 O O . LEU G 1 120 ? 7.24763 19.33484 -49.94681 1.000 86.35000 116 LEU G O 1
ATOM 9671 N N . GLU G 1 121 ? 5.43069 20.12539 -48.87661 1.000 94.28000 117 GLU G N 1
ATOM 9672 C CA . GLU G 1 121 ? 4.52563 19.12185 -49.41687 1.000 95.38000 117 GLU G CA 1
ATOM 9673 C C . GLU G 1 121 ? 3.65114 19.66687 -50.53992 1.000 81.61000 117 GLU G C 1
ATOM 9674 O O . GLU G 1 121 ? 2.73735 18.97046 -50.99267 1.000 87.70000 117 GLU G O 1
ATOM 9680 N N . SER G 1 122 ? 3.90498 20.89228 -50.99555 1.000 76.87000 118 SER G N 1
ATOM 9681 C CA . SER G 1 122 ? 3.24181 21.39161 -52.18893 1.000 82.67000 118 SER G CA 1
ATOM 9682 C C . SER G 1 122 ? 3.79361 20.67786 -53.42206 1.000 85.96000 118 SER G C 1
ATOM 9683 O O . SER G 1 122 ? 4.82395 20.00438 -53.37221 1.000 84.00000 118 SER G O 1
ATOM 9686 N N . LYS G 1 123 ? 3.09788 20.84278 -54.54808 1.000 83.45000 119 LYS G N 1
ATOM 9687 C CA . LYS G 1 123 ? 3.40838 20.05310 -55.73760 1.000 81.69000 119 LYS G CA 1
ATOM 9688 C C . LYS G 1 123 ? 4.79808 20.37370 -56.28076 1.000 79.09000 119 LYS G C 1
ATOM 9689 O O . LYS G 1 123 ? 5.64953 19.48500 -56.40907 1.000 84.72000 119 LYS G O 1
ATOM 9695 N N . GLU G 1 124 ? 5.04384 21.64372 -56.61056 1.000 81.90000 120 GLU G N 1
ATOM 9696 C CA . GLU G 1 124 ? 6.30032 22.01714 -57.25489 1.000 85.59000 120 GLU G CA 1
ATOM 9697 C C . GLU G 1 124 ? 7.48812 21.81012 -56.32270 1.000 77.23000 120 GLU G C 1
ATOM 9698 O O . GLU G 1 124 ? 8.53843 21.30470 -56.74415 1.000 77.31000 120 GLU G O 1
ATOM 9704 N N . VAL G 1 125 ? 7.34244 22.20340 -55.05530 1.000 83.46000 121 VAL G N 1
ATOM 9705 C CA . VAL G 1 125 ? 8.42659 22.03375 -54.09331 1.000 77.43000 121 VAL G CA 1
ATOM 9706 C C . VAL G 1 125 ? 8.73834 20.55688 -53.89938 1.000 75.44000 121 VAL G C 1
ATOM 9707 O O . VAL G 1 125 ? 9.90747 20.15629 -53.86333 1.000 77.19000 121 VAL G O 1
ATOM 9711 N N . ARG G 1 126 ? 7.70070 19.72251 -53.78165 1.000 75.70000 122 ARG G N 1
ATOM 9712 C CA . ARG G 1 126 ? 7.92492 18.29032 -53.60983 1.000 76.96000 122 ARG G CA 1
ATOM 9713 C C . ARG G 1 126 ? 8.60106 17.68970 -54.83392 1.000 68.36000 122 ARG G C 1
ATOM 9714 O O . ARG G 1 126 ? 9.48943 16.84130 -54.70455 1.000 63.61000 122 ARG G O 1
ATOM 9722 N N . GLN G 1 127 ? 8.19671 18.11826 -56.03191 1.000 61.11000 123 GLN G N 1
ATOM 9723 C CA . GLN G 1 127 ? 8.80835 17.59019 -57.24741 1.000 65.89000 123 GLN G CA 1
ATOM 9724 C C . GLN G 1 127 ? 10.28687 17.95530 -57.31759 1.000 72.29000 123 GLN G C 1
ATOM 9725 O O . GLN G 1 127 ? 11.13979 17.09679 -57.58233 1.000 73.20000 123 GLN G O 1
ATOM 9731 N N . TYR G 1 128 ? 10.61008 19.22984 -57.07242 1.000 66.21000 124 TYR G N 1
ATOM 9732 C CA . TYR G 1 128 ? 12.00945 19.64862 -57.07447 1.000 63.12000 124 TYR G CA 1
ATOM 9733 C C . TYR G 1 128 ? 12.81021 18.90416 -56.01243 1.000 64.59000 124 TYR G C 1
ATOM 9734 O O . TYR G 1 128 ? 13.93676 18.46159 -56.26989 1.000 55.19000 124 TYR G O 1
ATOM 9743 N N . ILE G 1 129 ? 12.23905 18.74574 -54.81568 1.000 64.35000 125 ILE G N 1
ATOM 9744 C CA . ILE G 1 129 ? 12.95408 18.10274 -53.71891 1.000 67.49000 125 ILE G CA 1
ATOM 9745 C C . ILE G 1 129 ? 13.21570 16.63597 -54.02997 1.000 70.92000 125 ILE G C 1
ATOM 9746 O O . ILE G 1 129 ? 14.31632 16.12734 -53.79335 1.000 72.51000 125 ILE G O 1
ATOM 9751 N N . GLN G 1 130 ? 12.21643 15.93264 -54.56580 1.000 75.15000 126 GLN G N 1
ATOM 9752 C CA . GLN G 1 130 ? 12.39980 14.52293 -54.89101 1.000 66.86000 126 GLN G CA 1
ATOM 9753 C C . GLN G 1 130 ? 13.39947 14.34330 -56.02619 1.000 61.19000 126 GLN G C 1
ATOM 9754 O O . GLN G 1 130 ? 14.23705 13.43293 -55.98203 1.000 62.48000 126 GLN G O 1
ATOM 9760 N N . ALA G 1 131 ? 13.34077 15.20846 -57.04426 1.000 65.46000 127 ALA G N 1
ATOM 9761 C CA . ALA G 1 131 ? 14.32582 15.13948 -58.11826 1.000 60.30000 127 ALA G CA 1
ATOM 9762 C C . ALA G 1 131 ? 15.73547 15.36528 -57.58668 1.000 62.18000 127 ALA G C 1
ATOM 9763 O O . ALA G 1 131 ? 16.66937 14.63954 -57.95109 1.000 68.58000 127 ALA G O 1
ATOM 9765 N N . SER G 1 132 ? 15.90697 16.35941 -56.71105 1.000 72.58000 128 SER G N 1
ATOM 9766 C CA . SER G 1 132 ? 17.23129 16.64843 -56.17335 1.000 75.26000 128 SER G CA 1
ATOM 9767 C C . SER G 1 132 ? 17.71695 15.54521 -55.24055 1.000 69.12000 128 SER G C 1
ATOM 9768 O O . SER G 1 132 ? 18.91787 15.26206 -55.19308 1.000 68.98000 128 SER G O 1
ATOM 9771 N N . ALA G 1 133 ? 16.80918 14.90953 -54.49895 1.000 71.78000 129 ALA G N 1
ATOM 9772 C CA . ALA G 1 133 ? 17.20904 13.84529 -53.58724 1.000 74.00000 129 ALA G CA 1
ATOM 9773 C C . ALA G 1 133 ? 17.53174 12.55349 -54.32380 1.000 75.33000 129 ALA G C 1
ATOM 9774 O O . ALA G 1 133 ? 18.37052 11.77400 -53.85804 1.000 70.74000 129 ALA G O 1
ATOM 9776 N N . ALA G 1 134 ? 16.88482 12.30741 -55.46422 1.000 69.58000 130 ALA G N 1
ATOM 9777 C CA . ALA G 1 134 ? 17.17425 11.09700 -56.22320 1.000 50.71000 130 ALA G CA 1
ATOM 9778 C C . ALA G 1 134 ? 18.41340 11.26747 -57.09445 1.000 59.18000 130 ALA G C 1
ATOM 9779 O O . ALA G 1 134 ? 19.32586 10.43484 -57.05531 1.000 68.80000 130 ALA G O 1
ATOM 9781 N N . LEU G 1 135 ? 18.46693 12.34175 -57.88633 1.000 62.77000 131 LEU G N 1
ATOM 9782 C CA . LEU G 1 135 ? 19.59780 12.53226 -58.78896 1.000 69.69000 131 LEU G CA 1
ATOM 9783 C C . LEU G 1 135 ? 20.84774 12.98344 -58.04244 1.000 66.28000 131 LEU G C 1
ATOM 9784 O O . LEU G 1 135 ? 21.94823 12.49425 -58.32011 1.000 72.69000 131 LEU G O 1
ATOM 9789 N N . LEU G 1 136 ? 20.70236 13.90994 -57.10073 1.000 70.78000 132 LEU G N 1
ATOM 9790 C CA . LEU G 1 136 ? 21.81448 14.38749 -56.29743 1.000 61.19000 132 LEU G CA 1
ATOM 9791 C C . LEU G 1 136 ? 21.76442 13.73364 -54.91785 1.000 68.15000 132 LEU G C 1
ATOM 9792 O O . LEU G 1 136 ? 20.85422 12.96492 -54.59832 1.000 82.19000 132 LEU G O 1
ATOM 9797 N N . GLY G 1 137 ? 22.76382 14.04447 -54.08976 1.000 60.89000 133 GLY G N 1
ATOM 9798 C CA . GLY G 1 137 ? 22.83204 13.43509 -52.76954 1.000 74.21000 133 GLY G CA 1
ATOM 9799 C C . GLY G 1 137 ? 21.63466 13.77967 -51.90503 1.000 77.64000 133 GLY G C 1
ATOM 9800 O O . GLY G 1 137 ? 21.02670 12.90489 -51.28286 1.000 79.14000 133 GLY G O 1
ATOM 9801 N N . GLY G 1 138 ? 21.27972 15.06022 -51.85689 1.000 83.75000 134 GLY G N 1
ATOM 9802 C CA . GLY G 1 138 ? 20.12562 15.50512 -51.10252 1.000 69.42000 134 GLY G CA 1
ATOM 9803 C C . GLY G 1 138 ? 19.42888 16.67160 -51.76938 1.000 72.72000 134 GLY G C 1
ATOM 9804 O O . GLY G 1 138 ? 19.64336 16.92983 -52.95747 1.000 73.15000 134 GLY G O 1
ATOM 9805 N N . TRP G 1 139 ? 18.59357 17.38527 -51.02119 1.000 69.67000 135 TRP G N 1
ATOM 9806 C CA . TRP G 1 139 ? 17.89425 18.55005 -51.53647 1.000 63.63000 135 TRP G CA 1
ATOM 9807 C C . TRP G 1 139 ? 18.18430 19.76104 -50.66056 1.000 60.01000 135 TRP G C 1
ATOM 9808 O O . TRP G 1 139 ? 18.53193 19.63844 -49.48249 1.000 65.72000 135 TRP G O 1
ATOM 9819 N N . CYS G 1 140 ? 18.03842 20.94035 -51.25845 1.000 53.54000 136 CYS G N 1
ATOM 9820 C CA . CYS G 1 140 ? 18.31803 22.19169 -50.56009 1.000 62.93000 136 CYS G CA 1
ATOM 9821 C C . CYS G 1 140 ? 17.51722 23.29990 -51.21956 1.000 59.02000 136 CYS G C 1
ATOM 9822 O O . CYS G 1 140 ? 17.69113 23.55940 -52.41465 1.000 70.44000 136 CYS G O 1
ATOM 9825 N N . VAL G 1 141 ? 16.64423 23.94876 -50.44891 1.000 53.26000 137 VAL G N 1
ATOM 9826 C CA . VAL G 1 141 ? 15.84144 25.05961 -50.93751 1.000 52.90000 137 VAL G CA 1
ATOM 9827 C C . VAL G 1 141 ? 15.97586 26.22710 -49.97053 1.000 59.30000 137 VAL G C 1
ATOM 9828 O O . VAL G 1 141 ? 16.27525 26.05697 -48.78664 1.000 58.42000 137 VAL G O 1
ATOM 9832 N N . TYR G 1 142 ? 15.75195 27.42729 -50.49786 1.000 63.33000 138 TYR G N 1
ATOM 9833 C CA . TYR G 1 142 ? 15.77579 28.65389 -49.71597 1.000 56.09000 138 TYR G CA 1
ATOM 9834 C C . TYR G 1 142 ? 14.39820 29.29871 -49.75153 1.000 50.30000 138 TYR G C 1
ATOM 9835 O O . TYR G 1 142 ? 13.74762 29.33358 -50.80026 1.000 53.81000 138 TYR G O 1
ATOM 9844 N N . MET G 1 143 ? 13.95607 29.80550 -48.60420 1.000 45.47000 139 MET G N 1
ATOM 9845 C CA . MET G 1 143 ? 12.66123 30.45848 -48.48004 1.000 48.16000 139 MET G CA 1
ATOM 9846 C C . MET G 1 143 ? 12.84989 31.94188 -48.19292 1.000 47.46000 139 MET G C 1
ATOM 9847 O O . MET G 1 143 ? 13.71724 32.32542 -47.40215 1.000 41.22000 139 MET G O 1
ATOM 9852 N N . VAL G 1 144 ? 12.02812 32.77030 -48.83163 1.000 41.02000 140 VAL G N 1
ATOM 9853 C CA . VAL G 1 144 ? 12.07929 34.21626 -48.63715 1.000 49.88000 140 VAL G CA 1
ATOM 9854 C C . VAL G 1 144 ? 11.37074 34.54474 -47.32675 1.000 45.97000 140 VAL G C 1
ATOM 9855 O O . VAL G 1 144 ? 10.14300 34.47249 -47.24020 1.000 44.04000 140 VAL G O 1
ATOM 9859 N N . THR G 1 145 ? 12.14415 34.90726 -46.30263 1.000 48.49000 141 THR G N 1
ATOM 9860 C CA . THR G 1 145 ? 11.57216 35.27238 -45.01347 1.000 42.66000 141 THR G CA 1
ATOM 9861 C C . THR G 1 145 ? 11.28858 36.76070 -44.89096 1.000 39.79000 141 THR G C 1
ATOM 9862 O O . THR G 1 145 ? 10.49390 37.15636 -44.03045 1.000 43.41000 141 THR G O 1
ATOM 9866 N N . GLY G 1 146 ? 11.92039 37.59085 -45.71462 1.000 50.21000 142 GLY G N 1
ATOM 9867 C CA . GLY G 1 146 ? 11.66191 39.01774 -45.64988 1.000 43.54000 142 GLY G CA 1
ATOM 9868 C C . GLY G 1 146 ? 11.96267 39.70192 -46.96153 1.000 54.61000 142 GLY G C 1
ATOM 9869 O O . GLY G 1 146 ? 12.75119 39.21036 -47.77264 1.000 49.64000 142 GLY G O 1
ATOM 9870 N N . ILE G 1 147 ? 11.33318 40.85866 -47.15756 1.000 46.02000 143 ILE G N 1
ATOM 9871 C CA . ILE G 1 147 ? 11.55969 41.66911 -48.35113 1.000 44.39000 143 ILE G CA 1
ATOM 9872 C C . ILE G 1 147 ? 11.68982 43.13372 -47.95588 1.000 49.86000 143 ILE G C 1
ATOM 9873 O O . ILE G 1 147 ? 10.96581 43.62606 -47.08402 1.000 49.14000 143 ILE G O 1
ATOM 9878 N N . MET G 1 148 ? 12.61149 43.83177 -48.61228 1.000 57.34000 144 MET G N 1
ATOM 9879 C CA . MET G 1 148 ? 12.81185 45.26394 -48.44337 1.000 55.54000 144 MET G CA 1
ATOM 9880 C C . MET G 1 148 ? 12.32957 45.96176 -49.70554 1.000 55.99000 144 MET G C 1
ATOM 9881 O O . MET G 1 148 ? 12.78651 45.64030 -50.80808 1.000 49.20000 144 MET G O 1
ATOM 9886 N N . VAL G 1 149 ? 11.40699 46.90455 -49.54839 1.000 63.33000 145 VAL G N 1
ATOM 9887 C CA . VAL G 1 149 ? 10.88156 47.66981 -50.67064 1.000 66.61000 145 VAL G CA 1
ATOM 9888 C C . VAL G 1 149 ? 11.27046 49.12862 -50.48801 1.000 51.12000 145 VAL G C 1
ATOM 9889 O O . VAL G 1 149 ? 11.32104 49.63537 -49.36161 1.000 44.70000 145 VAL G O 1
ATOM 9893 N N . ALA G 1 150 ? 11.56262 49.79728 -51.59950 1.000 59.64000 146 ALA G N 1
ATOM 9894 C CA . ALA G 1 150 ? 11.94931 51.20654 -51.59109 1.000 66.07000 146 ALA G CA 1
ATOM 9895 C C . ALA G 1 150 ? 10.72862 52.02743 -51.99342 1.000 62.28000 146 ALA G C 1
ATOM 9896 O O . ALA G 1 150 ? 10.45747 52.23260 -53.17711 1.000 62.50000 146 ALA G O 1
ATOM 9898 N N . ARG G 1 151 ? 9.98054 52.49087 -50.99340 1.000 55.95000 147 ARG G N 1
ATOM 9899 C CA . ARG G 1 151 ? 8.83714 53.35509 -51.25459 1.000 59.38000 147 ARG G CA 1
ATOM 9900 C C . ARG G 1 151 ? 9.31086 54.67411 -51.84963 1.000 63.58000 147 ARG G C 1
ATOM 9901 O O . ARG G 1 151 ? 10.21449 55.32232 -51.31258 1.000 77.68000 147 ARG G O 1
ATOM 9909 N N . GLY G 1 152 ? 8.69897 55.07081 -52.96183 1.000 66.03000 148 GLY G N 1
ATOM 9910 C CA . GLY G 1 152 ? 9.16397 56.22732 -53.69533 1.000 75.64000 148 GLY G CA 1
ATOM 9911 C C . GLY G 1 152 ? 10.41522 55.99408 -54.50817 1.000 71.41000 148 GLY G C 1
ATOM 9912 O O . GLY G 1 152 ? 10.98503 56.95907 -55.03088 1.000 69.07000 148 GLY G O 1
ATOM 9913 N N . GLY G 1 153 ? 10.86282 54.74423 -54.62905 1.000 68.57000 149 GLY G N 1
ATOM 9914 C CA . GLY G 1 153 ? 12.05446 54.44181 -55.39477 1.000 73.19000 149 GLY G CA 1
ATOM 9915 C C . GLY G 1 153 ? 13.31665 54.95480 -54.72148 1.000 73.47000 149 GLY G C 1
ATOM 9916 O O . GLY G 1 153 ? 13.38960 55.11253 -53.49850 1.000 67.74000 149 GLY G O 1
ATOM 9917 N N . GLY G 1 154 ? 14.32719 55.21944 -55.54075 1.000 64.34000 150 GLY G N 1
ATOM 9918 C CA . GLY G 1 154 ? 15.58416 55.71990 -55.03720 1.000 72.49000 150 GLY G CA 1
ATOM 9919 C C . GLY G 1 154 ? 16.37361 56.42266 -56.11882 1.000 71.23000 150 GLY G C 1
ATOM 9920 O O . GLY G 1 154 ? 15.85149 56.74456 -57.18816 1.000 70.65000 150 GLY G O 1
ATOM 9921 N N . ARG G 1 155 ? 17.64956 56.66462 -55.82046 1.000 58.52000 151 ARG G N 1
ATOM 9922 C CA . ARG G 1 155 ? 18.56102 57.31926 -56.74739 1.000 65.35000 151 ARG G CA 1
ATOM 9923 C C . ARG G 1 155 ? 19.87233 56.55124 -56.80454 1.000 70.80000 151 ARG G C 1
ATOM 9924 O O . ARG G 1 155 ? 20.33105 56.01242 -55.79280 1.000 73.81000 151 ARG G O 1
ATOM 9932 N N . ASN G 1 156 ? 20.47030 56.50382 -57.99256 1.000 72.66000 152 ASN G N 1
ATOM 9933 C CA . ASN G 1 156 ? 21.79436 55.92419 -58.17202 1.000 75.52000 152 ASN G CA 1
ATOM 9934 C C . ASN G 1 156 ? 22.83835 57.02930 -58.07513 1.000 72.16000 152 ASN G C 1
ATOM 9935 O O . ASN G 1 156 ? 22.72846 58.05597 -58.75315 1.000 68.62000 152 ASN G O 1
ATOM 9940 N N . VAL G 1 157 ? 23.84195 56.82148 -57.22449 1.000 76.26000 153 VAL G N 1
ATOM 9941 C CA . VAL G 1 157 ? 24.82845 57.84475 -56.89974 1.000 78.47000 153 VAL G CA 1
ATOM 9942 C C . VAL G 1 157 ? 26.22587 57.25338 -57.03374 1.000 71.70000 153 VAL G C 1
ATOM 9943 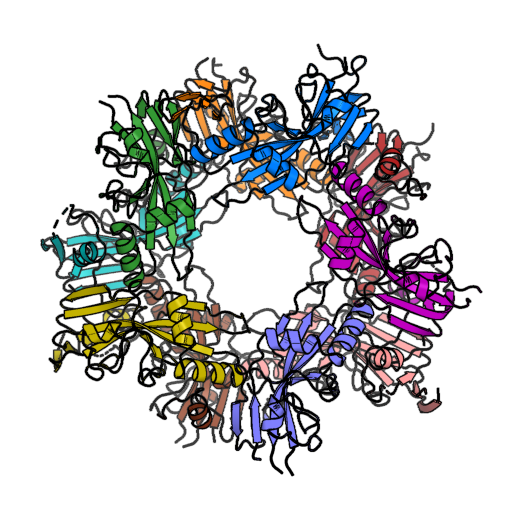O O . VAL G 1 157 ? 26.44980 56.08284 -56.70635 1.000 76.34000 153 VAL G O 1
ATOM 9947 N N . THR G 1 158 ? 27.16336 58.06341 -57.52210 1.000 80.64000 154 THR G N 1
ATOM 9948 C CA . THR G 1 158 ? 28.57410 57.71252 -57.56625 1.000 82.78000 154 THR G CA 1
ATOM 9949 C C . THR G 1 158 ? 29.37758 58.72892 -56.76424 1.000 86.83000 154 THR G C 1
ATOM 9950 O O . THR G 1 158 ? 28.94145 59.86185 -56.54120 1.000 80.14000 154 THR G O 1
ATOM 9954 N N . SER G 1 159 ? 30.56218 58.31031 -56.33020 1.000 100.61000 155 SER G N 1
ATOM 9955 C CA . SER G 1 159 ? 31.42548 59.16723 -55.52431 1.000 91.93000 155 SER G CA 1
ATOM 9956 C C . SER G 1 159 ? 32.74530 59.45244 -56.23307 1.000 88.87000 155 SER G C 1
ATOM 9957 O O . SER G 1 159 ? 33.41193 60.44735 -55.94623 1.000 101.78000 155 SER G O 1
ATOM 9960 N N . LYS G 1 178 ? 33.33228 63.21877 -52.97226 1.000 89.46000 174 LYS G N 1
ATOM 9961 C CA . LYS G 1 178 ? 32.22172 63.85915 -53.66705 1.000 97.13000 174 LYS G CA 1
ATOM 9962 C C . LYS G 1 178 ? 31.03666 62.90663 -53.78693 1.000 91.22000 174 LYS G C 1
ATOM 9963 O O . LYS G 1 178 ? 31.11899 61.74592 -53.38516 1.000 89.83000 174 LYS G O 1
ATOM 9969 N N . THR G 1 179 ? 29.93441 63.40410 -54.34324 1.000 87.50000 175 THR G N 1
ATOM 9970 C CA . THR G 1 179 ? 28.73713 62.59254 -54.53790 1.000 79.95000 175 THR G CA 1
ATOM 9971 C C . THR G 1 179 ? 27.95188 63.15573 -55.71197 1.000 73.33000 175 THR G C 1
ATOM 9972 O O . THR G 1 179 ? 27.60393 64.34047 -55.71837 1.000 83.79000 175 THR G O 1
ATOM 9976 N N . LYS G 1 180 ? 27.67697 62.30787 -56.70091 1.000 79.06000 176 LYS G N 1
ATOM 9977 C CA . LYS G 1 180 ? 27.00366 62.71434 -57.92884 1.000 80.99000 176 LYS G CA 1
ATOM 9978 C C . LYS G 1 180 ? 25.83828 61.77324 -58.18949 1.000 78.37000 176 LYS G C 1
ATOM 9979 O O . LYS G 1 180 ? 26.03502 60.56071 -58.31770 1.000 79.16000 176 LYS G O 1
ATOM 9985 N N . VAL G 1 181 ? 24.63285 62.32871 -58.26760 1.000 77.77000 177 VAL G N 1
ATOM 9986 C CA . VAL G 1 181 ? 23.44197 61.53831 -58.55981 1.000 64.30000 177 VAL G CA 1
ATOM 9987 C C . VAL G 1 181 ? 23.40211 61.24214 -60.05276 1.000 69.90000 177 VAL G C 1
ATOM 9988 O O . VAL G 1 181 ? 23.51379 62.15254 -60.88142 1.000 75.78000 177 VAL G O 1
ATOM 9992 N N . ASN G 1 182 ? 23.23894 59.96654 -60.40154 1.000 74.80000 178 ASN G N 1
ATOM 9993 C CA . ASN G 1 182 ? 23.29105 59.53996 -61.79468 1.000 62.76000 178 ASN G CA 1
ATOM 9994 C C . ASN G 1 182 ? 21.92415 59.26595 -62.40418 1.000 66.63000 178 ASN G C 1
ATOM 9995 O O . ASN G 1 182 ? 21.77384 59.38060 -63.62496 1.000 69.79000 178 ASN G O 1
ATOM 10000 N N . ALA G 1 183 ? 20.92776 58.90786 -61.59789 1.000 67.96000 179 ALA G N 1
ATOM 10001 C CA . ALA G 1 183 ? 19.60888 58.59503 -62.12952 1.000 60.04000 179 ALA G CA 1
ATOM 10002 C C . ALA G 1 183 ? 18.57817 58.71658 -61.01862 1.000 66.14000 179 ALA G C 1
ATOM 10003 O O . ALA G 1 183 ? 18.91347 58.72974 -59.83140 1.000 78.19000 179 ALA G O 1
ATOM 10005 N N . HIS G 1 184 ? 17.31359 58.80400 -61.42672 1.000 62.70000 180 HIS G N 1
ATOM 10006 C CA . HIS G 1 184 ? 16.18444 58.86300 -60.50629 1.000 71.68000 180 HIS G CA 1
ATOM 10007 C C . HIS G 1 184 ? 15.12179 57.88055 -60.97095 1.000 70.67000 180 HIS G C 1
ATOM 10008 O O . HIS G 1 184 ? 14.56214 58.03787 -62.06097 1.000 84.87000 180 HIS G O 1
ATOM 10015 N N . HIS G 1 185 ? 14.84795 56.87282 -60.14830 1.000 70.10000 181 HIS G N 1
ATOM 10016 C CA . HIS G 1 185 ? 13.78838 55.89826 -60.39867 1.000 73.12000 181 HIS G CA 1
ATOM 10017 C C . HIS G 1 185 ? 12.76021 56.06050 -59.28448 1.000 68.66000 181 HIS G C 1
ATOM 10018 O O . HIS G 1 185 ? 12.96804 55.58069 -58.16632 1.000 78.12000 181 HIS G O 1
ATOM 10025 N N . THR G 1 186 ? 11.65182 56.73859 -59.58873 1.000 62.81000 182 THR G N 1
ATOM 10026 C CA . THR G 1 186 ? 10.65515 57.10488 -58.58908 1.000 65.71000 182 THR G CA 1
ATOM 10027 C C . THR G 1 186 ? 9.52901 56.08361 -58.46732 1.000 67.89000 182 THR G C 1
ATOM 10028 O O . THR G 1 186 ? 8.41809 56.43894 -58.05079 1.000 75.42000 182 THR G O 1
ATOM 10032 N N . THR G 1 187 ? 9.78236 54.82533 -58.81132 1.000 81.40000 183 THR G N 1
ATOM 10033 C CA . THR G 1 187 ? 8.78801 53.76738 -58.71210 1.000 70.98000 183 THR G CA 1
ATOM 10034 C C . THR G 1 187 ? 9.19338 52.78466 -57.62253 1.000 64.50000 183 THR G C 1
ATOM 10035 O O . THR G 1 187 ? 10.38011 52.48943 -57.45250 1.000 63.02000 183 THR G O 1
ATOM 10039 N N . ASP G 1 188 ? 8.20417 52.28411 -56.88507 1.000 72.02000 184 ASP G N 1
ATOM 10040 C CA . ASP G 1 188 ? 8.47781 51.32068 -55.82707 1.000 69.63000 184 ASP G CA 1
ATOM 10041 C C . ASP G 1 188 ? 9.04753 50.03471 -56.41381 1.000 65.90000 184 ASP G C 1
ATOM 10042 O O . ASP G 1 188 ? 8.60663 49.56414 -57.46590 1.000 64.87000 184 ASP G O 1
ATOM 10047 N N . PHE G 1 189 ? 10.03896 49.46732 -55.72952 1.000 66.87000 185 PHE G N 1
ATOM 10048 C CA . PHE G 1 189 ? 10.65130 48.22737 -56.18573 1.000 76.20000 185 PHE G CA 1
ATOM 10049 C C . PHE G 1 189 ? 11.31368 47.52747 -55.00847 1.000 74.47000 185 PHE G C 1
ATOM 10050 O O . PHE G 1 189 ? 11.72710 48.16865 -54.03835 1.000 72.22000 185 PHE G O 1
ATOM 10058 N N . VAL G 1 190 ? 11.40493 46.20451 -55.10913 1.000 55.64000 186 VAL G N 1
ATOM 10059 C CA . VAL G 1 190 ? 12.09082 45.40066 -54.10403 1.000 55.88000 186 VAL G CA 1
ATOM 10060 C C . VAL G 1 190 ? 13.59273 45.55139 -54.29866 1.000 63.17000 186 VAL G C 1
ATOM 10061 O O . VAL G 1 190 ? 14.10606 45.38628 -55.41186 1.000 66.18000 186 VAL G O 1
ATOM 10065 N N . CYS G 1 191 ? 14.30397 45.86632 -53.21524 1.000 52.91000 187 CYS G N 1
ATOM 10066 C CA . CYS G 1 191 ? 15.74108 46.08473 -53.27863 1.000 62.38000 187 CYS G CA 1
ATOM 10067 C C . CYS G 1 191 ? 16.55657 45.04853 -52.51689 1.000 58.90000 187 CYS G C 1
ATOM 10068 O O . CYS G 1 191 ? 17.77260 44.97450 -52.72547 1.000 61.99000 187 CYS G O 1
ATOM 10071 N N . ALA G 1 192 ? 15.93389 44.24718 -51.65497 1.000 49.70000 188 ALA G N 1
ATOM 10072 C CA . ALA G 1 192 ? 16.66609 43.23679 -50.90272 1.000 52.81000 188 ALA G CA 1
ATOM 10073 C C . ALA G 1 192 ? 15.69713 42.17070 -50.41513 1.000 47.32000 188 ALA G C 1
ATOM 10074 O O . ALA G 1 192 ? 14.50014 42.41806 -50.25471 1.000 43.32000 188 ALA G O 1
ATOM 10076 N N . ILE G 1 193 ? 16.23746 40.97851 -50.17171 1.000 34.09000 189 ILE G N 1
ATOM 10077 C CA . ILE G 1 193 ? 15.46353 39.86719 -49.63385 1.000 44.43000 189 ILE G CA 1
ATOM 10078 C C . ILE G 1 193 ? 16.26046 39.18581 -48.53002 1.000 52.09000 189 ILE G C 1
ATOM 10079 O O . ILE G 1 193 ? 17.49378 39.14881 -48.55373 1.000 54.11000 189 ILE G O 1
ATOM 10084 N N . ARG G 1 194 ? 15.53778 38.63871 -47.55770 1.000 43.96000 190 ARG G N 1
ATOM 10085 C CA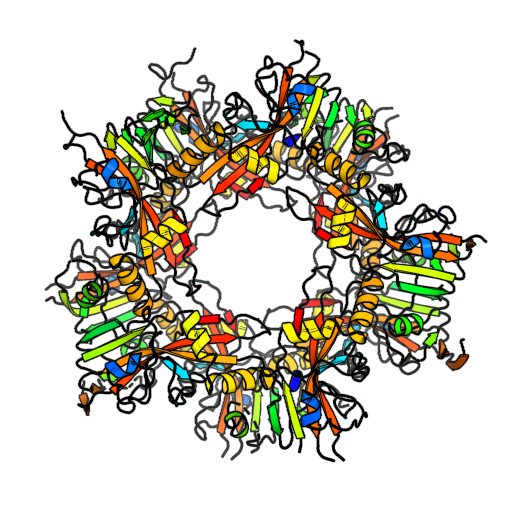 . ARG G 1 194 ? 16.11314 37.89159 -46.44729 1.000 43.65000 190 ARG G CA 1
ATOM 10086 C C . ARG G 1 194 ? 15.62928 36.45485 -46.55021 1.000 48.21000 190 ARG G C 1
ATOM 10087 O O . ARG G 1 194 ? 14.41757 36.20584 -46.51397 1.000 49.14000 190 ARG G O 1
ATOM 10095 N N . LEU G 1 195 ? 16.57372 35.52408 -46.66194 1.000 52.49000 191 LEU G N 1
ATOM 10096 C CA . LEU G 1 195 ? 16.31292 34.12287 -46.95268 1.000 48.27000 191 LEU G CA 1
ATOM 10097 C C . LEU G 1 195 ? 16.64969 33.24408 -45.75484 1.000 45.71000 191 LEU G C 1
ATOM 10098 O O . LEU G 1 195 ? 17.23565 33.68588 -44.76314 1.000 60.60000 191 LEU G O 1
ATOM 10103 N N . VAL G 1 196 ? 16.27120 31.97459 -45.87083 1.000 45.67000 192 VAL G N 1
ATOM 10104 C CA . VAL G 1 196 ? 16.62855 30.95402 -44.89243 1.000 47.85000 192 VAL G CA 1
ATOM 10105 C C . VAL G 1 196 ? 16.79010 29.63485 -45.63658 1.000 47.27000 192 VAL G C 1
ATOM 10106 O O . VAL G 1 196 ? 16.06306 29.35488 -46.59416 1.000 46.62000 192 VAL G O 1
ATOM 10110 N N . LYS G 1 197 ? 17.76705 28.83689 -45.21360 1.000 49.55000 193 LYS G N 1
ATOM 10111 C CA . LYS G 1 197 ? 18.15125 27.61389 -45.90410 1.000 50.13000 193 LYS G CA 1
ATOM 10112 C C . LYS G 1 197 ? 17.44496 26.42493 -45.26515 1.000 52.46000 193 LYS G C 1
ATOM 10113 O O . LYS G 1 197 ? 17.64968 26.14076 -44.07834 1.000 59.13000 193 LYS G O 1
ATOM 10119 N N . ILE G 1 198 ? 16.61215 25.74745 -46.05181 1.000 51.86000 194 ILE G N 1
ATOM 10120 C CA . ILE G 1 198 ? 15.97083 24.49652 -45.66392 1.000 49.37000 194 ILE G CA 1
ATOM 10121 C C . ILE G 1 198 ? 16.69181 23.37341 -46.39366 1.000 55.89000 194 ILE G C 1
ATOM 10122 O O . ILE G 1 198 ? 16.70972 23.34306 -47.63023 1.000 57.10000 194 ILE G O 1
ATOM 10127 N N . ALA G 1 199 ? 17.28541 22.44712 -45.64326 1.000 62.22000 195 ALA G N 1
ATOM 10128 C CA . ALA G 1 199 ? 18.10926 21.42468 -46.27435 1.000 53.34000 195 ALA G CA 1
ATOM 10129 C C . ALA G 1 199 ? 18.00454 20.10629 -45.52309 1.000 76.45000 195 ALA G C 1
ATOM 10130 O O . ALA G 1 199 ? 17.84951 20.07880 -44.30058 1.000 67.01000 195 ALA G O 1
ATOM 10132 N N . LYS G 1 200 ? 18.09998 19.01147 -46.27611 1.000 79.11000 196 LYS G N 1
ATOM 10133 C CA . LYS G 1 200 ? 18.19981 17.67096 -45.71472 1.000 77.32000 196 LYS G CA 1
ATOM 10134 C C . LYS G 1 200 ? 19.23591 16.89620 -46.51200 1.000 80.81000 196 LYS G C 1
ATOM 10135 O O . LYS G 1 200 ? 19.16161 16.84597 -47.74321 1.000 72.69000 196 LYS G O 1
ATOM 10141 N N . SER G 1 201 ? 20.20071 16.30279 -45.81252 1.000 100.38000 197 SER G N 1
ATOM 10142 C CA . SER G 1 201 ? 21.26438 15.55323 -46.46378 1.000 93.27000 197 SER G CA 1
ATOM 10143 C C . SER G 1 201 ? 21.66185 14.38115 -45.58008 1.000 95.58000 197 SER G C 1
ATOM 10144 O O . SER G 1 201 ? 21.41421 14.37641 -44.37125 1.000 110.78000 197 SER G O 1
ATOM 10147 N N . GLY G 1 202 ? 22.28380 13.38212 -46.20340 1.000 94.93000 198 GLY G N 1
ATOM 10148 C CA . GLY G 1 202 ? 22.70627 12.19852 -45.47891 1.000 113.28000 198 GLY G CA 1
ATOM 10149 C C . GLY G 1 202 ? 21.57608 11.37370 -44.91104 1.000 117.29000 198 GLY G C 1
ATOM 10150 O O . GLY G 1 202 ? 21.81138 10.53458 -44.03678 1.000 108.40000 198 GLY G O 1
ATOM 10151 N N . LEU G 1 203 ? 20.34945 11.58993 -45.39095 1.000 115.75000 199 LEU G N 1
ATOM 10152 C CA . LEU G 1 203 ? 19.15769 10.88990 -44.91387 1.000 106.23000 199 LEU G CA 1
ATOM 10153 C C . LEU G 1 203 ? 18.96789 11.10446 -43.41061 1.000 109.74000 199 LEU G C 1
ATOM 10154 O O . LEU G 1 203 ? 18.86569 10.16270 -42.62096 1.000 109.71000 199 LEU G O 1
ATOM 10159 N N . ARG G 1 204 ? 18.92691 12.38204 -43.02816 1.000 113.40000 200 ARG G N 1
ATOM 10160 C CA . ARG G 1 204 ? 18.65970 12.76405 -41.64740 1.000 118.47000 200 ARG G CA 1
ATOM 10161 C C . ARG G 1 204 ? 17.21114 12.49505 -41.24056 1.000 123.16000 200 ARG G C 1
ATOM 10162 O O . ARG G 1 204 ? 16.87452 12.65746 -40.06193 1.000 112.26000 200 ARG G O 1
ATOM 10170 N N . SER G 1 205 ? 16.35661 12.07957 -42.17918 1.000 117.83000 201 SER G N 1
ATOM 10171 C CA . SER G 1 205 ? 14.92983 11.82270 -41.99727 1.000 113.21000 201 SER G CA 1
ATOM 10172 C C . SER G 1 205 ? 14.14589 13.06726 -41.59416 1.000 118.14000 201 SER G C 1
ATOM 10173 O O . SER G 1 205 ? 12.94672 12.95888 -41.29470 1.000 132.90000 201 SER G O 1
ATOM 10176 N N . SER G 1 206 ? 14.78024 14.23551 -41.55015 1.000 111.53000 202 SER G N 1
ATOM 10177 C CA . SER G 1 206 ? 14.11376 15.48079 -41.20070 1.000 102.98000 202 SER G CA 1
ATOM 10178 C C . SER G 1 206 ? 14.97394 16.63015 -41.69583 1.000 94.07000 202 SER G C 1
ATOM 10179 O O . SER G 1 206 ? 16.20187 16.52488 -41.74544 1.000 80.82000 202 SER G O 1
ATOM 10182 N N . TRP G 1 207 ? 14.31571 17.72494 -42.05466 1.000 87.94000 203 TRP G N 1
ATOM 10183 C CA . TRP G 1 207 ? 14.99313 18.88867 -42.60233 1.000 71.14000 203 TRP G CA 1
ATOM 10184 C C . TRP G 1 207 ? 15.48643 19.80825 -41.48886 1.000 70.35000 203 TRP G C 1
ATOM 10185 O O . TRP G 1 207 ? 14.96532 19.81323 -40.37141 1.000 67.19000 203 TRP G O 1
ATOM 10196 N N . THR G 1 208 ? 16.50944 20.59245 -41.81410 1.000 64.83000 204 THR G N 1
ATOM 10197 C CA . THR G 1 208 ? 17.05159 21.60616 -40.92490 1.000 63.99000 204 THR G CA 1
ATOM 10198 C C . THR G 1 208 ? 16.90543 22.97676 -41.57124 1.000 55.04000 204 THR G C 1
ATOM 10199 O O . THR G 1 208 ? 16.90776 23.10746 -42.80149 1.000 58.10000 204 THR G O 1
ATOM 10203 N N . MET G 1 209 ? 16.77947 23.99710 -40.72437 1.000 52.26000 205 MET G N 1
ATOM 10204 C CA . MET G 1 209 ? 16.57213 25.37372 -41.15750 1.000 52.60000 205 MET G CA 1
ATOM 10205 C C . MET G 1 209 ? 17.63818 26.25373 -40.52501 1.000 51.90000 205 MET G C 1
ATOM 10206 O O . MET G 1 209 ? 17.76862 26.28798 -39.29703 1.000 55.49000 205 MET G O 1
ATOM 10211 N N . LYS G 1 210 ? 18.39388 26.96454 -41.35892 1.000 50.10000 206 LYS G N 1
ATOM 10212 C CA . LYS G 1 210 ? 19.46804 27.83044 -40.88471 1.000 57.29000 206 LYS G CA 1
ATOM 10213 C C . LYS G 1 210 ? 19.38411 29.18685 -41.56723 1.000 54.75000 206 LYS G C 1
ATOM 10214 O O . LYS G 1 210 ? 19.21350 29.26204 -42.78628 1.000 51.25000 206 LYS G O 1
ATOM 10220 N N . LYS G 1 211 ? 19.51045 30.25455 -40.78420 1.000 55.60000 207 LYS G N 1
ATOM 10221 C CA . LYS G 1 211 ? 19.51733 31.59229 -41.35911 1.000 60.84000 207 LYS G CA 1
ATOM 10222 C C . LYS G 1 211 ? 20.73953 31.77332 -42.25058 1.000 58.43000 207 LYS G C 1
ATOM 10223 O O . LYS G 1 211 ? 21.85161 31.37233 -41.89700 1.000 50.40000 207 LYS G O 1
ATOM 10229 N N . VAL G 1 212 ? 20.52833 32.36912 -43.41843 1.000 52.84000 208 VAL G N 1
ATOM 10230 C CA . VAL G 1 212 ? 21.60542 32.58855 -44.37615 1.000 63.39000 208 VAL G CA 1
ATOM 10231 C C . VAL G 1 212 ? 22.20990 33.96458 -44.13669 1.000 55.43000 208 VAL G C 1
ATOM 10232 O O . VAL G 1 212 ? 21.50710 34.92051 -43.78492 1.000 56.19000 208 VAL G O 1
ATOM 10236 N N . THR G 1 213 ? 23.52687 34.06203 -44.30807 1.000 66.84000 209 THR G N 1
ATOM 10237 C CA . THR G 1 213 ? 24.25347 35.30335 -44.08677 1.000 67.86000 209 THR G CA 1
ATOM 10238 C C . THR G 1 213 ? 25.32113 35.46569 -45.15714 1.000 64.40000 209 THR G C 1
ATOM 10239 O O . THR G 1 213 ? 25.96611 34.49172 -45.55481 1.000 84.59000 209 THR G O 1
ATOM 10243 N N . ARG G 1 214 ? 25.50339 36.70039 -45.61460 1.000 77.66000 210 ARG G N 1
ATOM 10244 C CA . ARG G 1 214 ? 26.49265 37.00860 -46.64185 1.000 80.06000 210 ARG G CA 1
ATOM 10245 C C . ARG G 1 214 ? 27.91295 36.88487 -46.09857 1.000 71.29000 210 ARG G C 1
ATOM 10246 O O . ARG G 1 214 ? 28.24942 37.47623 -45.07234 1.000 67.32000 210 ARG G O 1
ATOM 10254 N N . SER H 1 1 ? 42.72587 -27.09843 -44.78863 1.000 52.76000 -3 SER H N 1
ATOM 10255 C CA . SER H 1 1 ? 41.97363 -27.60906 -43.64918 1.000 49.73000 -3 SER H CA 1
ATOM 10256 C C . SER H 1 1 ? 41.97265 -26.61164 -42.49317 1.000 54.13000 -3 SER H C 1
ATOM 10257 O O . SER H 1 1 ? 42.56009 -25.53392 -42.59050 1.000 62.25000 -3 SER H O 1
ATOM 10260 N N . GLY H 1 2 ? 41.30834 -26.98112 -41.39804 1.000 68.24000 -2 GLY H N 1
ATOM 10261 C CA . GLY H 1 2 ? 41.23533 -26.10704 -40.24287 1.000 65.44000 -2 GLY H CA 1
ATOM 10262 C C . GLY H 1 2 ? 40.46100 -24.83396 -40.54172 1.000 50.41000 -2 GLY H C 1
ATOM 10263 O O . GLY H 1 2 ? 39.54002 -24.80686 -41.36327 1.000 48.26000 -2 GLY H O 1
ATOM 10264 N N . ARG H 1 3 ? 40.84328 -23.75876 -39.85581 1.000 50.42000 -1 ARG H N 1
ATOM 10265 C CA . ARG H 1 3 ? 40.21921 -22.47185 -40.12945 1.000 57.12000 -1 ARG H CA 1
ATOM 10266 C C . ARG H 1 3 ? 40.90035 -21.81237 -41.32932 1.000 49.72000 -1 ARG H C 1
ATOM 10267 O O . ARG H 1 3 ? 42.12648 -21.87496 -41.45678 1.000 39.79000 -1 ARG H O 1
ATOM 10275 N N . PRO H 1 4 ? 40.13294 -21.18255 -42.22002 1.000 48.02000 0 PRO H N 1
ATOM 10276 C CA . PRO H 1 4 ? 40.70986 -20.67797 -43.47204 1.000 52.57000 0 PRO H CA 1
ATOM 10277 C C . PRO H 1 4 ? 41.78954 -19.63029 -43.24010 1.000 57.56000 0 PRO H C 1
ATOM 10278 O O . PRO H 1 4 ? 41.89793 -19.02312 -42.17228 1.000 60.26000 0 PRO H O 1
ATOM 10282 N N . MET H 1 5 ? 42.59897 -19.42651 -44.27827 1.000 49.82000 1 MET H N 1
ATOM 10283 C CA . MET H 1 5 ? 43.70240 -18.47790 -44.24842 1.000 56.87000 1 MET H CA 1
ATOM 10284 C C . MET H 1 5 ? 43.30526 -17.07964 -44.69942 1.000 63.80000 1 MET H C 1
ATOM 10285 O O . MET H 1 5 ? 44.09055 -16.14301 -44.51849 1.000 59.85000 1 MET H O 1
ATOM 10290 N N . ASP H 1 6 ? 42.11400 -16.91388 -45.27596 1.000 73.39000 2 ASP H N 1
ATOM 10291 C CA . ASP H 1 6 ? 41.68131 -15.62521 -45.81649 1.000 69.79000 2 ASP H CA 1
ATOM 10292 C C . ASP H 1 6 ? 41.08703 -14.77370 -44.69486 1.000 62.76000 2 ASP H C 1
ATOM 10293 O O . ASP H 1 6 ? 39.87637 -14.56767 -44.58873 1.000 86.89000 2 ASP H O 1
ATOM 10298 N N . ASN H 1 7 ? 41.97547 -14.27492 -43.84054 1.000 70.08000 3 ASN H N 1
ATOM 10299 C CA . ASN H 1 7 ? 41.56383 -13.31283 -42.83245 1.000 68.91000 3 ASN H CA 1
ATOM 10300 C C . ASN H 1 7 ? 41.07606 -12.03045 -43.49672 1.000 66.85000 3 ASN H C 1
ATOM 10301 O O . ASN H 1 7 ? 41.33525 -11.76695 -44.67440 1.000 74.00000 3 ASN H O 1
ATOM 10306 N N . GLU H 1 8 ? 40.35600 -11.22263 -42.71902 1.000 66.90000 4 GLU H N 1
ATOM 10307 C CA . GLU H 1 8 ? 39.95925 -9.90785 -43.20202 1.000 72.73000 4 GLU H CA 1
ATOM 10308 C C . GLU H 1 8 ? 41.16179 -9.00069 -43.42416 1.000 56.39000 4 GLU H C 1
ATOM 10309 O O . GLU H 1 8 ? 41.05266 -8.01787 -44.16418 1.000 64.72000 4 GLU H O 1
ATOM 10315 N N . GLU H 1 9 ? 42.30405 -9.31528 -42.81096 1.000 59.47000 5 GLU H N 1
ATOM 10316 C CA . GLU H 1 9 ? 43.53203 -8.55362 -42.99292 1.000 72.17000 5 GLU H CA 1
ATOM 10317 C C . GLU H 1 9 ? 44.40485 -9.07445 -44.12737 1.000 58.88000 5 GLU H C 1
ATOM 10318 O O . GLU H 1 9 ? 45.41338 -8.43777 -44.44945 1.000 61.00000 5 GLU H O 1
ATOM 10324 N N . TRP H 1 10 ? 44.05400 -10.20553 -44.73592 1.000 58.04000 6 TRP H N 1
ATOM 10325 C CA . TRP H 1 10 ? 44.85137 -10.81095 -45.79925 1.000 58.48000 6 TRP H CA 1
ATOM 10326 C C . TRP H 1 10 ? 44.03248 -10.82957 -47.08372 1.000 61.91000 6 TRP H C 1
ATOM 10327 O O . TRP H 1 10 ? 43.10416 -11.63359 -47.22132 1.000 75.54000 6 TRP H O 1
ATOM 10338 N N . PHE H 1 11 ? 44.37636 -9.95073 -48.01974 1.000 58.61000 7 PHE H N 1
ATOM 10339 C CA . PHE H 1 11 ? 43.71619 -9.92782 -49.31796 1.000 58.43000 7 PHE H CA 1
ATOM 10340 C C . PHE H 1 11 ? 44.35286 -10.96363 -50.23553 1.000 51.95000 7 PHE H C 1
ATOM 10341 O O . PHE H 1 11 ? 45.57119 -10.92328 -50.44502 1.000 55.17000 7 PHE H O 1
ATOM 10349 N N . PRO H 1 12 ? 43.58477 -11.89958 -50.78758 1.000 55.47000 8 PRO H N 1
ATOM 10350 C CA . PRO H 1 12 ? 44.17298 -12.90583 -51.67594 1.000 51.83000 8 PRO H CA 1
ATOM 10351 C C . PRO H 1 12 ? 44.52155 -12.31982 -53.03350 1.000 49.29000 8 PRO H C 1
ATOM 10352 O O . PRO H 1 12 ? 43.89381 -11.37205 -53.51177 1.000 55.56000 8 PRO H O 1
ATOM 10356 N N . LEU H 1 13 ? 45.53704 -12.90463 -53.65605 1.000 60.05000 9 LEU H N 1
ATOM 10357 C CA . LEU H 1 13 ? 45.99500 -12.51165 -54.97909 1.000 65.88000 9 LEU H CA 1
ATOM 10358 C C . LEU H 1 13 ? 45.54692 -13.54305 -56.00932 1.000 69.07000 9 LEU H C 1
ATOM 10359 O O . LEU H 1 13 ? 44.90746 -14.54854 -55.68732 1.000 56.83000 9 LEU H O 1
ATOM 10364 N N . LYS H 1 14 ? 45.89180 -13.27944 -57.26614 1.000 66.81000 10 LYS H N 1
ATOM 10365 C CA . LYS H 1 14 ? 45.65254 -14.24276 -58.33134 1.000 64.84000 10 LYS H CA 1
ATOM 10366 C C . LYS H 1 14 ? 46.53953 -15.46274 -58.11304 1.000 68.38000 10 LYS H C 1
ATOM 10367 O O . LYS H 1 14 ? 47.76989 -15.34910 -58.10670 1.000 71.87000 10 LYS H O 1
ATOM 10373 N N . GLN H 1 15 ? 45.91730 -16.62498 -57.92852 1.000 66.79000 11 GLN H N 1
ATOM 10374 C CA . GLN H 1 15 ? 46.66694 -17.82812 -57.59551 1.000 68.57000 11 GLN H CA 1
ATOM 10375 C C . GLN H 1 15 ? 47.59004 -18.23095 -58.73788 1.000 76.60000 11 GLN H C 1
ATOM 10376 O O . GLN H 1 15 ? 47.20199 -18.21042 -59.90976 1.000 79.59000 11 GLN H O 1
ATOM 10382 N N . THR H 1 16 ? 48.82380 -18.59609 -58.37935 1.000 67.62000 12 THR H N 1
ATOM 10383 C CA . THR H 1 16 ? 49.83788 -19.07057 -59.32703 1.000 78.06000 12 THR H CA 1
ATOM 10384 C C . THR H 1 16 ? 50.15012 -18.01285 -60.38735 1.000 83.99000 12 THR H C 1
ATOM 10385 O O . THR H 1 16 ? 50.19348 -18.29755 -61.58534 1.000 98.40000 12 THR H O 1
ATOM 10389 N N . HIS H 1 17 ? 50.37010 -16.78338 -59.93791 1.000 72.13000 13 HIS H N 1
ATOM 10390 C CA . HIS H 1 17 ? 50.76168 -15.70518 -60.84377 1.000 66.37000 13 HIS H CA 1
ATOM 10391 C C . HIS H 1 17 ? 51.92932 -14.88847 -60.31753 1.000 68.67000 13 HIS H C 1
ATOM 10392 O O . HIS H 1 17 ? 52.80862 -14.51341 -61.09705 1.000 71.60000 13 HIS H O 1
ATOM 10399 N N . TYR H 1 18 ? 51.96635 -14.60983 -59.01599 1.000 69.54000 14 TYR H N 1
ATOM 10400 C CA . TYR H 1 18 ? 53.00067 -13.75370 -58.45823 1.000 62.39000 14 TYR H CA 1
ATOM 10401 C C . TYR H 1 18 ? 54.06636 -14.59600 -57.77457 1.000 57.94000 14 TYR H C 1
ATOM 10402 O O . TYR H 1 18 ? 53.80855 -15.14960 -56.69469 1.000 51.71000 14 TYR H O 1
ATOM 10411 N N . PRO H 1 19 ? 55.26027 -14.72714 -58.35738 1.000 66.71000 15 PRO H N 1
ATOM 10412 C CA . PRO H 1 19 ? 56.30022 -15.52825 -57.72082 1.000 46.89000 15 PRO H CA 1
ATOM 10413 C C . PRO H 1 19 ? 56.76217 -14.86733 -56.43649 1.000 53.97000 15 PRO H C 1
ATOM 10414 O O . PRO H 1 19 ? 56.71465 -13.63260 -56.30822 1.000 63.22000 15 PRO H O 1
ATOM 10418 N N . PRO H 1 20 ? 57.23364 -15.64291 -55.46649 1.000 63.39000 16 PRO H N 1
ATOM 10419 C CA . PRO H 1 20 ? 57.69566 -15.06186 -54.21001 1.000 60.75000 16 PRO H CA 1
ATOM 10420 C C . PRO H 1 20 ? 59.04201 -14.38868 -54.39303 1.000 65.18000 16 PRO H C 1
ATOM 10421 O O . PRO H 1 20 ? 59.77566 -14.69430 -55.34536 1.000 69.72000 16 PRO H O 1
ATOM 10425 N N . PRO H 1 21 ? 59.39349 -13.45415 -53.51953 1.000 71.52000 17 PRO H N 1
ATOM 10426 C CA . PRO H 1 21 ? 60.74784 -12.90057 -53.52707 1.000 58.54000 17 PRO H CA 1
ATOM 10427 C C . PRO H 1 21 ? 61.69803 -13.79359 -52.73968 1.000 64.70000 17 PRO H C 1
ATOM 10428 O O . PRO H 1 21 ? 61.29033 -14.68108 -51.98892 1.000 76.06000 17 PRO H O 1
ATOM 10432 N N . THR H 1 22 ? 62.98963 -13.54757 -52.93093 1.000 49.21000 18 THR H N 1
ATOM 10433 C CA . THR H 1 22 ? 63.98618 -14.22245 -52.11403 1.000 61.03000 18 THR H CA 1
ATOM 10434 C C . THR H 1 22 ? 63.97718 -13.63910 -50.70759 1.000 71.15000 18 THR H C 1
ATOM 10435 O O . THR H 1 22 ? 63.77306 -12.43637 -50.51893 1.000 81.41000 18 THR H O 1
ATOM 10439 N N . ILE H 1 23 ? 64.18103 -14.50844 -49.71617 1.000 67.82000 19 ILE H N 1
ATOM 10440 C CA . ILE H 1 23 ? 64.17981 -14.06425 -48.32084 1.000 77.99000 19 ILE H CA 1
ATOM 10441 C C . ILE H 1 23 ? 65.17451 -12.93135 -48.07163 1.000 81.37000 19 ILE H C 1
ATOM 10442 O O . ILE H 1 23 ? 64.80666 -11.95641 -47.40196 1.000 83.79000 19 ILE H O 1
ATOM 10447 N N . PRO H 1 24 ? 66.42037 -12.98468 -48.56246 1.000 75.19000 20 PRO H N 1
ATOM 10448 C CA . PRO H 1 24 ? 67.33901 -11.86595 -48.29443 1.000 76.66000 20 PRO H CA 1
ATOM 10449 C C . PRO H 1 24 ? 66.93448 -10.56265 -48.96372 1.000 72.36000 20 PRO H C 1
ATOM 10450 O O . PRO H 1 24 ? 67.24091 -9.49112 -48.42702 1.000 83.26000 20 PRO H O 1
ATOM 10454 N N . SER H 1 25 ? 66.25486 -10.61184 -50.11059 1.000 58.20000 21 SER H N 1
ATOM 10455 C CA . SER H 1 25 ? 65.95377 -9.39520 -50.85655 1.000 70.73000 21 SER H CA 1
ATOM 10456 C C . SER H 1 25 ? 64.79983 -8.59237 -50.26993 1.000 74.27000 21 SER H C 1
ATOM 10457 O O . SER H 1 25 ? 64.55758 -7.47017 -50.72779 1.000 78.11000 21 SER H O 1
ATOM 10460 N N . MET H 1 26 ? 64.08244 -9.12860 -49.28035 1.000 74.59000 22 MET H N 1
ATOM 10461 C CA . MET H 1 26 ? 62.99044 -8.36949 -48.68083 1.000 77.03000 22 MET H CA 1
ATOM 10462 C C . MET H 1 26 ? 63.50859 -7.19211 -47.86565 1.000 77.54000 22 MET H C 1
ATOM 10463 O O . MET H 1 26 ? 62.84799 -6.14942 -47.79557 1.000 91.14000 22 MET H O 1
ATOM 10468 N N . LYS H 1 27 ? 64.68280 -7.33467 -47.25203 1.000 73.74000 23 LYS H N 1
ATOM 10469 C CA . LYS H 1 27 ? 65.26405 -6.26910 -46.44802 1.000 76.62000 23 LYS H CA 1
ATOM 10470 C C . LYS H 1 27 ? 66.11435 -5.30227 -47.25921 1.000 76.96000 23 LYS H C 1
ATOM 10471 O O . LYS H 1 27 ? 66.30536 -4.15857 -46.83017 1.000 77.58000 23 LYS H O 1
ATOM 10477 N N . THR H 1 28 ? 66.62246 -5.72879 -48.41769 1.000 77.15000 24 THR H N 1
ATOM 10478 C CA . THR H 1 28 ? 67.52396 -4.88916 -49.19806 1.000 73.38000 24 THR H CA 1
ATOM 10479 C C . THR H 1 28 ? 66.82999 -3.67229 -49.79117 1.000 64.25000 24 THR H C 1
ATOM 10480 O O . THR H 1 28 ? 67.51111 -2.72868 -50.20576 1.000 75.21000 24 THR H O 1
ATOM 10484 N N . GLY H 1 29 ? 65.50041 -3.66824 -49.84424 1.000 69.70000 25 GLY H N 1
ATOM 10485 C CA . GLY H 1 29 ? 64.77891 -2.63363 -50.54723 1.000 78.01000 25 GLY H CA 1
ATOM 10486 C C . GLY H 1 29 ? 64.65523 -2.85575 -52.03561 1.000 69.37000 25 GLY H C 1
ATOM 10487 O O . GLY H 1 29 ? 63.94644 -2.09157 -52.70340 1.000 68.29000 25 GLY H O 1
ATOM 10488 N N . HIS H 1 30 ? 65.32715 -3.87236 -52.58045 1.000 73.44000 26 HIS H N 1
ATOM 10489 C CA . HIS H 1 30 ? 65.21713 -4.26430 -53.98293 1.000 79.07000 26 HIS H CA 1
ATOM 10490 C C . HIS H 1 30 ? 64.79216 -5.72779 -54.01399 1.000 78.70000 26 HIS H C 1
ATOM 10491 O O . HIS H 1 30 ? 65.62903 -6.62747 -54.18466 1.000 67.31000 26 HIS H O 1
ATOM 10498 N N . PRO H 1 31 ? 63.50211 -6.00419 -53.84264 1.000 73.64000 27 PRO H N 1
ATOM 10499 C CA . PRO H 1 31 ? 63.04603 -7.39597 -53.80978 1.000 62.96000 27 PRO H CA 1
ATOM 10500 C C . PRO H 1 31 ? 63.07754 -8.02604 -55.19189 1.000 72.93000 27 PRO H C 1
ATOM 10501 O O . PRO H 1 31 ? 62.89005 -7.35990 -56.21297 1.000 69.32000 27 PRO H O 1
ATOM 10505 N N . THR H 1 32 ? 63.31738 -9.33637 -55.21099 1.000 64.05000 28 THR H N 1
ATOM 10506 C CA . THR H 1 32 ? 63.44778 -10.09511 -56.44606 1.000 56.49000 28 THR H CA 1
ATOM 10507 C C . THR H 1 32 ? 62.10906 -10.59533 -56.97730 1.000 67.85000 28 THR H C 1
ATOM 10508 O O . THR H 1 32 ? 62.08709 -11.49409 -57.82628 1.000 81.18000 28 THR H O 1
ATOM 10512 N N . GLY H 1 33 ? 60.99896 -10.03670 -56.50241 1.000 71.78000 29 GLY H N 1
ATOM 10513 C CA . GLY H 1 33 ? 59.68990 -10.46573 -56.93094 1.000 59.03000 29 GLY H CA 1
ATOM 10514 C C . GLY H 1 33 ? 58.80410 -9.30699 -57.33762 1.000 51.00000 29 GLY H C 1
ATOM 10515 O O . GLY H 1 33 ? 59.15014 -8.13529 -57.15784 1.000 70.42000 29 GLY H O 1
ATOM 10516 N N . PRO H 1 34 ? 57.63284 -9.61678 -57.89995 1.000 55.02000 30 PRO H N 1
ATOM 10517 C CA . PRO H 1 34 ? 56.72322 -8.53978 -58.31772 1.000 41.84000 30 PRO H CA 1
ATOM 10518 C C . PRO H 1 34 ? 56.02047 -7.86216 -57.15616 1.000 53.47000 30 PRO H C 1
ATOM 10519 O O . PRO H 1 34 ? 55.61552 -6.70042 -57.28618 1.000 53.74000 30 PRO H O 1
ATOM 10523 N N . ILE H 1 35 ? 55.85893 -8.54785 -56.02833 1.000 57.08000 31 ILE H N 1
ATOM 10524 C CA . ILE H 1 35 ? 55.16828 -7.98647 -54.87303 1.000 45.43000 31 ILE H CA 1
ATOM 10525 C C . ILE H 1 35 ? 55.82092 -8.53669 -53.61142 1.000 47.97000 31 ILE H C 1
ATOM 10526 O O . ILE H 1 35 ? 56.15663 -9.72263 -53.53481 1.000 61.14000 31 ILE H O 1
ATOM 10531 N N . SER H 1 36 ? 56.01552 -7.66361 -52.62897 1.000 53.55000 32 SER H N 1
ATOM 10532 C CA . SER H 1 36 ? 56.70021 -8.00959 -51.38679 1.000 59.87000 32 SER H CA 1
ATOM 10533 C C . SER H 1 36 ? 56.46131 -6.88540 -50.38535 1.000 56.95000 32 SER H C 1
ATOM 10534 O O . SER H 1 36 ? 55.85475 -5.85831 -50.70603 1.000 51.25000 32 SER H O 1
ATOM 10537 N N . ILE H 1 37 ? 56.95570 -7.08900 -49.16297 1.000 55.22000 33 ILE H N 1
ATOM 10538 C CA . ILE H 1 37 ? 56.79307 -6.09865 -48.10724 1.000 35.96000 33 ILE H CA 1
ATOM 10539 C C . ILE H 1 37 ? 57.58778 -4.84659 -48.44934 1.000 48.69000 33 ILE H C 1
ATOM 10540 O O . ILE H 1 37 ? 58.74197 -4.91930 -48.89303 1.000 56.48000 33 ILE H O 1
ATOM 10545 N N . GLY H 1 38 ? 56.97002 -3.68556 -48.24172 1.000 50.55000 34 GLY H N 1
ATOM 10546 C CA . GLY H 1 38 ? 57.58684 -2.41228 -48.53842 1.000 51.97000 34 GLY H CA 1
ATOM 10547 C C . GLY H 1 38 ? 57.09917 -1.75475 -49.81062 1.000 59.13000 34 GLY H C 1
ATOM 10548 O O . GLY H 1 38 ? 57.35854 -0.56117 -50.00925 1.000 57.85000 34 GLY H O 1
ATOM 10549 N N . HIS H 1 39 ? 56.40552 -2.49210 -50.67308 1.000 64.29000 35 HIS H N 1
ATOM 10550 C CA . HIS H 1 39 ? 55.89114 -1.91844 -51.90651 1.000 57.92000 35 HIS H CA 1
ATOM 10551 C C . HIS H 1 39 ? 54.72138 -0.98394 -51.62346 1.000 52.33000 35 HIS H C 1
ATOM 10552 O O . HIS H 1 39 ? 53.97793 -1.15318 -50.65347 1.000 61.26000 35 HIS H O 1
ATOM 10559 N N . ILE H 1 40 ? 54.56597 0.01348 -52.48884 1.000 51.99000 36 ILE H N 1
ATOM 10560 C CA . ILE H 1 40 ? 53.47272 0.97412 -52.41468 1.000 52.57000 36 ILE H CA 1
ATOM 10561 C C . ILE H 1 40 ? 52.58257 0.77074 -53.63123 1.000 57.01000 36 ILE H C 1
ATOM 10562 O O . ILE H 1 40 ? 53.07203 0.72884 -54.76657 1.000 61.88000 36 ILE H O 1
ATOM 10567 N N . ILE H 1 41 ? 51.28180 0.63718 -53.39535 1.000 54.80000 37 ILE H N 1
ATOM 10568 C CA . ILE H 1 41 ? 50.31631 0.45420 -54.47583 1.000 65.56000 37 ILE H CA 1
ATOM 10569 C C . ILE H 1 41 ? 49.33374 1.62006 -54.45218 1.000 67.41000 37 ILE H C 1
ATOM 10570 O O . ILE H 1 41 ? 49.11932 2.22413 -53.39097 1.000 56.22000 37 ILE H O 1
ATOM 10575 N N . PRO H 1 42 ? 48.72324 1.98021 -55.58533 1.000 72.47000 38 PRO H N 1
ATOM 10576 C CA . PRO H 1 42 ? 47.81231 3.13498 -55.57890 1.000 64.26000 38 PRO H CA 1
ATOM 10577 C C . PRO H 1 42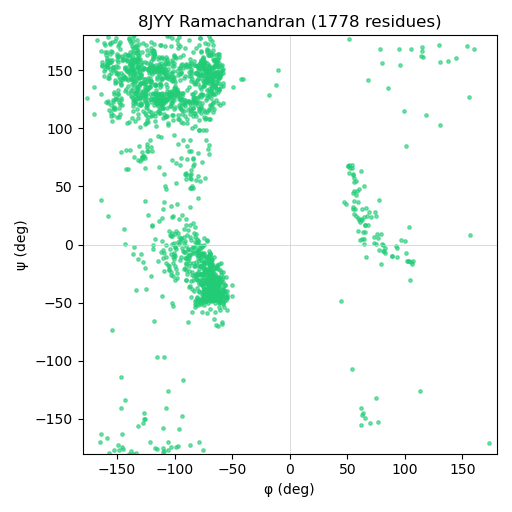 ? 46.50455 2.87466 -54.85255 1.000 65.61000 38 PRO H C 1
ATOM 10578 O O . PRO H 1 42 ? 45.97620 3.79008 -54.20964 1.000 78.86000 38 PRO H O 1
ATOM 10582 N N . ASP H 1 43 ? 45.96539 1.66673 -54.93517 1.000 71.21000 39 ASP H N 1
ATOM 10583 C CA . ASP H 1 43 ? 44.68407 1.33211 -54.31792 1.000 76.73000 39 ASP H CA 1
ATOM 10584 C C . ASP H 1 43 ? 44.55939 -0.18738 -54.28938 1.000 78.40000 39 ASP H C 1
ATOM 10585 O O . ASP H 1 43 ? 45.52278 -0.91209 -54.56745 1.000 84.57000 39 ASP H O 1
ATOM 10590 N N . LEU H 1 44 ? 43.36450 -0.67096 -53.95481 1.000 89.58000 40 LEU H N 1
ATOM 10591 C CA . LEU H 1 44 ? 43.07436 -2.09713 -53.96843 1.000 96.10000 40 LEU H CA 1
ATOM 10592 C C . LEU H 1 44 ? 42.60265 -2.59020 -55.32932 1.000 97.32000 40 LEU H C 1
ATOM 10593 O O . LEU H 1 44 ? 42.47408 -3.80372 -55.52034 1.000 114.96000 40 LEU H O 1
ATOM 10598 N N . ARG H 1 45 ? 42.33518 -1.68367 -56.27230 1.000 102.13000 41 ARG H N 1
ATOM 10599 C CA . ARG H 1 45 ? 41.93750 -2.10407 -57.61118 1.000 100.34000 41 ARG H CA 1
ATOM 10600 C C . ARG H 1 45 ? 43.12316 -2.63960 -58.40149 1.000 95.18000 41 ARG H C 1
ATOM 10601 O O . ARG H 1 45 ? 42.95732 -3.53673 -59.23573 1.000 111.88000 41 ARG H O 1
ATOM 10609 N N . HIS H 1 46 ? 44.31925 -2.11267 -58.15179 1.000 86.97000 42 HIS H N 1
ATOM 10610 C CA . HIS H 1 46 ? 45.53505 -2.51518 -58.85576 1.000 90.65000 42 HIS H CA 1
ATOM 10611 C C . HIS H 1 46 ? 46.51710 -3.06337 -57.82577 1.000 102.68000 42 HIS H C 1
ATOM 10612 O O . HIS H 1 46 ? 47.43419 -2.36440 -57.38891 1.000 92.30000 42 HIS H O 1
ATOM 10619 N N . LEU H 1 47 ? 46.32156 -4.32607 -57.43840 1.000 103.80000 43 LEU H N 1
ATOM 10620 C CA . LEU H 1 47 ? 47.24927 -4.97525 -56.51970 1.000 94.62000 43 LEU H CA 1
ATOM 10621 C C . LEU H 1 47 ? 48.62097 -5.20359 -57.13880 1.000 91.64000 43 LEU H C 1
ATOM 10622 O O . LEU H 1 47 ? 49.56585 -5.51997 -56.40818 1.000 82.08000 43 LEU H O 1
ATOM 10627 N N . ASP H 1 48 ? 48.75100 -5.05254 -58.45610 1.000 96.94000 44 ASP H N 1
ATOM 10628 C CA . ASP H 1 48 ? 50.01152 -5.27288 -59.15208 1.000 94.29000 44 ASP H CA 1
ATOM 10629 C C . ASP H 1 48 ? 50.74797 -3.98707 -59.49422 1.000 92.53000 44 ASP H C 1
ATOM 10630 O O . ASP H 1 48 ? 51.97680 -4.00888 -59.61796 1.000 92.76000 44 ASP H O 1
ATOM 10635 N N . ASN H 1 49 ? 50.03531 -2.87443 -59.65863 1.000 100.68000 45 ASN H N 1
ATOM 10636 C CA . ASN H 1 49 ? 50.68603 -1.60036 -59.93822 1.000 85.00000 45 ASN H CA 1
ATOM 10637 C C . ASN H 1 49 ? 51.51142 -1.16979 -58.73305 1.000 86.09000 45 ASN H C 1
ATOM 10638 O O . ASN H 1 49 ? 50.96722 -0.93028 -57.65015 1.000 93.07000 45 ASN H O 1
ATOM 10643 N N . VAL H 1 50 ? 52.82445 -1.07794 -58.92058 1.000 63.34000 46 VAL H N 1
ATOM 10644 C CA . VAL H 1 50 ? 53.76185 -0.75179 -57.85364 1.000 74.83000 46 VAL H CA 1
ATOM 10645 C C . VAL H 1 50 ? 54.35525 0.61936 -58.13745 1.000 72.94000 46 VAL H C 1
ATOM 10646 O O . VAL H 1 50 ? 54.88589 0.86025 -59.22859 1.000 74.21000 46 VAL H O 1
ATOM 10650 N N . ILE H 1 51 ? 54.26253 1.51721 -57.15773 1.000 80.36000 47 ILE H N 1
ATOM 10651 C CA . ILE H 1 51 ? 54.83360 2.84952 -57.31626 1.000 76.11000 47 ILE H CA 1
ATOM 10652 C C . ILE H 1 51 ? 56.34225 2.81173 -57.10932 1.000 70.87000 47 ILE H C 1
ATOM 10653 O O . ILE H 1 51 ? 57.10966 3.32077 -57.93320 1.000 70.88000 47 ILE H O 1
ATOM 10658 N N . ASN H 1 52 ? 56.79095 2.20419 -56.01037 1.000 69.69000 48 ASN H N 1
ATOM 10659 C CA . ASN H 1 52 ? 58.21697 2.09162 -55.72732 1.000 74.26000 48 ASN H CA 1
ATOM 10660 C C . ASN H 1 52 ? 58.82386 0.88127 -56.42621 1.000 74.27000 48 ASN H C 1
ATOM 10661 O O . ASN H 1 52 ? 59.51898 0.07625 -55.79927 1.000 71.44000 48 ASN H O 1
ATOM 10666 N N . CYS H 1 53 ? 58.56280 0.74595 -57.72999 1.000 79.93000 49 CYS H N 1
ATOM 10667 C CA . CYS H 1 53 ? 59.07373 -0.40173 -58.46999 1.000 80.36000 49 CYS H CA 1
ATOM 10668 C C . CYS H 1 53 ? 60.58078 -0.32353 -58.66068 1.000 85.37000 49 CYS H C 1
ATOM 10669 O O . CYS H 1 53 ? 61.25219 -1.35957 -58.70503 1.000 87.79000 49 CYS H O 1
ATOM 10672 N N . LYS H 1 54 ? 61.12635 0.88266 -58.78158 1.000 75.55000 50 LYS H N 1
ATOM 10673 C CA . LYS H 1 54 ? 62.55320 1.04365 -59.01305 1.000 74.59000 50 LYS H CA 1
ATOM 10674 C C . LYS H 1 54 ? 63.31967 1.03260 -57.69735 1.000 74.49000 50 LYS H C 1
ATOM 10675 O O . LYS H 1 54 ? 64.14929 1.91119 -57.44361 1.000 88.32000 50 LYS H O 1
ATOM 10681 N N . GLY H 1 55 ? 63.04039 0.04357 -56.85625 1.000 70.07000 51 GLY H N 1
ATOM 10682 C CA . GLY H 1 55 ? 63.66459 -0.06045 -55.55704 1.000 62.00000 51 GLY H CA 1
ATOM 10683 C C . GLY H 1 55 ? 63.02108 0.84915 -54.52302 1.000 85.93000 51 GLY H C 1
ATOM 10684 O O . GLY H 1 55 ? 62.38525 1.85559 -54.83471 1.000 82.76000 51 GLY H O 1
ATOM 10685 N N . PHE H 1 56 ? 63.18750 0.46961 -53.25582 1.000 84.61000 52 PHE H N 1
ATOM 10686 C CA . PHE H 1 56 ? 62.74493 1.29189 -52.13790 1.000 67.90000 52 PHE H CA 1
ATOM 10687 C C . PHE H 1 56 ? 63.79948 1.22782 -51.03946 1.000 62.13000 52 PHE H C 1
ATOM 10688 O O . PHE H 1 56 ? 64.80531 0.52166 -51.15627 1.000 70.63000 52 PHE H O 1
ATOM 10696 N N . GLU H 1 57 ? 63.56791 1.98067 -49.96719 1.000 79.78000 53 GLU H N 1
ATOM 10697 C CA . GLU H 1 57 ? 64.57416 2.11906 -48.92417 1.000 77.72000 53 GLU H CA 1
ATOM 10698 C C . GLU H 1 57 ? 64.78935 0.78723 -48.20734 1.000 69.73000 53 GLU H C 1
ATOM 10699 O O . GLU H 1 57 ? 63.82199 0.08683 -47.89226 1.000 73.86000 53 GLU H O 1
ATOM 10705 N N . PRO H 1 58 ? 66.04002 0.40978 -47.94186 1.000 70.71000 54 PRO H N 1
ATOM 10706 C CA . PRO H 1 58 ? 66.29803 -0.83094 -47.20281 1.000 71.72000 54 PRO H CA 1
ATOM 10707 C C . PRO H 1 58 ? 65.71691 -0.77888 -45.79697 1.000 65.74000 54 PRO H C 1
ATOM 10708 O O . PRO H 1 58 ? 65.44582 0.28803 -45.24175 1.000 70.28000 54 PRO H O 1
ATOM 10712 N N . PHE H 1 59 ? 65.53110 -1.96141 -45.21905 1.000 70.99000 55 PHE H N 1
ATOM 10713 C CA . PHE H 1 59 ? 64.88974 -2.05289 -43.91607 1.000 77.68000 55 PHE H CA 1
ATOM 10714 C C . PHE H 1 59 ? 65.84420 -1.59545 -42.81438 1.000 76.81000 55 PHE H C 1
ATOM 10715 O O . PHE H 1 59 ? 67.02725 -1.95039 -42.82623 1.000 88.25000 55 PHE H O 1
ATOM 10723 N N . PRO H 1 60 ? 65.36250 -0.80924 -41.85637 1.000 83.95000 56 PRO H N 1
ATOM 10724 C CA . PRO H 1 60 ? 66.20775 -0.37888 -40.73755 1.000 82.89000 56 PRO H CA 1
ATOM 10725 C C . PRO H 1 60 ? 66.44899 -1.52393 -39.77018 1.000 84.51000 56 PRO H C 1
ATOM 10726 O O . PRO H 1 60 ? 65.86587 -2.60805 -39.92500 1.000 80.47000 56 PRO H O 1
ATOM 10730 N N . PRO H 1 61 ? 67.31274 -1.33181 -38.76490 1.000 94.04000 57 PRO H N 1
ATOM 10731 C CA . PRO H 1 61 ? 67.51799 -2.40431 -37.77444 1.000 85.42000 57 PRO H CA 1
ATOM 10732 C C . PRO H 1 61 ? 66.25324 -2.80383 -37.03419 1.000 77.91000 57 PRO H C 1
ATOM 10733 O O . PRO H 1 61 ? 66.01301 -4.00113 -36.83483 1.000 85.14000 57 PRO H O 1
ATOM 10737 N N . ASN H 1 62 ? 65.43057 -1.83753 -36.62240 1.000 76.30000 58 ASN H N 1
ATOM 10738 C CA . ASN H 1 62 ? 64.21077 -2.15762 -35.88820 1.000 79.82000 58 ASN H CA 1
ATOM 10739 C C . ASN H 1 62 ? 63.13884 -2.80191 -36.75898 1.000 91.18000 58 ASN H C 1
ATOM 10740 O O . ASN H 1 62 ? 62.03656 -3.05517 -36.25955 1.000 95.56000 58 ASN H O 1
ATOM 10745 N N . MET H 1 63 ? 63.42480 -3.07244 -38.02936 1.000 89.25000 59 MET H N 1
ATOM 10746 C CA . MET H 1 63 ? 62.48707 -3.72402 -38.94099 1.000 82.64000 59 MET H CA 1
ATOM 10747 C C . MET H 1 63 ? 63.05440 -5.08630 -39.32641 1.000 68.13000 59 MET H C 1
ATOM 10748 O O . MET H 1 63 ? 63.83614 -5.20751 -40.27094 1.000 77.02000 59 MET H O 1
ATOM 10753 N N . ASP H 1 64 ? 62.65042 -6.11292 -38.58922 1.000 55.70000 60 ASP H N 1
ATOM 10754 C CA . ASP H 1 64 ? 62.98317 -7.48977 -38.91409 1.000 75.55000 60 ASP H CA 1
ATOM 10755 C C . ASP H 1 64 ? 61.73261 -8.20206 -39.40700 1.000 72.85000 60 ASP H C 1
ATOM 10756 O O . ASP H 1 64 ? 60.62596 -7.93976 -38.92502 1.000 65.50000 60 ASP H O 1
ATOM 10761 N N . VAL H 1 65 ? 61.91200 -9.09127 -40.37730 1.000 67.00000 61 VAL H N 1
ATOM 10762 C CA . VAL H 1 65 ? 60.80369 -9.82375 -40.97699 1.000 49.09000 61 VAL H CA 1
ATOM 10763 C C . VAL H 1 65 ? 60.54266 -11.06027 -40.12508 1.000 53.68000 61 VAL H C 1
ATOM 10764 O O . VAL H 1 65 ? 61.37251 -11.97125 -40.06506 1.000 59.67000 61 VAL H O 1
ATOM 10768 N N . PHE H 1 66 ? 59.39110 -11.09002 -39.46154 1.000 47.56000 62 PHE H N 1
ATOM 10769 C CA . PHE H 1 66 ? 58.99831 -12.23303 -38.65229 1.000 50.91000 62 PHE H CA 1
ATOM 10770 C C . PHE H 1 66 ? 58.16712 -13.19959 -39.48655 1.000 55.94000 62 PHE H C 1
ATOM 10771 O O . PHE H 1 66 ? 57.49756 -12.80521 -40.44505 1.000 51.99000 62 PHE H O 1
ATOM 10779 N N . THR H 1 67 ? 58.22281 -14.47775 -39.11821 1.000 56.98000 63 THR H N 1
ATOM 10780 C CA . THR H 1 67 ? 57.60185 -15.53744 -39.89671 1.000 49.50000 63 THR H CA 1
ATOM 10781 C C . THR H 1 67 ? 56.59975 -16.31515 -39.05487 1.000 55.32000 63 THR H C 1
ATOM 10782 O O . THR H 1 67 ? 56.76940 -16.48059 -37.84336 1.000 63.91000 63 THR H O 1
ATOM 10786 N N . ALA H 1 68 ? 55.54796 -16.78636 -39.72106 1.000 56.12000 64 ALA H N 1
ATOM 10787 C CA . ALA H 1 68 ? 54.54341 -17.64902 -39.10354 1.000 53.13000 64 ALA H CA 1
ATOM 10788 C C . ALA H 1 68 ? 54.23173 -18.78548 -40.06464 1.000 54.80000 64 ALA H C 1
ATOM 10789 O O . ALA H 1 68 ? 53.85669 -18.53833 -41.21233 1.000 55.63000 64 ALA H O 1
ATOM 10791 N N . HIS H 1 69 ? 54.37762 -20.02341 -39.60418 1.000 54.50000 65 HIS H N 1
ATOM 10792 C CA . HIS H 1 69 ? 54.28135 -21.19139 -40.46834 1.000 53.99000 65 HIS H CA 1
ATOM 10793 C C . HIS H 1 69 ? 52.98284 -21.94569 -40.21250 1.000 45.65000 65 HIS H C 1
ATOM 10794 O O . HIS H 1 69 ? 52.57424 -22.12528 -39.06103 1.000 48.99000 65 HIS H O 1
ATOM 10801 N N . TYR H 1 70 ? 52.34086 -22.39264 -41.29311 1.000 44.59000 66 TYR H N 1
ATOM 10802 C CA . TYR H 1 70 ? 51.08061 -23.11534 -41.21254 1.000 59.45000 66 TYR H CA 1
ATOM 10803 C C . TYR H 1 70 ? 51.10964 -24.29331 -42.17609 1.000 54.05000 66 TYR H C 1
ATOM 10804 O O . TYR H 1 70 ? 51.75422 -24.24075 -43.22824 1.000 54.22000 66 TYR H O 1
ATOM 10813 N N . GLU H 1 71 ? 50.38642 -25.35165 -41.81315 1.000 61.18000 67 GLU H N 1
ATOM 10814 C CA . GLU H 1 71 ? 50.36375 -26.58958 -42.57724 1.000 73.83000 67 GLU H CA 1
ATOM 10815 C C . GLU H 1 71 ? 48.92251 -27.00085 -42.85101 1.000 70.57000 67 GLU H C 1
ATOM 10816 O O . GLU H 1 71 ? 48.02848 -26.76122 -42.03438 1.000 69.72000 67 GLU H O 1
ATOM 10822 N N . GLN H 1 72 ? 48.70973 -27.62240 -44.01212 1.000 60.71000 68 GLN H N 1
ATOM 10823 C CA . GLN H 1 72 ? 47.39036 -28.07585 -44.46029 1.000 60.21000 68 GLN H CA 1
ATOM 10824 C C . GLN H 1 72 ? 46.37929 -26.92815 -44.45174 1.000 68.21000 68 GLN H C 1
ATOM 10825 O O . GLN H 1 72 ? 45.34477 -26.97129 -43.78442 1.000 65.90000 68 GLN H O 1
ATOM 10831 N N . CYS H 1 73 ? 46.69439 -25.89646 -45.22480 1.000 71.86000 69 CYS H N 1
ATOM 10832 C CA . CYS H 1 73 ? 45.89509 -24.68292 -45.28041 1.000 63.99000 69 CYS H CA 1
ATOM 10833 C C . CYS H 1 73 ? 44.90621 -24.73659 -46.44120 1.000 57.11000 69 CYS H C 1
ATOM 10834 O O . CYS H 1 73 ? 44.95429 -25.62191 -47.29839 1.000 70.20000 69 CYS H O 1
ATOM 10837 N N . HIS H 1 74 ? 43.99834 -23.76295 -46.45946 1.000 62.14000 70 HIS H N 1
ATOM 10838 C CA . HIS H 1 74 ? 43.04594 -23.63177 -47.55294 1.000 58.22000 70 HIS H CA 1
ATOM 10839 C C . HIS H 1 74 ? 42.52127 -22.20423 -47.58104 1.000 65.20000 70 HIS H C 1
ATOM 10840 O O . HIS H 1 74 ? 42.60609 -21.47124 -46.59238 1.000 62.67000 70 HIS H O 1
ATOM 10847 N N . PHE H 1 75 ? 41.97862 -21.82204 -48.73342 1.000 65.52000 71 PHE H N 1
ATOM 10848 C CA . PHE H 1 75 ? 41.38939 -20.50768 -48.93915 1.000 59.97000 71 PHE H CA 1
ATOM 10849 C C . PHE H 1 75 ? 39.88445 -20.63714 -49.12840 1.000 63.31000 71 PHE H C 1
ATOM 10850 O O . PHE H 1 75 ? 39.40469 -21.60836 -49.72147 1.000 73.74000 71 PHE H O 1
ATOM 10858 N N . GLY H 1 76 ? 39.14562 -19.65557 -48.62123 1.000 62.02000 72 GLY H N 1
ATOM 10859 C CA . GLY H 1 76 ? 37.69987 -19.64499 -48.74640 1.000 67.18000 72 GLY H CA 1
ATOM 10860 C C . GLY H 1 76 ? 37.01457 -20.74342 -47.95719 1.000 98.42000 72 GLY H C 1
ATOM 10861 O O . GLY H 1 76 ? 36.28241 -21.56006 -48.51775 1.000 95.10000 72 GLY H O 1
ATOM 10862 N N . HIS H 1 78 ? 31.75723 -16.83999 -46.01749 1.000 87.41000 74 HIS H N 1
ATOM 10863 C CA . HIS H 1 78 ? 32.10898 -16.60992 -47.41357 1.000 105.65000 74 HIS H CA 1
ATOM 10864 C C . HIS H 1 78 ? 30.97872 -17.08905 -48.32642 1.000 108.76000 74 HIS H C 1
ATOM 10865 O O . HIS H 1 78 ? 29.82721 -16.68870 -48.15793 1.000 105.70000 74 HIS H O 1
ATOM 10872 N N . LEU H 1 79 ? 31.31081 -17.94804 -49.29050 1.000 111.02000 75 LEU H N 1
ATOM 10873 C CA . LEU H 1 79 ? 30.34705 -18.49293 -50.23878 1.000 104.70000 75 LEU H CA 1
ATOM 10874 C C . LEU H 1 79 ? 30.33531 -20.01653 -50.19866 1.000 103.97000 75 LEU H C 1
ATOM 10875 O O . LEU H 1 79 ? 29.98939 -20.66777 -51.18589 1.000 118.18000 75 LEU H O 1
ATOM 10880 N N . ASN H 1 80 ? 30.72087 -20.59435 -49.06396 1.000 97.93000 76 ASN H N 1
ATOM 10881 C CA . ASN H 1 80 ? 30.73035 -22.04147 -48.92406 1.000 94.15000 76 ASN H CA 1
ATOM 10882 C C . ASN H 1 80 ? 29.31287 -22.59728 -49.02996 1.000 96.54000 76 ASN H C 1
ATOM 10883 O O . ASN H 1 80 ? 28.32078 -21.88749 -48.84410 1.000 98.58000 76 ASN H O 1
ATOM 10888 N N . SER H 1 81 ? 29.22790 -23.89387 -49.33994 1.000 88.75000 77 SER H N 1
ATOM 10889 C CA . SER H 1 81 ? 27.92449 -24.53277 -49.49039 1.000 97.46000 77 SER H CA 1
ATOM 10890 C C . SER H 1 81 ? 27.11762 -24.47287 -48.20131 1.000 97.08000 77 SER H C 1
ATOM 10891 O O . SER H 1 81 ? 25.88471 -24.39321 -48.24429 1.000 83.16000 77 SER H O 1
ATOM 10894 N N . GLU H 1 82 ? 27.79121 -24.50034 -47.05009 1.000 93.60000 78 GLU H N 1
ATOM 10895 C CA . GLU H 1 82 ? 27.08197 -24.48659 -45.77571 1.000 84.25000 78 GLU H CA 1
ATOM 10896 C C . GLU H 1 82 ? 26.44611 -23.12637 -45.51431 1.000 88.58000 78 GLU H C 1
ATOM 10897 O O . GLU H 1 82 ? 25.25348 -23.03978 -45.20345 1.000 90.00000 78 GLU H O 1
ATOM 10903 N N . PHE H 1 83 ? 27.22565 -22.04918 -45.64344 1.000 82.75000 79 PHE H N 1
ATOM 10904 C CA . PHE H 1 83 ? 26.68860 -20.71601 -45.38502 1.000 82.41000 79 PHE H CA 1
ATOM 10905 C C . PHE H 1 83 ? 25.64078 -20.32495 -46.42016 1.000 85.12000 79 PHE H C 1
ATOM 10906 O O . PHE H 1 83 ? 24.65771 -19.65192 -46.09037 1.000 82.39000 79 PHE H O 1
ATOM 10914 N N . VAL H 1 84 ? 25.83187 -20.73542 -47.67518 1.000 89.91000 80 VAL H N 1
ATOM 10915 C CA . VAL H 1 84 ? 24.90946 -20.33688 -48.73407 1.000 88.83000 80 VAL H CA 1
ATOM 10916 C C . VAL H 1 84 ? 23.55745 -21.02008 -48.56005 1.000 88.27000 80 VAL H C 1
ATOM 10917 O O . VAL H 1 84 ? 22.50508 -20.39968 -48.75721 1.000 95.15000 80 VAL H O 1
ATOM 10921 N N . VAL H 1 85 ? 23.55741 -22.29829 -48.17239 1.000 70.56000 81 VAL H N 1
ATOM 10922 C CA . VAL H 1 85 ? 22.29697 -23.03038 -48.08767 1.000 79.08000 81 VAL H CA 1
ATOM 10923 C C . VAL H 1 85 ? 21.46401 -22.55619 -46.90094 1.000 82.09000 81 VAL H C 1
ATOM 10924 O O . VAL H 1 85 ? 20.22837 -22.60078 -46.94811 1.000 87.32000 81 VAL H O 1
ATOM 10928 N N . GLN H 1 86 ? 22.10504 -22.08711 -45.82955 1.000 76.65000 82 GLN H N 1
ATOM 10929 C CA . GLN H 1 86 ? 21.36826 -21.58097 -44.67923 1.000 78.28000 82 GLN H CA 1
ATOM 10930 C C . GLN H 1 86 ? 21.15720 -20.07387 -44.72864 1.000 72.81000 82 GLN H C 1
ATOM 10931 O O . GLN H 1 86 ? 20.38470 -19.54602 -43.92139 1.000 81.64000 82 GLN H O 1
ATOM 10937 N N . ALA H 1 87 ? 21.81907 -19.37236 -45.64882 1.000 65.22000 83 ALA H N 1
ATOM 10938 C CA . ALA H 1 87 ? 21.45965 -17.99481 -45.95149 1.000 67.09000 83 ALA H CA 1
ATOM 10939 C C . ALA H 1 87 ? 20.35864 -17.90167 -46.99699 1.000 88.10000 83 ALA H C 1
ATOM 10940 O O . ALA H 1 87 ? 19.74545 -16.83769 -47.14028 1.000 86.42000 83 ALA H O 1
ATOM 10942 N N . GLY H 1 88 ? 20.09638 -18.98568 -47.72110 1.000 89.19000 84 GLY H N 1
ATOM 10943 C CA . GLY H 1 88 ? 19.02737 -19.00647 -48.70135 1.000 83.06000 84 GLY H CA 1
ATOM 10944 C C . GLY H 1 88 ? 19.35309 -18.31487 -50.00503 1.000 92.22000 84 GLY H C 1
ATOM 10945 O O . GLY H 1 88 ? 18.48342 -17.65287 -50.58527 1.000 92.62000 84 GLY H O 1
ATOM 10946 N N . LEU H 1 89 ? 20.58445 -18.45644 -50.49332 1.000 99.00000 85 LEU H N 1
ATOM 10947 C CA . LEU H 1 89 ? 21.02772 -17.75590 -51.69264 1.000 104.33000 85 LEU H CA 1
ATOM 10948 C C . LEU H 1 89 ? 21.03337 -18.64682 -52.93004 1.000 113.79000 85 LEU H C 1
ATOM 10949 O O . LEU H 1 89 ? 20.43696 -18.28461 -53.94884 1.000 122.95000 85 LEU H O 1
ATOM 10954 N N . HIS H 1 90 ? 21.69408 -19.80565 -52.86101 1.000 112.92000 86 HIS H N 1
ATOM 10955 C CA . HIS H 1 90 ? 21.73217 -20.76724 -53.96666 1.000 122.63000 86 HIS H CA 1
ATOM 10956 C C . HIS H 1 90 ? 22.24699 -20.10829 -55.24806 1.000 129.40000 86 HIS H C 1
ATOM 10957 O O . HIS H 1 90 ? 21.61283 -20.15722 -56.30431 1.000 123.65000 86 HIS H O 1
ATOM 10964 N N . HIS H 1 91 ? 23.41602 -19.48013 -55.14384 1.000 133.39000 87 HIS H N 1
ATOM 10965 C CA . HIS H 1 91 ? 24.01332 -18.71774 -56.23552 1.000 134.22000 87 HIS H CA 1
ATOM 10966 C C . HIS H 1 91 ? 25.24369 -19.41641 -56.80768 1.000 144.15000 87 HIS H C 1
ATOM 10967 O O . HIS H 1 91 ? 26.21682 -18.76804 -57.19888 1.000 145.53000 87 HIS H O 1
ATOM 10974 N N . THR H 1 92 ? 25.20310 -20.74926 -56.87222 1.000 138.01000 88 THR H N 1
ATOM 10975 C CA . THR H 1 92 ? 26.34103 -21.57344 -57.29202 1.000 141.65000 88 THR H CA 1
ATOM 10976 C C . THR H 1 92 ? 27.57819 -21.31478 -56.43519 1.000 144.63000 88 THR H C 1
ATOM 10977 O O . THR H 1 92 ? 28.70963 -21.42772 -56.91473 1.000 146.13000 88 THR H O 1
ATOM 10981 N N . ASN H 1 93 ? 27.36441 -20.96559 -55.16794 1.000 133.59000 89 ASN H N 1
ATOM 10982 C CA . ASN H 1 93 ? 28.43863 -20.82390 -54.18574 1.000 121.94000 89 ASN H CA 1
ATOM 10983 C C . ASN H 1 93 ? 29.54680 -19.87826 -54.64627 1.000 116.35000 89 ASN H C 1
ATOM 10984 O O . ASN H 1 93 ? 30.72451 -20.23777 -54.64179 1.000 105.48000 89 ASN H O 1
ATOM 10989 N N . ASP H 1 97 ? 36.25184 -21.43730 -56.86447 1.000 97.81000 93 ASP H N 1
ATOM 10990 C CA . ASP H 1 97 ? 36.27024 -22.59417 -55.97681 1.000 101.02000 93 ASP H CA 1
ATOM 10991 C C . ASP H 1 97 ? 37.18355 -22.36445 -54.77557 1.000 85.26000 93 ASP H C 1
ATOM 10992 O O . ASP H 1 97 ? 37.23016 -21.26682 -54.22065 1.000 98.41000 93 ASP H O 1
ATOM 10997 N N . ARG H 1 98 ? 37.91325 -23.40715 -54.38444 1.000 73.08000 94 ARG H N 1
ATOM 10998 C CA . ARG H 1 98 ? 38.72845 -23.39506 -53.17861 1.000 66.96000 94 ARG H CA 1
ATOM 10999 C C . ARG H 1 98 ? 40.11958 -23.93249 -53.48355 1.000 74.69000 94 ARG H C 1
ATOM 11000 O O . ARG H 1 98 ? 40.26678 -24.93658 -54.18677 1.000 83.00000 94 ARG H O 1
ATOM 11008 N N . TRP H 1 99 ? 41.13665 -23.25667 -52.95379 1.000 57.95000 95 TRP H N 1
ATOM 11009 C CA . TRP H 1 99 ? 42.52664 -23.66653 -53.09721 1.000 60.19000 95 TRP H CA 1
ATOM 11010 C C . TRP H 1 99 ? 43.03067 -24.26484 -51.79071 1.000 60.94000 95 TRP H C 1
ATOM 11011 O O . TRP H 1 99 ? 42.68048 -23.79233 -50.70559 1.000 70.11000 95 TRP H O 1
ATOM 11022 N N . GLU H 1 100 ? 43.85375 -25.30569 -51.90073 1.000 63.34000 96 GLU H N 1
ATOM 11023 C CA . GLU H 1 100 ? 44.46408 -25.95736 -50.75044 1.000 65.37000 96 GLU H CA 1
ATOM 11024 C C . GLU H 1 100 ? 45.97345 -25.99034 -50.93364 1.000 67.99000 96 GLU H C 1
ATOM 11025 O O . GLU H 1 100 ? 46.46656 -26.19003 -52.04728 1.000 70.67000 96 GLU H O 1
ATOM 11031 N N . TYR H 1 101 ? 46.70302 -25.79711 -49.83763 1.000 63.22000 97 TYR H N 1
ATOM 11032 C CA . TYR H 1 101 ? 48.15715 -25.80370 -49.85774 1.000 55.00000 97 TYR H CA 1
ATOM 11033 C C . TYR H 1 101 ? 48.67657 -26.67749 -48.72570 1.000 63.61000 97 TYR H C 1
ATOM 11034 O O . TYR H 1 101 ? 47.99568 -26.90204 -47.72176 1.000 69.04000 97 TYR H O 1
ATOM 11043 N N . ASP H 1 102 ? 49.90468 -27.16452 -48.89787 1.000 62.63000 98 ASP H N 1
ATOM 11044 C CA . ASP H 1 102 ? 50.54904 -27.98310 -47.87877 1.000 57.48000 98 ASP H CA 1
ATOM 11045 C C . ASP H 1 102 ? 51.29123 -27.14412 -46.84596 1.000 50.86000 98 ASP H C 1
ATOM 11046 O O . ASP H 1 102 ? 51.30258 -27.49254 -45.66058 1.000 67.38000 98 ASP H O 1
ATOM 11051 N N . SER H 1 103 ? 51.91113 -26.04434 -47.26911 1.000 47.32000 99 SER H N 1
ATOM 11052 C CA . SER H 1 103 ? 52.65874 -25.17931 -46.36617 1.000 61.70000 99 SER H CA 1
ATOM 11053 C C . SER H 1 103 ? 52.44532 -23.72910 -46.76542 1.000 52.70000 99 SER H C 1
ATOM 11054 O O . SER H 1 103 ? 52.52368 -23.39247 -47.95052 1.000 66.82000 99 SER H O 1
ATOM 11057 N N . VAL H 1 104 ? 52.17646 -22.87655 -45.77868 1.000 53.63000 100 VAL H N 1
ATOM 11058 C CA . VAL H 1 104 ? 52.00195 -21.44544 -45.99827 1.000 50.35000 100 VAL H CA 1
ATOM 11059 C C . VAL H 1 104 ? 52.83807 -20.69646 -44.97119 1.000 46.92000 100 VAL H C 1
ATOM 11060 O O . VAL H 1 104 ? 52.74472 -20.96851 -43.76924 1.000 49.39000 100 VAL H O 1
ATOM 11064 N N . VAL H 1 105 ? 53.65077 -19.75369 -45.43953 1.000 41.75000 101 VAL H N 1
ATOM 11065 C CA . VAL H 1 105 ? 54.51508 -18.96262 -44.57225 1.000 42.24000 101 VAL H CA 1
ATOM 11066 C C . VAL H 1 105 ? 54.10713 -17.49996 -44.67848 1.000 51.78000 101 VAL H C 1
ATOM 11067 O O . VAL H 1 105 ? 54.02967 -16.94917 -45.78280 1.000 44.11000 101 VAL H O 1
ATOM 11071 N N . GLU H 1 106 ? 53.83987 -16.88085 -43.53181 1.000 55.69000 102 GLU H N 1
ATOM 11072 C CA . GLU H 1 106 ? 53.56134 -15.45581 -43.43673 1.000 49.22000 102 GLU H CA 1
ATOM 11073 C C . GLU H 1 106 ? 54.84386 -14.72043 -43.08211 1.000 53.38000 102 GLU H C 1
ATOM 11074 O O . GLU H 1 106 ? 55.49026 -15.04686 -42.07993 1.000 48.76000 102 GLU H O 1
ATOM 11080 N N . TYR H 1 107 ? 55.20188 -13.73541 -43.90110 1.000 52.23000 103 TYR H N 1
ATOM 11081 C CA . TYR H 1 107 ? 56.28794 -12.80876 -43.61543 1.000 50.64000 103 TYR H CA 1
ATOM 11082 C C . TYR H 1 107 ? 55.68053 -11.45796 -43.26559 1.000 52.52000 103 TYR H C 1
ATOM 11083 O O . TYR H 1 107 ? 54.87239 -10.92178 -44.03248 1.000 53.57000 103 TYR H O 1
ATOM 11092 N N . ALA H 1 108 ? 56.05864 -10.91781 -42.10701 1.000 56.31000 104 ALA H N 1
ATOM 11093 C CA . ALA H 1 108 ? 55.40343 -9.73887 -41.56115 1.000 48.25000 104 ALA H CA 1
ATOM 11094 C C . ALA H 1 108 ? 56.43239 -8.75782 -41.01825 1.000 47.41000 104 ALA H C 1
ATOM 11095 O O . ALA H 1 108 ? 57.47981 -9.15037 -40.49621 1.000 56.81000 104 ALA H O 1
ATOM 11097 N N . VAL H 1 109 ? 56.11321 -7.46739 -41.15409 1.000 39.99000 105 VAL H N 1
ATOM 11098 C CA . VAL H 1 109 ? 56.91506 -6.37023 -40.62553 1.000 55.57000 105 VAL H CA 1
ATOM 11099 C C . VAL H 1 109 ? 55.95784 -5.37641 -39.97674 1.000 42.53000 105 VAL H C 1
ATOM 11100 O O . VAL H 1 109 ? 54.76830 -5.33388 -40.29285 1.000 56.44000 105 VAL H O 1
ATOM 11104 N N . TYR H 1 110 ? 56.47872 -4.58637 -39.03766 1.000 56.26000 106 TYR H N 1
ATOM 11105 C CA . TYR H 1 110 ? 55.70538 -3.49819 -38.45276 1.000 55.65000 106 TYR H CA 1
ATOM 11106 C C . TYR H 1 110 ? 56.27409 -2.16638 -38.91633 1.000 51.49000 106 TYR H C 1
ATOM 11107 O O . TYR H 1 110 ? 57.43701 -1.85845 -38.61433 1.000 54.36000 106 TYR H O 1
ATOM 11116 N N . PRO H 1 111 ? 55.50621 -1.35159 -39.63857 1.000 61.69000 107 PRO H N 1
ATOM 11117 C CA . PRO H 1 111 ? 56.05561 -0.09477 -40.15991 1.000 59.97000 107 PRO H CA 1
ATOM 11118 C C . PRO H 1 111 ? 56.22212 0.95295 -39.06949 1.000 57.02000 107 PRO H C 1
ATOM 11119 O O . PRO H 1 111 ? 55.36939 1.10856 -38.19233 1.000 65.79000 107 PRO H O 1
ATOM 11123 N N . THR H 1 112 ? 57.33544 1.67594 -39.13826 1.000 60.80000 108 THR H N 1
ATOM 11124 C CA . THR H 1 112 ? 57.63930 2.76310 -38.22075 1.000 70.82000 108 THR H CA 1
ATOM 11125 C C . THR H 1 112 ? 57.37585 4.10640 -38.89089 1.000 68.56000 108 THR H C 1
ATOM 11126 O O . THR H 1 112 ? 57.35449 4.22173 -40.11811 1.000 60.33000 108 THR H O 1
ATOM 11130 N N . ARG H 1 113 ? 57.18437 5.13127 -38.05735 1.000 77.70000 109 ARG H N 1
ATOM 11131 C CA . ARG H 1 113 ? 56.88239 6.46622 -38.56668 1.000 63.67000 109 ARG H CA 1
ATOM 11132 C C . ARG H 1 113 ? 57.99807 6.97819 -39.47208 1.000 67.32000 109 ARG H C 1
ATOM 11133 O O . ARG H 1 113 ? 57.74203 7.47925 -40.57499 1.000 75.72000 109 ARG H O 1
ATOM 11141 N N . GLN H 1 114 ? 59.24911 6.84834 -39.02270 1.000 69.41000 110 GLN H N 1
ATOM 11142 C CA . GLN H 1 114 ? 60.37466 7.39015 -39.77811 1.000 69.69000 110 GLN H CA 1
ATOM 11143 C C . GLN H 1 114 ? 60.55874 6.66641 -41.10676 1.000 76.39000 110 GLN H C 1
ATOM 11144 O O . GLN H 1 114 ? 60.86797 7.29689 -42.12465 1.000 78.27000 110 GLN H O 1
ATOM 11150 N N . TYR H 1 115 ? 60.37362 5.34470 -41.12138 1.000 75.53000 111 TYR H N 1
ATOM 11151 C CA . TYR H 1 115 ? 60.54198 4.59939 -42.36467 1.000 61.95000 111 TYR H CA 1
ATOM 11152 C C . TYR H 1 115 ? 59.43581 4.92762 -43.35861 1.000 58.71000 111 TYR H C 1
ATOM 11153 O O . TYR H 1 115 ? 59.67841 4.97614 -44.56994 1.000 66.04000 111 TYR H O 1
ATOM 11162 N N . ILE H 1 116 ? 58.21497 5.15681 -42.86930 1.000 53.90000 112 ILE H N 1
ATOM 11163 C CA . ILE H 1 116 ? 57.14396 5.60288 -43.75542 1.000 59.39000 112 ILE H CA 1
ATOM 11164 C C . ILE H 1 116 ? 57.46762 6.97880 -44.32015 1.000 72.49000 112 ILE H C 1
ATOM 11165 O O . ILE H 1 116 ? 57.27748 7.23541 -45.51536 1.000 76.68000 112 ILE H O 1
ATOM 11170 N N . ASP H 1 117 ? 57.96752 7.88367 -43.47189 1.000 74.51000 113 ASP H N 1
ATOM 11171 C CA . ASP H 1 117 ? 58.36151 9.20660 -43.95006 1.000 81.22000 113 ASP H CA 1
ATOM 11172 C C . ASP H 1 117 ? 59.43057 9.10869 -45.03161 1.000 80.19000 113 ASP H C 1
ATOM 11173 O O . ASP H 1 117 ? 59.36715 9.81506 -46.04481 1.000 85.78000 113 ASP H O 1
ATOM 11178 N N . ARG H 1 118 ? 60.42120 8.23636 -44.83398 1.000 76.48000 114 ARG H N 1
ATOM 11179 C CA . ARG H 1 118 ? 61.45343 8.05140 -45.84914 1.000 82.64000 114 ARG H CA 1
ATOM 11180 C C . ARG H 1 118 ? 60.89685 7.39582 -47.10797 1.000 81.92000 114 ARG H C 1
ATOM 11181 O O . ARG H 1 118 ? 61.41758 7.62703 -48.20520 1.000 88.22000 114 ARG H O 1
ATOM 11189 N N . LEU H 1 119 ? 59.84951 6.57723 -46.97567 1.000 83.50000 115 LEU H N 1
ATOM 11190 C CA . LEU H 1 119 ? 59.20846 6.01274 -48.15946 1.000 72.39000 115 LEU H CA 1
ATOM 11191 C C . LEU H 1 119 ? 58.38471 7.06258 -48.89318 1.000 78.46000 115 LEU H C 1
ATOM 11192 O O . LEU H 1 119 ? 58.34689 7.07576 -50.12853 1.000 82.90000 115 LEU H O 1
ATOM 11197 N N . LEU H 1 120 ? 57.70810 7.94440 -48.15241 1.000 82.05000 116 LEU H N 1
ATOM 11198 C CA . LEU H 1 120 ? 57.00771 9.05049 -48.79582 1.000 82.02000 116 LEU H CA 1
ATOM 11199 C C . LEU H 1 120 ? 57.98795 10.02868 -49.42801 1.000 87.15000 116 LEU H C 1
ATOM 11200 O O . LEU H 1 120 ? 57.64916 10.70093 -50.40872 1.000 88.31000 116 LEU H O 1
ATOM 11205 N N . GLU H 1 121 ? 59.19966 10.11460 -48.88740 1.000 86.18000 117 GLU H N 1
ATOM 11206 C CA . GLU H 1 121 ? 60.26765 10.94204 -49.44627 1.000 85.87000 117 GLU H CA 1
ATOM 11207 C C . GLU H 1 121 ? 61.05107 10.17821 -50.51214 1.000 83.31000 117 GLU H C 1
ATOM 11208 O O . GLU H 1 121 ? 62.28053 10.13581 -50.50796 1.000 99.48000 117 GLU H O 1
ATOM 11214 N N . SER H 1 122 ? 60.33012 9.55025 -51.43498 1.000 77.25000 118 SER H N 1
ATOM 11215 C CA . SER H 1 122 ? 60.92909 8.76371 -52.50094 1.000 76.81000 118 SER H CA 1
ATOM 11216 C C . SER H 1 122 ? 60.70365 9.43633 -53.84769 1.000 76.42000 118 SER H C 1
ATOM 11217 O O . SER H 1 122 ? 59.81319 10.27366 -54.00952 1.000 78.91000 118 SER H O 1
ATOM 11220 N N . LYS H 1 123 ? 61.52926 9.04577 -54.82130 1.000 83.64000 119 LYS H N 1
ATOM 11221 C CA . LYS H 1 123 ? 61.44506 9.63618 -56.15345 1.000 81.79000 119 LYS H CA 1
ATOM 11222 C C . LYS H 1 123 ? 60.11474 9.31494 -56.82338 1.000 85.35000 119 LYS H C 1
ATOM 11223 O O . LYS H 1 123 ? 59.49427 10.18883 -57.44058 1.000 98.78000 119 LYS H O 1
ATOM 11229 N N . GLU H 1 124 ? 59.65631 8.07064 -56.70726 1.000 82.75000 120 GLU H N 1
ATOM 11230 C CA . GLU H 1 124 ? 58.43571 7.64610 -57.37961 1.000 83.02000 120 GLU H CA 1
ATOM 11231 C C . GLU H 1 124 ? 57.19161 7.85679 -56.52969 1.000 81.55000 120 GLU H C 1
ATOM 11232 O O . GLU H 1 124 ? 56.10843 8.09111 -57.07847 1.000 77.73000 120 GLU H O 1
ATOM 11238 N N . VAL H 1 125 ? 57.32128 7.77966 -55.20353 1.000 79.80000 121 VAL H N 1
ATOM 11239 C CA . VAL H 1 125 ? 56.16550 7.97318 -54.33510 1.000 72.35000 121 VAL H CA 1
ATOM 11240 C C . VAL H 1 125 ? 55.74092 9.43572 -54.31687 1.000 72.02000 121 VAL H C 1
ATOM 11241 O O . VAL H 1 125 ? 54.54497 9.74041 -54.22374 1.000 73.50000 121 VAL H O 1
ATOM 11245 N N . ARG H 1 126 ? 56.69898 10.36186 -54.41615 1.000 76.57000 122 ARG H N 1
ATOM 11246 C CA . ARG H 1 126 ? 56.36186 11.78126 -54.36036 1.000 79.19000 122 ARG H CA 1
ATOM 11247 C C . ARG H 1 126 ? 55.52151 12.20064 -55.56094 1.000 71.03000 122 ARG H C 1
ATOM 11248 O O . ARG H 1 126 ? 54.62182 13.03741 -55.42986 1.000 73.91000 122 ARG H O 1
ATOM 11256 N N . GLN H 1 127 ? 55.78760 11.62329 -56.73557 1.000 65.96000 123 GLN H N 1
ATOM 11257 C CA . GLN H 1 127 ? 55.04919 12.01561 -57.93093 1.000 68.55000 123 GLN H CA 1
ATOM 11258 C C . GLN H 1 127 ? 53.58169 11.62628 -57.81746 1.000 72.82000 123 GLN H C 1
ATOM 11259 O O . GLN H 1 127 ? 52.69163 12.42236 -58.13646 1.000 74.50000 123 GLN H O 1
ATOM 11265 N N . TYR H 1 128 ? 53.30871 10.40114 -57.36429 1.000 72.88000 124 TYR H N 1
ATOM 11266 C CA . TYR H 1 128 ? 51.92343 9.98527 -57.17615 1.000 74.93000 124 TYR H CA 1
ATOM 11267 C C . TYR H 1 128 ? 51.25809 10.78330 -56.06224 1.000 65.64000 124 TYR H C 1
ATOM 11268 O O . TYR H 1 128 ? 50.06800 11.10495 -56.14739 1.000 66.31000 124 TYR H O 1
ATOM 11277 N N . ILE H 1 129 ? 52.01280 11.12227 -55.01642 1.000 57.53000 125 ILE H N 1
ATOM 11278 C CA . ILE H 1 129 ? 51.43666 11.84068 -53.88382 1.000 62.90000 125 ILE H CA 1
ATOM 11279 C C . ILE H 1 129 ? 51.19056 13.30195 -54.24285 1.000 72.92000 125 ILE H C 1
ATOM 11280 O O . ILE H 1 129 ? 50.10161 13.83940 -54.00824 1.000 64.77000 125 ILE H O 1
ATOM 11285 N N . GLN H 1 130 ? 52.19451 13.96504 -54.82292 1.000 70.75000 126 GLN H N 1
ATOM 11286 C CA . GLN H 1 130 ? 52.06845 15.38986 -55.11749 1.000 57.55000 126 GLN H CA 1
ATOM 11287 C C . GLN H 1 130 ? 51.03395 15.64289 -56.20804 1.000 64.99000 126 GLN H C 1
ATOM 11288 O O . GLN H 1 130 ? 50.20218 16.55020 -56.08727 1.000 71.04000 126 GLN H O 1
ATOM 11294 N N . ALA H 1 131 ? 51.07073 14.85295 -57.28459 1.000 55.45000 127 ALA H N 1
ATOM 11295 C CA . ALA H 1 131 ? 50.09491 15.02862 -58.35611 1.000 57.38000 127 ALA H CA 1
ATOM 11296 C C . ALA H 1 131 ? 48.68070 14.75277 -57.86344 1.000 66.09000 127 ALA H C 1
ATOM 11297 O O . ALA H 1 131 ? 47.72623 15.41202 -58.29201 1.000 65.17000 127 ALA H O 1
ATOM 11299 N N . SER H 1 132 ? 48.52460 13.78057 -56.96161 1.000 65.72000 128 SER H N 1
ATOM 11300 C CA . SER H 1 132 ? 47.20903 13.51932 -56.38938 1.000 66.39000 128 SER H CA 1
ATOM 11301 C C . SER H 1 132 ? 46.77537 14.63881 -55.45450 1.000 64.41000 128 SER H C 1
ATOM 11302 O O . SER H 1 132 ? 45.57682 14.90948 -55.32912 1.000 74.59000 128 SER H O 1
ATOM 11305 N N . ALA H 1 133 ? 47.72731 15.29827 -54.79246 1.000 58.41000 129 ALA H N 1
ATOM 11306 C CA . ALA H 1 133 ? 47.37259 16.40399 -53.91153 1.000 69.48000 129 ALA H CA 1
ATOM 11307 C C . ALA H 1 133 ? 46.94783 17.63553 -54.69984 1.000 65.63000 129 ALA H C 1
ATOM 11308 O O . ALA H 1 133 ? 46.09610 18.40227 -54.23700 1.000 62.59000 129 ALA H O 1
ATOM 11310 N N . ALA H 1 134 ? 47.51783 17.83725 -55.88829 1.000 66.39000 130 ALA H N 1
ATOM 11311 C CA . ALA H 1 134 ? 47.20392 19.02128 -56.68099 1.000 61.30000 130 ALA H CA 1
ATOM 11312 C C . ALA H 1 134 ? 45.94165 18.81761 -57.51202 1.000 62.23000 130 ALA H C 1
ATOM 11313 O O . ALA H 1 134 ? 44.97225 19.57360 -57.38554 1.000 62.31000 130 ALA H O 1
ATOM 11315 N N . LEU H 1 135 ? 45.93952 17.79791 -58.37300 1.000 74.15000 131 LEU H N 1
ATOM 11316 C CA . LEU H 1 135 ? 44.79224 17.56598 -59.24537 1.000 78.25000 131 LEU H CA 1
ATOM 11317 C C . LEU H 1 135 ? 43.58215 17.09113 -58.45005 1.000 64.54000 131 LEU H C 1
ATOM 11318 O O . LEU H 1 135 ? 42.46848 17.59574 -58.63404 1.000 75.37000 131 LEU H O 1
ATOM 11323 N N . LEU H 1 136 ? 43.77877 16.11956 -57.56503 1.000 68.26000 132 LEU H N 1
ATOM 11324 C CA . LEU H 1 136 ? 42.71736 15.62562 -56.70574 1.000 65.92000 132 LEU H CA 1
ATOM 11325 C C . LEU H 1 136 ? 42.82053 16.29093 -55.33425 1.000 66.32000 132 LEU H C 1
ATOM 11326 O O . LEU H 1 136 ? 43.74305 17.05942 -55.05513 1.000 68.27000 132 LEU H O 1
ATOM 11331 N N . GLY H 1 137 ? 41.85197 15.99460 -54.47107 1.000 58.38000 133 GLY H N 1
ATOM 11332 C CA . GLY H 1 137 ? 41.80134 16.59469 -53.15118 1.000 78.19000 133 GLY H CA 1
ATOM 11333 C C . GLY H 1 137 ? 43.03596 16.33634 -52.31255 1.000 79.03000 133 GLY H C 1
ATOM 11334 O O . GLY H 1 137 ? 43.80603 17.25961 -52.03220 1.000 79.78000 133 GLY H O 1
ATOM 11335 N N . GLY H 1 138 ? 43.23695 15.08638 -51.90543 1.000 73.27000 134 GLY H N 1
ATOM 11336 C CA . GLY H 1 138 ? 44.43502 14.71929 -51.18097 1.000 62.64000 134 GLY H CA 1
ATOM 11337 C C . GLY H 1 138 ? 45.13266 13.54208 -51.82974 1.000 78.63000 134 GLY H C 1
ATOM 11338 O O . GLY H 1 138 ? 44.98524 13.31833 -53.03505 1.000 82.79000 134 GLY H O 1
ATOM 11339 N N . TRP H 1 139 ? 45.88782 12.77749 -51.04814 1.000 71.78000 135 TRP H N 1
ATOM 11340 C CA . TRP H 1 139 ? 46.54523 11.58164 -51.55415 1.000 59.70000 135 TRP H CA 1
ATOM 11341 C C . TRP H 1 139 ? 46.30358 10.41700 -50.60550 1.000 67.14000 135 TRP H C 1
ATOM 11342 O O . TRP H 1 139 ? 46.12007 10.60120 -49.39906 1.000 67.37000 135 TRP H O 1
ATOM 11353 N N . CYS H 1 140 ? 46.30777 9.21154 -51.16802 1.000 64.36000 136 CYS H N 1
ATOM 11354 C CA . CYS H 1 140 ? 46.05760 8.00022 -50.39458 1.000 63.07000 136 CYS H CA 1
ATOM 11355 C C . CYS H 1 140 ? 46.75302 6.83498 -51.07684 1.000 61.46000 136 CYS H C 1
ATOM 11356 O O . CYS H 1 140 ? 46.42400 6.50117 -52.21865 1.000 60.17000 136 CYS H O 1
ATOM 11359 N N . VAL H 1 141 ? 47.71127 6.22446 -50.38350 1.000 59.77000 137 VAL H N 1
ATOM 11360 C CA . VAL H 1 141 ? 48.44956 5.08276 -50.90134 1.000 60.73000 137 VAL H CA 1
ATOM 11361 C C . VAL H 1 141 ? 48.31680 3.92693 -49.91496 1.000 55.39000 137 VAL H C 1
ATOM 11362 O O . VAL H 1 141 ? 47.86721 4.09275 -48.78102 1.000 59.06000 137 VAL H O 1
ATOM 11366 N N . TYR H 1 142 ? 48.71679 2.74235 -50.36904 1.000 52.37000 138 TYR H N 1
ATOM 11367 C CA . TYR H 1 142 ? 48.68786 1.53691 -49.55472 1.000 50.82000 138 TYR H CA 1
ATOM 11368 C C . TYR H 1 142 ? 50.05983 0.88139 -49.58357 1.000 45.20000 138 TYR H C 1
ATOM 11369 O O . TYR H 1 142 ? 50.71229 0.83552 -50.63048 1.000 52.08000 138 TYR H O 1
ATOM 11378 N N . MET H 1 143 ? 50.49462 0.37699 -48.43210 1.000 43.17000 139 MET H N 1
ATOM 11379 C CA . MET H 1 143 ? 51.79783 -0.25656 -48.29476 1.000 46.63000 139 MET H CA 1
ATOM 11380 C C . MET H 1 143 ? 51.62717 -1.72049 -47.92005 1.000 48.27000 139 MET H C 1
ATOM 11381 O O . MET H 1 143 ? 50.80428 -2.05898 -47.06419 1.000 49.05000 139 MET H O 1
ATOM 11386 N N . VAL H 1 144 ? 52.41576 -2.58344 -48.55666 1.000 50.07000 140 VAL H N 1
ATOM 11387 C CA . VAL H 1 144 ? 52.39075 -4.00987 -48.24713 1.000 43.51000 140 VAL H CA 1
ATOM 11388 C C . VAL H 1 144 ? 53.09159 -4.21651 -46.90858 1.000 43.64000 140 VAL H C 1
ATOM 11389 O O . VAL H 1 144 ? 54.31230 -4.06977 -46.80456 1.000 52.44000 140 VAL H O 1
ATOM 11393 N N . THR H 1 145 ? 52.31742 -4.55319 -45.88085 1.000 43.02000 141 THR H N 1
ATOM 11394 C CA . THR H 1 145 ? 52.86264 -4.80565 -44.55457 1.000 44.37000 141 THR H CA 1
ATOM 11395 C C . THR H 1 145 ? 53.25000 -6.26491 -44.36300 1.000 51.00000 141 THR H C 1
ATOM 11396 O O . THR H 1 145 ? 54.13382 -6.56703 -43.55276 1.000 52.62000 141 THR H O 1
ATOM 11400 N N . GLY H 1 146 ? 52.62390 -7.17248 -45.10391 1.000 52.13000 142 GLY H N 1
ATOM 11401 C CA . GLY H 1 146 ? 52.97179 -8.57754 -45.00123 1.000 47.97000 142 GLY H CA 1
ATOM 11402 C C . GLY H 1 146 ? 52.61493 -9.33219 -46.25944 1.000 53.14000 142 GLY H C 1
ATOM 11403 O O . GLY H 1 146 ? 51.83296 -8.86075 -47.08963 1.000 44.76000 142 GLY H O 1
ATOM 11404 N N . ILE H 1 147 ? 53.19073 -10.52703 -46.38752 1.000 42.70000 143 ILE H N 1
ATOM 11405 C CA . ILE H 1 147 ? 52.89807 -11.40610 -47.51364 1.000 45.13000 143 ILE H CA 1
ATOM 11406 C C . ILE H 1 147 ? 52.72057 -12.83446 -47.01761 1.000 48.42000 143 ILE H C 1
ATOM 11407 O O . ILE H 1 147 ? 53.24215 -13.22266 -45.96791 1.000 53.40000 143 ILE H O 1
ATOM 11412 N N . MET H 1 148 ? 51.96645 -13.61588 -47.78707 1.000 45.83000 144 MET H N 1
ATOM 11413 C CA . MET H 1 148 ? 51.76594 -15.03683 -47.54173 1.000 47.43000 144 MET H CA 1
ATOM 11414 C C . MET H 1 148 ? 52.25483 -15.80691 -48.75774 1.000 39.74000 144 MET H C 1
ATOM 11415 O O . MET H 1 148 ? 51.82027 -15.53650 -49.88205 1.000 45.71000 144 MET H O 1
ATOM 11420 N N . VAL H 1 149 ? 53.15697 -16.75764 -48.53653 1.000 38.35000 145 VAL H N 1
ATOM 11421 C CA . VAL H 1 149 ? 53.76012 -17.53321 -49.61233 1.000 53.46000 145 VAL H CA 1
ATOM 11422 C C . VAL H 1 149 ? 53.37240 -18.99277 -49.43591 1.000 45.82000 145 VAL H C 1
ATOM 11423 O O . VAL H 1 149 ? 53.52560 -19.55587 -48.34487 1.000 53.45000 145 VAL H O 1
ATOM 11427 N N . ALA H 1 150 ? 52.86971 -19.59977 -50.50898 1.000 44.86000 146 ALA H N 1
ATOM 11428 C CA . ALA H 1 150 ? 52.53060 -21.02086 -50.51711 1.000 55.65000 146 ALA H CA 1
ATOM 11429 C C . ALA H 1 150 ? 53.78494 -21.79635 -50.89645 1.000 52.14000 146 ALA H C 1
ATOM 11430 O O . ALA H 1 150 ? 54.05897 -22.04359 -52.07166 1.000 53.22000 146 ALA H O 1
ATOM 11432 N N . ARG H 1 151 ? 54.56503 -22.17498 -49.88636 1.000 44.67000 147 ARG H N 1
ATOM 11433 C CA . ARG H 1 151 ? 55.77483 -22.95315 -50.12110 1.000 46.82000 147 ARG H CA 1
ATOM 11434 C C . ARG H 1 151 ? 55.39771 -24.36023 -50.56699 1.000 56.38000 147 ARG H C 1
ATOM 11435 O O . ARG H 1 151 ? 54.77619 -25.11520 -49.81172 1.000 53.65000 147 ARG H O 1
ATOM 11443 N N . GLY H 1 152 ? 55.77352 -24.71133 -51.79333 1.000 47.41000 148 GLY H N 1
ATOM 11444 C CA . GLY H 1 152 ? 55.36032 -25.95793 -52.39719 1.000 45.38000 148 GLY H CA 1
ATOM 11445 C C . GLY H 1 152 ? 54.15162 -25.84692 -53.29758 1.000 54.50000 148 GLY H C 1
ATOM 11446 O O . GLY H 1 152 ? 53.68151 -26.87282 -53.80424 1.000 57.84000 148 GLY H O 1
ATOM 11447 N N . GLY H 1 153 ? 53.63506 -24.63880 -53.51165 1.000 53.34000 149 GLY H N 1
ATOM 11448 C CA . GLY H 1 153 ? 52.47787 -24.46657 -54.36639 1.000 57.96000 149 GLY H CA 1
ATOM 11449 C C . GLY H 1 153 ? 51.18447 -24.86838 -53.67675 1.000 66.07000 149 GLY H C 1
ATOM 11450 O O . GLY H 1 153 ? 51.05356 -24.80877 -52.45250 1.000 52.15000 149 GLY H O 1
ATOM 11451 N N . GLY H 1 154 ? 50.22138 -25.28282 -54.48436 1.000 63.30000 150 GLY H N 1
ATOM 11452 C CA . GLY H 1 154 ? 48.93222 -25.68294 -53.97642 1.000 64.05000 150 GLY H CA 1
ATOM 11453 C C . GLY H 1 154 ? 48.14585 -26.45964 -55.00624 1.000 64.85000 150 GLY H C 1
ATOM 11454 O O . GLY H 1 154 ? 48.69425 -26.94888 -55.99523 1.000 62.34000 150 GLY H O 1
ATOM 11455 N N . ARG H 1 155 ? 46.84026 -26.56509 -54.76400 1.000 61.85000 151 ARG H N 1
ATOM 11456 C CA . ARG H 1 155 ? 45.95820 -27.32195 -55.63943 1.000 64.13000 151 ARG H CA 1
ATOM 11457 C C . ARG H 1 155 ? 44.56790 -26.70504 -55.60417 1.000 67.05000 151 ARG H C 1
ATOM 11458 O O . ARG H 1 155 ? 44.13684 -26.16420 -54.58181 1.000 63.15000 151 ARG H O 1
ATOM 11466 N N . ASN H 1 156 ? 43.87707 -26.77878 -56.73797 1.000 69.81000 152 ASN H N 1
ATOM 11467 C CA . ASN H 1 156 ? 42.49953 -26.31510 -56.84207 1.000 75.87000 152 ASN H CA 1
ATOM 11468 C C . ASN H 1 156 ? 41.56776 -27.48402 -56.54375 1.000 79.81000 152 ASN H C 1
ATOM 11469 O O . ASN H 1 156 ? 41.65593 -28.53430 -57.18934 1.000 76.13000 152 ASN H O 1
ATOM 11474 N N . VAL H 1 157 ? 40.68310 -27.30401 -55.56565 1.000 73.30000 153 VAL H N 1
ATOM 11475 C CA . VAL H 1 157 ? 39.80640 -28.36579 -55.08848 1.000 64.23000 153 VAL H CA 1
ATOM 11476 C C . VAL H 1 157 ? 38.36264 -27.89071 -55.16299 1.000 71.42000 153 VAL H C 1
ATOM 11477 O O . VAL H 1 157 ? 38.05794 -26.74117 -54.82597 1.000 82.74000 153 VAL H O 1
ATOM 11481 N N . THR H 1 158 ? 37.47567 -28.77818 -55.61088 1.000 73.63000 154 THR H N 1
ATOM 11482 C CA . THR H 1 158 ? 36.04208 -28.52791 -55.63729 1.000 93.04000 154 THR H CA 1
ATOM 11483 C C . THR H 1 158 ? 35.32590 -29.70219 -54.98710 1.000 92.99000 154 THR H C 1
ATOM 11484 O O . THR H 1 158 ? 35.69697 -30.86005 -55.20187 1.000 102.94000 154 THR H O 1
ATOM 11488 N N . SER H 1 159 ? 34.30338 -29.40144 -54.19034 1.000 89.30000 155 SER H N 1
ATOM 11489 C CA . SER H 1 159 ? 33.53869 -30.41529 -53.48096 1.000 107.73000 155 SER H CA 1
ATOM 11490 C C . SER H 1 159 ? 32.07244 -30.34576 -53.88565 1.000 115.10000 155 SER H C 1
ATOM 11491 O O . SER H 1 159 ? 31.55124 -29.27540 -54.21413 1.000 99.07000 155 SER H O 1
ATOM 11494 N N . GLU H 1 160 ? 31.41190 -31.49997 -53.85893 1.000 120.49000 156 GLU H N 1
ATOM 11495 C CA . GLU H 1 160 ? 29.99079 -31.57645 -54.18047 1.000 121.34000 156 GLU H CA 1
ATOM 11496 C C . GLU H 1 160 ? 29.19848 -32.12723 -52.99860 1.000 106.05000 156 GLU H C 1
ATOM 11497 O O . GLU H 1 160 ? 28.67163 -31.37064 -52.18296 1.000 100.47000 156 GLU H O 1
ATOM 11503 N N . THR H 1 179 ? 35.01815 -34.23032 -52.78811 1.000 89.07000 175 THR H N 1
ATOM 11504 C CA . THR H 1 179 ? 36.11866 -33.31738 -53.07400 1.000 94.45000 175 THR H CA 1
ATOM 11505 C C . THR H 1 179 ? 36.94410 -33.82621 -54.25255 1.000 96.53000 175 THR H C 1
ATOM 11506 O O . THR H 1 179 ? 37.35437 -34.98684 -54.27558 1.000 85.74000 175 THR H O 1
ATOM 11510 N N . LYS H 1 180 ? 37.18693 -32.95427 -55.22976 1.000 84.79000 176 LYS H N 1
ATOM 11511 C CA . LYS H 1 180 ? 37.93188 -33.31005 -56.43049 1.000 78.73000 176 LYS H CA 1
ATOM 11512 C C . LYS H 1 180 ? 39.10008 -32.35271 -56.60607 1.000 79.04000 176 LYS H C 1
ATOM 11513 O O . LYS H 1 180 ? 38.91204 -31.13218 -56.60100 1.000 78.88000 176 LYS H O 1
ATOM 11519 N N . VAL H 1 181 ? 40.30067 -32.90812 -56.76402 1.000 73.53000 177 VAL H N 1
ATOM 11520 C CA . VAL H 1 181 ? 41.50817 -32.11591 -56.99307 1.000 65.94000 177 VAL H CA 1
ATOM 11521 C C . VAL H 1 181 ? 41.55811 -31.78789 -58.48294 1.000 65.12000 177 VAL H C 1
ATOM 11522 O O . VAL H 1 181 ? 41.92797 -32.62852 -59.30340 1.000 68.92000 177 VAL H O 1
ATOM 11526 N N . ASN H 1 182 ? 41.19148 -30.55464 -58.83668 1.000 75.72000 178 ASN H N 1
ATOM 11527 C CA . ASN H 1 182 ? 41.10695 -30.18109 -60.24523 1.000 66.71000 178 ASN H CA 1
ATOM 11528 C C . ASN H 1 182 ? 42.49055 -29.99715 -60.85771 1.000 69.83000 178 ASN H C 1
ATOM 11529 O O . ASN H 1 182 ? 42.77350 -30.52094 -61.94133 1.000 81.50000 178 ASN H O 1
ATOM 11534 N N . ALA H 1 183 ? 43.36641 -29.25459 -60.18338 1.000 69.74000 179 ALA H N 1
ATOM 11535 C CA . ALA H 1 183 ? 44.68011 -28.94422 -60.72672 1.000 68.37000 179 ALA H CA 1
ATOM 11536 C C . ALA H 1 183 ? 45.74077 -29.10532 -59.64767 1.000 60.79000 179 ALA H C 1
ATOM 11537 O O . ALA H 1 183 ? 45.44102 -29.17715 -58.45335 1.000 58.89000 179 ALA H O 1
ATOM 11539 N N . HIS H 1 184 ? 46.99490 -29.16126 -60.09221 1.000 59.84000 180 HIS H N 1
ATOM 11540 C CA . HIS H 1 184 ? 48.15016 -29.26574 -59.21126 1.000 59.67000 180 HIS H CA 1
ATOM 11541 C C . HIS H 1 184 ? 49.18975 -28.23875 -59.63203 1.000 59.59000 180 HIS H C 1
ATOM 11542 O O . HIS H 1 184 ? 49.48063 -28.09735 -60.82427 1.000 56.49000 180 HIS H O 1
ATOM 11549 N N . HIS H 1 185 ? 49.74253 -27.52411 -58.65406 1.000 65.29000 181 HIS H N 1
ATOM 11550 C CA . HIS H 1 185 ? 50.79188 -26.54003 -58.89597 1.000 72.79000 181 HIS H CA 1
ATOM 11551 C C . HIS H 1 185 ? 51.85685 -26.72499 -57.82765 1.000 72.89000 181 HIS H C 1
ATOM 11552 O O . HIS H 1 185 ? 51.55909 -26.62815 -56.63338 1.000 77.55000 181 HIS H O 1
ATOM 11559 N N . THR H 1 186 ? 53.09127 -26.99041 -58.25251 1.000 66.13000 182 THR H N 1
ATOM 11560 C CA . THR H 1 186 ? 54.15317 -27.39650 -57.34230 1.000 64.75000 182 THR H CA 1
ATOM 11561 C C . THR H 1 186 ? 55.20679 -26.32312 -57.10009 1.000 63.57000 182 THR H C 1
ATOM 11562 O O . THR H 1 186 ? 56.14283 -26.56406 -56.33040 1.000 70.64000 182 THR H O 1
ATOM 11566 N N . THR H 1 187 ? 55.08983 -25.15381 -57.72101 1.000 57.07000 183 THR H N 1
ATOM 11567 C CA . THR H 1 187 ? 56.06849 -24.09191 -57.53857 1.000 64.99000 183 THR H CA 1
ATOM 11568 C C . THR H 1 187 ? 55.53366 -23.03017 -56.58171 1.000 68.53000 183 THR H C 1
ATOM 11569 O O . THR H 1 187 ? 54.32208 -22.83990 -56.44585 1.000 57.74000 183 THR H O 1
ATOM 11573 N N . ASP H 1 188 ? 56.45670 -22.34306 -55.91259 1.000 57.04000 184 ASP H N 1
ATOM 11574 C CA . ASP H 1 188 ? 56.08627 -21.37119 -54.89314 1.000 54.58000 184 ASP H CA 1
ATOM 11575 C C . ASP H 1 188 ? 55.47070 -20.12362 -55.51809 1.000 50.61000 184 ASP H C 1
ATOM 11576 O O . ASP H 1 188 ? 55.80879 -19.72823 -56.63686 1.000 58.99000 184 ASP H O 1
ATOM 11581 N N . PHE H 1 189 ? 54.55855 -19.49926 -54.77452 1.000 43.77000 185 PHE H N 1
ATOM 11582 C CA . PHE H 1 189 ? 53.90823 -18.27625 -55.22536 1.000 56.26000 185 PHE H CA 1
ATOM 11583 C C . PHE H 1 189 ? 53.26388 -17.58516 -54.03203 1.000 62.59000 185 PHE H C 1
ATOM 11584 O O . PHE H 1 189 ? 52.95666 -18.21387 -53.01549 1.000 56.11000 185 PHE H O 1
ATOM 11592 N N . VAL H 1 190 ? 53.06566 -16.27772 -54.17312 1.000 53.45000 186 VAL H N 1
ATOM 11593 C CA . VAL H 1 190 ? 52.41655 -15.48087 -53.13771 1.000 48.62000 186 VAL H CA 1
ATOM 11594 C C . VAL H 1 190 ? 50.90734 -15.58718 -53.30634 1.000 57.26000 186 VAL H C 1
ATOM 11595 O O . VAL H 1 190 ? 50.37790 -15.38870 -54.40638 1.000 61.00000 186 VAL H O 1
ATOM 11599 N N . CYS H 1 191 ? 50.20702 -15.89746 -52.21405 1.000 48.34000 187 CYS H N 1
ATOM 11600 C CA . CYS H 1 191 ? 48.76712 -16.10174 -52.26095 1.000 48.06000 187 CYS H CA 1
ATOM 11601 C C . CYS H 1 191 ? 47.96123 -15.00981 -51.56933 1.000 53.93000 187 CYS H C 1
ATOM 11602 O O . CYS H 1 191 ? 46.73866 -14.96921 -51.74657 1.000 57.73000 187 CYS H O 1
ATOM 11605 N N . ALA H 1 192 ? 48.59737 -14.12545 -50.80216 1.000 59.33000 188 ALA H N 1
ATOM 11606 C CA . ALA H 1 192 ? 47.87161 -13.05807 -50.12555 1.000 54.97000 188 ALA H CA 1
ATOM 11607 C C . ALA H 1 192 ? 48.84849 -11.98312 -49.67227 1.000 50.78000 188 ALA H C 1
ATOM 11608 O O . ALA H 1 192 ? 50.03031 -12.25422 -49.44595 1.000 47.72000 188 ALA H O 1
ATOM 11610 N N . ILE H 1 193 ? 48.33545 -10.76093 -49.53619 1.000 46.79000 189 ILE H N 1
ATOM 11611 C CA . ILE H 1 193 ? 49.10975 -9.64313 -49.01017 1.000 43.36000 189 ILE H CA 1
ATOM 11612 C C . ILE H 1 193 ? 48.30473 -8.93734 -47.92760 1.000 48.65000 189 ILE H C 1
ATOM 11613 O O . ILE H 1 193 ? 47.07033 -8.93492 -47.94036 1.000 42.37000 189 ILE H O 1
ATOM 11618 N N . ARG H 1 194 ? 49.02015 -8.33274 -46.98292 1.000 44.81000 190 ARG H N 1
ATOM 11619 C CA . ARG H 1 194 ? 48.43177 -7.56777 -45.89076 1.000 42.58000 190 ARG H CA 1
ATOM 11620 C C . ARG H 1 194 ? 48.91564 -6.13164 -46.01049 1.000 38.07000 190 ARG H C 1
ATOM 11621 O O . ARG H 1 194 ? 50.12802 -5.88657 -46.01841 1.000 42.70000 190 ARG H O 1
ATOM 11629 N N . LEU H 1 195 ? 47.97103 -5.19382 -46.07764 1.000 51.50000 191 LEU H N 1
ATOM 11630 C CA . LEU H 1 195 ? 48.23632 -3.80623 -46.42297 1.000 47.73000 191 LEU H CA 1
ATOM 11631 C C . LEU H 1 195 ? 47.85565 -2.86956 -45.28301 1.000 49.09000 191 LEU H C 1
ATOM 11632 O O . LEU H 1 195 ? 47.06396 -3.21169 -44.39996 1.000 49.73000 191 LEU H O 1
ATOM 11637 N N . VAL H 1 196 ? 48.43155 -1.66924 -45.32296 1.000 49.62000 192 VAL H N 1
ATOM 11638 C CA . VAL H 1 196 ? 48.01347 -0.55518 -44.48142 1.000 44.95000 192 VAL H CA 1
ATOM 11639 C C . VAL H 1 196 ? 47.73370 0.63856 -45.38282 1.000 46.98000 192 VAL H C 1
ATOM 11640 O O . VAL H 1 196 ? 48.43031 0.85387 -46.38090 1.000 46.28000 192 VAL H O 1
ATOM 11644 N N . LYS H 1 197 ? 46.70475 1.40451 -45.03685 1.000 54.75000 193 LYS H N 1
ATOM 11645 C CA . LYS H 1 197 ? 46.29755 2.57361 -45.80122 1.000 47.39000 193 LYS H CA 1
ATOM 11646 C C . LYS H 1 197 ? 46.95189 3.81217 -45.20267 1.000 56.02000 193 LYS H C 1
ATOM 11647 O O . LYS H 1 197 ? 46.76393 4.10819 -44.01581 1.000 65.35000 193 LYS H O 1
ATOM 11653 N N . ILE H 1 198 ? 47.72804 4.51828 -46.02118 1.000 53.38000 194 ILE H N 1
ATOM 11654 C CA . ILE H 1 198 ? 48.39800 5.75562 -45.63719 1.000 55.35000 194 ILE H CA 1
ATOM 11655 C C . ILE H 1 198 ? 47.78830 6.87965 -46.46213 1.000 59.19000 194 ILE H C 1
ATOM 11656 O O . ILE H 1 198 ? 47.85647 6.85915 -47.69774 1.000 56.39000 194 ILE H O 1
ATOM 11661 N N . ALA H 1 199 ? 47.19513 7.86030 -45.78514 1.000 64.06000 195 ALA H N 1
ATOM 11662 C CA . ALA H 1 199 ? 46.42416 8.88780 -46.47060 1.000 68.08000 195 ALA H CA 1
ATOM 11663 C C . ALA H 1 199 ? 46.64082 10.24847 -45.82417 1.000 65.14000 195 ALA H C 1
ATOM 11664 O O . ALA H 1 199 ? 47.03096 10.35849 -44.66011 1.000 67.00000 195 ALA H O 1
ATOM 11666 N N . LYS H 1 200 ? 46.37520 11.28950 -46.61001 1.000 72.51000 196 LYS H N 1
ATOM 11667 C CA . LYS H 1 200 ? 46.38637 12.66746 -46.13001 1.000 79.22000 196 LYS H CA 1
ATOM 11668 C C . LYS H 1 200 ? 45.33402 13.43329 -46.91383 1.000 71.80000 196 LYS H C 1
ATOM 11669 O O . LYS H 1 200 ? 45.40911 13.50154 -48.14427 1.000 82.61000 196 LYS H O 1
ATOM 11675 N N . SER H 1 201 ? 44.35552 13.99791 -46.21150 1.000 83.14000 197 SER H N 1
ATOM 11676 C CA . SER H 1 201 ? 43.25828 14.69286 -46.86704 1.000 93.13000 197 SER H CA 1
ATOM 11677 C C . SER H 1 201 ? 42.80058 15.84607 -45.98677 1.000 95.63000 197 SER H C 1
ATOM 11678 O O . SER H 1 201 ? 43.17455 15.95090 -44.81629 1.000 103.33000 197 SER H O 1
ATOM 11681 N N . GLY H 1 202 ? 41.97845 16.71526 -46.56826 1.000 99.11000 198 GLY H N 1
ATOM 11682 C CA . GLY H 1 202 ? 41.46124 17.85473 -45.83562 1.000 96.71000 198 GLY H CA 1
ATOM 11683 C C . GLY H 1 202 ? 42.50603 18.87469 -45.44595 1.000 109.00000 198 GLY H C 1
ATOM 11684 O O . GLY H 1 202 ? 42.37172 19.51845 -44.40000 1.000 114.43000 198 GLY H O 1
ATOM 11685 N N . LEU H 1 203 ? 43.55253 19.03258 -46.25832 1.000 107.02000 199 LEU H N 1
ATOM 11686 C CA . LEU H 1 203 ? 44.62292 20.00276 -46.03118 1.000 89.63000 199 LEU H CA 1
ATOM 11687 C C . LEU H 1 203 ? 45.35845 19.76493 -44.71642 1.000 102.85000 199 LEU H C 1
ATOM 11688 O O . LEU H 1 203 ? 45.99793 20.67989 -44.18696 1.000 105.46000 199 LEU H O 1
ATOM 11693 N N . ARG H 1 204 ? 45.28385 18.55243 -44.17448 1.000 115.29000 200 ARG H N 1
ATOM 11694 C CA . ARG H 1 204 ? 45.96449 18.25647 -42.92345 1.000 117.03000 200 ARG H CA 1
ATOM 11695 C C . ARG H 1 204 ? 47.47070 18.17343 -43.14545 1.000 117.59000 200 ARG H C 1
ATOM 11696 O O . ARG H 1 204 ? 47.94629 17.82174 -44.22882 1.000 110.30000 200 ARG H O 1
ATOM 11704 N N . SER H 1 205 ? 48.22541 18.51215 -42.10015 1.000 115.45000 201 SER H N 1
ATOM 11705 C CA . SER H 1 205 ? 49.67957 18.52660 -42.20929 1.000 112.85000 201 SER H CA 1
ATOM 11706 C C . SER H 1 205 ? 50.26071 17.12195 -42.09858 1.000 107.67000 201 SER H C 1
ATOM 11707 O O . SER H 1 205 ? 51.08776 16.71750 -42.92306 1.000 105.96000 201 SER H O 1
ATOM 11710 N N . SER H 1 206 ? 49.83729 16.36541 -41.09024 1.000 113.27000 202 SER H N 1
ATOM 11711 C CA . SER H 1 206 ? 50.37570 15.03635 -40.84158 1.000 103.99000 202 SER H CA 1
ATOM 11712 C C . SER H 1 206 ? 49.50253 13.97189 -41.49231 1.000 104.22000 202 SER H C 1
ATOM 11713 O O . SER H 1 206 ? 48.27255 14.07870 -41.50405 1.000 87.33000 202 SER H O 1
ATOM 11716 N N . TRP H 1 207 ? 50.14968 12.94265 -42.03229 1.000 94.97000 203 TRP H N 1
ATOM 11717 C CA . TRP H 1 207 ? 49.43562 11.83767 -42.64764 1.000 76.36000 203 TRP H CA 1
ATOM 11718 C C . TRP H 1 207 ? 48.94968 10.85581 -41.58329 1.000 71.49000 203 TRP H C 1
ATOM 11719 O O . TRP H 1 207 ? 49.33026 10.92110 -40.41140 1.000 80.88000 203 TRP H O 1
ATOM 11730 N N . THR H 1 208 ? 48.09129 9.93290 -42.01012 1.000 71.77000 204 THR H N 1
ATOM 11731 C CA . THR H 1 208 ? 47.51082 8.92834 -41.13349 1.000 61.58000 204 THR H CA 1
ATOM 11732 C C . THR H 1 208 ? 47.70704 7.54677 -41.73965 1.000 59.07000 204 THR H C 1
ATOM 11733 O O . THR H 1 208 ? 47.75818 7.38842 -42.96310 1.000 58.84000 204 THR H O 1
ATOM 11737 N N . MET H 1 209 ? 47.81334 6.54708 -40.86555 1.000 64.70000 205 MET H N 1
ATOM 11738 C CA . MET H 1 209 ? 47.99915 5.15686 -41.26081 1.000 60.38000 205 MET H CA 1
ATOM 11739 C C . MET H 1 209 ? 47.02260 4.28399 -40.48865 1.000 52.06000 205 MET H C 1
ATOM 11740 O O . MET H 1 209 ? 46.90287 4.41426 -39.26643 1.000 59.31000 205 MET H O 1
ATOM 11745 N N . LYS H 1 210 ? 46.32919 3.39719 -41.20004 1.000 59.21000 206 LYS H N 1
ATOM 11746 C CA . LYS H 1 210 ? 45.35238 2.51404 -40.57536 1.000 63.74000 206 LYS H CA 1
ATOM 11747 C C . LYS H 1 210 ? 45.38895 1.14376 -41.23576 1.000 58.63000 206 LYS H C 1
ATOM 11748 O O . LYS H 1 210 ? 45.57105 1.03872 -42.44940 1.000 56.72000 206 LYS H O 1
ATOM 11754 N N . LYS H 1 211 ? 45.20998 0.09488 -40.43512 1.000 58.17000 207 LYS H N 1
ATOM 11755 C CA . LYS H 1 211 ? 45.16303 -1.25263 -40.98584 1.000 54.02000 207 LYS H CA 1
ATOM 11756 C C . LYS H 1 211 ? 43.97865 -1.39704 -41.93655 1.000 58.11000 207 LYS H C 1
ATOM 11757 O O . LYS H 1 211 ? 42.93806 -0.75412 -41.77376 1.000 63.09000 207 LYS H O 1
ATOM 11763 N N . VAL H 1 212 ? 44.14751 -2.24712 -42.94578 1.000 53.94000 208 VAL H N 1
ATOM 11764 C CA . VAL H 1 212 ? 43.14142 -2.46044 -43.97996 1.000 51.39000 208 VAL H CA 1
ATOM 11765 C C . VAL H 1 212 ? 42.46904 -3.80332 -43.73489 1.000 59.53000 208 VAL H C 1
ATOM 11766 O O . VAL H 1 212 ? 43.14443 -4.83532 -43.63644 1.000 65.45000 208 VAL H O 1
ATOM 11770 N N . THR H 1 213 ? 41.14302 -3.78889 -43.63884 1.000 62.16000 209 THR H N 1
ATOM 11771 C CA . THR H 1 213 ? 40.34808 -4.98642 -43.41466 1.000 59.49000 209 THR H CA 1
ATOM 11772 C C . THR H 1 213 ? 39.40159 -5.21077 -44.58850 1.000 66.40000 209 THR H C 1
ATOM 11773 O O . THR H 1 213 ? 39.20386 -4.33851 -45.43870 1.000 65.50000 209 THR H O 1
ATOM 11777 N N . ARG H 1 214 ? 38.81112 -6.40126 -44.62353 1.000 64.55000 210 ARG H N 1
ATOM 11778 C CA . ARG H 1 214 ? 37.96126 -6.80328 -45.73811 1.000 58.90000 210 ARG H CA 1
ATOM 11779 C C . ARG H 1 214 ? 36.67119 -7.45745 -45.25486 1.000 52.59000 210 ARG H C 1
ATOM 11780 O O . ARG H 1 214 ? 36.39487 -7.49721 -44.05628 1.000 60.58000 210 ARG H O 1
ATOM 11788 N N . ASP I 1 6 ? 27.58238 13.02208 -59.29082 1.000 118.72000 2 ASP I N 1
ATOM 11789 C CA . ASP I 1 6 ? 27.86909 11.82470 -58.51039 1.000 122.72000 2 ASP I CA 1
ATOM 11790 C C . ASP I 1 6 ? 28.64604 10.80143 -59.33382 1.000 127.71000 2 ASP I C 1
ATOM 11791 O O . ASP I 1 6 ? 28.30590 9.61946 -59.35067 1.000 121.25000 2 ASP I O 1
ATOM 11796 N N . ASN I 1 7 ? 29.69811 11.26620 -60.01305 1.000 129.76000 3 ASN I N 1
ATOM 11797 C CA . ASN I 1 7 ? 30.49565 10.37312 -60.84776 1.000 122.63000 3 ASN I CA 1
ATOM 11798 C C . ASN I 1 7 ? 31.26920 9.35876 -60.01413 1.000 122.97000 3 ASN I C 1
ATOM 11799 O O . ASN I 1 7 ? 31.59692 8.27386 -60.50835 1.000 124.53000 3 ASN I O 1
ATOM 11804 N N . GLU I 1 8 ? 31.56474 9.68511 -58.75838 1.000 126.88000 4 GLU I N 1
ATOM 11805 C CA . GLU I 1 8 ? 32.31616 8.80530 -57.87436 1.000 119.58000 4 GLU I CA 1
ATOM 11806 C C . GLU I 1 8 ? 31.42505 7.84485 -57.09562 1.000 99.27000 4 GLU I C 1
ATOM 11807 O O . GLU I 1 8 ? 31.91720 7.15073 -56.19994 1.000 95.95000 4 GLU I O 1
ATOM 11813 N N . GLU I 1 9 ? 30.13305 7.78763 -57.41383 1.000 90.30000 5 GLU I N 1
ATOM 11814 C CA . GLU I 1 9 ? 29.20183 6.89662 -56.73766 1.000 94.08000 5 GLU I CA 1
ATOM 11815 C C . GLU I 1 9 ? 28.69948 5.77071 -57.62965 1.000 87.98000 5 GLU I C 1
ATOM 11816 O O . GLU I 1 9 ? 27.86323 4.97588 -57.18705 1.000 89.49000 5 GLU I O 1
ATOM 11822 N N . TRP I 1 10 ? 29.18471 5.67562 -58.86526 1.000 85.84000 6 TRP I N 1
ATOM 11823 C CA . TRP I 1 10 ? 28.73841 4.66448 -59.81815 1.000 88.48000 6 TRP I CA 1
ATOM 11824 C C . TRP I 1 10 ? 29.83730 3.62411 -59.98908 1.000 81.19000 6 TRP I C 1
ATOM 11825 O O . TRP I 1 10 ? 30.89469 3.91591 -60.55833 1.000 73.78000 6 TRP I O 1
ATOM 11836 N N . PHE I 1 11 ? 29.58672 2.41519 -59.49323 1.000 89.26000 7 PHE I N 1
ATOM 11837 C CA . PHE I 1 11 ? 30.49274 1.29963 -59.71002 1.000 88.98000 7 PHE I CA 1
ATOM 11838 C C . PHE I 1 11 ? 30.16637 0.64735 -61.04558 1.000 90.27000 7 PHE I C 1
ATOM 11839 O O . PHE I 1 11 ? 29.01538 0.23392 -61.25455 1.000 85.39000 7 PHE I O 1
ATOM 11847 N N . PRO I 1 12 ? 31.11324 0.56359 -61.97575 1.000 92.43000 8 PRO I N 1
ATOM 11848 C CA . PRO I 1 12 ? 30.86075 -0.16597 -63.22062 1.000 86.72000 8 PRO I CA 1
ATOM 11849 C C . PRO I 1 12 ? 30.79130 -1.66328 -62.96830 1.000 88.81000 8 PRO I C 1
ATOM 11850 O O . PRO I 1 12 ? 31.23119 -2.17322 -61.93542 1.000 81.91000 8 PRO I O 1
ATOM 11854 N N . LEU I 1 13 ? 30.22643 -2.36970 -63.93831 1.000 90.94000 9 LEU I N 1
ATOM 11855 C CA . LEU I 1 13 ? 30.06380 -3.81380 -63.86312 1.000 95.39000 9 LEU I CA 1
ATOM 11856 C C . LEU I 1 13 ? 30.78086 -4.47003 -65.04219 1.000 108.56000 9 LEU I C 1
ATOM 11857 O O . LEU I 1 13 ? 31.54193 -3.82882 -65.77260 1.000 109.05000 9 LEU I O 1
ATOM 11862 N N . LYS I 1 14 ? 30.53384 -5.76512 -65.21838 1.000 122.05000 10 LYS I N 1
ATOM 11863 C CA . LYS I 1 14 ? 31.05900 -6.49663 -66.36331 1.000 117.90000 10 LYS I CA 1
ATOM 11864 C C . LYS I 1 14 ? 30.21928 -6.16110 -67.59082 1.000 131.58000 10 LYS I C 1
ATOM 11865 O O . LYS I 1 14 ? 29.01245 -6.42702 -67.61594 1.000 127.88000 10 LYS I O 1
ATOM 11871 N N . GLN I 1 15 ? 30.85970 -5.58029 -68.60383 1.000 134.46000 11 GLN I N 1
ATOM 11872 C CA . GLN I 1 15 ? 30.13916 -4.99389 -69.72671 1.000 131.41000 11 GLN I CA 1
ATOM 11873 C C . GLN I 1 15 ? 29.35188 -6.04819 -70.49939 1.000 127.89000 11 GLN I C 1
ATOM 11874 O O . GLN I 1 15 ? 29.77687 -7.19844 -70.63988 1.000 135.12000 11 GLN I O 1
ATOM 11880 N N . THR I 1 16 ? 28.18683 -5.63196 -71.00296 1.000 121.98000 12 THR I N 1
ATOM 11881 C CA . THR I 1 16 ? 27.31950 -6.45251 -71.85179 1.000 123.73000 12 THR I CA 1
ATOM 11882 C C . THR I 1 16 ? 26.96022 -7.77476 -71.16916 1.000 122.86000 12 THR I C 1
ATOM 11883 O O . THR I 1 16 ? 27.20577 -8.86532 -71.68831 1.000 140.89000 12 THR I O 1
ATOM 11887 N N . HIS I 1 17 ? 26.35718 -7.65671 -69.98657 1.000 104.87000 13 HIS I N 1
ATOM 11888 C CA . HIS I 1 17 ? 25.96761 -8.83146 -69.22068 1.000 124.03000 13 HIS I CA 1
ATOM 11889 C C . HIS I 1 17 ? 24.64755 -8.67674 -68.48040 1.000 129.37000 13 HIS I C 1
ATOM 11890 O O . HIS I 1 17 ? 24.23909 -9.61791 -67.79281 1.000 131.51000 13 HIS I O 1
ATOM 11897 N N . TYR I 1 18 ? 23.96894 -7.53619 -68.58976 1.000 109.68000 14 TYR I N 1
ATOM 11898 C CA . TYR I 1 18 ? 22.77619 -7.26133 -67.79080 1.000 104.92000 14 TYR I CA 1
ATOM 11899 C C . TYR I 1 18 ? 21.74909 -6.52367 -68.64015 1.000 103.32000 14 TYR I C 1
ATOM 11900 O O . TYR I 1 18 ? 21.90320 -5.32051 -68.90603 1.000 102.31000 14 TYR I O 1
ATOM 11909 N N . PRO I 1 19 ? 20.69362 -7.20177 -69.08029 1.000 91.06000 15 PRO I N 1
ATOM 11910 C CA . PRO I 1 19 ? 19.61890 -6.51602 -69.80315 1.000 82.74000 15 PRO I CA 1
ATOM 11911 C C . PRO I 1 19 ? 18.86209 -5.57936 -68.87997 1.000 91.81000 15 PRO I C 1
ATOM 11912 O O . PRO I 1 19 ? 18.49053 -5.96127 -67.75968 1.000 91.28000 15 PRO I O 1
ATOM 11916 N N . PRO I 1 20 ? 18.61939 -4.34480 -69.30849 1.000 92.09000 16 PRO I N 1
ATOM 11917 C CA . PRO I 1 20 ? 17.92809 -3.37976 -68.44923 1.000 83.13000 16 PRO I CA 1
ATOM 11918 C C . PRO I 1 20 ? 16.47173 -3.75974 -68.25874 1.000 78.97000 16 PRO I C 1
ATOM 11919 O O . PRO I 1 20 ? 15.80838 -4.21239 -69.20375 1.000 78.31000 16 PRO I O 1
ATOM 11923 N N . PRO I 1 21 ? 15.93862 -3.59475 -67.05286 1.000 77.35000 17 PRO I N 1
ATOM 11924 C CA . PRO I 1 21 ? 14.51686 -3.86346 -66.82556 1.000 85.58000 17 PRO I CA 1
ATOM 11925 C C . PRO I 1 21 ? 13.64472 -2.74918 -67.38401 1.000 84.51000 17 PRO I C 1
ATOM 11926 O O . PRO I 1 21 ? 14.09701 -1.63178 -67.63642 1.000 79.99000 17 PRO I O 1
ATOM 11930 N N . THR I 1 22 ? 12.37207 -3.07859 -67.58117 1.000 83.64000 18 THR I N 1
ATOM 11931 C CA . THR I 1 22 ? 11.41935 -2.07863 -68.04093 1.000 88.74000 18 THR I CA 1
ATOM 11932 C C . THR I 1 22 ? 11.11777 -1.10370 -66.90959 1.000 87.48000 18 THR I C 1
ATOM 11933 O O . THR I 1 22 ? 10.99638 -1.50618 -65.74860 1.000 91.16000 18 THR I O 1
ATOM 11937 N N . ILE I 1 23 ? 11.01559 0.18744 -67.25873 1.000 96.39000 19 ILE I N 1
ATOM 11938 C CA . ILE I 1 23 ? 10.77626 1.21597 -66.24119 1.000 99.53000 19 ILE I CA 1
ATOM 11939 C C . ILE I 1 23 ? 9.54458 0.91050 -65.40369 1.000 104.46000 19 ILE I C 1
ATOM 11940 O O . ILE I 1 23 ? 9.60994 1.06377 -64.17819 1.000 96.23000 19 ILE I O 1
ATOM 11945 N N . PRO I 1 24 ? 8.41013 0.47021 -65.96291 1.000 97.79000 20 PRO I N 1
ATOM 11946 C CA . PRO I 1 24 ? 7.28314 0.09651 -65.08668 1.000 91.66000 20 PRO I CA 1
ATOM 11947 C C . PRO I 1 24 ? 7.59198 -1.06165 -64.15216 1.000 94.41000 20 PRO I C 1
ATOM 11948 O O . PRO I 1 24 ? 7.02246 -1.12881 -63.05547 1.000 93.89000 20 PRO I O 1
ATOM 11952 N N . SER I 1 25 ? 8.48260 -1.97541 -64.54453 1.000 85.03000 21 SER I N 1
ATOM 11953 C CA . SER I 1 25 ? 8.80722 -3.10614 -63.68402 1.000 90.83000 21 SER I CA 1
ATOM 11954 C C . SER I 1 25 ? 9.67169 -2.70398 -62.49768 1.000 89.00000 21 SER I C 1
ATOM 11955 O O . SER I 1 25 ? 9.66844 -3.40690 -61.48220 1.000 86.54000 21 SER I O 1
ATOM 11958 N N . MET I 1 26 ? 10.40746 -1.59387 -62.59898 1.000 93.03000 22 MET I N 1
ATOM 11959 C CA . MET I 1 26 ? 11.27290 -1.18223 -61.49880 1.000 92.85000 22 MET I CA 1
ATOM 11960 C C . MET I 1 26 ? 10.47085 -0.76010 -60.27523 1.000 85.30000 22 MET I C 1
ATOM 11961 O O . MET I 1 26 ? 10.96810 -0.85665 -59.14756 1.000 91.16000 22 MET I O 1
ATOM 11966 N N . LYS I 1 27 ? 9.23720 -0.29690 -60.47162 1.000 85.95000 23 LYS I N 1
ATOM 11967 C CA . LYS I 1 27 ? 8.42674 0.23159 -59.38384 1.000 87.02000 23 LYS I CA 1
ATOM 11968 C C . LYS I 1 27 ? 7.37822 -0.74900 -58.87271 1.000 86.29000 23 LYS I C 1
ATOM 11969 O O . LYS I 1 27 ? 6.77266 -0.48889 -57.82743 1.000 81.17000 23 LYS I O 1
ATOM 11975 N N . THR I 1 28 ? 7.15148 -1.86150 -59.56863 1.000 87.56000 24 THR I N 1
ATOM 11976 C CA . THR I 1 28 ? 6.22252 -2.88545 -59.10693 1.000 83.93000 24 THR I CA 1
ATOM 11977 C C . THR I 1 28 ? 6.87440 -3.89912 -58.17698 1.000 74.75000 24 THR I C 1
ATOM 11978 O O . THR I 1 28 ? 6.17967 -4.77937 -57.65903 1.000 69.94000 24 THR I O 1
ATOM 11982 N N . GLY I 1 29 ? 8.18252 -3.79989 -57.95388 1.000 85.28000 25 GLY I N 1
ATOM 11983 C CA . GLY I 1 29 ? 8.89312 -4.76590 -57.14661 1.000 76.95000 25 GLY I CA 1
ATOM 11984 C C . GLY I 1 29 ? 9.27682 -6.03951 -57.86497 1.000 77.69000 25 GLY I C 1
ATOM 11985 O O . GLY I 1 29 ? 9.89772 -6.91497 -57.24787 1.000 81.57000 25 GLY I O 1
ATOM 11986 N N . HIS I 1 30 ? 8.93030 -6.17493 -59.14405 1.000 74.88000 26 HIS I N 1
ATOM 11987 C CA . HIS I 1 30 ? 9.25226 -7.35766 -59.94082 1.000 63.25000 26 HIS I CA 1
ATOM 11988 C C . HIS I 1 30 ? 9.93011 -6.90180 -61.22512 1.000 66.50000 26 HIS I C 1
ATOM 11989 O O . HIS I 1 30 ? 9.31863 -6.90737 -62.30228 1.000 67.39000 26 HIS I O 1
ATOM 11996 N N . PRO I 1 31 ? 11.19635 -6.49911 -61.14875 1.000 60.49000 27 PRO I N 1
ATOM 11997 C CA . PRO I 1 31 ? 11.88885 -6.02571 -62.35042 1.000 69.41000 27 PRO I CA 1
ATOM 11998 C C . PRO I 1 31 ? 12.18454 -7.16381 -63.31358 1.000 73.68000 27 PRO I C 1
ATOM 11999 O O . PRO I 1 31 ? 12.44849 -8.30043 -62.91335 1.000 62.86000 27 PRO I O 1
ATOM 12003 N N . THR I 1 32 ? 12.13877 -6.83796 -64.60648 1.000 82.69000 28 THR I N 1
ATOM 12004 C CA . THR I 1 32 ? 12.38630 -7.82771 -65.64628 1.000 73.89000 28 THR I CA 1
ATOM 12005 C C . THR I 1 32 ? 13.86950 -8.09047 -65.86963 1.000 78.68000 28 THR I C 1
ATOM 12006 O O . THR I 1 32 ? 14.21967 -9.11596 -66.46348 1.000 82.56000 28 THR I O 1
ATOM 12010 N N . GLY I 1 33 ? 14.74243 -7.19693 -65.41293 1.000 74.10000 29 GLY I N 1
ATOM 12011 C CA . GLY I 1 33 ? 16.16560 -7.37678 -65.56383 1.000 71.94000 29 GLY I CA 1
ATOM 12012 C C . GLY I 1 33 ? 16.78493 -8.05329 -64.35905 1.000 67.78000 29 GLY I C 1
ATOM 12013 O O . GLY I 1 33 ? 16.19088 -8.11442 -63.27815 1.000 65.92000 29 GLY I O 1
ATOM 12014 N N . PRO I 1 34 ? 18.00144 -8.58061 -64.52489 1.000 78.20000 30 PRO I N 1
ATOM 12015 C CA . PRO I 1 34 ? 18.65442 -9.24964 -63.38820 1.000 73.90000 30 PRO I CA 1
ATOM 12016 C C . PRO I 1 34 ? 19.13716 -8.27832 -62.32752 1.000 75.90000 30 PRO I C 1
ATOM 12017 O O . PRO I 1 34 ? 19.03898 -8.57654 -61.13074 1.000 65.78000 30 PRO I O 1
ATOM 12021 N N . ILE I 1 35 ? 19.66248 -7.12454 -62.73065 1.000 75.71000 31 ILE I N 1
ATOM 12022 C CA . ILE I 1 35 ? 20.07378 -6.07148 -61.81087 1.000 71.10000 31 ILE I CA 1
ATOM 12023 C C . ILE I 1 35 ? 19.14712 -4.88116 -62.01881 1.000 75.08000 31 ILE I C 1
ATOM 12024 O O . ILE I 1 35 ? 18.84038 -4.51478 -63.16045 1.000 77.75000 31 ILE I O 1
ATOM 12029 N N . SER I 1 36 ? 18.68122 -4.29540 -60.91966 1.000 67.67000 32 SER I N 1
ATOM 12030 C CA . SER I 1 36 ? 17.72193 -3.20233 -60.99329 1.000 76.90000 32 SER I CA 1
ATOM 12031 C C . SER I 1 36 ? 17.73049 -2.44524 -59.67489 1.000 72.27000 32 SER I C 1
ATOM 12032 O O . SER I 1 36 ? 18.37134 -2.85067 -58.70230 1.000 72.55000 32 SER I O 1
ATOM 12035 N N . ILE I 1 37 ? 16.99952 -1.33210 -59.65855 1.000 62.30000 33 ILE I N 1
ATOM 12036 C CA . ILE I 1 37 ? 16.85129 -0.55087 -58.43951 1.000 68.54000 33 ILE I CA 1
ATOM 12037 C C . ILE I 1 37 ? 15.99778 -1.32915 -57.44856 1.000 66.83000 33 ILE I C 1
ATOM 12038 O O . ILE I 1 37 ? 14.94517 -1.87553 -57.80407 1.000 57.78000 33 ILE I O 1
ATOM 12043 N N . GLY I 1 38 ? 16.45071 -1.38727 -56.19845 1.000 57.84000 34 GLY I N 1
ATOM 12044 C CA . GLY I 1 38 ? 15.76998 -2.12866 -55.16100 1.000 55.51000 34 GLY I CA 1
ATOM 12045 C C . GLY I 1 38 ? 16.37446 -3.48078 -54.85213 1.000 64.27000 34 GLY I C 1
ATOM 12046 O O . GLY I 1 38 ? 15.94750 -4.12555 -53.88614 1.000 63.70000 34 GLY I O 1
ATOM 12047 N N . HIS I 1 39 ? 17.34806 -3.92799 -55.63837 1.000 56.68000 35 HIS I N 1
ATOM 12048 C CA . HIS I 1 39 ? 17.99404 -5.20529 -55.38737 1.000 60.46000 35 HIS I CA 1
ATOM 12049 C C . HIS I 1 39 ? 19.01940 -5.07846 -54.26824 1.000 56.77000 35 HIS I C 1
ATOM 12050 O O . HIS I 1 39 ? 19.61023 -4.01666 -54.05151 1.000 51.53000 35 HIS I O 1
ATOM 12057 N N . ILE I 1 40 ? 19.22498 -6.18161 -53.55469 1.000 54.45000 36 ILE I N 1
ATOM 12058 C CA . ILE I 1 40 ? 20.12928 -6.23611 -52.41267 1.000 50.11000 36 ILE I CA 1
ATOM 12059 C C . ILE I 1 40 ? 21.26494 -7.19009 -52.75009 1.000 59.13000 36 ILE I C 1
ATOM 12060 O O . ILE I 1 40 ? 21.02648 -8.36593 -53.05401 1.000 65.06000 36 ILE I O 1
ATOM 12065 N N . ILE I 1 41 ? 22.49366 -6.68649 -52.69501 1.000 53.64000 37 ILE I N 1
ATOM 12066 C CA . ILE I 1 41 ? 23.68148 -7.49996 -52.93852 1.000 52.66000 37 ILE I CA 1
ATOM 12067 C C . ILE I 1 41 ? 24.45604 -7.62562 -51.63108 1.000 64.96000 37 ILE I C 1
ATOM 12068 O O . ILE I 1 41 ? 24.40954 -6.71147 -50.79473 1.000 68.30000 37 ILE I O 1
ATOM 12073 N N . PRO I 1 42 ? 25.17229 -8.73028 -51.40483 1.000 67.07000 38 PRO I N 1
ATOM 12074 C CA . PRO I 1 42 ? 25.83632 -8.92290 -50.10898 1.000 65.35000 38 PRO I CA 1
ATOM 12075 C C . PRO I 1 42 ? 27.10088 -8.09432 -49.93888 1.000 57.48000 38 PRO I C 1
ATOM 12076 O O . PRO I 1 42 ? 27.31808 -7.50407 -48.87603 1.000 64.18000 38 PRO I O 1
ATOM 12080 N N . ASP I 1 43 ? 27.94256 -8.04248 -50.96818 1.000 68.41000 39 ASP I N 1
ATOM 12081 C CA . ASP I 1 43 ? 29.25031 -7.40904 -50.87653 1.000 73.28000 39 ASP I CA 1
ATOM 12082 C C . ASP I 1 43 ? 29.46685 -6.49795 -52.07703 1.000 78.08000 39 ASP I C 1
ATOM 12083 O O . ASP I 1 43 ? 28.63976 -6.42130 -52.99088 1.000 77.87000 39 ASP I O 1
ATOM 12088 N N . LEU I 1 44 ? 30.60136 -5.80059 -52.06360 1.000 83.58000 40 LEU I N 1
ATOM 12089 C CA . LEU I 1 44 ? 31.05573 -5.03137 -53.21172 1.000 85.01000 40 LEU I CA 1
ATOM 12090 C C . LEU I 1 44 ? 31.90459 -5.85530 -54.16879 1.000 92.37000 40 LEU I C 1
ATOM 12091 O O . LEU I 1 44 ? 32.22095 -5.37674 -55.26314 1.000 95.09000 40 LEU I O 1
ATOM 12096 N N . ARG I 1 45 ? 32.28122 -7.07517 -53.78201 1.000 92.78000 41 ARG I N 1
ATOM 12097 C CA . ARG I 1 45 ? 33.04769 -7.94078 -54.66867 1.000 91.60000 41 ARG I CA 1
ATOM 12098 C C . ARG I 1 45 ? 32.15500 -8.65704 -55.67170 1.000 91.82000 41 ARG I C 1
ATOM 12099 O O . ARG I 1 45 ? 32.62309 -9.03867 -56.74991 1.000 94.74000 41 ARG I O 1
ATOM 12107 N N . HIS I 1 46 ? 30.87815 -8.84392 -55.34150 1.000 92.11000 42 HIS I N 1
ATOM 12108 C CA . HIS I 1 46 ? 29.94749 -9.54464 -56.23297 1.000 96.30000 42 HIS I CA 1
ATOM 12109 C C . HIS I 1 46 ? 29.29154 -8.56064 -57.19728 1.000 98.92000 42 HIS I C 1
ATOM 12110 O O . HIS I 1 46 ? 29.50724 -8.63290 -58.41062 1.000 106.86000 42 HIS I O 1
ATOM 12117 N N . LEU I 1 47 ? 28.47031 -7.65026 -56.66413 1.000 88.29000 43 LEU I N 1
ATOM 12118 C CA . LEU I 1 47 ? 27.73371 -6.65948 -57.44790 1.000 82.69000 43 LEU I CA 1
ATOM 12119 C C . LEU I 1 47 ? 26.77621 -7.32278 -58.43295 1.000 88.84000 43 LEU I C 1
ATOM 12120 O O . LEU I 1 47 ? 26.12351 -6.64276 -59.23127 1.000 85.35000 43 LEU I O 1
ATOM 12125 N N . ASP I 1 48 ? 26.68626 -8.65099 -58.37567 1.000 81.26000 44 ASP I N 1
ATOM 12126 C CA . ASP I 1 48 ? 25.82834 -9.43058 -59.25159 1.000 74.15000 44 ASP I CA 1
ATOM 12127 C C . ASP I 1 48 ? 24.98766 -10.44127 -58.49006 1.000 78.82000 44 ASP I C 1
ATOM 12128 O O . ASP I 1 48 ? 24.04406 -10.99456 -59.06498 1.000 93.85000 44 ASP I O 1
ATOM 12133 N N . ASN I 1 49 ? 25.28945 -10.68641 -57.21546 1.000 75.32000 45 ASN I N 1
ATOM 12134 C CA . ASN I 1 49 ? 24.61070 -11.70815 -56.42284 1.000 84.16000 45 ASN I CA 1
ATOM 12135 C C . ASN I 1 49 ? 23.39157 -11.07995 -55.75435 1.000 73.93000 45 ASN I C 1
ATOM 12136 O O . ASN I 1 49 ? 23.42624 -10.63989 -54.60483 1.000 72.87000 45 ASN I O 1
ATOM 12141 N N . VAL I 1 50 ? 22.28656 -11.04280 -56.49769 1.000 65.34000 46 VAL I N 1
ATOM 12142 C CA . VAL I 1 50 ? 21.05584 -10.47086 -55.96644 1.000 65.68000 46 VAL I CA 1
ATOM 12143 C C . VAL I 1 50 ? 20.46892 -11.40870 -54.92031 1.000 54.70000 46 VAL I C 1
ATOM 12144 O O . VAL I 1 50 ? 20.25248 -12.60027 -55.17760 1.000 55.31000 46 VAL I O 1
ATOM 12148 N N . ILE I 1 51 ? 20.21897 -10.87444 -53.72537 1.000 50.32000 47 ILE I N 1
ATOM 12149 C CA . ILE I 1 51 ? 19.62333 -11.67383 -52.66046 1.000 52.03000 47 ILE I CA 1
ATOM 12150 C C . ILE I 1 51 ? 18.11458 -11.76653 -52.84182 1.000 56.90000 47 ILE I C 1
ATOM 12151 O O . ILE I 1 51 ? 17.54020 -12.86110 -52.85402 1.000 63.04000 47 ILE I O 1
ATOM 12156 N N . ASN I 1 52 ? 17.45196 -10.62109 -52.99381 1.000 54.01000 48 ASN I N 1
ATOM 12157 C CA . ASN I 1 52 ? 16.01398 -10.58787 -53.22745 1.000 61.51000 48 ASN I CA 1
ATOM 12158 C C . ASN I 1 52 ? 15.69558 -10.91825 -54.68063 1.000 65.70000 48 ASN I C 1
ATOM 12159 O O . ASN I 1 52 ? 15.01052 -10.15000 -55.36359 1.000 67.72000 48 ASN I O 1
ATOM 12164 N N . CYS I 1 53 ? 16.18639 -12.06333 -55.15981 1.000 58.96000 49 CYS I N 1
ATOM 12165 C CA . CYS I 1 53 ? 15.97485 -12.46363 -56.54494 1.000 55.71000 49 CYS I CA 1
ATOM 12166 C C . CYS I 1 53 ? 14.53661 -12.87222 -56.83123 1.000 59.36000 49 CYS I C 1
ATOM 12167 O O . CYS I 1 53 ? 14.17319 -13.00450 -58.00452 1.000 71.89000 49 CYS I O 1
ATOM 12170 N N . LYS I 1 54 ? 13.71508 -13.07349 -55.80097 1.000 66.07000 50 LYS I N 1
ATOM 12171 C CA . LYS I 1 54 ? 12.32059 -13.45522 -55.97215 1.000 65.07000 50 LYS I CA 1
ATOM 12172 C C . LYS I 1 54 ? 11.36687 -12.28142 -55.77171 1.000 75.23000 50 LYS I C 1
ATOM 12173 O O . LYS I 1 54 ? 10.19316 -12.49176 -55.44762 1.000 86.23000 50 LYS I O 1
ATOM 12179 N N . GLY I 1 55 ? 11.84377 -11.05916 -55.95741 1.000 76.64000 51 GLY I N 1
ATOM 12180 C CA . GLY I 1 55 ? 11.02175 -9.87157 -55.85290 1.000 76.61000 51 GLY I CA 1
ATOM 12181 C C . GLY I 1 55 ? 11.29184 -9.09726 -54.57264 1.000 75.71000 51 GLY I C 1
ATOM 12182 O O . GLY I 1 55 ? 11.95973 -9.56126 -53.64767 1.000 81.45000 51 GLY I O 1
ATOM 12183 N N . PHE I 1 56 ? 10.74901 -7.88193 -54.54312 1.000 64.81000 52 PHE I N 1
ATOM 12184 C CA . PHE I 1 56 ? 10.85211 -7.01408 -53.37896 1.000 72.81000 52 PHE I CA 1
ATOM 12185 C C . PHE I 1 56 ? 9.63013 -6.10357 -53.33931 1.000 75.39000 52 PHE I C 1
ATOM 12186 O O . PHE I 1 56 ? 8.77089 -6.14329 -54.22425 1.000 75.62000 52 PHE I O 1
ATOM 12194 N N . GLU I 1 57 ? 9.55856 -5.28046 -52.29751 1.000 70.22000 53 GLU I N 1
ATOM 12195 C CA . GLU I 1 57 ? 8.39589 -4.42794 -52.09726 1.000 68.75000 53 GLU I CA 1
ATOM 12196 C C . GLU I 1 57 ? 8.31996 -3.37194 -53.19971 1.000 74.61000 53 GLU I C 1
ATOM 12197 O O . GLU I 1 57 ? 9.34948 -2.82697 -53.60998 1.000 82.16000 53 GLU I O 1
ATOM 12203 N N . PRO I 1 58 ? 7.12516 -3.07538 -53.70999 1.000 77.17000 54 PRO I N 1
ATOM 12204 C CA . PRO I 1 58 ? 7.00882 -2.07736 -54.77954 1.000 73.31000 54 PRO I CA 1
ATOM 12205 C C . PRO I 1 58 ? 7.36208 -0.68313 -54.28775 1.000 79.01000 54 PRO I C 1
ATOM 12206 O O . PRO I 1 58 ? 7.21505 -0.35793 -53.10727 1.000 85.67000 54 PRO I O 1
ATOM 12210 N N . PHE I 1 59 ? 7.83094 0.14387 -55.21527 1.000 76.41000 55 PHE I N 1
ATOM 12211 C CA . PHE I 1 59 ? 8.23594 1.50381 -54.88324 1.000 75.86000 55 PHE I CA 1
ATOM 12212 C C . PHE I 1 59 ? 7.04148 2.29867 -54.36738 1.000 76.73000 55 PHE I C 1
ATOM 12213 O O . PHE I 1 59 ? 6.03610 2.42528 -55.08321 1.000 89.47000 55 PHE I O 1
ATOM 12221 N N . PRO I 1 60 ? 7.09975 2.83551 -53.15177 1.000 69.23000 56 PRO I N 1
ATOM 12222 C CA . PRO I 1 60 ? 5.97379 3.61110 -52.61574 1.000 68.82000 56 PRO I CA 1
ATOM 12223 C C . PRO I 1 60 ? 5.71335 4.84795 -53.45602 1.000 77.21000 56 PRO I C 1
ATOM 12224 O O . PRO I 1 60 ? 6.56825 5.25211 -54.25875 1.000 84.54000 56 PRO I O 1
ATOM 12228 N N . PRO I 1 61 ? 4.53984 5.47235 -53.30987 1.000 83.30000 57 PRO I N 1
ATOM 12229 C CA . PRO I 1 61 ? 4.24889 6.67482 -54.11052 1.000 72.62000 57 PRO I CA 1
ATOM 12230 C C . PRO I 1 61 ? 5.25250 7.79719 -53.91325 1.000 71.50000 57 PRO I C 1
ATOM 12231 O O . PRO I 1 61 ? 5.51508 8.55257 -54.85766 1.000 75.47000 57 PRO I O 1
ATOM 12235 N N . ASN I 1 62 ? 5.82581 7.93035 -52.71515 1.000 75.84000 58 ASN I N 1
ATOM 12236 C CA . ASN I 1 62 ? 6.83535 8.95646 -52.48296 1.000 71.87000 58 ASN I CA 1
ATOM 12237 C C . ASN I 1 62 ? 8.13972 8.66268 -53.21338 1.000 79.76000 58 ASN I C 1
ATOM 12238 O O . ASN I 1 62 ? 8.92060 9.58890 -53.45632 1.000 71.10000 58 ASN I O 1
ATOM 12243 N N . MET I 1 63 ? 8.39250 7.40474 -53.56634 1.000 84.37000 59 MET I N 1
ATOM 12244 C CA . MET I 1 63 ? 9.57810 7.01815 -54.32078 1.000 73.78000 59 MET I CA 1
ATOM 12245 C C . MET I 1 63 ? 9.22806 6.95539 -55.80147 1.000 70.79000 59 MET I C 1
ATOM 12246 O O . MET I 1 63 ? 8.37425 6.16031 -56.20844 1.000 77.36000 59 MET I O 1
ATOM 12251 N N . ASP I 1 64 ? 9.88806 7.78650 -56.60151 1.000 64.06000 60 ASP I N 1
ATOM 12252 C CA . ASP I 1 64 ? 9.68834 7.80073 -58.04089 1.000 68.15000 60 ASP I CA 1
ATOM 12253 C C . ASP I 1 64 ? 11.03882 7.71475 -58.73538 1.000 62.20000 60 ASP I C 1
ATOM 12254 O O . ASP I 1 64 ? 12.04354 8.23503 -58.24262 1.000 65.77000 60 ASP I O 1
ATOM 12259 N N . VAL I 1 65 ? 11.05422 7.04453 -59.88249 1.000 60.56000 61 VAL I N 1
ATOM 12260 C CA . VAL I 1 65 ? 12.27906 6.88401 -60.65797 1.000 57.35000 61 VAL I CA 1
ATOM 12261 C C . VAL I 1 65 ? 12.51520 8.15323 -61.46602 1.000 60.94000 61 VAL I C 1
ATOM 12262 O O . VAL I 1 65 ? 11.65709 8.57230 -62.24996 1.000 73.20000 61 VAL I O 1
ATOM 12266 N N . PHE I 1 66 ? 13.67523 8.77063 -61.26980 1.000 47.86000 62 PHE I N 1
ATOM 12267 C CA . PHE I 1 66 ? 14.07525 9.95332 -62.01311 1.000 58.71000 62 PHE I CA 1
ATOM 12268 C C . PHE I 1 66 ? 15.19681 9.59867 -62.97917 1.000 67.22000 62 PHE I C 1
ATOM 12269 O O . PHE I 1 66 ? 15.99030 8.68438 -62.73303 1.000 72.75000 62 PHE I O 1
ATOM 12277 N N . THR I 1 67 ? 15.25417 10.33706 -64.08268 1.000 76.57000 63 THR I N 1
ATOM 12278 C CA . THR I 1 67 ? 16.05950 9.96794 -65.23658 1.000 78.51000 63 THR I CA 1
ATOM 12279 C C . THR I 1 67 ? 17.04454 11.07647 -65.58101 1.000 78.84000 63 THR I C 1
ATOM 12280 O O . THR I 1 67 ? 16.73260 12.26495 -65.44947 1.000 91.81000 63 THR I O 1
ATOM 12284 N N . ALA I 1 68 ? 18.23751 10.67447 -66.01475 1.000 90.71000 64 ALA I N 1
ATOM 12285 C CA . ALA I 1 68 ? 19.25033 11.60495 -66.50816 1.000 83.41000 64 ALA I CA 1
ATOM 12286 C C . ALA I 1 68 ? 19.91897 10.97347 -67.72154 1.000 91.47000 64 ALA I C 1
ATOM 12287 O O . ALA I 1 68 ? 20.70596 10.03245 -67.57984 1.000 103.40000 64 ALA I O 1
ATOM 12289 N N . HIS I 1 69 ? 19.58977 11.46709 -68.91130 1.000 93.09000 65 HIS I N 1
ATOM 12290 C CA . HIS I 1 69 ? 20.24645 10.98324 -70.11413 1.000 86.80000 65 HIS I CA 1
ATOM 12291 C C . HIS I 1 69 ? 21.63789 11.59804 -70.23814 1.000 86.54000 65 HIS I C 1
ATOM 12292 O O . HIS I 1 69 ? 21.94151 12.64068 -69.65210 1.000 84.66000 65 HIS I O 1
ATOM 12299 N N . TYR I 1 70 ? 22.49304 10.93536 -71.01311 1.000 93.07000 66 TYR I N 1
ATOM 12300 C CA . TYR I 1 70 ? 23.87902 11.36786 -71.15489 1.000 100.25000 66 TYR I CA 1
ATOM 12301 C C . TYR I 1 70 ? 24.40242 10.93158 -72.51250 1.000 111.37000 66 TYR I C 1
ATOM 12302 O O . TYR I 1 70 ? 24.36094 9.74097 -72.83849 1.000 108.18000 66 TYR I O 1
ATOM 12311 N N . GLU I 1 71 ? 24.91611 11.88681 -73.28911 1.000 119.95000 67 GLU I N 1
ATOM 12312 C CA . GLU I 1 71 ? 25.64847 11.56323 -74.50780 1.000 120.84000 67 GLU I CA 1
ATOM 12313 C C . GLU I 1 71 ? 27.10855 11.33172 -74.15349 1.000 122.71000 67 GLU I C 1
ATOM 12314 O O . GLU I 1 71 ? 28.00063 11.62695 -74.95290 1.000 115.17000 67 GLU I O 1
ATOM 12320 N N . GLN I 1 72 ? 27.35576 10.81447 -72.95307 1.000 122.32000 68 GLN I N 1
ATOM 12321 C CA . GLN I 1 72 ? 28.71275 10.69984 -72.43934 1.000 117.11000 68 GLN I CA 1
ATOM 12322 C C . GLN I 1 72 ? 29.48051 9.60668 -73.17176 1.000 120.99000 68 GLN I C 1
ATOM 12323 O O . GLN I 1 72 ? 29.00564 8.47469 -73.29802 1.000 122.65000 68 GLN I O 1
ATOM 12329 N N . CYS I 1 73 ? 30.66635 9.94982 -73.66089 1.000 121.96000 69 CYS I N 1
ATOM 12330 C CA . CYS I 1 73 ? 31.57013 8.98530 -74.25992 1.000 120.12000 69 CYS I CA 1
ATOM 12331 C C . CYS I 1 73 ? 32.58024 8.53857 -73.20217 1.000 129.61000 69 CYS I C 1
ATOM 12332 O O . CYS I 1 73 ? 32.32971 8.66553 -71.99737 1.000 132.86000 69 CYS I O 1
ATOM 12335 N N . HIS I 1 74 ? 33.73014 8.02109 -73.64283 1.000 129.18000 70 HIS I N 1
ATOM 12336 C CA . HIS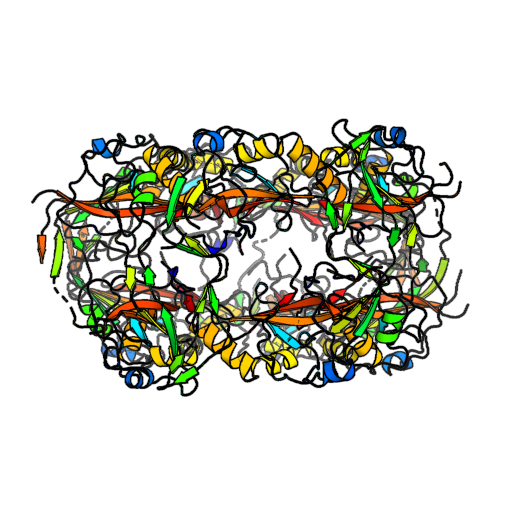 I 1 74 ? 34.76642 7.61538 -72.69859 1.000 125.08000 70 HIS I CA 1
ATOM 12337 C C . HIS I 1 74 ? 35.25171 8.80589 -71.88130 1.000 124.17000 70 HIS I C 1
ATOM 12338 O O . HIS I 1 74 ? 35.23514 8.76848 -70.64597 1.000 125.46000 70 HIS I O 1
ATOM 12345 N N . PHE I 1 75 ? 35.65975 9.88013 -72.55885 1.000 128.16000 71 PHE I N 1
ATOM 12346 C CA . PHE I 1 75 ? 36.14139 11.11118 -71.92393 1.000 122.00000 71 PHE I CA 1
ATOM 12347 C C . PHE I 1 75 ? 37.10462 10.85089 -70.76570 1.000 118.08000 71 PHE I C 1
ATOM 12348 O O . PHE I 1 75 ? 37.73649 11.77257 -70.25073 1.000 124.73000 71 PHE I O 1
ATOM 12356 N N . HIS I 1 78 ? 40.05947 7.28417 -63.40943 1.000 111.78000 74 HIS I N 1
ATOM 12357 C CA . HIS I 1 78 ? 40.66779 7.56066 -62.11337 1.000 114.97000 74 HIS I CA 1
ATOM 12358 C C . HIS I 1 78 ? 42.18230 7.70772 -62.23510 1.000 117.76000 74 HIS I C 1
ATOM 12359 O O . HIS I 1 78 ? 42.78403 8.57202 -61.59722 1.000 108.53000 74 HIS I O 1
ATOM 12366 N N . LEU I 1 79 ? 42.79561 6.85369 -63.05864 1.000 127.69000 75 LEU I N 1
ATOM 12367 C CA . LEU I 1 79 ? 44.23073 6.90270 -63.33668 1.000 125.73000 75 LEU I CA 1
ATOM 12368 C C . LEU I 1 79 ? 44.42581 6.86670 -64.85506 1.000 120.35000 75 LEU I C 1
ATOM 12369 O O . LEU I 1 79 ? 44.87034 5.86689 -65.42254 1.000 106.69000 75 LEU I O 1
ATOM 12374 N N . ASN I 1 80 ? 44.08847 7.97530 -65.50958 1.000 126.40000 76 ASN I N 1
ATOM 12375 C CA . ASN I 1 80 ? 44.22083 8.08303 -66.95405 1.000 121.29000 76 ASN I CA 1
ATOM 12376 C C . ASN I 1 80 ? 45.69706 8.12509 -67.35018 1.000 122.93000 76 ASN I C 1
ATOM 12377 O O . ASN I 1 80 ? 46.59973 8.13331 -66.50852 1.000 132.61000 76 ASN I O 1
ATOM 12382 N N . SER I 1 81 ? 45.94260 8.15459 -68.66320 1.000 113.13000 77 SER I N 1
ATOM 12383 C CA . SER I 1 81 ? 47.31562 8.17554 -69.15787 1.000 122.01000 77 SER I CA 1
ATOM 12384 C C . SER I 1 81 ? 48.04031 9.45258 -68.75491 1.000 126.41000 77 SER I C 1
ATOM 12385 O O . SER I 1 81 ? 49.24870 9.42415 -68.49552 1.000 123.89000 77 SER I O 1
ATOM 12388 N N . GLU I 1 82 ? 47.32548 10.57799 -68.69563 1.000 123.50000 78 GLU I N 1
ATOM 12389 C CA . GLU I 1 82 ? 47.96140 11.83336 -68.31148 1.000 115.97000 78 GLU I CA 1
ATOM 12390 C C . GLU I 1 82 ? 48.36659 11.81908 -66.84254 1.000 114.29000 78 GLU I C 1
ATOM 12391 O O . GLU I 1 82 ? 49.43357 12.32993 -66.48285 1.000 109.94000 78 GLU I O 1
ATOM 12397 N N . PHE I 1 83 ? 47.53285 11.22981 -65.98085 1.000 110.50000 79 PHE I N 1
ATOM 12398 C CA . PHE I 1 83 ? 47.86381 11.15726 -64.56145 1.000 108.64000 79 PHE I CA 1
ATOM 12399 C C . PHE I 1 83 ? 49.03938 10.22236 -64.30451 1.000 116.37000 79 PHE I C 1
ATOM 12400 O O . PHE I 1 83 ? 49.81761 10.45120 -63.37133 1.000 111.16000 79 PHE I O 1
ATOM 12408 N N . VAL I 1 84 ? 49.18525 9.17032 -65.11343 1.000 113.72000 80 VAL I N 1
ATOM 12409 C CA . VAL I 1 84 ? 50.33840 8.28569 -64.97744 1.000 112.37000 80 VAL I CA 1
ATOM 12410 C C . VAL I 1 84 ? 51.61760 9.01810 -65.36445 1.000 107.17000 80 VAL I C 1
ATOM 12411 O O . VAL I 1 84 ? 52.67717 8.80953 -64.76050 1.000 103.95000 80 VAL I O 1
ATOM 12415 N N . VAL I 1 85 ? 51.53919 9.89372 -66.36885 1.000 104.68000 81 VAL I N 1
ATOM 12416 C CA . VAL I 1 85 ? 52.70600 10.67511 -66.76639 1.000 114.53000 81 VAL I CA 1
ATOM 12417 C C . VAL I 1 85 ? 53.09747 11.65100 -65.66350 1.000 111.62000 81 VAL I C 1
ATOM 12418 O O . VAL I 1 85 ? 54.28120 11.79596 -65.33479 1.000 106.20000 81 VAL I O 1
ATOM 12422 N N . GLN I 1 86 ? 52.11801 12.32626 -65.07141 1.000 102.28000 82 GLN I N 1
ATOM 12423 C CA . GLN I 1 86 ? 52.38496 13.28834 -64.00887 1.000 98.76000 82 GLN I CA 1
ATOM 12424 C C . GLN I 1 86 ? 52.05991 12.69944 -62.63989 1.000 99.64000 82 GLN I C 1
ATOM 12425 O O . GLN I 1 86 ? 52.31884 11.52414 -62.38063 1.000 99.53000 82 GLN I O 1
ATOM 12431 N N . ASP I 1 102 ? 28.68224 7.14200 -76.77431 1.000 97.51000 98 ASP I N 1
ATOM 12432 C CA . ASP I 1 102 ? 27.82828 6.09728 -76.22257 1.000 103.10000 98 ASP I CA 1
ATOM 12433 C C . ASP I 1 102 ? 26.66832 6.69302 -75.43168 1.000 119.07000 98 ASP I C 1
ATOM 12434 O O . ASP I 1 102 ? 26.87105 7.33098 -74.40272 1.000 118.49000 98 ASP I O 1
ATOM 12439 N N . SER I 1 103 ? 25.44890 6.48333 -75.91847 1.000 124.09000 99 SER I N 1
ATOM 12440 C CA . SER I 1 103 ? 24.26911 6.99319 -75.23139 1.000 110.48000 99 SER I CA 1
ATOM 12441 C C . SER I 1 103 ? 24.01346 6.17659 -73.96994 1.000 111.61000 99 SER I C 1
ATOM 12442 O O . SER I 1 103 ? 23.90093 4.94754 -74.03041 1.000 114.55000 99 SER I O 1
ATOM 12445 N N . VAL I 1 104 ? 23.93661 6.85745 -72.82360 1.000 110.85000 100 VAL I N 1
ATOM 12446 C CA . VAL I 1 104 ? 23.69236 6.21108 -71.54133 1.000 106.67000 100 VAL I CA 1
ATOM 12447 C C . VAL I 1 104 ? 22.53562 6.91999 -70.84700 1.000 101.43000 100 VAL I C 1
ATOM 12448 O O . VAL I 1 104 ? 22.21809 8.07506 -71.13504 1.000 104.98000 100 VAL I O 1
ATOM 12452 N N . VAL I 1 105 ? 21.89188 6.20064 -69.93000 1.000 93.24000 101 VAL I N 1
ATOM 12453 C CA . VAL I 1 105 ? 20.75208 6.71147 -69.17624 1.000 94.53000 101 VAL I CA 1
ATOM 12454 C C . VAL I 1 105 ? 20.92149 6.30913 -67.71737 1.000 90.08000 101 VAL I C 1
ATOM 12455 O O . VAL I 1 105 ? 21.25165 5.15593 -67.42050 1.000 93.58000 101 VAL I O 1
ATOM 12459 N N . GLU I 1 106 ? 20.68796 7.25299 -66.80830 1.000 81.84000 102 GLU I N 1
ATOM 12460 C CA . GLU I 1 106 ? 20.74173 7.01472 -65.37215 1.000 80.43000 102 GLU I CA 1
ATOM 12461 C C . GLU I 1 106 ? 19.32297 6.99818 -64.82086 1.000 77.26000 102 GLU I C 1
ATOM 12462 O O . GLU I 1 106 ? 18.56972 7.95811 -65.01727 1.000 67.18000 102 GLU I O 1
ATOM 12468 N N . TYR I 1 107 ? 18.96491 5.91298 -64.13659 1.000 77.21000 103 TYR I N 1
ATOM 12469 C CA . TYR I 1 107 ? 17.70276 5.80191 -63.41501 1.000 75.58000 103 TYR I CA 1
ATOM 12470 C C . TYR I 1 107 ? 18.01960 5.76383 -61.92644 1.000 74.36000 103 TYR I C 1
ATOM 12471 O O . TYR I 1 107 ? 18.74798 4.87613 -61.47096 1.000 68.27000 103 TYR I O 1
ATOM 12480 N N . ALA I 1 108 ? 17.47831 6.71828 -61.17109 1.000 64.65000 104 ALA I N 1
ATOM 12481 C CA . ALA I 1 108 ? 17.79921 6.84433 -59.75648 1.000 56.72000 104 ALA I CA 1
ATOM 12482 C C . ALA I 1 108 ? 16.53319 7.04835 -58.93551 1.000 51.80000 104 ALA I C 1
ATOM 12483 O O . ALA I 1 108 ? 15.50110 7.49351 -59.44145 1.000 53.87000 104 ALA I O 1
ATOM 12485 N N . VAL I 1 109 ? 16.62586 6.70245 -57.65141 1.000 52.31000 105 VAL I N 1
ATOM 12486 C CA . VAL I 1 109 ? 15.56632 6.91849 -56.67498 1.000 52.40000 105 VAL I CA 1
ATOM 12487 C C . VAL I 1 109 ? 16.19782 7.45672 -55.39570 1.000 56.11000 105 VAL I C 1
ATOM 12488 O O . VAL I 1 109 ? 17.41734 7.61877 -55.29810 1.000 60.21000 105 VAL I O 1
ATOM 12492 N N . TYR I 1 110 ? 15.35332 7.73183 -54.40517 1.000 49.49000 106 TYR I N 1
ATOM 12493 C CA . TYR I 1 110 ? 15.80055 8.12941 -53.07671 1.000 53.96000 106 TYR I CA 1
ATOM 12494 C C . TYR I 1 110 ? 15.20472 7.16777 -52.05880 1.000 56.15000 106 TYR I C 1
ATOM 12495 O O . TYR I 1 110 ? 13.96989 7.09539 -51.93209 1.000 67.58000 106 TYR I O 1
ATOM 12504 N N . PRO I 1 111 ? 16.02026 6.41036 -51.32225 1.000 62.63000 107 PRO I N 1
ATOM 12505 C CA . PRO I 1 111 ? 15.48442 5.37147 -50.42891 1.000 63.61000 107 PRO I CA 1
ATOM 12506 C C . PRO I 1 111 ? 14.95939 5.97597 -49.13475 1.000 70.35000 107 PRO I C 1
ATOM 12507 O O . PRO I 1 111 ? 15.71851 6.55090 -48.35189 1.000 63.67000 107 PRO I O 1
ATOM 12511 N N . THR I 1 112 ? 13.65639 5.84116 -48.90938 1.000 77.64000 108 THR I N 1
ATOM 12512 C CA . THR I 1 112 ? 13.07905 6.19898 -47.62401 1.000 61.99000 108 THR I CA 1
ATOM 12513 C C . THR I 1 112 ? 13.32053 5.08020 -46.61725 1.000 73.47000 108 THR I C 1
ATOM 12514 O O . THR I 1 112 ? 13.47199 3.91055 -46.98121 1.000 80.65000 108 THR I O 1
ATOM 12518 N N . ARG I 1 113 ? 13.35949 5.45302 -45.33577 1.000 70.36000 109 ARG I N 1
ATOM 12519 C CA . ARG I 1 113 ? 13.72139 4.49067 -44.29973 1.000 64.73000 109 ARG I CA 1
ATOM 12520 C C . ARG I 1 113 ? 12.67355 3.39343 -44.14803 1.000 69.77000 109 ARG I C 1
ATOM 12521 O O . ARG I 1 113 ? 13.02173 2.24591 -43.84369 1.000 70.75000 109 ARG I O 1
ATOM 12529 N N . GLN I 1 114 ? 11.39502 3.71756 -44.35739 1.000 62.04000 110 GLN I N 1
ATOM 12530 C CA . GLN I 1 114 ? 10.35413 2.69804 -44.26473 1.000 65.72000 110 GLN I CA 1
ATOM 12531 C C . GLN I 1 114 ? 10.51950 1.64333 -45.35326 1.000 76.41000 110 GLN I C 1
ATOM 12532 O O . GLN I 1 114 ? 10.31782 0.44583 -45.10886 1.000 72.86000 110 GLN I O 1
ATOM 12538 N N . TYR I 1 115 ? 10.90076 2.06776 -46.56052 1.000 65.99000 111 TYR I N 1
ATOM 12539 C CA . TYR I 1 115 ? 11.11185 1.11418 -47.64299 1.000 64.02000 111 TYR I CA 1
ATOM 12540 C C . TYR I 1 115 ? 12.28609 0.19408 -47.33881 1.000 64.59000 111 TYR I C 1
ATOM 12541 O O . TYR I 1 115 ? 12.25955 -0.99134 -47.68814 1.000 65.49000 111 TYR I O 1
ATOM 12550 N N . ILE I 1 116 ? 13.31974 0.71691 -46.67695 1.000 60.73000 112 ILE I N 1
ATOM 12551 C CA . ILE I 1 116 ? 14.43031 -0.13032 -46.25470 1.000 65.69000 112 ILE I CA 1
ATOM 12552 C C . ILE I 1 116 ? 13.96491 -1.12214 -45.19793 1.000 72.48000 112 ILE I C 1
ATOM 12553 O O . ILE I 1 116 ? 14.27728 -2.31698 -45.26357 1.000 61.16000 112 ILE I O 1
ATOM 12558 N N . ASP I 1 117 ? 13.21749 -0.63592 -44.20177 1.000 67.06000 113 ASP I N 1
ATOM 12559 C CA . ASP I 1 117 ? 12.69967 -1.51851 -43.16088 1.000 60.85000 113 ASP I CA 1
ATOM 12560 C C . ASP I 1 117 ? 11.86948 -2.64467 -43.75981 1.000 59.09000 113 ASP I C 1
ATOM 12561 O O . ASP I 1 117 ? 11.88239 -3.77236 -43.25434 1.000 53.29000 113 ASP I O 1
ATOM 12566 N N . ARG I 1 118 ? 11.14297 -2.36061 -44.84051 1.000 63.03000 114 ARG I N 1
ATOM 12567 C CA . ARG I 1 118 ? 10.38109 -3.42049 -45.49149 1.000 59.01000 114 ARG I CA 1
ATOM 12568 C C . ARG I 1 118 ? 11.27114 -4.33221 -46.32934 1.000 50.94000 114 ARG I C 1
ATOM 12569 O O . ARG I 1 118 ? 11.00371 -5.53611 -46.41861 1.000 63.13000 114 ARG I O 1
ATOM 12577 N N . LEU I 1 119 ? 12.32580 -3.78708 -46.94369 1.000 52.35000 115 LEU I N 1
ATOM 12578 C CA . LEU I 1 119 ? 13.24433 -4.62171 -47.71389 1.000 59.38000 115 LEU I CA 1
ATOM 12579 C C . LEU I 1 119 ? 13.95818 -5.62626 -46.81997 1.000 68.16000 115 LEU I C 1
ATOM 12580 O O . LEU I 1 119 ? 14.14542 -6.78756 -47.20245 1.000 59.56000 115 LEU I O 1
ATOM 12585 N N . LEU I 1 120 ? 14.36364 -5.19832 -45.62348 1.000 63.30000 116 LEU I N 1
ATOM 12586 C CA . LEU I 1 120 ? 15.02997 -6.09443 -44.68861 1.000 60.28000 116 LEU I CA 1
ATOM 12587 C C . LEU I 1 120 ? 14.10057 -7.16913 -44.14076 1.000 70.88000 116 LEU I C 1
ATOM 12588 O O . LEU I 1 120 ? 14.58166 -8.11034 -43.50072 1.000 68.23000 116 LEU I O 1
ATOM 12593 N N . GLU I 1 121 ? 12.79432 -7.05452 -44.37203 1.000 74.70000 117 GLU I N 1
ATOM 12594 C CA . GLU I 1 121 ? 11.83525 -8.06771 -43.95573 1.000 59.64000 117 GLU I CA 1
ATOM 12595 C C . GLU I 1 121 ? 11.53317 -9.08021 -45.05094 1.000 66.35000 117 GLU I C 1
ATOM 12596 O O . GLU I 1 121 ? 10.76459 -10.01736 -44.81094 1.000 69.26000 117 GLU I O 1
ATOM 12602 N N . SER I 1 122 ? 12.10525 -8.91025 -46.24096 1.000 64.79000 118 SER I N 1
ATOM 12603 C CA . SER I 1 122 ? 11.94321 -9.89986 -47.29590 1.000 73.31000 118 SER I CA 1
ATOM 12604 C C . SER I 1 122 ? 12.48504 -11.24916 -46.83947 1.000 62.39000 118 SER I C 1
ATOM 12605 O O . SER I 1 122 ? 13.45154 -11.32756 -46.07684 1.000 76.97000 118 SER I O 1
ATOM 12608 N N . LYS I 1 123 ? 11.84134 -12.32174 -47.30951 1.000 67.29000 119 LYS I N 1
ATOM 12609 C CA . LYS I 1 123 ? 12.24583 -13.66492 -46.90267 1.000 77.33000 119 LYS I CA 1
ATOM 12610 C C . LYS I 1 123 ? 13.70248 -13.93612 -47.25553 1.000 68.95000 119 LYS I C 1
ATOM 12611 O O . LYS I 1 123 ? 14.43445 -14.55526 -46.47458 1.000 80.81000 119 LYS I O 1
ATOM 12617 N N . GLU I 1 124 ? 14.14390 -13.47429 -48.42506 1.000 61.14000 120 GLU I N 1
ATOM 12618 C CA . GLU I 1 124 ? 15.52383 -13.70353 -48.83425 1.000 55.78000 120 GLU I CA 1
ATOM 12619 C C . GLU I 1 124 ? 16.49035 -12.79575 -48.08275 1.000 64.30000 120 GLU I C 1
ATOM 12620 O O . GLU I 1 124 ? 17.57764 -13.23399 -47.69055 1.000 65.66000 120 GLU I O 1
ATOM 12626 N N . VAL I 1 125 ? 16.11041 -11.53387 -47.86685 1.000 61.25000 121 VAL I N 1
ATOM 12627 C CA . VAL I 1 125 ? 17.00729 -10.59638 -47.19860 1.000 59.64000 121 VAL I CA 1
ATOM 12628 C C . VAL I 1 125 ? 17.09651 -10.89740 -45.70725 1.000 60.91000 121 VAL I C 1
ATOM 12629 O O . VAL I 1 125 ? 18.15008 -10.69807 -45.08995 1.000 60.38000 121 VAL I O 1
ATOM 12633 N N . ARG I 1 126 ? 16.01137 -11.38812 -45.10220 1.000 60.05000 122 ARG I N 1
ATOM 12634 C CA . ARG I 1 126 ? 16.04724 -11.68126 -43.67295 1.000 68.34000 122 ARG I CA 1
ATOM 12635 C C . ARG I 1 126 ? 16.88481 -12.91907 -43.37226 1.000 72.34000 122 ARG I C 1
ATOM 12636 O O . ARG I 1 126 ? 17.52257 -12.98868 -42.31587 1.000 71.54000 122 ARG I O 1
ATOM 12644 N N . GLN I 1 127 ? 16.90826 -13.89655 -44.28294 1.000 53.44000 123 GLN I N 1
ATOM 12645 C CA . GLN I 1 127 ? 17.69126 -15.10364 -44.04003 1.000 55.81000 123 GLN I CA 1
ATOM 12646 C C . GLN I 1 127 ? 19.18421 -14.82417 -44.14716 1.000 62.07000 123 GLN I C 1
ATOM 12647 O O . GLN I 1 127 ? 19.97647 -15.34939 -43.35662 1.000 66.58000 123 GLN I O 1
ATOM 12653 N N . TYR I 1 128 ? 19.58902 -14.00320 -45.11897 1.000 61.24000 124 TYR I N 1
ATOM 12654 C CA . TYR I 1 128 ? 20.99759 -13.64000 -45.22847 1.000 55.30000 124 TYR I CA 1
ATOM 12655 C C . TYR I 1 128 ? 21.44572 -12.81481 -44.02906 1.000 55.37000 124 TYR I C 1
ATOM 12656 O O . TYR I 1 128 ? 22.57680 -12.96415 -43.55305 1.000 57.92000 124 TYR I O 1
ATOM 12665 N N . ILE I 1 129 ? 20.57068 -11.94290 -43.52611 1.000 62.67000 125 ILE I N 1
ATOM 12666 C CA . ILE I 1 129 ? 20.92689 -11.09289 -42.39399 1.000 65.53000 125 ILE I CA 1
ATOM 12667 C C . ILE I 1 129 ? 21.06595 -11.92379 -41.12356 1.000 55.56000 125 ILE I C 1
ATOM 12668 O O . ILE I 1 129 ? 22.05367 -11.80399 -40.38888 1.000 51.94000 125 ILE I O 1
ATOM 12673 N N . GLN I 1 130 ? 20.08046 -12.78049 -40.84663 1.000 46.15000 126 GLN I N 1
ATOM 12674 C CA . GLN I 1 130 ? 20.13999 -13.60801 -39.64593 1.000 52.65000 126 GLN I CA 1
ATOM 12675 C C . GLN I 1 130 ? 21.30358 -14.59128 -39.70581 1.000 56.09000 126 GLN I C 1
ATOM 12676 O O . GLN I 1 130 ? 21.93825 -14.87199 -38.68221 1.000 54.24000 126 GLN I O 1
ATOM 12682 N N . ALA I 1 131 ? 21.60224 -15.12160 -40.89462 1.000 48.82000 127 ALA I N 1
ATOM 12683 C CA . ALA I 1 131 ? 22.75471 -16.00564 -41.03554 1.000 50.54000 127 ALA I CA 1
ATOM 12684 C C . ALA I 1 131 ? 24.05925 -15.23981 -40.86273 1.000 50.42000 127 ALA I C 1
ATOM 12685 O O . ALA I 1 131 ? 25.01214 -15.75150 -40.26379 1.000 54.08000 127 ALA I O 1
ATOM 12687 N N . SER I 1 132 ? 24.12170 -14.01253 -41.38222 1.000 59.75000 128 SER I N 1
ATOM 12688 C CA . SER I 1 132 ? 25.32995 -13.20991 -41.23251 1.000 51.68000 128 SER I CA 1
ATOM 12689 C C . SER I 1 132 ? 25.51311 -12.75174 -39.79089 1.000 58.73000 128 SER I C 1
ATOM 12690 O O . SER I 1 132 ? 26.64117 -12.70434 -39.28793 1.000 56.00000 128 SER I O 1
ATOM 12693 N N . ALA I 1 133 ? 24.41610 -12.41924 -39.10687 1.000 42.40000 129 ALA I N 1
ATOM 12694 C CA . ALA I 1 133 ? 24.52402 -11.91800 -37.74068 1.000 56.20000 129 ALA I CA 1
ATOM 12695 C C . ALA I 1 133 ? 24.93845 -13.01934 -36.77218 1.000 54.61000 129 ALA I C 1
ATOM 12696 O O . ALA I 1 133 ? 25.74202 -12.78262 -35.86267 1.000 57.11000 129 ALA I O 1
ATOM 12698 N N . ALA I 1 134 ? 24.40404 -14.22859 -36.94838 1.000 52.64000 130 ALA I N 1
ATOM 12699 C CA . ALA I 1 134 ? 24.71500 -15.31705 -36.02809 1.000 56.13000 130 ALA I CA 1
ATOM 12700 C C . ALA I 1 134 ? 26.11720 -15.86766 -36.26304 1.000 45.30000 130 ALA I C 1
ATOM 12701 O O . ALA I 1 134 ? 26.88186 -16.06571 -35.31260 1.000 46.93000 130 ALA I O 1
ATOM 12703 N N . LEU I 1 135 ? 26.47335 -16.11921 -37.52340 1.000 40.03000 131 LEU I N 1
ATOM 12704 C CA . LEU I 1 135 ? 27.76665 -16.72391 -37.82001 1.000 58.81000 131 LEU I CA 1
ATOM 12705 C C . LEU I 1 135 ? 28.90944 -15.72135 -37.73076 1.000 60.08000 131 LEU I C 1
ATOM 12706 O O . LEU I 1 135 ? 30.02631 -16.09650 -37.35726 1.000 69.80000 131 LEU I O 1
ATOM 12711 N N . LEU I 1 136 ? 28.66023 -14.45796 -38.06625 1.000 64.01000 132 LEU I N 1
ATOM 12712 C CA . LEU I 1 136 ? 29.66476 -13.41400 -37.98394 1.000 64.55000 132 LEU I CA 1
ATOM 12713 C C . LEU I 1 136 ? 29.30530 -12.46015 -36.84308 1.000 63.00000 132 LEU I C 1
ATOM 12714 O O . LEU I 1 136 ? 28.56654 -12.82750 -35.91855 1.000 75.30000 132 LEU I O 1
ATOM 12719 N N . GLY I 1 137 ? 29.82480 -11.23894 -36.90769 1.000 62.40000 133 GLY I N 1
ATOM 12720 C CA . GLY I 1 137 ? 29.49181 -10.23628 -35.91697 1.000 80.88000 133 GLY I CA 1
ATOM 12721 C C . GLY I 1 137 ? 28.14488 -9.59395 -36.17541 1.000 84.67000 133 GLY I C 1
ATOM 12722 O O . GLY I 1 137 ? 27.29033 -9.53746 -35.28570 1.000 74.67000 133 GLY I O 1
ATOM 12723 N N . GLY I 1 138 ? 27.94559 -9.10965 -37.39483 1.000 77.56000 134 GLY I N 1
ATOM 12724 C CA . GLY I 1 138 ? 26.68919 -8.48277 -37.78637 1.000 57.80000 134 GLY I CA 1
ATOM 12725 C C . GLY I 1 138 ? 26.38949 -8.75144 -39.23434 1.000 60.71000 134 GLY I C 1
ATOM 12726 O O . GLY I 1 138 ? 26.63175 -9.86097 -39.72965 1.000 55.65000 134 GLY I O 1
ATOM 12727 N N . TRP I 1 139 ? 25.86913 -7.74270 -39.93000 1.000 59.26000 135 TRP I N 1
ATOM 12728 C CA . TRP I 1 139 ? 25.52470 -7.89361 -41.33526 1.000 56.05000 135 TRP I CA 1
ATOM 12729 C C . TRP I 1 139 ? 25.71693 -6.57046 -42.05841 1.000 64.70000 135 TRP I C 1
ATOM 12730 O O . TRP I 1 139 ? 25.46485 -5.50124 -41.49604 1.000 65.95000 135 TRP I O 1
ATOM 12741 N N . CYS I 1 140 ? 26.16402 -6.65788 -43.30901 1.000 67.73000 136 CYS I N 1
ATOM 12742 C CA . CYS I 1 140 ? 26.29320 -5.49942 -44.18405 1.000 61.25000 136 CYS I CA 1
ATOM 12743 C C . CYS I 1 140 ? 25.75014 -5.87209 -45.55320 1.000 70.43000 136 CYS I C 1
ATOM 12744 O O . CYS I 1 140 ? 26.26081 -6.79686 -46.19261 1.000 80.05000 136 CYS I O 1
ATOM 12747 N N . VAL I 1 141 ? 24.71384 -5.16268 -45.99524 1.000 59.33000 137 VAL I N 1
ATOM 12748 C CA . VAL I 1 141 ? 24.13701 -5.36069 -47.31623 1.000 55.08000 137 VAL I CA 1
ATOM 12749 C C . VAL I 1 141 ? 24.15302 -4.02968 -48.05573 1.000 63.08000 137 VAL I C 1
ATOM 12750 O O . VAL I 1 141 ? 24.30361 -2.95873 -47.46211 1.000 62.67000 137 VAL I O 1
ATOM 12754 N N . TYR I 1 142 ? 23.99519 -4.10975 -49.37362 1.000 57.73000 138 TYR I N 1
ATOM 12755 C CA . TYR I 1 142 ? 24.00798 -2.93692 -50.23433 1.000 60.78000 138 TYR I CA 1
ATOM 12756 C C . TYR I 1 142 ? 22.74768 -2.91903 -51.08407 1.000 67.71000 138 TYR I C 1
ATOM 12757 O O . TYR I 1 142 ? 22.30816 -3.96125 -51.57868 1.000 58.15000 138 TYR I O 1
ATOM 12766 N N . MET I 1 143 ? 22.16933 -1.73319 -51.24955 1.000 66.52000 139 MET I N 1
ATOM 12767 C CA . MET I 1 143 ? 20.96884 -1.54784 -52.05257 1.000 62.61000 139 MET I CA 1
ATOM 12768 C C . MET I 1 143 ? 21.31052 -0.76885 -53.31343 1.000 59.71000 139 MET I C 1
ATOM 12769 O O . MET I 1 143 ? 21.95893 0.28021 -53.24313 1.000 58.24000 139 MET I O 1
ATOM 12774 N N . VAL I 1 144 ? 20.86801 -1.28094 -54.46024 1.000 50.91000 140 VAL I N 1
ATOM 12775 C CA . VAL I 1 144 ? 21.04156 -0.58919 -55.73144 1.000 62.75000 140 VAL I CA 1
ATOM 12776 C C . VAL I 1 144 ? 20.09702 0.60332 -55.77425 1.000 56.97000 140 VAL I C 1
ATOM 12777 O O . VAL I 1 144 ? 18.90679 0.45547 -56.07262 1.000 50.20000 140 VAL I O 1
ATOM 12781 N N . THR I 1 145 ? 20.61631 1.79268 -55.46746 1.000 56.52000 141 THR I N 1
ATOM 12782 C CA . THR I 1 145 ? 19.79618 2.99544 -55.52155 1.000 61.80000 141 THR I CA 1
ATOM 12783 C C . THR I 1 145 ? 19.69008 3.56564 -56.92650 1.000 62.46000 141 THR I C 1
ATOM 12784 O O . THR I 1 145 ? 18.77682 4.35478 -57.19218 1.000 66.14000 141 THR I O 1
ATOM 12788 N N . GLY I 1 146 ? 20.59403 3.19538 -57.82094 1.000 59.64000 142 GLY I N 1
ATOM 12789 C CA . GLY I 1 146 ? 20.52247 3.67147 -59.19171 1.000 61.45000 142 GLY I CA 1
ATOM 12790 C C . GLY I 1 146 ? 21.14127 2.68575 -60.15368 1.000 67.10000 142 GLY I C 1
ATOM 12791 O O . GLY I 1 146 ? 22.07041 1.95228 -59.80683 1.000 64.68000 142 GLY I O 1
ATOM 12792 N N . ILE I 1 147 ? 20.62824 2.68059 -61.37984 1.000 61.32000 143 ILE I N 1
ATOM 12793 C CA . ILE I 1 147 ? 21.20034 1.88247 -62.45573 1.000 65.36000 143 ILE I CA 1
ATOM 12794 C C . ILE I 1 147 ? 21.60121 2.80991 -63.59422 1.000 69.68000 143 ILE I C 1
ATOM 12795 O O . ILE I 1 147 ? 21.04779 3.90209 -63.76518 1.000 78.90000 143 ILE I O 1
ATOM 12800 N N . MET I 1 148 ? 22.58734 2.36587 -64.37029 1.000 79.33000 144 MET I N 1
ATOM 12801 C CA . MET I 1 148 ? 23.14254 3.13308 -65.47933 1.000 81.76000 144 MET I CA 1
ATOM 12802 C C . MET I 1 148 ? 23.21400 2.20260 -66.68084 1.000 88.33000 144 MET I C 1
ATOM 12803 O O . MET I 1 148 ? 23.99656 1.24332 -66.67996 1.000 94.07000 144 MET I O 1
ATOM 12808 N N . VAL I 1 149 ? 22.40057 2.49134 -67.69562 1.000 83.81000 145 VAL I N 1
ATOM 12809 C CA . VAL I 1 149 ? 22.17972 1.60497 -68.83395 1.000 86.77000 145 VAL I CA 1
ATOM 12810 C C . VAL I 1 149 ? 22.67587 2.29952 -70.09293 1.000 95.39000 145 VAL I C 1
ATOM 12811 O O . VAL I 1 149 ? 22.20869 3.39425 -70.42632 1.000 99.83000 145 VAL I O 1
ATOM 12815 N N . ALA I 1 150 ? 23.59973 1.65852 -70.80073 1.000 102.42000 146 ALA I N 1
ATOM 12816 C CA . ALA I 1 150 ? 24.15696 2.20395 -72.02893 1.000 101.05000 146 ALA I CA 1
ATOM 12817 C C . ALA I 1 150 ? 23.50115 1.56511 -73.24771 1.000 109.43000 146 ALA I C 1
ATOM 12818 O O . ALA I 1 150 ? 23.00798 0.43575 -73.19161 1.000 110.26000 146 ALA I O 1
ATOM 12820 N N . ARG I 1 151 ? 23.50032 2.30419 -74.35374 1.000 113.16000 147 ARG I N 1
ATOM 12821 C CA . ARG I 1 151 ? 22.95347 1.81676 -75.61119 1.000 108.61000 147 ARG I CA 1
ATOM 12822 C C . ARG I 1 151 ? 24.01032 1.03834 -76.38521 1.000 111.21000 147 ARG I C 1
ATOM 12823 O O . ARG I 1 151 ? 25.21403 1.26471 -76.23437 1.000 103.51000 147 ARG I O 1
ATOM 12831 N N . GLY I 1 152 ? 23.54523 0.11676 -77.22229 1.000 116.93000 148 GLY I N 1
ATOM 12832 C CA . GLY I 1 152 ? 24.43587 -0.70942 -78.01613 1.000 120.96000 148 GLY I CA 1
ATOM 12833 C C . GLY I 1 152 ? 24.31518 -0.47172 -79.50842 1.000 106.57000 148 GLY I C 1
ATOM 12834 O O . GLY I 1 152 ? 24.88053 -1.21405 -80.31155 1.000 97.72000 148 GLY I O 1
ATOM 12835 N N . THR I 1 187 ? 21.92048 -3.81603 -78.81072 1.000 114.67000 183 THR I N 1
ATOM 12836 C CA . THR I 1 187 ? 21.26869 -4.18921 -77.56087 1.000 119.40000 183 THR I CA 1
ATOM 12837 C C . THR I 1 187 ? 21.79713 -3.35775 -76.39386 1.000 115.05000 183 THR I C 1
ATOM 12838 O O . THR I 1 187 ? 22.99989 -3.11812 -76.28245 1.000 112.67000 183 THR I O 1
ATOM 12842 N N . ASP I 1 188 ? 20.88866 -2.91477 -75.53081 1.000 108.88000 184 ASP I N 1
ATOM 12843 C CA . ASP I 1 188 ? 21.24741 -2.11458 -74.37057 1.000 113.56000 184 ASP I CA 1
ATOM 12844 C C . ASP I 1 188 ? 21.61505 -3.01297 -73.19331 1.000 109.45000 184 ASP I C 1
ATOM 12845 O O . ASP I 1 188 ? 21.24529 -4.18813 -73.13538 1.000 109.34000 184 ASP I O 1
ATOM 12850 N N . PHE I 1 189 ? 22.35202 -2.43924 -72.24395 1.000 99.75000 185 PHE I N 1
ATOM 12851 C CA . PHE I 1 189 ? 22.83812 -3.19966 -71.10294 1.000 88.96000 185 PHE I CA 1
ATOM 12852 C C . PHE I 1 189 ? 23.08254 -2.26356 -69.92866 1.000 97.75000 185 PHE I C 1
ATOM 12853 O O . PHE I 1 189 ? 23.44901 -1.09901 -70.10853 1.000 97.30000 185 PHE I O 1
ATOM 12861 N N . VAL I 1 190 ? 22.87754 -2.78979 -68.72283 1.000 100.82000 186 VAL I N 1
ATOM 12862 C CA . VAL I 1 190 ? 23.15461 -2.04621 -67.49653 1.000 89.19000 186 VAL I CA 1
ATOM 12863 C C . VAL I 1 190 ? 24.66854 -1.97671 -67.32261 1.000 74.89000 186 VAL I C 1
ATOM 12864 O O . VAL I 1 190 ? 25.32320 -3.00081 -67.10985 1.000 83.67000 186 VAL I O 1
ATOM 12868 N N . CYS I 1 191 ? 25.23063 -0.77071 -67.40568 1.000 80.10000 187 CYS I N 1
ATOM 12869 C CA . CYS I 1 191 ? 26.67720 -0.61322 -67.35365 1.000 77.20000 187 CYS I CA 1
ATOM 12870 C C . CYS I 1 191 ? 27.20382 -0.20445 -65.98434 1.000 82.63000 187 CYS I C 1
ATOM 12871 O O . CYS I 1 191 ? 28.39118 -0.41715 -65.71463 1.000 91.14000 187 CYS I O 1
ATOM 12874 N N . ALA I 1 192 ? 26.37283 0.36882 -65.11384 1.000 86.87000 188 ALA I N 1
ATOM 12875 C CA . ALA I 1 192 ? 26.86292 0.74808 -63.79327 1.000 83.37000 188 ALA I CA 1
ATOM 12876 C C . ALA I 1 192 ? 25.73462 0.68065 -62.77472 1.000 77.97000 188 ALA I C 1
ATOM 12877 O O . ALA I 1 192 ? 24.55293 0.67909 -63.12578 1.000 71.75000 188 ALA I O 1
ATOM 12879 N N . ILE I 1 193 ? 26.11493 0.63408 -61.49808 1.000 64.67000 189 ILE I N 1
ATOM 12880 C CA . ILE I 1 193 ? 25.15664 0.65066 -60.39846 1.000 63.06000 189 ILE I CA 1
ATOM 12881 C C . ILE I 1 193 ? 25.63327 1.62816 -59.33242 1.000 66.34000 189 ILE I C 1
ATOM 12882 O O . ILE I 1 193 ? 26.83190 1.72288 -59.05007 1.000 81.36000 189 ILE I O 1
ATOM 12887 N N . ARG I 1 194 ? 24.69104 2.36308 -58.75045 1.000 65.48000 190 ARG I N 1
ATOM 12888 C CA . ARG I 1 194 ? 24.94313 3.26011 -57.63013 1.000 63.65000 190 ARG I CA 1
ATOM 12889 C C . ARG I 1 194 ? 24.28742 2.65613 -56.39788 1.000 62.27000 190 ARG I C 1
ATOM 12890 O O . ARG I 1 194 ? 23.06697 2.45061 -56.38354 1.000 71.43000 190 ARG I O 1
ATOM 12898 N N . LEU I 1 195 ? 25.09261 2.39050 -55.37293 1.000 60.35000 191 LEU I N 1
ATOM 12899 C CA . LEU I 1 195 ? 24.69907 1.58862 -54.22446 1.000 61.85000 191 LEU I CA 1
ATOM 12900 C C . LEU I 1 195 ? 24.62602 2.43177 -52.95667 1.000 62.05000 191 LEU I C 1
ATOM 12901 O O . LEU I 1 195 ? 25.02785 3.59801 -52.92004 1.000 61.81000 191 LEU I O 1
ATOM 12906 N N . VAL I 1 196 ? 24.10291 1.80577 -51.90427 1.000 68.76000 192 VAL I N 1
ATOM 12907 C CA . VAL I 1 196 ? 24.03373 2.39114 -50.56988 1.000 60.20000 192 VAL I CA 1
ATOM 12908 C C . VAL I 1 196 ? 24.28831 1.28309 -49.55730 1.000 54.55000 192 VAL I C 1
ATOM 12909 O O . VAL I 1 196 ? 23.69945 0.20096 -49.65015 1.000 64.12000 192 VAL I O 1
ATOM 12913 N N . LYS I 1 197 ? 25.17031 1.55107 -48.59931 1.000 60.72000 193 LYS I N 1
ATOM 12914 C CA . LYS I 1 197 ? 25.56069 0.57695 -47.58919 1.000 57.68000 193 LYS I CA 1
ATOM 12915 C C . LYS I 1 197 ? 24.58891 0.64244 -46.41555 1.000 58.38000 193 LYS I C 1
ATOM 12916 O O . LYS I 1 197 ? 24.47507 1.68085 -45.75252 1.000 60.12000 193 LYS I O 1
ATOM 12922 N N . ILE I 1 198 ? 23.88729 -0.46170 -46.17110 1.000 48.48000 194 ILE I N 1
ATOM 12923 C CA . ILE I 1 198 ? 22.97476 -0.60902 -45.04213 1.000 45.54000 194 ILE I CA 1
ATOM 12924 C C . ILE I 1 198 ? 23.59705 -1.61581 -44.08570 1.000 63.69000 194 ILE I C 1
ATOM 12925 O O . ILE I 1 198 ? 23.85042 -2.76544 -44.46710 1.000 59.79000 194 ILE I O 1
ATOM 12930 N N . ALA I 1 199 ? 23.84458 -1.19516 -42.84644 1.000 68.58000 195 ALA I N 1
ATOM 12931 C CA . ALA I 1 199 ? 24.60635 -2.04060 -41.93546 1.000 63.14000 195 ALA I CA 1
ATOM 12932 C C . ALA I 1 199 ? 24.13895 -1.87222 -40.49734 1.000 67.39000 195 ALA I C 1
ATOM 12933 O O . ALA I 1 199 ? 23.90437 -0.75318 -40.03828 1.000 66.33000 195 ALA I O 1
ATOM 12935 N N . LYS I 1 200 ? 24.02628 -2.99592 -39.78907 1.000 81.69000 196 LYS I N 1
ATOM 12936 C CA . LYS I 1 200 ? 23.77655 -3.01374 -38.34995 1.000 78.41000 196 LYS I CA 1
ATOM 12937 C C . LYS I 1 200 ? 24.76597 -3.98027 -37.71515 1.000 81.92000 196 LYS I C 1
ATOM 12938 O O . LYS I 1 200 ? 24.64711 -5.19775 -37.88789 1.000 88.87000 196 LYS I O 1
ATOM 12944 N N . SER I 1 201 ? 25.74026 -3.44151 -36.98671 1.000 94.44000 197 SER I N 1
ATOM 12945 C CA . SER I 1 201 ? 26.74944 -4.25080 -36.32262 1.000 90.56000 197 SER I CA 1
ATOM 12946 C C . SER I 1 201 ? 27.00523 -3.68403 -34.93446 1.000 101.91000 197 SER I C 1
ATOM 12947 O O . SER I 1 201 ? 26.60622 -2.56151 -34.61176 1.000 109.51000 197 SER I O 1
ATOM 12950 N N . GLY I 1 202 ? 27.68223 -4.47801 -34.10890 1.000 92.40000 198 GLY I N 1
ATOM 12951 C CA . GLY I 1 202 ? 27.94847 -4.06709 -32.74679 1.000 96.91000 198 GLY I CA 1
ATOM 12952 C C . GLY I 1 202 ? 26.73503 -4.04247 -31.84938 1.000 111.98000 198 GLY I C 1
ATOM 12953 O O . GLY I 1 202 ? 26.73271 -3.31532 -30.85208 1.000 115.71000 198 GLY I O 1
ATOM 12954 N N . LEU I 1 203 ? 25.69742 -4.81710 -32.18011 1.000 108.43000 199 LEU I N 1
ATOM 12955 C CA . LEU I 1 203 ? 24.47996 -4.90696 -31.37208 1.000 100.50000 199 LEU I CA 1
ATOM 12956 C C . LEU I 1 203 ? 23.83395 -3.53041 -31.20899 1.000 109.03000 199 LEU I C 1
ATOM 12957 O O . LEU I 1 203 ? 23.42259 -3.13044 -30.11791 1.000 107.98000 199 LEU I O 1
ATOM 12962 N N . ARG I 1 204 ? 23.74210 -2.80492 -32.32550 1.000 117.54000 200 ARG I N 1
ATOM 12963 C CA . ARG I 1 204 ? 23.30480 -1.41445 -32.31472 1.000 118.22000 200 ARG I CA 1
ATOM 12964 C C . ARG I 1 204 ? 21.79140 -1.26397 -32.21287 1.000 122.55000 200 ARG I C 1
ATOM 12965 O O . ARG I 1 204 ? 21.31848 -0.21287 -31.76489 1.000 122.16000 200 ARG I O 1
ATOM 12973 N N . SER I 1 205 ? 21.02911 -2.28162 -32.61409 1.000 117.13000 201 SER I N 1
ATOM 12974 C CA . SER I 1 205 ? 19.56688 -2.28974 -32.61263 1.000 116.90000 201 SER I CA 1
ATOM 12975 C C . SER I 1 205 ? 18.96573 -1.25029 -33.55281 1.000 119.71000 201 SER I C 1
ATOM 12976 O O . SER I 1 205 ? 17.75333 -1.00757 -33.50650 1.000 125.04000 201 SER I O 1
ATOM 12979 N N . SER I 1 206 ? 19.77811 -0.63300 -34.40773 1.000 117.07000 202 SER I N 1
ATOM 12980 C CA . SER I 1 206 ? 19.28556 0.34065 -35.37947 1.000 105.12000 202 SER I CA 1
ATOM 12981 C C . SER I 1 206 ? 20.29015 0.41300 -36.51592 1.000 100.28000 202 SER I C 1
ATOM 12982 O O . SER I 1 206 ? 21.43800 0.81416 -36.29912 1.000 104.39000 202 SER I O 1
ATOM 12985 N N . TRP I 1 207 ? 19.86884 0.02566 -37.71556 1.000 97.43000 203 TRP I N 1
ATOM 12986 C CA . TRP I 1 207 ? 20.77760 -0.01439 -38.84974 1.000 84.04000 203 TRP I CA 1
ATOM 12987 C C . TRP I 1 207 ? 21.04268 1.38930 -39.38091 1.000 57.73000 203 TRP I C 1
ATOM 12988 O O . TRP I 1 207 ? 20.23462 2.30744 -39.21526 1.000 63.75000 203 TRP I O 1
ATOM 12999 N N . THR I 1 208 ? 22.19490 1.54456 -40.02250 1.000 60.79000 204 THR I N 1
ATOM 13000 C CA . THR I 1 208 ? 22.63059 2.80447 -40.59890 1.000 70.96000 204 THR I CA 1
ATOM 13001 C C . THR I 1 208 ? 22.69384 2.68519 -42.11512 1.000 68.81000 204 THR I C 1
ATOM 13002 O O . THR I 1 208 ? 22.95519 1.60765 -42.66225 1.000 72.23000 204 THR I O 1
ATOM 13006 N N . MET I 1 209 ? 22.46317 3.81414 -42.78376 1.000 57.23000 205 MET I N 1
ATOM 13007 C CA . MET I 1 209 ? 22.40312 3.88980 -44.24014 1.000 59.99000 205 MET I CA 1
ATOM 13008 C C . MET I 1 209 ? 23.35712 4.98183 -44.70571 1.000 49.93000 205 MET I C 1
ATOM 13009 O O . MET I 1 209 ? 23.14859 6.16200 -44.40693 1.000 60.63000 205 MET I O 1
ATOM 13014 N N . LYS I 1 210 ? 24.40151 4.59086 -45.43204 1.000 56.84000 206 LYS I N 1
ATOM 13015 C CA . LYS I 1 210 ? 25.42274 5.51785 -45.89841 1.000 55.52000 206 LYS I CA 1
ATOM 13016 C C . LYS I 1 210 ? 25.62003 5.33960 -47.39867 1.000 65.20000 206 LYS I C 1
ATOM 13017 O O . LYS I 1 210 ? 25.17512 4.35588 -47.99236 1.000 67.89000 206 LYS I O 1
ATOM 13023 N N . LYS I 1 211 ? 26.28753 6.30898 -48.01647 1.000 72.79000 207 LYS I N 1
ATOM 13024 C CA . LYS I 1 211 ? 26.60742 6.23380 -49.43472 1.000 74.61000 207 LYS I CA 1
ATOM 13025 C C . LYS I 1 211 ? 27.99990 5.64550 -49.63313 1.000 72.19000 207 LYS I C 1
ATOM 13026 O O . LYS I 1 211 ? 28.86036 5.72107 -48.75179 1.000 75.63000 207 LYS I O 1
ATOM 13032 N N . VAL I 1 212 ? 28.21464 5.05136 -50.80461 1.000 61.45000 208 VAL I N 1
ATOM 13033 C CA . VAL I 1 212 ? 29.44942 4.33946 -51.11292 1.000 69.73000 208 VAL I CA 1
ATOM 13034 C C . VAL I 1 212 ? 30.15717 5.04641 -52.26167 1.000 75.30000 208 VAL I C 1
ATOM 13035 O O . VAL I 1 212 ? 29.52859 5.40007 -53.26672 1.000 81.35000 208 VAL I O 1
ATOM 13039 N N . THR I 1 213 ? 31.46153 5.26470 -52.09960 1.000 85.22000 209 THR I N 1
ATOM 13040 C CA . THR I 1 213 ? 32.31074 5.84425 -53.13009 1.000 84.48000 209 THR I CA 1
ATOM 13041 C C . THR I 1 213 ? 33.65995 5.14285 -53.10054 1.000 97.09000 209 THR I C 1
ATOM 13042 O O . THR I 1 213 ? 34.11496 4.69068 -52.04677 1.000 97.69000 209 THR I O 1
ATOM 13046 N N . ARG I 1 214 ? 34.29990 5.05805 -54.26231 1.000 96.34000 210 ARG I N 1
ATOM 13047 C CA . ARG I 1 214 ? 35.63139 4.46724 -54.33507 1.000 87.49000 210 ARG I CA 1
ATOM 13048 C C . ARG I 1 214 ? 36.69757 5.55460 -54.41065 1.000 95.02000 210 ARG I C 1
ATOM 13049 O O . ARG I 1 214 ? 37.59478 5.61652 -53.57035 1.000 102.46000 210 ARG I O 1
ATOM 13057 N N . MET J 1 5 ? 33.38650 15.45225 -56.12648 1.000 124.03000 1 MET J N 1
ATOM 13058 C CA . MET J 1 5 ? 33.28073 15.98025 -57.48140 1.000 131.05000 1 MET J CA 1
ATOM 13059 C C . MET J 1 5 ? 34.18815 17.19246 -57.66433 1.000 132.47000 1 MET J C 1
ATOM 13060 O O . MET J 1 5 ? 34.01029 18.21706 -57.00513 1.000 126.34000 1 MET J O 1
ATOM 13065 N N . ASP J 1 6 ? 35.16673 17.06806 -58.56396 1.000 132.78000 2 ASP J N 1
ATOM 13066 C CA . ASP J 1 6 ? 36.06536 18.18138 -58.84370 1.000 124.13000 2 ASP J CA 1
ATOM 13067 C C . ASP J 1 6 ? 35.36838 19.31628 -59.58156 1.000 121.46000 2 ASP J C 1
ATOM 13068 O O . ASP J 1 6 ? 35.82263 20.46143 -59.49641 1.000 121.55000 2 ASP J O 1
ATOM 13073 N N . ASN J 1 7 ? 34.27590 19.02497 -60.29332 1.000 121.13000 3 ASN J N 1
ATOM 13074 C CA . ASN J 1 7 ? 33.57945 20.05839 -61.05463 1.000 113.51000 3 ASN J CA 1
ATOM 13075 C C . ASN J 1 7 ? 33.03019 21.15122 -60.14483 1.000 114.32000 3 ASN J C 1
ATOM 13076 O O . ASN J 1 7 ? 33.01538 22.33041 -60.51811 1.000 109.99000 3 ASN J O 1
ATOM 13081 N N . GLU J 1 8 ? 32.57612 20.78169 -58.94529 1.000 113.42000 4 GLU J N 1
ATOM 13082 C CA . GLU J 1 8 ? 32.02991 21.76967 -58.02260 1.000 106.04000 4 GLU J CA 1
ATOM 13083 C C . GLU J 1 8 ? 33.10249 22.68930 -57.45413 1.000 96.53000 4 GLU J C 1
ATOM 13084 O O . GLU J 1 8 ? 32.77671 23.78789 -56.99233 1.000 97.48000 4 GLU J O 1
ATOM 13090 N N . GLU J 1 9 ? 34.36967 22.27009 -57.48044 1.000 91.79000 5 GLU J N 1
ATOM 13091 C CA . GLU J 1 9 ? 35.43973 23.08191 -56.91334 1.000 98.73000 5 GLU J CA 1
ATOM 13092 C C . GLU J 1 9 ? 35.79313 24.27956 -57.78463 1.000 99.77000 5 GLU J C 1
ATOM 13093 O O . GLU J 1 9 ? 36.46710 25.19823 -57.30623 1.000 94.77000 5 GLU J O 1
ATOM 13099 N N . TRP J 1 10 ? 35.35754 24.29532 -59.04022 1.000 98.72000 6 TRP J N 1
ATOM 13100 C CA . TRP J 1 10 ? 35.70248 25.35836 -59.97236 1.000 88.67000 6 TRP J CA 1
ATOM 13101 C C . TRP J 1 10 ? 34.55959 26.35951 -60.08626 1.000 94.60000 6 TRP J C 1
ATOM 13102 O O . TRP J 1 10 ? 33.38877 25.97829 -60.17595 1.000 108.41000 6 TRP J O 1
ATOM 13113 N N . PHE J 1 11 ? 34.91435 27.64899 -60.07822 1.000 92.39000 7 PHE J N 1
ATOM 13114 C CA . PHE J 1 11 ? 34.06708 28.82296 -60.16120 1.000 90.21000 7 PHE J CA 1
ATOM 13115 C C . PHE J 1 11 ? 34.28169 29.53417 -61.49154 1.000 90.38000 7 PHE J C 1
ATOM 13116 O O . PHE J 1 11 ? 35.41543 29.59558 -61.98546 1.000 81.81000 7 PHE J O 1
ATOM 13124 N N . PRO J 1 12 ? 33.22402 30.08165 -62.08468 1.000 100.62000 8 PRO J N 1
ATOM 13125 C CA . PRO J 1 12 ? 33.32632 30.65806 -63.42643 1.000 84.41000 8 PRO J CA 1
ATOM 13126 C C . PRO J 1 12 ? 33.80318 32.10421 -63.42081 1.000 82.60000 8 PRO J C 1
ATOM 13127 O O . PRO J 1 12 ? 33.66696 32.83792 -62.43978 1.000 89.51000 8 PRO J O 1
ATOM 13131 N N . LEU J 1 13 ? 34.36718 32.50154 -64.55808 1.000 77.68000 9 LEU J N 1
ATOM 13132 C CA . LEU J 1 13 ? 34.74444 33.88384 -64.82327 1.000 102.03000 9 LEU J CA 1
ATOM 13133 C C . LEU J 1 13 ? 33.74768 34.46570 -65.81686 1.000 101.62000 9 LEU J C 1
ATOM 13134 O O . LEU J 1 13 ? 33.55569 33.91190 -66.90507 1.000 98.15000 9 LEU J O 1
ATOM 13139 N N . LYS J 1 14 ? 33.11884 35.57709 -65.44270 1.000 103.43000 10 LYS J N 1
ATOM 13140 C CA . LYS J 1 14 ? 32.01682 36.14784 -66.21057 1.000 115.85000 10 LYS J CA 1
ATOM 13141 C C . LYS J 1 14 ? 32.55099 37.21785 -67.15629 1.000 120.48000 10 LYS J C 1
ATOM 13142 O O . LYS J 1 14 ? 32.89455 38.32327 -66.72318 1.000 124.40000 10 LYS J O 1
ATOM 13148 N N . GLN J 1 15 ? 32.61728 36.88344 -68.44844 1.000 119.03000 11 GLN J N 1
ATOM 13149 C CA . GLN J 1 15 ? 32.96540 37.83526 -69.50862 1.000 135.18000 11 GLN J CA 1
ATOM 13150 C C . GLN J 1 15 ? 34.30365 38.52059 -69.23772 1.000 127.41000 11 GLN J C 1
ATOM 13151 O O . GLN J 1 15 ? 34.52347 39.67187 -69.62302 1.000 117.36000 11 GLN J O 1
ATOM 13157 N N . THR J 1 16 ? 35.21469 37.81519 -68.56790 1.000 120.43000 12 THR J N 1
ATOM 13158 C CA . THR J 1 16 ? 36.51915 38.39576 -68.27206 1.000 114.52000 12 THR J CA 1
ATOM 13159 C C . THR J 1 16 ? 37.45880 38.27725 -69.46545 1.000 109.42000 12 THR J C 1
ATOM 13160 O O . THR J 1 16 ? 38.02353 39.27859 -69.92089 1.000 103.13000 12 THR J O 1
ATOM 13164 N N . HIS J 1 17 ? 37.62510 37.05955 -69.98741 1.000 108.66000 13 HIS J N 1
ATOM 13165 C CA . HIS J 1 17 ? 38.54165 36.78611 -71.09637 1.000 111.46000 13 HIS J CA 1
ATOM 13166 C C . HIS J 1 17 ? 39.95731 37.26041 -70.77444 1.000 109.54000 13 HIS J C 1
ATOM 13167 O O . HIS J 1 17 ? 40.62822 37.88591 -71.59801 1.000 101.80000 13 HIS J O 1
ATOM 13174 N N . TYR J 1 18 ? 40.41096 36.96266 -69.56049 1.000 103.40000 14 TYR J N 1
ATOM 13175 C CA . TYR J 1 18 ? 41.76676 37.31017 -69.16572 1.000 89.02000 14 TYR J CA 1
ATOM 13176 C C . TYR J 1 18 ? 42.76332 36.35750 -69.82312 1.000 82.48000 14 TYR J C 1
ATOM 13177 O O . TYR J 1 18 ? 42.46376 35.17533 -70.01022 1.000 93.88000 14 TYR J O 1
ATOM 13186 N N . PRO J 1 19 ? 43.94934 36.83513 -70.18401 1.000 85.75000 15 PRO J N 1
ATOM 13187 C CA . PRO J 1 19 ? 44.95025 35.95298 -70.79061 1.000 86.20000 15 PRO J CA 1
ATOM 13188 C C . PRO J 1 19 ? 45.51007 34.98220 -69.76742 1.000 91.32000 15 PRO J C 1
ATOM 13189 O O . PRO J 1 19 ? 45.76608 35.35986 -68.61355 1.000 92.70000 15 PRO J O 1
ATOM 13193 N N . PRO J 1 20 ? 45.71197 33.72341 -70.14648 1.000 87.20000 16 PRO J N 1
ATOM 13194 C CA . PRO J 1 20 ? 46.29721 32.75237 -69.21808 1.000 85.26000 16 PRO J CA 1
ATOM 13195 C C . PRO J 1 20 ? 47.77109 33.03448 -68.99578 1.000 80.43000 16 PRO J C 1
ATOM 13196 O O . PRO J 1 20 ? 48.49349 33.39323 -69.93814 1.000 78.87000 16 PRO J O 1
ATOM 13200 N N . PRO J 1 21 ? 48.25369 32.89256 -67.76381 1.000 79.62000 17 PRO J N 1
ATOM 13201 C CA . PRO J 1 21 ? 49.67653 33.12748 -67.50110 1.000 76.77000 17 PRO J CA 1
ATOM 13202 C C . PRO J 1 21 ? 50.54098 32.08916 -68.19453 1.000 83.92000 17 PRO J C 1
ATOM 13203 O O . PRO J 1 21 ? 50.14621 30.93342 -68.36887 1.000 88.98000 17 PRO J O 1
ATOM 13207 N N . THR J 1 22 ? 51.73370 32.51696 -68.60128 1.000 77.75000 18 THR J N 1
ATOM 13208 C CA . THR J 1 22 ? 52.68142 31.57673 -69.17919 1.000 84.75000 18 THR J CA 1
ATOM 13209 C C . THR J 1 22 ? 53.08680 30.54881 -68.13080 1.000 80.23000 18 THR J C 1
ATOM 13210 O O . THR J 1 22 ? 53.17801 30.84925 -66.93719 1.000 86.39000 18 THR J O 1
ATOM 13214 N N . ILE J 1 23 ? 53.31581 29.32260 -68.58903 1.000 78.96000 19 ILE J N 1
ATOM 13215 C CA . ILE J 1 23 ? 53.60331 28.18942 -67.71062 1.000 84.13000 19 ILE J CA 1
ATOM 13216 C C . ILE J 1 23 ? 54.78351 28.49325 -66.78876 1.000 83.84000 19 ILE J C 1
ATOM 13217 O O . ILE J 1 23 ? 54.69823 28.19965 -65.58716 1.000 85.52000 19 ILE J O 1
ATOM 13222 N N . PRO J 1 24 ? 55.89475 29.06898 -67.27188 1.000 78.07000 20 PRO J N 1
ATOM 13223 C CA . PRO J 1 24 ? 56.97998 29.40458 -66.33509 1.000 63.35000 20 PRO J CA 1
ATOM 13224 C C . PRO J 1 24 ? 56.63330 30.53770 -65.38506 1.000 74.14000 20 PRO J C 1
ATOM 13225 O O . PRO J 1 24 ? 57.12170 30.54226 -64.24851 1.000 77.90000 20 PRO J O 1
ATOM 13229 N N . SER J 1 25 ? 55.80721 31.49818 -65.80956 1.000 74.73000 21 SER J N 1
ATOM 13230 C CA . SER J 1 25 ? 55.49755 32.64345 -64.95995 1.000 72.65000 21 SER J CA 1
ATOM 13231 C C . SER J 1 25 ? 54.72310 32.25246 -63.70908 1.000 77.30000 21 SER J C 1
ATOM 13232 O O . SER J 1 25 ? 54.72400 33.01181 -62.73427 1.000 65.16000 21 SER J O 1
ATOM 13235 N N . MET J 1 26 ? 54.06378 31.09226 -63.71322 1.000 73.59000 22 MET J N 1
ATOM 13236 C CA . MET J 1 26 ? 53.30058 30.67679 -62.54188 1.000 77.67000 22 MET J CA 1
ATOM 13237 C C . MET J 1 26 ? 54.21818 30.36884 -61.36584 1.000 82.20000 22 MET J C 1
ATOM 13238 O O . MET J 1 26 ? 53.91777 30.73605 -60.22372 1.000 81.81000 22 MET J O 1
ATOM 13243 N N . LYS J 1 27 ? 55.34352 29.70030 -61.62529 1.000 71.13000 23 LYS J N 1
ATOM 13244 C CA . LYS J 1 27 ? 56.27589 29.36721 -60.55519 1.000 65.19000 23 LYS J CA 1
ATOM 13245 C C . LYS J 1 27 ? 57.10470 30.56751 -60.11844 1.000 73.00000 23 LYS J C 1
ATOM 13246 O O . LYS J 1 27 ? 57.48560 30.65600 -58.94622 1.000 72.10000 23 LYS J O 1
ATOM 13252 N N . THR J 1 28 ? 57.38956 31.49589 -61.03394 1.000 67.96000 24 THR J N 1
ATOM 13253 C CA . THR J 1 28 ? 58.26439 32.62162 -60.72708 1.000 62.84000 24 THR J CA 1
ATOM 13254 C C . THR J 1 28 ? 57.64805 33.61139 -59.74741 1.000 65.48000 24 THR J C 1
ATOM 13255 O O . THR J 1 28 ? 58.34918 34.52488 -59.29930 1.000 78.75000 24 THR J O 1
ATOM 13259 N N . GLY J 1 29 ? 56.36867 33.45970 -59.40671 1.000 63.33000 25 GLY J N 1
ATOM 13260 C CA . GLY J 1 29 ? 55.69423 34.39199 -58.52993 1.000 69.95000 25 GLY J CA 1
ATOM 13261 C C . GLY J 1 29 ? 55.26795 35.68964 -59.17902 1.000 71.43000 25 GLY J C 1
ATOM 13262 O O . GLY J 1 29 ? 54.61606 36.50893 -58.51803 1.000 65.10000 25 GLY J O 1
ATOM 13263 N N . HIS J 1 30 ? 55.61597 35.91116 -60.44453 1.000 65.84000 26 HIS J N 1
ATOM 13264 C CA . HIS J 1 30 ? 55.22180 37.10678 -61.18734 1.000 58.07000 26 HIS J CA 1
ATOM 13265 C C . HIS J 1 30 ? 54.54388 36.65248 -62.47207 1.000 55.83000 26 HIS J C 1
ATOM 13266 O O . HIS J 1 30 ? 55.13079 36.72638 -63.56048 1.000 51.63000 26 HIS J O 1
ATOM 13273 N N . PRO J 1 31 ? 53.30649 36.17066 -62.38273 1.000 63.49000 27 PRO J N 1
ATOM 13274 C CA . PRO J 1 31 ? 52.62977 35.65957 -63.57826 1.000 62.30000 27 PRO J CA 1
ATOM 13275 C C . PRO J 1 31 ? 52.28151 36.77537 -64.54978 1.000 64.15000 27 PRO J C 1
ATOM 13276 O O . PRO J 1 31 ? 51.97506 37.90408 -64.15777 1.000 69.14000 27 PRO J O 1
ATOM 13280 N N . THR J 1 32 ? 52.33125 36.44020 -65.84032 1.000 69.12000 28 THR J N 1
ATOM 13281 C CA . THR J 1 32 ? 52.02460 37.40890 -66.88431 1.000 76.96000 28 THR J CA 1
ATOM 13282 C C . THR J 1 32 ? 50.53343 37.69227 -67.00549 1.000 70.90000 28 THR J C 1
ATOM 13283 O O . THR J 1 32 ? 50.15825 38.72770 -67.56640 1.000 69.89000 28 THR J O 1
ATOM 13287 N N . GLY J 1 33 ? 49.68115 36.80489 -66.49880 1.000 70.57000 29 GLY J N 1
ATOM 13288 C CA . GLY J 1 33 ? 48.25231 37.00154 -66.55242 1.000 65.16000 29 GLY J CA 1
ATOM 13289 C C . GLY J 1 33 ? 47.71222 37.63945 -65.28898 1.000 61.09000 29 GLY J C 1
ATOM 13290 O O . GLY J 1 33 ? 48.30051 37.52919 -64.20896 1.000 64.63000 29 GLY J O 1
ATOM 13291 N N . PRO J 1 34 ? 46.57179 38.32598 -65.40215 1.000 68.83000 30 PRO J N 1
ATOM 13292 C CA . PRO J 1 34 ? 46.00852 38.99454 -64.21876 1.000 66.25000 30 PRO J CA 1
ATOM 13293 C C . PRO J 1 34 ? 45.43209 38.03078 -63.19555 1.000 61.77000 30 PRO J C 1
ATOM 13294 O O . PRO J 1 34 ? 45.46696 38.33170 -61.99627 1.000 60.78000 30 PRO J O 1
ATOM 13298 N N . ILE J 1 35 ? 44.89947 36.88885 -63.62447 1.000 66.38000 31 ILE J N 1
ATOM 13299 C CA . ILE J 1 35 ? 44.39767 35.85674 -62.72395 1.000 63.12000 31 ILE J CA 1
ATOM 13300 C C . ILE J 1 35 ? 45.29485 34.63369 -62.86294 1.000 60.74000 31 ILE J C 1
ATOM 13301 O O . ILE J 1 35 ? 45.56646 34.17624 -63.98008 1.000 73.42000 31 ILE J O 1
ATOM 13306 N N . SER J 1 36 ? 45.76701 34.11469 -61.73271 1.000 71.98000 32 SER J N 1
ATOM 13307 C CA . SER J 1 36 ? 46.77832 33.06710 -61.75058 1.000 66.42000 32 SER J CA 1
ATOM 13308 C C . SER J 1 36 ? 46.69394 32.25704 -60.46592 1.000 60.20000 32 SER J C 1
ATOM 13309 O O . SER J 1 36 ? 46.05223 32.65626 -59.49187 1.000 57.60000 32 SER J O 1
ATOM 13312 N N . ILE J 1 37 ? 47.36426 31.10563 -60.48058 1.000 65.89000 33 ILE J N 1
ATOM 13313 C CA . ILE J 1 37 ? 47.47495 30.28235 -59.28473 1.000 64.23000 33 ILE J CA 1
ATOM 13314 C C . ILE J 1 37 ? 48.37854 30.98200 -58.28024 1.000 52.73000 33 ILE J C 1
ATOM 13315 O O . ILE J 1 37 ? 49.49431 31.40332 -58.61154 1.000 64.35000 33 ILE J O 1
ATOM 13320 N N . GLY J 1 38 ? 47.90147 31.10912 -57.04490 1.000 39.86000 34 GLY J N 1
ATOM 13321 C CA . GLY J 1 38 ? 48.62649 31.81925 -56.01430 1.000 58.34000 34 GLY J CA 1
ATOM 13322 C C . GLY J 1 38 ? 48.15787 33.23565 -55.76439 1.000 65.04000 34 GLY J C 1
ATOM 13323 O O . GLY J 1 38 ? 48.76082 33.93121 -54.93808 1.000 65.23000 34 GLY J O 1
ATOM 13324 N N . HIS J 1 39 ? 47.11227 33.68602 -56.45020 1.000 55.05000 35 HIS J N 1
ATOM 13325 C CA . HIS J 1 39 ? 46.55144 35.00828 -56.22446 1.000 54.82000 35 HIS J CA 1
ATOM 13326 C C . HIS J 1 39 ? 45.53668 34.96869 -55.08952 1.000 55.83000 35 HIS J C 1
ATOM 13327 O O . HIS J 1 39 ? 44.89041 33.94718 -54.84050 1.000 52.84000 35 HIS J O 1
ATOM 13334 N N . ILE J 1 40 ? 45.40244 36.09929 -54.40227 1.000 53.57000 36 ILE J N 1
ATOM 13335 C CA . ILE J 1 40 ? 44.52110 36.23128 -53.24786 1.000 54.55000 36 ILE J CA 1
ATOM 13336 C C . ILE J 1 40 ? 43.39091 37.18130 -53.61759 1.000 57.35000 36 ILE J C 1
ATOM 13337 O O . ILE J 1 40 ? 43.63723 38.32722 -54.01454 1.000 63.63000 36 ILE J O 1
ATOM 13342 N N . ILE J 1 41 ? 42.15562 36.70844 -53.48608 1.000 47.00000 37 ILE J N 1
ATOM 13343 C CA . ILE J 1 41 ? 40.97697 37.52521 -53.76449 1.000 60.08000 37 ILE J CA 1
ATOM 13344 C C . ILE J 1 41 ? 40.19908 37.71455 -52.46662 1.000 62.24000 37 ILE J C 1
ATOM 13345 O O . ILE J 1 41 ? 40.26157 36.85184 -51.57869 1.000 54.44000 37 ILE J O 1
ATOM 13350 N N . PRO J 1 42 ? 39.46214 38.81903 -52.30604 1.000 65.67000 38 PRO J N 1
ATOM 13351 C CA . PRO J 1 42 ? 38.81583 39.06875 -51.00635 1.000 60.37000 38 PRO J CA 1
ATOM 13352 C C . PRO J 1 42 ? 37.63253 38.15928 -50.72655 1.000 68.12000 38 PRO J C 1
ATOM 13353 O O . PRO J 1 42 ? 37.48075 37.68593 -49.59335 1.000 61.32000 38 PRO J O 1
ATOM 13357 N N . ASP J 1 43 ? 36.78226 37.90647 -51.71634 1.000 65.94000 39 ASP J N 1
ATOM 13358 C CA . ASP J 1 43 ? 35.60691 37.06861 -51.51679 1.000 69.41000 39 ASP J CA 1
ATOM 13359 C C . ASP J 1 43 ? 35.18072 36.50081 -52.86468 1.000 79.66000 39 ASP J C 1
ATOM 13360 O O . ASP J 1 43 ? 35.81018 36.75332 -53.89578 1.000 72.09000 39 ASP J O 1
ATOM 13365 N N . LEU J 1 44 ? 34.09566 35.72360 -52.84597 1.000 87.81000 40 LEU J N 1
ATOM 13366 C CA . LEU J 1 44 ? 33.56621 35.13446 -54.06857 1.000 82.15000 40 LEU J CA 1
ATOM 13367 C C . LEU J 1 44 ? 32.84609 36.14900 -54.94675 1.000 97.08000 40 LEU J C 1
ATOM 13368 O O . LEU J 1 44 ? 32.60389 35.86497 -56.12536 1.000 105.54000 40 LEU J O 1
ATOM 13373 N N . ARG J 1 45 ? 32.49850 37.31854 -54.40516 1.000 99.45000 41 ARG J N 1
ATOM 13374 C CA . ARG J 1 45 ? 31.84701 38.34713 -55.20794 1.000 100.20000 41 ARG J CA 1
ATOM 13375 C C . ARG J 1 45 ? 32.83226 39.06588 -56.11987 1.000 97.30000 41 ARG J C 1
ATOM 13376 O O . ARG J 1 45 ? 32.43175 39.59905 -57.16050 1.000 97.22000 41 ARG J O 1
ATOM 13384 N N . HIS J 1 46 ? 34.11092 39.09284 -55.75098 1.000 99.35000 42 HIS J N 1
ATOM 13385 C CA . HIS J 1 46 ? 35.15147 39.79991 -56.49656 1.000 93.12000 42 HIS J CA 1
ATOM 13386 C C . HIS J 1 46 ? 36.24655 38.79515 -56.84047 1.000 84.14000 42 HIS J C 1
ATOM 13387 O O . HIS J 1 46 ? 37.28112 38.72715 -56.17329 1.000 81.62000 42 HIS J O 1
ATOM 13394 N N . LEU J 1 47 ? 36.01417 38.01314 -57.89474 1.000 87.78000 43 LEU J N 1
ATOM 13395 C CA . LEU J 1 47 ? 36.95047 36.96618 -58.28256 1.000 93.83000 43 LEU J CA 1
ATOM 13396 C C . LEU J 1 47 ? 38.15046 37.48898 -59.06105 1.000 88.37000 43 LEU J C 1
ATOM 13397 O O . LEU J 1 47 ? 39.09285 36.72446 -59.29483 1.000 87.25000 43 LEU J O 1
ATOM 13402 N N . ASP J 1 48 ? 38.14534 38.76006 -59.46769 1.000 85.88000 44 ASP J N 1
ATOM 13403 C CA . ASP J 1 48 ? 39.26944 39.34826 -60.18829 1.000 95.87000 44 ASP J CA 1
ATOM 13404 C C . ASP J 1 48 ? 39.87243 40.53394 -59.44230 1.000 95.18000 44 ASP J C 1
ATOM 13405 O O . ASP J 1 48 ? 40.62382 41.31739 -60.03173 1.000 88.04000 44 ASP J O 1
ATOM 13410 N N . ASN J 1 49 ? 39.55380 40.68410 -58.15722 1.000 93.64000 45 ASN J N 1
ATOM 13411 C CA . ASN J 1 49 ? 40.13515 41.74133 -57.32911 1.000 92.10000 45 ASN J CA 1
ATOM 13412 C C . ASN J 1 49 ? 41.34356 41.18204 -56.57770 1.000 74.65000 45 ASN J C 1
ATOM 13413 O O . ASN J 1 49 ? 41.34845 41.01745 -55.35682 1.000 75.43000 45 ASN J O 1
ATOM 13418 N N . VAL J 1 50 ? 42.38718 40.88387 -57.35234 1.000 63.29000 46 VAL J N 1
ATOM 13419 C CA . VAL J 1 50 ? 43.59395 40.28751 -56.79122 1.000 58.33000 46 VAL J CA 1
ATOM 13420 C C . VAL J 1 50 ? 44.23762 41.26968 -55.82541 1.000 59.32000 46 VAL J C 1
ATOM 13421 O O . VAL J 1 50 ? 44.54509 42.41220 -56.18734 1.000 66.17000 46 VAL J O 1
ATOM 13425 N N . ILE J 1 51 ? 44.43957 40.82815 -54.58502 1.000 56.40000 47 ILE J N 1
ATOM 13426 C CA . ILE J 1 51 ? 45.08741 41.67192 -53.58794 1.000 59.20000 47 ILE J CA 1
ATOM 13427 C C . ILE J 1 51 ? 46.59331 41.70309 -53.81103 1.000 57.07000 47 ILE J C 1
ATOM 13428 O O . ILE J 1 51 ? 47.21428 42.77176 -53.81075 1.000 67.37000 47 ILE J O 1
ATOM 13433 N N . ASN J 1 52 ? 47.20018 40.53541 -54.01747 1.000 56.11000 48 ASN J N 1
ATOM 13434 C CA . ASN J 1 52 ? 48.64148 40.43653 -54.24972 1.000 60.13000 48 ASN J CA 1
ATOM 13435 C C . ASN J 1 52 ? 48.95914 40.62723 -55.73496 1.000 56.40000 48 ASN J C 1
ATOM 13436 O O . ASN J 1 52 ? 49.57258 39.78776 -56.39283 1.000 66.25000 48 ASN J O 1
ATOM 13441 N N . CYS J 1 53 ? 48.52533 41.77401 -56.25830 1.000 65.38000 49 CYS J N 1
ATOM 13442 C CA . CYS J 1 53 ? 48.73977 42.10846 -57.66015 1.000 59.50000 49 CYS J CA 1
ATOM 13443 C C . CYS J 1 53 ? 50.16424 42.55851 -57.95640 1.000 59.50000 49 CYS J C 1
ATOM 13444 O O . CYS J 1 53 ? 50.50904 42.72874 -59.13070 1.000 63.84000 49 CYS J O 1
ATOM 13447 N N . LYS J 1 54 ? 50.99158 42.75691 -56.93334 1.000 68.79000 50 LYS J N 1
ATOM 13448 C CA . LYS J 1 54 ? 52.38970 43.12171 -57.11568 1.000 58.99000 50 LYS J CA 1
ATOM 13449 C C . LYS J 1 54 ? 53.31139 41.90995 -57.17694 1.000 61.88000 50 LYS J C 1
ATOM 13450 O O . LYS J 1 54 ? 54.53111 42.08164 -57.26702 1.000 78.50000 50 LYS J O 1
ATOM 13456 N N . GLY J 1 55 ? 52.76651 40.70390 -57.12733 1.000 56.94000 51 GLY J N 1
ATOM 13457 C CA . GLY J 1 55 ? 53.55460 39.49118 -57.11200 1.000 76.21000 51 GLY J CA 1
ATOM 13458 C C . GLY J 1 55 ? 53.42218 38.74587 -55.79137 1.000 72.32000 51 GLY J C 1
ATOM 13459 O O . GLY J 1 55 ? 52.99791 39.29103 -54.76867 1.000 71.98000 51 GLY J O 1
ATOM 13460 N N . PHE J 1 56 ? 53.79361 37.46638 -55.82580 1.000 55.32000 52 PHE J N 1
ATOM 13461 C CA . PHE J 1 56 ? 53.74188 36.61173 -54.64753 1.000 70.48000 52 PHE J CA 1
ATOM 13462 C C . PHE J 1 56 ? 54.99802 35.74950 -54.60565 1.000 70.90000 52 PHE J C 1
ATOM 13463 O O . PHE J 1 56 ? 55.82328 35.76987 -55.52478 1.000 57.78000 52 PHE J O 1
ATOM 13471 N N . GLU J 1 57 ? 55.13987 34.99186 -53.52092 1.000 71.52000 53 GLU J N 1
ATOM 13472 C CA . GLU J 1 57 ? 56.33896 34.19325 -53.31689 1.000 69.79000 53 GLU J CA 1
ATOM 13473 C C . GLU J 1 57 ? 56.44217 33.11092 -54.39028 1.000 65.52000 53 GLU J C 1
ATOM 13474 O O . GLU J 1 57 ? 55.44162 32.46460 -54.71960 1.000 61.28000 53 GLU J O 1
ATOM 13480 N N . PRO J 1 58 ? 57.62870 32.90045 -54.96059 1.000 61.02000 54 PRO J N 1
ATOM 13481 C CA . PRO J 1 58 ? 57.77957 31.86545 -55.99097 1.000 64.88000 54 PRO J CA 1
ATOM 13482 C C . PRO J 1 58 ? 57.45744 30.48437 -55.44052 1.000 56.26000 54 PRO J C 1
ATOM 13483 O O . PRO J 1 58 ? 57.75361 30.17156 -54.28542 1.000 61.46000 54 PRO J O 1
ATOM 13487 N N . PHE J 1 59 ? 56.84167 29.66122 -56.28218 1.000 58.09000 55 PHE J N 1
ATOM 13488 C CA . PHE J 1 59 ? 56.39290 28.33774 -55.86912 1.000 68.56000 55 PHE J CA 1
ATOM 13489 C C . PHE J 1 59 ? 57.56498 27.51490 -55.34690 1.000 72.09000 55 PHE J C 1
ATOM 13490 O O . PHE J 1 59 ? 58.54729 27.31589 -56.07820 1.000 68.97000 55 PHE J O 1
ATOM 13498 N N . PRO J 1 60 ? 57.51323 27.03509 -54.10753 1.000 84.42000 56 PRO J N 1
ATOM 13499 C CA . PRO J 1 60 ? 58.61624 26.23513 -53.56210 1.000 72.97000 56 PRO J CA 1
ATOM 13500 C C . PRO J 1 60 ? 58.81353 24.95969 -54.36128 1.000 82.83000 56 PRO J C 1
ATOM 13501 O O . PRO J 1 60 ? 57.93385 24.56466 -55.14197 1.000 79.67000 56 PRO J O 1
ATOM 13505 N N . PRO J 1 61 ? 59.95980 24.29062 -54.20201 1.000 91.61000 57 PRO J N 1
ATOM 13506 C CA . PRO J 1 61 ? 60.21446 23.06956 -54.98662 1.000 84.62000 57 PRO J CA 1
ATOM 13507 C C . PRO J 1 61 ? 59.17172 21.97926 -54.80021 1.000 92.43000 57 PRO J C 1
ATOM 13508 O O . PRO J 1 61 ? 59.02157 21.13379 -55.69096 1.000 94.06000 57 PRO J O 1
ATOM 13512 N N . ASN J 1 62 ? 58.44667 21.96478 -53.68035 1.000 94.86000 58 ASN J N 1
ATOM 13513 C CA . ASN J 1 62 ? 57.41005 20.95972 -53.48032 1.000 89.47000 58 ASN J CA 1
ATOM 13514 C C . ASN J 1 62 ? 56.09360 21.32770 -54.15272 1.000 92.22000 58 ASN J C 1
ATOM 13515 O O . ASN J 1 62 ? 55.25734 20.44412 -54.36995 1.000 92.27000 58 ASN J O 1
ATOM 13520 N N . MET J 1 63 ? 55.89266 22.60090 -54.48694 1.000 78.48000 59 MET J N 1
ATOM 13521 C CA . MET J 1 63 ? 54.64362 23.05845 -55.09361 1.000 62.70000 59 MET J CA 1
ATOM 13522 C C . MET J 1 63 ? 54.80744 23.17196 -56.60843 1.000 81.29000 59 MET J C 1
ATOM 13523 O O . MET J 1 63 ? 54.83352 24.25771 -57.18973 1.000 90.49000 59 MET J O 1
ATOM 13528 N N . ASP J 1 64 ? 54.91631 22.01266 -57.24779 1.000 72.28000 60 ASP J N 1
ATOM 13529 C CA . ASP J 1 64 ? 54.94241 21.96637 -58.70034 1.000 71.48000 60 ASP J CA 1
ATOM 13530 C C . ASP J 1 64 ? 53.52524 22.02946 -59.25498 1.000 74.54000 60 ASP J C 1
ATOM 13531 O O . ASP J 1 64 ? 52.56967 21.55203 -58.63640 1.000 62.38000 60 ASP J O 1
ATOM 13536 N N . VAL J 1 65 ? 53.39488 22.63456 -60.42588 1.000 79.35000 61 VAL J N 1
ATOM 13537 C CA . VAL J 1 65 ? 52.10806 22.74274 -61.10090 1.000 69.56000 61 VAL J CA 1
ATOM 13538 C C . VAL J 1 65 ? 51.87354 21.47660 -61.91020 1.000 62.77000 61 VAL J C 1
ATOM 13539 O O . VAL J 1 65 ? 52.80144 20.92236 -62.51165 1.000 69.24000 61 VAL J O 1
ATOM 13543 N N . PHE J 1 66 ? 50.63186 21.00249 -61.91145 1.000 68.81000 62 PHE J N 1
ATOM 13544 C CA . PHE J 1 66 ? 50.25832 19.79181 -62.62661 1.000 65.26000 62 PHE J CA 1
ATOM 13545 C C . PHE J 1 66 ? 49.13662 20.10141 -63.60669 1.000 76.08000 62 PHE J C 1
ATOM 13546 O O . PHE J 1 66 ? 48.22623 20.87923 -63.30096 1.000 77.96000 62 PHE J O 1
ATOM 13554 N N . THR J 1 67 ? 49.21043 19.48931 -64.78409 1.000 75.15000 63 THR J N 1
ATOM 13555 C CA . THR J 1 67 ? 48.30494 19.77817 -65.88369 1.000 82.70000 63 THR J CA 1
ATOM 13556 C C . THR J 1 67 ? 47.29823 18.65001 -66.06743 1.000 80.77000 63 THR J C 1
ATOM 13557 O O . THR J 1 67 ? 47.53339 17.50131 -65.68484 1.000 84.48000 63 THR J O 1
ATOM 13561 N N . ALA J 1 68 ? 46.16063 19.00329 -66.66005 1.000 85.49000 64 ALA J N 1
ATOM 13562 C CA . ALA J 1 68 ? 45.11834 18.02864 -66.97453 1.000 86.22000 64 ALA J CA 1
ATOM 13563 C C . ALA J 1 68 ? 44.40246 18.50146 -68.23150 1.000 100.74000 64 ALA J C 1
ATOM 13564 O O . ALA J 1 68 ? 43.68577 19.50487 -68.19384 1.000 94.28000 64 ALA J O 1
ATOM 13566 N N . HIS J 1 69 ? 44.60139 17.79115 -69.33857 1.000 110.09000 65 HIS J N 1
ATOM 13567 C CA . HIS J 1 69 ? 44.00267 18.16222 -70.61450 1.000 99.52000 65 HIS J CA 1
ATOM 13568 C C . HIS J 1 69 ? 42.66532 17.45068 -70.77739 1.000 98.36000 65 HIS J C 1
ATOM 13569 O O . HIS J 1 69 ? 42.61748 16.21859 -70.86293 1.000 108.09000 65 HIS J O 1
ATOM 13576 N N . TYR J 1 70 ? 41.58550 18.22498 -70.81800 1.000 107.68000 66 TYR J N 1
ATOM 13577 C CA . TYR J 1 70 ? 40.25390 17.70782 -71.09201 1.000 114.36000 66 TYR J CA 1
ATOM 13578 C C . TYR J 1 70 ? 39.82032 18.13844 -72.48502 1.000 116.63000 66 TYR J C 1
ATOM 13579 O O . TYR J 1 70 ? 40.14415 19.24301 -72.93258 1.000 114.53000 66 TYR J O 1
ATOM 13588 N N . GLU J 1 71 ? 39.08651 17.26286 -73.17087 1.000 117.42000 67 GLU J N 1
ATOM 13589 C CA . GLU J 1 71 ? 38.49814 17.65466 -74.44551 1.000 116.67000 67 GLU J CA 1
ATOM 13590 C C . GLU J 1 71 ? 37.39372 18.68174 -74.23176 1.000 129.13000 67 GLU J C 1
ATOM 13591 O O . GLU J 1 71 ? 37.42763 19.77549 -74.80775 1.000 130.49000 67 GLU J O 1
ATOM 13597 N N . GLN J 1 72 ? 36.40208 18.34632 -73.39237 1.000 128.54000 68 GLN J N 1
ATOM 13598 C CA . GLN J 1 72 ? 35.32128 19.26310 -73.01773 1.000 118.95000 68 GLN J CA 1
ATOM 13599 C C . GLN J 1 72 ? 34.93935 18.95289 -71.56561 1.000 126.58000 68 GLN J C 1
ATOM 13600 O O . GLN J 1 72 ? 33.95382 18.26599 -71.28703 1.000 134.96000 68 GLN J O 1
ATOM 13606 N N . CYS J 1 73 ? 35.73530 19.46723 -70.62779 1.000 129.67000 69 CYS J N 1
ATOM 13607 C CA . CYS J 1 73 ? 35.43236 19.26764 -69.21569 1.000 131.48000 69 CYS J CA 1
ATOM 13608 C C . CYS J 1 73 ? 34.07486 19.87367 -68.88095 1.000 139.99000 69 CYS J C 1
ATOM 13609 O O . CYS J 1 73 ? 33.65734 20.87687 -69.46482 1.000 147.52000 69 CYS J O 1
ATOM 13612 N N . HIS J 1 74 ? 33.37822 19.25234 -67.93379 1.000 137.83000 70 HIS J N 1
ATOM 13613 C CA . HIS J 1 74 ? 32.01419 19.64540 -67.60631 1.000 140.62000 70 HIS J CA 1
ATOM 13614 C C . HIS J 1 74 ? 32.03488 20.70829 -66.51496 1.000 135.26000 70 HIS J C 1
ATOM 13615 O O . HIS J 1 74 ? 32.58043 20.48370 -65.42862 1.000 128.96000 70 HIS J O 1
ATOM 13622 N N . PHE J 1 75 ? 31.44314 21.86346 -66.81002 1.000 132.10000 71 PHE J N 1
ATOM 13623 C CA . PHE J 1 75 ? 31.34880 22.97078 -65.86788 1.000 125.78000 71 PHE J CA 1
ATOM 13624 C C . PHE J 1 75 ? 29.92715 23.50790 -65.90154 1.000 121.80000 71 PHE J C 1
ATOM 13625 O O . PHE J 1 75 ? 29.43845 23.90766 -66.96340 1.000 121.13000 71 PHE J O 1
ATOM 13633 N N . GLY J 1 76 ? 29.27302 23.52794 -64.74700 1.000 116.59000 72 GLY J N 1
ATOM 13634 C CA . GLY J 1 76 ? 27.92574 24.05025 -64.67223 1.000 120.29000 72 GLY J CA 1
ATOM 13635 C C . GLY J 1 76 ? 27.33053 23.81305 -63.29952 1.000 124.11000 72 GLY J C 1
ATOM 13636 O O . GLY J 1 76 ? 28.02001 23.40694 -62.36110 1.000 114.63000 72 GLY J O 1
ATOM 13637 N N . ASP J 1 77 ? 26.03376 24.08163 -63.20554 1.000 131.73000 73 ASP J N 1
ATOM 13638 C CA . ASP J 1 77 ? 25.26192 23.88982 -61.98830 1.000 132.55000 73 ASP J CA 1
ATOM 13639 C C . ASP J 1 77 ? 24.36818 22.66235 -62.13614 1.000 135.37000 73 ASP J C 1
ATOM 13640 O O . ASP J 1 77 ? 24.39811 21.95580 -63.14806 1.000 128.97000 73 ASP J O 1
ATOM 13645 N N . HIS J 1 78 ? 23.56004 22.41198 -61.10403 1.000 128.72000 74 HIS J N 1
ATOM 13646 C CA . HIS J 1 78 ? 22.62721 21.29306 -61.14629 1.000 125.50000 74 HIS J CA 1
ATOM 13647 C C . HIS J 1 78 ? 21.50198 21.51955 -62.14646 1.000 133.05000 74 HIS J C 1
ATOM 13648 O O . HIS J 1 78 ? 20.84269 20.55473 -62.54839 1.000 122.62000 74 HIS J O 1
ATOM 13655 N N . LEU J 1 79 ? 21.27247 22.76494 -62.55700 1.000 139.29000 75 LEU J N 1
ATOM 13656 C CA . LEU J 1 79 ? 20.15577 23.10773 -63.43458 1.000 133.20000 75 LEU J CA 1
ATOM 13657 C C . LEU J 1 79 ? 20.51829 22.74309 -64.86824 1.000 133.77000 75 LEU J C 1
ATOM 13658 O O . LEU J 1 79 ? 21.21707 23.48993 -65.55716 1.000 132.31000 75 LEU J O 1
ATOM 13663 N N . ASN J 1 80 ? 20.04165 21.58756 -65.32013 1.000 131.46000 76 ASN J N 1
ATOM 13664 C CA . ASN J 1 80 ? 20.17233 21.16259 -66.70411 1.000 128.62000 76 ASN J CA 1
ATOM 13665 C C . ASN J 1 80 ? 18.78824 20.87144 -67.26556 1.000 134.68000 76 ASN J C 1
ATOM 13666 O O . ASN J 1 80 ? 17.87745 20.48074 -66.52981 1.000 141.14000 76 ASN J O 1
ATOM 13671 N N . SER J 1 81 ? 18.63903 21.06379 -68.58077 1.000 130.59000 77 SER J N 1
ATOM 13672 C CA . SER J 1 81 ? 17.33840 20.87522 -69.21987 1.000 131.47000 77 SER J CA 1
ATOM 13673 C C . SER J 1 81 ? 16.77366 19.48368 -68.95933 1.000 132.78000 77 SER J C 1
ATOM 13674 O O . SER J 1 81 ? 15.55030 19.30343 -68.94402 1.000 122.86000 77 SER J O 1
ATOM 13677 N N . GLU J 1 82 ? 17.64312 18.49164 -68.75453 1.000 126.90000 78 GLU J N 1
ATOM 13678 C CA . GLU J 1 82 ? 17.17742 17.17198 -68.34322 1.000 130.59000 78 GLU J CA 1
ATOM 13679 C C . GLU J 1 82 ? 16.58801 17.21324 -66.93808 1.000 130.64000 78 GLU J C 1
ATOM 13680 O O . GLU J 1 82 ? 15.55957 16.58145 -66.66922 1.000 118.32000 78 GLU J O 1
ATOM 13686 N N . PHE J 1 83 ? 17.22327 17.96000 -66.03240 1.000 126.35000 79 PHE J N 1
ATOM 13687 C CA . PHE J 1 83 ? 16.76752 18.06124 -64.65185 1.000 122.22000 79 PHE J CA 1
ATOM 13688 C C . PHE J 1 83 ? 15.57902 19.00151 -64.48676 1.000 121.55000 79 PHE J C 1
ATOM 13689 O O . PHE J 1 83 ? 14.80854 18.84081 -63.53350 1.000 114.80000 79 PHE J O 1
ATOM 13697 N N . VAL J 1 84 ? 15.40835 19.96818 -65.39195 1.000 122.41000 80 VAL J N 1
ATOM 13698 C CA . VAL J 1 84 ? 14.35497 20.96658 -65.22876 1.000 117.01000 80 VAL J CA 1
ATOM 13699 C C . VAL J 1 84 ? 12.97671 20.33731 -65.40052 1.000 107.55000 80 VAL J C 1
ATOM 13700 O O . VAL J 1 84 ? 12.05504 20.61161 -64.62228 1.000 99.02000 80 VAL J O 1
ATOM 13704 N N . VAL J 1 85 ? 12.80956 19.49236 -66.42093 1.000 104.19000 81 VAL J N 1
ATOM 13705 C CA . VAL J 1 85 ? 11.49447 18.92411 -66.71409 1.000 102.15000 81 VAL J CA 1
ATOM 13706 C C . VAL J 1 85 ? 11.02867 18.03293 -65.56923 1.000 102.04000 81 VAL J C 1
ATOM 13707 O O . VAL J 1 85 ? 9.87991 18.11830 -65.11854 1.000 98.38000 81 VAL J O 1
ATOM 13711 N N . GLN J 1 86 ? 11.91638 17.16761 -65.07712 1.000 107.40000 82 GLN J N 1
ATOM 13712 C CA . GLN J 1 86 ? 11.54968 16.23063 -64.02259 1.000 94.60000 82 GLN J CA 1
ATOM 13713 C C . GLN J 1 86 ? 11.34249 16.90644 -62.67397 1.000 90.32000 82 GLN J C 1
ATOM 13714 O O . GLN J 1 86 ? 10.85405 16.25503 -61.74436 1.000 77.23000 82 GLN J O 1
ATOM 13720 N N . ALA J 1 87 ? 11.69779 18.18288 -62.54428 1.000 111.13000 83 ALA J N 1
ATOM 13721 C CA . ALA J 1 87 ? 11.44387 18.95005 -61.33380 1.000 101.05000 83 ALA J CA 1
ATOM 13722 C C . ALA J 1 87 ? 10.28563 19.92614 -61.48872 1.000 96.41000 83 ALA J C 1
ATOM 13723 O O . ALA J 1 87 ? 9.92303 20.59571 -60.51657 1.000 98.20000 83 ALA J O 1
ATOM 13725 N N . GLY J 1 88 ? 9.70069 20.02501 -62.68358 1.000 101.60000 84 GLY J N 1
ATOM 13726 C CA . GLY J 1 88 ? 8.56737 20.89266 -62.92362 1.000 108.98000 84 GLY J CA 1
ATOM 13727 C C . GLY J 1 88 ? 8.89746 22.35110 -63.15010 1.000 108.23000 84 GLY J C 1
ATOM 13728 O O . GLY J 1 88 ? 7.98845 23.13131 -63.46351 1.000 105.24000 84 GLY J O 1
ATOM 13729 N N . LEU J 1 89 ? 10.15915 22.74882 -63.00984 1.000 105.70000 85 LEU J N 1
ATOM 13730 C CA . LEU J 1 89 ? 10.53273 24.14508 -63.16291 1.000 108.35000 85 LEU J CA 1
ATOM 13731 C C . LEU J 1 89 ? 10.42701 24.57638 -64.62516 1.000 126.96000 85 LEU J C 1
ATOM 13732 O O . LEU J 1 89 ? 10.30051 23.75956 -65.54219 1.000 124.81000 85 LEU J O 1
ATOM 13737 N N . HIS J 1 90 ? 10.47371 25.88864 -64.83251 1.000 135.40000 86 HIS J N 1
ATOM 13738 C CA . HIS J 1 90 ? 10.50039 26.46126 -66.16862 1.000 128.56000 86 HIS J CA 1
ATOM 13739 C C . HIS J 1 90 ? 11.94099 26.72804 -66.58587 1.000 138.84000 86 HIS J C 1
ATOM 13740 O O . HIS J 1 90 ? 12.79902 27.04934 -65.75892 1.000 134.23000 86 HIS J O 1
ATOM 13747 N N . HIS J 1 91 ? 12.20000 26.59000 -67.88231 1.000 139.29000 87 HIS J N 1
ATOM 13748 C CA . HIS J 1 91 ? 13.56161 26.69964 -68.38256 1.000 139.05000 87 HIS J CA 1
ATOM 13749 C C . HIS J 1 91 ? 14.04067 28.14734 -68.34758 1.000 134.68000 87 HIS J C 1
ATOM 13750 O O . HIS J 1 91 ? 13.25648 29.09148 -68.47688 1.000 133.18000 87 HIS J O 1
ATOM 13757 N N . THR J 1 92 ? 15.34766 28.31214 -68.16536 1.000 134.40000 88 THR J N 1
ATOM 13758 C CA . THR J 1 92 ? 15.96802 29.63244 -68.13087 1.000 123.55000 88 THR J CA 1
ATOM 13759 C C . THR J 1 92 ? 17.45718 29.54069 -68.44800 1.000 105.14000 88 THR J C 1
ATOM 13760 O O . THR J 1 92 ? 18.17549 28.72406 -67.87082 1.000 99.98000 88 THR J O 1
ATOM 13764 N N . SER J 1 103 ? 38.43577 22.40425 -76.54044 1.000 106.79000 99 SER J N 1
ATOM 13765 C CA . SER J 1 103 ? 39.59339 21.98672 -75.75801 1.000 113.16000 99 SER J CA 1
ATOM 13766 C C . SER J 1 103 ? 39.77828 22.87814 -74.53492 1.000 120.65000 99 SER J C 1
ATOM 13767 O O . SER J 1 103 ? 39.56626 24.08921 -74.59825 1.000 113.77000 99 SER J O 1
ATOM 13770 N N . VAL J 1 104 ? 40.17804 22.26922 -73.42231 1.000 124.60000 100 VAL J N 1
ATOM 13771 C CA . VAL J 1 104 ? 40.35801 22.98471 -72.16389 1.000 117.25000 100 VAL J CA 1
ATOM 13772 C C . VAL J 1 104 ? 41.42815 22.26574 -71.35404 1.000 111.93000 100 VAL J C 1
ATOM 13773 O O . VAL J 1 104 ? 41.50104 21.03358 -71.35273 1.000 107.63000 100 VAL J O 1
ATOM 13777 N N . VAL J 1 105 ? 42.27231 23.03895 -70.67518 1.000 98.95000 101 VAL J N 1
ATOM 13778 C CA . VAL J 1 105 ? 43.35377 22.48873 -69.86922 1.000 100.09000 101 VAL J CA 1
ATOM 13779 C C . VAL J 1 105 ? 43.31628 23.12078 -68.48291 1.000 104.34000 101 VAL J C 1
ATOM 13780 O O . VAL J 1 105 ? 43.08598 24.32891 -68.33655 1.000 107.98000 101 VAL J O 1
ATOM 13784 N N . GLU J 1 106 ? 43.52421 22.28676 -67.46658 1.000 96.36000 102 GLU J N 1
ATOM 13785 C CA . GLU J 1 106 ? 43.54230 22.68572 -66.06878 1.000 87.69000 102 GLU J CA 1
ATOM 13786 C C . GLU J 1 106 ? 44.97126 22.68041 -65.54571 1.000 87.63000 102 GLU J C 1
ATOM 13787 O O . GLU J 1 106 ? 45.73377 21.74532 -65.80855 1.000 87.16000 102 GLU J O 1
ATOM 13793 N N . TYR J 1 107 ? 45.32528 23.72724 -64.80558 1.000 76.56000 103 TYR J N 1
ATOM 13794 C CA . TYR J 1 107 ? 46.58905 23.81149 -64.08866 1.000 71.99000 103 TYR J CA 1
ATOM 13795 C C . TYR J 1 107 ? 46.27350 23.86468 -62.60206 1.000 71.12000 103 TYR J C 1
ATOM 13796 O O . TYR J 1 107 ? 45.41978 24.65007 -62.17807 1.000 73.95000 103 TYR J O 1
ATOM 13805 N N . ALA J 1 108 ? 46.94251 23.02416 -61.81455 1.000 75.27000 104 ALA J N 1
ATOM 13806 C CA . ALA J 1 108 ? 46.60242 22.88617 -60.40615 1.000 63.37000 104 ALA J CA 1
ATOM 13807 C C . ALA J 1 108 ? 47.86443 22.81086 -59.55869 1.000 67.73000 104 ALA J C 1
ATOM 13808 O O . ALA J 1 108 ? 48.94907 22.47369 -60.04159 1.000 69.95000 104 ALA J O 1
ATOM 13810 N N . VAL J 1 109 ? 47.69860 23.13169 -58.27280 1.000 55.28000 105 VAL J N 1
ATOM 13811 C CA . VAL J 1 109 ? 48.76990 23.04739 -57.28738 1.000 56.05000 105 VAL J CA 1
ATOM 13812 C C . VAL J 1 109 ? 48.14487 22.70415 -55.94185 1.000 56.82000 105 VAL J C 1
ATOM 13813 O O . VAL J 1 109 ? 46.93900 22.85824 -55.73520 1.000 53.03000 105 VAL J O 1
ATOM 13817 N N . TYR J 1 110 ? 48.97510 22.22495 -55.02375 1.000 64.75000 106 TYR J N 1
ATOM 13818 C CA . TYR J 1 110 ? 48.54600 21.93359 -53.65606 1.000 62.94000 106 TYR J CA 1
ATOM 13819 C C . TYR J 1 110 ? 49.31355 22.82711 -52.69395 1.000 65.86000 106 TYR J C 1
ATOM 13820 O O . TYR J 1 110 ? 50.54237 22.67233 -52.55650 1.000 62.28000 106 TYR J O 1
ATOM 13829 N N . PRO J 1 111 ? 48.65848 23.76492 -52.01688 1.000 65.04000 107 PRO J N 1
ATOM 13830 C CA . PRO J 1 111 ? 49.38375 24.68638 -51.13881 1.000 70.50000 107 PRO J CA 1
ATOM 13831 C C . PRO J 1 111 ? 49.81647 24.02297 -49.84204 1.000 72.64000 107 PRO J C 1
ATOM 13832 O O . PRO J 1 111 ? 49.14983 23.13149 -49.31121 1.000 70.69000 107 PRO J O 1
ATOM 13836 N N . THR J 1 112 ? 50.95490 24.47952 -49.33395 1.000 64.28000 108 THR J N 1
ATOM 13837 C CA . THR J 1 112 ? 51.46441 24.05153 -48.04138 1.000 63.49000 108 THR J CA 1
ATOM 13838 C C . THR J 1 112 ? 51.15039 25.10380 -46.98436 1.000 60.22000 108 THR J C 1
ATOM 13839 O O . THR J 1 112 ? 50.83959 26.25676 -47.29385 1.000 71.99000 108 THR J O 1
ATOM 13843 N N . ARG J 1 113 ? 51.22907 24.68507 -45.71924 1.000 62.77000 109 ARG J N 1
ATOM 13844 C CA . ARG J 1 113 ? 50.95361 25.60451 -44.61935 1.000 70.66000 109 ARG J CA 1
ATOM 13845 C C . ARG J 1 113 ? 51.95900 26.74901 -44.59357 1.000 60.96000 109 ARG J C 1
ATOM 13846 O O . ARG J 1 113 ? 51.58750 27.90984 -44.38026 1.000 69.58000 109 ARG J O 1
ATOM 13854 N N . GLN J 1 114 ? 53.23794 26.44035 -44.82152 1.000 69.90000 110 GLN J N 1
ATOM 13855 C CA . GLN J 1 114 ? 54.27619 27.46429 -44.76269 1.000 73.11000 110 GLN J CA 1
ATOM 13856 C C . GLN J 1 114 ? 54.13825 28.46238 -45.90594 1.000 65.43000 110 GLN J C 1
ATOM 13857 O O . GLN J 1 114 ? 54.35937 29.66458 -45.71768 1.000 66.27000 110 GLN J O 1
ATOM 13863 N N . TYR J 1 115 ? 53.77155 27.98608 -47.09802 1.000 57.44000 111 TYR J N 1
ATOM 13864 C CA . TYR J 1 115 ? 53.60385 28.89216 -48.22919 1.000 55.04000 111 TYR J CA 1
ATOM 13865 C C . TYR J 1 115 ? 52.46806 29.87604 -47.98042 1.000 61.50000 111 TYR J C 1
ATOM 13866 O O . TYR J 1 115 ? 52.58691 31.06713 -48.29272 1.000 61.53000 111 TYR J O 1
ATOM 13875 N N . ILE J 1 116 ? 51.36123 29.39899 -47.40837 1.000 61.98000 112 ILE J N 1
ATOM 13876 C CA . ILE J 1 116 ? 50.25096 30.29072 -47.09223 1.000 56.12000 112 ILE J CA 1
ATOM 13877 C C . ILE J 1 116 ? 50.63901 31.25198 -45.97655 1.000 62.44000 112 ILE J C 1
ATOM 13878 O O . ILE J 1 116 ? 50.28946 32.43853 -46.01365 1.000 61.44000 112 ILE J O 1
ATOM 13883 N N . ASP J 1 117 ? 51.36731 30.76051 -44.96858 1.000 61.14000 113 ASP J N 1
ATOM 13884 C CA . ASP J 1 117 ? 51.87630 31.64824 -43.92673 1.000 68.96000 113 ASP J CA 1
ATOM 13885 C C . ASP J 1 117 ? 52.71909 32.76873 -44.52319 1.000 56.89000 113 ASP J C 1
ATOM 13886 O O . ASP J 1 117 ? 52.63652 33.92125 -44.08268 1.000 66.94000 113 ASP J O 1
ATOM 13891 N N . ARG J 1 118 ? 53.53236 32.44950 -45.53215 1.000 53.29000 114 ARG J N 1
ATOM 13892 C CA . ARG J 1 118 ? 54.32255 33.48376 -46.19271 1.000 57.47000 114 ARG J CA 1
ATOM 13893 C C . ARG J 1 118 ? 53.43725 34.42643 -47.00018 1.000 57.42000 114 ARG J C 1
ATOM 13894 O O . ARG J 1 118 ? 53.69662 35.63441 -47.05262 1.000 62.91000 114 ARG J O 1
ATOM 13902 N N . LEU J 1 119 ? 52.39044 33.89446 -47.63920 1.000 52.51000 115 LEU J N 1
ATOM 13903 C CA . LEU J 1 119 ? 51.49832 34.74221 -48.42620 1.000 44.30000 115 LEU J CA 1
ATOM 13904 C C . LEU J 1 119 ? 50.78925 35.76649 -47.54997 1.000 59.21000 115 LEU J C 1
ATOM 13905 O O . LEU J 1 119 ? 50.66757 36.93842 -47.92620 1.000 65.69000 115 LEU J O 1
ATOM 13910 N N . LEU J 1 120 ? 50.31758 35.34562 -46.37509 1.000 52.83000 116 LEU J N 1
ATOM 13911 C CA . LEU J 1 120 ? 49.62068 36.25297 -45.47203 1.000 56.11000 116 LEU J CA 1
ATOM 13912 C C . LEU J 1 120 ? 50.52168 37.35092 -44.92234 1.000 62.80000 116 LEU J C 1
ATOM 13913 O O . LEU J 1 120 ? 50.01105 38.29708 -44.31289 1.000 66.41000 116 LEU J O 1
ATOM 13918 N N . GLU J 1 121 ? 51.83559 37.25274 -45.11889 1.000 62.06000 117 GLU J N 1
ATOM 13919 C CA . GLU J 1 121 ? 52.77056 38.28394 -44.69352 1.000 62.28000 117 GLU J CA 1
ATOM 13920 C C . GLU J 1 121 ? 53.18879 39.20321 -45.83426 1.000 65.87000 117 GLU J C 1
ATOM 13921 O O . GLU J 1 121 ? 54.10544 40.01201 -45.65996 1.000 74.25000 117 GLU J O 1
ATOM 13927 N N . SER J 1 122 ? 52.54576 39.09468 -46.99379 1.000 75.44000 118 SER J N 1
ATOM 13928 C CA . SER J 1 122 ? 52.78388 40.03996 -48.07403 1.000 71.15000 118 SER J CA 1
ATOM 13929 C C . SER J 1 122 ? 52.23632 41.41322 -47.70225 1.000 61.78000 118 SER J C 1
ATOM 13930 O O . SER J 1 122 ? 51.28552 41.53536 -46.92696 1.000 63.53000 118 SER J O 1
ATOM 13933 N N . LYS J 1 123 ? 52.85080 42.45573 -48.26803 1.000 65.89000 119 LYS J N 1
ATOM 13934 C CA . LYS J 1 123 ? 52.44433 43.82253 -47.94997 1.000 59.56000 119 LYS J CA 1
ATOM 13935 C C . LYS J 1 123 ? 50.97039 44.04949 -48.26263 1.000 70.47000 119 LYS J C 1
ATOM 13936 O O . LYS J 1 123 ? 50.22412 44.59165 -47.43916 1.000 76.69000 119 LYS J O 1
ATOM 13942 N N . GLU J 1 124 ? 50.53179 43.63732 -49.45284 1.000 59.58000 120 GLU J N 1
ATOM 13943 C CA . GLU J 1 124 ? 49.14656 43.86946 -49.84633 1.000 52.48000 120 GLU J CA 1
ATOM 13944 C C . GLU J 1 124 ? 48.19335 42.96485 -49.07621 1.000 60.70000 120 GLU J C 1
ATOM 13945 O O . GLU J 1 124 ? 47.11258 43.40171 -48.66310 1.000 68.20000 120 GLU J O 1
ATOM 13951 N N . VAL J 1 125 ? 48.57631 41.70352 -48.87093 1.000 52.69000 121 VAL J N 1
ATOM 13952 C CA . VAL J 1 125 ? 47.70756 40.76839 -48.16320 1.000 51.01000 121 VAL J CA 1
ATOM 13953 C C . VAL J 1 125 ? 47.59138 41.15635 -46.69396 1.000 55.33000 121 VAL J C 1
ATOM 13954 O O . VAL J 1 125 ? 46.48899 41.21098 -46.13739 1.000 56.35000 121 VAL J O 1
ATOM 13958 N N . ARG J 1 126 ? 48.72630 41.43894 -46.04569 1.000 66.00000 122 ARG J N 1
ATOM 13959 C CA . ARG J 1 126 ? 48.70045 41.80498 -44.63215 1.000 62.88000 122 ARG J CA 1
ATOM 13960 C C . ARG J 1 126 ? 47.93944 43.10436 -44.39909 1.000 61.39000 122 ARG J C 1
ATOM 13961 O O . ARG J 1 126 ? 47.26667 43.25221 -43.37222 1.000 65.42000 122 ARG J O 1
ATOM 13969 N N . GLN J 1 127 ? 48.02624 44.05221 -45.33629 1.000 64.07000 123 GLN J N 1
ATOM 13970 C CA . GLN J 1 127 ? 47.27060 45.29291 -45.19822 1.000 58.76000 123 GLN J CA 1
ATOM 13971 C C . GLN J 1 127 ? 45.77147 45.04054 -45.29162 1.000 56.99000 123 GLN J C 1
ATOM 13972 O O . GLN J 1 127 ? 44.98863 45.64958 -44.55379 1.000 55.03000 123 GLN J O 1
ATOM 13978 N N . TYR J 1 128 ? 45.35050 44.15038 -46.19361 1.000 57.05000 124 TYR J N 1
ATOM 13979 C CA . TYR J 1 128 ? 43.93501 43.80723 -46.27531 1.000 61.73000 124 TYR J CA 1
ATOM 13980 C C . TYR J 1 128 ? 43.48645 42.99288 -45.06827 1.000 62.98000 124 TYR J C 1
ATOM 13981 O O . TYR J 1 128 ? 42.32297 43.08222 -44.65974 1.000 70.80000 124 TYR J O 1
ATOM 13990 N N . ILE J 1 129 ? 44.38716 42.19811 -44.48809 1.000 52.85000 125 ILE J N 1
ATOM 13991 C CA . ILE J 1 129 ? 44.02563 41.37775 -43.33586 1.000 55.65000 125 ILE J CA 1
ATOM 13992 C C . ILE J 1 129 ? 43.84749 42.24645 -42.09676 1.000 61.54000 125 ILE J C 1
ATOM 13993 O O . ILE J 1 129 ? 42.84442 42.13951 -41.38097 1.000 53.54000 125 ILE J O 1
ATOM 13998 N N . GLN J 1 130 ? 44.81863 43.12153 -41.82640 1.000 52.10000 126 GLN J N 1
ATOM 13999 C CA . GLN J 1 130 ? 44.75421 43.95645 -40.63190 1.000 58.91000 126 GLN J CA 1
ATOM 14000 C C . GLN J 1 130 ? 43.59933 44.94774 -40.69356 1.000 57.04000 126 GLN J C 1
ATOM 14001 O O . GLN J 1 130 ? 43.04138 45.31010 -39.65151 1.000 57.78000 126 GLN J O 1
ATOM 14007 N N . ALA J 1 131 ? 43.22650 45.39565 -41.89453 1.000 60.58000 127 ALA J N 1
ATOM 14008 C CA . ALA J 1 131 ? 42.08243 46.29250 -42.02079 1.000 64.45000 127 ALA J CA 1
ATOM 14009 C C . ALA J 1 131 ? 40.77294 45.54692 -41.80104 1.000 52.62000 127 ALA J C 1
ATOM 14010 O O . ALA J 1 131 ? 39.85504 46.06742 -41.15622 1.000 54.32000 127 ALA J O 1
ATOM 14012 N N . SER J 1 132 ? 40.66918 44.32624 -42.33013 1.000 59.61000 128 SER J N 1
ATOM 14013 C CA . SER J 1 132 ? 39.45223 43.54192 -42.15258 1.000 57.49000 128 SER J CA 1
ATOM 14014 C C . SER J 1 132 ? 39.28248 43.10433 -40.70333 1.000 54.34000 128 SER J C 1
ATOM 14015 O O . SER J 1 132 ? 38.16105 43.08146 -40.18351 1.000 61.35000 128 SER J O 1
ATOM 14018 N N . ALA J 1 133 ? 40.38358 42.75650 -40.03371 1.000 53.60000 129 ALA J N 1
ATOM 14019 C CA . ALA J 1 133 ? 40.29314 42.31177 -38.64776 1.000 56.40000 129 ALA J CA 1
ATOM 14020 C C . ALA J 1 133 ? 39.89388 43.44696 -37.71438 1.000 64.80000 129 ALA J C 1
ATOM 14021 O O . ALA J 1 133 ? 39.21500 43.21001 -36.70883 1.000 64.18000 129 ALA J O 1
ATOM 14023 N N . ALA J 1 134 ? 40.29628 44.67946 -38.02777 1.000 61.03000 130 ALA J N 1
ATOM 14024 C CA . ALA J 1 134 ? 39.99088 45.80637 -37.15349 1.000 44.81000 130 ALA J CA 1
ATOM 14025 C C . ALA J 1 134 ? 38.55625 46.28632 -37.33865 1.000 50.18000 130 ALA J C 1
ATOM 14026 O O . ALA J 1 134 ? 37.82652 46.47690 -36.35957 1.000 56.37000 130 ALA J O 1
ATOM 14028 N N . LEU J 1 135 ? 38.13444 46.48686 -38.58766 1.000 50.03000 131 LEU J N 1
ATOM 14029 C CA . LEU J 1 135 ? 36.79152 46.99596 -38.84376 1.000 63.01000 131 LEU J CA 1
ATOM 14030 C C . LEU J 1 135 ? 35.73716 45.91218 -38.64761 1.000 66.10000 131 LEU J C 1
ATOM 14031 O O . LEU J 1 135 ? 34.71431 46.14306 -37.99365 1.000 77.89000 131 LEU J O 1
ATOM 14036 N N . LEU J 1 136 ? 35.96712 44.72775 -39.20367 1.000 67.08000 132 LEU J N 1
ATOM 14037 C CA . LEU J 1 136 ? 35.04499 43.61352 -39.07098 1.000 70.81000 132 LEU J CA 1
ATOM 14038 C C . LEU J 1 136 ? 35.50329 42.70078 -37.93498 1.000 73.76000 132 LEU J C 1
ATOM 14039 O O . LEU J 1 136 ? 36.44954 43.00651 -37.20289 1.000 81.41000 132 LEU J O 1
ATOM 14044 N N . GLY J 1 137 ? 34.82805 41.56522 -37.78107 1.000 65.17000 133 GLY J N 1
ATOM 14045 C CA . GLY J 1 137 ? 35.18881 40.61226 -36.75040 1.000 83.19000 133 GLY J CA 1
ATOM 14046 C C . GLY J 1 137 ? 36.55336 39.99489 -36.97420 1.000 71.91000 133 GLY J C 1
ATOM 14047 O O . GLY J 1 137 ? 37.47146 40.18653 -36.17110 1.000 55.08000 133 GLY J O 1
ATOM 14048 N N . GLY J 1 138 ? 36.69499 39.24942 -38.06630 1.000 80.67000 134 GLY J N 1
ATOM 14049 C CA . GLY J 1 138 ? 37.94768 38.65099 -38.46546 1.000 68.83000 134 GLY J CA 1
ATOM 14050 C C . GLY J 1 138 ? 38.28946 39.02458 -39.89606 1.000 71.24000 134 GLY J C 1
ATOM 14051 O O . GLY J 1 138 ? 37.92223 40.09243 -40.39063 1.000 74.42000 134 GLY J O 1
ATOM 14052 N N . TRP J 1 139 ? 39.00269 38.11967 -40.56265 1.000 60.43000 135 TRP J N 1
ATOM 14053 C CA . TRP J 1 139 ? 39.37472 38.31677 -41.95477 1.000 52.53000 135 TRP J CA 1
ATOM 14054 C C . TRP J 1 139 ? 39.15555 37.02712 -42.73042 1.000 60.04000 135 TRP J C 1
ATOM 14055 O O . TRP J 1 139 ? 39.24293 35.92724 -42.17836 1.000 74.29000 135 TRP J O 1
ATOM 14066 N N . CYS J 1 140 ? 38.87070 37.17743 -44.02227 1.000 65.48000 136 CYS J N 1
ATOM 14067 C CA . CYS J 1 140 ? 38.60282 36.04123 -44.89309 1.000 60.43000 136 CYS J CA 1
ATOM 14068 C C . CYS J 1 140 ? 39.11839 36.35490 -46.28876 1.000 73.02000 136 CYS J C 1
ATOM 14069 O O . CYS J 1 140 ? 38.75982 37.38543 -46.86685 1.000 66.88000 136 CYS J O 1
ATOM 14072 N N . VAL J 1 141 ? 39.96076 35.46874 -46.82083 1.000 64.93000 137 VAL J N 1
ATOM 14073 C CA . VAL J 1 141 ? 40.51515 35.60589 -48.16014 1.000 62.01000 137 VAL J CA 1
ATOM 14074 C C . VAL J 1 141 ? 40.41420 34.26164 -48.87036 1.000 60.64000 137 VAL J C 1
ATOM 14075 O O . VAL J 1 141 ? 40.09771 33.23490 -48.26907 1.000 58.71000 137 VAL J O 1
ATOM 14079 N N . TYR J 1 142 ? 40.69090 34.28311 -50.17228 1.000 57.11000 138 TYR J N 1
ATOM 14080 C CA . TYR J 1 142 ? 40.63449 33.09135 -51.00739 1.000 55.83000 138 TYR J CA 1
ATOM 14081 C C . TYR J 1 142 ? 41.86991 33.04069 -51.89245 1.000 50.07000 138 TYR J C 1
ATOM 14082 O O . TYR J 1 142 ? 42.21504 34.03427 -52.53952 1.000 67.15000 138 TYR J O 1
ATOM 14091 N N . MET J 1 143 ? 42.52741 31.88528 -51.91991 1.000 49.35000 139 MET J N 1
ATOM 14092 C CA . MET J 1 143 ? 43.73632 31.67194 -52.70400 1.000 51.44000 139 MET J CA 1
ATOM 14093 C C . MET J 1 143 ? 43.41180 30.81735 -53.92039 1.000 60.51000 139 MET J C 1
ATOM 14094 O O . MET J 1 143 ? 42.80262 29.75088 -53.78896 1.000 53.72000 139 MET J O 1
ATOM 14099 N N . VAL J 1 144 ? 43.82539 31.28165 -55.09698 1.000 58.49000 140 VAL J N 1
ATOM 14100 C CA . VAL J 1 144 ? 43.59525 30.53847 -56.33259 1.000 57.39000 140 VAL J CA 1
ATOM 14101 C C . VAL J 1 144 ? 44.55109 29.34883 -56.35706 1.000 50.99000 140 VAL J C 1
ATOM 14102 O O . VAL J 1 144 ? 45.75884 29.51641 -56.54666 1.000 50.07000 140 VAL J O 1
ATOM 14106 N N . THR J 1 145 ? 44.01602 28.14399 -56.16045 1.000 53.97000 141 THR J N 1
ATOM 14107 C CA . THR J 1 145 ? 44.82975 26.93731 -56.22137 1.000 54.03000 141 THR J CA 1
ATOM 14108 C C . THR J 1 145 ? 44.89232 26.33474 -57.61451 1.000 60.09000 141 THR J C 1
ATOM 14109 O O . THR J 1 145 ? 45.82618 25.57855 -57.90562 1.000 66.15000 141 THR J O 1
ATOM 14113 N N . GLY J 1 146 ? 43.93016 26.63931 -58.47132 1.000 68.38000 142 GLY J N 1
ATOM 14114 C CA . GLY J 1 146 ? 43.94739 26.11577 -59.82621 1.000 67.72000 142 GLY J CA 1
ATOM 14115 C C . GLY J 1 146 ? 43.29821 27.07478 -60.79477 1.000 74.62000 142 GLY J C 1
ATOM 14116 O O . GLY J 1 146 ? 42.42288 27.86133 -60.42498 1.000 67.14000 142 GLY J O 1
ATOM 14117 N N . ILE J 1 147 ? 43.72501 26.99753 -62.05416 1.000 77.12000 143 ILE J N 1
ATOM 14118 C CA . ILE J 1 147 ? 43.10313 27.75480 -63.13039 1.000 73.90000 143 ILE J CA 1
ATOM 14119 C C . ILE J 1 147 ? 42.70396 26.79417 -64.24232 1.000 78.43000 143 ILE J C 1
ATOM 14120 O O . ILE J 1 147 ? 43.24550 25.69502 -64.37780 1.000 78.92000 143 ILE J O 1
ATOM 14125 N N . MET J 1 148 ? 41.73081 27.22749 -65.03891 1.000 79.26000 144 MET J N 1
ATOM 14126 C CA . MET J 1 148 ? 41.15858 26.41547 -66.10475 1.000 72.48000 144 MET J CA 1
ATOM 14127 C C . MET J 1 148 ? 41.01777 27.30058 -67.33039 1.000 89.66000 144 MET J C 1
ATOM 14128 O O . MET J 1 148 ? 40.24975 28.26958 -67.30433 1.000 103.82000 144 MET J O 1
ATOM 14133 N N . VAL J 1 149 ? 41.75665 26.97786 -68.39306 1.000 91.21000 145 VAL J N 1
ATOM 14134 C CA . VAL J 1 149 ? 41.84570 27.82939 -69.57370 1.000 98.82000 145 VAL J CA 1
ATOM 14135 C C . VAL J 1 149 ? 41.39075 27.04385 -70.79612 1.000 104.50000 145 VAL J C 1
ATOM 14136 O O . VAL J 1 149 ? 41.77038 25.88168 -70.97870 1.000 100.76000 145 VAL J O 1
ATOM 14140 N N . ALA J 1 150 ? 40.56905 27.68153 -71.62624 1.000 105.61000 146 ALA J N 1
ATOM 14141 C CA . ALA J 1 150 ? 40.06480 27.09798 -72.85871 1.000 105.66000 146 ALA J CA 1
ATOM 14142 C C . ALA J 1 150 ? 40.75144 27.73011 -74.06331 1.000 106.86000 146 ALA J C 1
ATOM 14143 O O . ALA J 1 150 ? 41.31444 28.82551 -73.98515 1.000 105.91000 146 ALA J O 1
ATOM 14145 N N . ARG J 1 151 ? 40.69375 27.02141 -75.18759 1.000 116.00000 147 ARG J N 1
ATOM 14146 C CA . ARG J 1 151 ? 41.33155 27.48990 -76.40771 1.000 112.55000 147 ARG J CA 1
ATOM 14147 C C . ARG J 1 151 ? 40.53554 28.63325 -77.03343 1.000 123.11000 147 ARG J C 1
ATOM 14148 O O . ARG J 1 151 ? 39.32838 28.77941 -76.82213 1.000 119.14000 147 ARG J O 1
ATOM 14156 N N . GLY J 1 152 ? 41.23284 29.44806 -77.81859 1.000 125.43000 148 GLY J N 1
ATOM 14157 C CA . GLY J 1 152 ? 40.61166 30.57132 -78.49544 1.000 117.52000 148 GLY J CA 1
ATOM 14158 C C . GLY J 1 152 ? 40.42393 30.34494 -79.98275 1.000 125.70000 148 GLY J C 1
ATOM 14159 O O . GLY J 1 152 ? 39.80292 31.15543 -80.67022 1.000 125.29000 148 GLY J O 1
ATOM 14160 N N . THR J 1 187 ? 42.45164 33.76811 -79.26972 1.000 125.91000 183 THR J N 1
ATOM 14161 C CA . THR J 1 187 ? 43.38782 33.71064 -78.15321 1.000 124.69000 183 THR J CA 1
ATOM 14162 C C . THR J 1 187 ? 42.78148 32.97314 -76.96204 1.000 125.45000 183 THR J C 1
ATOM 14163 O O . THR J 1 187 ? 41.59045 33.10451 -76.67772 1.000 122.75000 183 THR J O 1
ATOM 14167 N N . ASP J 1 188 ? 43.60955 32.19216 -76.27293 1.000 117.11000 184 ASP J N 1
ATOM 14168 C CA . ASP J 1 188 ? 43.14902 31.44611 -75.11298 1.000 110.97000 184 ASP J CA 1
ATOM 14169 C C . ASP J 1 188 ? 42.83447 32.39312 -73.95737 1.000 103.83000 184 ASP J C 1
ATOM 14170 O O . ASP J 1 188 ? 43.25732 33.55263 -73.93299 1.000 93.02000 184 ASP J O 1
ATOM 14175 N N . PHE J 1 189 ? 42.07968 31.88136 -72.98706 1.000 102.87000 185 PHE J N 1
ATOM 14176 C CA . PHE J 1 189 ? 41.66016 32.69384 -71.85460 1.000 101.44000 185 PHE J CA 1
ATOM 14177 C C . PHE J 1 189 ? 41.32091 31.78886 -70.67872 1.000 103.12000 185 PHE J C 1
ATOM 14178 O O . PHE J 1 189 ? 40.77384 30.69874 -70.86490 1.000 96.77000 185 PHE J O 1
ATOM 14186 N N . VAL J 1 190 ? 41.65093 32.25089 -69.47323 1.000 100.60000 186 VAL J N 1
ATOM 14187 C CA . VAL J 1 190 ? 41.28283 31.53388 -68.25682 1.000 89.28000 186 VAL J CA 1
ATOM 14188 C C . VAL J 1 190 ? 39.76778 31.56862 -68.11093 1.000 76.09000 186 VAL J C 1
ATOM 14189 O O . VAL J 1 190 ? 39.16023 32.64407 -68.05521 1.000 89.86000 186 VAL J O 1
ATOM 14193 N N . CYS J 1 191 ? 39.14852 30.38990 -68.04714 1.000 71.25000 187 CYS J N 1
ATOM 14194 C CA . CYS J 1 191 ? 37.69666 30.30986 -67.97669 1.000 67.06000 187 CYS J CA 1
ATOM 14195 C C . CYS J 1 191 ? 37.16912 29.94983 -66.59457 1.000 69.54000 187 CYS J C 1
ATOM 14196 O O . CYS J 1 191 ? 36.00105 30.23444 -66.30912 1.000 84.58000 187 CYS J O 1
ATOM 14199 N N . ALA J 1 192 ? 37.98269 29.34315 -65.73051 1.000 86.41000 188 ALA J N 1
ATOM 14200 C CA . ALA J 1 192 ? 37.50530 28.98941 -64.39877 1.000 80.06000 188 ALA J CA 1
ATOM 14201 C C . ALA J 1 192 ? 38.65761 29.03451 -63.40579 1.000 79.10000 188 ALA J C 1
ATOM 14202 O O . ALA J 1 192 ? 39.83008 28.98478 -63.78334 1.000 80.51000 188 ALA J O 1
ATOM 14204 N N . ILE J 1 193 ? 38.30913 29.11685 -62.12208 1.000 66.59000 189 ILE J N 1
ATOM 14205 C CA . ILE J 1 193 ? 39.30175 29.15695 -61.05056 1.000 71.50000 189 ILE J CA 1
ATOM 14206 C C . ILE J 1 193 ? 38.85611 28.25525 -59.90567 1.000 76.53000 189 ILE J C 1
ATOM 14207 O O . ILE J 1 193 ? 37.66751 28.18005 -59.58430 1.000 79.00000 189 ILE J O 1
ATOM 14212 N N . ARG J 1 194 ? 39.81644 27.57300 -59.28785 1.000 77.54000 190 ARG J N 1
ATOM 14213 C CA . ARG J 1 194 ? 39.58915 26.74773 -58.10749 1.000 64.55000 190 ARG J CA 1
ATOM 14214 C C . ARG J 1 194 ? 40.32374 27.38423 -56.93676 1.000 64.24000 190 ARG J C 1
ATOM 14215 O O . ARG J 1 194 ? 41.54618 27.56814 -56.99824 1.000 74.16000 190 ARG J O 1
ATOM 14223 N N . LEU J 1 195 ? 39.58326 27.69401 -55.87482 1.000 57.41000 191 LEU J N 1
ATOM 14224 C CA . LEU J 1 195 ? 40.06380 28.48904 -54.75487 1.000 70.13000 191 LEU J CA 1
ATOM 14225 C C . LEU J 1 195 ? 40.02844 27.67934 -53.46360 1.000 66.55000 191 LEU J C 1
ATOM 14226 O O . LEU J 1 195 ? 39.51709 26.55785 -53.41417 1.000 62.37000 191 LEU J O 1
ATOM 14231 N N . VAL J 1 196 ? 40.58639 28.27237 -52.40828 1.000 71.80000 192 VAL J N 1
ATOM 14232 C CA . VAL J 1 196 ? 40.47715 27.75381 -51.04806 1.000 68.33000 192 VAL J CA 1
ATOM 14233 C C . VAL J 1 196 ? 40.24066 28.92722 -50.10666 1.000 60.54000 192 VAL J C 1
ATOM 14234 O O . VAL J 1 196 ? 40.80422 30.01073 -50.29137 1.000 55.81000 192 VAL J O 1
ATOM 14238 N N . LYS J 1 197 ? 39.40734 28.70664 -49.09497 1.000 61.32000 193 LYS J N 1
ATOM 14239 C CA . LYS J 1 197 ? 39.04624 29.74014 -48.13335 1.000 57.43000 193 LYS J CA 1
ATOM 14240 C C . LYS J 1 197 ? 40.01710 29.70630 -46.95859 1.000 58.91000 193 LYS J C 1
ATOM 14241 O O . LYS J 1 197 ? 40.14816 28.67893 -46.28430 1.000 58.05000 193 LYS J O 1
ATOM 14247 N N . ILE J 1 198 ? 40.68936 30.82814 -46.71574 1.000 59.54000 194 ILE J N 1
ATOM 14248 C CA . ILE J 1 198 ? 41.63647 30.97679 -45.61589 1.000 52.27000 194 ILE J CA 1
ATOM 14249 C C . ILE J 1 198 ? 41.05669 31.99134 -44.64166 1.000 53.58000 194 ILE J C 1
ATOM 14250 O O . ILE J 1 198 ? 40.75399 33.12732 -45.02789 1.000 64.31000 194 ILE J O 1
ATOM 14255 N N . ALA J 1 199 ? 40.89986 31.58959 -43.38105 1.000 72.48000 195 ALA J N 1
ATOM 14256 C CA . ALA J 1 199 ? 40.23687 32.45981 -42.41574 1.000 65.04000 195 ALA J CA 1
ATOM 14257 C C . ALA J 1 199 ? 40.71939 32.18201 -41.00020 1.000 70.16000 195 ALA J C 1
ATOM 14258 O O . ALA J 1 199 ? 40.71644 31.03159 -40.55436 1.000 67.93000 195 ALA J O 1
ATOM 14260 N N . LYS J 1 200 ? 41.11651 33.24539 -40.29725 1.000 90.31000 196 LYS J N 1
ATOM 14261 C CA . LYS J 1 200 ? 41.42492 33.19520 -38.87271 1.000 101.42000 196 LYS J CA 1
ATOM 14262 C C . LYS J 1 200 ? 40.38485 33.94831 -38.04671 1.000 101.48000 196 LYS J C 1
ATOM 14263 O O . LYS J 1 200 ? 40.67170 34.37504 -36.92335 1.000 108.43000 196 LYS J O 1
ATOM 14269 N N . SER J 1 201 ? 39.18246 34.12575 -38.58757 1.000 94.64000 197 SER J N 1
ATOM 14270 C CA . SER J 1 201 ? 38.13654 34.84732 -37.87893 1.000 104.05000 197 SER J CA 1
ATOM 14271 C C . SER J 1 201 ? 37.71918 34.09553 -36.62015 1.000 108.44000 197 SER J C 1
ATOM 14272 O O . SER J 1 201 ? 37.73948 32.86282 -36.56694 1.000 107.41000 197 SER J O 1
ATOM 14275 N N . GLY J 1 202 ? 37.33706 34.85552 -35.60127 1.000 103.26000 198 GLY J N 1
ATOM 14276 C CA . GLY J 1 202 ? 36.96052 34.29291 -34.32433 1.000 101.27000 198 GLY J CA 1
ATOM 14277 C C . GLY J 1 202 ? 37.99386 34.41742 -33.22695 1.000 109.34000 198 GLY J C 1
ATOM 14278 O O . GLY J 1 202 ? 37.87160 33.72171 -32.21147 1.000 108.37000 198 GLY J O 1
ATOM 14279 N N . LEU J 1 203 ? 39.00568 35.27238 -33.39933 1.000 106.21000 199 LEU J N 1
ATOM 14280 C CA . LEU J 1 203 ? 40.04957 35.51866 -32.40309 1.000 97.34000 199 LEU J CA 1
ATOM 14281 C C . LEU J 1 203 ? 40.81774 34.25050 -32.03891 1.000 104.64000 199 LEU J C 1
ATOM 14282 O O . LEU J 1 203 ? 41.42234 34.17303 -30.96363 1.000 92.45000 199 LEU J O 1
ATOM 14287 N N . ARG J 1 204 ? 40.81573 33.25396 -32.92844 1.000 112.13000 200 ARG J N 1
ATOM 14288 C CA . ARG J 1 204 ? 41.39582 31.95482 -32.60089 1.000 103.64000 200 ARG J CA 1
ATOM 14289 C C . ARG J 1 204 ? 42.91578 31.99587 -32.57676 1.000 113.47000 200 ARG J C 1
ATOM 14290 O O . ARG J 1 204 ? 43.54126 31.17439 -31.89467 1.000 124.33000 200 ARG J O 1
ATOM 14298 N N . SER J 1 205 ? 43.51905 32.93893 -33.30487 1.000 108.05000 201 SER J N 1
ATOM 14299 C CA . SER J 1 205 ? 44.96873 32.98853 -33.51333 1.000 111.44000 201 SER J CA 1
ATOM 14300 C C . SER J 1 205 ? 45.45729 31.74900 -34.25713 1.000 114.21000 201 SER J C 1
ATOM 14301 O O . SER J 1 205 ? 46.59292 31.30617 -34.07219 1.000 117.72000 201 SER J O 1
ATOM 14304 N N . SER J 1 206 ? 44.59780 31.18371 -35.10815 1.000 112.56000 202 SER J N 1
ATOM 14305 C CA . SER J 1 206 ? 44.92436 29.96471 -35.84825 1.000 110.68000 202 SER J CA 1
ATOM 14306 C C . SER J 1 206 ? 44.08413 29.96609 -37.12262 1.000 99.59000 202 SER J C 1
ATOM 14307 O O . SER J 1 206 ? 42.87650 29.71733 -37.06520 1.000 96.49000 202 SER J O 1
ATOM 14310 N N . TRP J 1 207 ? 44.72026 30.23879 -38.26086 1.000 90.30000 203 TRP J N 1
ATOM 14311 C CA . TRP J 1 207 ? 43.98309 30.32339 -39.51469 1.000 85.24000 203 TRP J CA 1
ATOM 14312 C C . TRP J 1 207 ? 43.69498 28.93157 -40.05883 1.000 69.60000 203 TRP J C 1
ATOM 14313 O O . TRP J 1 207 ? 44.51729 28.01855 -39.94379 1.000 71.25000 203 TRP J O 1
ATOM 14324 N N . THR J 1 208 ? 42.51146 28.77648 -40.64318 1.000 63.86000 204 THR J N 1
ATOM 14325 C CA . THR J 1 208 ? 42.06635 27.52142 -41.22299 1.000 62.88000 204 THR J CA 1
ATOM 14326 C C . THR J 1 208 ? 41.94069 27.66186 -42.73355 1.000 70.62000 204 THR J C 1
ATOM 14327 O O . THR J 1 208 ? 41.63968 28.74238 -43.25512 1.000 77.40000 204 THR J O 1
ATOM 14331 N N . MET J 1 209 ? 42.17209 26.54773 -43.42573 1.000 65.78000 205 MET J N 1
ATOM 14332 C CA . MET J 1 209 ? 42.09790 26.46657 -44.88068 1.000 70.48000 205 MET J CA 1
ATOM 14333 C C . MET J 1 209 ? 41.08204 25.39424 -45.24980 1.000 56.84000 205 MET J C 1
ATOM 14334 O O . MET J 1 209 ? 41.29032 24.20970 -44.96674 1.000 72.59000 205 MET J O 1
ATOM 14339 N N . LYS J 1 210 ? 39.98903 25.80978 -45.87745 1.000 73.30000 206 LYS J N 1
ATOM 14340 C CA . LYS J 1 210 ? 38.93277 24.91065 -46.31413 1.000 59.53000 206 LYS J CA 1
ATOM 14341 C C . LYS J 1 210 ? 38.78430 24.99974 -47.82718 1.000 64.80000 206 LYS J C 1
ATOM 14342 O O . LYS J 1 210 ? 39.30361 25.91092 -48.47290 1.000 72.37000 206 LYS J O 1
ATOM 14348 N N . LYS J 1 211 ? 38.06528 24.03832 -48.39457 1.000 64.56000 207 LYS J N 1
ATOM 14349 C CA . LYS J 1 211 ? 37.86192 23.96426 -49.83464 1.000 68.16000 207 LYS J CA 1
ATOM 14350 C C . LYS J 1 211 ? 36.48459 24.51341 -50.17997 1.000 74.83000 207 LYS J C 1
ATOM 14351 O O . LYS J 1 211 ? 35.48830 24.14476 -49.54955 1.000 78.32000 207 LYS J O 1
ATOM 14357 N N . VAL J 1 212 ? 36.43206 25.39488 -51.17485 1.000 72.22000 208 VAL J N 1
ATOM 14358 C CA . VAL J 1 212 ? 35.19734 26.06272 -51.56903 1.000 79.53000 208 VAL J CA 1
ATOM 14359 C C . VAL J 1 212 ? 34.59713 25.33272 -52.76280 1.000 89.06000 208 VAL J C 1
ATOM 14360 O O . VAL J 1 212 ? 35.29847 25.02636 -53.73608 1.000 90.95000 208 VAL J O 1
ATOM 14364 N N . THR J 1 213 ? 33.30137 25.03496 -52.67861 1.000 90.76000 209 THR J N 1
ATOM 14365 C CA . THR J 1 213 ? 32.56913 24.37564 -53.75219 1.000 94.54000 209 THR J CA 1
ATOM 14366 C C . THR J 1 213 ? 31.21364 25.04699 -53.90293 1.000 104.75000 209 THR J C 1
ATOM 14367 O O . THR J 1 213 ? 30.52200 25.28022 -52.90740 1.000 117.40000 209 THR J O 1
ATOM 14371 N N . ARG J 1 214 ? 30.83776 25.35334 -55.14024 1.000 105.33000 210 ARG J N 1
ATOM 14372 C CA . ARG J 1 214 ? 29.54256 25.96711 -55.41299 1.000 110.64000 210 ARG J CA 1
ATOM 14373 C C . ARG J 1 214 ? 28.44328 24.91147 -55.49188 1.000 101.54000 210 ARG J C 1
ATOM 14374 O O . ARG J 1 214 ? 28.42724 24.08249 -56.40105 1.000 106.97000 210 ARG J O 1
#

Organism: Neurospora crassa (NCBI:txid5141)